Protein 6TZ0 (pdb70)

Radius of gyration: 38.93 Å; Cα contacts (8 Å, |Δi|>4): 3068; chains: 2; bounding box: 91×127×69 Å

Foldseek 3Di:
DALLPAPCLVVVFDELRRQVVLLVVLCVLFPDCLVLLCNLAPPPADAFFKDWAQWLVGHIDIDGQDFDPCQLQPAADDPLQFADDPVNLATDDDHPDLADWKGQQQRQDQPDDPPDLSNLVSVQVVCQLWAWQQFWQFFWLSLLLVLLQSLVSSNVSDNHFNLSNVSCVQFVDDSHTQWTADPVVNTIGGPNRRGMRCSSNVSLLSSLLSLCCLQSLGPRRLSSLLVVQQSVCSSTPRVSLLLVCVVLLQVCLLLLQQVLFKFWFFAADLFGAGDFIDIDTSHWDPVQVVVVVVSLVCLVVRGDVSSVVLSVVLSPPDRYNVSSLSSNLSSLSSSFRLAWGDGDCSSCVCVQFAADFFQDDFDAFAAFKAAPVRFGLATGHDDFLLNLLCVVLVVCQQVLQVVVQPDFQLVVLLCCQVPPQLLQWQQAWDWQDDPPDTQFTFTRQLLNCLRPLVCFLPPVVLVVQLVDFKAWDWFIFTPDGTNIAIHGHSNQQVLQALLQSSLVVCVVVDDAAQVVDDAQFQVSCNVVLNQLSDPQKKKWFKFFPQVQSQQFLNNLVSSLNSSSSNQQNHADADNTNGGWDWHWMDGPPDPHTDIDIHHRSSVSSSVDSRSDFQKHWYARSSNGIDIHDTTGHNSSHSCQQSSQSSSLVSSLVSLQVVCVVVPAHFQWDHWYGRGSTIITMGGDHPVNVVVSVVSSQVSVSSSGTDIDIDMTSAWTDDPQWIGGNSFTQHSLSSQRLTGDTDDDDDQLLLVSLVVNLVSLLLNAQNGQNSVSVLSSSLSCCSRSSFKDKFFAFDVLPPLLCVLLVVQFPWAADDDDPPDTGHITITTAGSLQCQDASGNVGFDRWYAAPVRDTDFRFDLFFWGHLLSVLVQCVNQVLVVCQVVQHDDRPVVSCSSSRNLSSVVCVVLVPSNQFKDWAFAWDDLVSLVSSLVSSQVRTDPDQLVLLVVLQVVCVVVPQHADQCQFPNHVSSVVSRVRTGRDNDIDIDGGYDDPVSSVCSNVCRPPNDDDDDLQVLLSSKDKDFDPAFDAWDPCLVSCQTPHNTSQCHNPHLVVVLCRQLNFERDPPCPDDQLQCLLAFPRVPHGCPDSLLVSLLVVVVPDCVSNVSSCSRSSDDVVVVVSSVVRSVVCVPQVQHHRHIDGGCSNQRGGYPALVSQPSQEDEDPVLPPDPSPPSSVSVVRSSVCNGRSPPDPRTGIYMDHHVSSSVSSND/DELDQCVVPVVVCLLLVWAFQPDPVLVLVSVLVVVLVVLLCVQLVPPVNEDPDLLLVLCCAQFVPDADDPCVCVSCVSVNVSRVSSVVSPDPGHDAYEFEPDPVRVVPRGPHSVSNPVNHDHHYFYDDQSHTDCPDPSNQSGTAAEDEDACVNDAACVVDPDDQSHYAYEYFHPDDPVCSCPVRPVVSHHHRDAAWKWWWKQFPVGIWIKTFRHHCVVQPADFFDWCPVSVVRCFQTIDIPDDPPTGDARRMTTHDMGGDHGDDFDDVLLVLLVVQVVLVQDPVHQAGEEEEEEFQQQCVVVLVVVLQVLCCVLAVFHEAEQEAQLLFLVCVPCVPPQQDDLERVVSVVSRDPPGDGNLLVVLVVLCVVVVHDDPVVVVPDDPVVLVVSLVVSVVVVCVQDPDDDCSHQLVSQVCNRPDDPHTRYYYYYHLADSCCSRHDDHDRYEYEHTPGNRLNSLNPDDDRSVSSNSVSVSSVVRHDRPHHYGYNNSSVVSSVPDDHD

Secondary structure (DSSP, 8-state):
--GGGSHHHHH-SB-HHHHHHHHHHHHHHHH-HHHHHHHHT-SS-----EEEEE-TTS-EEEEE----HHHHSPPPP-GGGS-B-SS-SSB-SS-S-SS-B--BTT-----SPSSSHHHHHHHHHHHHHHTTT---SSS-HHHHHHHHHHHHHHHHS-S-SHHHHHHHHHH--SSS-SEEEETTTTEEEES-TTSBSSGGGHHHHHHHHHHHHHTTS--HHHHHHHHHHHHHHTTTBHHHHHHHSTTTTTTTHHHHHHHH-EEEEEEE-TTS-EEEEEEEE----HHHHTHHHHHHHHHHHHS-HHHHHHHHHHHHS--SHHHHHHHHHHHHHHH---SBP---HHHHHHHHS-----SS----PEEEEEETTS-EEEEE-SSSHHHHHHHHHTTSHHHHHHHHHT--HHHHHHHHHHS--SSSS-SS-EEEESSSSEEEEE--HHHHHHHTGGGTT-THHHHHHTTSPEEEE----BTS----EEE--HHHHHHTHHHHHHHHGGGGT-S---TT---SSTTTTHHHHHHTS-SSEEEE--EESSHHHH--HHHHHHHHHHHHHHHHH-----SSS---EEEEEEESS-SS-EEEEE-HHHHHHHHHHHS----EEEEETTTEEEE--S-S--SSSTTHHHHHHHHHHHHHHHHHHHHHHTT----EEEEEESSSBEEEEEES-HHHHHHHHHHHHHHHHTTT--EE--EESS-EEETTEEESSS-EE--GGG--SS--SS-----SSHHHHHHHHHHHHHTSSS-S-HHHHHHHHHHHHHTTT-EEEEE--STTHHHHHHHHTTTSEEE-----SSSSS-EEEEE--GGGGGSTTTT--PPPPBB-TTS-B-----TT--EEGGGGHHHHHHT-HHHHHHTT-----HHHHHHTTHHHHHHHHHHTGGG---EEEP-PPPHHHHHHHHHHHGGGSSTTHHHHHHHHHHHHHHTT-PPPTTT-SSSSHHHHHHHS-BSSS--EEE--B--HHHHHHHHHTTSS-PPP--SGGGGG-EEEEEEEEEPPPPGGGTTSSSS-SSTT--TTSHHHHHHHHH-B--SS--SS-HHHHHHHSBSSS-BTTSHHHHHHHHHHHS-STTHHHHHHHHT--HHHHHHHHHHHHHHHSS-S----EE--TTTSSSB-S-GGGGTTTEE--GGG--STTHHHHHHHHHHHHHHHT-TT--SEEEEEEE-HHHHHHHH-/-BSS-TTTSHHHHHHTT--BPP--HHHHHHHHHHHHHHHHHHHHTTTTT--S-HHHHHIIIII---------TTTTHHHHHHHHHHHTT--SS-PPPEEES-HHHHHTS-HHHHHHHTTS--EEEPBSSS-B-TTSHHHHHHBPEEEEE-TTT---TTTTT--TTTEEEEE-SSS-HHHHHHHSS-TTS-B----EEEEEEE-SSSEEEEEESS-TTTS---TT-BSSTTHHHHHHHEEE-SPSSP---TT-BEEEEEEEPPP---HHHHHHHHHHHHHHH-TT-S-EEEEEEE-TTS-HHHHHHHHHHHHHHHH-S-EEEE-TTHHHHHHHHHSS-SS----HHHHHHT-STTS--HHHHHHHHHHHTTT--SHHHHHTS-HHHHHHHHHHHHHHHHTTTSS--TT-HHHHHHHHHT-SSS-SEEEEEESSGGGGGTS---S-EEEE--S--HHHHHHT--SSHHHHHHHHHHHHHH--S-SEEE-HHHHHHHHHHS---

Organism: Bombyx mori cytoplasmic polyhedrosis virus (NCBI:txid110829)

Solvent-accessible surface area: 69234 Å² total; per-residue (Å²): 144,58,4,46,98,3,69,0,2,109,72,77,72,0,28,93,122,1,5,143,50,0,40,118,12,0,12,106,9,0,42,61,161,113,9,17,24,89,36,2,15,43,143,80,13,77,94,46,69,104,60,65,20,91,5,9,38,41,52,117,29,146,9,62,19,68,38,24,97,76,7,66,99,18,88,96,29,59,81,78,15,6,34,30,9,87,42,64,17,18,3,100,37,67,25,168,26,30,6,8,1,6,5,69,7,26,18,28,78,62,114,90,134,83,189,56,50,47,73,80,5,9,45,6,8,55,81,2,2,26,54,48,14,24,25,23,25,10,18,50,3,11,38,0,0,0,0,0,0,0,0,0,1,0,32,73,80,66,21,100,5,0,2,8,2,2,0,31,70,4,0,74,65,49,133,112,17,0,0,96,16,17,105,104,116,72,60,2,39,10,66,44,111,72,3,0,0,4,4,0,19,0,0,6,0,0,0,16,2,0,8,6,1,0,5,18,14,4,40,25,2,0,3,0,3,0,0,3,4,2,0,61,4,0,80,65,1,1,18,31,56,15,44,112,8,65,40,28,0,20,40,0,28,31,9,0,1,49,85,24,21,155,5,40,0,0,28,17,19,120,144,30,95,15,102,15,61,58,99,24,54,0,46,17,11,139,27,4,40,69,60,9,119,57,52,124,61,88,7,70,133,63,12,42,93,44,0,21,123,7,0,74,51,0,19,193,61,8,139,67,3,46,24,0,6,18,0,12,11,0,0,17,8,0,9,3,1,2,12,36,4,15,4,13,11,7,0,4,3,32,43,30,16,29,3,90,8,41,76,90,18,12,27,36,1,53,36,71,20,14,27,56,54,22,21,21,2,55,12,134,18,80,100,32,19,2,35,20,0,21,58,30,2,60,90,28,3,101,75,0,4,146,84,0,68,71,57,81,7,4,31,28,1,17,74,24,11,46,94,94,15,54,32,174,70,16,52,82,71,62,109,2,78,50,67,74,108,80,26,3,58,2,36,16,10,6,0,34,10,0,1,36,3,54,29,1,25,16,28,60,9,0,30,99,3,8,98,36,57,3,58,17,56,61,100,15,59,6,22,59,92,4,90,15,45,5,5,11,41,3,15,23,0,1,13,1,6,1,3,46,10,0,0,93,20,1,37,100,47,46,104,4,20,11,85,78,79,104,53,14,9,4,35,28,0,11,68,6,3,44,39,3,7,44,179,106,13,7,0,6,11,11,67,2,48,30,5,39,13,1,0,29,9,5,1,16,1,1,2,6,2,0,3,4,27,0,0,26,111,9,95,8,68,44,2,2,8,26,16,12,32,89,34,57,0,13,29,110,80,95,64,107,38,54,99,70,139,0,8,0,0,14,14,3,2,10,34,8,9,4,18,20,28,15,1,5,4,50,110,7,124,8,4,14,53,10,20,3,2,6,6,9,7,13,21,3,28,10,0,27,45,4,0,11,0,0,2,0,2,0,0,0,42,0,7,30,85,78,13,65,90,87,69,108,85,54,14,15,40,37,1,34,0,42,18,52,54,4,3,3,1,0,68,31,101,98,122,48,4,62,63,0,10,77,22,2,22,53,14,2,35,78,0,7,0,23,33,90,55,92,29,6,48,1,10,0,42,14,67,100,20,2,0,0,1,0,5,7,4,7,13,14,10,71,21,6,4,3,2,41,75,67,82,119,110,64,26,84,15,37,91,2,1,121,52,0,8,51,26,0,9,47,6,1,6,34,0,75,62,31,45,0,0,1,0,1,1,0,0,3,1,0,1,9,5,3,71,15,66,13,23,5,44,60,182,28,30,86,48,4,39,82,28,7,49,111,33,10,84,16,66,99,94,130,152,42,124,127,169,99,34,26,76,3,3,6,8,3,8,0,0,2,1,0,1,27,153,1,2,41,2,3,0,1,9,0,40,33,130,85,38,64,63,4,54,37,5,8,12,7,2,2,21,16,43,8,6,46,4,3,0,5,5,1,14,12,2,122,63,5,24,113,97,96,36,93,115,12,32,46,82,1,0,83,93,4,16,0,6,0,0,16,0,1,44,66,11,76,5,12,49,36,38,66,80,72,103,86,96,64,19,63,95,115,70,10,66,39,3,1,39,1,0,20,27,8,5,103,23,25,83,48,86,137,0,55,138,7,11,51,37,1,131,141,133,60,62,68,26,45,81,89,26,6,75,0,65,23,12,30,53,88,0,68,141,34,0,11,52,32,138,103,61,88,101,95,74,70,142,4,49,77,216,43,30,114,51,2,57,55,86,2,192,100,32,135,11,88,65,103,116,29,6,6,3,11,1,0,32,18,100,108,34,125,67,89,16,102,79,46,105,23,8,110,36,2,33,84,10,21,0,3,17,8,2,49,139,58,32,53,5,18,31,1,8,1,4,10,7,36,17,62,152,88,57,76,109,47,124,64,21,7,22,4,5,75,20,42,14,118,155,29,33,25,109,46,54,28,3,93,35,0,44,140,5,72,123,49,102,76,113,15,12,94,31,0,14,69,0,28,46,29,33,116,155,72,55,30,44,5,70,158,0,0,49,50,69,43,127,116,15,81,1,75,10,64,8,83,33,36,63,69,1,2,4,2,1,7,82,21,3,19,31,0,92,90,7,11,128,28,41,117,92,45,92,40,25,94,1,0,107,0,0,0,6,0,0,1,4,2,14,4,3,5,10,1,63,82,40,166,7,74,73,22,10,2,40,13,2,70,13,0,26,60,54,5,164,84,6,3,0,5,8,1,56,129,101,43,146,23,2,53,62,3,1,2,13,48,66,65,134,91,91,43,39,117,14,7,95,40,5,14,90,2,11,54,24,0,43,97,5,7,86,110,71,19,15,4,2,55,29,4,111,52,4,2,38,0,7,28,102,40,108,42,153,26,98,84,167,119,111,123,83,94,119,23,9,20,54,0,3,87,30,31,88,64,15,200,59,140,80,24,18,32,5,0,0,1,38,22,78,65,0,32,40,80,12,42,51,29,0,6,18,2,10,18,56,13,150,22,68,46,1,77,28,209,35,24,24,1,60,39,67,24,100,62,3,118,31,22,1,20,68,21,34,71,0,38,90,114,38,44,24,41,5,150,150,67,159,24,40,35,120,58,58,0,0,32,19,21,18,66,111,113,63,50,44,0,88,166,101,54,48,0,46,146,16,56,7,13,155,34,102,2,1,37,0,22,0,48,23,78,114,42,85,0,36,0,14,2,17,32,42,78,215,87,2,39,3,98,99,49,26,59,8,108,103,62,61,106,79,0,2,20,67,2,15,20,28,9,11,93,80,7,0,3,9,42,149,1,51,5,99,111,10,14,38,21,14,74,35,53,21,17,16,4,3,30,5,9,0,18,19,1,0,93,19,1,72,28,144,73,8,54,36,0,10,0,5,1,0,0,28,11,17,4,30,20,59,42,0,0,50,35,0,8,105,78,0,33,142,36,30,69,67,106,22,1,35,0,17,15,25,1,5,3,27,0,5,20,114,11,93,127,71,144,156,13,56,32,43,29,100,76,0,72,64,12,27,62,130,114,29,86,4,33,20,33,55,68,0,40,112,32,4,110,82,78,54,13,63,97,43,78,73,0,77,156,46,69,107,184,101,37,50,135,3,12,62,61,0,13,121,35,1,17,57,32,9,85,71,54,79,60,42,4,6,56,22,0,5,43,58,1,11,16,16,156,113,18,18,65,0,5,0,2,2,1,9,2,3,8,12,10,12,5,5,22,63,5,11,5,3,0,3,1,38,23,0,31,10,10,23,8,40,8,74,62,103,146,188,42,9,16,20,17,0,0,2,33,27,1,9,75,39,0,9,6,16,13,1,10,4,0,13,1,17,1,0,25,37,6,14,185,138,60,187,62,200

Nearest PDB structures (foldseek):
  6tz2-assembly1_A  TM=9.850E-01  e=0.000E+00  Bombyx mori cypovirus 1
  6ty8-assembly1_A  TM=9.296E-01  e=0.000E+00  Bombyx mori cypovirus 1
  3jb6-assembly1_A  TM=9.302E-01  e=0.000E+00  Bombyx mori cypovirus 1
  6k32-assembly1_A  TM=9.361E-01  e=0.000E+00  Cypovirus 1
  5h0r-assembly1_F  TM=9.310E-01  e=0.000E+00  Bombyx mori cypovirus 1

Sequence (1709 aa):
TELYNTIFSETRKFTRESFKEIEHLTAKLANDRVARHDFLFNNSIALISDYSGEDSNGNQLQATVTIPNEITNPKEYDPSDYPLAEDESFFKQGHKYDYLVTFRAGSLTNTYEPKTKMYKLHAALDKLMHVKQRKSRFADLWRELCAVIASLDVWYQTTNYPLRTYVKLLFHKGDEFPFYESPSQDKIIFNDKSVASILPTFVYTCCQVGTAIMSGILTHVESIVAMNHFLHCAKDSYIDEKLKIKGIGRSWYQEALHNVGRATVPVWSQFNEVIGHRTKTTSEPHFVSSTFISLRAKRAELLYPEFNEYINRALRLSKTQNDVANYYAACRAMTNDGTFLATLTELSLDAAVFPRIEQRLVTRPAVLMSNTRHESLKQKYANGVGSIAQSYLSSFTDEIAKRVNGIHHDEAWLNFLTTSSPGRKLTEIEKLEVGGDVAAWSNSRIVMQAVFAREYRTPERIFKSLKAPIKLVERQQSDRRQRAISGLDNDRLFLSFMPYTIGKQIYDLNDNAAQGKQAGNAFDIGEMLYWTSQRNVLLSSIDVAGMDASVTTNTKDIYNTFVLDVASKCTVPRFGPYYAKNMEVFEVGKRQSQVKYVNAAWQACALEAANSQTSTSYESEIFGQVKNAEGTYPSGRADTSTHHTVLLQGLVRGNELKRASDGKNSCLTTIKILGDDIMEIFQGNENDTHDHAVSNASILNESGFATTAELSQNSIVLLQQLVVNGTFWGFADRISLWTREDTKDIGRLNLAMMELNALIDDLLFRVRRPEGLKMLGFFCGAICLRRFTLSVDNKLYDSTYNNLSKYMTLVKYDKNPDFDSTLMSLILPLAWLFMPRGGEYPAYPFERRDGTFTEDESMFTARGAYKRRLLYDVSNIREMIQQNSMVLDDDLLHEYGFTGALLLIDLNILDLIDEVKKEDISPVKVNELATSLEQLGKLGEREKSRRAASDLKIRGHALSNDIVYGYGLQEKIQKSAMATKETTVQSKRVSSRLHEVIVAKTRDYKIPTMPADALHLYEFEVEDVTVDLLPHAKHTSYSNLAYNMSFGSDGWFAFALLGGLDRSANLLRLDVASIRGNYHKFSYDDPVFKQGYKIYKSDATLLNDFFVAISAGPKEQGILLRAFAYYSLYGNVEYHYVLSPRQLFFLSDNPVSAERLVRIPPSYYVSTQCRALYNIFSYLHILRSITSNQGKRLGMVLHPGLIAYVRGMFAIDPLKHSKLYEEYGLYLRPHAPTIRSIKYASLIHSMLAKHAARHNGTLINPRMYADMITLGNTKVTVTDIVTYKALTEMSTLIESFRLPSGLALIIFDDEKYQSLIPNYINQLIAYTQPHIIPTWQGIADFSDTYLRSYFKRPFELTASNLAAPQKYNLSPMTRSIFNNTGREDAVIRKLYGYGEYVFIRYEGCLITWTGIYGEVTMMVNLSKRDLGLDVGDDYLKEYKKLLFYGVITDAIPSGISARSTIMKISPHKMMNPSGGALAVLSKFLEAVVSTNVINATLVVYAEKGAGKTSFLSTYAEQLSLASGQVVGHLSSDAYGRWLAKNKDVEEPSFAYDYVLSLDTDDNESYYEQKASELLISHGISEVAQYELLSVRKKIKMMDEMNEVLIAQLENADTHSERNFYYMVSTGKTTPRTLIVEGHFNAQDATIARTDTTVLLRTINDTTQAMRDRQRGGVVQLFLRDTYYRLLPALHTTVYPFEMLESIRRWKWV

InterPro domains:
  IPR007097 RNA-directed RNA polymerase, reovirus [PS50523] (497-727)
  IPR054002 RNA-directed RNA polymerase, C-terminal [PF22213] (864-1203)
  IPR054006 RNA-directed RNA polymerase, N-terminal [PF22209] (71-317)

B-factor: mean 44.62, std 17.79, range [19.63, 114.66]

Structure (mmCIF, N/CA/C/O backbone):
data_6TZ0
#
_entry.id   6TZ0
#
_cell.length_a   1.00
_cell.length_b   1.00
_cell.length_c   1.00
_cell.angle_alpha   90.00
_cell.angle_beta   90.00
_cell.angle_gamma   90.00
#
_symmetry.space_group_name_H-M   'P 1'
#
loop_
_entity.id
_entity.type
_entity.pdbx_description
1 polymer 'RNA-dependent RNA Polymerase'
2 polymer 'Viral structural protein 4'
#
loop_
_atom_site.group_PDB
_atom_site.id
_atom_site.type_symbol
_atom_site.label_atom_id
_atom_site.label_alt_id
_atom_site.label_comp_id
_atom_site.label_asym_id
_atom_site.label_entity_id
_atom_site.label_seq_id
_atom_site.pdbx_PDB_ins_code
_atom_site.Cartn_x
_atom_site.Cartn_y
_atom_site.Cartn_z
_atom_site.occupancy
_atom_site.B_iso_or_equiv
_atom_site.auth_seq_id
_atom_site.auth_comp_id
_atom_site.auth_asym_id
_atom_site.auth_atom_id
_atom_site.pdbx_PDB_model_num
ATOM 1 N N . THR A 1 5 ? 140.469 90.143 86.268 1.00 64.69 5 THR A N 1
ATOM 2 C CA . THR A 1 5 ? 139.967 90.810 85.074 1.00 64.69 5 THR A CA 1
ATOM 3 C C . THR A 1 5 ? 138.871 91.807 85.429 1.00 64.69 5 THR A C 1
ATOM 4 O O . THR A 1 5 ? 138.966 92.992 85.112 1.00 64.69 5 THR A O 1
ATOM 8 N N . GLU A 1 6 ? 137.831 91.313 86.092 1.00 60.23 6 GLU A N 1
ATOM 9 C CA . GLU A 1 6 ? 136.698 92.116 86.518 1.00 60.23 6 GLU A CA 1
ATOM 10 C C . GLU A 1 6 ? 136.587 92.088 88.038 1.00 60.23 6 GLU A C 1
ATOM 11 O O . GLU A 1 6 ? 136.887 91.082 88.684 1.00 60.23 6 GLU A O 1
ATOM 17 N N . LEU A 1 7 ? 136.144 93.215 88.604 1.00 53.31 7 LEU A N 1
ATOM 18 C CA . LEU A 1 7 ? 136.190 93.418 90.048 1.00 53.31 7 LEU A CA 1
ATOM 19 C C . LEU A 1 7 ? 135.167 92.604 90.822 1.00 53.31 7 LEU A C 1
ATOM 20 O O . LEU A 1 7 ? 135.411 92.293 91.991 1.00 53.31 7 LEU A O 1
ATOM 25 N N . TYR A 1 8 ? 134.041 92.249 90.218 1.00 52.35 8 TYR A N 1
ATOM 26 C CA . TYR A 1 8 ? 133.058 91.419 90.899 1.00 52.35 8 TYR A CA 1
ATOM 27 C C . TYR A 1 8 ? 133.361 89.934 90.783 1.00 52.35 8 TYR A C 1
ATOM 28 O O . TYR A 1 8 ? 132.563 89.115 91.244 1.00 52.35 8 TYR A O 1
ATOM 37 N N . ASN A 1 9 ? 134.504 89.572 90.203 1.00 54.97 9 ASN A N 1
ATOM 38 C CA . ASN A 1 9 ? 134.909 88.183 90.064 1.00 54.97 9 ASN A CA 1
ATOM 39 C C . ASN A 1 9 ? 136.269 87.904 90.684 1.00 54.97 9 ASN A C 1
ATOM 40 O O . ASN A 1 9 ? 136.814 86.815 90.482 1.00 54.97 9 ASN A O 1
ATOM 45 N N . THR A 1 10 ? 136.837 88.853 91.417 1.00 53.76 10 THR A N 1
ATOM 46 C CA . THR A 1 10 ? 138.100 88.602 92.087 1.00 53.76 10 THR A CA 1
ATOM 47 C C . THR A 1 10 ? 137.879 87.763 93.338 1.00 53.76 10 THR A C 1
ATOM 48 O O . THR A 1 10 ? 136.764 87.641 93.850 1.00 53.76 10 THR A O 1
ATOM 52 N N . ILE A 1 11 ? 138.968 87.170 93.825 1.00 53.86 11 ILE A N 1
ATOM 53 C CA . ILE A 1 11 ? 138.893 86.376 95.044 1.00 53.86 11 ILE A CA 1
ATOM 54 C C . ILE A 1 11 ? 138.846 87.244 96.295 1.00 53.86 11 ILE A C 1
ATOM 55 O O . ILE A 1 11 ? 138.499 86.744 97.371 1.00 53.86 11 ILE A O 1
ATOM 60 N N . PHE A 1 12 ? 139.180 88.530 96.189 1.00 50.88 12 PHE A N 1
ATOM 61 C CA . PHE A 1 12 ? 138.923 89.445 97.293 1.00 50.88 12 PHE A CA 1
ATOM 62 C C . PHE A 1 12 ? 137.442 89.758 97.431 1.00 50.88 12 PHE A C 1
ATOM 63 O O . PHE A 1 12 ? 136.955 89.942 98.550 1.00 50.88 12 PHE A O 1
ATOM 71 N N . SER A 1 13 ? 136.707 89.813 96.319 1.00 50.22 13 SER A N 1
ATOM 72 C CA . SER A 1 13 ? 135.286 90.130 96.382 1.00 50.22 13 SER A CA 1
ATOM 73 C C . SER A 1 13 ? 134.470 89.021 97.029 1.00 50.22 13 SER A C 1
ATOM 74 O O . SER A 1 13 ? 133.345 89.275 97.468 1.00 50.22 13 SER A O 1
ATOM 77 N N . GLU A 1 14 ? 135.007 87.804 97.104 1.00 52.74 14 GLU A N 1
ATOM 78 C CA . GLU A 1 14 ? 134.306 86.695 97.724 1.00 52.74 14 GLU A CA 1
ATOM 79 C C . GLU A 1 14 ? 134.798 86.354 99.121 1.00 52.74 14 GLU A C 1
ATOM 80 O O . GLU A 1 14 ? 134.032 85.778 99.897 1.00 52.74 14 GLU A O 1
ATOM 86 N N . THR A 1 15 ? 136.030 86.715 99.473 1.00 50.16 15 THR A N 1
ATOM 87 C CA . THR A 1 15 ? 136.580 86.407 100.785 1.00 50.16 15 THR A CA 1
ATOM 88 C C . THR A 1 15 ? 136.717 87.617 101.691 1.00 50.16 15 THR A C 1
ATOM 89 O O . THR A 1 15 ? 136.706 87.449 102.912 1.00 50.16 15 THR A O 1
ATOM 93 N N . ARG A 1 16 ? 136.861 88.816 101.110 1.00 46.35 16 ARG A N 1
ATOM 94 C CA . ARG A 1 16 ? 137.052 90.089 101.818 1.00 46.35 16 ARG A CA 1
ATOM 95 C C . ARG A 1 16 ? 138.273 90.061 102.730 1.00 46.35 16 ARG A C 1
ATOM 96 O O . ARG A 1 16 ? 138.301 90.714 103.772 1.00 46.35 16 ARG A O 1
ATOM 104 N N . LYS A 1 17 ? 139.286 89.301 102.322 1.00 49.20 17 LYS A N 1
ATOM 105 C CA . LYS A 1 17 ? 140.563 89.206 103.006 1.00 49.20 17 LYS A CA 1
ATOM 106 C C . LYS A 1 17 ? 141.657 89.388 101.972 1.00 49.20 17 LYS A C 1
ATOM 107 O O . LYS A 1 17 ? 141.436 89.203 100.775 1.00 49.20 17 LYS A O 1
ATOM 113 N N . PHE A 1 18 ? 142.842 89.751 102.436 1.00 51.58 18 PHE A N 1
ATOM 114 C CA . PHE A 1 18 ? 143.982 89.929 101.549 1.00 51.58 18 PHE A CA 1
ATOM 115 C C . PHE A 1 18 ? 144.981 88.805 101.774 1.00 51.58 18 PHE A C 1
ATOM 116 O O . PHE A 1 18 ? 145.695 88.788 102.780 1.00 51.58 18 PHE A O 1
ATOM 124 N N . THR A 1 19 ? 145.032 87.879 100.830 1.00 55.72 19 THR A N 1
ATOM 125 C CA . THR A 1 19 ? 146.107 86.913 100.722 1.00 55.72 19 THR A CA 1
ATOM 126 C C . THR A 1 19 ? 147.202 87.527 99.853 1.00 55.72 19 THR A C 1
ATOM 127 O O . THR A 1 19 ? 147.206 88.731 99.587 1.00 55.72 19 THR A O 1
ATOM 131 N N . ARG A 1 20 ? 148.154 86.712 99.410 1.00 58.56 20 ARG A N 1
ATOM 132 C CA . ARG A 1 20 ? 149.144 87.224 98.472 1.00 58.56 20 ARG A CA 1
ATOM 133 C C . ARG A 1 20 ? 148.689 87.102 97.025 1.00 58.56 20 ARG A C 1
ATOM 134 O O . ARG A 1 20 ? 149.234 87.792 96.158 1.00 58.56 20 ARG A O 1
ATOM 142 N N . GLU A 1 21 ? 147.703 86.252 96.749 1.00 58.46 21 GLU A N 1
ATOM 143 C CA . GLU A 1 21 ? 147.126 86.145 95.419 1.00 58.46 21 GLU A CA 1
ATOM 144 C C . GLU A 1 21 ? 145.941 87.072 95.206 1.00 58.46 21 GLU A C 1
ATOM 145 O O . GLU A 1 21 ? 145.483 87.212 94.068 1.00 58.46 21 GLU A O 1
ATOM 151 N N . SER A 1 22 ? 145.429 87.692 96.266 1.00 56.18 22 SER A N 1
ATOM 152 C CA . SER A 1 22 ? 144.275 88.573 96.170 1.00 56.18 22 SER A CA 1
ATOM 153 C C . SER A 1 22 ? 144.629 90.043 96.302 1.00 56.18 22 SER A C 1
ATOM 154 O O . SER A 1 22 ? 143.932 90.890 95.737 1.00 56.18 22 SER A O 1
ATOM 157 N N . PHE A 1 23 ? 145.704 90.361 97.022 1.00 55.18 23 PHE A N 1
ATOM 158 C CA . PHE A 1 23 ? 146.086 91.753 97.226 1.00 55.18 23 PHE A CA 1
ATOM 159 C C . PHE A 1 23 ? 146.716 92.337 95.967 1.00 55.18 23 PHE A C 1
ATOM 160 O O . PHE A 1 23 ? 146.455 93.494 95.610 1.00 55.18 23 PHE A O 1
ATOM 168 N N . LYS A 1 24 ? 147.530 91.537 95.272 1.00 58.68 24 LYS A N 1
ATOM 169 C CA . LYS A 1 24 ? 148.144 91.969 94.021 1.00 58.68 24 LYS A CA 1
ATOM 170 C C . LYS A 1 24 ? 147.105 92.153 92.924 1.00 58.68 24 LYS A C 1
ATOM 171 O O . LYS A 1 24 ? 147.237 93.050 92.086 1.00 58.68 24 LYS A O 1
ATOM 177 N N . GLU A 1 25 ? 146.049 91.341 92.942 1.00 56.52 25 GLU A N 1
ATOM 178 C CA . GLU A 1 25 ? 144.991 91.439 91.943 1.00 56.52 25 GLU A CA 1
ATOM 179 C C . GLU A 1 25 ? 144.191 92.730 92.099 1.00 56.52 25 GLU A C 1
ATOM 180 O O . GLU A 1 25 ? 143.902 93.414 91.107 1.00 56.52 25 GLU A O 1
ATOM 186 N N . ILE A 1 26 ? 143.832 93.077 93.338 1.00 56.00 26 ILE A N 1
ATOM 187 C CA . ILE A 1 26 ? 143.147 94.336 93.615 1.00 56.00 26 ILE A CA 1
ATOM 188 C C . ILE A 1 26 ? 144.055 95.516 93.311 1.00 56.00 26 ILE A C 1
ATOM 189 O O . ILE A 1 26 ? 143.604 96.540 92.781 1.00 56.00 26 ILE A O 1
ATOM 194 N N . GLU A 1 27 ? 145.350 95.373 93.606 1.00 58.26 27 GLU A N 1
ATOM 195 C CA . GLU A 1 27 ? 146.324 96.415 93.298 1.00 58.26 27 GLU A CA 1
ATOM 196 C C . GLU A 1 27 ? 146.404 96.672 91.796 1.00 58.26 27 GLU A C 1
ATOM 197 O O . GLU A 1 27 ? 146.355 97.826 91.352 1.00 58.26 27 GLU A O 1
ATOM 203 N N . HIS A 1 28 ? 146.415 95.598 91.002 1.00 56.53 28 HIS A N 1
ATOM 204 C CA . HIS A 1 28 ? 146.450 95.709 89.548 1.00 56.53 28 HIS A CA 1
ATOM 205 C C . HIS A 1 28 ? 145.174 96.331 88.987 1.00 56.53 28 HIS A C 1
ATOM 206 O O . HIS A 1 28 ? 145.241 97.221 88.131 1.00 56.53 28 HIS A O 1
ATOM 213 N N . LEU A 1 29 ? 144.005 95.895 89.461 1.00 55.29 29 LEU A N 1
ATOM 214 C CA . LEU A 1 29 ? 142.761 96.404 88.887 1.00 55.29 29 LEU A CA 1
ATOM 215 C C . LEU A 1 29 ? 142.477 97.846 89.297 1.00 55.29 29 LEU A C 1
ATOM 216 O O . LEU A 1 29 ? 142.003 98.645 88.478 1.00 55.29 29 LEU A O 1
ATOM 221 N N . THR A 1 30 ? 142.764 98.212 90.547 1.00 54.68 30 THR A N 1
ATOM 222 C CA . THR A 1 30 ? 142.574 99.601 90.945 1.00 54.68 30 THR A CA 1
ATOM 223 C C . THR A 1 30 ? 143.620 100.514 90.318 1.00 54.68 30 THR A C 1
ATOM 224 O O . THR A 1 30 ? 143.330 101.686 90.052 1.00 54.68 30 THR A O 1
ATOM 228 N N . ALA A 1 31 ? 144.817 99.993 90.022 1.00 57.01 31 ALA A N 1
ATOM 229 C CA . ALA A 1 31 ? 145.774 100.762 89.234 1.00 57.01 31 ALA A CA 1
ATOM 230 C C . ALA A 1 31 ? 145.282 100.966 87.806 1.00 57.01 31 ALA A C 1
ATOM 231 O O . ALA A 1 31 ? 145.461 102.047 87.229 1.00 57.01 31 ALA A O 1
ATOM 233 N N . LYS A 1 32 ? 144.656 99.938 87.225 1.00 56.36 32 LYS A N 1
ATOM 234 C CA . LYS A 1 32 ? 144.136 100.052 85.866 1.00 56.36 32 LYS A CA 1
ATOM 235 C C . LYS A 1 32 ? 142.969 101.031 85.804 1.00 56.36 32 LYS A C 1
ATOM 236 O O . LYS A 1 32 ? 142.786 101.727 84.800 1.00 56.36 32 LYS A O 1
ATOM 242 N N . LEU A 1 33 ? 142.177 101.115 86.874 1.00 52.65 33 LEU A N 1
ATOM 243 C CA . LEU A 1 33 ? 141.133 102.136 86.903 1.00 52.65 33 LEU A CA 1
ATOM 244 C C . LEU A 1 33 ? 141.687 103.525 87.191 1.00 52.65 33 LEU A C 1
ATOM 245 O O . LEU A 1 33 ? 141.097 104.520 86.763 1.00 52.65 33 LEU A O 1
ATOM 250 N N . ALA A 1 34 ? 142.801 103.628 87.914 1.00 56.62 34 ALA A N 1
ATOM 251 C CA . ALA A 1 34 ? 143.334 104.947 88.226 1.00 56.62 34 ALA A CA 1
ATOM 252 C C . ALA A 1 34 ? 144.180 105.543 87.107 1.00 56.62 34 ALA A C 1
ATOM 253 O O . ALA A 1 34 ? 144.316 106.768 87.049 1.00 56.62 34 ALA A O 1
ATOM 255 N N . ASN A 1 35 ? 144.747 104.724 86.219 1.00 60.95 35 ASN A N 1
ATOM 256 C CA . ASN A 1 35 ? 145.723 105.252 85.266 1.00 60.95 35 ASN A CA 1
ATOM 257 C C . ASN A 1 35 ? 145.074 105.892 84.040 1.00 60.95 35 ASN A C 1
ATOM 258 O O . ASN A 1 35 ? 145.257 107.087 83.789 1.00 60.95 35 ASN A O 1
ATOM 263 N N . ASP A 1 36 ? 144.332 105.118 83.252 1.00 58.95 36 ASP A N 1
ATOM 264 C CA . ASP A 1 36 ? 143.844 105.576 81.958 1.00 58.95 36 ASP A CA 1
ATOM 265 C C . ASP A 1 36 ? 142.325 105.683 81.921 1.00 58.95 36 ASP A C 1
ATOM 266 O O . ASP A 1 36 ? 141.615 104.972 82.635 1.00 58.95 36 ASP A O 1
ATOM 271 N N . ARG A 1 37 ? 141.832 106.581 81.068 1.00 55.67 37 ARG A N 1
ATOM 272 C CA . ARG A 1 37 ? 140.402 106.821 80.936 1.00 55.67 37 ARG A CA 1
ATOM 273 C C . ARG A 1 37 ? 139.733 105.893 79.935 1.00 55.67 37 ARG A C 1
ATOM 274 O O . ARG A 1 37 ? 138.499 105.826 79.904 1.00 55.67 37 ARG A O 1
ATOM 282 N N . VAL A 1 38 ? 140.512 105.177 79.127 1.00 54.57 38 VAL A N 1
ATOM 283 C CA . VAL A 1 38 ? 139.942 104.159 78.254 1.00 54.57 38 VAL A CA 1
ATOM 284 C C . VAL A 1 38 ? 139.398 103.004 79.082 1.00 54.57 38 VAL A C 1
ATOM 285 O O . VAL A 1 38 ? 138.286 102.516 78.844 1.00 54.57 38 VAL A O 1
ATOM 289 N N . ALA A 1 39 ? 140.156 102.581 80.097 1.00 53.80 39 ALA A N 1
ATOM 290 C CA . ALA A 1 39 ? 139.683 101.543 81.002 1.00 53.80 39 ALA A CA 1
ATOM 291 C C . ALA A 1 39 ? 138.530 102.029 81.867 1.00 53.80 39 ALA A C 1
ATOM 292 O O . ALA A 1 39 ? 137.675 101.229 82.249 1.00 53.80 39 ALA A O 1
ATOM 294 N N . ARG A 1 40 ? 138.466 103.329 82.160 1.00 51.90 40 ARG A N 1
ATOM 295 C CA . ARG A 1 40 ? 137.341 103.847 82.934 1.00 51.90 40 ARG A CA 1
ATOM 296 C C . ARG A 1 40 ? 136.065 103.888 82.104 1.00 51.90 40 ARG A C 1
ATOM 297 O O . ARG A 1 40 ? 134.984 103.564 82.610 1.00 51.90 40 ARG A O 1
ATOM 305 N N . HIS A 1 41 ? 136.172 104.264 80.826 1.00 51.12 41 HIS A N 1
ATOM 306 C CA . HIS A 1 41 ? 135.021 104.176 79.936 1.00 51.12 41 HIS A CA 1
ATOM 307 C C . HIS A 1 41 ? 134.619 102.729 79.689 1.00 51.12 41 HIS A C 1
ATOM 308 O O . HIS A 1 41 ? 133.431 102.443 79.519 1.00 51.12 41 HIS A O 1
ATOM 315 N N . ASP A 1 42 ? 135.586 101.809 79.682 1.00 53.10 42 ASP A N 1
ATOM 316 C CA . ASP A 1 42 ? 135.272 100.393 79.514 1.00 53.10 42 ASP A CA 1
ATOM 317 C C . ASP A 1 42 ? 134.585 99.825 80.751 1.00 53.10 42 ASP A C 1
ATOM 318 O O . ASP A 1 42 ? 133.663 99.011 80.638 1.00 53.10 42 ASP A O 1
ATOM 323 N N . PHE A 1 43 ? 135.025 100.241 81.938 1.00 48.82 43 PHE A N 1
ATOM 324 C CA . PHE A 1 43 ? 134.454 99.739 83.181 1.00 48.82 43 PHE A CA 1
ATOM 325 C C . PHE A 1 43 ? 133.058 100.293 83.414 1.00 48.82 43 PHE A C 1
ATOM 326 O O . PHE A 1 43 ? 132.154 99.558 83.825 1.00 48.82 43 PHE A O 1
ATOM 334 N N . LEU A 1 44 ? 132.862 101.585 83.164 1.00 47.79 44 LEU A N 1
ATOM 335 C CA . LEU A 1 44 ? 131.561 102.180 83.423 1.00 47.79 44 LEU A CA 1
ATOM 336 C C . LEU A 1 44 ? 130.538 101.847 82.351 1.00 47.79 44 LEU A C 1
ATOM 337 O O . LEU A 1 44 ? 129.337 101.917 82.622 1.00 47.79 44 LEU A O 1
ATOM 342 N N . PHE A 1 45 ? 130.974 101.479 81.150 1.00 49.73 45 PHE A N 1
ATOM 343 C CA . PHE A 1 45 ? 130.075 101.296 80.016 1.00 49.73 45 PHE A CA 1
ATOM 344 C C . PHE A 1 45 ? 130.393 100.006 79.283 1.00 49.73 45 PHE A C 1
ATOM 345 O O . PHE A 1 45 ? 130.553 99.980 78.062 1.00 49.73 45 PHE A O 1
ATOM 353 N N . ASN A 1 46 ? 130.508 98.915 80.030 1.00 56.97 46 ASN A N 1
ATOM 354 C CA . ASN A 1 46 ? 130.702 97.606 79.429 1.00 56.97 46 ASN A CA 1
ATOM 355 C C . ASN A 1 46 ? 129.434 97.173 78.697 1.00 56.97 46 ASN A C 1
ATOM 356 O O . ASN A 1 46 ? 128.327 97.625 79.000 1.00 56.97 46 ASN A O 1
ATOM 361 N N . ASN A 1 47 ? 129.609 96.296 77.709 1.00 60.13 47 ASN A N 1
ATOM 362 C CA . ASN A 1 47 ? 128.483 95.872 76.885 1.00 60.13 47 ASN A CA 1
ATOM 363 C C . ASN A 1 47 ? 127.689 94.761 77.565 1.00 60.13 47 ASN A C 1
ATOM 364 O O . ASN A 1 47 ? 126.497 94.583 77.292 1.00 60.13 47 ASN A O 1
ATOM 369 N N . SER A 1 48 ? 128.326 94.020 78.473 1.00 60.28 48 SER A N 1
ATOM 370 C CA . SER A 1 48 ? 127.721 92.832 79.064 1.00 60.28 48 SER A CA 1
ATOM 371 C C . SER A 1 48 ? 126.621 93.142 80.072 1.00 60.28 48 SER A C 1
ATOM 372 O O . SER A 1 48 ? 125.890 92.224 80.458 1.00 60.28 48 SER A O 1
ATOM 375 N N . ILE A 1 49 ? 126.484 94.391 80.509 1.00 56.63 49 ILE A N 1
ATOM 376 C CA . ILE A 1 49 ? 125.444 94.742 81.470 1.00 56.63 49 ILE A CA 1
ATOM 377 C C . ILE A 1 49 ? 124.131 94.967 80.731 1.00 56.63 49 ILE A C 1
ATOM 378 O O . ILE A 1 49 ? 124.042 95.815 79.835 1.00 56.63 49 ILE A O 1
ATOM 383 N N . ALA A 1 50 ? 123.106 94.206 81.105 1.00 53.33 50 ALA A N 1
ATOM 384 C CA . ALA A 1 50 ? 121.787 94.321 80.503 1.00 53.33 50 ALA A CA 1
ATOM 385 C C . ALA A 1 50 ? 120.969 95.392 81.209 1.00 53.33 50 ALA A C 1
ATOM 386 O O . ALA A 1 50 ? 121.022 95.526 82.433 1.00 53.33 50 ALA A O 1
ATOM 388 N N . LEU A 1 51 ? 120.201 96.145 80.430 1.00 50.08 51 LEU A N 1
ATOM 389 C CA . LEU A 1 51 ? 119.397 97.237 80.956 1.00 50.08 51 LEU A CA 1
ATOM 390 C C . LEU A 1 51 ? 118.113 96.682 81.559 1.00 50.08 51 LEU A C 1
ATOM 391 O O . LEU A 1 51 ? 117.271 96.134 80.840 1.00 50.08 51 LEU A O 1
ATOM 396 N N . ILE A 1 52 ? 117.959 96.832 82.864 1.00 47.54 52 ILE A N 1
ATOM 397 C CA . ILE A 1 52 ? 116.747 96.407 83.552 1.00 47.54 52 ILE A CA 1
ATOM 398 C C . ILE A 1 52 ? 115.774 97.573 83.623 1.00 47.54 52 ILE A C 1
ATOM 399 O O . ILE A 1 52 ? 116.173 98.736 83.740 1.00 47.54 52 ILE A O 1
ATOM 404 N N . SER A 1 53 ? 114.486 97.263 83.507 1.00 47.93 53 SER A N 1
ATOM 405 C CA . SER A 1 53 ? 113.442 98.271 83.573 1.00 47.93 53 SER A CA 1
ATOM 406 C C . SER A 1 53 ? 112.578 98.099 84.815 1.00 47.93 53 SER A C 1
ATOM 407 O O . SER A 1 53 ? 112.515 99.004 85.646 1.00 47.93 53 SER A O 1
ATOM 410 N N . ASP A 1 54 ? 111.939 96.948 84.982 1.00 49.58 54 ASP A N 1
ATOM 411 C CA . ASP A 1 54 ? 111.220 96.644 86.207 1.00 49.58 54 ASP A CA 1
ATOM 412 C C . ASP A 1 54 ? 112.150 95.954 87.190 1.00 49.58 54 ASP A C 1
ATOM 413 O O . ASP A 1 54 ? 113.115 95.294 86.800 1.00 49.58 54 ASP A O 1
ATOM 418 N N . TYR A 1 55 ? 111.852 96.110 88.475 1.00 43.56 55 TYR A N 1
ATOM 419 C CA . TYR A 1 55 ? 112.728 95.568 89.496 1.00 43.56 55 TYR A CA 1
ATOM 420 C C . TYR A 1 55 ? 111.928 95.348 90.768 1.00 43.56 55 TYR A C 1
ATOM 421 O O . TYR A 1 55 ? 110.924 96.021 91.012 1.00 43.56 55 TYR A O 1
ATOM 430 N N . SER A 1 56 ? 112.377 94.393 91.573 1.00 44.14 56 SER A N 1
ATOM 431 C CA . SER A 1 56 ? 111.661 94.005 92.775 1.00 44.14 56 SER A CA 1
ATOM 432 C C . SER A 1 56 ? 112.658 93.723 93.888 1.00 44.14 56 SER A C 1
ATOM 433 O O . SER A 1 56 ? 113.797 93.324 93.636 1.00 44.14 56 SER A O 1
ATOM 436 N N . GLY A 1 57 ? 112.221 93.944 95.120 1.00 43.17 57 GLY A N 1
ATOM 437 C CA . GLY A 1 57 ? 113.075 93.724 96.266 1.00 43.17 57 GLY A CA 1
ATOM 438 C C . GLY A 1 57 ? 112.466 94.348 97.504 1.00 43.17 57 GLY A C 1
ATOM 439 O O . GLY A 1 57 ? 111.289 94.712 97.523 1.00 43.17 57 GLY A O 1
ATOM 440 N N . GLU A 1 58 ? 113.296 94.476 98.530 1.00 43.92 58 GLU A N 1
ATOM 441 C CA . GLU A 1 58 ? 112.855 94.923 99.841 1.00 43.92 58 GLU A CA 1
ATOM 442 C C . GLU A 1 58 ? 113.136 96.406 100.046 1.00 43.92 58 GLU A C 1
ATOM 443 O O . GLU A 1 58 ? 113.976 97.004 99.373 1.00 43.92 58 GLU A O 1
ATOM 449 N N . ASP A 1 59 ? 112.423 96.992 101.001 1.00 40.77 59 ASP A N 1
ATOM 450 C CA . ASP A 1 59 ? 112.635 98.382 101.380 1.00 40.77 59 ASP A CA 1
ATOM 451 C C . ASP A 1 59 ? 113.652 98.441 102.523 1.00 40.77 59 ASP A C 1
ATOM 452 O O . ASP A 1 59 ? 114.366 97.470 102.787 1.00 40.77 59 ASP A O 1
ATOM 457 N N . SER A 1 60 ? 113.735 99.582 103.208 1.00 38.96 60 SER A N 1
ATOM 458 C CA . SER A 1 60 ? 114.653 99.720 104.332 1.00 38.96 60 SER A CA 1
ATOM 459 C C . SER A 1 60 ? 114.230 98.905 105.545 1.00 38.96 60 SER A C 1
ATOM 460 O O . SER A 1 60 ? 115.053 98.676 106.434 1.00 38.96 60 SER A O 1
ATOM 463 N N . ASN A 1 61 ? 112.976 98.466 105.610 1.00 37.89 61 ASN A N 1
ATOM 464 C CA . ASN A 1 61 ? 112.488 97.700 106.748 1.00 37.89 61 ASN A CA 1
ATOM 465 C C . ASN A 1 61 ? 112.026 96.302 106.357 1.00 37.89 61 ASN A C 1
ATOM 466 O O . ASN A 1 61 ? 111.349 95.636 107.144 1.00 37.89 61 ASN A O 1
ATOM 471 N N . GLY A 1 62 ? 112.388 95.839 105.165 1.00 42.11 62 GLY A N 1
ATOM 472 C CA . GLY A 1 62 ? 112.185 94.457 104.788 1.00 42.11 62 GLY A CA 1
ATOM 473 C C . GLY A 1 62 ? 110.867 94.125 104.127 1.00 42.11 62 GLY A C 1
ATOM 474 O O . GLY A 1 62 ? 110.502 92.946 104.083 1.00 42.11 62 GLY A O 1
ATOM 475 N N . ASN A 1 63 ? 110.141 95.109 103.615 1.00 42.87 63 ASN A N 1
ATOM 476 C CA . ASN A 1 63 ? 108.877 94.865 102.939 1.00 42.87 63 ASN A CA 1
ATOM 477 C C . ASN A 1 63 ? 109.079 94.934 101.432 1.00 42.87 63 ASN A C 1
ATOM 478 O O . ASN A 1 63 ? 109.869 95.744 100.944 1.00 42.87 63 ASN A O 1
ATOM 483 N N . GLN A 1 64 ? 108.352 94.092 100.700 1.00 44.22 64 GLN A N 1
ATOM 484 C CA . GLN A 1 64 ? 108.557 93.962 99.261 1.00 44.22 64 GLN A CA 1
ATOM 485 C C . GLN A 1 64 ? 108.040 95.184 98.517 1.00 44.22 64 GLN A C 1
ATOM 486 O O . GLN A 1 64 ? 106.901 95.612 98.723 1.00 44.22 64 GLN A O 1
ATOM 492 N N . LEU A 1 65 ? 108.875 95.740 97.642 1.00 43.94 65 LEU A N 1
ATOM 493 C CA . LEU A 1 65 ? 108.518 96.942 96.906 1.00 43.94 65 LEU A CA 1
ATOM 494 C C . LEU A 1 65 ? 108.927 96.766 95.450 1.00 43.94 65 LEU A C 1
ATOM 495 O O . LEU A 1 65 ? 109.875 96.043 95.140 1.00 43.94 65 LEU A O 1
ATOM 500 N N . GLN A 1 66 ? 108.177 97.410 94.556 1.00 46.48 66 GLN A N 1
ATOM 501 C CA . GLN A 1 66 ? 108.367 97.296 93.114 1.00 46.48 66 GLN A CA 1
ATOM 502 C C . GLN A 1 66 ? 108.485 98.682 92.502 1.00 46.48 66 GLN A C 1
ATOM 503 O O . GLN A 1 66 ? 107.624 99.535 92.730 1.00 46.48 66 GLN A O 1
ATOM 509 N N . ALA A 1 67 ? 109.535 98.902 91.716 1.00 44.65 67 ALA A N 1
ATOM 510 C CA . ALA A 1 67 ? 109.717 100.173 91.033 1.00 44.65 67 ALA A CA 1
ATOM 511 C C . ALA A 1 67 ? 110.238 99.931 89.624 1.00 44.65 67 ALA A C 1
ATOM 512 O O . ALA A 1 67 ? 110.648 98.824 89.268 1.00 44.65 67 ALA A O 1
ATOM 514 N N . THR A 1 68 ? 110.216 100.993 88.821 1.00 45.55 68 THR A N 1
ATOM 515 C CA . THR A 1 68 ? 110.530 100.926 87.400 1.00 45.55 68 THR A CA 1
ATOM 516 C C . THR A 1 68 ? 111.456 102.077 87.045 1.00 45.55 68 THR A C 1
ATOM 517 O O . THR A 1 68 ? 111.189 103.221 87.422 1.00 45.55 68 THR A O 1
ATOM 521 N N . VAL A 1 69 ? 112.543 101.773 86.335 1.00 43.23 69 VAL A N 1
ATOM 522 C CA . VAL A 1 69 ? 113.479 102.800 85.891 1.00 43.23 69 VAL A CA 1
ATOM 523 C C . VAL A 1 69 ? 112.799 103.667 84.839 1.00 43.23 69 VAL A C 1
ATOM 524 O O . VAL A 1 69 ? 112.368 103.174 83.791 1.00 43.23 69 VAL A O 1
ATOM 528 N N . THR A 1 70 ? 112.700 104.964 85.119 1.00 46.03 70 THR A N 1
ATOM 529 C CA . THR A 1 70 ? 111.996 105.918 84.272 1.00 46.03 70 THR A CA 1
ATOM 530 C C . THR A 1 70 ? 112.840 107.175 84.130 1.00 46.03 70 THR A C 1
ATOM 531 O O . THR A 1 70 ? 113.269 107.752 85.134 1.00 46.03 70 THR A O 1
ATOM 535 N N . ILE A 1 71 ? 113.085 107.593 82.895 1.00 46.74 71 ILE A N 1
ATOM 536 C CA . ILE A 1 71 ? 113.839 108.801 82.594 1.00 46.74 71 ILE A CA 1
ATOM 537 C C . ILE A 1 71 ? 112.975 109.674 81.680 1.00 46.74 71 ILE A C 1
ATOM 538 O O . ILE A 1 71 ? 112.540 109.195 80.632 1.00 46.74 71 ILE A O 1
ATOM 543 N N . PRO A 1 72 ? 112.709 110.922 82.034 1.00 47.52 72 PRO A N 1
ATOM 544 C CA . PRO A 1 72 ? 111.805 111.751 81.231 1.00 47.52 72 PRO A CA 1
ATOM 545 C C . PRO A 1 72 ? 112.457 112.228 79.940 1.00 47.52 72 PRO A C 1
ATOM 546 O O . PRO A 1 72 ? 113.671 112.152 79.751 1.00 47.52 72 PRO A O 1
ATOM 550 N N . ASN A 1 73 ? 111.607 112.737 79.045 1.00 48.85 73 ASN A N 1
ATOM 551 C CA . ASN A 1 73 ? 112.062 113.127 77.716 1.00 48.85 73 ASN A CA 1
ATOM 552 C C . ASN A 1 73 ? 112.872 114.415 77.757 1.00 48.85 73 ASN A C 1
ATOM 553 O O . ASN A 1 73 ? 113.710 114.646 76.881 1.00 48.85 73 ASN A O 1
ATOM 558 N N . GLU A 1 74 ? 112.658 115.251 78.776 1.00 48.67 74 GLU A N 1
ATOM 559 C CA . GLU A 1 74 ? 113.366 116.522 78.888 1.00 48.67 74 GLU A CA 1
ATOM 560 C C . GLU A 1 74 ? 114.842 116.353 79.230 1.00 48.67 74 GLU A C 1
ATOM 561 O O . GLU A 1 74 ? 115.612 117.303 79.069 1.00 48.67 74 GLU A O 1
ATOM 567 N N . ILE A 1 75 ? 115.252 115.183 79.702 1.00 46.81 75 ILE A N 1
ATOM 568 C CA . ILE A 1 75 ? 116.654 114.928 80.004 1.00 46.81 75 ILE A CA 1
ATOM 569 C C . ILE A 1 75 ? 117.389 114.377 78.791 1.00 46.81 75 ILE A C 1
ATOM 570 O O . ILE A 1 75 ? 118.489 114.825 78.462 1.00 46.81 75 ILE A O 1
ATOM 575 N N . THR A 1 76 ? 116.792 113.402 78.102 1.00 48.42 76 THR A N 1
ATOM 576 C CA . THR A 1 76 ? 117.427 112.844 76.912 1.00 48.42 76 THR A CA 1
ATOM 577 C C . THR A 1 76 ? 117.299 113.785 75.722 1.00 48.42 76 THR A C 1
ATOM 578 O O . THR A 1 76 ? 118.211 113.868 74.893 1.00 48.42 76 THR A O 1
ATOM 582 N N . ASN A 1 77 ? 116.178 114.503 75.621 1.00 48.39 77 ASN A N 1
ATOM 583 C CA . ASN A 1 77 ? 115.934 115.475 74.558 1.00 48.39 77 ASN A CA 1
ATOM 584 C C . ASN A 1 77 ? 115.748 116.837 75.212 1.00 48.39 77 ASN A C 1
ATOM 585 O O . ASN A 1 77 ? 114.610 117.254 75.477 1.00 48.39 77 ASN A O 1
ATOM 590 N N . PRO A 1 78 ? 116.834 117.555 75.490 1.00 45.53 78 PRO A N 1
ATOM 591 C CA . PRO A 1 78 ? 116.711 118.830 76.199 1.00 45.53 78 PRO A CA 1
ATOM 592 C C . PRO A 1 78 ? 116.150 119.917 75.300 1.00 45.53 78 PRO A C 1
ATOM 593 O O . PRO A 1 78 ? 116.306 119.886 74.078 1.00 45.53 78 PRO A O 1
ATOM 597 N N . LYS A 1 79 ? 115.497 120.892 75.923 1.00 44.53 79 LYS A N 1
ATOM 598 C CA . LYS A 1 79 ? 114.967 122.016 75.176 1.00 44.53 79 LYS A CA 1
ATOM 599 C C . LYS A 1 79 ? 116.102 122.935 74.734 1.00 44.53 79 LYS A C 1
ATOM 600 O O . LYS A 1 79 ? 117.245 122.825 75.182 1.00 44.53 79 LYS A O 1
ATOM 606 N N . GLU A 1 80 ? 115.773 123.861 73.849 1.00 46.37 80 GLU A N 1
ATOM 607 C CA . GLU A 1 80 ? 116.761 124.847 73.462 1.00 46.37 80 GLU A CA 1
ATOM 608 C C . GLU A 1 80 ? 116.764 125.978 74.483 1.00 46.37 80 GLU A C 1
ATOM 609 O O . GLU A 1 80 ? 115.816 126.147 75.254 1.00 46.37 80 GLU A O 1
ATOM 615 N N . TYR A 1 81 ? 117.855 126.739 74.498 1.00 45.76 81 TYR A N 1
ATOM 616 C CA . TYR A 1 81 ? 118.018 127.806 75.478 1.00 45.76 81 TYR A CA 1
ATOM 617 C C . TYR A 1 81 ? 117.006 128.922 75.257 1.00 45.76 81 TYR A C 1
ATOM 618 O O . TYR A 1 81 ? 116.874 129.451 74.150 1.00 45.76 81 TYR A O 1
ATOM 627 N N . ASP A 1 82 ? 116.297 129.281 76.323 1.00 46.73 82 ASP A N 1
ATOM 628 C CA . ASP A 1 82 ? 115.293 130.328 76.290 1.00 46.73 82 ASP A CA 1
ATOM 629 C C . ASP A 1 82 ? 115.829 131.527 77.051 1.00 46.73 82 ASP A C 1
ATOM 630 O O . ASP A 1 82 ? 116.059 131.423 78.264 1.00 46.73 82 ASP A O 1
ATOM 635 N N . PRO A 1 83 ? 116.045 132.674 76.400 1.00 45.68 83 PRO A N 1
ATOM 636 C CA . PRO A 1 83 ? 116.613 133.830 77.109 1.00 45.68 83 PRO A CA 1
ATOM 637 C C . PRO A 1 83 ? 115.660 134.495 78.091 1.00 45.68 83 PRO A C 1
ATOM 638 O O . PRO A 1 83 ? 116.103 135.361 78.853 1.00 45.68 83 PRO A O 1
ATOM 642 N N . SER A 1 84 ? 114.382 134.129 78.106 1.00 45.88 84 SER A N 1
ATOM 643 C CA . SER A 1 84 ? 113.450 134.656 79.091 1.00 45.88 84 SER A CA 1
ATOM 644 C C . SER A 1 84 ? 113.438 133.845 80.378 1.00 45.88 84 SER A C 1
ATOM 645 O O . SER A 1 84 ? 112.635 134.139 81.266 1.00 45.88 84 SER A O 1
ATOM 648 N N . ASP A 1 85 ? 114.293 132.826 80.497 1.00 46.21 85 ASP A N 1
ATOM 649 C CA . ASP A 1 85 ? 114.476 132.166 81.782 1.00 46.21 85 ASP A CA 1
ATOM 650 C C . ASP A 1 85 ? 115.281 133.021 82.744 1.00 46.21 85 ASP A C 1
ATOM 651 O O . ASP A 1 85 ? 115.172 132.838 83.960 1.00 46.21 85 ASP A O 1
ATOM 656 N N . TYR A 1 86 ? 116.085 133.944 82.230 1.00 43.21 86 TYR A N 1
ATOM 657 C CA . TYR A 1 86 ? 116.876 134.855 83.052 1.00 43.21 86 TYR A CA 1
ATOM 658 C C . TYR A 1 86 ? 116.612 136.286 82.602 1.00 43.21 86 TYR A C 1
ATOM 659 O O . TYR A 1 86 ? 117.453 136.904 81.941 1.00 43.21 86 TYR A O 1
ATOM 668 N N . PRO A 1 87 ? 115.451 136.844 82.938 1.00 40.52 87 PRO A N 1
ATOM 669 C CA . PRO A 1 87 ? 115.086 138.165 82.425 1.00 40.52 87 PRO A CA 1
ATOM 670 C C . PRO A 1 87 ? 115.837 139.275 83.148 1.00 40.52 87 PRO A C 1
ATOM 671 O O . PRO A 1 87 ? 116.511 139.062 84.153 1.00 40.52 87 PRO A O 1
ATOM 675 N N . LEU A 1 88 ? 115.706 140.478 82.611 1.00 40.24 88 LEU A N 1
ATOM 676 C CA . LEU A 1 88 ? 116.271 141.669 83.219 1.00 40.24 88 LEU A CA 1
ATOM 677 C C . LEU A 1 88 ? 115.165 142.691 83.435 1.00 40.24 88 LEU A C 1
ATOM 678 O O . LEU A 1 88 ? 114.010 142.481 83.060 1.00 40.24 88 LEU A O 1
ATOM 683 N N . ALA A 1 89 ? 115.534 143.810 84.042 1.00 42.01 89 ALA A N 1
ATOM 684 C CA . ALA A 1 89 ? 114.613 144.923 84.173 1.00 42.01 89 ALA A CA 1
ATOM 685 C C . ALA A 1 89 ? 114.700 145.805 82.932 1.00 42.01 89 ALA A C 1
ATOM 686 O O . ALA A 1 89 ? 115.494 145.560 82.020 1.00 42.01 89 ALA A O 1
ATOM 688 N N . GLU A 1 90 ? 113.859 146.842 82.890 1.00 44.55 90 GLU A N 1
ATOM 689 C CA . GLU A 1 90 ? 113.871 147.764 81.757 1.00 44.55 90 GLU A CA 1
ATOM 690 C C . GLU A 1 90 ? 115.149 148.584 81.724 1.00 44.55 90 GLU A C 1
ATOM 691 O O . GLU A 1 90 ? 115.731 148.796 80.656 1.00 44.55 90 GLU A O 1
ATOM 697 N N . ASP A 1 91 ? 115.621 149.021 82.887 1.00 44.44 91 ASP A N 1
ATOM 698 C CA . ASP A 1 91 ? 116.869 149.763 82.962 1.00 44.44 91 ASP A CA 1
ATOM 699 C C . ASP A 1 91 ? 118.073 148.857 82.733 1.00 44.44 91 ASP A C 1
ATOM 700 O O . ASP A 1 91 ? 119.159 149.360 82.430 1.00 44.44 91 ASP A O 1
ATOM 705 N N . GLU A 1 92 ? 117.885 147.537 82.867 1.00 44.43 92 GLU A N 1
ATOM 706 C CA . GLU A 1 92 ? 118.942 146.519 82.814 1.00 44.43 92 GLU A CA 1
ATOM 707 C C . GLU A 1 92 ? 120.048 146.793 83.826 1.00 44.43 92 GLU A C 1
ATOM 708 O O . GLU A 1 92 ? 121.223 146.529 83.567 1.00 44.43 92 GLU A O 1
ATOM 714 N N . SER A 1 93 ? 119.666 147.329 84.985 1.00 41.55 93 SER A N 1
ATOM 715 C CA . SER A 1 93 ? 120.612 147.581 86.059 1.00 41.55 93 SER A CA 1
ATOM 716 C C . SER A 1 93 ? 120.829 146.348 86.916 1.00 41.55 93 SER A C 1
ATOM 717 O O . SER A 1 93 ? 121.877 146.220 87.555 1.00 41.55 93 SER A O 1
ATOM 720 N N . PHE A 1 94 ? 119.860 145.438 86.924 1.00 39.42 94 PHE A N 1
ATOM 721 C CA . PHE A 1 94 ? 119.926 144.190 87.668 1.00 39.42 94 PHE A CA 1
ATOM 722 C C . PHE A 1 94 ? 118.911 143.254 87.017 1.00 39.42 94 PHE A C 1
ATOM 723 O O . PHE A 1 94 ? 118.182 143.651 86.106 1.00 39.42 94 PHE A O 1
ATOM 731 N N . PHE A 1 95 ? 118.894 141.996 87.463 1.00 39.11 95 PHE A N 1
ATOM 732 C CA . PHE A 1 95 ? 117.846 141.057 87.086 1.00 39.11 95 PHE A CA 1
ATOM 733 C C . PHE A 1 95 ? 116.472 141.553 87.522 1.00 39.11 95 PHE A C 1
ATOM 734 O O . PHE A 1 95 ? 116.335 142.417 88.392 1.00 39.11 95 PHE A O 1
ATOM 742 N N . LYS A 1 96 ? 115.444 140.973 86.913 1.00 39.49 96 LYS A N 1
ATOM 743 C CA . LYS A 1 96 ? 114.069 141.351 87.194 1.00 39.49 96 LYS A CA 1
ATOM 744 C C . LYS A 1 96 ? 113.698 140.947 88.620 1.00 39.49 96 LYS A C 1
ATOM 745 O O . LYS A 1 96 ? 114.277 140.020 89.193 1.00 39.49 96 LYS A O 1
ATOM 751 N N . GLN A 1 97 ? 112.753 141.687 89.203 1.00 40.75 97 GLN A N 1
ATOM 752 C CA . GLN A 1 97 ? 112.338 141.528 90.590 1.00 40.75 97 GLN A CA 1
ATOM 753 C C . GLN A 1 97 ? 111.777 140.147 90.893 1.00 40.75 97 GLN A C 1
ATOM 754 O O . GLN A 1 97 ? 112.379 139.381 91.651 1.00 40.75 97 GLN A O 1
ATOM 760 N N . GLY A 1 98 ? 110.635 139.813 90.309 1.00 41.79 98 GLY A N 1
ATOM 761 C CA . GLY A 1 98 ? 110.152 138.461 90.451 1.00 41.79 98 GLY A CA 1
ATOM 762 C C . GLY A 1 98 ? 110.605 137.633 89.274 1.00 41.79 98 GLY A C 1
ATOM 763 O O . GLY A 1 98 ? 109.945 137.609 88.232 1.00 41.79 98 GLY A O 1
ATOM 764 N N . HIS A 1 99 ? 111.730 136.947 89.427 1.00 41.90 99 HIS A N 1
ATOM 765 C CA . HIS A 1 99 ? 112.258 136.086 88.386 1.00 41.90 99 HIS A CA 1
ATOM 766 C C . HIS A 1 99 ? 112.257 134.657 88.900 1.00 41.90 99 HIS A C 1
ATOM 767 O O . HIS A 1 99 ? 112.625 134.400 90.050 1.00 41.90 99 HIS A O 1
ATOM 774 N N . LYS A 1 100 ? 111.810 133.741 88.040 1.00 45.23 100 LYS A N 1
ATOM 775 C CA . LYS A 1 100 ? 111.415 132.413 88.492 1.00 45.23 100 LYS A CA 1
ATOM 776 C C . LYS A 1 100 ? 112.613 131.565 88.896 1.00 45.23 100 LYS A C 1
ATOM 777 O O . LYS A 1 100 ? 112.553 130.835 89.891 1.00 45.23 100 LYS A O 1
ATOM 783 N N . TYR A 1 101 ? 113.709 131.650 88.157 1.00 44.31 101 TYR A N 1
ATOM 784 C CA . TYR A 1 101 ? 114.823 130.734 88.336 1.00 44.31 101 TYR A CA 1
ATOM 785 C C . TYR A 1 101 ? 116.008 131.463 88.947 1.00 44.31 101 TYR A C 1
ATOM 786 O O . TYR A 1 101 ? 116.374 132.550 88.494 1.00 44.31 101 TYR A O 1
ATOM 795 N N . ASP A 1 102 ? 116.599 130.859 89.973 1.00 43.92 102 ASP A N 1
ATOM 796 C CA . ASP A 1 102 ? 117.839 131.340 90.556 1.00 43.92 102 ASP A CA 1
ATOM 797 C C . ASP A 1 102 ? 118.999 130.403 90.285 1.00 43.92 102 ASP A C 1
ATOM 798 O O . ASP A 1 102 ? 120.122 130.685 90.711 1.00 43.92 102 ASP A O 1
ATOM 803 N N . TYR A 1 103 ? 118.756 129.289 89.602 1.00 43.16 103 TYR A N 1
ATOM 804 C CA . TYR A 1 103 ? 119.761 128.261 89.414 1.00 43.16 103 TYR A CA 1
ATOM 805 C C . TYR A 1 103 ? 119.752 127.829 87.954 1.00 43.16 103 TYR A C 1
ATOM 806 O O . TYR A 1 103 ? 119.060 128.415 87.118 1.00 43.16 103 TYR A O 1
ATOM 815 N N . LEU A 1 104 ? 120.534 126.799 87.645 1.00 43.27 104 LEU A N 1
ATOM 816 C CA . LEU A 1 104 ? 120.758 126.376 86.267 1.00 43.27 104 LEU A CA 1
ATOM 817 C C . LEU A 1 104 ? 119.537 125.629 85.744 1.00 43.27 104 LEU A C 1
ATOM 818 O O . LEU A 1 104 ? 119.215 124.537 86.222 1.00 43.27 104 LEU A O 1
ATOM 823 N N . VAL A 1 105 ? 118.856 126.227 84.773 1.00 43.03 105 VAL A N 1
ATOM 824 C CA . VAL A 1 105 ? 117.745 125.586 84.078 1.00 43.03 105 VAL A CA 1
ATOM 825 C C . VAL A 1 105 ? 118.311 124.514 83.152 1.00 43.03 105 VAL A C 1
ATOM 826 O O . VAL A 1 105 ? 119.447 124.616 82.685 1.00 43.03 105 VAL A O 1
ATOM 830 N N . THR A 1 106 ? 117.547 123.448 82.925 1.00 43.90 106 THR A N 1
ATOM 831 C CA . THR A 1 106 ? 117.978 122.367 82.046 1.00 43.90 106 THR A CA 1
ATOM 832 C C . THR A 1 106 ? 117.718 122.737 80.588 1.00 43.90 106 THR A C 1
ATOM 833 O O . THR A 1 106 ? 116.586 123.064 80.218 1.00 43.90 106 THR A O 1
ATOM 837 N N . PHE A 1 107 ? 118.767 122.688 79.768 1.00 44.34 107 PHE A N 1
ATOM 838 C CA . PHE A 1 107 ? 118.665 122.913 78.331 1.00 44.34 107 PHE A CA 1
ATOM 839 C C . PHE A 1 107 ? 119.804 122.166 77.645 1.00 44.34 107 PHE A C 1
ATOM 840 O O . PHE A 1 107 ? 120.645 121.548 78.299 1.00 44.34 107 PHE A O 1
ATOM 848 N N . ARG A 1 108 ? 119.818 122.212 76.317 1.00 45.67 108 ARG A N 1
ATOM 849 C CA . ARG A 1 108 ? 120.859 121.546 75.545 1.00 45.67 108 ARG A CA 1
ATOM 850 C C . ARG A 1 108 ? 122.145 122.360 75.593 1.00 45.67 108 ARG A C 1
ATOM 851 O O . ARG A 1 108 ? 122.124 123.581 75.441 1.00 45.67 108 ARG A O 1
ATOM 859 N N . ALA A 1 109 ? 123.270 121.670 75.804 1.00 46.33 109 ALA A N 1
ATOM 860 C CA . ALA A 1 109 ? 124.522 122.333 76.164 1.00 46.33 109 ALA A CA 1
ATOM 861 C C . ALA A 1 109 ? 125.100 123.169 75.026 1.00 46.33 109 ALA A C 1
ATOM 862 O O . ALA A 1 109 ? 125.865 124.106 75.279 1.00 46.33 109 ALA A O 1
ATOM 864 N N . GLY A 1 110 ? 124.763 122.854 73.783 1.00 47.01 110 GLY A N 1
ATOM 865 C CA . GLY A 1 110 ? 125.194 123.661 72.665 1.00 47.01 110 GLY A CA 1
ATOM 866 C C . GLY A 1 110 ? 124.234 124.752 72.262 1.00 47.01 110 GLY A C 1
ATOM 867 O O . GLY A 1 110 ? 124.517 125.502 71.327 1.00 47.01 110 GLY A O 1
ATOM 868 N N . SER A 1 111 ? 123.100 124.870 72.948 1.00 47.08 111 SER A N 1
ATOM 869 C CA . SER A 1 111 ? 122.079 125.837 72.579 1.00 47.08 111 SER A CA 1
ATOM 870 C C . SER A 1 111 ? 122.385 127.240 73.077 1.00 47.08 111 SER A C 1
ATOM 871 O O . SER A 1 111 ? 121.722 128.191 72.652 1.00 47.08 111 SER A O 1
ATOM 874 N N . LEU A 1 112 ? 123.360 127.390 73.966 1.00 48.66 112 LEU A N 1
ATOM 875 C CA . LEU A 1 112 ? 123.701 128.686 74.538 1.00 48.66 112 LEU A CA 1
ATOM 876 C C . LEU A 1 112 ? 124.780 129.326 73.674 1.00 48.66 112 LEU A C 1
ATOM 877 O O . LEU A 1 112 ? 125.906 128.826 73.601 1.00 48.66 112 LEU A O 1
ATOM 882 N N . THR A 1 113 ? 124.432 130.428 73.014 1.00 52.48 113 THR A N 1
ATOM 883 C CA . THR A 1 113 ? 125.282 131.055 72.011 1.00 52.48 113 THR A CA 1
ATOM 884 C C . THR A 1 113 ? 125.524 132.512 72.371 1.00 52.48 113 THR A C 1
ATOM 885 O O . THR A 1 113 ? 124.583 133.311 72.402 1.00 52.48 113 THR A O 1
ATOM 889 N N . ASN A 1 114 ? 126.785 132.859 72.618 1.00 53.12 114 ASN A N 1
ATOM 890 C CA . ASN A 1 114 ? 127.181 134.245 72.863 1.00 53.12 114 ASN A CA 1
ATOM 891 C C . ASN A 1 114 ? 127.492 134.872 71.511 1.00 53.12 114 ASN A C 1
ATOM 892 O O . ASN A 1 114 ? 128.644 134.945 71.085 1.00 53.12 114 ASN A O 1
ATOM 897 N N . THR A 1 115 ? 126.450 135.332 70.829 1.00 55.00 115 THR A N 1
ATOM 898 C CA . THR A 1 115 ? 126.590 135.954 69.521 1.00 55.00 115 THR A CA 1
ATOM 899 C C . THR A 1 115 ? 126.643 137.471 69.593 1.00 55.00 115 THR A C 1
ATOM 900 O O . THR A 1 115 ? 126.476 138.131 68.564 1.00 55.00 115 THR A O 1
ATOM 904 N N . TYR A 1 116 ? 126.865 138.035 70.771 1.00 53.87 116 TYR A N 1
ATOM 905 C CA . TYR A 1 116 ? 126.805 139.475 70.954 1.00 53.87 116 TYR A CA 1
ATOM 906 C C . TYR A 1 116 ? 128.185 140.112 70.839 1.00 53.87 116 TYR A C 1
ATOM 907 O O . TYR A 1 116 ? 129.218 139.475 71.055 1.00 53.87 116 TYR A O 1
ATOM 916 N N . GLU A 1 117 ? 128.178 141.388 70.472 1.00 57.02 117 GLU A N 1
ATOM 917 C CA . GLU A 1 117 ? 129.390 142.188 70.431 1.00 57.02 117 GLU A CA 1
ATOM 918 C C . GLU A 1 117 ? 129.923 142.379 71.849 1.00 57.02 117 GLU A C 1
ATOM 919 O O . GLU A 1 117 ? 129.134 142.494 72.784 1.00 57.02 117 GLU A O 1
ATOM 925 N N . PRO A 1 118 ? 131.243 142.386 72.046 1.00 54.47 118 PRO A N 1
ATOM 926 C CA . PRO A 1 118 ? 131.792 142.633 73.387 1.00 54.47 118 PRO A CA 1
ATOM 927 C C . PRO A 1 118 ? 131.491 144.040 73.888 1.00 54.47 118 PRO A C 1
ATOM 928 O O . PRO A 1 118 ? 131.071 144.927 73.139 1.00 54.47 118 PRO A O 1
ATOM 932 N N . LYS A 1 119 ? 131.720 144.213 75.199 1.00 53.82 119 LYS A N 1
ATOM 933 C CA . LYS A 1 119 ? 131.402 145.434 75.954 1.00 53.82 119 LYS A CA 1
ATOM 934 C C . LYS A 1 119 ? 129.920 145.787 75.845 1.00 53.82 119 LYS A C 1
ATOM 935 O O . LYS A 1 119 ? 129.546 146.951 75.697 1.00 53.82 119 LYS A O 1
ATOM 941 N N . THR A 1 120 ? 129.070 144.769 75.922 1.00 51.45 120 THR A N 1
ATOM 942 C CA . THR A 1 120 ? 127.628 144.924 75.843 1.00 51.45 120 THR A CA 1
ATOM 943 C C . THR A 1 120 ? 127.028 144.153 77.010 1.00 51.45 120 THR A C 1
ATOM 944 O O . THR A 1 120 ? 127.633 143.198 77.502 1.00 51.45 120 THR A O 1
ATOM 948 N N . LYS A 1 121 ? 125.851 144.591 77.468 1.00 47.38 121 LYS A N 1
ATOM 949 C CA . LYS A 1 121 ? 125.196 143.966 78.613 1.00 47.38 121 LYS A CA 1
ATOM 950 C C . LYS A 1 121 ? 124.832 142.514 78.326 1.00 47.38 121 LYS A C 1
ATOM 951 O O . LYS A 1 121 ? 125.003 141.640 79.186 1.00 47.38 121 LYS A O 1
ATOM 957 N N . MET A 1 122 ? 124.363 142.234 77.107 1.00 50.04 122 MET A N 1
ATOM 958 C CA . MET A 1 122 ? 124.020 140.865 76.740 1.00 50.04 122 MET A CA 1
ATOM 959 C C . MET A 1 122 ? 125.260 139.998 76.585 1.00 50.04 122 MET A C 1
ATOM 960 O O . MET A 1 122 ? 125.209 138.793 76.855 1.00 50.04 122 MET A O 1
ATOM 965 N N . TYR A 1 123 ? 126.386 140.597 76.201 1.00 49.96 123 TYR A N 1
ATOM 966 C CA . TYR A 1 123 ? 127.634 139.849 76.135 1.00 49.96 123 TYR A CA 1
ATOM 967 C C . TYR A 1 123 ? 128.108 139.439 77.522 1.00 49.96 123 TYR A C 1
ATOM 968 O O . TYR A 1 123 ? 128.530 138.293 77.722 1.00 49.96 123 TYR A O 1
ATOM 977 N N . LYS A 1 124 ? 128.038 140.367 78.487 1.00 47.05 124 LYS A N 1
ATOM 978 C CA . LYS A 1 124 ? 128.381 140.061 79.874 1.00 47.05 124 LYS A CA 1
ATOM 979 C C . LYS A 1 124 ? 127.449 139.005 80.449 1.00 47.05 124 LYS A C 1
ATOM 980 O O . LYS A 1 124 ? 127.893 138.093 81.156 1.00 47.05 124 LYS A O 1
ATOM 986 N N . LEU A 1 125 ? 126.160 139.099 80.116 1.00 45.31 125 LEU A N 1
ATOM 987 C CA . LEU A 1 125 ? 125.169 138.152 80.615 1.00 45.31 125 LEU A CA 1
ATOM 988 C C . LEU A 1 125 ? 125.415 136.745 80.083 1.00 45.31 125 LEU A C 1
ATOM 989 O O . LEU A 1 125 ? 125.380 135.775 80.847 1.00 45.31 125 LEU A O 1
ATOM 994 N N . HIS A 1 126 ? 125.693 136.611 78.786 1.00 47.73 126 HIS A N 1
ATOM 995 C CA . HIS A 1 126 ? 125.937 135.281 78.241 1.00 47.73 126 HIS A CA 1
ATOM 996 C C . HIS A 1 126 ? 127.312 134.736 78.606 1.00 47.73 126 HIS A C 1
ATOM 997 O O . HIS A 1 126 ? 127.465 133.515 78.720 1.00 47.73 126 HIS A O 1
ATOM 1004 N N . ALA A 1 127 ? 128.303 135.600 78.844 1.00 46.33 127 ALA A N 1
ATOM 1005 C CA . ALA A 1 127 ? 129.568 135.116 79.393 1.00 46.33 127 ALA A CA 1
ATOM 1006 C C . ALA A 1 127 ? 129.391 134.602 80.815 1.00 46.33 127 ALA A C 1
ATOM 1007 O O . ALA A 1 127 ? 129.986 133.585 81.197 1.00 46.33 127 ALA A O 1
ATOM 1009 N N . ALA A 1 128 ? 128.538 135.262 81.600 1.00 45.54 128 ALA A N 1
ATOM 1010 C CA . ALA A 1 128 ? 128.269 134.786 82.949 1.00 45.54 128 ALA A CA 1
ATOM 1011 C C . ALA A 1 128 ? 127.443 133.508 82.950 1.00 45.54 128 ALA A C 1
ATOM 1012 O O . ALA A 1 128 ? 127.636 132.656 83.819 1.00 45.54 128 ALA A O 1
ATOM 1014 N N . LEU A 1 129 ? 126.532 133.342 81.991 1.00 45.52 129 LEU A N 1
ATOM 1015 C CA . LEU A 1 129 ? 125.787 132.088 81.925 1.00 45.52 129 LEU A CA 1
ATOM 1016 C C . LEU A 1 129 ? 126.658 130.941 81.427 1.00 45.52 129 LEU A C 1
ATOM 1017 O O . LEU A 1 129 ? 126.459 129.790 81.840 1.00 45.52 129 LEU A O 1
ATOM 1022 N N . ASP A 1 130 ? 127.633 131.237 80.561 1.00 47.75 130 ASP A N 1
ATOM 1023 C CA . ASP A 1 130 ? 128.662 130.258 80.222 1.00 47.75 130 ASP A CA 1
ATOM 1024 C C . ASP A 1 130 ? 129.457 129.854 81.457 1.00 47.75 130 ASP A C 1
ATOM 1025 O O . ASP A 1 130 ? 129.734 128.666 81.663 1.00 47.75 130 ASP A O 1
ATOM 1030 N N . LYS A 1 131 ? 129.832 130.834 82.284 1.00 47.02 131 LYS A N 1
ATOM 1031 C CA . LYS A 1 131 ? 130.527 130.544 83.536 1.00 47.02 131 LYS A CA 1
ATOM 1032 C C . LYS A 1 131 ? 129.657 129.730 84.488 1.00 47.02 131 LYS A C 1
ATOM 1033 O O . LYS A 1 131 ? 130.166 128.877 85.222 1.00 47.02 131 LYS A O 1
ATOM 1039 N N . LEU A 1 132 ? 128.347 129.961 84.462 1.00 44.97 132 LEU A N 1
ATOM 1040 C CA . LEU A 1 132 ? 127.421 129.204 85.292 1.00 44.97 132 LEU A CA 1
ATOM 1041 C C . LEU A 1 132 ? 127.379 127.745 84.860 1.00 44.97 132 LEU A C 1
ATOM 1042 O O . LEU A 1 132 ? 127.436 126.836 85.694 1.00 44.97 132 LEU A O 1
ATOM 1047 N N . MET A 1 133 ? 127.269 127.505 83.555 1.00 47.03 133 MET A N 1
ATOM 1048 C CA . MET A 1 133 ? 127.113 126.140 83.065 1.00 47.03 133 MET A CA 1
ATOM 1049 C C . MET A 1 133 ? 128.434 125.372 83.048 1.00 47.03 133 MET A C 1
ATOM 1050 O O . MET A 1 133 ? 128.436 124.146 83.195 1.00 47.03 133 MET A O 1
ATOM 1055 N N . HIS A 1 134 ? 129.566 126.062 82.953 1.00 48.16 134 HIS A N 1
ATOM 1056 C CA . HIS A 1 134 ? 130.844 125.393 82.758 1.00 48.16 134 HIS A CA 1
ATOM 1057 C C . HIS A 1 134 ? 131.781 125.413 83.956 1.00 48.16 134 HIS A C 1
ATOM 1058 O O . HIS A 1 134 ? 132.624 124.523 84.062 1.00 48.16 134 HIS A O 1
ATOM 1065 N N . VAL A 1 135 ? 131.681 126.393 84.853 1.00 47.03 135 VAL A N 1
ATOM 1066 C CA . VAL A 1 135 ? 132.635 126.548 85.944 1.00 47.03 135 VAL A CA 1
ATOM 1067 C C . VAL A 1 135 ? 132.020 126.189 87.292 1.00 47.03 135 VAL A C 1
ATOM 1068 O O . VAL A 1 135 ? 132.631 125.465 88.080 1.00 47.03 135 VAL A O 1
ATOM 1072 N N . LYS A 1 136 ? 130.798 126.652 87.562 1.00 45.96 136 LYS A N 1
ATOM 1073 C CA . LYS A 1 136 ? 130.155 126.430 88.853 1.00 45.96 136 LYS A CA 1
ATOM 1074 C C . LYS A 1 136 ? 129.762 124.981 89.100 1.00 45.96 136 LYS A C 1
ATOM 1075 O O . LYS A 1 136 ? 129.453 124.638 90.245 1.00 45.96 136 LYS A O 1
ATOM 1081 N N . GLN A 1 137 ? 129.762 124.126 88.081 1.00 46.72 137 GLN A N 1
ATOM 1082 C CA . GLN A 1 137 ? 129.325 122.755 88.286 1.00 46.72 137 GLN A CA 1
ATOM 1083 C C . GLN A 1 137 ? 130.439 121.795 88.669 1.00 46.72 137 GLN A C 1
ATOM 1084 O O . GLN A 1 137 ? 130.140 120.739 89.231 1.00 46.72 137 GLN A O 1
ATOM 1090 N N . ARG A 1 138 ? 131.703 122.101 88.393 1.00 51.72 138 ARG A N 1
ATOM 1091 C CA . ARG A 1 138 ? 132.753 121.165 88.781 1.00 51.72 138 ARG A CA 1
ATOM 1092 C C . ARG A 1 138 ? 133.049 121.333 90.270 1.00 51.72 138 ARG A C 1
ATOM 1093 O O . ARG A 1 138 ? 133.615 122.339 90.710 1.00 51.72 138 ARG A O 1
ATOM 1101 N N . LYS A 1 139 ? 132.599 120.357 91.056 1.00 49.47 139 LYS A N 1
ATOM 1102 C CA . LYS A 1 139 ? 132.737 120.347 92.512 1.00 49.47 139 LYS A CA 1
ATOM 1103 C C . LYS A 1 139 ? 133.181 118.944 92.895 1.00 49.47 139 LYS A C 1
ATOM 1104 O O . LYS A 1 139 ? 132.353 118.104 93.240 1.00 49.47 139 LYS A O 1
ATOM 1110 N N . SER A 1 140 ? 134.477 118.696 92.861 1.00 47.43 140 SER A N 1
ATOM 1111 C CA . SER A 1 140 ? 134.994 117.373 93.155 1.00 47.43 140 SER A CA 1
ATOM 1112 C C . SER A 1 140 ? 136.003 117.466 94.284 1.00 47.43 140 SER A C 1
ATOM 1113 O O . SER A 1 140 ? 136.811 118.397 94.333 1.00 47.43 140 SER A O 1
ATOM 1116 N N . ARG A 1 141 ? 135.950 116.499 95.190 1.00 46.34 141 ARG A N 1
ATOM 1117 C CA . ARG A 1 141 ? 136.770 116.583 96.385 1.00 46.34 141 ARG A CA 1
ATOM 1118 C C . ARG A 1 141 ? 138.157 115.982 96.198 1.00 46.34 141 ARG A C 1
ATOM 1119 O O . ARG A 1 141 ? 139.141 116.553 96.677 1.00 46.34 141 ARG A O 1
ATOM 1127 N N . PHE A 1 142 ? 138.276 114.860 95.495 1.00 49.66 142 PHE A N 1
ATOM 1128 C CA . PHE A 1 142 ? 139.539 114.137 95.494 1.00 49.66 142 PHE A CA 1
ATOM 1129 C C . PHE A 1 142 ? 140.193 114.050 94.125 1.00 49.66 142 PHE A C 1
ATOM 1130 O O . PHE A 1 142 ? 141.410 114.234 94.014 1.00 49.66 142 PHE A O 1
ATOM 1138 N N . ALA A 1 143 ? 139.429 113.774 93.079 1.00 50.11 143 ALA A N 1
ATOM 1139 C CA . ALA A 1 143 ? 139.994 113.545 91.759 1.00 50.11 143 ALA A CA 1
ATOM 1140 C C . ALA A 1 143 ? 138.988 114.055 90.739 1.00 50.11 143 ALA A C 1
ATOM 1141 O O . ALA A 1 143 ? 138.117 114.864 91.067 1.00 50.11 143 ALA A O 1
ATOM 1143 N N . ASP A 1 144 ? 139.117 113.603 89.498 1.00 50.33 144 ASP A N 1
ATOM 1144 C CA . ASP A 1 144 ? 138.091 113.874 88.509 1.00 50.33 144 ASP A CA 1
ATOM 1145 C C . ASP A 1 144 ? 136.802 113.144 88.873 1.00 50.33 144 ASP A C 1
ATOM 1146 O O . ASP A 1 144 ? 136.793 112.197 89.660 1.00 50.33 144 ASP A O 1
ATOM 1151 N N . LEU A 1 145 ? 135.701 113.600 88.279 1.00 46.43 145 LEU A N 1
ATOM 1152 C CA . LEU A 1 145 ? 134.388 113.087 88.649 1.00 46.43 145 LEU A CA 1
ATOM 1153 C C . LEU A 1 145 ? 134.164 111.666 88.145 1.00 46.43 145 LEU A C 1
ATOM 1154 O O . LEU A 1 145 ? 133.449 110.884 88.790 1.00 46.43 145 LEU A O 1
ATOM 1159 N N . TRP A 1 146 ? 134.786 111.299 87.024 1.00 44.11 146 TRP A N 1
ATOM 1160 C CA . TRP A 1 146 ? 134.627 109.937 86.537 1.00 44.11 146 TRP A CA 1
ATOM 1161 C C . TRP A 1 146 ? 135.409 108.952 87.389 1.00 44.11 146 TRP A C 1
ATOM 1162 O O . TRP A 1 146 ? 134.988 107.806 87.536 1.00 44.11 146 TRP A O 1
ATOM 1173 N N . ARG A 1 147 ? 136.509 109.390 88.001 1.00 49.44 147 ARG A N 1
ATOM 1174 C CA . ARG A 1 147 ? 137.239 108.525 88.922 1.00 49.44 147 ARG A CA 1
ATOM 1175 C C . ARG A 1 147 ? 136.453 108.293 90.205 1.00 49.44 147 ARG A C 1
ATOM 1176 O O . ARG A 1 147 ? 136.476 107.191 90.765 1.00 49.44 147 ARG A O 1
ATOM 1184 N N . GLU A 1 148 ? 135.730 109.314 90.669 1.00 45.29 148 GLU A N 1
ATOM 1185 C CA . GLU A 1 148 ? 134.885 109.152 91.845 1.00 45.29 148 GLU A CA 1
ATOM 1186 C C . GLU A 1 148 ? 133.700 108.241 91.553 1.00 45.29 148 GLU A C 1
ATOM 1187 O O . GLU A 1 148 ? 133.328 107.405 92.393 1.00 45.29 148 GLU A O 1
ATOM 1193 N N . LEU A 1 149 ? 133.116 108.361 90.355 1.00 42.19 149 LEU A N 1
ATOM 1194 C CA . LEU A 1 149 ? 132.053 107.441 89.967 1.00 42.19 149 LEU A CA 1
ATOM 1195 C C . LEU A 1 149 ? 132.583 106.016 89.802 1.00 42.19 149 LEU A C 1
ATOM 1196 O O . LEU A 1 149 ? 131.894 105.050 90.156 1.00 42.19 149 LEU A O 1
ATOM 1201 N N . CYS A 1 150 ? 133.818 105.870 89.304 1.00 45.15 150 CYS A N 1
ATOM 1202 C CA . CYS A 1 150 ? 134.458 104.558 89.235 1.00 45.15 150 CYS A CA 1
ATOM 1203 C C . CYS A 1 150 ? 134.682 103.969 90.618 1.00 45.15 150 CYS A C 1
ATOM 1204 O O . CYS A 1 150 ? 134.536 102.758 90.806 1.00 45.15 150 CYS A O 1
ATOM 1207 N N . ALA A 1 151 ? 135.013 104.811 91.602 1.00 43.21 151 ALA A N 1
ATOM 1208 C CA . ALA A 1 151 ? 135.192 104.328 92.970 1.00 43.21 151 ALA A CA 1
ATOM 1209 C C . ALA A 1 151 ? 133.883 103.819 93.560 1.00 43.21 151 ALA A C 1
ATOM 1210 O O . ALA A 1 151 ? 133.856 102.746 94.183 1.00 43.21 151 ALA A O 1
ATOM 1212 N N . VAL A 1 152 ? 132.787 104.553 93.336 1.00 42.29 152 VAL A N 1
ATOM 1213 C CA . VAL A 1 152 ? 131.480 104.135 93.851 1.00 42.29 152 VAL A CA 1
ATOM 1214 C C . VAL A 1 152 ? 131.023 102.831 93.195 1.00 42.29 152 VAL A C 1
ATOM 1215 O O . VAL A 1 152 ? 130.587 101.890 93.878 1.00 42.29 152 VAL A O 1
ATOM 1219 N N . ILE A 1 153 ? 131.155 102.742 91.868 1.00 42.61 153 ILE A N 1
ATOM 1220 C CA . ILE A 1 153 ? 130.705 101.554 91.142 1.00 42.61 153 ILE A CA 1
ATOM 1221 C C . ILE A 1 153 ? 131.581 100.343 91.469 1.00 42.61 153 ILE A C 1
ATOM 1222 O O . ILE A 1 153 ? 131.075 99.222 91.612 1.00 42.61 153 ILE A O 1
ATOM 1227 N N . ALA A 1 154 ? 132.889 100.558 91.658 1.00 43.38 154 ALA A N 1
ATOM 1228 C CA . ALA A 1 154 ? 133.792 99.478 92.047 1.00 43.38 154 ALA A CA 1
ATOM 1229 C C . ALA A 1 154 ? 133.467 98.939 93.432 1.00 43.38 154 ALA A C 1
ATOM 1230 O O . ALA A 1 154 ? 133.490 97.719 93.652 1.00 43.38 154 ALA A O 1
ATOM 1232 N N . SER A 1 155 ? 133.152 99.837 94.373 1.00 43.07 155 SER A N 1
ATOM 1233 C CA . SER A 1 155 ? 132.777 99.404 95.715 1.00 43.07 155 SER A CA 1
ATOM 1234 C C . SER A 1 155 ? 131.481 98.606 95.702 1.00 43.07 155 SER A C 1
ATOM 1235 O O . SER A 1 155 ? 131.381 97.568 96.371 1.00 43.07 155 SER A O 1
ATOM 1238 N N . LEU A 1 156 ? 130.489 99.062 94.926 1.00 41.72 156 LEU A N 1
ATOM 1239 C CA . LEU A 1 156 ? 129.228 98.328 94.818 1.00 41.72 156 LEU A CA 1
ATOM 1240 C C . LEU A 1 156 ? 129.418 96.960 94.170 1.00 41.72 156 LEU A C 1
ATOM 1241 O O . LEU A 1 156 ? 128.782 95.980 94.583 1.00 41.72 156 LEU A O 1
ATOM 1246 N N . ASP A 1 157 ? 130.304 96.871 93.171 1.00 45.66 157 ASP A N 1
ATOM 1247 C CA . ASP A 1 157 ? 130.551 95.596 92.500 1.00 45.66 157 ASP A CA 1
ATOM 1248 C C . ASP A 1 157 ? 131.229 94.600 93.426 1.00 45.66 157 ASP A C 1
ATOM 1249 O O . ASP A 1 157 ? 130.870 93.4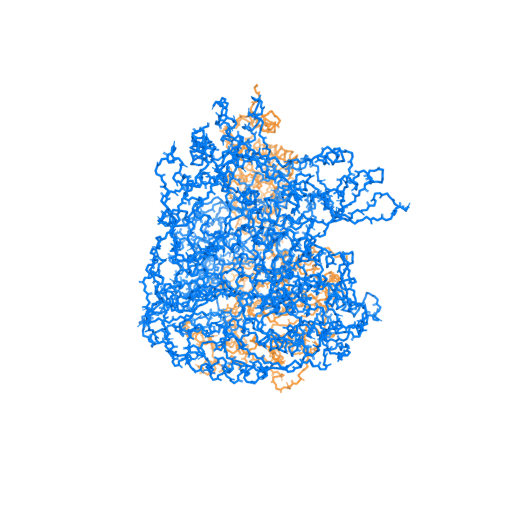20 93.447 1.00 45.66 157 ASP A O 1
ATOM 1254 N N . VAL A 1 158 ? 132.222 95.054 94.193 1.00 45.41 158 VAL A N 1
ATOM 1255 C CA . VAL A 1 158 ? 132.939 94.130 95.068 1.00 45.41 158 VAL A CA 1
ATOM 1256 C C . VAL A 1 158 ? 132.068 93.724 96.255 1.00 45.41 158 VAL A C 1
ATOM 1257 O O . VAL A 1 158 ? 132.120 92.574 96.710 1.00 45.41 158 VAL A O 1
ATOM 1261 N N . TRP A 1 159 ? 131.205 94.627 96.732 1.00 42.68 159 TRP A N 1
ATOM 1262 C CA . TRP A 1 159 ? 130.325 94.257 97.837 1.00 42.68 159 TRP A CA 1
ATOM 1263 C C . TRP A 1 159 ? 129.258 93.262 97.394 1.00 42.68 159 TRP A C 1
ATOM 1264 O O . TRP A 1 159 ? 129.073 92.221 98.033 1.00 42.68 159 TRP A O 1
ATOM 1275 N N . TYR A 1 160 ? 128.545 93.553 96.308 1.00 41.92 160 TYR A N 1
ATOM 1276 C CA . TYR A 1 160 ? 127.426 92.699 95.930 1.00 41.92 160 TYR A CA 1
ATOM 1277 C C . TYR A 1 160 ? 127.801 91.557 94.998 1.00 41.92 160 TYR A C 1
ATOM 1278 O O . TYR A 1 160 ? 126.918 90.774 94.635 1.00 41.92 160 TYR A O 1
ATOM 1287 N N . GLN A 1 161 ? 129.065 91.480 94.563 1.00 47.96 161 GLN A N 1
ATOM 1288 C CA . GLN A 1 161 ? 129.658 90.385 93.778 1.00 47.96 161 GLN A CA 1
ATOM 1289 C C . GLN A 1 161 ? 129.028 90.197 92.398 1.00 47.96 161 GLN A C 1
ATOM 1290 O O . GLN A 1 161 ? 129.416 89.286 91.664 1.00 47.96 161 GLN A O 1
ATOM 1296 N N . THR A 1 162 ? 128.061 91.029 92.020 1.00 47.40 162 THR A N 1
ATOM 1297 C CA . THR A 1 162 ? 127.389 90.949 90.736 1.00 47.40 162 THR A CA 1
ATOM 1298 C C . THR A 1 162 ? 127.375 92.338 90.131 1.00 47.40 162 THR A C 1
ATOM 1299 O O . THR A 1 162 ? 127.665 93.330 90.804 1.00 47.40 162 THR A O 1
ATOM 1303 N N . THR A 1 163 ? 127.026 92.403 88.857 1.00 48.41 163 THR A N 1
ATOM 1304 C CA . THR A 1 163 ? 127.005 93.671 88.154 1.00 48.41 163 THR A CA 1
ATOM 1305 C C . THR A 1 163 ? 125.603 94.100 87.732 1.00 48.41 163 THR A C 1
ATOM 1306 O O . THR A 1 163 ? 125.460 95.154 87.108 1.00 48.41 163 THR A O 1
ATOM 1310 N N . ASN A 1 164 ? 124.569 93.330 88.065 1.00 47.24 164 ASN A N 1
ATOM 1311 C CA . ASN A 1 164 ? 123.199 93.659 87.689 1.00 47.24 164 ASN A CA 1
ATOM 1312 C C . ASN A 1 164 ? 122.460 94.285 88.869 1.00 47.24 164 ASN A C 1
ATOM 1313 O O . ASN A 1 164 ? 121.686 93.617 89.559 1.00 47.24 164 ASN A O 1
ATOM 1318 N N . TYR A 1 165 ? 122.693 95.576 89.075 1.00 41.79 165 TYR A N 1
ATOM 1319 C CA . TYR A 1 165 ? 121.927 96.395 90.003 1.00 41.79 165 TYR A CA 1
ATOM 1320 C C . TYR A 1 165 ? 121.585 97.698 89.286 1.00 41.79 165 TYR A C 1
ATOM 1321 O O . TYR A 1 165 ? 122.307 98.104 88.368 1.00 41.79 165 TYR A O 1
ATOM 1330 N N . PRO A 1 166 ? 120.460 98.350 89.644 1.00 40.43 166 PRO A N 1
ATOM 1331 C CA . PRO A 1 166 ? 119.900 99.399 88.760 1.00 40.43 166 PRO A CA 1
ATOM 1332 C C . PRO A 1 166 ? 120.746 100.647 88.561 1.00 40.43 166 PRO A C 1
ATOM 1333 O O . PRO A 1 166 ? 120.499 101.407 87.610 1.00 40.43 166 PRO A O 1
ATOM 1337 N N . LEU A 1 167 ? 121.735 100.886 89.419 1.00 40.93 167 LEU A N 1
ATOM 1338 C CA . LEU A 1 167 ? 122.533 102.096 89.274 1.00 40.93 167 LEU A CA 1
ATOM 1339 C C . LEU A 1 167 ? 123.454 101.997 88.063 1.00 40.93 167 LEU A C 1
ATOM 1340 O O . LEU A 1 167 ? 123.806 103.017 87.461 1.00 40.93 167 LEU A O 1
ATOM 1345 N N . ARG A 1 168 ? 123.798 100.772 87.646 1.00 43.63 168 ARG A N 1
ATOM 1346 C CA . ARG A 1 168 ? 124.542 100.593 86.403 1.00 43.63 168 ARG A CA 1
ATOM 1347 C C . ARG A 1 168 ? 123.708 100.995 85.194 1.00 43.63 168 ARG A C 1
ATOM 1348 O O . ARG A 1 168 ? 124.217 101.634 84.265 1.00 43.63 168 ARG A O 1
ATOM 1356 N N . THR A 1 169 ? 122.422 100.639 85.191 1.00 43.58 169 THR A N 1
ATOM 1357 C CA . THR A 1 169 ? 121.562 101.027 84.082 1.00 43.58 169 THR A CA 1
ATOM 1358 C C . THR A 1 169 ? 121.284 102.518 84.091 1.00 43.58 169 THR A C 1
ATOM 1359 O O . THR A 1 169 ? 121.148 103.112 83.021 1.00 43.58 169 THR A O 1
ATOM 1363 N N . TYR A 1 170 ? 121.225 103.145 85.273 1.00 40.51 170 TYR A N 1
ATOM 1364 C CA . TYR A 1 170 ? 121.140 104.607 85.315 1.00 40.51 170 TYR A CA 1
ATOM 1365 C C . TYR A 1 170 ? 122.392 105.273 84.752 1.00 40.51 170 TYR A C 1
ATOM 1366 O O . TYR A 1 170 ? 122.286 106.234 83.980 1.00 40.51 170 TYR A O 1
ATOM 1375 N N . VAL A 1 171 ? 123.581 104.769 85.111 1.00 42.63 171 VAL A N 1
ATOM 1376 C CA . VAL A 1 171 ? 124.835 105.322 84.593 1.00 42.63 171 VAL A CA 1
ATOM 1377 C C . VAL A 1 171 ? 124.918 105.157 83.078 1.00 42.63 171 VAL A C 1
ATOM 1378 O O . VAL A 1 171 ? 125.303 106.089 82.359 1.00 42.63 171 VAL A O 1
ATOM 1382 N N . LYS A 1 172 ? 124.485 104.003 82.563 1.00 46.52 172 LYS A N 1
ATOM 1383 C CA . LYS A 1 172 ? 124.557 103.773 81.123 1.00 46.52 172 LYS A CA 1
ATOM 1384 C C . LYS A 1 172 ? 123.508 104.585 80.368 1.00 46.52 172 LYS A C 1
ATOM 1385 O O . LYS A 1 172 ? 123.793 105.120 79.293 1.00 46.52 172 LYS A O 1
ATOM 1391 N N . LEU A 1 173 ? 122.296 104.709 80.909 1.00 42.71 173 LEU A N 1
ATOM 1392 C CA . LEU A 1 173 ? 121.276 105.485 80.222 1.00 42.71 173 LEU A CA 1
ATOM 1393 C C . LEU A 1 173 ? 121.497 106.985 80.327 1.00 42.71 173 LEU A C 1
ATOM 1394 O O . LEU A 1 173 ? 120.938 107.729 79.518 1.00 42.71 173 LEU A O 1
ATOM 1399 N N . LEU A 1 174 ? 122.281 107.454 81.293 1.00 42.87 174 LEU A N 1
ATOM 1400 C CA . LEU A 1 174 ? 122.520 108.888 81.393 1.00 42.87 174 LEU A CA 1
ATOM 1401 C C . LEU A 1 174 ? 123.841 109.340 80.790 1.00 42.87 174 LEU A C 1
ATOM 1402 O O . LEU A 1 174 ? 123.938 110.490 80.356 1.00 42.87 174 LEU A O 1
ATOM 1407 N N . PHE A 1 175 ? 124.864 108.485 80.735 1.00 44.06 175 PHE A N 1
ATOM 1408 C CA . PHE A 1 175 ? 126.194 108.971 80.408 1.00 44.06 175 PHE A CA 1
ATOM 1409 C C . PHE A 1 175 ? 126.884 108.238 79.266 1.00 44.06 175 PHE A C 1
ATOM 1410 O O . PHE A 1 175 ? 128.026 108.578 78.948 1.00 44.06 175 PHE A O 1
ATOM 1418 N N . HIS A 1 176 ? 126.249 107.246 78.645 1.00 46.73 176 HIS A N 1
ATOM 1419 C CA . HIS A 1 176 ? 126.874 106.540 77.526 1.00 46.73 176 HIS A CA 1
ATOM 1420 C C . HIS A 1 176 ? 126.397 107.190 76.237 1.00 46.73 176 HIS A C 1
ATOM 1421 O O . HIS A 1 176 ? 125.335 106.869 75.704 1.00 46.73 176 HIS A O 1
ATOM 1428 N N . LYS A 1 177 ? 127.191 108.134 75.737 1.00 49.80 177 LYS A N 1
ATOM 1429 C CA . LYS A 1 177 ? 126.908 108.853 74.497 1.00 49.80 177 LYS A CA 1
ATOM 1430 C C . LYS A 1 177 ? 128.160 108.717 73.635 1.00 49.80 177 LYS A C 1
ATOM 1431 O O . LYS A 1 177 ? 129.037 109.583 73.664 1.00 49.80 177 LYS A O 1
ATOM 1437 N N . GLY A 1 178 ? 128.246 107.634 72.873 1.00 52.33 178 GLY A N 1
ATOM 1438 C CA . GLY A 1 178 ? 129.382 107.422 71.999 1.00 52.33 178 GLY A CA 1
ATOM 1439 C C . GLY A 1 178 ? 130.430 106.511 72.606 1.00 52.33 178 GLY A C 1
ATOM 1440 O O . GLY A 1 178 ? 130.149 105.666 73.459 1.00 52.33 178 GLY A O 1
ATOM 1441 N N . ASP A 1 179 ? 131.667 106.691 72.144 1.00 52.34 179 ASP A N 1
ATOM 1442 C CA . ASP A 1 179 ? 132.804 105.921 72.631 1.00 52.34 179 ASP A CA 1
ATOM 1443 C C . ASP A 1 179 ? 133.755 106.744 73.487 1.00 52.34 179 ASP A C 1
ATOM 1444 O O . ASP A 1 179 ? 134.871 106.294 73.762 1.00 52.34 179 ASP A O 1
ATOM 1449 N N . GLU A 1 180 ? 133.347 107.935 73.909 1.00 53.23 180 GLU A N 1
ATOM 1450 C CA . GLU A 1 180 ? 134.059 108.705 74.917 1.00 53.23 180 GLU A CA 1
ATOM 1451 C C . GLU A 1 180 ? 133.051 109.243 75.923 1.00 53.23 180 GLU A C 1
ATOM 1452 O O . GLU A 1 180 ? 131.837 109.093 75.760 1.00 53.23 180 GLU A O 1
ATOM 1458 N N . PHE A 1 181 ? 133.563 109.864 76.980 1.00 48.64 181 PHE A N 1
ATOM 1459 C CA . PHE A 1 181 ? 132.691 110.494 77.952 1.00 48.64 181 PHE A CA 1
ATOM 1460 C C . PHE A 1 181 ? 132.058 111.742 77.337 1.00 48.64 181 PHE A C 1
ATOM 1461 O O . PHE A 1 181 ? 132.671 112.400 76.495 1.00 48.64 181 PHE A O 1
ATOM 1469 N N . PRO A 1 182 ? 130.820 112.076 77.724 1.00 49.01 182 PRO A N 1
ATOM 1470 C CA . PRO A 1 182 ? 130.143 113.233 77.108 1.00 49.01 182 PRO A CA 1
ATOM 1471 C C . PRO A 1 182 ? 130.752 114.574 77.471 1.00 49.01 182 PRO A C 1
ATOM 1472 O O . PRO A 1 182 ? 130.449 115.572 76.807 1.00 49.01 182 PRO A O 1
ATOM 1476 N N . PHE A 1 183 ? 131.593 114.625 78.494 1.00 47.12 183 PHE A N 1
ATOM 1477 C CA . PHE A 1 183 ? 132.245 115.845 78.937 1.00 47.12 183 PHE A CA 1
ATOM 1478 C C . PHE A 1 183 ? 133.474 115.444 79.735 1.00 47.12 183 PHE A C 1
ATOM 1479 O O . PHE A 1 183 ? 133.674 114.269 80.049 1.00 47.12 183 PHE A O 1
ATOM 1487 N N . TYR A 1 184 ? 134.285 116.438 80.071 1.00 50.82 184 TYR A N 1
ATOM 1488 C CA . TYR A 1 184 ? 135.431 116.238 80.947 1.00 50.82 184 TYR A CA 1
ATOM 1489 C C . TYR A 1 184 ? 135.809 117.589 81.528 1.00 50.82 184 TYR A C 1
ATOM 1490 O O . TYR A 1 184 ? 135.357 118.635 81.060 1.00 50.82 184 TYR A O 1
ATOM 1499 N N . GLU A 1 185 ? 136.650 117.559 82.549 1.00 54.32 185 GLU A N 1
ATOM 1500 C CA . GLU A 1 185 ? 137.155 118.775 83.157 1.00 54.32 185 GLU A CA 1
ATOM 1501 C C . GLU A 1 185 ? 138.666 118.837 83.005 1.00 54.32 185 GLU A C 1
ATOM 1502 O O . GLU A 1 185 ? 139.340 117.810 82.897 1.00 54.32 185 GLU A O 1
ATOM 1508 N N . SER A 1 186 ? 139.188 120.057 82.985 1.00 56.84 186 SER A N 1
ATOM 1509 C CA . SER A 1 186 ? 140.616 120.282 82.902 1.00 56.84 186 SER A CA 1
ATOM 1510 C C . SER A 1 186 ? 141.012 121.247 84.012 1.00 56.84 186 SER A C 1
ATOM 1511 O O . SER A 1 186 ? 140.403 122.320 84.143 1.00 56.84 186 SER A O 1
ATOM 1514 N N . PRO A 1 187 ? 142.013 120.911 84.826 1.00 59.19 187 PRO A N 1
ATOM 1515 C CA . PRO A 1 187 ? 142.506 121.883 85.810 1.00 59.19 187 PRO A CA 1
ATOM 1516 C C . PRO A 1 187 ? 143.309 123.011 85.191 1.00 59.19 187 PRO A C 1
ATOM 1517 O O . PRO A 1 187 ? 143.530 124.028 85.860 1.00 59.19 187 PRO A O 1
ATOM 1521 N N . SER A 1 188 ? 143.753 122.867 83.940 1.00 59.49 188 SER A N 1
ATOM 1522 C CA . SER A 1 188 ? 144.464 123.952 83.274 1.00 59.49 188 SER A CA 1
ATOM 1523 C C . SER A 1 188 ? 143.526 125.088 82.888 1.00 59.49 188 SER A C 1
ATOM 1524 O O . SER A 1 188 ? 143.907 126.259 82.974 1.00 59.49 188 SER A O 1
ATOM 1527 N N . GLN A 1 189 ? 142.305 124.768 82.466 1.00 58.41 189 GLN A N 1
ATOM 1528 C CA . GLN A 1 189 ? 141.332 125.786 82.102 1.00 58.41 189 GLN A CA 1
ATOM 1529 C C . GLN A 1 189 ? 140.318 126.054 83.200 1.00 58.41 189 GLN A C 1
ATOM 1530 O O . GLN A 1 189 ? 139.641 127.088 83.146 1.00 58.41 189 GLN A O 1
ATOM 1536 N N . ASP A 1 190 ? 140.211 125.145 84.176 1.00 58.92 190 ASP A N 1
ATOM 1537 C CA . ASP A 1 190 ? 139.296 125.224 85.322 1.00 58.92 190 ASP A CA 1
ATOM 1538 C C . ASP A 1 190 ? 137.840 125.348 84.878 1.00 58.92 190 ASP A C 1
ATOM 1539 O O . ASP A 1 190 ? 137.093 126.214 85.333 1.00 58.92 190 ASP A O 1
ATOM 1544 N N . LYS A 1 191 ? 137.446 124.446 83.984 1.00 52.60 191 LYS A N 1
ATOM 1545 C CA . LYS A 1 191 ? 136.069 124.388 83.527 1.00 52.60 191 LYS A CA 1
ATOM 1546 C C . LYS A 1 191 ? 135.782 122.991 83.004 1.00 52.60 191 LYS A C 1
ATOM 1547 O O . LYS A 1 191 ? 136.689 122.181 82.806 1.00 52.60 191 LYS A O 1
ATOM 1553 N N . ILE A 1 192 ? 134.499 122.717 82.806 1.00 50.92 192 ILE A N 1
ATOM 1554 C CA . ILE A 1 192 ? 134.041 121.446 82.262 1.00 50.92 192 ILE A CA 1
ATOM 1555 C C . ILE A 1 192 ? 133.910 121.613 80.755 1.00 50.92 192 ILE A C 1
ATOM 1556 O O . ILE A 1 192 ? 133.051 122.355 80.281 1.00 50.92 192 ILE A O 1
ATOM 1561 N N . ILE A 1 193 ? 134.753 120.921 80.001 1.00 51.45 193 ILE A N 1
ATOM 1562 C CA . ILE A 1 193 ? 134.665 120.950 78.547 1.00 51.45 193 ILE A CA 1
ATOM 1563 C C . ILE A 1 193 ? 133.701 119.863 78.094 1.00 51.45 193 ILE A C 1
ATOM 1564 O O . ILE A 1 193 ? 133.850 118.693 78.463 1.00 51.45 193 ILE A O 1
ATOM 1569 N N . PHE A 1 194 ? 132.698 120.249 77.311 1.00 51.62 194 PHE A N 1
ATOM 1570 C CA . PHE A 1 194 ? 131.748 119.306 76.735 1.00 51.62 194 PHE A CA 1
ATOM 1571 C C . PHE A 1 194 ? 132.297 118.739 75.433 1.00 51.62 194 PHE A C 1
ATOM 1572 O O . PHE A 1 194 ? 132.833 119.480 74.605 1.00 51.62 194 PHE A O 1
ATOM 1580 N N . ASN A 1 195 ? 132.166 117.426 75.259 1.00 53.13 195 ASN A N 1
ATOM 1581 C CA . ASN A 1 195 ? 132.449 116.805 73.972 1.00 53.13 195 ASN A CA 1
ATOM 1582 C C . ASN A 1 195 ? 131.191 116.641 73.133 1.00 53.13 195 ASN A C 1
ATOM 1583 O O . ASN A 1 195 ? 131.204 116.933 71.934 1.00 53.13 195 ASN A O 1
ATOM 1588 N N . ASP A 1 196 ? 130.105 116.176 73.742 1.00 54.46 196 ASP A N 1
ATOM 1589 C CA . ASP A 1 196 ? 128.814 116.038 73.079 1.00 54.46 196 ASP A CA 1
ATOM 1590 C C . ASP A 1 196 ? 127.976 117.266 73.406 1.00 54.46 196 ASP A C 1
ATOM 1591 O O . ASP A 1 196 ? 127.584 117.465 74.558 1.00 54.46 196 ASP A O 1
ATOM 1596 N N . LYS A 1 197 ? 127.697 118.088 72.396 1.00 51.73 197 LYS A N 1
ATOM 1597 C CA . LYS A 1 197 ? 126.887 119.279 72.609 1.00 51.73 197 LYS A CA 1
ATOM 1598 C C . LYS A 1 197 ? 125.402 118.969 72.709 1.00 51.73 197 LYS A C 1
ATOM 1599 O O . LYS A 1 197 ? 124.624 119.850 73.086 1.00 51.73 197 LYS A O 1
ATOM 1605 N N . SER A 1 198 ? 124.992 117.743 72.389 1.00 47.96 198 SER A N 1
ATOM 1606 C CA . SER A 1 198 ? 123.572 117.411 72.398 1.00 47.96 198 SER A CA 1
ATOM 1607 C C . SER A 1 198 ? 123.090 117.030 73.793 1.00 47.96 198 SER A C 1
ATOM 1608 O O . SER A 1 198 ? 121.895 116.792 73.997 1.00 47.96 198 SER A O 1
ATOM 1611 N N . VAL A 1 199 ? 124.000 116.978 74.767 1.00 47.95 199 VAL A N 1
ATOM 1612 C CA . VAL A 1 199 ? 123.639 116.511 76.096 1.00 47.95 199 VAL A CA 1
ATOM 1613 C C . VAL A 1 199 ? 123.075 117.683 76.905 1.00 47.95 199 VAL A C 1
ATOM 1614 O O . VAL A 1 199 ? 123.227 118.853 76.533 1.00 47.95 199 VAL A O 1
ATOM 1618 N N . ALA A 1 200 ? 122.391 117.366 78.005 1.00 45.32 200 ALA A N 1
ATOM 1619 C CA . ALA A 1 200 ? 121.730 118.381 78.814 1.00 45.32 200 ALA A CA 1
ATOM 1620 C C . ALA A 1 200 ? 122.729 119.208 79.612 1.00 45.32 200 ALA A C 1
ATOM 1621 O O . ALA A 1 200 ? 123.898 118.851 79.754 1.00 45.32 200 ALA A O 1
ATOM 1623 N N . SER A 1 201 ? 122.241 120.327 80.148 1.00 43.74 201 SER A N 1
ATOM 1624 C CA . SER A 1 201 ? 123.118 121.271 80.832 1.00 43.74 201 SER A CA 1
ATOM 1625 C C . SER A 1 201 ? 123.372 120.861 82.276 1.00 43.74 201 SER A C 1
ATOM 1626 O O . SER A 1 201 ? 124.487 121.014 82.784 1.00 43.74 201 SER A O 1
ATOM 1629 N N . ILE A 1 202 ? 122.348 120.332 82.955 1.00 43.45 202 ILE A N 1
ATOM 1630 C CA . ILE A 1 202 ? 122.475 119.915 84.352 1.00 43.45 202 ILE A CA 1
ATOM 1631 C C . ILE A 1 202 ? 123.074 118.523 84.477 1.00 43.45 202 ILE A C 1
ATOM 1632 O O . ILE A 1 202 ? 123.281 118.028 85.592 1.00 43.45 202 ILE A O 1
ATOM 1637 N N . LEU A 1 203 ? 123.404 117.897 83.355 1.00 42.90 203 LEU A N 1
ATOM 1638 C CA . LEU A 1 203 ? 123.873 116.515 83.355 1.00 42.90 203 LEU A CA 1
ATOM 1639 C C . LEU A 1 203 ? 125.218 116.257 84.052 1.00 42.90 203 LEU A C 1
ATOM 1640 O O . LEU A 1 203 ? 125.382 115.144 84.579 1.00 42.90 203 LEU A O 1
ATOM 1645 N N . PRO A 1 204 ? 126.204 117.177 84.106 1.00 43.52 204 PRO A N 1
ATOM 1646 C CA . PRO A 1 204 ? 127.397 116.865 84.925 1.00 43.52 204 PRO A CA 1
ATOM 1647 C C . PRO A 1 204 ? 127.195 116.849 86.436 1.00 43.52 204 PRO A C 1
ATOM 1648 O O . PRO A 1 204 ? 128.128 116.477 87.155 1.00 43.52 204 PRO A O 1
ATOM 1652 N N . THR A 1 205 ? 126.033 117.250 86.954 1.00 43.23 205 THR A N 1
ATOM 1653 C CA . THR A 1 205 ? 125.806 117.121 88.391 1.00 43.23 205 THR A CA 1
ATOM 1654 C C . THR A 1 205 ? 125.298 115.730 88.746 1.00 43.23 205 THR A C 1
ATOM 1655 O O . THR A 1 205 ? 125.348 115.312 89.910 1.00 43.23 205 THR A O 1
ATOM 1659 N N . PHE A 1 206 ? 124.814 114.987 87.755 1.00 41.37 206 PHE A N 1
ATOM 1660 C CA . PHE A 1 206 ? 124.254 113.679 88.051 1.00 41.37 206 PHE A CA 1
ATOM 1661 C C . PHE A 1 206 ? 125.308 112.616 88.252 1.00 41.37 206 PHE A C 1
ATOM 1662 O O . PHE A 1 206 ? 124.989 111.555 88.789 1.00 41.37 206 PHE A O 1
ATOM 1670 N N . VAL A 1 207 ? 126.555 112.885 87.876 1.00 42.27 207 VAL A N 1
ATOM 1671 C CA . VAL A 1 207 ? 127.650 112.025 88.304 1.00 42.27 207 VAL A CA 1
ATOM 1672 C C . VAL A 1 207 ? 127.773 112.066 89.820 1.00 42.27 207 VAL A C 1
ATOM 1673 O O . VAL A 1 207 ? 127.870 111.025 90.482 1.00 42.27 207 VAL A O 1
ATOM 1677 N N . TYR A 1 208 ? 127.691 113.268 90.395 1.00 42.28 208 TYR A N 1
ATOM 1678 C CA . TYR A 1 208 ? 127.751 113.418 91.841 1.00 42.28 208 TYR A CA 1
ATOM 1679 C C . TYR A 1 208 ? 126.488 112.893 92.506 1.00 42.28 208 TYR A C 1
ATOM 1680 O O . TYR A 1 208 ? 126.549 112.358 93.619 1.00 42.28 208 TYR A O 1
ATOM 1689 N N . THR A 1 209 ? 125.344 113.032 91.834 1.00 39.85 209 THR A N 1
ATOM 1690 C CA . THR A 1 209 ? 124.094 112.472 92.345 1.00 39.85 209 THR A CA 1
ATOM 1691 C C . THR A 1 209 ? 124.149 110.947 92.408 1.00 39.85 209 THR A C 1
ATOM 1692 O O . THR A 1 209 ? 123.732 110.346 93.407 1.00 39.85 209 THR A O 1
ATOM 1696 N N . CYS A 1 210 ? 124.669 110.307 91.354 1.00 40.44 210 CYS A N 1
ATOM 1697 C CA . CYS A 1 210 ? 124.871 108.863 91.363 1.00 40.44 210 CYS A CA 1
ATOM 1698 C C . CYS A 1 210 ? 125.895 108.437 92.405 1.00 40.44 210 CYS A C 1
ATOM 1699 O O . CYS A 1 210 ? 125.738 107.372 93.014 1.00 40.44 210 CYS A O 1
ATOM 1702 N N . CYS A 1 211 ? 126.931 109.254 92.632 1.00 40.17 211 CYS A N 1
ATOM 1703 C CA . CYS A 1 211 ? 127.887 108.963 93.700 1.00 40.17 211 CYS A CA 1
ATOM 1704 C C . CYS A 1 211 ? 127.226 109.003 95.074 1.00 40.17 211 CYS A C 1
ATOM 1705 O O . CYS A 1 211 ? 127.504 108.153 95.928 1.00 40.17 211 CYS A O 1
ATOM 1708 N N . GLN A 1 212 ? 126.312 109.949 95.290 1.00 39.23 212 GLN A N 1
ATOM 1709 C CA . GLN A 1 212 ? 125.628 110.021 96.578 1.00 39.23 212 GLN A CA 1
ATOM 1710 C C . GLN A 1 212 ? 124.635 108.876 96.758 1.00 39.23 212 GLN A C 1
ATOM 1711 O O . GLN A 1 212 ? 124.492 108.343 97.865 1.00 39.23 212 GLN A O 1
ATOM 1717 N N . VAL A 1 213 ? 123.945 108.478 95.688 1.00 35.71 213 VAL A N 1
ATOM 1718 C CA . VAL A 1 213 ? 123.001 107.368 95.803 1.00 35.71 213 VAL A CA 1
ATOM 1719 C C . VAL A 1 213 ? 123.744 106.055 96.038 1.00 35.71 213 VAL A C 1
ATOM 1720 O O . VAL A 1 213 ? 123.315 105.216 96.842 1.00 35.71 213 VAL A O 1
ATOM 1724 N N . GLY A 1 214 ? 124.910 105.890 95.413 1.00 36.24 214 GLY A N 1
ATOM 1725 C CA . GLY A 1 214 ? 125.726 104.725 95.703 1.00 36.24 214 GLY A CA 1
ATOM 1726 C C . GLY A 1 214 ? 126.317 104.734 97.098 1.00 36.24 214 GLY A C 1
ATOM 1727 O O . GLY A 1 214 ? 126.478 103.674 97.712 1.00 36.24 214 GLY A O 1
ATOM 1728 N N . THR A 1 215 ? 126.638 105.919 97.620 1.00 36.27 215 THR A N 1
ATOM 1729 C CA . THR A 1 215 ? 127.077 106.034 99.007 1.00 36.27 215 THR A CA 1
ATOM 1730 C C . THR A 1 215 ? 125.955 105.666 99.971 1.00 36.27 215 THR A C 1
ATOM 1731 O O . THR A 1 215 ? 126.195 105.024 100.999 1.00 36.27 215 THR A O 1
ATOM 1735 N N . ALA A 1 216 ? 124.719 106.040 99.639 1.00 34.94 216 ALA A N 1
ATOM 1736 C CA . ALA A 1 216 ? 123.577 105.681 100.472 1.00 34.94 216 ALA A CA 1
ATOM 1737 C C . ALA A 1 216 ? 123.281 104.188 100.431 1.00 34.94 216 ALA A C 1
ATOM 1738 O O . ALA A 1 216 ? 122.830 103.626 101.433 1.00 34.94 216 ALA A O 1
ATOM 1740 N N . ILE A 1 217 ? 123.510 103.536 99.288 1.00 35.23 217 ILE A N 1
ATOM 1741 C CA . ILE A 1 217 ? 123.364 102.082 99.230 1.00 35.23 217 ILE A CA 1
ATOM 1742 C C . ILE A 1 217 ? 124.461 101.400 100.041 1.00 35.23 217 ILE A C 1
ATOM 1743 O O . ILE A 1 217 ? 124.196 100.449 100.787 1.00 35.23 217 ILE A O 1
ATOM 1748 N N . MET A 1 218 ? 125.703 101.886 99.925 1.00 38.17 218 MET A N 1
ATOM 1749 C CA . MET A 1 218 ? 126.811 101.357 100.724 1.00 38.17 218 MET A CA 1
ATOM 1750 C C . MET A 1 218 ? 126.601 101.570 102.218 1.00 38.17 218 MET A C 1
ATOM 1751 O O . MET A 1 218 ? 127.108 100.796 103.035 1.00 38.17 218 MET A O 1
ATOM 1756 N N . SER A 1 219 ? 125.850 102.601 102.584 1.00 36.00 219 SER A N 1
ATOM 1757 C CA . SER A 1 219 ? 125.528 102.911 103.965 1.00 36.00 219 SER A CA 1
ATOM 1758 C C . SER A 1 219 ? 124.485 101.981 104.569 1.00 36.00 219 SER A C 1
ATOM 1759 O O . SER A 1 219 ? 124.359 101.933 105.793 1.00 36.00 219 SER A O 1
ATOM 1762 N N . GLY A 1 220 ? 123.731 101.257 103.754 1.00 34.95 220 GLY A N 1
ATOM 1763 C CA . GLY A 1 220 ? 122.607 100.509 104.264 1.00 34.95 220 GLY A CA 1
ATOM 1764 C C . GLY A 1 220 ? 121.343 101.315 104.431 1.00 34.95 220 GLY A C 1
ATOM 1765 O O . GLY A 1 220 ? 120.370 100.805 104.992 1.00 34.95 220 GLY A O 1
ATOM 1766 N N . ILE A 1 221 ? 121.331 102.560 103.964 1.00 34.54 221 ILE A N 1
ATOM 1767 C CA . ILE A 1 221 ? 120.155 103.411 104.091 1.00 34.54 221 ILE A CA 1
ATOM 1768 C C . ILE A 1 221 ? 119.168 103.138 102.964 1.00 34.54 221 ILE A C 1
ATOM 1769 O O . ILE A 1 221 ? 117.966 102.970 103.195 1.00 34.54 221 ILE A O 1
ATOM 1774 N N . LEU A 1 222 ? 119.654 103.076 101.733 1.00 35.66 222 LEU A N 1
ATOM 1775 C CA . LEU A 1 222 ? 118.816 102.779 100.585 1.00 35.66 222 LEU A CA 1
ATOM 1776 C C . LEU A 1 222 ? 119.095 101.374 100.083 1.00 35.66 222 LEU A C 1
ATOM 1777 O O . LEU A 1 222 ? 120.243 100.926 100.067 1.00 35.66 222 LEU A O 1
ATOM 1782 N N . THR A 1 223 ? 118.039 100.681 99.683 1.00 37.67 223 THR A N 1
ATOM 1783 C CA . THR A 1 223 ? 118.175 99.427 98.964 1.00 37.67 223 THR A CA 1
ATOM 1784 C C . THR A 1 223 ? 118.252 99.741 97.471 1.00 37.67 223 THR A C 1
ATOM 1785 O O . THR A 1 223 ? 118.363 100.901 97.068 1.00 37.67 223 THR A O 1
ATOM 1789 N N . HIS A 1 224 ? 118.199 98.716 96.623 1.00 37.60 224 HIS A N 1
ATOM 1790 C CA . HIS A 1 224 ? 118.302 98.968 95.189 1.00 37.60 224 HIS A CA 1
ATOM 1791 C C . HIS A 1 224 ? 116.999 99.514 94.618 1.00 37.60 224 HIS A C 1
ATOM 1792 O O . HIS A 1 224 ? 117.018 100.403 93.755 1.00 37.60 224 HIS A O 1
ATOM 1799 N N . VAL A 1 225 ? 115.864 99.027 95.116 1.00 37.47 225 VAL A N 1
ATOM 1800 C CA . VAL A 1 225 ? 114.579 99.531 94.651 1.00 37.47 225 VAL A CA 1
ATOM 1801 C C . VAL A 1 225 ? 114.360 100.948 95.165 1.00 37.47 225 VAL A C 1
ATOM 1802 O O . VAL A 1 225 ? 113.799 101.810 94.471 1.00 37.47 225 VAL A O 1
ATOM 1806 N N . GLU A 1 226 ? 114.822 101.217 96.384 1.00 36.94 226 GLU A N 1
ATOM 1807 C CA . GLU A 1 226 ? 114.778 102.572 96.908 1.00 36.94 226 GLU A CA 1
ATOM 1808 C C . GLU A 1 226 ? 115.730 103.497 96.164 1.00 36.94 226 GLU A C 1
ATOM 1809 O O . GLU A 1 226 ? 115.457 104.695 96.049 1.00 36.94 226 GLU A O 1
ATOM 1815 N N . SER A 1 227 ? 116.825 102.961 95.620 1.00 35.18 227 SER A N 1
ATOM 1816 C CA . SER A 1 227 ? 117.683 103.770 94.763 1.00 35.18 227 SER A CA 1
ATOM 1817 C C . SER A 1 227 ? 117.001 104.100 93.448 1.00 35.18 227 SER A C 1
ATOM 1818 O O . SER A 1 227 ? 117.222 105.186 92.898 1.00 35.18 227 SER A O 1
ATOM 1821 N N . ILE A 1 228 ? 116.173 103.182 92.937 1.00 35.84 228 ILE A N 1
ATOM 1822 C CA . ILE A 1 228 ? 115.353 103.486 91.765 1.00 35.84 228 ILE A CA 1
ATOM 1823 C C . ILE A 1 228 ? 114.406 104.639 92.062 1.00 35.84 228 ILE A C 1
ATOM 1824 O O . ILE A 1 228 ? 114.291 105.583 91.271 1.00 35.84 228 ILE A O 1
ATOM 1829 N N . VAL A 1 229 ? 113.723 104.574 93.210 1.00 35.69 229 VAL A N 1
ATOM 1830 C CA . VAL A 1 229 ? 112.781 105.625 93.607 1.00 35.69 229 VAL A CA 1
ATOM 1831 C C . VAL A 1 229 ? 113.494 106.970 93.767 1.00 35.69 229 VAL A C 1
ATOM 1832 O O . VAL A 1 229 ? 113.005 108.014 93.303 1.00 35.69 229 VAL A O 1
ATOM 1836 N N . ALA A 1 230 ? 114.688 106.949 94.369 1.00 35.61 230 ALA A N 1
ATOM 1837 C CA . ALA A 1 230 ? 115.476 108.161 94.564 1.00 35.61 230 ALA A CA 1
ATOM 1838 C C . ALA A 1 230 ? 115.902 108.782 93.239 1.00 35.61 230 ALA A C 1
ATOM 1839 O O . ALA A 1 230 ? 115.717 109.986 93.027 1.00 35.61 230 ALA A O 1
ATOM 1841 N N . MET A 1 231 ? 116.455 107.972 92.325 1.00 36.39 231 MET A N 1
ATOM 1842 C CA . MET A 1 231 ? 116.925 108.500 91.044 1.00 36.39 231 MET A CA 1
ATOM 1843 C C . MET A 1 231 ? 115.775 108.986 90.167 1.00 36.39 231 MET A C 1
ATOM 1844 O O . MET A 1 231 ? 115.924 109.983 89.445 1.00 36.39 231 MET A O 1
ATOM 1849 N N . ASN A 1 232 ? 114.620 108.312 90.227 1.00 36.83 232 ASN A N 1
ATOM 1850 C CA . ASN A 1 232 ? 113.452 108.790 89.493 1.00 36.83 232 ASN A CA 1
ATOM 1851 C C . ASN A 1 232 ? 112.982 110.135 90.026 1.00 36.83 232 ASN A C 1
ATOM 1852 O O . ASN A 1 232 ? 112.611 111.021 89.246 1.00 36.83 232 ASN A O 1
ATOM 1857 N N . HIS A 1 233 ? 113.024 110.319 91.351 1.00 37.39 233 HIS A N 1
ATOM 1858 C CA . HIS A 1 233 ? 112.628 111.603 91.920 1.00 37.39 233 HIS A CA 1
ATOM 1859 C C . HIS A 1 233 ? 113.623 112.710 91.574 1.00 37.39 233 HIS A C 1
ATOM 1860 O O . HIS A 1 233 ? 113.219 113.854 91.335 1.00 37.39 233 HIS A O 1
ATOM 1867 N N . PHE A 1 234 ? 114.921 112.396 91.528 1.00 38.71 234 PHE A N 1
ATOM 1868 C CA . PHE A 1 234 ? 115.890 113.434 91.179 1.00 38.71 234 PHE A CA 1
ATOM 1869 C C . PHE A 1 234 ? 115.760 113.853 89.718 1.00 38.71 234 PHE A C 1
ATOM 1870 O O . PHE A 1 234 ? 115.853 115.045 89.401 1.00 38.71 234 PHE A O 1
ATOM 1878 N N . LEU A 1 235 ? 115.509 112.899 88.815 1.00 38.89 235 LEU A N 1
ATOM 1879 C CA . LEU A 1 235 ? 115.285 113.268 87.418 1.00 38.89 235 LEU A CA 1
ATOM 1880 C C . LEU A 1 235 ? 113.966 114.016 87.227 1.00 38.89 235 LEU A C 1
ATOM 1881 O O . LEU A 1 235 ? 113.881 114.915 86.374 1.00 38.89 235 LEU A O 1
ATOM 1886 N N . HIS A 1 236 ? 112.945 113.690 88.030 1.00 40.92 236 HIS A N 1
ATOM 1887 C CA . HIS A 1 236 ? 111.709 114.466 88.001 1.00 40.92 236 HIS A CA 1
ATOM 1888 C C . HIS A 1 236 ? 111.931 115.900 88.457 1.00 40.92 236 HIS A C 1
ATOM 1889 O O . HIS A 1 236 ? 111.322 116.831 87.922 1.00 40.92 236 HIS A O 1
ATOM 1896 N N . CYS A 1 237 ? 112.780 116.098 89.463 1.00 42.42 237 CYS A N 1
ATOM 1897 C CA . CYS A 1 237 ? 113.072 117.461 89.889 1.00 42.42 237 CYS A CA 1
ATOM 1898 C C . CYS A 1 237 ? 113.921 118.192 88.862 1.00 42.42 237 CYS A C 1
ATOM 1899 O O . CYS A 1 237 ? 113.819 119.415 88.731 1.00 42.42 237 CYS A O 1
ATOM 1902 N N . ALA A 1 238 ? 114.742 117.462 88.115 1.00 42.03 238 ALA A N 1
ATOM 1903 C CA . ALA A 1 238 ? 115.554 118.056 87.061 1.00 42.03 238 ALA A CA 1
ATOM 1904 C C . ALA A 1 238 ? 114.806 118.257 85.753 1.00 42.03 238 ALA A C 1
ATOM 1905 O O . ALA A 1 238 ? 115.413 118.745 84.796 1.00 42.03 238 ALA A O 1
ATOM 1907 N N . LYS A 1 239 ? 113.532 117.859 85.688 1.00 44.40 239 LYS A N 1
ATOM 1908 C CA . LYS A 1 239 ? 112.726 118.031 84.478 1.00 44.40 239 LYS A CA 1
ATOM 1909 C C . LYS A 1 239 ? 112.622 119.494 84.036 1.00 44.40 239 LYS A C 1
ATOM 1910 O O . LYS A 1 239 ? 112.618 119.783 82.836 1.00 44.40 239 LYS A O 1
ATOM 1916 N N . ASP A 1 240 ? 112.541 120.431 84.979 1.00 44.66 240 ASP A N 1
ATOM 1917 C CA . ASP A 1 240 ? 112.547 121.852 84.636 1.00 44.66 240 ASP A CA 1
ATOM 1918 C C . ASP A 1 240 ? 113.768 122.571 85.193 1.00 44.66 240 ASP A C 1
ATOM 1919 O O . ASP A 1 240 ? 114.544 123.152 84.430 1.00 44.66 240 ASP A O 1
ATOM 1924 N N . SER A 1 241 ? 113.954 122.557 86.505 1.00 43.55 241 SER A N 1
ATOM 1925 C CA . SER A 1 241 ? 115.098 123.197 87.137 1.00 43.55 241 SER A CA 1
ATOM 1926 C C . SER A 1 241 ? 115.378 122.418 88.405 1.00 43.55 241 SER A C 1
ATOM 1927 O O . SER A 1 241 ? 114.519 122.347 89.285 1.00 43.55 241 SER A O 1
ATOM 1930 N N . TYR A 1 242 ? 116.572 121.838 88.488 1.00 42.09 242 TYR A N 1
ATOM 1931 C CA . TYR A 1 242 ? 116.831 120.797 89.474 1.00 42.09 242 TYR A CA 1
ATOM 1932 C C . TYR A 1 242 ? 116.949 121.366 90.882 1.00 42.09 242 TYR A C 1
ATOM 1933 O O . TYR A 1 242 ? 116.295 120.875 91.812 1.00 42.09 242 TYR A O 1
ATOM 1942 N N . ILE A 1 243 ? 117.727 122.436 91.045 1.00 43.17 243 ILE A N 1
ATOM 1943 C CA . ILE A 1 243 ? 117.979 122.988 92.370 1.00 43.17 243 ILE A CA 1
ATOM 1944 C C . ILE A 1 243 ? 116.740 123.698 92.907 1.00 43.17 243 ILE A C 1
ATOM 1945 O O . ILE A 1 243 ? 116.429 123.606 94.101 1.00 43.17 243 ILE A O 1
ATOM 1950 N N . ASP A 1 244 ? 115.998 124.383 92.034 1.00 44.56 244 ASP A N 1
ATOM 1951 C CA . ASP A 1 244 ? 114.789 125.086 92.456 1.00 44.56 244 ASP A CA 1
ATOM 1952 C C . ASP A 1 244 ? 113.713 124.118 92.921 1.00 44.56 244 ASP A C 1
ATOM 1953 O O . ASP A 1 244 ? 113.058 124.351 93.946 1.00 44.56 244 ASP A O 1
ATOM 1958 N N . GLU A 1 245 ? 113.536 123.014 92.198 1.00 45.91 245 GLU A N 1
ATOM 1959 C CA . GLU A 1 245 ? 112.536 122.038 92.603 1.00 45.91 245 GLU A CA 1
ATOM 1960 C C . GLU A 1 245 ? 112.977 121.261 93.833 1.00 45.91 245 GLU A C 1
ATOM 1961 O O . GLU A 1 245 ? 112.135 120.870 94.640 1.00 45.91 245 GLU A O 1
ATOM 1967 N N . LYS A 1 246 ? 114.284 121.035 94.001 1.00 41.93 246 LYS A N 1
ATOM 1968 C CA . LYS A 1 246 ? 114.773 120.434 95.242 1.00 41.93 246 LYS A CA 1
ATOM 1969 C C . LYS A 1 246 ? 114.508 121.330 96.444 1.00 41.93 246 LYS A C 1
ATOM 1970 O O . LYS A 1 246 ? 114.054 120.856 97.490 1.00 41.93 246 LYS A O 1
ATOM 1976 N N . LEU A 1 247 ? 114.774 122.629 96.310 1.00 41.55 247 LEU A N 1
ATOM 1977 C CA . LEU A 1 247 ? 114.522 123.557 97.403 1.00 41.55 247 LEU A CA 1
ATOM 1978 C C . LEU A 1 247 ? 113.039 123.784 97.654 1.00 41.55 247 LEU A C 1
ATOM 1979 O O . LEU A 1 247 ? 112.672 124.187 98.761 1.00 41.55 247 LEU A O 1
ATOM 1984 N N . LYS A 1 248 ? 112.176 123.544 96.667 1.00 43.23 248 LYS A N 1
ATOM 1985 C CA . LYS A 1 248 ? 110.769 123.850 96.886 1.00 43.23 248 LYS A CA 1
ATOM 1986 C C . LYS A 1 248 ? 110.049 122.758 97.681 1.00 43.23 248 LYS A C 1
ATOM 1987 O O . LYS A 1 248 ? 109.100 123.061 98.411 1.00 43.23 248 LYS A O 1
ATOM 1993 N N . ILE A 1 249 ? 110.481 121.501 97.586 1.00 42.45 249 ILE A N 1
ATOM 1994 C CA . ILE A 1 249 ? 109.791 120.423 98.293 1.00 42.45 249 ILE A CA 1
ATOM 1995 C C . ILE A 1 249 ? 110.706 119.778 99.325 1.00 42.45 249 ILE A C 1
ATOM 1996 O O . ILE A 1 249 ? 110.522 118.616 99.697 1.00 42.45 249 ILE A O 1
ATOM 2001 N N . LYS A 1 250 ? 111.670 120.550 99.823 1.00 43.32 250 LYS A N 1
ATOM 2002 C CA . LYS A 1 250 ? 112.686 120.031 100.733 1.00 43.32 250 LYS A CA 1
ATOM 2003 C C . LYS A 1 250 ? 112.106 119.681 102.102 1.00 43.32 250 LYS A C 1
ATOM 2004 O O . LYS A 1 250 ? 112.595 118.755 102.758 1.00 43.32 250 LYS A O 1
ATOM 2010 N N . GLY A 1 251 ? 111.066 120.382 102.542 1.00 41.93 251 GLY A N 1
ATOM 2011 C CA . GLY A 1 251 ? 110.509 120.130 103.856 1.00 41.93 251 GLY A CA 1
ATOM 2012 C C . GLY A 1 251 ? 109.295 119.228 103.865 1.00 41.93 251 GLY A C 1
ATOM 2013 O O . GLY A 1 251 ? 109.019 118.570 104.869 1.00 41.93 251 GLY A O 1
ATOM 2014 N N . ILE A 1 252 ? 108.556 119.204 102.753 1.00 41.66 252 ILE A N 1
ATOM 2015 C CA . ILE A 1 252 ? 107.370 118.359 102.642 1.00 41.66 252 ILE A CA 1
ATOM 2016 C C . ILE A 1 252 ? 107.758 116.888 102.636 1.00 41.66 252 ILE A C 1
ATOM 2017 O O . ILE A 1 252 ? 107.121 116.059 103.296 1.00 41.66 252 ILE A O 1
ATOM 2022 N N . GLY A 1 253 ? 108.828 116.545 101.933 1.00 40.63 253 GLY A N 1
ATOM 2023 C CA . GLY A 1 253 ? 109.303 115.181 101.873 1.00 40.63 253 GLY A CA 1
ATOM 2024 C C . GLY A 1 253 ? 109.967 114.651 103.120 1.00 40.63 253 GLY A C 1
ATOM 2025 O O . GLY A 1 253 ? 110.377 113.489 103.144 1.00 40.63 253 GLY A O 1
ATOM 2026 N N . ARG A 1 254 ? 110.086 115.468 104.163 1.00 39.56 254 ARG A N 1
ATOM 2027 C CA . ARG A 1 254 ? 110.689 115.068 105.425 1.00 39.56 254 ARG A CA 1
ATOM 2028 C C . ARG A 1 254 ? 109.724 115.082 106.597 1.00 39.56 254 ARG A C 1
ATOM 2029 O O . ARG A 1 254 ? 109.822 114.216 107.464 1.00 39.56 254 ARG A O 1
ATOM 2037 N N . SER A 1 255 ? 108.783 116.024 106.632 1.00 37.50 255 SER A N 1
ATOM 2038 C CA . SER A 1 255 ? 107.996 116.334 107.821 1.00 37.50 255 SER A CA 1
ATOM 2039 C C . SER A 1 255 ? 106.858 115.347 108.092 1.00 37.50 255 SER A C 1
ATOM 2040 O O . SER A 1 255 ? 106.064 115.582 109.007 1.00 37.50 255 SER A O 1
ATOM 2043 N N . TRP A 1 256 ? 106.762 114.257 107.334 1.00 36.06 256 TRP A N 1
ATOM 2044 C CA . TRP A 1 256 ? 105.745 113.233 107.537 1.00 36.06 256 TRP A CA 1
ATOM 2045 C C . TRP A 1 256 ? 106.021 112.342 108.741 1.00 36.06 256 TRP A C 1
ATOM 2046 O O . TRP A 1 256 ? 105.120 111.595 109.155 1.00 36.06 256 TRP A O 1
ATOM 2057 N N . TYR A 1 257 ? 107.242 112.374 109.291 1.00 34.12 257 TYR A N 1
ATOM 2058 C CA . TYR A 1 257 ? 107.648 111.368 110.268 1.00 34.12 257 TYR A CA 1
ATOM 2059 C C . TYR A 1 257 ? 106.926 111.539 111.588 1.00 34.12 257 TYR A C 1
ATOM 2060 O O . TYR A 1 257 ? 106.764 110.564 112.324 1.00 34.12 257 TYR A O 1
ATOM 2069 N N . GLN A 1 258 ? 106.461 112.750 111.877 1.00 35.21 258 GLN A N 1
ATOM 2070 C CA . GLN A 1 258 ? 105.690 112.990 113.084 1.00 35.21 258 GLN A CA 1
ATOM 2071 C C . GLN A 1 258 ? 104.328 112.312 113.003 1.00 35.21 258 GLN A C 1
ATOM 2072 O O . GLN A 1 258 ? 103.876 111.698 113.975 1.00 35.21 258 GLN A O 1
ATOM 2078 N N . GLU A 1 259 ? 103.690 112.357 111.832 1.00 37.54 259 GLU A N 1
ATOM 2079 C CA . GLU A 1 259 ? 102.440 111.631 111.633 1.00 37.54 259 GLU A CA 1
ATOM 2080 C C . GLU A 1 259 ? 102.652 110.124 111.628 1.00 37.54 259 GLU A C 1
ATOM 2081 O O . GLU A 1 259 ? 101.811 109.378 112.147 1.00 37.54 259 GLU A O 1
ATOM 2087 N N . ALA A 1 260 ? 103.768 109.666 111.056 1.00 35.38 260 ALA A N 1
ATOM 2088 C CA . ALA A 1 260 ? 104.076 108.238 111.076 1.00 35.38 260 ALA A CA 1
ATOM 2089 C C . ALA A 1 260 ? 104.282 107.729 112.499 1.00 35.38 260 ALA A C 1
ATOM 2090 O O . ALA A 1 260 ? 103.744 106.681 112.879 1.00 35.38 260 ALA A O 1
ATOM 2092 N N . LEU A 1 261 ? 105.023 108.483 113.307 1.00 33.33 261 LEU A N 1
ATOM 2093 C CA . LEU A 1 261 ? 105.281 108.100 114.684 1.00 33.33 261 LEU A CA 1
ATOM 2094 C C . LEU A 1 261 ? 104.036 108.244 115.549 1.00 33.33 261 LEU A C 1
ATOM 2095 O O . LEU A 1 261 ? 103.895 107.526 116.543 1.00 33.33 261 LEU A O 1
ATOM 2100 N N . HIS A 1 262 ? 103.131 109.158 115.186 1.00 34.79 262 HIS A N 1
ATOM 2101 C CA . HIS A 1 262 ? 101.803 109.193 115.791 1.00 34.79 262 HIS A CA 1
ATOM 2102 C C . HIS A 1 262 ? 101.032 107.908 115.522 1.00 34.79 262 HIS A C 1
ATOM 2103 O O . HIS A 1 262 ? 100.462 107.312 116.441 1.00 34.79 262 HIS A O 1
ATOM 2110 N N . ASN A 1 263 ? 101.002 107.465 114.264 1.00 35.05 263 ASN A N 1
ATOM 2111 C CA . ASN A 1 263 ? 100.255 106.253 113.937 1.00 35.05 263 ASN A CA 1
ATOM 2112 C C . ASN A 1 263 ? 100.926 104.973 114.416 1.00 35.05 263 ASN A C 1
ATOM 2113 O O . ASN A 1 263 ? 100.278 103.923 114.383 1.00 35.05 263 ASN A O 1
ATOM 2118 N N . VAL A 1 264 ? 102.196 105.020 114.835 1.00 34.68 264 VAL A N 1
ATOM 2119 C CA . VAL A 1 264 ? 102.809 103.854 115.479 1.00 34.68 264 VAL A CA 1
ATOM 2120 C C . VAL A 1 264 ? 102.092 103.508 116.781 1.00 34.68 264 VAL A C 1
ATOM 2121 O O . VAL A 1 264 ? 101.748 102.347 117.027 1.00 34.68 264 VAL A O 1
ATOM 2125 N N . GLY A 1 265 ? 101.838 104.505 117.624 1.00 35.85 265 GLY A N 1
ATOM 2126 C CA . GLY A 1 265 ? 101.053 104.314 118.826 1.00 35.85 265 GLY A CA 1
ATOM 2127 C C . GLY A 1 265 ? 101.831 104.014 120.084 1.00 35.85 265 GLY A C 1
ATOM 2128 O O . GLY A 1 265 ? 101.663 104.731 121.074 1.00 35.85 265 GLY A O 1
ATOM 2129 N N . ARG A 1 266 ? 102.678 102.993 120.088 1.00 38.40 266 ARG A N 1
ATOM 2130 C CA . ARG A 1 266 ? 103.434 102.627 121.275 1.00 38.40 266 ARG A CA 1
ATOM 2131 C C . ARG A 1 266 ? 104.895 102.486 120.898 1.00 38.40 266 ARG A C 1
ATOM 2132 O O . ARG A 1 266 ? 105.216 101.989 119.818 1.00 38.40 266 ARG A O 1
ATOM 2140 N N . ALA A 1 267 ? 105.776 102.915 121.791 1.00 33.61 267 ALA A N 1
ATOM 2141 C CA . ALA A 1 267 ? 107.197 102.695 121.595 1.00 33.61 267 ALA A CA 1
ATOM 2142 C C . ALA A 1 267 ? 107.828 102.381 122.937 1.00 33.61 267 ALA A C 1
ATOM 2143 O O . ALA A 1 267 ? 107.514 103.022 123.941 1.00 33.61 267 ALA A O 1
ATOM 2145 N N . THR A 1 268 ? 108.702 101.387 122.946 1.00 32.36 268 THR A N 1
ATOM 2146 C CA . THR A 1 268 ? 109.512 101.069 124.112 1.00 32.36 268 THR A CA 1
ATOM 2147 C C . THR A 1 268 ? 110.897 101.693 123.920 1.00 32.36 268 THR A C 1
ATOM 2148 O O . THR A 1 268 ? 111.696 101.237 123.099 1.00 32.36 268 THR A O 1
ATOM 2152 N N . VAL A 1 269 ? 111.152 102.763 124.660 1.00 29.77 269 VAL A N 1
ATOM 2153 C CA . VAL A 1 269 ? 112.262 103.677 124.406 1.00 29.77 269 VAL A CA 1
ATOM 2154 C C . VAL A 1 269 ? 113.179 103.621 125.623 1.00 29.77 269 VAL A C 1
ATOM 2155 O O . VAL A 1 269 ? 112.742 103.221 126.710 1.00 29.77 269 VAL A O 1
ATOM 2159 N N . PRO A 1 270 ? 114.452 103.989 125.481 1.00 28.41 270 PRO A N 1
ATOM 2160 C CA . PRO A 1 270 ? 115.321 104.069 126.660 1.00 28.41 270 PRO A CA 1
ATOM 2161 C C . PRO A 1 270 ? 115.043 105.323 127.481 1.00 28.41 270 PRO A C 1
ATOM 2162 O O . PRO A 1 270 ? 114.395 106.268 127.034 1.00 28.41 270 PRO A O 1
ATOM 2166 N N . VAL A 1 271 ? 115.549 105.310 128.713 1.00 28.35 271 VAL A N 1
ATOM 2167 C CA . VAL A 1 271 ? 115.345 106.389 129.672 1.00 28.35 271 VAL A CA 1
ATOM 2168 C C . VAL A 1 271 ? 116.703 106.892 130.130 1.00 28.35 271 VAL A C 1
ATOM 2169 O O . VAL A 1 271 ? 117.536 106.107 130.592 1.00 28.35 271 VAL A O 1
ATOM 2173 N N . TRP A 1 272 ? 116.916 108.196 130.016 1.00 29.20 272 TRP A N 1
ATOM 2174 C CA . TRP A 1 272 ? 118.185 108.818 130.356 1.00 29.20 272 TRP A CA 1
ATOM 2175 C C . TRP A 1 272 ? 118.120 109.526 131.700 1.00 29.20 272 TRP A C 1
ATOM 2176 O O . TRP A 1 272 ? 117.135 110.192 132.023 1.00 29.20 272 TRP A O 1
ATOM 2187 N N . SER A 1 273 ? 119.195 109.393 132.463 1.00 32.81 273 SER A N 1
ATOM 2188 C CA . SER A 1 273 ? 119.374 110.080 133.728 1.00 32.81 273 SER A CA 1
ATOM 2189 C C . SER A 1 273 ? 119.763 111.536 133.506 1.00 32.81 273 SER A C 1
ATOM 2190 O O . SER A 1 273 ? 119.978 111.993 132.382 1.00 32.81 273 SER A O 1
ATOM 2193 N N . GLN A 1 274 ? 119.855 112.275 134.610 1.00 36.04 274 GLN A N 1
ATOM 2194 C CA . GLN A 1 274 ? 120.420 113.614 134.569 1.00 36.04 274 GLN A CA 1
ATOM 2195 C C . GLN A 1 274 ? 121.903 113.556 134.258 1.00 36.04 274 GLN A C 1
ATOM 2196 O O . GLN A 1 274 ? 122.440 114.451 133.602 1.00 36.04 274 GLN A O 1
ATOM 2202 N N . PHE A 1 275 ? 122.577 112.535 134.766 1.00 36.13 275 PHE A N 1
ATOM 2203 C CA . PHE A 1 275 ? 124.029 112.410 134.712 1.00 36.13 275 PHE A CA 1
ATOM 2204 C C . PHE A 1 275 ? 124.482 111.508 133.571 1.00 36.13 275 PHE A C 1
ATOM 2205 O O . PHE A 1 275 ? 125.339 110.649 133.775 1.00 36.13 275 PHE A O 1
ATOM 2213 N N . ASN A 1 276 ? 123.930 111.726 132.368 1.00 38.30 276 ASN A N 1
ATOM 2214 C CA . ASN A 1 276 ? 124.406 111.147 131.100 1.00 38.30 276 ASN A CA 1
ATOM 2215 C C . ASN A 1 276 ? 124.441 109.617 131.104 1.00 38.30 276 ASN A C 1
ATOM 2216 O O . ASN A 1 276 ? 125.382 109.009 130.594 1.00 38.30 276 ASN A O 1
ATOM 2221 N N . GLU A 1 277 ? 123.423 108.983 131.678 1.00 35.09 277 GLU A N 1
ATOM 2222 C CA . GLU A 1 277 ? 123.405 107.533 131.814 1.00 35.09 277 GLU A CA 1
ATOM 2223 C C . GLU A 1 277 ? 122.061 106.974 131.388 1.00 35.09 277 GLU A C 1
ATOM 2224 O O . GLU A 1 277 ? 121.019 107.578 131.646 1.00 35.09 277 GLU A O 1
ATOM 2230 N N . VAL A 1 278 ? 122.087 105.811 130.747 1.00 31.19 278 VAL A N 1
ATOM 2231 C CA . VAL A 1 278 ? 120.865 105.074 130.442 1.00 31.19 278 VAL A CA 1
ATOM 2232 C C . VAL A 1 278 ? 120.508 104.244 131.671 1.00 31.19 278 VAL A C 1
ATOM 2233 O O . VAL A 1 278 ? 121.223 103.306 132.028 1.00 31.19 278 VAL A O 1
ATOM 2237 N N . ILE A 1 279 ? 119.397 104.587 132.316 1.00 30.13 279 ILE A N 1
ATOM 2238 C CA . ILE A 1 279 ? 119.028 103.982 133.587 1.00 30.13 279 ILE A CA 1
ATOM 2239 C C . ILE A 1 279 ? 117.871 103.002 133.474 1.00 30.13 279 ILE A C 1
ATOM 2240 O O . ILE A 1 279 ? 117.695 102.175 134.381 1.00 30.13 279 ILE A O 1
ATOM 2245 N N . GLY A 1 280 ? 117.087 103.055 132.410 1.00 29.06 280 GLY A N 1
ATOM 2246 C CA . GLY A 1 280 ? 116.042 102.077 132.225 1.00 29.06 280 GLY A CA 1
ATOM 2247 C C . GLY A 1 280 ? 115.395 102.248 130.876 1.00 29.06 280 GLY A C 1
ATOM 2248 O O . GLY A 1 280 ? 115.872 103.001 130.028 1.00 29.06 280 GLY A O 1
ATOM 2249 N N . HIS A 1 281 ? 114.294 101.537 130.691 1.00 30.33 281 HIS A N 1
ATOM 2250 C CA . HIS A 1 281 ? 113.458 101.706 129.518 1.00 30.33 281 HIS A CA 1
ATOM 2251 C C . HIS A 1 281 ? 112.003 101.646 129.946 1.00 30.33 281 HIS A C 1
ATOM 2252 O O . HIS A 1 281 ? 111.641 100.920 130.873 1.00 30.33 281 HIS A O 1
ATOM 2259 N N . ARG A 1 282 ? 111.172 102.421 129.267 1.00 31.49 282 ARG A N 1
ATOM 2260 C CA . ARG A 1 282 ? 109.749 102.470 129.546 1.00 31.49 282 ARG A CA 1
ATOM 2261 C C . ARG A 1 282 ? 109.001 102.195 128.257 1.00 31.49 282 ARG A C 1
ATOM 2262 O O . ARG A 1 282 ? 109.587 102.157 127.179 1.00 31.49 282 ARG A O 1
ATOM 2270 N N . THR A 1 283 ? 107.702 101.980 128.378 1.00 32.78 283 THR A N 1
ATOM 2271 C CA . THR A 1 283 ? 106.827 101.796 127.230 1.00 32.78 283 THR A CA 1
ATOM 2272 C C . THR A 1 283 ? 105.812 102.926 127.251 1.00 32.78 283 THR A C 1
ATOM 2273 O O . THR A 1 283 ? 104.918 102.948 128.100 1.00 32.78 283 THR A O 1
ATOM 2277 N N . LYS A 1 284 ? 105.948 103.857 126.319 1.00 33.43 284 LYS A N 1
ATOM 2278 C CA . LYS A 1 284 ? 105.155 105.072 126.315 1.00 33.43 284 LYS A CA 1
ATOM 2279 C C . LYS A 1 284 ? 104.256 105.107 125.089 1.00 33.43 284 LYS A C 1
ATOM 2280 O O . LYS A 1 284 ? 104.392 104.303 124.166 1.00 33.43 284 LYS A O 1
ATOM 2286 N N . THR A 1 285 ? 103.329 106.055 125.085 1.00 35.70 285 THR A N 1
ATOM 2287 C CA . THR A 1 285 ? 102.508 106.323 123.915 1.00 35.70 285 THR A CA 1
ATOM 2288 C C . THR A 1 285 ? 103.193 107.373 123.054 1.00 35.70 285 THR A C 1
ATOM 2289 O O . THR A 1 285 ? 103.919 108.230 123.566 1.00 35.70 285 THR A O 1
ATOM 2293 N N . THR A 1 286 ? 103.005 107.272 121.741 1.00 36.07 286 THR A N 1
ATOM 2294 C CA . THR A 1 286 ? 103.585 108.221 120.803 1.00 36.07 286 THR A CA 1
ATOM 2295 C C . THR A 1 286 ? 102.519 108.980 120.034 1.00 36.07 286 THR A C 1
ATOM 2296 O O . THR A 1 286 ? 102.818 109.593 119.008 1.00 36.07 286 THR A O 1
ATOM 2300 N N . SER A 1 287 ? 101.280 108.934 120.506 1.00 36.34 287 SER A N 1
ATOM 2301 C CA . SER A 1 287 ? 100.229 109.755 119.933 1.00 36.34 287 SER A CA 1
ATOM 2302 C C . SER A 1 287 ? 100.475 111.220 120.268 1.00 36.34 287 SER A C 1
ATOM 2303 O O . SER A 1 287 ? 101.119 111.540 121.267 1.00 36.34 287 SER A O 1
ATOM 2306 N N . GLU A 1 288 ? 99.961 112.106 119.435 1.00 36.92 288 GLU A N 1
ATOM 2307 C CA . GLU A 1 288 ? 100.228 113.531 119.518 1.00 36.92 288 GLU A CA 1
ATOM 2308 C C . GLU A 1 288 ? 99.002 114.282 120.019 1.00 36.92 288 GLU A C 1
ATOM 2309 O O . GLU A 1 288 ? 97.877 113.785 119.917 1.00 36.92 288 GLU A O 1
ATOM 2315 N N . PRO A 1 289 ? 99.179 115.476 120.589 1.00 37.95 289 PRO A N 1
ATOM 2316 C CA . PRO A 1 289 ? 98.022 116.283 120.994 1.00 37.95 289 PRO A CA 1
ATOM 2317 C C . PRO A 1 289 ? 97.254 116.809 119.791 1.00 37.95 289 PRO A C 1
ATOM 2318 O O . PRO A 1 289 ? 97.694 116.720 118.645 1.00 37.95 289 PRO A O 1
ATOM 2322 N N . HIS A 1 290 ? 96.086 117.386 120.073 1.00 38.53 290 HIS A N 1
ATOM 2323 C CA . HIS A 1 290 ? 95.133 117.689 119.010 1.00 38.53 290 HIS A CA 1
ATOM 2324 C C . HIS A 1 290 ? 95.551 118.886 118.170 1.00 38.53 290 HIS A C 1
ATOM 2325 O O . HIS A 1 290 ? 95.147 118.990 117.009 1.00 38.53 290 HIS A O 1
ATOM 2332 N N . PHE A 1 291 ? 96.346 119.795 118.727 1.00 37.16 291 PHE A N 1
ATOM 2333 C CA . PHE A 1 291 ? 96.860 120.914 117.950 1.00 37.16 291 PHE A CA 1
ATOM 2334 C C . PHE A 1 291 ? 98.009 120.510 117.037 1.00 37.16 291 PHE A C 1
ATOM 2335 O O . PHE A 1 291 ? 98.372 121.275 116.139 1.00 37.16 291 PHE A O 1
ATOM 2343 N N . VAL A 1 292 ? 98.583 119.329 117.249 1.00 37.87 292 VAL A N 1
ATOM 2344 C CA . VAL A 1 292 ? 99.561 118.781 116.321 1.00 37.87 292 VAL A CA 1
ATOM 2345 C C . VAL A 1 292 ? 98.863 118.018 115.204 1.00 37.87 292 VAL A C 1
ATOM 2346 O O . VAL A 1 292 ? 99.243 118.117 114.033 1.00 37.87 292 VAL A O 1
ATOM 2350 N N . SER A 1 293 ? 97.800 117.286 115.538 1.00 39.96 293 SER A N 1
ATOM 2351 C CA . SER A 1 293 ? 97.046 116.523 114.551 1.00 39.96 293 SER A CA 1
ATOM 2352 C C . SER A 1 293 ? 96.222 117.394 113.612 1.00 39.96 293 SER A C 1
ATOM 2353 O O . SER A 1 293 ? 95.693 116.874 112.626 1.00 39.96 293 SER A O 1
ATOM 2356 N N . SER A 1 294 ? 96.086 118.689 113.892 1.00 41.08 294 SER A N 1
ATOM 2357 C CA . SER A 1 294 ? 95.420 119.584 112.958 1.00 41.08 294 SER A CA 1
ATOM 2358 C C . SER A 1 294 ? 96.337 119.998 111.816 1.00 41.08 294 SER A C 1
ATOM 2359 O O . SER A 1 294 ? 95.854 120.341 110.732 1.00 41.08 294 SER A O 1
ATOM 2362 N N . THR A 1 295 ? 97.653 119.965 112.034 1.00 40.37 295 THR A N 1
ATOM 2363 C CA . THR A 1 295 ? 98.607 120.289 110.980 1.00 40.37 295 THR A CA 1
ATOM 2364 C C . THR A 1 295 ? 98.728 119.176 109.950 1.00 40.37 295 THR A C 1
ATOM 2365 O O . THR A 1 295 ? 99.198 119.423 108.826 1.00 40.37 295 THR A O 1
ATOM 2369 N N . PHE A 1 296 ? 98.296 117.964 110.310 1.00 39.45 296 PHE A N 1
ATOM 2370 C CA . PHE A 1 296 ? 98.444 116.813 109.430 1.00 39.45 296 PHE A CA 1
ATOM 2371 C C . PHE A 1 296 ? 97.582 116.948 108.184 1.00 39.45 296 PHE A C 1
ATOM 2372 O O . PHE A 1 296 ? 97.969 116.459 107.126 1.00 39.45 296 PHE A O 1
ATOM 2380 N N . ILE A 1 297 ? 96.449 117.648 108.280 1.00 40.79 297 ILE A N 1
ATOM 2381 C CA . ILE A 1 297 ? 95.560 117.830 107.133 1.00 40.79 297 ILE A CA 1
ATOM 2382 C C . ILE A 1 297 ? 96.226 118.685 106.061 1.00 40.79 297 ILE A C 1
ATOM 2383 O O . ILE A 1 297 ? 96.235 118.332 104.870 1.00 40.79 297 ILE A O 1
ATOM 2388 N N . SER A 1 298 ? 96.808 119.811 106.475 1.00 40.86 298 SER A N 1
ATOM 2389 C CA . SER A 1 298 ? 97.506 120.688 105.547 1.00 40.86 298 SER A CA 1
ATOM 2390 C C . SER A 1 298 ? 98.738 120.011 104.967 1.00 40.86 298 SER A C 1
ATOM 2391 O O . SER A 1 298 ? 99.024 120.163 103.773 1.00 40.86 298 SER A O 1
ATOM 2394 N N . LEU A 1 299 ? 99.448 119.220 105.779 1.00 39.94 299 LEU A N 1
ATOM 2395 C CA . LEU A 1 299 ? 100.616 118.510 105.258 1.00 39.94 299 LEU A CA 1
ATOM 2396 C C . LEU A 1 299 ? 100.231 117.415 104.262 1.00 39.94 299 LEU A C 1
ATOM 2397 O O . LEU A 1 299 ? 100.918 117.236 103.253 1.00 39.94 299 LEU A O 1
ATOM 2402 N N . ARG A 1 300 ? 99.121 116.707 104.499 1.00 40.57 300 ARG A N 1
ATOM 2403 C CA . ARG A 1 300 ? 98.651 115.692 103.554 1.00 40.57 300 ARG A CA 1
ATOM 2404 C C . ARG A 1 300 ? 98.230 116.312 102.230 1.00 40.57 300 ARG A C 1
ATOM 2405 O O . ARG A 1 300 ? 98.583 115.801 101.159 1.00 40.57 300 ARG A O 1
ATOM 2413 N N . ALA A 1 301 ? 97.469 117.413 102.285 1.00 41.93 301 ALA A N 1
ATOM 2414 C CA . ALA A 1 301 ? 96.999 118.053 101.059 1.00 41.93 301 ALA A CA 1
ATOM 2415 C C . ALA A 1 301 ? 98.152 118.648 100.261 1.00 41.93 301 ALA A C 1
ATOM 2416 O O . ALA A 1 301 ? 98.226 118.471 99.036 1.00 41.93 301 ALA A O 1
ATOM 2418 N N . LYS A 1 302 ? 99.083 119.316 100.944 1.00 42.40 302 LYS A N 1
ATOM 2419 C CA . LYS A 1 302 ? 100.236 119.897 100.274 1.00 42.40 302 LYS A CA 1
ATOM 2420 C C . LYS A 1 302 ? 101.165 118.821 99.733 1.00 42.40 302 LYS A C 1
ATOM 2421 O O . LYS A 1 302 ? 101.778 119.003 98.674 1.00 42.40 302 LYS A O 1
ATOM 2427 N N . ARG A 1 303 ? 101.244 117.682 100.422 1.00 41.00 303 ARG A N 1
ATOM 2428 C CA . ARG A 1 303 ? 102.064 116.571 99.969 1.00 41.00 303 ARG A CA 1
ATOM 2429 C C . ARG A 1 303 ? 101.472 115.924 98.731 1.00 41.00 303 ARG A C 1
ATOM 2430 O O . ARG A 1 303 ? 102.205 115.530 97.817 1.00 41.00 303 ARG A O 1
ATOM 2438 N N . ALA A 1 304 ? 100.145 115.805 98.684 1.00 43.06 304 ALA A N 1
ATOM 2439 C CA . ALA A 1 304 ? 99.506 115.208 97.520 1.00 43.06 304 ALA A CA 1
ATOM 2440 C C . ALA A 1 304 ? 99.570 116.126 96.310 1.00 43.06 304 ALA A C 1
ATOM 2441 O O . ALA A 1 304 ? 99.686 115.641 95.180 1.00 43.06 304 ALA A O 1
ATOM 2443 N N . GLU A 1 305 ? 99.503 117.444 96.509 1.00 46.32 305 GLU A N 1
ATOM 2444 C CA . GLU A 1 305 ? 99.538 118.326 95.348 1.00 46.32 305 GLU A CA 1
ATOM 2445 C C . GLU A 1 305 ? 100.946 118.714 94.907 1.00 46.32 305 GLU A C 1
ATOM 2446 O O . GLU A 1 305 ? 101.121 119.125 93.757 1.00 46.32 305 GLU A O 1
ATOM 2452 N N . LEU A 1 306 ? 101.955 118.580 95.765 1.00 43.13 306 LEU A N 1
ATOM 2453 C CA . LEU A 1 306 ? 103.304 119.010 95.410 1.00 43.13 306 LEU A CA 1
ATOM 2454 C C . LEU A 1 306 ? 104.225 117.888 94.952 1.00 43.13 306 LEU A C 1
ATOM 2455 O O . LEU A 1 306 ? 105.027 118.099 94.041 1.00 43.13 306 LEU A O 1
ATOM 2460 N N . LEU A 1 307 ? 104.167 116.712 95.557 1.00 41.43 307 LEU A N 1
ATOM 2461 C CA . LEU A 1 307 ? 105.243 115.759 95.336 1.00 41.43 307 LEU A CA 1
ATOM 2462 C C . LEU A 1 307 ? 105.009 114.879 94.114 1.00 41.43 307 LEU A C 1
ATOM 2463 O O . LEU A 1 307 ? 103.888 114.711 93.629 1.00 41.43 307 LEU A O 1
ATOM 2468 N N . TYR A 1 308 ? 106.111 114.334 93.617 1.00 40.95 308 TYR A N 1
ATOM 2469 C CA . TYR A 1 308 ? 106.084 113.312 92.586 1.00 40.95 308 TYR A CA 1
ATOM 2470 C C . TYR A 1 308 ? 105.415 112.055 93.133 1.00 40.95 308 TYR A C 1
ATOM 2471 O O . TYR A 1 308 ? 105.802 111.576 94.205 1.00 40.95 308 TYR A O 1
ATOM 2480 N N . PRO A 1 309 ? 104.410 111.502 92.440 1.00 42.13 309 PRO A N 1
ATOM 2481 C CA . PRO A 1 309 ? 103.537 110.499 93.073 1.00 42.13 309 PRO A CA 1
ATOM 2482 C C . PRO A 1 309 ? 104.191 109.160 93.367 1.00 42.13 309 PRO A C 1
ATOM 2483 O O . PRO A 1 309 ? 103.645 108.407 94.178 1.00 42.13 309 PRO A O 1
ATOM 2487 N N . GLU A 1 310 ? 105.335 108.837 92.767 1.00 41.84 310 GLU A N 1
ATOM 2488 C CA . GLU A 1 310 ? 106.067 107.651 93.205 1.00 41.84 310 GLU A CA 1
ATOM 2489 C C . GLU A 1 310 ? 106.683 107.873 94.581 1.00 41.84 310 GLU A C 1
ATOM 2490 O O . GLU A 1 310 ? 106.612 107.002 95.457 1.00 41.84 310 GLU A O 1
ATOM 2496 N N . PHE A 1 311 ? 107.258 109.053 94.797 1.00 39.81 311 PHE A N 1
ATOM 2497 C CA . PHE A 1 311 ? 107.810 109.396 96.099 1.00 39.81 311 PHE A CA 1
ATOM 2498 C C . PHE A 1 311 ? 106.705 109.615 97.126 1.00 39.81 311 PHE A C 1
ATOM 2499 O O . PHE A 1 311 ? 106.855 109.245 98.297 1.00 39.81 311 PHE A O 1
ATOM 2507 N N . ASN A 1 312 ? 105.574 110.181 96.696 1.00 40.37 312 ASN A N 1
ATOM 2508 C CA . ASN A 1 312 ? 104.415 110.313 97.574 1.00 40.37 312 ASN A CA 1
ATOM 2509 C C . ASN A 1 312 ? 103.858 108.945 97.960 1.00 40.37 312 ASN A C 1
ATOM 2510 O O . ASN A 1 312 ? 103.427 108.735 99.103 1.00 40.37 312 ASN A O 1
ATOM 2515 N N . GLU A 1 313 ? 103.878 107.996 97.026 1.00 42.22 313 GLU A N 1
ATOM 2516 C CA . GLU A 1 313 ? 103.387 106.660 97.326 1.00 42.22 313 GLU A CA 1
ATOM 2517 C C . GLU A 1 313 ? 104.346 105.928 98.255 1.00 42.22 313 GLU A C 1
ATOM 2518 O O . GLU A 1 313 ? 103.915 105.144 99.110 1.00 42.22 313 GLU A O 1
ATOM 2524 N N . TYR A 1 314 ? 105.649 106.210 98.133 1.00 39.86 314 TYR A N 1
ATOM 2525 C CA . TYR A 1 314 ? 106.618 105.683 99.091 1.00 39.86 314 TYR A CA 1
ATOM 2526 C C . TYR A 1 314 ? 106.395 106.254 100.489 1.00 39.86 314 TYR A C 1
ATOM 2527 O O . TYR A 1 314 ? 106.530 105.537 101.487 1.00 39.86 314 TYR A O 1
ATOM 2536 N N . ILE A 1 315 ? 106.051 107.541 100.579 1.00 38.12 315 ILE A N 1
ATOM 2537 C CA . ILE A 1 315 ? 105.781 108.148 101.882 1.00 38.12 315 ILE A CA 1
ATOM 2538 C C . ILE A 1 315 ? 104.512 107.569 102.504 1.00 38.12 315 ILE A C 1
ATOM 2539 O O . ILE A 1 315 ? 104.474 107.302 103.709 1.00 38.12 315 ILE A O 1
ATOM 2544 N N . ASN A 1 316 ? 103.472 107.325 101.702 1.00 38.59 316 ASN A N 1
ATOM 2545 C CA . ASN A 1 316 ? 102.260 106.719 102.259 1.00 38.59 316 ASN A CA 1
ATOM 2546 C C . ASN A 1 316 ? 102.504 105.270 102.676 1.00 38.59 316 ASN A C 1
ATOM 2547 O O . ASN A 1 316 ? 101.937 104.796 103.670 1.00 38.59 316 ASN A O 1
ATOM 2552 N N . ARG A 1 317 ? 103.372 104.570 101.939 1.00 41.17 317 ARG A N 1
ATOM 2553 C CA . ARG A 1 317 ? 103.846 103.249 102.340 1.00 41.17 317 ARG A CA 1
ATOM 2554 C C . ARG A 1 317 ? 104.564 103.290 103.684 1.00 41.17 317 ARG A C 1
ATOM 2555 O O . ARG A 1 317 ? 104.375 102.405 104.525 1.00 41.17 317 ARG A O 1
ATOM 2563 N N . ALA A 1 318 ? 105.393 104.312 103.901 1.00 37.02 318 ALA A N 1
ATOM 2564 C CA . ALA A 1 318 ? 106.084 104.462 105.180 1.00 37.02 318 ALA A CA 1
ATOM 2565 C C . ALA A 1 318 ? 105.121 104.837 106.301 1.00 37.02 318 ALA A C 1
ATOM 2566 O O . ALA A 1 318 ? 105.333 104.458 107.458 1.00 37.02 318 ALA A O 1
ATOM 2568 N N . LEU A 1 319 ? 104.076 105.602 105.981 1.00 38.45 319 LEU A N 1
ATOM 2569 C CA . LEU A 1 319 ? 103.029 105.915 106.951 1.00 38.45 319 LEU A CA 1
ATOM 2570 C C . LEU A 1 319 ? 102.280 104.664 107.386 1.00 38.45 319 LEU A C 1
ATOM 2571 O O . LEU A 1 319 ? 101.883 104.543 108.549 1.00 38.45 319 LEU A O 1
ATOM 2576 N N . ARG A 1 320 ? 102.069 103.721 106.467 1.00 40.90 320 ARG A N 1
ATOM 2577 C CA . ARG A 1 320 ? 101.239 102.570 106.809 1.00 40.90 320 ARG A CA 1
ATOM 2578 C C . ARG A 1 320 ? 102.048 101.432 107.423 1.00 40.90 320 ARG A C 1
ATOM 2579 O O . ARG A 1 320 ? 101.646 100.867 108.444 1.00 40.90 320 ARG A O 1
ATOM 2587 N N . LEU A 1 321 ? 103.186 101.078 106.830 1.00 40.51 321 LEU A N 1
ATOM 2588 C CA . LEU A 1 321 ? 103.863 99.826 107.145 1.00 40.51 321 LEU A CA 1
ATOM 2589 C C . LEU A 1 321 ? 104.870 99.944 108.284 1.00 40.51 321 LEU A C 1
ATOM 2590 O O . LEU A 1 321 ? 105.699 99.046 108.456 1.00 40.51 321 LEU A O 1
ATOM 2595 N N . SER A 1 322 ? 104.817 101.012 109.067 1.00 38.46 322 SER A N 1
ATOM 2596 C CA . SER A 1 322 ? 105.714 101.186 110.200 1.00 38.46 322 SER A CA 1
ATOM 2597 C C . SER A 1 322 ? 105.015 100.736 111.475 1.00 38.46 322 SER A C 1
ATOM 2598 O O . SER A 1 322 ? 103.843 101.059 111.696 1.00 38.46 322 SER A O 1
ATOM 2601 N N . LYS A 1 323 ? 105.731 99.976 112.300 1.00 37.14 323 LYS A N 1
ATOM 2602 C CA . LYS A 1 323 ? 105.186 99.431 113.533 1.00 37.14 323 LYS A CA 1
ATOM 2603 C C . LYS A 1 323 ? 106.003 99.762 114.767 1.00 37.14 323 LYS A C 1
ATOM 2604 O O . LYS A 1 323 ? 105.445 99.793 115.863 1.00 37.14 323 LYS A O 1
ATOM 2610 N N . THR A 1 324 ? 107.299 99.986 114.629 1.00 33.29 324 THR A N 1
ATOM 2611 C CA . THR A 1 324 ? 108.157 100.387 115.729 1.00 33.29 324 THR A CA 1
ATOM 2612 C C . THR A 1 324 ? 108.647 101.807 115.487 1.00 33.29 324 THR A C 1
ATOM 2613 O O . THR A 1 324 ? 108.349 102.425 114.466 1.00 33.29 324 THR A O 1
ATOM 2617 N N . GLN A 1 325 ? 109.398 102.333 116.452 1.00 32.65 325 GLN A N 1
ATOM 2618 C CA . GLN A 1 325 ? 110.065 103.611 116.243 1.00 32.65 325 GLN A CA 1
ATOM 2619 C C . GLN A 1 325 ? 111.228 103.464 115.271 1.00 32.65 325 GLN A C 1
ATOM 2620 O O . GLN A 1 325 ? 111.541 104.402 114.522 1.00 32.65 325 GLN A O 1
ATOM 2626 N N . ASN A 1 326 ? 111.856 102.285 115.248 1.00 32.95 326 ASN A N 1
ATOM 2627 C CA . ASN A 1 326 ? 112.972 102.057 114.342 1.00 32.95 326 ASN A CA 1
ATOM 2628 C C . ASN A 1 326 ? 112.511 101.996 112.897 1.00 32.95 326 ASN A C 1
ATOM 2629 O O . ASN A 1 326 ? 113.283 102.327 111.992 1.00 32.95 326 ASN A O 1
ATOM 2634 N N . ASP A 1 327 ? 111.255 101.611 112.668 1.00 34.43 327 ASP A N 1
ATOM 2635 C CA . ASP A 1 327 ? 110.704 101.622 111.319 1.00 34.43 327 ASP A CA 1
ATOM 2636 C C . ASP A 1 327 ? 110.607 103.040 110.780 1.00 34.43 327 ASP A C 1
ATOM 2637 O O . ASP A 1 327 ? 110.999 103.315 109.637 1.00 34.43 327 ASP A O 1
ATOM 2642 N N . VAL A 1 328 ? 110.112 103.958 111.610 1.00 31.66 328 VAL A N 1
ATOM 2643 C CA . VAL A 1 328 ? 110.001 105.356 111.227 1.00 31.66 328 VAL A CA 1
ATOM 2644 C C . VAL A 1 328 ? 111.381 105.967 111.054 1.00 31.66 328 VAL A C 1
ATOM 2645 O O . VAL A 1 328 ? 111.597 106.770 110.140 1.00 31.66 328 VAL A O 1
ATOM 2649 N N . ALA A 1 329 ? 112.348 105.546 111.876 1.00 30.75 329 ALA A N 1
ATOM 2650 C CA . ALA A 1 329 ? 113.718 106.033 111.740 1.00 30.75 329 ALA A CA 1
ATOM 2651 C C . ALA A 1 329 ? 114.351 105.588 110.426 1.00 30.75 329 ALA A C 1
ATOM 2652 O O . ALA A 1 329 ? 115.024 106.382 109.753 1.00 30.75 329 ALA A O 1
ATOM 2654 N N . ASN A 1 330 ? 114.113 104.335 110.029 1.00 33.52 330 ASN A N 1
ATOM 2655 C CA . ASN A 1 330 ? 114.700 103.819 108.798 1.00 33.52 330 ASN A CA 1
ATOM 2656 C C . ASN A 1 330 ? 114.078 104.464 107.567 1.00 33.52 330 ASN A C 1
ATOM 2657 O O . ASN A 1 330 ? 114.801 104.868 106.642 1.00 33.52 330 ASN A O 1
ATOM 2662 N N . TYR A 1 331 ? 112.744 104.593 107.538 1.00 34.25 331 TYR A N 1
ATOM 2663 C CA . TYR A 1 331 ? 112.122 105.274 106.406 1.00 34.25 331 TYR A CA 1
ATOM 2664 C C . TYR A 1 331 ? 112.468 106.757 106.370 1.00 34.25 331 TYR A C 1
ATOM 2665 O O . TYR A 1 331 ? 112.552 107.342 105.285 1.00 34.25 331 TYR A O 1
ATOM 2674 N N . TYR A 1 332 ? 112.695 107.376 107.532 1.00 31.68 332 TYR A N 1
ATOM 2675 C CA . TYR A 1 332 ? 113.076 108.780 107.550 1.00 31.68 332 TYR A CA 1
ATOM 2676 C C . TYR A 1 332 ? 114.476 108.982 106.996 1.00 31.68 332 TYR A C 1
ATOM 2677 O O . TYR A 1 332 ? 114.709 109.929 106.241 1.00 31.68 332 TYR A O 1
ATOM 2686 N N . ALA A 1 333 ? 115.418 108.102 107.350 1.00 31.78 333 ALA A N 1
ATOM 2687 C CA . ALA A 1 333 ? 116.752 108.178 106.759 1.00 31.78 333 ALA A CA 1
ATOM 2688 C C . ALA A 1 333 ? 116.717 107.915 105.260 1.00 31.78 333 ALA A C 1
ATOM 2689 O O . ALA A 1 333 ? 117.475 108.538 104.501 1.00 31.78 333 ALA A O 1
ATOM 2691 N N . ALA A 1 334 ? 115.823 107.023 104.815 1.00 33.80 334 ALA A N 1
ATOM 2692 C CA . ALA A 1 334 ? 115.650 106.799 103.383 1.00 33.80 334 ALA A CA 1
ATOM 2693 C C . ALA A 1 334 ? 115.137 108.050 102.676 1.00 33.80 334 ALA A C 1
ATOM 2694 O O . ALA A 1 334 ? 115.640 108.408 101.611 1.00 33.80 334 ALA A O 1
ATOM 2696 N N . CYS A 1 335 ? 114.166 108.749 103.265 1.00 35.72 335 CYS A N 1
ATOM 2697 C CA . CYS A 1 335 ? 113.680 109.979 102.639 1.00 35.72 335 CYS A CA 1
ATOM 2698 C C . CYS A 1 335 ? 114.694 111.119 102.718 1.00 35.72 335 CYS A C 1
ATOM 2699 O O . CYS A 1 335 ? 114.682 112.009 101.859 1.00 35.72 335 CYS A O 1
ATOM 2702 N N . ARG A 1 336 ? 115.571 111.115 103.728 1.00 36.20 336 ARG A N 1
ATOM 2703 C CA . ARG A 1 336 ? 116.691 112.055 103.737 1.00 36.20 336 ARG A CA 1
ATOM 2704 C C . ARG A 1 336 ? 117.639 111.779 102.581 1.00 36.20 336 ARG A C 1
ATOM 2705 O O . ARG A 1 336 ? 118.164 112.711 101.964 1.00 36.20 336 ARG A O 1
ATOM 2713 N N . ALA A 1 337 ? 117.869 110.502 102.273 1.00 36.05 337 ALA A N 1
ATOM 2714 C CA . ALA A 1 337 ? 118.678 110.167 101.106 1.00 36.05 337 ALA A CA 1
ATOM 2715 C C . ALA A 1 337 ? 117.947 110.464 99.802 1.00 36.05 337 ALA A C 1
ATOM 2716 O O . ALA A 1 337 ? 118.588 110.699 98.775 1.00 36.05 337 ALA A O 1
ATOM 2718 N N . MET A 1 338 ? 116.616 110.447 99.818 1.00 36.98 338 MET A N 1
ATOM 2719 C CA . MET A 1 338 ? 115.854 110.677 98.596 1.00 36.98 338 MET A CA 1
ATOM 2720 C C . MET A 1 338 ? 115.663 112.151 98.280 1.00 36.98 338 MET A C 1
ATOM 2721 O O . MET A 1 338 ? 115.469 112.498 97.113 1.00 36.98 338 MET A O 1
ATOM 2726 N N . THR A 1 339 ? 115.685 113.030 99.276 1.00 38.70 339 THR A N 1
ATOM 2727 C CA . THR A 1 339 ? 115.479 114.449 99.009 1.00 38.70 339 THR A CA 1
ATOM 2728 C C . THR A 1 339 ? 116.765 115.265 98.989 1.00 38.70 339 THR A C 1
ATOM 2729 O O . THR A 1 339 ? 116.846 116.253 98.259 1.00 38.70 339 THR A O 1
ATOM 2733 N N . ASN A 1 340 ? 117.768 114.896 99.779 1.00 43.82 340 ASN A N 1
ATOM 2734 C CA . ASN A 1 340 ? 119.038 115.605 99.758 1.00 43.82 340 ASN A CA 1
ATOM 2735 C C . ASN A 1 340 ? 119.976 114.950 98.756 1.00 43.82 340 ASN A C 1
ATOM 2736 O O . ASN A 1 340 ? 119.964 113.734 98.558 1.00 43.82 340 ASN A O 1
ATOM 2741 N N . ASP A 1 341 ? 120.807 115.781 98.135 1.00 46.03 341 ASP A N 1
ATOM 2742 C CA . ASP A 1 341 ? 121.638 115.377 97.013 1.00 46.03 341 ASP A CA 1
ATOM 2743 C C . ASP A 1 341 ? 123.101 115.199 97.381 1.00 46.03 341 ASP A C 1
ATOM 2744 O O . ASP A 1 341 ? 123.812 114.462 96.694 1.00 46.03 341 ASP A O 1
ATOM 2749 N N . GLY A 1 342 ? 123.577 115.873 98.420 1.00 49.01 342 GLY A N 1
ATOM 2750 C CA . GLY A 1 342 ? 124.966 115.834 98.781 1.00 49.01 342 GLY A CA 1
ATOM 2751 C C . GLY A 1 342 ? 125.797 116.952 98.190 1.00 49.01 342 GLY A C 1
ATOM 2752 O O . GLY A 1 342 ? 126.727 117.422 98.845 1.00 49.01 342 GLY A O 1
ATOM 2753 N N . THR A 1 343 ? 125.476 117.402 96.979 1.00 50.16 343 THR A N 1
ATOM 2754 C CA . THR A 1 343 ? 126.255 118.453 96.339 1.00 50.16 343 THR A CA 1
ATOM 2755 C C . THR A 1 343 ? 126.034 119.790 97.030 1.00 50.16 343 THR A C 1
ATOM 2756 O O . THR A 1 343 ? 124.985 120.040 97.627 1.00 50.16 343 THR A O 1
ATOM 2760 N N . PHE A 1 344 ? 127.035 120.658 96.942 1.00 51.05 344 PHE A N 1
ATOM 2761 C CA . PHE A 1 344 ? 126.860 122.004 97.462 1.00 51.05 344 PHE A CA 1
ATOM 2762 C C . PHE A 1 344 ? 126.169 122.847 96.404 1.00 51.05 344 PHE A C 1
ATOM 2763 O O . PHE A 1 344 ? 126.543 122.825 95.230 1.00 51.05 344 PHE A O 1
ATOM 2771 N N . LEU A 1 345 ? 125.147 123.574 96.818 1.00 50.17 345 LEU A N 1
ATOM 2772 C CA . LEU A 1 345 ? 124.263 124.285 95.909 1.00 50.17 345 LEU A CA 1
ATOM 2773 C C . LEU A 1 345 ? 124.892 125.633 95.575 1.00 50.17 345 LEU A C 1
ATOM 2774 O O . LEU A 1 345 ? 125.137 126.442 96.474 1.00 50.17 345 LEU A O 1
ATOM 2779 N N . ALA A 1 346 ? 125.167 125.873 94.294 1.00 48.13 346 ALA A N 1
ATOM 2780 C CA . ALA A 1 346 ? 125.900 127.070 93.907 1.00 48.13 346 ALA A CA 1
ATOM 2781 C C . ALA A 1 346 ? 125.561 127.494 92.492 1.00 48.13 346 ALA A C 1
ATOM 2782 O O . ALA A 1 346 ? 125.573 126.669 91.578 1.00 48.13 346 ALA A O 1
ATOM 2784 N N . THR A 1 347 ? 125.304 128.787 92.327 1.00 45.72 347 THR A N 1
ATOM 2785 C CA . THR A 1 347 ? 125.228 129.444 91.024 1.00 45.72 347 THR A CA 1
ATOM 2786 C C . THR A 1 347 ? 125.828 130.836 91.147 1.00 45.72 347 THR A C 1
ATOM 2787 O O . THR A 1 347 ? 126.598 131.126 92.068 1.00 45.72 347 THR A O 1
ATOM 2791 N N . LEU A 1 348 ? 125.511 131.686 90.169 1.00 44.79 348 LEU A N 1
ATOM 2792 C CA . LEU A 1 348 ? 125.888 133.092 90.208 1.00 44.79 348 LEU A CA 1
ATOM 2793 C C . LEU A 1 348 ? 125.234 133.778 91.395 1.00 44.79 348 LEU A C 1
ATOM 2794 O O . LEU A 1 348 ? 124.037 133.615 91.637 1.00 44.79 348 LEU A O 1
ATOM 2799 N N . THR A 1 349 ? 126.022 134.566 92.126 1.00 45.22 349 THR A N 1
ATOM 2800 C CA . THR A 1 349 ? 125.509 135.243 93.308 1.00 45.22 349 THR A CA 1
ATOM 2801 C C . THR A 1 349 ? 124.564 136.390 92.981 1.00 45.22 349 THR A C 1
ATOM 2802 O O . THR A 1 349 ? 123.823 136.829 93.867 1.00 45.22 349 THR A O 1
ATOM 2806 N N . GLU A 1 350 ? 124.549 136.867 91.733 1.00 42.47 350 GLU A N 1
ATOM 2807 C CA . GLU A 1 350 ? 123.529 137.826 91.329 1.00 42.47 350 GLU A CA 1
ATOM 2808 C C . GLU A 1 350 ? 122.146 137.189 91.307 1.00 42.47 350 GLU A C 1
ATOM 2809 O O . GLU A 1 350 ? 121.139 137.890 91.437 1.00 42.47 350 GLU A O 1
ATOM 2815 N N . LEU A 1 351 ? 122.077 135.869 91.134 1.00 43.18 351 LEU A N 1
ATOM 2816 C CA . LEU A 1 351 ? 120.793 135.184 91.101 1.00 43.18 351 LEU A CA 1
ATOM 2817 C C . LEU A 1 351 ? 120.272 134.866 92.494 1.00 43.18 351 LEU A C 1
ATOM 2818 O O . LEU A 1 351 ? 119.058 134.877 92.710 1.00 43.18 351 LEU A O 1
ATOM 2823 N N . SER A 1 352 ? 121.160 134.590 93.442 1.00 45.10 352 SER A N 1
ATOM 2824 C CA . SER A 1 352 ? 120.768 134.231 94.796 1.00 45.10 352 SER A CA 1
ATOM 2825 C C . SER A 1 352 ? 120.845 135.397 95.766 1.00 45.10 352 SER A C 1
ATOM 2826 O O . SER A 1 352 ? 120.499 135.232 96.942 1.00 45.10 352 SER A O 1
ATOM 2829 N N . LEU A 1 353 ? 121.278 136.568 95.299 1.00 42.79 353 LEU A N 1
ATOM 2830 C CA . LEU A 1 353 ? 121.460 137.713 96.180 1.00 42.79 353 LEU A CA 1
ATOM 2831 C C . LEU A 1 353 ? 120.128 138.266 96.664 1.00 42.79 353 LEU A C 1
ATOM 2832 O O . LEU A 1 353 ? 120.025 138.748 97.795 1.00 42.79 353 LEU A O 1
ATOM 2837 N N . ASP A 1 354 ? 119.091 138.188 95.835 1.00 43.72 354 ASP A N 1
ATOM 2838 C CA . ASP A 1 354 ? 117.799 138.740 96.217 1.00 43.72 354 ASP A CA 1
ATOM 2839 C C . ASP A 1 354 ? 117.063 137.827 97.190 1.00 43.72 354 ASP A C 1
ATOM 2840 O O . ASP A 1 354 ? 116.067 138.239 97.787 1.00 43.72 354 ASP A O 1
ATOM 2845 N N . ALA A 1 355 ? 117.524 136.591 97.355 1.00 43.86 355 ALA A N 1
ATOM 2846 C CA . ALA A 1 355 ? 116.920 135.666 98.298 1.00 43.86 355 ALA A CA 1
ATOM 2847 C C . ALA A 1 355 ? 117.783 135.411 99.520 1.00 43.86 355 ALA A C 1
ATOM 2848 O O . ALA A 1 355 ? 117.279 134.879 100.512 1.00 43.86 355 ALA A O 1
ATOM 2850 N N . ALA A 1 356 ? 119.061 135.765 99.472 1.00 42.92 356 ALA A N 1
ATOM 2851 C CA . ALA A 1 356 ? 119.924 135.514 100.615 1.00 42.92 356 ALA A CA 1
ATOM 2852 C C . ALA A 1 356 ? 120.019 136.710 101.550 1.00 42.92 356 ALA A C 1
ATOM 2853 O O . ALA A 1 356 ? 120.082 136.536 102.771 1.00 42.92 356 ALA A O 1
ATOM 2855 N N . VAL A 1 357 ? 120.026 137.928 101.008 1.00 37.53 357 VAL A N 1
ATOM 2856 C CA . VAL A 1 357 ? 120.435 139.100 101.767 1.00 37.53 357 VAL A CA 1
ATOM 2857 C C . VAL A 1 357 ? 119.482 140.277 101.596 1.00 37.53 357 VAL A C 1
ATOM 2858 O O . VAL A 1 357 ? 119.713 141.338 102.174 1.00 37.53 357 VAL A O 1
ATOM 2862 N N . PHE A 1 358 ? 118.393 140.121 100.856 1.00 35.09 358 PHE A N 1
ATOM 2863 C CA . PHE A 1 358 ? 117.478 141.245 100.680 1.00 35.09 358 PHE A CA 1
ATOM 2864 C C . PHE A 1 358 ? 116.567 141.354 101.900 1.00 35.09 358 PHE A C 1
ATOM 2865 O O . PHE A 1 358 ? 116.002 140.346 102.331 1.00 35.09 358 PHE A O 1
ATOM 2873 N N . PRO A 1 359 ? 116.384 142.549 102.462 1.00 34.94 359 PRO A N 1
ATOM 2874 C CA . PRO A 1 359 ? 115.622 142.673 103.709 1.00 34.94 359 PRO A CA 1
ATOM 2875 C C . PRO A 1 359 ? 114.126 142.524 103.493 1.00 34.94 359 PRO A C 1
ATOM 2876 O O . PRO A 1 359 ? 113.609 142.723 102.394 1.00 34.94 359 PRO A O 1
ATOM 2880 N N . ARG A 1 360 ? 113.423 142.190 104.570 1.00 35.86 360 ARG A N 1
ATOM 2881 C CA . ARG A 1 360 ? 111.985 141.990 104.490 1.00 35.86 360 ARG A CA 1
ATOM 2882 C C . ARG A 1 360 ? 111.310 142.337 105.808 1.00 35.86 360 ARG A C 1
ATOM 2883 O O . ARG A 1 360 ? 111.954 142.415 106.854 1.00 35.86 360 ARG A O 1
ATOM 2891 N N . ILE A 1 361 ? 110.025 142.663 105.699 1.00 33.67 361 ILE A N 1
ATOM 2892 C CA . ILE A 1 361 ? 109.195 143.071 106.822 1.00 33.67 361 ILE A CA 1
ATOM 2893 C C . ILE A 1 361 ? 108.062 142.087 107.045 1.00 33.67 361 ILE A C 1
ATOM 2894 O O . ILE A 1 361 ? 107.282 141.820 106.138 1.00 33.67 361 ILE A O 1
ATOM 2899 N N . GLU A 1 362 ? 107.949 141.574 108.263 1.00 35.72 362 GLU A N 1
ATOM 2900 C CA . GLU A 1 362 ? 106.913 140.600 108.574 1.00 35.72 362 GLU A CA 1
ATOM 2901 C C . GLU A 1 362 ? 106.061 140.947 109.786 1.00 35.72 362 GLU A C 1
ATOM 2902 O O . GLU A 1 362 ? 106.568 141.481 110.769 1.00 35.72 362 GLU A O 1
ATOM 2908 N N . GLN A 1 363 ? 104.757 140.685 109.663 1.00 35.07 363 GLN A N 1
ATOM 2909 C CA . GLN A 1 363 ? 103.751 140.837 110.732 1.00 35.07 363 GLN A CA 1
ATOM 2910 C C . GLN A 1 363 ? 103.332 142.236 111.203 1.00 35.07 363 GLN A C 1
ATOM 2911 O O . GLN A 1 363 ? 102.148 142.545 111.274 1.00 35.07 363 GLN A O 1
ATOM 2917 N N . ARG A 1 364 ? 104.312 143.059 111.544 1.00 32.88 364 ARG A N 1
ATOM 2918 C CA . ARG A 1 364 ? 104.069 144.386 112.116 1.00 32.88 364 ARG A CA 1
ATOM 2919 C C . ARG A 1 364 ? 105.358 145.170 112.292 1.00 32.88 364 ARG A C 1
ATOM 2920 O O . ARG A 1 364 ? 106.459 144.619 112.299 1.00 32.88 364 ARG A O 1
ATOM 2928 N N . LEU A 1 365 ? 105.182 146.469 112.504 1.00 29.52 365 LEU A N 1
ATOM 2929 C CA . LEU A 1 365 ? 106.302 147.383 112.634 1.00 29.52 365 LEU A CA 1
ATOM 2930 C C . LEU A 1 365 ? 106.727 147.514 114.090 1.00 29.52 365 LEU A C 1
ATOM 2931 O O . LEU A 1 365 ? 105.894 147.557 114.997 1.00 29.52 365 LEU A O 1
ATOM 2936 N N . VAL A 1 366 ? 108.033 147.589 114.308 1.00 26.34 366 VAL A N 1
ATOM 2937 C CA . VAL A 1 366 ? 108.612 147.743 115.635 1.00 26.34 366 VAL A CA 1
ATOM 2938 C C . VAL A 1 366 ? 108.887 149.222 115.860 1.00 26.34 366 VAL A C 1
ATOM 2939 O O . VAL A 1 366 ? 109.484 149.885 115.006 1.00 26.34 366 VAL A O 1
ATOM 2943 N N . THR A 1 367 ? 108.422 149.752 116.985 1.00 24.61 367 THR A N 1
ATOM 2944 C CA . THR A 1 367 ? 108.573 151.169 117.278 1.00 24.61 367 THR A CA 1
ATOM 2945 C C . THR A 1 367 ? 109.837 151.414 118.101 1.00 24.61 367 THR A C 1
ATOM 2946 O O . THR A 1 367 ? 110.678 150.530 118.268 1.00 24.61 367 THR A O 1
ATOM 2950 N N . ARG A 1 368 ? 109.978 152.622 118.629 1.00 22.68 368 ARG A N 1
ATOM 2951 C CA . ARG A 1 368 ? 111.216 153.097 119.217 1.00 22.68 368 ARG A CA 1
ATOM 2952 C C . ARG A 1 368 ? 111.119 153.238 120.728 1.00 22.68 368 ARG A C 1
ATOM 2953 O O . ARG A 1 368 ? 110.024 153.380 121.280 1.00 22.68 368 ARG A O 1
ATOM 2961 N N . PRO A 1 369 ? 112.243 153.171 121.436 1.00 20.60 369 PRO A N 1
ATOM 2962 C CA . PRO A 1 369 ? 112.246 153.554 122.846 1.00 20.60 369 PRO A CA 1
ATOM 2963 C C . PRO A 1 369 ? 112.278 155.063 123.005 1.00 20.60 369 PRO A C 1
ATOM 2964 O O . PRO A 1 369 ? 112.797 155.791 122.160 1.00 20.60 369 PRO A O 1
ATOM 2968 N N . ALA A 1 370 ? 111.701 155.532 124.103 1.00 20.18 370 ALA A N 1
ATOM 2969 C CA . ALA A 1 370 ? 111.766 156.950 124.414 1.00 20.18 370 ALA A CA 1
ATOM 2970 C C . ALA A 1 370 ? 113.186 157.334 124.803 1.00 20.18 370 ALA A C 1
ATOM 2971 O O . ALA A 1 370 ? 113.791 156.723 125.682 1.00 20.18 370 ALA A O 1
ATOM 2973 N N . VAL A 1 371 ? 113.723 158.340 124.127 1.00 20.71 371 VAL A N 1
ATOM 2974 C CA . VAL A 1 371 ? 115.096 158.782 124.335 1.00 20.71 371 VAL A CA 1
ATOM 2975 C C . VAL A 1 371 ? 115.133 159.664 125.570 1.00 20.71 371 VAL A C 1
ATOM 2976 O O . VAL A 1 371 ? 114.476 160.702 125.610 1.00 20.71 371 VAL A O 1
ATOM 2980 N N . LEU A 1 372 ? 115.906 159.259 126.576 1.00 21.56 372 LEU A N 1
ATOM 2981 C CA . LEU A 1 372 ? 115.956 159.980 127.842 1.00 21.56 372 LEU A CA 1
ATOM 2982 C C . LEU A 1 372 ? 117.118 160.959 127.916 1.00 21.56 372 LEU A C 1
ATOM 2983 O O . LEU A 1 372 ? 116.960 162.062 128.444 1.00 21.56 372 LEU A O 1
ATOM 2988 N N . MET A 1 373 ? 118.288 160.569 127.423 1.00 21.76 373 MET A N 1
ATOM 2989 C CA . MET A 1 373 ? 119.465 161.424 127.402 1.00 21.76 373 MET A CA 1
ATOM 2990 C C . MET A 1 373 ? 120.015 161.434 125.985 1.00 21.76 373 MET A C 1
ATOM 2991 O O . MET A 1 373 ? 119.962 160.419 125.290 1.00 21.76 373 MET A O 1
ATOM 2996 N N . SER A 1 374 ? 120.539 162.576 125.552 1.00 22.69 374 SER A N 1
ATOM 2997 C CA . SER A 1 374 ? 120.827 162.753 124.141 1.00 22.69 374 SER A CA 1
ATOM 2998 C C . SER A 1 374 ? 122.044 163.638 123.930 1.00 22.69 374 SER A C 1
ATOM 2999 O O . SER A 1 374 ? 122.264 164.608 124.652 1.00 22.69 374 SER A O 1
ATOM 3002 N N . ASN A 1 375 ? 122.795 163.317 122.883 1.00 25.27 375 ASN A N 1
ATOM 3003 C CA . ASN A 1 375 ? 123.967 164.052 122.437 1.00 25.27 375 ASN A CA 1
ATOM 3004 C C . ASN A 1 375 ? 123.557 165.423 121.888 1.00 25.27 375 ASN A C 1
ATOM 3005 O O . ASN A 1 375 ? 122.382 165.701 121.657 1.00 25.27 375 ASN A O 1
ATOM 3010 N N . THR A 1 376 ? 124.547 166.290 121.661 1.00 25.42 376 THR A N 1
ATOM 3011 C CA . THR A 1 376 ? 124.287 167.577 121.021 1.00 25.42 376 THR A CA 1
ATOM 3012 C C . THR A 1 376 ? 123.957 167.445 119.541 1.00 25.42 376 THR A C 1
ATOM 3013 O O . THR A 1 376 ? 123.373 168.367 118.967 1.00 25.42 376 THR A O 1
ATOM 3017 N N . ARG A 1 377 ? 124.297 166.320 118.916 1.00 26.69 377 ARG A N 1
ATOM 3018 C CA . ARG A 1 377 ? 123.800 165.965 117.592 1.00 26.69 377 ARG A CA 1
ATOM 3019 C C . ARG A 1 377 ? 122.429 165.306 117.644 1.00 26.69 377 ARG A C 1
ATOM 3020 O O . ARG A 1 377 ? 121.999 164.750 116.630 1.00 26.69 377 ARG A O 1
ATOM 3028 N N . HIS A 1 378 ? 121.780 165.331 118.813 1.00 25.11 378 HIS A N 1
ATOM 3029 C CA . HIS A 1 378 ? 120.495 164.689 119.104 1.00 25.11 378 HIS A CA 1
ATOM 3030 C C . HIS A 1 378 ? 120.545 163.176 118.921 1.00 25.11 378 HIS A C 1
ATOM 3031 O O . HIS A 1 378 ? 119.531 162.538 118.654 1.00 25.11 378 HIS A O 1
ATOM 3038 N N . GLU A 1 379 ? 121.716 162.590 119.117 1.00 24.79 379 GLU A N 1
ATOM 3039 C CA . GLU A 1 379 ? 121.900 161.151 119.068 1.00 24.79 379 GLU A CA 1
ATOM 3040 C C . GLU A 1 379 ? 121.750 160.562 120.466 1.00 24.79 379 GLU A C 1
ATOM 3041 O O . GLU A 1 379 ? 122.125 161.180 121.462 1.00 24.79 379 GLU A O 1
ATOM 3047 N N . SER A 1 380 ? 121.197 159.356 120.535 1.00 21.37 380 SER A N 1
ATOM 3048 C CA . SER A 1 380 ? 120.756 158.798 121.805 1.00 21.37 380 SER A CA 1
ATOM 3049 C C . SER A 1 380 ? 121.919 158.255 122.621 1.00 21.37 380 SER A C 1
ATOM 3050 O O . SER A 1 380 ? 122.774 157.531 122.105 1.00 21.37 380 SER A O 1
ATOM 3053 N N . LEU A 1 381 ? 121.933 158.604 123.904 1.00 21.50 381 LEU A N 1
ATOM 3054 C CA . LEU A 1 381 ? 122.847 158.054 124.892 1.00 21.50 381 LEU A CA 1
ATOM 3055 C C . LEU A 1 381 ? 122.156 157.189 125.933 1.00 21.50 381 LEU A C 1
ATOM 3056 O O . LEU A 1 381 ? 122.806 156.339 126.538 1.00 21.50 381 LEU A O 1
ATOM 3061 N N . LYS A 1 382 ? 120.855 157.370 126.133 1.00 21.30 382 LYS A N 1
ATOM 3062 C CA . LYS A 1 382 ? 120.101 156.634 127.131 1.00 21.30 382 LYS A CA 1
ATOM 3063 C C . LYS A 1 382 ? 118.647 156.602 126.697 1.00 21.30 382 LYS A C 1
ATOM 3064 O O . LYS A 1 382 ? 118.099 157.623 126.285 1.00 21.30 382 LYS A O 1
ATOM 3070 N N . GLN A 1 383 ? 118.021 155.436 126.809 1.00 21.60 383 GLN A N 1
ATOM 3071 C CA . GLN A 1 383 ? 116.685 155.262 126.263 1.00 21.60 383 GLN A CA 1
ATOM 3072 C C . GLN A 1 383 ? 115.977 154.116 126.970 1.00 21.60 383 GLN A C 1
ATOM 3073 O O . GLN A 1 383 ? 116.608 153.256 127.585 1.00 21.60 383 GLN A O 1
ATOM 3079 N N . LYS A 1 384 ? 114.651 154.125 126.876 1.00 19.94 384 LYS A N 1
ATOM 3080 C CA . LYS A 1 384 ? 113.813 153.231 127.658 1.00 19.94 384 LYS A CA 1
ATOM 3081 C C . LYS A 1 384 ? 112.495 153.056 126.924 1.00 19.94 384 LYS A C 1
ATOM 3082 O O . LYS A 1 384 ? 112.018 153.982 126.269 1.00 19.94 384 LYS A O 1
ATOM 3088 N N . TYR A 1 385 ? 111.915 151.865 127.024 1.00 21.35 385 TYR A N 1
ATOM 3089 C CA . TYR A 1 385 ? 110.674 151.563 126.322 1.00 21.35 385 TYR A CA 1
ATOM 3090 C C . TYR A 1 385 ? 109.454 151.910 127.157 1.00 21.35 385 TYR A C 1
ATOM 3091 O O . TYR A 1 385 ? 109.429 151.691 128.369 1.00 21.35 385 TYR A O 1
ATOM 3100 N N . ALA A 1 386 ? 108.440 152.459 126.491 1.00 27.13 386 ALA A N 1
ATOM 3101 C CA . ALA A 1 386 ? 107.182 152.754 127.163 1.00 27.13 386 ALA A CA 1
ATOM 3102 C C . ALA A 1 386 ? 106.395 151.474 127.412 1.00 27.13 386 ALA A C 1
ATOM 3103 O O . ALA A 1 386 ? 106.122 151.115 128.562 1.00 27.13 386 ALA A O 1
ATOM 3105 N N . ASN A 1 387 ? 106.047 150.764 126.342 1.00 32.13 387 ASN A N 1
ATOM 3106 C CA . ASN A 1 387 ? 105.327 149.502 126.425 1.00 32.13 387 ASN A CA 1
ATOM 3107 C C . ASN A 1 387 ? 105.469 148.795 125.085 1.00 32.13 387 ASN A C 1
ATOM 3108 O O . ASN A 1 387 ? 105.690 149.437 124.055 1.00 32.13 387 ASN A O 1
ATOM 3113 N N . GLY A 1 388 ? 105.344 147.471 125.106 1.00 26.84 388 GLY A N 1
ATOM 3114 C CA . GLY A 1 388 ? 105.502 146.691 123.894 1.00 26.84 388 GLY A CA 1
ATOM 3115 C C . GLY A 1 388 ? 106.551 145.612 124.032 1.00 26.84 388 GLY A C 1
ATOM 3116 O O . GLY A 1 388 ? 106.864 145.204 125.149 1.00 26.84 388 GLY A O 1
ATOM 3117 N N . VAL A 1 389 ? 107.122 145.153 122.915 1.00 23.82 389 VAL A N 1
ATOM 3118 C CA . VAL A 1 389 ? 108.072 144.044 122.978 1.00 23.82 389 VAL A CA 1
ATOM 3119 C C . VAL A 1 389 ? 109.433 144.502 123.474 1.00 23.82 389 VAL A C 1
ATOM 3120 O O . VAL A 1 389 ? 110.185 143.706 124.055 1.00 23.82 389 VAL A O 1
ATOM 3124 N N . GLY A 1 390 ? 109.779 145.772 123.258 1.00 21.90 390 GLY A N 1
ATOM 3125 C CA . GLY A 1 390 ? 111.021 146.289 123.800 1.00 21.90 390 GLY A CA 1
ATOM 3126 C C . GLY A 1 390 ? 111.000 146.332 125.312 1.00 21.90 390 GLY A C 1
ATOM 3127 O O . GLY A 1 390 ? 111.986 145.984 125.966 1.00 21.90 390 GLY A O 1
ATOM 3128 N N . SER A 1 391 ? 109.850 146.694 125.883 1.00 22.89 391 SER A N 1
ATOM 3129 C CA . SER A 1 391 ? 109.676 146.685 127.328 1.00 22.89 391 SER A CA 1
ATOM 3130 C C . SER A 1 391 ? 109.745 145.268 127.882 1.00 22.89 391 SER A C 1
ATOM 3131 O O . SER A 1 391 ? 110.325 145.040 128.948 1.00 22.89 391 SER A O 1
ATOM 3134 N N . ILE A 1 392 ? 109.226 144.298 127.132 1.00 21.70 392 ILE A N 1
ATOM 3135 C CA . ILE A 1 392 ? 109.208 142.911 127.579 1.00 21.70 392 ILE A CA 1
ATOM 3136 C C . ILE A 1 392 ? 110.606 142.303 127.540 1.00 21.70 392 ILE A C 1
ATOM 3137 O O . ILE A 1 392 ? 111.001 141.571 128.455 1.00 21.70 392 ILE A O 1
ATOM 3142 N N . ALA A 1 393 ? 111.391 142.617 126.508 1.00 21.84 393 ALA A N 1
ATOM 3143 C CA . ALA A 1 393 ? 112.774 142.148 126.479 1.00 21.84 393 ALA A CA 1
ATOM 3144 C C . ALA A 1 393 ? 113.625 142.841 127.537 1.00 21.84 393 ALA A C 1
ATOM 3145 O O . ALA A 1 393 ? 114.469 142.204 128.185 1.00 21.84 393 ALA A O 1
ATOM 3147 N N . GLN A 1 394 ? 113.409 144.142 127.746 1.00 21.63 394 GLN A N 1
ATOM 3148 C CA . GLN A 1 394 ? 114.213 144.852 128.726 1.00 21.63 394 GLN A CA 1
ATOM 3149 C C . GLN A 1 394 ? 113.848 144.508 130.159 1.00 21.63 394 GLN A C 1
ATOM 3150 O O . GLN A 1 394 ? 114.706 144.656 131.027 1.00 21.63 394 GLN A O 1
ATOM 3156 N N . SER A 1 395 ? 112.632 144.017 130.419 1.00 21.86 395 SER A N 1
ATOM 3157 C CA . SER A 1 395 ? 112.274 143.608 131.774 1.00 21.86 395 SER A CA 1
ATOM 3158 C C . SER A 1 395 ? 113.113 142.433 132.256 1.00 21.86 395 SER A C 1
ATOM 3159 O O . SER A 1 395 ? 113.374 142.308 133.456 1.00 21.86 395 SER A O 1
ATOM 3162 N N . TYR A 1 396 ? 113.569 141.586 131.343 1.00 21.81 396 TYR A N 1
ATOM 3163 C CA . TYR A 1 396 ? 114.499 140.528 131.698 1.00 21.81 396 TYR A CA 1
ATOM 3164 C C . TYR A 1 396 ? 115.949 140.964 131.562 1.00 21.81 396 TYR A C 1
ATOM 3165 O O . TYR A 1 396 ? 116.777 140.603 132.403 1.00 21.81 396 TYR A O 1
ATOM 3174 N N . LEU A 1 397 ? 116.285 141.736 130.527 1.00 21.51 397 LEU A N 1
ATOM 3175 C CA . LEU A 1 397 ? 117.685 142.071 130.295 1.00 21.51 397 LEU A CA 1
ATOM 3176 C C . LEU A 1 397 ? 118.228 143.141 131.233 1.00 21.51 397 LEU A C 1
ATOM 3177 O O . LEU A 1 397 ? 119.438 143.163 131.472 1.00 21.51 397 LEU A O 1
ATOM 3182 N N . SER A 1 398 ? 117.384 144.010 131.789 1.00 21.82 398 SER A N 1
ATOM 3183 C CA . SER A 1 398 ? 117.871 145.107 132.611 1.00 21.82 398 SER A CA 1
ATOM 3184 C C . SER A 1 398 ? 118.333 144.663 133.989 1.00 21.82 398 SER A C 1
ATOM 3185 O O . SER A 1 398 ? 118.948 145.462 134.700 1.00 21.82 398 SER A O 1
ATOM 3188 N N . SER A 1 399 ? 118.057 143.426 134.384 1.00 22.03 399 SER A N 1
ATOM 3189 C CA . SER A 1 399 ? 118.562 142.903 135.641 1.00 22.03 399 SER A CA 1
ATOM 3190 C C . SER A 1 399 ? 119.981 142.365 135.536 1.00 22.03 399 SER A C 1
ATOM 3191 O O . SER A 1 399 ? 120.543 141.951 136.551 1.00 22.03 399 SER A O 1
ATOM 3194 N N . PHE A 1 400 ? 120.576 142.372 134.346 1.00 23.36 400 PHE A N 1
ATOM 3195 C CA . PHE A 1 400 ? 121.926 141.872 134.139 1.00 23.36 400 PHE A CA 1
ATOM 3196 C C . PHE A 1 400 ? 122.957 142.971 133.940 1.00 23.36 400 PHE A C 1
ATOM 3197 O O . PHE A 1 400 ? 124.146 142.662 133.878 1.00 23.36 400 PHE A O 1
ATOM 3205 N N . THR A 1 401 ? 122.539 144.237 133.867 1.00 25.67 401 THR A N 1
ATOM 3206 C CA . THR A 1 401 ? 123.423 145.288 133.369 1.00 25.67 401 THR A CA 1
ATOM 3207 C C . THR A 1 401 ? 124.538 145.640 134.345 1.00 25.67 401 THR A C 1
ATOM 3208 O O . THR A 1 401 ? 125.650 145.964 133.913 1.00 25.67 401 THR A O 1
ATOM 3212 N N . ASP A 1 402 ? 124.284 145.566 135.649 1.00 30.56 402 ASP A N 1
ATOM 3213 C CA . ASP A 1 402 ? 125.290 145.998 136.613 1.00 30.56 402 ASP A CA 1
ATOM 3214 C C . ASP A 1 402 ? 126.406 144.974 136.783 1.00 30.56 402 ASP A C 1
ATOM 3215 O O . ASP A 1 402 ? 127.583 145.352 136.878 1.00 30.56 402 ASP A O 1
ATOM 3220 N N . GLU A 1 403 ? 126.062 143.686 136.787 1.00 30.33 403 GLU A N 1
ATOM 3221 C CA . GLU A 1 403 ? 127.067 142.630 136.807 1.00 30.33 403 GLU A CA 1
ATOM 3222 C C . GLU A 1 403 ? 127.906 142.628 135.534 1.00 30.33 403 GLU A C 1
ATOM 3223 O O . GLU A 1 403 ? 129.133 142.465 135.594 1.00 30.33 403 GLU A O 1
ATOM 3229 N N . ILE A 1 404 ? 127.267 142.834 134.376 1.00 27.60 404 ILE A N 1
ATOM 3230 C CA . ILE A 1 404 ? 127.996 142.887 133.112 1.00 27.60 404 ILE A CA 1
ATOM 3231 C C . ILE A 1 404 ? 128.911 144.105 133.069 1.00 27.60 404 ILE A C 1
ATOM 3232 O O . ILE A 1 404 ? 130.044 144.016 132.588 1.00 27.60 404 ILE A O 1
ATOM 3237 N N . ALA A 1 405 ? 128.473 145.239 133.627 1.00 28.24 405 ALA A N 1
ATOM 3238 C CA . ALA A 1 405 ? 129.335 146.419 133.647 1.00 28.24 405 ALA A CA 1
ATOM 3239 C C . ALA A 1 405 ? 130.527 146.235 134.575 1.00 28.24 405 ALA A C 1
ATOM 3240 O O . ALA A 1 405 ? 131.639 146.674 134.248 1.00 28.24 405 ALA A O 1
ATOM 3242 N N . LYS A 1 406 ? 130.320 145.555 135.706 1.00 30.87 406 LYS A N 1
ATOM 3243 C CA . LYS A 1 406 ? 131.426 145.188 136.584 1.00 30.87 406 LYS A CA 1
ATOM 3244 C C . LYS A 1 406 ? 132.413 144.263 135.880 1.00 30.87 406 LYS A C 1
ATOM 3245 O O . LYS A 1 406 ? 133.625 144.371 136.089 1.00 30.87 406 LYS A O 1
ATOM 3251 N N . ARG A 1 407 ? 131.914 143.355 135.038 1.00 30.01 407 ARG A N 1
ATOM 3252 C CA . ARG A 1 407 ? 132.809 142.470 134.295 1.00 30.01 407 ARG A CA 1
ATOM 3253 C C . ARG A 1 407 ? 133.558 143.214 133.193 1.00 30.01 407 ARG A C 1
ATOM 3254 O O . ARG A 1 407 ? 134.724 142.914 132.919 1.00 30.01 407 ARG A O 1
ATOM 3262 N N . VAL A 1 408 ? 132.897 144.175 132.545 1.00 29.71 408 VAL A N 1
ATOM 3263 C CA . VAL A 1 408 ? 133.501 144.930 131.450 1.00 29.71 408 VAL A CA 1
ATOM 3264 C C . VAL A 1 408 ? 134.588 145.867 131.967 1.00 29.71 408 VAL A C 1
ATOM 3265 O O . VAL A 1 408 ? 135.597 146.094 131.286 1.00 29.71 408 VAL A O 1
ATOM 3269 N N . ASN A 1 409 ? 134.443 146.366 133.200 1.00 30.40 409 ASN A N 1
ATOM 3270 C CA . ASN A 1 409 ? 135.450 147.262 133.768 1.00 30.40 409 ASN A CA 1
ATOM 3271 C C . ASN A 1 409 ? 136.801 146.585 133.986 1.00 30.40 409 ASN A C 1
ATOM 3272 O O . ASN A 1 409 ? 137.827 147.270 134.041 1.00 30.40 409 ASN A O 1
ATOM 3277 N N . GLY A 1 410 ? 136.835 145.262 134.100 1.00 32.13 410 GLY A N 1
ATOM 3278 C CA . GLY A 1 410 ? 138.080 144.574 134.371 1.00 32.13 410 GLY A CA 1
ATOM 3279 C C . GLY A 1 410 ? 138.747 143.957 133.161 1.00 32.13 410 GLY A C 1
ATOM 3280 O O . GLY A 1 410 ? 139.501 142.990 133.291 1.00 32.13 410 GLY A O 1
ATOM 3281 N N . ILE A 1 411 ? 138.490 144.508 131.980 1.00 33.35 411 ILE A N 1
ATOM 3282 C CA . ILE A 1 411 ? 139.049 144.006 130.732 1.00 33.35 411 ILE A CA 1
ATOM 3283 C C . ILE A 1 411 ? 139.858 145.118 130.082 1.00 33.35 411 ILE A C 1
ATOM 3284 O O . ILE A 1 411 ? 139.387 146.255 129.980 1.00 33.35 411 ILE A O 1
ATOM 3289 N N . HIS A 1 412 ? 141.081 144.800 129.662 1.00 36.65 412 HIS A N 1
ATOM 3290 C CA . HIS A 1 412 ? 141.872 145.691 128.823 1.00 36.65 412 HIS A CA 1
ATOM 3291 C C . HIS A 1 412 ? 141.440 145.448 127.382 1.00 36.65 412 HIS A C 1
ATOM 3292 O O . HIS A 1 412 ? 141.643 144.357 126.844 1.00 36.65 412 HIS A O 1
ATOM 3299 N N . HIS A 1 413 ? 140.842 146.459 126.761 1.00 33.94 413 HIS A N 1
ATOM 3300 C CA . HIS A 1 413 ? 140.136 146.257 125.507 1.00 33.94 413 HIS A CA 1
ATOM 3301 C C . HIS A 1 413 ? 141.027 146.386 124.283 1.00 33.94 413 HIS A C 1
ATOM 3302 O O . HIS A 1 413 ? 140.673 145.867 123.218 1.00 33.94 413 HIS A O 1
ATOM 3309 N N . ASP A 1 414 ? 142.185 147.027 124.416 1.00 34.75 414 ASP A N 1
ATOM 3310 C CA . ASP A 1 414 ? 143.125 147.111 123.307 1.00 34.75 414 ASP A CA 1
ATOM 3311 C C . ASP A 1 414 ? 143.791 145.768 123.050 1.00 34.75 414 ASP A C 1
ATOM 3312 O O . ASP A 1 414 ? 143.898 145.323 121.898 1.00 34.75 414 ASP A O 1
ATOM 3317 N N . GLU A 1 415 ? 144.247 145.113 124.118 1.00 38.58 415 GLU A N 1
ATOM 3318 C CA . GLU A 1 415 ? 144.798 143.773 123.994 1.00 38.58 415 GLU A CA 1
ATOM 3319 C C . GLU A 1 415 ? 143.736 142.781 123.546 1.00 38.58 415 GLU A C 1
ATOM 3320 O O . GLU A 1 415 ? 144.044 141.843 122.806 1.00 38.58 415 GLU A O 1
ATOM 3326 N N . ALA A 1 416 ? 142.479 143.008 123.934 1.00 35.34 416 ALA A N 1
ATOM 3327 C CA . ALA A 1 416 ? 141.386 142.166 123.463 1.00 35.34 416 ALA A CA 1
ATOM 3328 C C . ALA A 1 416 ? 141.141 142.346 121.970 1.00 35.34 416 ALA A C 1
ATOM 3329 O O . ALA A 1 416 ? 140.870 141.372 121.266 1.00 35.34 416 ALA A O 1
ATOM 3331 N N . TRP A 1 417 ? 141.248 143.578 121.467 1.00 33.66 417 TRP A N 1
ATOM 3332 C CA . TRP A 1 417 ? 141.110 143.822 120.032 1.00 33.66 417 TRP A CA 1
ATOM 3333 C C . TRP A 1 417 ? 142.245 143.191 119.235 1.00 33.66 417 TRP A C 1
ATOM 3334 O O . TRP A 1 417 ? 142.014 142.599 118.170 1.00 33.66 417 TRP A O 1
ATOM 3345 N N . LEU A 1 418 ? 143.475 143.288 119.742 1.00 37.21 418 LEU A N 1
ATOM 3346 C CA . LEU A 1 418 ? 144.594 142.634 119.067 1.00 37.21 418 LEU A CA 1
ATOM 3347 C C . LEU A 1 418 ? 144.478 141.113 119.096 1.00 37.21 418 LEU A C 1
ATOM 3348 O O . LEU A 1 418 ? 144.806 140.453 118.103 1.00 37.21 418 LEU A O 1
ATOM 3353 N N . ASN A 1 419 ? 143.987 140.540 120.199 1.00 39.65 419 ASN A N 1
ATOM 3354 C CA . ASN A 1 419 ? 143.761 139.099 120.243 1.00 39.65 419 ASN A CA 1
ATOM 3355 C C . ASN A 1 419 ? 142.603 138.684 119.352 1.00 39.65 419 ASN A C 1
ATOM 3356 O O . ASN A 1 419 ? 142.587 137.563 118.839 1.00 39.65 419 ASN A O 1
ATOM 3361 N N . PHE A 1 420 ? 141.628 139.565 119.170 1.00 39.11 420 PHE A N 1
ATOM 3362 C CA . PHE A 1 420 ? 140.521 139.290 118.270 1.00 39.11 420 PHE A CA 1
ATOM 3363 C C . PHE A 1 420 ? 140.984 139.291 116.822 1.00 39.11 420 PHE A C 1
ATOM 3364 O O . PHE A 1 420 ? 140.439 138.561 115.989 1.00 39.11 420 PHE A O 1
ATOM 3372 N N . LEU A 1 421 ? 141.979 140.117 116.501 1.00 39.19 421 LEU A N 1
ATOM 3373 C CA . LEU A 1 421 ? 142.518 140.103 115.145 1.00 39.19 421 LEU A CA 1
ATOM 3374 C C . LEU A 1 421 ? 143.419 138.896 114.915 1.00 39.19 421 LEU A C 1
ATOM 3375 O O . LEU A 1 421 ? 143.357 138.263 113.855 1.00 39.19 421 LEU A O 1
ATOM 3380 N N . THR A 1 422 ? 144.270 138.561 115.891 1.00 44.66 422 THR A N 1
ATOM 3381 C CA . THR A 1 422 ? 145.160 137.414 115.717 1.00 44.66 422 THR A CA 1
ATOM 3382 C C . THR A 1 422 ? 144.400 136.097 115.806 1.00 44.66 422 THR A C 1
ATOM 3383 O O . THR A 1 422 ? 144.795 135.105 115.185 1.00 44.66 422 THR A O 1
ATOM 3387 N N . THR A 1 423 ? 143.320 136.061 116.577 1.00 48.50 423 THR A N 1
ATOM 3388 C CA . THR A 1 423 ? 142.579 134.834 116.829 1.00 48.50 423 THR A CA 1
ATOM 3389 C C . THR A 1 423 ? 141.090 135.079 116.642 1.00 48.50 423 THR A C 1
ATOM 3390 O O . THR A 1 423 ? 140.512 135.930 117.327 1.00 48.50 423 THR A O 1
ATOM 3394 N N . SER A 1 424 ? 140.492 134.340 115.700 1.00 55.45 424 SER A N 1
ATOM 3395 C CA . SER A 1 424 ? 139.038 134.229 115.524 1.00 55.45 424 SER A CA 1
ATOM 3396 C C . SER A 1 424 ? 138.383 135.570 115.180 1.00 55.45 424 SER A C 1
ATOM 3397 O O . SER A 1 424 ? 137.479 136.044 115.870 1.00 55.45 424 SER A O 1
ATOM 3400 N N . SER A 1 425 ? 138.855 136.182 114.102 1.00 61.03 425 SER A N 1
ATOM 3401 C CA . SER A 1 425 ? 138.102 137.250 113.464 1.00 61.03 425 SER A CA 1
ATOM 3402 C C . SER A 1 425 ? 136.924 136.638 112.700 1.00 61.03 425 SER A C 1
ATOM 3403 O O . SER A 1 425 ? 137.035 135.512 112.205 1.00 61.03 425 SER A O 1
ATOM 3406 N N . PRO A 1 426 ? 135.777 137.333 112.611 1.00 62.93 426 PRO A N 1
ATOM 3407 C CA . PRO A 1 426 ? 134.544 136.632 112.195 1.00 62.93 426 PRO A CA 1
ATOM 3408 C C . PRO A 1 426 ? 134.492 136.298 110.712 1.00 62.93 426 PRO A C 1
ATOM 3409 O O . PRO A 1 426 ? 134.039 135.207 110.342 1.00 62.93 426 PRO A O 1
ATOM 3413 N N . GLY A 1 427 ? 134.943 137.208 109.847 1.00 67.11 427 GLY A N 1
ATOM 3414 C CA . GLY A 1 427 ? 135.024 136.885 108.435 1.00 67.11 427 GLY A CA 1
ATOM 3415 C C . GLY A 1 427 ? 136.252 136.061 108.110 1.00 67.11 427 GLY A C 1
ATOM 3416 O O . GLY A 1 427 ? 136.340 135.469 107.029 1.00 67.11 427 GLY A O 1
ATOM 3417 N N . ARG A 1 428 ? 137.240 136.068 109.015 1.00 68.53 428 ARG A N 1
ATOM 3418 C CA . ARG A 1 428 ? 138.517 135.333 109.047 1.00 68.53 428 ARG A CA 1
ATOM 3419 C C . ARG A 1 428 ? 139.505 135.912 108.023 1.00 68.53 428 ARG A C 1
ATOM 3420 O O . ARG A 1 428 ? 140.700 135.593 108.077 1.00 68.53 428 ARG A O 1
ATOM 3428 N N . LYS A 1 429 ? 139.079 136.841 107.175 1.00 66.34 429 LYS A N 1
ATOM 3429 C CA . LYS A 1 429 ? 139.859 137.277 106.028 1.00 66.34 429 LYS A CA 1
ATOM 3430 C C . LYS A 1 429 ? 139.243 138.587 105.552 1.00 66.34 429 LYS A C 1
ATOM 3431 O O . LYS A 1 429 ? 138.080 138.880 105.840 1.00 66.34 429 LYS A O 1
ATOM 3437 N N . LEU A 1 430 ? 140.034 139.381 104.833 1.00 63.00 430 LEU A N 1
ATOM 3438 C CA . LEU A 1 430 ? 139.531 140.572 104.162 1.00 63.00 430 LEU A CA 1
ATOM 3439 C C . LEU A 1 430 ? 138.947 140.280 102.784 1.00 63.00 430 LEU A C 1
ATOM 3440 O O . LEU A 1 430 ? 138.716 141.222 102.018 1.00 63.00 430 LEU A O 1
ATOM 3445 N N . THR A 1 431 ? 138.772 138.996 102.436 1.00 66.11 431 THR A N 1
ATOM 3446 C CA . THR A 1 431 ? 138.102 138.426 101.257 1.00 66.11 431 THR A CA 1
ATOM 3447 C C . THR A 1 431 ? 138.859 138.630 99.946 1.00 66.11 431 THR A C 1
ATOM 3448 O O . THR A 1 431 ? 138.523 137.995 98.942 1.00 66.11 431 THR A O 1
ATOM 3452 N N . GLU A 1 432 ? 139.903 139.453 99.957 1.00 69.36 432 GLU A N 1
ATOM 3453 C CA . GLU A 1 432 ? 140.712 139.757 98.785 1.00 69.36 432 GLU A CA 1
ATOM 3454 C C . GLU A 1 432 ? 141.962 140.479 99.257 1.00 69.36 432 GLU A C 1
ATOM 3455 O O . GLU A 1 432 ? 141.974 141.109 100.318 1.00 69.36 432 GLU A O 1
ATOM 3461 N N . ILE A 1 433 ? 143.010 140.379 98.455 1.00 66.92 433 ILE A N 1
ATOM 3462 C CA . ILE A 1 433 ? 144.277 141.021 98.770 1.00 66.92 433 ILE A CA 1
ATOM 3463 C C . ILE A 1 433 ? 144.194 142.485 98.371 1.00 66.92 433 ILE A C 1
ATOM 3464 O O . ILE A 1 433 ? 143.847 142.810 97.230 1.00 66.92 433 ILE A O 1
ATOM 3469 N N . GLU A 1 434 ? 144.502 143.375 99.308 1.00 70.22 434 GLU A N 1
ATOM 3470 C CA . GLU A 1 434 ? 144.327 144.802 99.100 1.00 70.22 434 GLU A CA 1
ATOM 3471 C C . GLU A 1 434 ? 145.650 145.541 99.222 1.00 70.22 434 GLU A C 1
ATOM 3472 O O . GLU A 1 434 ? 146.608 145.053 99.826 1.00 70.22 434 GLU A O 1
ATOM 3478 N N . LYS A 1 435 ? 145.678 146.734 98.640 1.00 66.54 435 LYS A N 1
ATOM 3479 C CA . LYS A 1 435 ? 146.848 147.594 98.673 1.00 66.54 435 LYS A CA 1
ATOM 3480 C C . LYS A 1 435 ? 146.876 148.380 99.977 1.00 66.54 435 LYS A C 1
ATOM 3481 O O . LYS A 1 435 ? 145.837 148.828 100.466 1.00 66.54 435 LYS A O 1
ATOM 3487 N N . LEU A 1 436 ? 148.073 148.538 100.547 1.00 61.63 436 LEU A N 1
ATOM 3488 C CA . LEU A 1 436 ? 148.243 149.109 101.884 1.00 61.63 436 LEU A CA 1
ATOM 3489 C C . LEU A 1 436 ? 149.207 150.289 101.803 1.00 61.63 436 LEU A C 1
ATOM 3490 O O . LEU A 1 436 ? 150.424 150.098 101.799 1.00 61.63 436 LEU A O 1
ATOM 3495 N N . GLU A 1 437 ? 148.669 151.506 101.751 1.00 62.38 437 GLU A N 1
ATOM 3496 C CA . GLU A 1 437 ? 149.469 152.723 101.704 1.00 62.38 437 GLU A CA 1
ATOM 3497 C C . GLU A 1 437 ? 148.990 153.702 102.767 1.00 62.38 437 GLU A C 1
ATOM 3498 O O . GLU A 1 437 ? 147.791 153.791 103.047 1.00 62.38 437 GLU A O 1
ATOM 3504 N N . VAL A 1 438 ? 149.927 154.425 103.377 1.00 56.14 438 VAL A N 1
ATOM 3505 C CA . VAL A 1 438 ? 149.611 155.379 104.438 1.00 56.14 438 VAL A CA 1
ATOM 3506 C C . VAL A 1 438 ? 150.020 156.793 104.054 1.00 56.14 438 VAL A C 1
ATOM 3507 O O . VAL A 1 438 ? 149.173 157.672 103.891 1.00 56.14 438 VAL A O 1
ATOM 3511 N N . GLY A 1 439 ? 151.318 157.032 103.900 1.00 61.80 439 GLY A N 1
ATOM 3512 C CA . GLY A 1 439 ? 151.811 158.378 103.698 1.00 61.80 439 GLY A CA 1
ATOM 3513 C C . GLY A 1 439 ? 152.190 158.653 102.262 1.00 61.80 439 GLY A C 1
ATOM 3514 O O . GLY A 1 439 ? 153.214 159.286 101.992 1.00 61.80 439 GLY A O 1
ATOM 3515 N N . GLY A 1 440 ? 151.368 158.180 101.330 1.00 65.94 440 GLY A N 1
ATOM 3516 C CA . GLY A 1 440 ? 151.681 158.278 99.924 1.00 65.94 440 GLY A CA 1
ATOM 3517 C C . GLY A 1 440 ? 152.632 157.223 99.416 1.00 65.94 440 GLY A C 1
ATOM 3518 O O . GLY A 1 440 ? 153.166 157.374 98.311 1.00 65.94 440 GLY A O 1
ATOM 3519 N N . ASP A 1 441 ? 152.865 156.163 100.183 1.00 69.04 441 ASP A N 1
ATOM 3520 C CA . ASP A 1 441 ? 153.775 155.100 99.787 1.00 69.04 441 ASP A CA 1
ATOM 3521 C C . ASP A 1 441 ? 153.160 153.776 100.206 1.00 69.04 441 ASP A C 1
ATOM 3522 O O . ASP A 1 441 ? 152.727 153.630 101.352 1.00 69.04 441 ASP A O 1
ATOM 3527 N N . VAL A 1 442 ? 153.120 152.820 99.278 1.00 68.06 442 VAL A N 1
ATOM 3528 C CA . VAL A 1 442 ? 152.523 151.525 99.573 1.00 68.06 442 VAL A CA 1
ATOM 3529 C C . VAL A 1 442 ? 153.450 150.723 100.473 1.00 68.06 442 VAL A C 1
ATOM 3530 O O . VAL A 1 442 ? 154.682 150.835 100.399 1.00 68.06 442 VAL A O 1
ATOM 3534 N N . ALA A 1 443 ? 152.855 149.936 101.364 1.00 66.52 443 ALA A N 1
ATOM 3535 C CA . ALA A 1 443 ? 153.610 149.138 102.314 1.00 66.52 443 ALA A CA 1
ATOM 3536 C C . ALA A 1 443 ? 153.616 147.661 101.949 1.00 66.52 443 ALA A C 1
ATOM 3537 O O . ALA A 1 443 ? 154.686 147.055 101.853 1.00 66.52 443 ALA A O 1
ATOM 3539 N N . ALA A 1 444 ? 152.444 147.069 101.731 1.00 66.62 444 ALA A N 1
ATOM 3540 C CA . ALA A 1 444 ? 152.366 145.660 101.383 1.00 66.62 444 ALA A CA 1
ATOM 3541 C C . ALA A 1 444 ? 151.090 145.394 100.599 1.00 66.62 444 ALA A C 1
ATOM 3542 O O . ALA A 1 444 ? 150.219 146.256 100.466 1.00 66.62 444 ALA A O 1
ATOM 3544 N N . TRP A 1 445 ? 151.009 144.185 100.053 1.00 69.29 445 TRP A N 1
ATOM 3545 C CA . TRP A 1 445 ? 149.775 143.605 99.542 1.00 69.29 445 TRP A CA 1
ATOM 3546 C C . TRP A 1 445 ? 149.430 142.434 100.443 1.00 69.29 445 TRP A C 1
ATOM 3547 O O . TRP A 1 445 ? 150.226 141.499 100.575 1.00 69.29 445 TRP A O 1
ATOM 3558 N N . SER A 1 446 ? 148.256 142.482 101.064 1.00 64.75 446 SER A N 1
ATOM 3559 C CA . SER A 1 446 ? 147.882 141.445 102.011 1.00 64.75 446 SER A CA 1
ATOM 3560 C C . SER A 1 446 ? 146.369 141.396 102.131 1.00 64.75 446 SER A C 1
ATOM 3561 O O . SER A 1 446 ? 145.663 142.334 101.759 1.00 64.75 446 SER A O 1
ATOM 3564 N N . ASN A 1 447 ? 145.884 140.283 102.668 1.00 62.55 447 ASN A N 1
ATOM 3565 C CA . ASN A 1 447 ? 144.478 140.119 102.989 1.00 62.55 447 ASN A CA 1
ATOM 3566 C C . ASN A 1 447 ? 144.242 139.772 104.449 1.00 62.55 447 ASN A C 1
ATOM 3567 O O . ASN A 1 447 ? 143.102 139.477 104.822 1.00 62.55 447 ASN A O 1
ATOM 3572 N N . SER A 1 448 ? 145.280 139.779 105.277 1.00 51.80 448 SER A N 1
ATOM 3573 C CA . SER A 1 448 ? 145.113 139.504 106.692 1.00 51.80 448 SER A CA 1
ATOM 3574 C C . SER A 1 448 ? 144.797 140.789 107.437 1.00 51.80 448 SER A C 1
ATOM 3575 O O . SER A 1 448 ? 145.287 141.865 107.086 1.00 51.80 448 SER A O 1
ATOM 3578 N N . ARG A 1 449 ? 143.979 140.668 108.480 1.00 42.83 449 ARG A N 1
ATOM 3579 C CA . ARG A 1 449 ? 143.609 141.835 109.265 1.00 42.83 449 ARG A CA 1
ATOM 3580 C C . ARG A 1 449 ? 144.752 142.306 110.149 1.00 42.83 449 ARG A C 1
ATOM 3581 O O . ARG A 1 449 ? 144.811 143.487 110.499 1.00 42.83 449 ARG A O 1
ATOM 3589 N N . ILE A 1 450 ? 145.682 141.419 110.489 1.00 43.09 450 ILE A N 1
ATOM 3590 C CA . ILE A 1 450 ? 146.733 141.818 111.414 1.00 43.09 450 ILE A CA 1
ATOM 3591 C C . ILE A 1 450 ? 147.844 142.592 110.694 1.00 43.09 450 ILE A C 1
ATOM 3592 O O . ILE A 1 450 ? 148.436 143.505 111.276 1.00 43.09 450 ILE A O 1
ATOM 3597 N N . VAL A 1 451 ? 148.095 142.319 109.413 1.00 45.24 451 VAL A N 1
ATOM 3598 C CA . VAL A 1 451 ? 149.039 143.141 108.660 1.00 45.24 451 VAL A CA 1
ATOM 3599 C C . VAL A 1 451 ? 148.415 144.488 108.320 1.00 45.24 451 VAL A C 1
ATOM 3600 O O . VAL A 1 451 ? 149.083 145.526 108.369 1.00 45.24 451 VAL A O 1
ATOM 3604 N N . MET A 1 452 ? 147.114 144.490 108.028 1.00 43.49 452 MET A N 1
ATOM 3605 C CA . MET A 1 452 ? 146.360 145.728 107.845 1.00 43.49 452 MET A CA 1
ATOM 3606 C C . MET A 1 452 ? 146.374 146.587 109.104 1.00 43.49 452 MET A C 1
ATOM 3607 O O . MET A 1 452 ? 146.463 147.816 109.025 1.00 43.49 452 MET A O 1
ATOM 3612 N N . GLN A 1 453 ? 146.317 145.957 110.274 1.00 40.86 453 GLN A N 1
ATOM 3613 C CA . GLN A 1 453 ? 146.379 146.709 111.521 1.00 40.86 453 GLN A CA 1
ATOM 3614 C C . GLN A 1 453 ? 147.799 147.180 111.814 1.00 40.86 453 GLN A C 1
ATOM 3615 O O . GLN A 1 453 ? 147.995 148.259 112.381 1.00 40.86 453 GLN A O 1
ATOM 3621 N N . ALA A 1 454 ? 148.803 146.393 111.423 1.00 42.17 454 ALA A N 1
ATOM 3622 C CA . ALA A 1 454 ? 150.188 146.803 111.619 1.00 42.17 454 ALA A CA 1
ATOM 3623 C C . ALA A 1 454 ? 150.593 147.934 110.681 1.00 42.17 454 ALA A C 1
ATOM 3624 O O . ALA A 1 454 ? 151.508 148.699 110.997 1.00 42.17 454 ALA A O 1
ATOM 3626 N N . VAL A 1 455 ? 149.930 148.062 109.536 1.00 43.13 455 VAL A N 1
ATOM 3627 C CA . VAL A 1 455 ? 150.276 149.117 108.589 1.00 43.13 455 VAL A CA 1
ATOM 3628 C C . VAL A 1 455 ? 149.719 150.462 109.042 1.00 43.13 455 VAL A C 1
ATOM 3629 O O . VAL A 1 455 ? 150.434 151.470 109.067 1.00 43.13 455 VAL A O 1
ATOM 3633 N N . PHE A 1 456 ? 148.448 150.500 109.440 1.00 40.47 456 PHE A N 1
ATOM 3634 C CA . PHE A 1 456 ? 147.790 151.732 109.855 1.00 40.47 456 PHE A CA 1
ATOM 3635 C C . PHE A 1 456 ? 147.797 151.916 111.365 1.00 40.47 456 PHE A C 1
ATOM 3636 O O . PHE A 1 456 ? 146.853 152.478 111.923 1.00 40.47 456 PHE A O 1
ATOM 3644 N N . ALA A 1 457 ? 148.852 151.458 112.037 1.00 36.86 457 ALA A N 1
ATOM 3645 C CA . ALA A 1 457 ? 148.910 151.536 113.489 1.00 36.86 457 ALA A CA 1
ATOM 3646 C C . ALA A 1 457 ? 149.160 152.947 113.991 1.00 36.86 457 ALA A C 1
ATOM 3647 O O . ALA A 1 457 ? 148.920 153.221 115.169 1.00 36.86 457 ALA A O 1
ATOM 3649 N N . ARG A 1 458 ? 149.628 153.850 113.130 1.00 37.00 458 ARG A N 1
ATOM 3650 C CA . ARG A 1 458 ? 149.878 155.222 113.548 1.00 37.00 458 ARG A CA 1
ATOM 3651 C C . ARG A 1 458 ? 148.596 156.006 113.764 1.00 37.00 458 ARG A C 1
ATOM 3652 O O . ARG A 1 458 ? 148.635 157.070 114.387 1.00 37.00 458 ARG A O 1
ATOM 3660 N N . GLU A 1 459 ? 147.464 155.511 113.272 1.00 34.87 459 GLU A N 1
ATOM 3661 C CA . GLU A 1 459 ? 146.193 156.204 113.405 1.00 34.87 459 GLU A CA 1
ATOM 3662 C C . GLU A 1 459 ? 145.174 155.382 114.182 1.00 34.87 459 GLU A C 1
ATOM 3663 O O . GLU A 1 459 ? 143.970 155.589 114.025 1.00 34.87 459 GLU A O 1
ATOM 3669 N N . TYR A 1 460 ? 145.641 154.470 115.034 1.00 29.82 460 TYR A N 1
ATOM 3670 C CA . TYR A 1 460 ? 144.742 153.706 115.890 1.00 29.82 460 TYR A CA 1
ATOM 3671 C C . TYR A 1 460 ? 144.063 154.588 116.930 1.00 29.82 460 TYR A C 1
ATOM 3672 O O . TYR A 1 460 ? 142.930 154.306 117.331 1.00 29.82 460 TYR A O 1
ATOM 3681 N N . ARG A 1 461 ? 144.719 155.662 117.357 1.00 26.42 461 ARG A N 1
ATOM 3682 C CA . ARG A 1 461 ? 144.187 156.568 118.361 1.00 26.42 461 ARG A CA 1
ATOM 3683 C C . ARG A 1 461 ? 143.574 157.822 117.757 1.00 26.42 461 ARG A C 1
ATOM 3684 O O . ARG A 1 461 ? 143.226 158.743 118.497 1.00 26.42 461 ARG A O 1
ATOM 3692 N N . THR A 1 462 ? 143.443 157.884 116.442 1.00 28.23 462 THR A N 1
ATOM 3693 C CA . THR A 1 462 ? 142.982 159.070 115.736 1.00 28.23 462 THR A CA 1
ATOM 3694 C C . THR A 1 462 ? 141.498 158.960 115.450 1.00 28.23 462 THR A C 1
ATOM 3695 O O . THR A 1 462 ? 141.064 157.958 114.871 1.00 28.23 462 THR A O 1
ATOM 3699 N N . PRO A 1 463 ? 140.693 159.955 115.834 1.00 28.75 463 PRO A N 1
ATOM 3700 C CA . PRO A 1 463 ? 139.235 159.821 115.689 1.00 28.75 463 PRO A CA 1
ATOM 3701 C C . PRO A 1 463 ? 138.734 159.881 114.253 1.00 28.75 463 PRO A C 1
ATOM 3702 O O . PRO A 1 463 ? 137.616 159.424 113.994 1.00 28.75 463 PRO A O 1
ATOM 3706 N N . GLU A 1 464 ? 139.512 160.413 113.312 1.00 33.47 464 GLU A N 1
ATOM 3707 C CA . GLU A 1 464 ? 139.054 160.514 111.932 1.00 33.47 464 GLU A CA 1
ATOM 3708 C C . GLU A 1 464 ? 139.072 159.184 111.196 1.00 33.47 464 GLU A C 1
ATOM 3709 O O . GLU A 1 464 ? 138.502 159.096 110.104 1.00 33.47 464 GLU A O 1
ATOM 3715 N N . ARG A 1 465 ? 139.704 158.164 111.775 1.00 30.99 465 ARG A N 1
ATOM 3716 C CA . ARG A 1 465 ? 139.713 156.821 111.209 1.00 30.99 465 ARG A CA 1
ATOM 3717 C C . ARG A 1 465 ? 138.306 156.239 111.092 1.00 30.99 465 ARG A C 1
ATOM 3718 O O . ARG A 1 465 ? 137.970 155.598 110.087 1.00 30.99 465 ARG A O 1
ATOM 3726 N N . ILE A 1 466 ? 137.454 156.511 112.080 1.00 30.72 466 ILE A N 1
ATOM 3727 C CA . ILE A 1 466 ? 136.095 155.978 112.092 1.00 30.72 466 ILE A CA 1
ATOM 3728 C C . ILE A 1 466 ? 135.252 156.622 110.994 1.00 30.72 466 ILE A C 1
ATOM 3729 O O . ILE A 1 466 ? 134.517 155.943 110.260 1.00 30.72 466 ILE A O 1
ATOM 3734 N N . PHE A 1 467 ? 135.368 157.942 110.845 1.00 32.96 467 PHE A N 1
ATOM 3735 C CA . PHE A 1 467 ? 134.606 158.623 109.809 1.00 32.96 467 PHE A CA 1
ATOM 3736 C C . PHE A 1 467 ? 135.146 158.299 108.428 1.00 32.96 467 PHE A C 1
ATOM 3737 O O . PHE A 1 467 ? 134.388 158.294 107.458 1.00 32.96 467 PHE A O 1
ATOM 3745 N N . LYS A 1 468 ? 136.445 158.022 108.324 1.00 35.13 468 LYS A N 1
ATOM 3746 C CA . LYS A 1 468 ? 136.999 157.536 107.067 1.00 35.13 468 LYS A CA 1
ATOM 3747 C C . LYS A 1 468 ? 136.433 156.167 106.710 1.00 35.13 468 LYS A C 1
ATOM 3748 O O . LYS A 1 468 ? 136.177 155.879 105.536 1.00 35.13 468 LYS A O 1
ATOM 3754 N N . SER A 1 469 ? 136.209 155.317 107.713 1.00 34.06 469 SER A N 1
ATOM 3755 C CA . SER A 1 469 ? 135.608 154.013 107.452 1.00 34.06 469 SER A CA 1
ATOM 3756 C C . SER A 1 469 ? 134.141 154.096 107.075 1.00 34.06 469 SER A C 1
ATOM 3757 O O . SER A 1 469 ? 133.650 153.211 106.369 1.00 34.06 469 SER A O 1
ATOM 3760 N N . LEU A 1 470 ? 133.427 155.126 107.530 1.00 32.21 470 LEU A N 1
ATOM 3761 C CA . LEU A 1 470 ? 132.029 155.287 107.121 1.00 32.21 470 LEU A CA 1
ATOM 3762 C C . LEU A 1 470 ? 131.851 155.625 105.641 1.00 32.21 470 LEU A C 1
ATOM 3763 O O . LEU A 1 470 ? 130.711 155.662 105.169 1.00 32.21 470 LEU A O 1
ATOM 3768 N N . LYS A 1 471 ? 132.932 155.884 104.909 1.00 31.64 471 LYS A N 1
ATOM 3769 C CA . LYS A 1 471 ? 132.882 156.218 103.496 1.00 31.64 471 LYS A CA 1
ATOM 3770 C C . LYS A 1 471 ? 133.034 154.994 102.599 1.00 31.64 471 LYS A C 1
ATOM 3771 O O . LYS A 1 471 ? 132.606 155.030 101.443 1.00 31.64 471 LYS A O 1
ATOM 3777 N N . ALA A 1 472 ? 133.634 153.915 103.100 1.00 34.77 472 ALA A N 1
ATOM 3778 C CA . ALA A 1 472 ? 133.983 152.681 102.413 1.00 34.77 472 ALA A CA 1
ATOM 3779 C C . ALA A 1 472 ? 132.793 151.728 102.350 1.00 34.77 472 ALA A C 1
ATOM 3780 O O . ALA A 1 472 ? 131.985 151.673 103.281 1.00 34.77 472 ALA A O 1
ATOM 3782 N N . PRO A 1 473 ? 132.653 150.959 101.273 1.00 37.36 473 PRO A N 1
ATOM 3783 C CA . PRO A 1 473 ? 131.524 150.033 101.167 1.00 37.36 473 PRO A CA 1
ATOM 3784 C C . PRO A 1 473 ? 131.786 148.721 101.891 1.00 37.36 473 PRO A C 1
ATOM 3785 O O . PRO A 1 473 ? 132.924 148.346 102.172 1.00 37.36 473 PRO A O 1
ATOM 3789 N N . ILE A 1 474 ? 130.697 148.015 102.176 1.00 39.23 474 ILE A N 1
ATOM 3790 C CA . ILE A 1 474 ? 130.743 146.721 102.845 1.00 39.23 474 ILE A CA 1
ATOM 3791 C C . ILE A 1 474 ? 130.727 145.636 101.778 1.00 39.23 474 ILE A C 1
ATOM 3792 O O . ILE A 1 474 ? 129.809 145.577 100.954 1.00 39.23 474 ILE A O 1
ATOM 3797 N N . LYS A 1 475 ? 131.740 144.777 101.792 1.00 44.29 475 LYS A N 1
ATOM 3798 C CA . LYS A 1 475 ? 131.925 143.810 100.724 1.00 44.29 475 LYS A CA 1
ATOM 3799 C C . LYS A 1 475 ? 131.008 142.607 100.910 1.00 44.29 475 LYS A C 1
ATOM 3800 O O . LYS A 1 475 ? 130.519 142.326 102.003 1.00 44.29 475 LYS A O 1
ATOM 3806 N N . LEU A 1 476 ? 130.783 141.894 99.814 1.00 45.81 476 LEU A N 1
ATOM 3807 C CA . LEU A 1 476 ? 129.929 140.718 99.787 1.00 45.81 476 LEU A CA 1
ATOM 3808 C C . LEU A 1 476 ? 130.732 139.537 99.261 1.00 45.81 476 LEU A C 1
ATOM 3809 O O . LEU A 1 476 ? 131.449 139.659 98.264 1.00 45.81 476 LEU A O 1
ATOM 3814 N N . VAL A 1 477 ? 130.613 138.396 99.927 1.00 51.45 477 VAL A N 1
ATOM 3815 C CA . VAL A 1 477 ? 131.275 137.172 99.491 1.00 51.45 477 VAL A CA 1
ATOM 3816 C C . VAL A 1 477 ? 130.330 136.001 99.743 1.00 51.45 477 VAL A C 1
ATOM 3817 O O . VAL A 1 477 ? 129.634 135.949 100.760 1.00 51.45 477 VAL A O 1
ATOM 3821 N N . GLU A 1 478 ? 130.254 135.091 98.781 1.00 55.56 478 GLU A N 1
ATOM 3822 C CA . GLU A 1 478 ? 129.231 134.063 98.803 1.00 55.56 478 GLU A CA 1
ATOM 3823 C C . GLU A 1 478 ? 129.724 132.814 99.535 1.00 55.56 478 GLU A C 1
ATOM 3824 O O . GLU A 1 478 ? 130.855 132.749 100.019 1.00 55.56 478 GLU A O 1
ATOM 3830 N N . ARG A 1 479 ? 128.858 131.806 99.619 1.00 57.35 479 ARG A N 1
ATOM 3831 C CA . ARG A 1 479 ? 129.120 130.611 100.408 1.00 57.35 479 ARG A CA 1
ATOM 3832 C C . ARG A 1 479 ? 128.514 129.408 99.689 1.00 57.35 479 ARG A C 1
ATOM 3833 O O . ARG A 1 479 ? 127.671 129.551 98.805 1.00 57.35 479 ARG A O 1
ATOM 3841 N N . GLN A 1 480 ? 129.002 128.218 100.015 1.00 56.35 480 GLN A N 1
ATOM 3842 C CA . GLN A 1 480 ? 128.319 126.977 99.692 1.00 56.35 480 GLN A CA 1
ATOM 3843 C C . GLN A 1 480 ? 128.072 126.181 100.959 1.00 56.35 480 GLN A C 1
ATOM 3844 O O . GLN A 1 480 ? 128.922 126.144 101.853 1.00 56.35 480 GLN A O 1
ATOM 3850 N N . GLN A 1 481 ? 126.899 125.559 101.028 1.00 55.11 481 GLN A N 1
ATOM 3851 C CA . GLN A 1 481 ? 126.695 124.370 101.838 1.00 55.11 481 GLN A CA 1
ATOM 3852 C C . GLN A 1 481 ? 125.532 123.598 101.242 1.00 55.11 481 GLN A C 1
ATOM 3853 O O . GLN A 1 481 ? 124.666 124.169 100.577 1.00 55.11 481 GLN A O 1
ATOM 3859 N N . SER A 1 482 ? 125.544 122.290 101.464 1.00 52.40 482 SER A N 1
ATOM 3860 C CA . SER A 1 482 ? 124.548 121.420 100.865 1.00 52.40 482 SER A CA 1
ATOM 3861 C C . SER A 1 482 ? 123.201 121.596 101.549 1.00 52.40 482 SER A C 1
ATOM 3862 O O . SER A 1 482 ? 123.121 122.038 102.699 1.00 52.40 482 SER A O 1
ATOM 3865 N N . ASP A 1 483 ? 122.141 121.281 100.795 1.00 50.62 483 ASP A N 1
ATOM 3866 C CA . ASP A 1 483 ? 120.746 121.297 101.246 1.00 50.62 483 ASP A CA 1
ATOM 3867 C C . ASP A 1 483 ? 120.304 122.697 101.691 1.00 50.62 483 ASP A C 1
ATOM 3868 O O . ASP A 1 483 ? 119.424 122.847 102.541 1.00 50.62 483 ASP A O 1
ATOM 3873 N N . ARG A 1 484 ? 120.889 123.742 101.107 1.00 52.56 484 ARG A N 1
ATOM 3874 C CA . ARG A 1 484 ? 120.668 125.100 101.585 1.00 52.56 484 ARG A CA 1
ATOM 3875 C C . ARG A 1 484 ? 121.042 126.060 100.464 1.00 52.56 484 ARG A C 1
ATOM 3876 O O . ARG A 1 484 ? 121.815 125.717 99.569 1.00 52.56 484 ARG A O 1
ATOM 3884 N N . ARG A 1 485 ? 120.505 127.277 100.536 1.00 51.31 485 ARG A N 1
ATOM 3885 C CA . ARG A 1 485 ? 120.755 128.312 99.539 1.00 51.31 485 ARG A CA 1
ATOM 3886 C C . ARG A 1 485 ? 122.189 128.845 99.642 1.00 51.31 485 ARG A C 1
ATOM 3887 O O . ARG A 1 485 ? 123.025 128.344 100.396 1.00 51.31 485 ARG A O 1
ATOM 3895 N N . GLN A 1 486 ? 122.486 129.886 98.862 1.00 51.67 486 GLN A N 1
ATOM 3896 C CA . GLN A 1 486 ? 123.885 130.245 98.659 1.00 51.67 486 GLN A CA 1
ATOM 3897 C C . GLN A 1 486 ? 124.456 131.091 99.800 1.00 51.67 486 GLN A C 1
ATOM 3898 O O . GLN A 1 486 ? 125.655 130.988 100.074 1.00 51.67 486 GLN A O 1
ATOM 3904 N N . ARG A 1 487 ? 123.630 131.898 100.482 1.00 53.10 487 ARG A N 1
ATOM 3905 C CA . ARG A 1 487 ? 123.966 132.540 101.766 1.00 53.10 487 ARG A CA 1
ATOM 3906 C C . ARG A 1 487 ? 125.178 133.478 101.643 1.00 53.10 487 ARG A C 1
ATOM 3907 O O . ARG A 1 487 ? 126.299 133.169 102.053 1.00 53.10 487 ARG A O 1
ATOM 3915 N N . ALA A 1 488 ? 124.941 134.599 100.966 1.00 50.96 488 ALA A N 1
ATOM 3916 C CA . ALA A 1 488 ? 125.956 135.642 100.842 1.00 50.96 488 ALA A CA 1
ATOM 3917 C C . ALA A 1 488 ? 126.306 136.251 102.198 1.00 50.96 488 ALA A C 1
ATOM 3918 O O . ALA A 1 488 ? 125.446 136.812 102.881 1.00 50.96 488 ALA A O 1
ATOM 3920 N N . ILE A 1 489 ? 127.580 136.159 102.577 1.00 49.91 489 ILE A N 1
ATOM 3921 C CA . ILE A 1 489 ? 128.066 136.662 103.858 1.00 49.91 489 ILE A CA 1
ATOM 3922 C C . ILE A 1 489 ? 128.871 137.938 103.613 1.00 49.91 489 ILE A C 1
ATOM 3923 O O . ILE A 1 489 ? 129.509 138.095 102.567 1.00 49.91 489 ILE A O 1
ATOM 3928 N N . SER A 1 490 ? 128.799 138.876 104.551 1.00 45.43 490 SER A N 1
ATOM 3929 C CA . SER A 1 490 ? 129.410 140.180 104.345 1.00 45.43 490 SER A CA 1
ATOM 3930 C C . SER A 1 490 ? 130.824 140.225 104.901 1.00 45.43 490 SER A C 1
ATOM 3931 O O . SER A 1 490 ? 131.186 139.476 105.809 1.00 45.43 490 SER A O 1
ATOM 3934 N N . GLY A 1 491 ? 131.621 141.123 104.337 1.00 42.65 491 GLY A N 1
ATOM 3935 C CA . GLY A 1 491 ? 132.962 141.363 104.817 1.00 42.65 491 GLY A CA 1
ATOM 3936 C C . GLY A 1 491 ? 133.225 142.848 104.898 1.00 42.65 491 GLY A C 1
ATOM 3937 O O . GLY A 1 491 ? 132.872 143.596 103.986 1.00 42.65 491 GLY A O 1
ATOM 3938 N N . LEU A 1 492 ? 133.838 143.289 105.984 1.00 40.31 492 LEU A N 1
ATOM 3939 C CA . LEU A 1 492 ? 134.054 144.702 106.230 1.00 40.31 492 LEU A CA 1
ATOM 3940 C C . LEU A 1 492 ? 135.427 144.917 106.843 1.00 40.31 492 LEU A C 1
ATOM 3941 O O . LEU A 1 492 ? 136.023 144.004 107.414 1.00 40.31 492 LEU A O 1
ATOM 3946 N N . ASP A 1 493 ? 135.931 146.142 106.700 1.00 38.76 493 ASP A N 1
ATOM 3947 C CA . ASP A 1 493 ? 137.301 146.470 107.064 1.00 38.76 493 ASP A CA 1
ATOM 3948 C C . ASP A 1 493 ? 137.469 146.503 108.580 1.00 38.76 493 ASP A C 1
ATOM 3949 O O . ASP A 1 493 ? 136.514 146.333 109.339 1.00 38.76 493 ASP A O 1
ATOM 3954 N N . ASN A 1 494 ? 138.706 146.746 109.027 1.00 36.45 494 ASN A N 1
ATOM 3955 C CA . ASN A 1 494 ? 139.022 146.669 110.449 1.00 36.45 494 ASN A CA 1
ATOM 3956 C C . ASN A 1 494 ? 138.341 147.739 111.285 1.00 36.45 494 ASN A C 1
ATOM 3957 O O . ASN A 1 494 ? 138.172 147.543 112.490 1.00 36.45 494 ASN A O 1
ATOM 3962 N N . ASP A 1 495 ? 137.920 148.843 110.688 1.00 34.89 495 ASP A N 1
ATOM 3963 C CA . ASP A 1 495 ? 137.363 149.912 111.498 1.00 34.89 495 ASP A CA 1
ATOM 3964 C C . ASP A 1 495 ? 135.855 149.796 111.667 1.00 34.89 495 ASP A C 1
ATOM 3965 O O . ASP A 1 495 ? 135.338 150.079 112.756 1.00 34.89 495 ASP A O 1
ATOM 3970 N N . ARG A 1 496 ? 135.135 149.361 110.629 1.00 35.09 496 ARG A N 1
ATOM 3971 C CA . ARG A 1 496 ? 133.758 148.930 110.836 1.00 35.09 496 ARG A CA 1
ATOM 3972 C C . ARG A 1 496 ? 133.688 147.698 111.720 1.00 35.09 496 ARG A C 1
ATOM 3973 O O . ARG A 1 496 ? 132.708 147.519 112.447 1.00 35.09 496 ARG A O 1
ATOM 3981 N N . LEU A 1 497 ? 134.708 146.842 111.668 1.00 33.46 497 LEU A N 1
ATOM 3982 C CA . LEU A 1 497 ? 134.779 145.731 112.606 1.00 33.46 497 LEU A CA 1
ATOM 3983 C C . LEU A 1 497 ? 135.072 146.233 114.010 1.00 33.46 497 LEU A C 1
ATOM 3984 O O . LEU A 1 497 ? 134.641 145.633 114.997 1.00 33.46 497 LEU A O 1
ATOM 3989 N N . PHE A 1 498 ? 135.799 147.343 114.114 1.00 29.99 498 PHE A N 1
ATOM 3990 C CA . PHE A 1 498 ? 136.130 147.916 115.408 1.00 29.99 498 PHE A CA 1
ATOM 3991 C C . PHE A 1 498 ? 134.930 148.594 116.047 1.00 29.99 498 PHE A C 1
ATOM 3992 O O . PHE A 1 498 ? 134.832 148.633 117.276 1.00 29.99 498 PHE A O 1
ATOM 4000 N N . LEU A 1 499 ? 134.020 149.145 115.241 1.00 29.90 499 LEU A N 1
ATOM 4001 C CA . LEU A 1 499 ? 132.828 149.772 115.807 1.00 29.90 499 LEU A CA 1
ATOM 4002 C C . LEU A 1 499 ? 131.888 148.750 116.429 1.00 29.90 499 LEU A C 1
ATOM 4003 O O . LEU A 1 499 ? 131.174 149.061 117.387 1.00 29.90 499 LEU A O 1
ATOM 4008 N N . SER A 1 500 ? 131.870 147.533 115.907 1.00 29.88 500 SER A N 1
ATOM 4009 C CA . SER A 1 500 ? 131.017 146.496 116.459 1.00 29.88 500 SER A CA 1
ATOM 4010 C C . SER A 1 500 ? 131.704 145.662 117.528 1.00 29.88 500 SER A C 1
ATOM 4011 O O . SER A 1 500 ? 131.186 144.601 117.884 1.00 29.88 500 SER A O 1
ATOM 4014 N N . PHE A 1 501 ? 132.842 146.107 118.054 1.00 28.29 501 PHE A N 1
ATOM 4015 C CA . PHE A 1 501 ? 133.592 145.250 118.960 1.00 28.29 501 PHE A CA 1
ATOM 4016 C C . PHE A 1 501 ? 133.129 145.409 120.402 1.00 28.29 501 PHE A C 1
ATOM 4017 O O . PHE A 1 501 ? 133.024 144.420 121.134 1.00 28.29 501 PHE A O 1
ATOM 4025 N N . MET A 1 502 ? 132.859 146.636 120.833 1.00 27.41 502 MET A N 1
ATOM 4026 C CA . MET A 1 502 ? 132.352 146.839 122.187 1.00 27.41 502 MET A CA 1
ATOM 4027 C C . MET A 1 502 ? 130.907 146.368 122.398 1.00 27.41 502 MET A C 1
ATOM 4028 O O . MET A 1 502 ? 130.629 145.856 123.497 1.00 27.41 502 MET A O 1
ATOM 4033 N N . PRO A 1 503 ? 129.957 146.481 121.442 1.00 26.68 503 PRO A N 1
ATOM 4034 C CA . PRO A 1 503 ? 128.689 145.744 121.624 1.00 26.68 503 PRO A CA 1
ATOM 4035 C C . PRO A 1 503 ? 128.852 144.235 121.732 1.00 26.68 503 PRO A C 1
ATOM 4036 O O . PRO A 1 503 ? 128.145 143.596 122.524 1.00 26.68 503 PRO A O 1
ATOM 4040 N N . TYR A 1 504 ? 129.787 143.658 120.974 1.00 28.98 504 TYR A N 1
ATOM 4041 C CA . TYR A 1 504 ? 130.110 142.242 121.106 1.00 28.98 504 TYR A CA 1
ATOM 4042 C C . TYR A 1 504 ? 130.672 141.915 122.480 1.00 28.98 504 TYR A C 1
ATOM 4043 O O . TYR A 1 504 ? 130.296 140.908 123.087 1.00 28.98 504 TYR A O 1
ATOM 4052 N N . THR A 1 505 ? 131.569 142.757 122.985 1.00 27.50 505 THR A N 1
ATOM 4053 C CA . THR A 1 505 ? 132.194 142.512 124.279 1.00 27.50 505 THR A CA 1
ATOM 4054 C C . THR A 1 505 ? 131.180 142.621 125.410 1.00 27.50 505 THR A C 1
ATOM 4055 O O . THR A 1 505 ? 131.230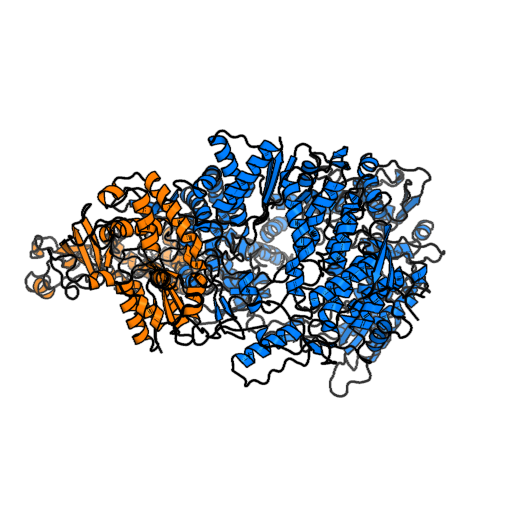 141.851 126.374 1.00 27.50 505 THR A O 1
ATOM 4059 N N . ILE A 1 506 ? 130.223 143.539 125.284 1.00 26.18 506 ILE A N 1
ATOM 4060 C CA . ILE A 1 506 ? 129.192 143.675 126.306 1.00 26.18 506 ILE A CA 1
ATOM 4061 C C . ILE A 1 506 ? 128.227 142.496 126.265 1.00 26.18 506 ILE A C 1
ATOM 4062 O O . ILE A 1 506 ? 127.965 141.859 127.291 1.00 26.18 506 ILE A O 1
ATOM 4067 N N . GLY A 1 507 ? 127.693 142.173 125.086 1.00 26.54 507 GLY A N 1
ATOM 4068 C CA . GLY A 1 507 ? 126.747 141.072 124.997 1.00 26.54 507 GLY A CA 1
ATOM 4069 C C . GLY A 1 507 ? 127.348 139.693 125.189 1.00 26.54 507 GLY A C 1
ATOM 4070 O O . GLY A 1 507 ? 126.600 138.741 125.424 1.00 26.54 507 GLY A O 1
ATOM 4071 N N . LYS A 1 508 ? 128.670 139.564 125.089 1.00 28.24 508 LYS A N 1
ATOM 4072 C CA . LYS A 1 508 ? 129.338 138.294 125.321 1.00 28.24 508 LYS A CA 1
ATOM 4073 C C . LYS A 1 508 ? 129.350 137.917 126.796 1.00 28.24 508 LYS A C 1
ATOM 4074 O O . LYS A 1 508 ? 129.451 136.732 127.124 1.00 28.24 508 LYS A O 1
ATOM 4080 N N . GLN A 1 509 ? 129.219 138.893 127.694 1.00 27.80 509 GLN A N 1
ATOM 4081 C CA . GLN A 1 509 ? 129.348 138.617 129.115 1.00 27.80 509 GLN A CA 1
ATOM 4082 C C . GLN A 1 509 ? 128.119 137.944 129.705 1.00 27.80 509 GLN A C 1
ATOM 4083 O O . GLN A 1 509 ? 128.217 137.363 130.789 1.00 27.80 509 GLN A O 1
ATOM 4089 N N . ILE A 1 510 ? 126.972 137.991 129.022 1.00 28.26 510 ILE A N 1
ATOM 4090 C CA . ILE A 1 510 ? 125.747 137.414 129.573 1.00 28.26 510 ILE A CA 1
ATOM 4091 C C . ILE A 1 510 ? 125.732 135.896 129.470 1.00 28.26 510 ILE A C 1
ATOM 4092 O O . ILE A 1 510 ? 124.922 135.245 130.139 1.00 28.26 510 ILE A O 1
ATOM 4097 N N . TYR A 1 511 ? 126.634 135.304 128.680 1.00 32.00 511 TYR A N 1
ATOM 4098 C CA . TYR A 1 511 ? 126.708 133.850 128.607 1.00 32.00 511 TYR A CA 1
ATOM 4099 C C . TYR A 1 511 ? 127.216 133.233 129.898 1.00 32.00 511 TYR A C 1
ATOM 4100 O O . TYR A 1 511 ? 126.912 132.071 130.177 1.00 32.00 511 TYR A O 1
ATOM 4109 N N . ASP A 1 512 ? 127.979 133.977 130.685 1.00 32.62 512 ASP A N 1
ATOM 4110 C CA . ASP A 1 512 ? 128.482 133.503 131.962 1.00 32.62 512 ASP A CA 1
ATOM 4111 C C . ASP A 1 512 ? 127.505 133.736 133.101 1.00 32.62 512 ASP A C 1
ATOM 4112 O O . ASP A 1 512 ? 127.849 133.475 134.256 1.00 32.62 512 ASP A O 1
ATOM 4117 N N . LEU A 1 513 ? 126.304 134.220 132.809 1.00 28.82 513 LEU A N 1
ATOM 4118 C CA . LEU A 1 513 ? 125.344 134.569 133.838 1.00 28.82 513 LEU A CA 1
ATOM 4119 C C . LEU A 1 513 ? 124.049 133.784 133.737 1.00 28.82 513 LEU A C 1
ATOM 4120 O O . LEU A 1 513 ? 123.198 133.911 134.621 1.00 28.82 513 LEU A O 1
ATOM 4125 N N . ASN A 1 514 ? 123.877 132.986 132.689 1.00 31.53 514 ASN A N 1
ATOM 4126 C CA . ASN A 1 514 ? 122.684 132.181 132.496 1.00 31.53 514 ASN A CA 1
ATOM 4127 C C . ASN A 1 514 ? 123.095 130.792 132.039 1.00 31.53 514 ASN A C 1
ATOM 4128 O O . ASN A 1 514 ? 124.280 130.475 131.909 1.00 31.53 514 ASN A O 1
ATOM 4133 N N . ASP A 1 515 ? 122.082 129.972 131.766 1.00 34.33 515 ASP A N 1
ATOM 4134 C CA . ASP A 1 515 ? 122.254 128.650 131.184 1.00 34.33 515 ASP A CA 1
ATOM 4135 C C . ASP A 1 515 ? 121.394 128.467 129.941 1.00 34.33 515 ASP A C 1
ATOM 4136 O O . ASP A 1 515 ? 121.075 127.333 129.579 1.00 34.33 515 ASP A O 1
ATOM 4141 N N . ASN A 1 516 ? 120.999 129.552 129.286 1.00 30.88 516 ASN A N 1
ATOM 4142 C CA . ASN A 1 516 ? 120.092 129.462 128.152 1.00 30.88 516 ASN A CA 1
ATOM 4143 C C . ASN A 1 516 ? 120.763 129.822 126.829 1.00 30.88 516 ASN A C 1
ATOM 4144 O O . ASN A 1 516 ? 120.153 130.453 125.966 1.00 30.88 516 ASN A O 1
ATOM 4149 N N . ALA A 1 517 ? 122.020 129.422 126.669 1.00 34.01 517 ALA A N 1
ATOM 4150 C CA . ALA A 1 517 ? 122.721 129.482 125.399 1.00 34.01 517 ALA A CA 1
ATOM 4151 C C . ALA A 1 517 ? 123.462 128.169 125.210 1.00 34.01 517 ALA A C 1
ATOM 4152 O O . ALA A 1 517 ? 123.717 127.438 126.168 1.00 34.01 517 ALA A O 1
ATOM 4154 N N . ALA A 1 518 ? 123.823 127.878 123.961 1.00 39.95 518 ALA A N 1
ATOM 4155 C CA . ALA A 1 518 ? 124.349 126.568 123.599 1.00 39.95 518 ALA A CA 1
ATOM 4156 C C . ALA A 1 518 ? 125.828 126.603 123.220 1.00 39.95 518 ALA A C 1
ATOM 4157 O O . ALA A 1 518 ? 126.334 125.627 122.658 1.00 39.95 518 ALA A O 1
ATOM 4159 N N . GLN A 1 519 ? 126.538 127.695 123.526 1.00 46.13 519 GLN A N 1
ATOM 4160 C CA . GLN A 1 519 ? 127.950 127.801 123.159 1.00 46.13 519 GLN A CA 1
ATOM 4161 C C . GLN A 1 519 ? 128.849 126.845 123.928 1.00 46.13 519 GLN A C 1
ATOM 4162 O O . GLN A 1 519 ? 129.922 126.492 123.430 1.00 46.13 519 GLN A O 1
ATOM 4168 N N . GLY A 1 520 ? 128.455 126.433 125.127 1.00 51.14 520 GLY A N 1
ATOM 4169 C CA . GLY A 1 520 ? 129.344 125.638 125.946 1.00 51.14 520 GLY A CA 1
ATOM 4170 C C . GLY A 1 520 ? 129.489 124.195 125.543 1.00 51.14 520 GLY A C 1
ATOM 4171 O O . GLY A 1 520 ? 130.369 123.506 126.066 1.00 51.14 520 GLY A O 1
ATOM 4172 N N . LYS A 1 521 ? 128.656 123.707 124.620 1.00 51.28 521 LYS A N 1
ATOM 4173 C CA . LYS A 1 521 ? 128.612 122.285 124.273 1.00 51.28 521 LYS A CA 1
ATOM 4174 C C . LYS A 1 521 ? 128.719 122.121 122.757 1.00 51.28 521 LYS A C 1
ATOM 4175 O O . LYS A 1 521 ? 127.708 122.011 122.059 1.00 51.28 521 LYS A O 1
ATOM 4181 N N . GLN A 1 522 ? 129.959 122.108 122.256 1.00 49.80 522 GLN A N 1
ATOM 4182 C CA . GLN A 1 522 ? 130.299 121.553 120.940 1.00 49.80 522 GLN A CA 1
ATOM 4183 C C . GLN A 1 522 ? 131.593 120.770 121.149 1.00 49.80 522 GLN A C 1
ATOM 4184 O O . GLN A 1 522 ? 132.691 121.303 120.979 1.00 49.80 522 GLN A O 1
ATOM 4190 N N . ALA A 1 523 ? 131.451 119.498 121.517 1.00 46.01 523 ALA A N 1
ATOM 4191 C CA . ALA A 1 523 ? 132.589 118.630 121.770 1.00 46.01 523 ALA A CA 1
ATOM 4192 C C . ALA A 1 523 ? 132.700 117.489 120.776 1.00 46.01 523 ALA A C 1
ATOM 4193 O O . ALA A 1 523 ? 133.684 116.746 120.825 1.00 46.01 523 ALA A O 1
ATOM 4195 N N . GLY A 1 524 ? 131.723 117.325 119.889 1.00 42.38 524 GLY A N 1
ATOM 4196 C CA . GLY A 1 524 ? 131.778 116.291 118.881 1.00 42.38 524 GLY A CA 1
ATOM 4197 C C . GLY A 1 524 ? 131.356 114.918 119.340 1.00 42.38 524 GLY A C 1
ATOM 4198 O O . GLY A 1 524 ? 131.430 113.972 118.551 1.00 42.38 524 GLY A O 1
ATOM 4199 N N . ASN A 1 525 ? 130.913 114.774 120.585 1.00 41.75 525 ASN A N 1
ATOM 4200 C CA . ASN A 1 525 ? 130.459 113.488 121.093 1.00 41.75 525 ASN A CA 1
ATOM 4201 C C . ASN A 1 525 ? 129.052 113.613 121.658 1.00 41.75 525 ASN A C 1
ATOM 4202 O O . ASN A 1 525 ? 128.363 114.603 121.401 1.00 41.75 525 ASN A O 1
ATOM 4207 N N . ALA A 1 526 ? 128.603 112.611 122.404 1.00 40.09 526 ALA A N 1
ATOM 4208 C CA . ALA A 1 526 ? 127.238 112.593 122.912 1.00 40.09 526 ALA A CA 1
ATOM 4209 C C . ALA A 1 526 ? 126.990 113.540 124.084 1.00 40.09 526 ALA A C 1
ATOM 4210 O O . ALA A 1 526 ? 125.870 113.553 124.601 1.00 40.09 526 ALA A O 1
ATOM 4212 N N . PHE A 1 527 ? 127.973 114.332 124.524 1.00 44.93 527 PHE A N 1
ATOM 4213 C CA . PHE A 1 527 ? 127.678 115.338 125.538 1.00 44.93 527 PHE A CA 1
ATOM 4214 C C . PHE A 1 527 ? 126.875 116.502 124.984 1.00 44.93 527 PHE A C 1
ATOM 4215 O O . PHE A 1 527 ? 126.274 117.245 125.763 1.00 44.93 527 PHE A O 1
ATOM 4223 N N . ASP A 1 528 ? 126.871 116.685 123.664 1.00 42.69 528 ASP A N 1
ATOM 4224 C CA . ASP A 1 528 ? 126.183 117.819 123.063 1.00 42.69 528 ASP A CA 1
ATOM 4225 C C . ASP A 1 528 ? 124.676 117.650 123.114 1.00 42.69 528 ASP A C 1
ATOM 4226 O O . ASP A 1 528 ? 123.943 118.642 123.162 1.00 42.69 528 ASP A O 1
ATOM 4231 N N . ILE A 1 529 ? 124.201 116.412 123.104 1.00 35.36 529 ILE A N 1
ATOM 4232 C CA . ILE A 1 529 ? 122.783 116.103 123.023 1.00 35.36 529 ILE A CA 1
ATOM 4233 C C . ILE A 1 529 ? 122.250 115.575 124.351 1.00 35.36 529 ILE A C 1
ATOM 4234 O O . ILE A 1 529 ? 121.175 114.988 124.388 1.00 35.36 529 ILE A O 1
ATOM 4239 N N . GLY A 1 530 ? 122.989 115.782 125.442 1.00 35.46 530 GLY A N 1
ATOM 4240 C CA . GLY A 1 530 ? 122.621 115.178 126.711 1.00 35.46 530 GLY A CA 1
ATOM 4241 C C . GLY A 1 530 ? 121.378 115.769 127.340 1.00 35.46 530 GLY A C 1
ATOM 4242 O O . GLY A 1 530 ? 120.600 115.051 127.973 1.00 35.46 530 GLY A O 1
ATOM 4243 N N . GLU A 1 531 ? 121.162 117.072 127.166 1.00 36.79 531 GLU A N 1
ATOM 4244 C CA . GLU A 1 531 ? 119.963 117.687 127.720 1.00 36.79 531 GLU A CA 1
ATOM 4245 C C . GLU A 1 531 ? 118.723 117.279 126.942 1.00 36.79 531 GLU A C 1
ATOM 4246 O O . GLU A 1 531 ? 117.651 117.110 127.528 1.00 36.79 531 GLU A O 1
ATOM 4252 N N . MET A 1 532 ? 118.847 117.098 125.628 1.00 33.11 532 MET A N 1
ATOM 4253 C CA . MET A 1 532 ? 117.715 116.611 124.848 1.00 33.11 532 MET A CA 1
ATOM 4254 C C . MET A 1 532 ? 117.424 115.150 125.157 1.00 33.11 532 MET A C 1
ATOM 4255 O O . MET A 1 532 ? 116.260 114.743 125.233 1.00 33.11 532 MET A O 1
ATOM 4260 N N . LEU A 1 533 ? 118.477 114.353 125.328 1.00 31.32 533 LEU A N 1
ATOM 4261 C CA . LEU A 1 533 ? 118.334 112.966 125.754 1.00 31.32 533 LEU A CA 1
ATOM 4262 C C . LEU A 1 533 ? 117.691 112.851 127.129 1.00 31.32 533 LEU A C 1
ATOM 4263 O O . LEU A 1 533 ? 116.920 111.919 127.370 1.00 31.32 533 LEU A O 1
ATOM 4268 N N . TYR A 1 534 ? 117.959 113.801 128.026 1.00 31.31 534 TYR A N 1
ATOM 4269 C CA . TYR A 1 534 ? 117.278 113.799 129.317 1.00 31.31 534 TYR A CA 1
ATOM 4270 C C . TYR A 1 534 ? 115.825 114.240 129.184 1.00 31.31 534 TYR A C 1
ATOM 4271 O O . TYR A 1 534 ? 114.916 113.548 129.651 1.00 31.31 534 TYR A O 1
ATOM 4280 N N . TRP A 1 535 ? 115.580 115.383 128.550 1.00 29.61 535 TRP A N 1
ATOM 4281 C CA . TRP A 1 535 ? 114.230 115.927 128.517 1.00 29.61 535 TRP A CA 1
ATOM 4282 C C . TRP A 1 535 ? 113.306 115.227 127.537 1.00 29.61 535 TRP A C 1
ATOM 4283 O O . TRP A 1 535 ? 112.120 115.560 127.497 1.00 29.61 535 TRP A O 1
ATOM 4294 N N . THR A 1 536 ? 113.793 114.286 126.743 1.00 30.33 536 THR A N 1
ATOM 4295 C CA . THR A 1 536 ? 112.889 113.538 125.891 1.00 30.33 536 THR A CA 1
ATOM 4296 C C . THR A 1 536 ? 112.536 112.188 126.508 1.00 30.33 536 THR A C 1
ATOM 4297 O O . THR A 1 536 ? 111.593 111.532 126.056 1.00 30.33 536 THR A O 1
ATOM 4301 N N . SER A 1 537 ? 113.241 111.791 127.567 1.00 29.89 537 SER A N 1
ATOM 4302 C CA . SER A 1 537 ? 112.871 110.656 128.403 1.00 29.89 537 SER A CA 1
ATOM 4303 C C . SER A 1 537 ? 111.834 111.011 129.456 1.00 29.89 537 SER A C 1
ATOM 4304 O O . SER A 1 537 ? 111.483 110.152 130.269 1.00 29.89 537 SER A O 1
ATOM 4307 N N . GLN A 1 538 ? 111.348 112.245 129.469 1.00 30.10 538 GLN A N 1
ATOM 4308 C CA . GLN A 1 538 ? 110.406 112.698 130.474 1.00 30.10 538 GLN A CA 1
ATOM 4309 C C . GLN A 1 538 ? 108.980 112.569 129.961 1.00 30.10 538 GLN A C 1
ATOM 4310 O O . GLN A 1 538 ? 108.730 112.381 128.771 1.00 30.10 538 GLN A O 1
ATOM 4316 N N . ARG A 1 539 ? 108.036 112.688 130.880 1.00 32.08 539 ARG A N 1
ATOM 4317 C CA . ARG A 1 539 ? 106.622 112.609 130.567 1.00 32.08 539 ARG A CA 1
ATOM 4318 C C . ARG A 1 539 ? 105.943 113.927 130.903 1.00 32.08 539 ARG A C 1
ATOM 4319 O O . ARG A 1 539 ? 106.462 114.727 131.684 1.00 32.08 539 ARG A O 1
ATOM 4327 N N . ASN A 1 540 ? 104.766 114.122 130.298 1.00 29.54 540 ASN A N 1
ATOM 4328 C CA . ASN A 1 540 ? 104.005 115.379 130.314 1.00 29.54 540 ASN A CA 1
ATOM 4329 C C . ASN A 1 540 ? 104.857 116.557 129.855 1.00 29.54 540 ASN A C 1
ATOM 4330 O O . ASN A 1 540 ? 104.839 117.636 130.443 1.00 29.54 540 ASN A O 1
ATOM 4335 N N . VAL A 1 541 ? 105.597 116.349 128.775 1.00 29.06 541 VAL A N 1
ATOM 4336 C CA . VAL A 1 541 ? 106.540 117.336 128.273 1.00 29.06 541 VAL A CA 1
ATOM 4337 C C . VAL A 1 541 ? 106.151 117.705 126.844 1.00 29.06 541 VAL A C 1
ATOM 4338 O O . VAL A 1 541 ? 105.724 116.851 126.060 1.00 29.06 541 VAL A O 1
ATOM 4342 N N . LEU A 1 542 ? 106.214 118.996 126.536 1.00 29.20 542 LEU A N 1
ATOM 4343 C CA . LEU A 1 542 ? 105.929 119.507 125.203 1.00 29.20 542 LEU A CA 1
ATOM 4344 C C . LEU A 1 542 ? 107.201 120.104 124.625 1.00 29.20 542 LEU A C 1
ATOM 4345 O O . LEU A 1 542 ? 107.760 121.049 125.189 1.00 29.20 542 LEU A O 1
ATOM 4350 N N . LEU A 1 543 ? 107.647 119.558 123.507 1.00 30.82 543 LEU A N 1
ATOM 4351 C CA . LEU A 1 543 ? 108.882 119.972 122.868 1.00 30.82 543 LEU A CA 1
ATOM 4352 C C . LEU A 1 543 ? 108.562 120.994 121.788 1.00 30.82 543 LEU A C 1
ATOM 4353 O O . LEU A 1 543 ? 107.528 120.899 121.123 1.00 30.82 543 LEU A O 1
ATOM 4358 N N . SER A 1 544 ? 109.436 121.983 121.624 1.00 31.75 544 SER A N 1
ATOM 4359 C CA . SER A 1 544 ? 109.201 123.046 120.650 1.00 31.75 544 SER A CA 1
ATOM 4360 C C . SER A 1 544 ? 110.512 123.414 119.972 1.00 31.75 544 SER A C 1
ATOM 4361 O O . SER A 1 544 ? 111.368 124.062 120.580 1.00 31.75 544 SER A O 1
ATOM 4364 N N . SER A 1 545 ? 110.663 123.005 118.715 1.00 34.99 545 SER A N 1
ATOM 4365 C CA . SER A 1 545 ? 111.777 123.442 117.878 1.00 34.99 545 SER A CA 1
ATOM 4366 C C . SER A 1 545 ? 111.304 124.575 116.972 1.00 34.99 545 SER A C 1
ATOM 4367 O O . SER A 1 545 ? 111.212 124.440 115.757 1.00 34.99 545 SER A O 1
ATOM 4370 N N . ILE A 1 546 ? 110.986 125.705 117.604 1.00 37.28 546 ILE A N 1
ATOM 4371 C CA . ILE A 1 546 ? 110.441 126.853 116.888 1.00 37.28 546 ILE A CA 1
ATOM 4372 C C . ILE A 1 546 ? 111.500 127.435 115.956 1.00 37.28 546 ILE A C 1
ATOM 4373 O O . ILE A 1 546 ? 112.671 127.589 116.328 1.00 37.28 546 ILE A O 1
ATOM 4378 N N . ASP A 1 547 ? 111.104 127.699 114.714 1.00 39.43 547 ASP A N 1
ATOM 4379 C CA . ASP A 1 547 ? 112.026 128.092 113.656 1.00 39.43 547 ASP A CA 1
ATOM 4380 C C . ASP A 1 547 ? 111.620 129.457 113.125 1.00 39.43 547 ASP A C 1
ATOM 4381 O O . ASP A 1 547 ? 110.470 129.651 112.719 1.00 39.43 547 ASP A O 1
ATOM 4386 N N . VAL A 1 548 ? 112.567 130.389 113.112 1.00 37.58 548 VAL A N 1
ATOM 4387 C CA . VAL A 1 548 ? 112.359 131.721 112.561 1.00 37.58 548 VAL A CA 1
ATOM 4388 C C . VAL A 1 548 ? 112.944 131.741 111.159 1.00 37.58 548 VAL A C 1
ATOM 4389 O O . VAL A 1 548 ? 114.161 131.618 110.985 1.00 37.58 548 VAL A O 1
ATOM 4393 N N . ALA A 1 549 ? 112.085 131.901 110.160 1.00 35.82 549 ALA A N 1
ATOM 4394 C CA . ALA A 1 549 ? 112.511 131.845 108.767 1.00 35.82 549 ALA A CA 1
ATOM 4395 C C . ALA A 1 549 ? 113.197 133.151 108.389 1.00 35.82 549 ALA A C 1
ATOM 4396 O O . ALA A 1 549 ? 112.552 134.200 108.332 1.00 35.82 549 ALA A O 1
ATOM 4398 N N . GLY A 1 550 ? 114.501 133.087 108.124 1.00 35.21 550 GLY A N 1
ATOM 4399 C CA . GLY A 1 550 ? 115.228 134.222 107.590 1.00 35.21 550 GLY A CA 1
ATOM 4400 C C . GLY A 1 550 ? 115.409 135.357 108.572 1.00 35.21 550 GLY A C 1
ATOM 4401 O O . GLY A 1 550 ? 114.798 136.417 108.416 1.00 35.21 550 GLY A O 1
ATOM 4402 N N . MET A 1 551 ? 116.239 135.149 109.592 1.00 34.58 551 MET A N 1
ATOM 4403 C CA . MET A 1 551 ? 116.276 136.101 110.694 1.00 34.58 551 MET A CA 1
ATOM 4404 C C . MET A 1 551 ? 117.124 137.327 110.371 1.00 34.58 551 MET A C 1
ATOM 4405 O O . MET A 1 551 ? 116.765 138.439 110.767 1.00 34.58 551 MET A O 1
ATOM 4410 N N . ASP A 1 552 ? 118.239 137.152 109.651 1.00 36.74 552 ASP A N 1
ATOM 4411 C CA . ASP A 1 552 ? 119.112 138.284 109.344 1.00 36.74 552 ASP A CA 1
ATOM 4412 C C . ASP A 1 552 ? 118.455 139.285 108.407 1.00 36.74 552 ASP A C 1
ATOM 4413 O O . ASP A 1 552 ? 118.743 140.483 108.487 1.00 36.74 552 ASP A O 1
ATOM 4418 N N . ALA A 1 553 ? 117.579 138.824 107.523 1.00 33.32 553 ALA A N 1
ATOM 4419 C CA . ALA A 1 553 ? 116.823 139.739 106.687 1.00 33.32 553 ALA A CA 1
ATOM 4420 C C . ALA A 1 553 ? 115.623 140.325 107.409 1.00 33.32 553 ALA A C 1
ATOM 4421 O O . ALA A 1 553 ? 115.054 141.312 106.936 1.00 33.32 553 ALA A O 1
ATOM 4423 N N . SER A 1 554 ? 115.230 139.751 108.544 1.00 31.23 554 SER A N 1
ATOM 4424 C CA . SER A 1 554 ? 114.049 140.206 109.264 1.00 31.23 554 SER A CA 1
ATOM 4425 C C . SER A 1 554 ? 114.351 141.269 110.307 1.00 31.23 554 SER A C 1
ATOM 4426 O O . SER A 1 554 ? 113.447 142.024 110.673 1.00 31.23 554 SER A O 1
ATOM 4429 N N . VAL A 1 555 ? 115.587 141.344 110.793 1.00 28.12 555 VAL A N 1
ATOM 4430 C CA . VAL A 1 555 ? 115.959 142.329 111.804 1.00 28.12 555 VAL A CA 1
ATOM 4431 C C . VAL A 1 555 ? 116.014 143.699 111.139 1.00 28.12 555 VAL A C 1
ATOM 4432 O O . VAL A 1 555 ? 116.907 143.973 110.336 1.00 28.12 555 VAL A O 1
ATOM 4436 N N . THR A 1 556 ? 115.068 144.566 111.475 1.00 26.45 556 THR A N 1
ATOM 4437 C CA . THR A 1 556 ? 115.036 145.909 110.916 1.00 26.45 556 THR A CA 1
ATOM 4438 C C . THR A 1 556 ? 115.976 146.809 111.716 1.00 26.45 556 THR A C 1
ATOM 4439 O O . THR A 1 556 ? 116.780 146.350 112.530 1.00 26.45 556 THR A O 1
ATOM 4443 N N . THR A 1 557 ? 115.890 148.116 111.490 1.00 26.80 557 THR A N 1
ATOM 4444 C CA . THR A 1 557 ? 116.718 149.051 112.241 1.00 26.80 557 THR A CA 1
ATOM 4445 C C . THR A 1 557 ? 116.178 149.224 113.659 1.00 26.80 557 THR A C 1
ATOM 4446 O O . THR A 1 557 ? 116.943 149.274 114.639 1.00 26.80 557 THR A O 1
ATOM 4450 N N . ASN A 1 558 ? 114.852 149.264 113.779 1.00 25.65 558 ASN A N 1
ATOM 4451 C CA . ASN A 1 558 ? 114.213 149.350 115.081 1.00 25.65 558 ASN A CA 1
ATOM 4452 C C . ASN A 1 558 ? 114.396 148.073 115.891 1.00 25.65 558 ASN A C 1
ATOM 4453 O O . ASN A 1 558 ? 114.406 148.124 117.124 1.00 25.65 558 ASN A O 1
ATOM 4458 N N . THR A 1 559 ? 114.530 146.925 115.229 1.00 24.11 559 THR A N 1
ATOM 4459 C CA . THR A 1 559 ? 114.810 145.693 115.953 1.00 24.11 559 THR A CA 1
ATOM 4460 C C . THR A 1 559 ? 116.231 145.699 116.503 1.00 24.11 559 THR A C 1
ATOM 4461 O O . THR A 1 559 ? 116.480 145.180 117.598 1.00 24.11 559 THR A O 1
ATOM 4465 N N . LYS A 1 560 ? 117.164 146.314 115.771 1.00 24.60 560 LYS A N 1
ATOM 4466 C CA . LYS A 1 560 ? 118.513 146.536 116.280 1.00 24.60 560 LYS A CA 1
ATOM 4467 C C . LYS A 1 560 ? 118.506 147.457 117.494 1.00 24.60 560 LYS A C 1
ATOM 4468 O O . LYS A 1 560 ? 119.327 147.296 118.410 1.00 24.60 560 LYS A O 1
ATOM 4474 N N . ASP A 1 561 ? 117.554 148.390 117.544 1.00 23.82 561 ASP A N 1
ATOM 4475 C CA . ASP A 1 561 ? 117.490 149.312 118.674 1.00 23.82 561 ASP A CA 1
ATOM 4476 C C . ASP A 1 561 ? 117.144 148.624 120.002 1.00 23.82 561 ASP A C 1
ATOM 4477 O O . ASP A 1 561 ? 117.508 149.151 121.056 1.00 23.82 561 ASP A O 1
ATOM 4482 N N . ILE A 1 562 ? 116.513 147.441 119.975 1.00 22.15 562 ILE A N 1
ATOM 4483 C CA . ILE A 1 562 ? 116.199 146.710 121.209 1.00 22.15 562 ILE A CA 1
ATOM 4484 C C . ILE A 1 562 ? 117.479 146.260 121.908 1.00 22.15 562 ILE A C 1
ATOM 4485 O O . ILE A 1 562 ? 117.644 146.435 123.120 1.00 22.15 562 ILE A O 1
ATOM 4490 N N . TYR A 1 563 ? 118.404 145.675 121.148 1.00 23.26 563 TYR A N 1
ATOM 4491 C CA . TYR A 1 563 ? 119.718 145.329 121.675 1.00 23.26 563 TYR A CA 1
ATOM 4492 C C . TYR A 1 563 ? 120.539 146.574 121.980 1.00 23.26 563 TYR A C 1
ATOM 4493 O O . TYR A 1 563 ? 121.364 146.558 122.903 1.00 23.26 563 TYR A O 1
ATOM 4502 N N . ASN A 1 564 ? 120.322 147.657 121.221 1.00 22.33 564 ASN A N 1
ATOM 4503 C CA . ASN A 1 564 ? 121.050 148.896 121.481 1.00 22.33 564 ASN A CA 1
ATOM 4504 C C . ASN A 1 564 ? 120.699 149.504 122.833 1.00 22.33 564 ASN A C 1
ATOM 4505 O O . ASN A 1 564 ? 121.561 150.116 123.462 1.00 22.33 564 ASN A O 1
ATOM 4510 N N . THR A 1 565 ? 119.451 149.350 123.290 1.00 22.05 565 THR A N 1
ATOM 4511 C CA . THR A 1 565 ? 119.084 149.832 124.625 1.00 22.05 565 THR A CA 1
ATOM 4512 C C . THR A 1 565 ? 119.848 149.100 125.720 1.00 22.05 565 THR A C 1
ATOM 4513 O O . THR A 1 565 ? 120.309 149.720 126.685 1.00 22.05 565 THR A O 1
ATOM 4517 N N . PHE A 1 566 ? 119.975 147.780 125.589 1.00 20.55 566 PHE A N 1
ATOM 4518 C CA . PHE A 1 566 ? 120.737 146.975 126.540 1.00 20.55 566 PHE A CA 1
ATOM 4519 C C . PHE A 1 566 ? 122.213 147.357 126.536 1.00 20.55 566 PHE A C 1
ATOM 4520 O O . PHE A 1 566 ? 122.835 147.501 127.604 1.00 20.55 566 PHE A O 1
ATOM 4528 N N . VAL A 1 567 ? 122.775 147.564 125.342 1.00 21.03 567 VAL A N 1
ATOM 4529 C CA . VAL A 1 567 ? 124.172 147.966 125.218 1.00 21.03 567 VAL A CA 1
ATOM 4530 C C . VAL A 1 567 ? 124.397 149.350 125.816 1.00 21.03 567 VAL A C 1
ATOM 4531 O O . VAL A 1 567 ? 125.390 149.579 126.512 1.00 21.03 567 VAL A O 1
ATOM 4535 N N . LEU A 1 568 ? 123.456 150.275 125.614 1.00 21.26 568 LEU A N 1
ATOM 4536 C CA . LEU A 1 568 ? 123.618 151.614 126.169 1.00 21.26 568 LEU A CA 1
ATOM 4537 C C . LEU A 1 568 ? 123.410 151.644 127.677 1.00 21.26 568 LEU A C 1
ATOM 4538 O O . LEU A 1 568 ? 124.043 152.455 128.357 1.00 21.26 568 LEU A O 1
ATOM 4543 N N . ASP A 1 569 ? 122.575 150.751 128.220 1.00 23.04 569 ASP A N 1
ATOM 4544 C CA . ASP A 1 569 ? 122.448 150.634 129.673 1.00 23.04 569 ASP A CA 1
ATOM 4545 C C . ASP A 1 569 ? 123.752 150.173 130.308 1.00 23.04 569 ASP A C 1
ATOM 4546 O O . ASP A 1 569 ? 124.236 150.781 131.278 1.00 23.04 569 ASP A O 1
ATOM 4551 N N . VAL A 1 570 ? 124.342 149.106 129.761 1.00 22.53 570 VAL A N 1
ATOM 4552 C CA . VAL A 1 570 ? 125.598 148.602 130.311 1.00 22.53 570 VAL A CA 1
ATOM 4553 C C . VAL A 1 570 ? 126.720 149.614 130.101 1.00 22.53 570 VAL A C 1
ATOM 4554 O O . VAL A 1 570 ? 127.568 149.811 130.977 1.00 22.53 570 VAL A O 1
ATOM 4558 N N . ALA A 1 571 ? 126.710 150.311 128.964 1.00 22.68 571 ALA A N 1
ATOM 4559 C CA . ALA A 1 571 ? 127.748 151.290 128.677 1.00 22.68 571 ALA A CA 1
ATOM 4560 C C . ALA A 1 571 ? 127.635 152.517 129.565 1.00 22.68 571 ALA A C 1
ATOM 4561 O O . ALA A 1 571 ? 128.654 153.118 129.913 1.00 22.68 571 ALA A O 1
ATOM 4563 N N . SER A 1 572 ? 126.420 152.903 129.946 1.00 23.17 572 SER A N 1
ATOM 4564 C CA . SER A 1 572 ? 126.273 154.023 130.862 1.00 23.17 572 SER A CA 1
ATOM 4565 C C . SER A 1 572 ? 126.684 153.635 132.273 1.00 23.17 572 SER A C 1
ATOM 4566 O O . SER A 1 572 ? 127.260 154.452 132.999 1.00 23.17 572 SER A O 1
ATOM 4569 N N . LYS A 1 573 ? 126.412 152.391 132.682 1.00 25.61 573 LYS A N 1
ATOM 4570 C CA . LYS A 1 573 ? 126.753 152.006 134.050 1.00 25.61 573 LYS A CA 1
ATOM 4571 C C . LYS A 1 573 ? 128.245 151.782 134.278 1.00 25.61 573 LYS A C 1
ATOM 4572 O O . LYS A 1 573 ? 128.686 151.838 135.427 1.00 25.61 573 LYS A O 1
ATOM 4578 N N . CYS A 1 574 ? 129.035 151.538 133.239 1.00 28.16 574 CYS A N 1
ATOM 4579 C CA . CYS A 1 574 ? 130.413 151.122 133.454 1.00 28.16 574 CYS A CA 1
ATOM 4580 C C . CYS A 1 574 ? 131.335 152.329 133.613 1.00 28.16 574 CYS A C 1
ATOM 4581 O O . CYS A 1 574 ? 130.906 153.483 133.601 1.00 28.16 574 CYS A O 1
ATOM 4584 N N . THR A 1 575 ? 132.628 152.053 133.791 1.00 30.14 575 THR A N 1
ATOM 4585 C CA . THR A 1 575 ? 133.656 153.088 133.932 1.00 30.14 575 THR A CA 1
ATOM 4586 C C . THR A 1 575 ? 134.879 152.606 133.154 1.00 30.14 575 THR A C 1
ATOM 4587 O O . THR A 1 575 ? 135.756 151.938 133.708 1.00 30.14 575 THR A O 1
ATOM 4591 N N . VAL A 1 576 ? 134.924 152.930 131.866 1.00 26.35 576 VAL A N 1
ATOM 4592 C CA . VAL A 1 576 ? 135.994 152.478 130.977 1.00 26.35 576 VAL A CA 1
ATOM 4593 C C . VAL A 1 576 ? 136.586 153.685 130.266 1.00 26.35 576 VAL A C 1
ATOM 4594 O O . VAL A 1 576 ? 135.932 154.261 129.389 1.00 26.35 576 VAL A O 1
ATOM 4598 N N . PRO A 1 577 ? 137.791 154.120 130.606 1.00 24.76 577 PRO A N 1
ATOM 4599 C CA . PRO A 1 577 ? 138.480 155.099 129.769 1.00 24.76 577 PRO A CA 1
ATOM 4600 C C . PRO A 1 577 ? 139.353 154.398 128.741 1.00 24.76 577 PRO A C 1
ATOM 4601 O O . PRO A 1 577 ? 139.733 153.236 128.904 1.00 24.76 577 PRO A O 1
ATOM 4605 N N . ARG A 1 578 ? 139.647 155.134 127.667 1.00 26.02 578 ARG A N 1
ATOM 4606 C CA . ARG A 1 578 ? 140.645 154.770 126.658 1.00 26.02 578 ARG A CA 1
ATOM 4607 C C . ARG A 1 578 ? 140.293 153.452 125.960 1.00 26.02 578 ARG A C 1
ATOM 4608 O O . ARG A 1 578 ? 140.940 152.425 126.152 1.00 26.02 578 ARG A O 1
ATOM 4616 N N . PHE A 1 579 ? 139.220 153.489 125.173 1.00 25.63 579 PHE A N 1
ATOM 4617 C CA . PHE A 1 579 ? 138.930 152.320 124.349 1.00 25.63 579 PHE A CA 1
ATOM 4618 C C . PHE A 1 579 ? 139.617 152.383 122.990 1.00 25.63 579 PHE A C 1
ATOM 4619 O O . PHE A 1 579 ? 140.476 151.555 122.691 1.00 25.63 579 PHE A O 1
ATOM 4627 N N . GLY A 1 580 ? 139.263 153.337 122.154 1.00 25.04 580 GLY A N 1
ATOM 4628 C CA . GLY A 1 580 ? 139.880 153.393 120.853 1.00 25.04 580 GLY A CA 1
ATOM 4629 C C . GLY A 1 580 ? 140.647 154.673 120.655 1.00 25.04 580 GLY A C 1
ATOM 4630 O O . GLY A 1 580 ? 141.723 154.885 121.214 1.00 25.04 580 GLY A O 1
ATOM 4631 N N . PRO A 1 581 ? 140.104 155.547 119.809 1.00 23.22 581 PRO A N 1
ATOM 4632 C CA . PRO A 1 581 ? 140.488 156.956 119.844 1.00 23.22 581 PRO A CA 1
ATOM 4633 C C . PRO A 1 581 ? 139.738 157.756 120.892 1.00 23.22 581 PRO A C 1
ATOM 4634 O O . PRO A 1 581 ? 139.902 158.978 120.950 1.00 23.22 581 PRO A O 1
ATOM 4638 N N . TYR A 1 582 ? 138.930 157.097 121.714 1.00 22.59 582 TYR A N 1
ATOM 4639 C CA . TYR A 1 582 ? 138.034 157.745 122.652 1.00 22.59 582 TYR A CA 1
ATOM 4640 C C . TYR A 1 582 ? 138.638 157.745 124.043 1.00 22.59 582 TYR A C 1
ATOM 4641 O O . TYR A 1 582 ? 139.435 156.877 124.394 1.00 22.59 582 TYR A O 1
ATOM 4650 N N . TYR A 1 583 ? 138.236 158.730 124.835 1.00 22.79 583 TYR A N 1
ATOM 4651 C CA . TYR A 1 583 ? 138.714 158.889 126.196 1.00 22.79 583 TYR A CA 1
ATOM 4652 C C . TYR A 1 583 ? 137.615 159.557 127.002 1.00 22.79 583 TYR A C 1
ATOM 4653 O O . TYR A 1 583 ? 136.797 160.299 126.456 1.00 22.79 583 TYR A O 1
ATOM 4662 N N . ALA A 1 584 ? 137.589 159.264 128.298 1.00 23.19 584 ALA A N 1
ATOM 4663 C CA . ALA A 1 584 ? 136.512 159.727 129.163 1.00 23.19 584 ALA A CA 1
ATOM 4664 C C . ALA A 1 584 ? 136.632 161.223 129.411 1.00 23.19 584 ALA A C 1
ATOM 4665 O O . ALA A 1 584 ? 137.721 161.728 129.691 1.00 23.19 584 ALA A O 1
ATOM 4667 N N . LYS A 1 585 ? 135.510 161.932 129.309 1.00 23.19 585 LYS A N 1
ATOM 4668 C CA . LYS A 1 585 ? 135.516 163.382 129.423 1.00 23.19 585 LYS A CA 1
ATOM 4669 C C . LYS A 1 585 ? 134.111 163.880 129.711 1.00 23.19 585 LYS A C 1
ATOM 4670 O O . LYS A 1 585 ? 133.129 163.161 129.531 1.00 23.19 585 LYS A O 1
ATOM 4676 N N . ASN A 1 586 ? 134.033 165.126 130.169 1.00 22.93 586 ASN A N 1
ATOM 4677 C CA . ASN A 1 586 ? 132.752 165.799 130.313 1.00 22.93 586 ASN A CA 1
ATOM 4678 C C . ASN A 1 586 ? 132.241 166.235 128.951 1.00 22.93 586 ASN A C 1
ATOM 4679 O O . ASN A 1 586 ? 132.999 166.690 128.094 1.00 22.93 586 ASN A O 1
ATOM 4684 N N . MET A 1 587 ? 130.933 166.124 128.771 1.00 25.00 587 MET A N 1
ATOM 4685 C CA . MET A 1 587 ? 130.333 166.193 127.450 1.00 25.00 587 MET A CA 1
ATOM 4686 C C . MET A 1 587 ? 129.005 166.920 127.562 1.00 25.00 587 MET A C 1
ATOM 4687 O O . MET A 1 587 ? 128.228 166.638 128.475 1.00 25.00 587 MET A O 1
ATOM 4692 N N . GLU A 1 588 ? 128.767 167.876 126.669 1.00 25.62 588 GLU A N 1
ATOM 4693 C CA . GLU A 1 588 ? 127.497 168.590 126.658 1.00 25.62 588 GLU A CA 1
ATOM 4694 C C . GLU A 1 588 ? 126.398 167.661 126.167 1.00 25.62 588 GLU A C 1
ATOM 4695 O O . GLU A 1 588 ? 126.591 166.896 125.220 1.00 25.62 588 GLU A O 1
ATOM 4701 N N . VAL A 1 589 ? 125.238 167.713 126.816 1.00 22.44 589 VAL A N 1
ATOM 4702 C CA . VAL A 1 589 ? 124.271 166.636 126.683 1.00 22.44 589 VAL A CA 1
ATOM 4703 C C . VAL A 1 589 ? 122.868 167.203 126.863 1.00 22.44 589 VAL A C 1
ATOM 4704 O O . VAL A 1 589 ? 122.680 168.246 127.490 1.00 22.44 589 VAL A O 1
ATOM 4708 N N . PHE A 1 590 ? 121.882 166.535 126.274 1.00 23.11 590 PHE A N 1
ATOM 4709 C CA . PHE A 1 590 ? 120.485 166.908 126.434 1.00 23.11 590 PHE A CA 1
ATOM 4710 C C . PHE A 1 590 ? 119.744 165.864 127.254 1.00 23.11 590 PHE A C 1
ATOM 4711 O O . PHE A 1 590 ? 120.115 164.690 127.279 1.00 23.11 590 PHE A O 1
ATOM 4719 N N . GLU A 1 591 ? 118.689 166.308 127.930 1.00 24.77 591 GLU A N 1
ATOM 4720 C CA . GLU A 1 591 ? 117.857 165.431 128.738 1.00 24.77 591 GLU A CA 1
ATOM 4721 C C . GLU A 1 591 ? 116.396 165.802 128.557 1.00 24.77 591 GLU A C 1
ATOM 4722 O O . GLU A 1 591 ? 116.062 166.966 128.331 1.00 24.77 591 GLU A O 1
ATOM 4728 N N . VAL A 1 592 ? 115.528 164.797 128.660 1.00 24.11 592 VAL A N 1
ATOM 4729 C CA . VAL A 1 592 ? 114.092 165.031 128.573 1.00 24.11 592 VAL A CA 1
ATOM 4730 C C . VAL A 1 592 ? 113.602 165.739 129.825 1.00 24.11 592 VAL A C 1
ATOM 4731 O O . VAL A 1 592 ? 113.887 165.318 130.953 1.00 24.11 592 VAL A O 1
ATOM 4735 N N . GLY A 1 593 ? 112.865 166.828 129.628 1.00 23.98 593 GLY A N 1
ATOM 4736 C CA . GLY A 1 593 ? 112.416 167.655 130.721 1.00 23.98 593 GLY A CA 1
ATOM 4737 C C . GLY A 1 593 ? 113.249 168.910 130.818 1.00 23.98 593 GLY A C 1
ATOM 4738 O O . GLY A 1 593 ? 112.724 170.001 131.041 1.00 23.98 593 GLY A O 1
ATOM 4739 N N . LYS A 1 594 ? 114.554 168.765 130.634 1.00 24.30 594 LYS A N 1
ATOM 4740 C CA . LYS A 1 594 ? 115.451 169.899 130.756 1.00 24.30 594 LYS A CA 1
ATOM 4741 C C . LYS A 1 594 ? 115.501 170.654 129.437 1.00 24.30 594 LYS A C 1
ATOM 4742 O O . LYS A 1 594 ? 115.811 170.084 128.389 1.00 24.30 594 LYS A O 1
ATOM 4748 N N . ARG A 1 595 ? 115.181 171.939 129.485 1.00 27.77 595 ARG A N 1
ATOM 4749 C CA . ARG A 1 595 ? 115.192 172.757 128.283 1.00 27.77 595 ARG A CA 1
ATOM 4750 C C . ARG A 1 595 ? 116.604 173.118 127.829 1.00 27.77 595 ARG A C 1
ATOM 4751 O O . ARG A 1 595 ? 116.876 173.137 126.624 1.00 27.77 595 ARG A O 1
ATOM 4759 N N . GLN A 1 596 ? 117.520 173.364 128.761 1.00 27.82 596 GLN A N 1
ATOM 4760 C CA . GLN A 1 596 ? 118.899 173.681 128.429 1.00 27.82 596 GLN A CA 1
ATOM 4761 C C . GLN A 1 596 ? 119.735 172.406 128.344 1.00 27.82 596 GLN A C 1
ATOM 4762 O O . GLN A 1 596 ? 119.249 171.297 128.567 1.00 27.82 596 GLN A O 1
ATOM 4768 N N . SER A 1 597 ? 121.011 172.564 128.012 1.00 23.70 597 SER A N 1
ATOM 4769 C CA . SER A 1 597 ? 121.919 171.437 127.867 1.00 23.70 597 SER A CA 1
ATOM 4770 C C . SER A 1 597 ? 122.716 171.242 129.148 1.00 23.70 597 SER A C 1
ATOM 4771 O O . SER A 1 597 ? 123.171 172.209 129.762 1.00 23.70 597 SER A O 1
ATOM 4774 N N . GLN A 1 598 ? 122.881 169.988 129.545 1.00 21.66 598 GLN A N 1
ATOM 4775 C CA . GLN A 1 598 ? 123.556 169.630 130.776 1.00 21.66 598 GLN A CA 1
ATOM 4776 C C . GLN A 1 598 ? 124.969 169.160 130.448 1.00 21.66 598 GLN A C 1
ATOM 4777 O O . GLN A 1 598 ? 125.344 169.012 129.286 1.00 21.66 598 GLN A O 1
ATOM 4783 N N . VAL A 1 599 ? 125.769 168.919 131.480 1.00 19.63 599 VAL A N 1
ATOM 4784 C CA . VAL A 1 599 ? 127.120 168.398 131.310 1.00 19.63 599 VAL A CA 1
ATOM 4785 C C . VAL A 1 599 ? 127.236 167.125 132.129 1.00 19.63 599 VAL A C 1
ATOM 4786 O O . VAL A 1 599 ? 127.043 167.150 133.348 1.00 19.63 599 VAL A O 1
ATOM 4790 N N . LYS A 1 600 ? 127.528 166.014 131.466 1.00 21.78 600 LYS A N 1
ATOM 4791 C CA . LYS A 1 600 ? 127.713 164.737 132.131 1.00 21.78 600 LYS A CA 1
ATOM 4792 C C . LYS A 1 600 ? 129.078 164.169 131.791 1.00 21.78 600 LYS A C 1
ATOM 4793 O O . LYS A 1 600 ? 129.670 164.496 130.762 1.00 21.78 600 LYS A O 1
ATOM 4799 N N . TYR A 1 601 ? 129.570 163.321 132.683 1.00 21.92 601 TYR A N 1
ATOM 4800 C CA . TYR A 1 601 ? 130.824 162.614 132.478 1.00 21.92 601 TYR A CA 1
ATOM 4801 C C . TYR A 1 601 ? 130.538 161.334 131.707 1.00 21.92 601 TYR A C 1
ATOM 4802 O O . TYR A 1 601 ? 129.779 160.480 132.174 1.00 21.92 601 TYR A O 1
ATOM 4811 N N . VAL A 1 602 ? 131.125 161.206 130.523 1.00 21.59 602 VAL A N 1
ATOM 4812 C CA . VAL A 1 602 ? 130.850 160.099 129.617 1.00 21.59 602 VAL A CA 1
ATOM 4813 C C . VAL A 1 602 ? 132.149 159.341 129.389 1.00 21.59 602 VAL A C 1
ATOM 4814 O O . VAL A 1 602 ? 133.145 159.935 128.967 1.00 21.59 602 VAL A O 1
ATOM 4818 N N . ASN A 1 603 ? 132.143 158.037 129.659 1.00 23.45 603 ASN A N 1
ATOM 4819 C CA . ASN A 1 603 ? 133.358 157.258 129.475 1.00 23.45 603 ASN A CA 1
ATOM 4820 C C . ASN A 1 603 ? 133.527 156.870 128.005 1.00 23.45 603 ASN A C 1
ATOM 4821 O O . ASN A 1 603 ? 132.704 157.203 127.153 1.00 23.45 603 ASN A O 1
ATOM 4826 N N . ALA A 1 604 ? 134.606 156.140 127.708 1.00 22.72 604 ALA A N 1
ATOM 4827 C CA . ALA A 1 604 ? 134.990 155.893 126.321 1.00 22.72 604 ALA A CA 1
ATOM 4828 C C . ALA A 1 604 ? 134.073 154.884 125.644 1.00 22.72 604 ALA A C 1
ATOM 4829 O O . ALA A 1 604 ? 133.731 155.039 124.462 1.00 22.72 604 ALA A O 1
ATOM 4831 N N . ALA A 1 605 ? 133.679 153.840 126.375 1.00 22.81 605 ALA A N 1
ATOM 4832 C CA . ALA A 1 605 ? 132.869 152.773 125.803 1.00 22.81 605 ALA A CA 1
ATOM 4833 C C . ALA A 1 605 ? 131.479 153.254 125.429 1.00 22.81 605 ALA A C 1
ATOM 4834 O O . ALA A 1 605 ? 130.921 152.811 124.424 1.00 22.81 605 ALA A O 1
ATOM 4836 N N . TRP A 1 606 ? 130.924 154.182 126.203 1.00 21.90 606 TRP A N 1
ATOM 4837 C CA . TRP A 1 606 ? 129.588 154.682 125.916 1.00 21.90 606 TRP A CA 1
ATOM 4838 C C . TRP A 1 606 ? 129.612 155.655 124.744 1.00 21.90 606 TRP A C 1
ATOM 4839 O O . TRP A 1 606 ? 128.663 155.700 123.953 1.00 21.90 606 TRP A O 1
ATOM 4850 N N . GLN A 1 607 ? 130.738 156.348 124.548 1.00 22.38 607 GLN A N 1
ATOM 4851 C CA . GLN A 1 607 ? 130.953 157.120 123.326 1.00 22.38 607 GLN A CA 1
ATOM 4852 C C . GLN A 1 607 ? 131.012 156.216 122.104 1.00 22.38 607 GLN A C 1
ATOM 4853 O O . GLN A 1 607 ? 130.386 156.505 121.076 1.00 22.38 607 GLN A O 1
ATOM 4859 N N . ALA A 1 608 ? 131.764 155.113 122.202 1.00 23.07 608 ALA A N 1
ATOM 4860 C CA . ALA A 1 608 ? 131.892 154.193 121.073 1.00 23.07 608 ALA A CA 1
ATOM 4861 C C . ALA A 1 608 ? 130.569 153.522 120.739 1.00 23.07 608 ALA A C 1
ATOM 4862 O O . ALA A 1 608 ? 130.201 153.418 119.564 1.00 23.07 608 ALA A O 1
ATOM 4864 N N . CYS A 1 609 ? 129.829 153.088 121.758 1.00 22.11 609 CYS A N 1
ATOM 4865 C CA . CYS A 1 609 ? 128.560 152.415 121.519 1.00 22.11 609 CYS A CA 1
ATOM 4866 C C . CYS A 1 609 ? 127.504 153.372 120.988 1.00 22.11 609 CYS A C 1
ATOM 4867 O O . CYS A 1 609 ? 126.716 152.999 120.115 1.00 22.11 609 CYS A O 1
ATOM 4870 N N . ALA A 1 610 ? 127.493 154.618 121.466 1.00 22.72 610 ALA A N 1
ATOM 4871 C CA . ALA A 1 610 ? 126.521 155.578 120.962 1.00 22.72 610 ALA A CA 1
ATOM 4872 C C . ALA A 1 610 ? 126.842 155.997 119.536 1.00 22.72 610 ALA A C 1
ATOM 4873 O O . ALA A 1 610 ? 125.931 156.178 118.719 1.00 22.72 610 ALA A O 1
ATOM 4875 N N . LEU A 1 611 ? 128.130 156.132 119.210 1.00 24.16 611 LEU A N 1
ATOM 4876 C CA . LEU A 1 611 ? 128.503 156.493 117.851 1.00 24.16 611 LEU A CA 1
ATOM 4877 C C . LEU A 1 611 ? 128.257 155.348 116.884 1.00 24.16 611 LEU A C 1
ATOM 4878 O O . LEU A 1 611 ? 127.934 155.588 115.717 1.00 24.16 611 LEU A O 1
ATOM 4883 N N . GLU A 1 612 ? 128.390 154.106 117.342 1.00 26.44 612 GLU A N 1
ATOM 4884 C CA . GLU A 1 612 ? 128.035 152.988 116.481 1.00 26.44 612 GLU A CA 1
ATOM 4885 C C . GLU A 1 612 ? 126.529 152.900 116.285 1.00 26.44 612 GLU A C 1
ATOM 4886 O O . GLU A 1 612 ? 126.062 152.689 115.162 1.00 26.44 612 GLU A O 1
ATOM 4892 N N . ALA A 1 613 ? 125.753 153.049 117.360 1.00 24.92 613 ALA A N 1
ATOM 4893 C CA . ALA A 1 613 ? 124.305 152.927 117.262 1.00 24.92 613 ALA A CA 1
ATOM 4894 C C . ALA A 1 613 ? 123.669 154.068 116.485 1.00 24.92 613 ALA A C 1
ATOM 4895 O O . ALA A 1 613 ? 122.589 153.884 115.920 1.00 24.92 613 ALA A O 1
ATOM 4897 N N . ALA A 1 614 ? 124.309 155.231 116.427 1.00 26.67 614 ALA A N 1
ATOM 4898 C CA . ALA A 1 614 ? 123.734 156.358 115.713 1.00 26.67 614 ALA A CA 1
ATOM 4899 C C . ALA A 1 614 ? 124.127 156.417 114.245 1.00 26.67 614 ALA A C 1
ATOM 4900 O O . ALA A 1 614 ? 123.520 157.183 113.493 1.00 26.67 614 ALA A O 1
ATOM 4902 N N . ASN A 1 615 ? 125.126 155.649 113.819 1.00 28.84 615 ASN A N 1
ATOM 4903 C CA . ASN A 1 615 ? 125.622 155.677 112.444 1.00 28.84 615 ASN A CA 1
ATOM 4904 C C . ASN A 1 615 ? 125.581 154.254 111.909 1.00 28.84 615 ASN A C 1
ATOM 4905 O O . ASN A 1 615 ? 126.591 153.551 111.915 1.00 28.84 615 ASN A O 1
ATOM 4910 N N . SER A 1 616 ? 124.424 153.837 111.415 1.00 30.31 616 SER A N 1
ATOM 4911 C CA . SER A 1 616 ? 124.195 152.444 111.058 1.00 30.31 616 SER A CA 1
ATOM 4912 C C . SER A 1 616 ? 123.919 152.333 109.568 1.00 30.31 616 SER A C 1
ATOM 4913 O O . SER A 1 616 ? 122.976 152.947 109.060 1.00 30.31 616 SER A O 1
ATOM 4916 N N . GLN A 1 617 ? 124.736 151.549 108.875 1.00 32.55 617 GLN A N 1
ATOM 4917 C CA . GLN A 1 617 ? 124.548 151.291 107.455 1.00 32.55 617 GLN A CA 1
ATOM 4918 C C . GLN A 1 617 ? 124.882 149.832 107.201 1.00 32.55 617 GLN A C 1
ATOM 4919 O O . GLN A 1 617 ? 126.024 149.412 107.399 1.00 32.55 617 GLN A O 1
ATOM 4925 N N . THR A 1 618 ? 123.895 149.069 106.748 1.00 35.38 618 THR A N 1
ATOM 4926 C CA . THR A 1 618 ? 124.027 147.629 106.599 1.00 35.38 618 THR A CA 1
ATOM 4927 C C . THR A 1 618 ? 124.394 147.208 105.181 1.00 35.38 618 THR A C 1
ATOM 4928 O O . THR A 1 618 ? 125.134 146.231 105.014 1.00 35.38 618 THR A O 1
ATOM 4932 N N . SER A 1 619 ? 123.984 147.998 104.181 1.00 36.19 619 SER A N 1
ATOM 4933 C CA . SER A 1 619 ? 123.867 147.566 102.788 1.00 36.19 619 SER A CA 1
ATOM 4934 C C . SER A 1 619 ? 125.189 147.115 102.188 1.00 36.19 619 SER A C 1
ATOM 4935 O O . SER A 1 619 ? 126.129 147.902 102.054 1.00 36.19 619 SER A O 1
ATOM 4938 N N . THR A 1 620 ? 125.250 145.840 101.831 1.00 39.69 620 THR A N 1
ATOM 4939 C CA . THR A 1 620 ? 126.428 145.275 101.206 1.00 39.69 620 THR A CA 1
ATOM 4940 C C . THR A 1 620 ? 126.473 145.634 99.731 1.00 39.69 620 THR A C 1
ATOM 4941 O O . THR A 1 620 ? 125.445 145.736 99.059 1.00 39.69 620 THR A O 1
ATOM 4945 N N . SER A 1 621 ? 127.686 145.823 99.231 1.00 41.18 621 SER A N 1
ATOM 4946 C CA . SER A 1 621 ? 127.920 146.158 97.836 1.00 41.18 621 SER A CA 1
ATOM 4947 C C . SER A 1 621 ? 128.665 145.006 97.184 1.00 41.18 621 SER A C 1
ATOM 4948 O O . SER A 1 621 ? 129.724 144.597 97.667 1.00 41.18 621 SER A O 1
ATOM 4951 N N . TYR A 1 622 ? 128.110 144.477 96.102 1.00 42.03 622 TYR A N 1
ATOM 4952 C CA . TYR A 1 622 ? 128.749 143.421 95.333 1.00 42.03 622 TYR A CA 1
ATOM 4953 C C . TYR A 1 622 ? 129.198 143.967 93.987 1.00 42.03 622 TYR A C 1
ATOM 4954 O O . TYR A 1 622 ? 128.461 144.715 93.339 1.00 42.03 622 TYR A O 1
ATOM 4963 N N . GLU A 1 623 ? 130.407 143.596 93.577 1.00 44.30 623 GLU A N 1
ATOM 4964 C CA . GLU A 1 623 ? 130.967 144.019 92.299 1.00 44.30 623 GLU A CA 1
ATOM 4965 C C . GLU A 1 623 ? 130.738 142.915 91.277 1.00 44.30 623 GLU A C 1
ATOM 4966 O O . GLU A 1 623 ? 131.399 141.873 91.321 1.00 44.30 623 GLU A O 1
ATOM 4972 N N . SER A 1 624 ? 129.818 143.145 90.351 1.00 42.26 624 SER A N 1
ATOM 4973 C CA . SER A 1 624 ? 129.426 142.128 89.392 1.00 42.26 624 SER A CA 1
ATOM 4974 C C . SER A 1 624 ? 130.090 142.353 88.042 1.00 42.26 624 SER A C 1
ATOM 4975 O O . SER A 1 624 ? 130.363 143.486 87.642 1.00 42.26 624 SER A O 1
ATOM 4978 N N . GLU A 1 625 ? 130.354 141.250 87.343 1.00 43.93 625 GLU A N 1
ATOM 4979 C CA . GLU A 1 625 ? 130.871 141.337 85.985 1.00 43.93 625 GLU A CA 1
ATOM 4980 C C . GLU A 1 625 ? 129.791 141.724 84.987 1.00 43.93 625 GLU A C 1
ATOM 4981 O O . GLU A 1 625 ? 130.097 142.329 83.957 1.00 43.93 625 GLU A O 1
ATOM 4987 N N . ILE A 1 626 ? 128.536 141.395 85.270 1.00 41.41 626 ILE A N 1
ATOM 4988 C CA . ILE A 1 626 ? 127.447 141.819 84.402 1.00 41.41 626 ILE A CA 1
ATOM 4989 C C . ILE A 1 626 ? 127.120 143.287 84.632 1.00 41.41 626 ILE A C 1
ATOM 4990 O O . ILE A 1 626 ? 127.264 144.125 83.736 1.00 41.41 626 ILE A O 1
ATOM 4995 N N . PHE A 1 627 ? 126.689 143.619 85.846 1.00 40.20 627 PHE A N 1
ATOM 4996 C CA . PHE A 1 627 ? 126.017 144.879 86.118 1.00 40.20 627 PHE A CA 1
ATOM 4997 C C . PHE A 1 627 ? 126.925 145.931 86.735 1.00 40.20 627 PHE A C 1
ATOM 4998 O O . PHE A 1 627 ? 126.480 147.061 86.951 1.00 40.20 627 PHE A O 1
ATOM 5006 N N . GLY A 1 628 ? 128.163 145.600 87.024 1.00 41.55 628 GLY A N 1
ATOM 5007 C CA . GLY A 1 628 ? 129.085 146.585 87.589 1.00 41.55 628 GLY A CA 1
ATOM 5008 C C . GLY A 1 628 ? 129.135 146.502 89.114 1.00 41.55 628 GLY A C 1
ATOM 5009 O O . GLY A 1 628 ? 129.700 145.571 89.655 1.00 41.55 628 GLY A O 1
ATOM 5010 N N . GLN A 1 629 ? 128.539 147.484 89.780 1.00 42.06 629 GLN A N 1
ATOM 5011 C CA . GLN A 1 629 ? 128.510 147.530 91.235 1.00 42.06 629 GLN A CA 1
ATOM 5012 C C . GLN A 1 629 ? 127.063 147.505 91.701 1.00 42.06 629 GLN A C 1
ATOM 5013 O O . GLN A 1 629 ? 126.297 148.429 91.411 1.00 42.06 629 GLN A O 1
ATOM 5019 N N . VAL A 1 630 ? 126.698 146.449 92.423 1.00 39.43 630 VAL A N 1
ATOM 5020 C CA . VAL A 1 630 ? 125.330 146.204 92.859 1.00 39.43 630 VAL A CA 1
ATOM 5021 C C . VAL A 1 630 ? 125.263 146.421 94.362 1.00 39.43 630 VAL A C 1
ATOM 5022 O O . VAL A 1 630 ? 126.047 145.833 95.115 1.00 39.43 630 VAL A O 1
ATOM 5026 N N . LYS A 1 631 ? 124.328 147.253 94.799 1.00 37.39 631 LYS A N 1
ATOM 5027 C CA . LYS A 1 631 ? 124.132 147.539 96.209 1.00 37.39 631 LYS A CA 1
ATOM 5028 C C . LYS A 1 631 ? 122.845 146.885 96.689 1.00 37.39 631 LYS A C 1
ATOM 5029 O O . LYS A 1 631 ? 122.022 146.446 95.889 1.00 37.39 631 LYS A O 1
ATOM 5035 N N . ASN A 1 632 ? 122.698 146.783 98.001 1.00 36.28 632 ASN A N 1
ATOM 5036 C CA . ASN A 1 632 ? 121.536 146.152 98.604 1.00 36.28 632 ASN A CA 1
ATOM 5037 C C . ASN A 1 632 ? 120.647 147.214 99.244 1.00 36.28 632 ASN A C 1
ATOM 5038 O O . ASN A 1 632 ? 121.078 148.332 99.507 1.00 36.28 632 ASN A O 1
ATOM 5043 N N . ALA A 1 633 ? 119.390 146.858 99.485 1.00 34.99 633 ALA A N 1
ATOM 5044 C CA . ALA A 1 633 ? 118.574 147.689 100.352 1.00 34.99 633 ALA A CA 1
ATOM 5045 C C . ALA A 1 633 ? 119.014 147.512 101.804 1.00 34.99 633 ALA A C 1
ATOM 5046 O O . ALA A 1 633 ? 119.707 146.557 102.158 1.00 34.99 633 ALA A O 1
ATOM 5048 N N . GLU A 1 634 ? 118.607 148.449 102.647 1.00 35.47 634 GLU A N 1
ATOM 5049 C CA . GLU A 1 634 ? 119.120 148.529 104.005 1.00 35.47 634 GLU A CA 1
ATOM 5050 C C . GLU A 1 634 ? 118.116 147.923 104.980 1.00 35.47 634 GLU A C 1
ATOM 5051 O O . GLU A 1 634 ? 116.916 147.878 104.714 1.00 35.47 634 GLU A O 1
ATOM 5057 N N . GLY A 1 635 ? 118.622 147.421 106.099 1.00 36.12 635 GLY A N 1
ATOM 5058 C CA . GLY A 1 635 ? 117.753 146.835 107.099 1.00 36.12 635 GLY A CA 1
ATOM 5059 C C . GLY A 1 635 ? 117.874 145.330 107.173 1.00 36.12 635 GLY A C 1
ATOM 5060 O O . GLY A 1 635 ? 116.918 144.631 107.517 1.00 36.12 635 GLY A O 1
ATOM 5061 N N . THR A 1 636 ? 119.040 144.824 106.815 1.00 36.52 636 THR A N 1
ATOM 5062 C CA . THR A 1 636 ? 119.396 143.429 106.976 1.00 36.52 636 THR A CA 1
ATOM 5063 C C . THR A 1 636 ? 120.263 143.380 108.235 1.00 36.52 636 THR A C 1
ATOM 5064 O O . THR A 1 636 ? 120.338 144.358 108.981 1.00 36.52 636 THR A O 1
ATOM 5068 N N . TYR A 1 637 ? 120.897 142.249 108.514 1.00 36.16 637 TYR A N 1
ATOM 5069 C CA . TYR A 1 637 ? 121.938 142.230 109.512 1.00 36.16 637 TYR A CA 1
ATOM 5070 C C . TYR A 1 637 ? 123.194 141.664 108.863 1.00 36.16 637 TYR A C 1
ATOM 5071 O O . TYR A 1 637 ? 123.114 140.624 108.195 1.00 36.16 637 TYR A O 1
ATOM 5080 N N . PRO A 1 638 ? 124.356 142.311 109.026 1.00 41.03 638 PRO A N 1
ATOM 5081 C CA . PRO A 1 638 ? 125.485 142.039 108.114 1.00 41.03 638 PRO A CA 1
ATOM 5082 C C . PRO A 1 638 ? 126.099 140.658 108.258 1.00 41.03 638 PRO A C 1
ATOM 5083 O O . PRO A 1 638 ? 126.566 140.097 107.259 1.00 41.03 638 PRO A O 1
ATOM 5087 N N . SER A 1 639 ? 126.164 140.130 109.479 1.00 43.44 639 SER A N 1
ATOM 5088 C CA . SER A 1 639 ? 126.519 138.749 109.813 1.00 43.44 639 SER A CA 1
ATOM 5089 C C . SER A 1 639 ? 127.973 138.372 109.523 1.00 43.44 639 SER A C 1
ATOM 5090 O O . SER A 1 639 ? 128.385 137.242 109.801 1.00 43.44 639 SER A O 1
ATOM 5093 N N . GLY A 1 640 ? 128.763 139.304 109.003 1.00 43.83 640 GLY A N 1
ATOM 5094 C CA . GLY A 1 640 ? 130.202 139.159 108.950 1.00 43.83 640 GLY A CA 1
ATOM 5095 C C . GLY A 1 640 ? 130.795 140.106 109.966 1.00 43.83 640 GLY A C 1
ATOM 5096 O O . GLY A 1 640 ? 131.898 140.635 109.811 1.00 43.83 640 GLY A O 1
ATOM 5097 N N . ARG A 1 641 ? 130.025 140.320 111.016 1.00 39.41 641 ARG A N 1
ATOM 5098 C CA . ARG A 1 641 ? 130.236 141.349 112.012 1.00 39.41 641 ARG A CA 1
ATOM 5099 C C . ARG A 1 641 ? 130.713 140.691 113.307 1.00 39.41 641 ARG A C 1
ATOM 5100 O O . ARG A 1 641 ? 130.687 139.468 113.450 1.00 39.41 641 ARG A O 1
ATOM 5108 N N . ALA A 1 642 ? 131.180 141.507 114.252 1.00 36.49 642 ALA A N 1
ATOM 5109 C CA . ALA A 1 642 ? 131.709 140.949 115.491 1.00 36.49 642 ALA A CA 1
ATOM 5110 C C . ALA A 1 642 ? 130.594 140.420 116.383 1.00 36.49 642 ALA A C 1
ATOM 5111 O O . ALA A 1 642 ? 130.700 139.317 116.929 1.00 36.49 642 ALA A O 1
ATOM 5113 N N . ASP A 1 643 ? 129.500 141.167 116.504 1.00 35.72 643 ASP A N 1
ATOM 5114 C CA . ASP A 1 643 ? 128.404 140.827 117.407 1.00 35.72 643 ASP A CA 1
ATOM 5115 C C . ASP A 1 643 ? 127.243 140.141 116.702 1.00 35.72 643 ASP A C 1
ATOM 5116 O O . ASP A 1 643 ? 126.091 140.370 117.064 1.00 35.72 643 ASP A O 1
ATOM 5121 N N . THR A 1 644 ? 127.493 139.300 115.700 1.00 34.64 644 THR A N 1
ATOM 5122 C CA . THR A 1 644 ? 126.372 138.786 114.922 1.00 34.64 644 THR A CA 1
ATOM 5123 C C . THR A 1 644 ? 125.623 137.662 115.634 1.00 34.64 644 THR A C 1
ATOM 5124 O O . THR A 1 644 ? 124.391 137.662 115.652 1.00 34.64 644 THR A O 1
ATOM 5128 N N . SER A 1 645 ? 126.327 136.714 116.243 1.00 31.57 645 SER A N 1
ATOM 5129 C CA . SER A 1 645 ? 125.637 135.627 116.919 1.00 31.57 645 SER A CA 1
ATOM 5130 C C . SER A 1 645 ? 125.112 136.063 118.277 1.00 31.57 645 SER A C 1
ATOM 5131 O O . SER A 1 645 ? 124.015 135.645 118.683 1.00 31.57 645 SER A O 1
ATOM 5134 N N . THR A 1 646 ? 125.866 136.925 118.965 1.00 29.49 646 THR A N 1
ATOM 5135 C CA . THR A 1 646 ? 125.464 137.398 120.280 1.00 29.49 646 THR A CA 1
ATOM 5136 C C . THR A 1 646 ? 124.218 138.256 120.220 1.00 29.49 646 THR A C 1
ATOM 5137 O O . THR A 1 646 ? 123.422 138.215 121.157 1.00 29.49 646 THR A O 1
ATOM 5141 N N . HIS A 1 647 ? 124.029 139.009 119.133 1.00 26.36 647 HIS A N 1
ATOM 5142 C CA . HIS A 1 647 ? 122.830 139.826 118.980 1.00 26.36 647 HIS A CA 1
ATOM 5143 C C . HIS A 1 647 ? 121.571 138.976 118.972 1.00 26.36 647 HIS A C 1
ATOM 5144 O O . HIS A 1 647 ? 120.644 139.217 119.756 1.00 26.36 647 HIS A O 1
ATOM 5151 N N . HIS A 1 648 ? 121.531 137.965 118.104 1.00 28.37 648 HIS A N 1
ATOM 5152 C CA . HIS A 1 648 ? 120.345 137.128 117.995 1.00 28.37 648 HIS A CA 1
ATOM 5153 C C . HIS A 1 648 ? 120.144 136.286 119.244 1.00 28.37 648 HIS A C 1
ATOM 5154 O O . HIS A 1 648 ? 119.003 136.109 119.684 1.00 28.37 648 HIS A O 1
ATOM 5161 N N . THR A 1 649 ? 121.238 135.833 119.870 1.00 26.89 649 THR A N 1
ATOM 5162 C CA . THR A 1 649 ? 121.127 135.047 121.095 1.00 26.89 649 THR A CA 1
ATOM 5163 C C . THR A 1 649 ? 120.550 135.873 122.242 1.00 26.89 649 THR A C 1
ATOM 5164 O O . THR A 1 649 ? 119.606 135.437 122.919 1.00 26.89 649 THR A O 1
ATOM 5168 N N . VAL A 1 650 ? 121.095 137.079 122.454 1.00 24.14 650 VAL A N 1
ATOM 5169 C CA . VAL A 1 650 ? 120.628 137.963 123.517 1.00 24.14 650 VAL A CA 1
ATOM 5170 C C . VAL A 1 650 ? 119.185 138.381 123.284 1.00 24.14 650 VAL A C 1
ATOM 5171 O O . VAL A 1 650 ? 118.361 138.332 124.205 1.00 24.14 650 VAL A O 1
ATOM 5175 N N . LEU A 1 651 ? 118.842 138.735 122.042 1.00 23.06 651 LEU A N 1
ATOM 5176 C CA . LEU A 1 651 ? 117.494 139.204 121.740 1.00 23.06 651 LEU A CA 1
ATOM 5177 C C . LEU A 1 651 ? 116.456 138.102 121.913 1.00 23.06 651 LEU A C 1
ATOM 5178 O O . LEU A 1 651 ? 115.374 138.346 122.463 1.00 23.06 651 LEU A O 1
ATOM 5183 N N . LEU A 1 652 ? 116.767 136.879 121.476 1.00 24.71 652 LEU A N 1
ATOM 5184 C CA . LEU A 1 652 ? 115.784 135.810 121.589 1.00 24.71 652 LEU A CA 1
ATOM 5185 C C . LEU A 1 652 ? 115.621 135.345 123.028 1.00 24.71 652 LEU A C 1
ATOM 5186 O O . LEU A 1 652 ? 114.490 135.078 123.468 1.00 24.71 652 LEU A O 1
ATOM 5191 N N . GLN A 1 653 ? 116.722 135.271 123.792 1.00 23.53 653 GLN A N 1
ATOM 5192 C CA . GLN A 1 653 ? 116.578 134.879 125.189 1.00 23.53 653 GLN A CA 1
ATOM 5193 C C . GLN A 1 653 ? 115.880 135.966 125.991 1.00 23.53 653 GLN A C 1
ATOM 5194 O O . GLN A 1 653 ? 115.113 135.653 126.909 1.00 23.53 653 GLN A O 1
ATOM 5200 N N . GLY A 1 654 ? 116.049 137.230 125.592 1.00 22.11 654 GLY A N 1
ATOM 5201 C CA . GLY A 1 654 ? 115.349 138.305 126.259 1.00 22.11 654 GLY A CA 1
ATOM 5202 C C . GLY A 1 654 ? 113.860 138.273 125.998 1.00 22.11 654 GLY A C 1
ATOM 5203 O O . GLY A 1 654 ? 113.070 138.419 126.929 1.00 22.11 654 GLY A O 1
ATOM 5204 N N . LEU A 1 655 ? 113.460 138.043 124.740 1.00 22.81 655 LEU A N 1
ATOM 5205 C CA . LEU A 1 655 ? 112.036 137.954 124.418 1.00 22.81 655 LEU A CA 1
ATOM 5206 C C . LEU A 1 655 ? 111.366 136.779 125.121 1.00 22.81 655 LEU A C 1
ATOM 5207 O O . LEU A 1 655 ? 110.274 136.932 125.677 1.00 22.81 655 LEU A O 1
ATOM 5212 N N . VAL A 1 656 ? 112.024 135.616 125.160 1.00 23.57 656 VAL A N 1
ATOM 5213 C CA . VAL A 1 656 ? 111.398 134.440 125.762 1.00 23.57 656 VAL A CA 1
ATOM 5214 C C . VAL A 1 656 ? 111.303 134.580 127.281 1.00 23.57 656 VAL A C 1
ATOM 5215 O O . VAL A 1 656 ? 110.227 134.389 127.872 1.00 23.57 656 VAL A O 1
ATOM 5219 N N . ARG A 1 657 ? 112.413 134.922 127.941 1.00 23.29 657 ARG A N 1
ATOM 5220 C CA . ARG A 1 657 ? 112.381 135.013 129.395 1.00 23.29 657 ARG A CA 1
ATOM 5221 C C . ARG A 1 657 ? 111.574 136.216 129.880 1.00 23.29 657 ARG A C 1
ATOM 5222 O O . ARG A 1 657 ? 110.930 136.148 130.939 1.00 23.29 657 ARG A O 1
ATOM 5230 N N . GLY A 1 658 ? 111.545 137.304 129.111 1.00 21.44 658 GLY A N 1
ATOM 5231 C CA . GLY A 1 658 ? 110.676 138.404 129.455 1.00 21.44 658 GLY A CA 1
ATOM 5232 C C . GLY A 1 658 ? 109.217 138.098 129.228 1.00 21.44 658 GLY A C 1
ATOM 5233 O O . GLY A 1 658 ? 108.359 138.656 129.909 1.00 21.44 658 GLY A O 1
ATOM 5234 N N . ASN A 1 659 ? 108.905 137.216 128.275 1.00 23.51 659 ASN A N 1
ATOM 5235 C CA . ASN A 1 659 ? 107.524 136.772 128.152 1.00 23.51 659 ASN A CA 1
ATOM 5236 C C . ASN A 1 659 ? 107.123 135.913 129.339 1.00 23.51 659 ASN A C 1
ATOM 5237 O O . ASN A 1 659 ? 105.965 135.950 129.762 1.00 23.51 659 ASN A O 1
ATOM 5242 N N . GLU A 1 660 ? 108.067 135.140 129.877 1.00 25.01 660 GLU A N 1
ATOM 5243 C CA . GLU A 1 660 ? 107.811 134.392 131.108 1.00 25.01 660 GLU A CA 1
ATOM 5244 C C . GLU A 1 660 ? 107.490 135.331 132.272 1.00 25.01 660 GLU A C 1
ATOM 5245 O O . GLU A 1 660 ? 106.506 135.128 132.999 1.00 25.01 660 GLU A O 1
ATOM 5251 N N . LEU A 1 661 ? 108.284 136.399 132.424 1.00 22.64 661 LEU A N 1
ATOM 5252 C CA . LEU A 1 661 ? 108.017 137.396 133.465 1.00 22.64 661 LEU A CA 1
ATOM 5253 C C . LEU A 1 661 ? 106.705 138.144 133.228 1.00 22.64 661 LEU A C 1
ATOM 5254 O O . LEU A 1 661 ? 105.989 138.474 134.181 1.00 22.64 661 LEU A O 1
ATOM 5259 N N . LYS A 1 662 ? 106.379 138.426 131.966 1.00 24.51 662 LYS A N 1
ATOM 5260 C CA . LYS A 1 662 ? 105.155 139.144 131.630 1.00 24.51 662 LYS A CA 1
ATOM 5261 C C . LYS A 1 662 ? 103.917 138.306 131.905 1.00 24.51 662 LYS A C 1
ATOM 5262 O O . LYS A 1 662 ? 102.909 138.829 132.398 1.00 24.51 662 LYS A O 1
ATOM 5268 N N . ARG A 1 663 ? 103.981 137.009 131.607 1.00 25.16 663 ARG A N 1
ATOM 5269 C CA . ARG A 1 663 ? 102.901 136.104 131.972 1.00 25.16 663 ARG A CA 1
ATOM 5270 C C . ARG A 1 663 ? 102.769 135.974 133.479 1.00 25.16 663 ARG A C 1
ATOM 5271 O O . ARG A 1 663 ? 101.657 135.822 133.989 1.00 25.16 663 ARG A O 1
ATOM 5279 N N . ALA A 1 664 ? 103.891 136.016 134.204 1.00 24.72 664 ALA A N 1
ATOM 5280 C CA . ALA A 1 664 ? 103.820 136.004 135.661 1.00 24.72 664 ALA A CA 1
ATOM 5281 C C . ALA A 1 664 ? 103.120 137.249 136.195 1.00 24.72 664 ALA A C 1
ATOM 5282 O O . ALA A 1 664 ? 102.297 137.159 137.111 1.00 24.72 664 ALA A O 1
ATOM 5284 N N . SER A 1 665 ? 103.416 138.414 135.625 1.00 27.07 665 SER A N 1
ATOM 5285 C CA . SER A 1 665 ? 102.788 139.646 136.086 1.00 27.07 665 SER A CA 1
ATOM 5286 C C . SER A 1 665 ? 101.347 139.794 135.620 1.00 27.07 665 SER A C 1
ATOM 5287 O O . SER A 1 665 ? 100.610 140.596 136.196 1.00 27.07 665 SER A O 1
ATOM 5290 N N . ASP A 1 666 ? 100.924 139.062 134.592 1.00 27.48 666 ASP A N 1
ATOM 5291 C CA . ASP A 1 666 ? 99.522 139.050 134.194 1.00 27.48 666 ASP A CA 1
ATOM 5292 C C . ASP A 1 666 ? 98.696 138.014 134.940 1.00 27.48 666 ASP A C 1
ATOM 5293 O O . ASP A 1 666 ? 97.490 137.920 134.702 1.00 27.48 666 ASP A O 1
ATOM 5298 N N . GLY A 1 667 ? 99.302 137.234 135.824 1.00 25.61 667 GLY A N 1
ATOM 5299 C CA . GLY A 1 667 ? 98.582 136.234 136.576 1.00 25.61 667 GLY A CA 1
ATOM 5300 C C . GLY A 1 667 ? 98.552 134.853 135.969 1.00 25.61 667 GLY A C 1
ATOM 5301 O O . GLY A 1 667 ? 97.614 134.101 136.244 1.00 25.61 667 GLY A O 1
ATOM 5302 N N . LYS A 1 668 ? 99.537 134.495 135.154 1.00 25.44 668 LYS A N 1
ATOM 5303 C CA . LYS A 1 668 ? 99.581 133.205 134.489 1.00 25.44 668 LYS A CA 1
ATOM 5304 C C . LYS A 1 668 ? 100.867 132.484 134.851 1.00 25.44 668 LYS A C 1
ATOM 5305 O O . LYS A 1 668 ? 101.912 133.107 135.044 1.00 25.44 668 LYS A O 1
ATOM 5311 N N . ASN A 1 669 ? 100.789 131.164 134.929 1.00 26.99 669 ASN A N 1
ATOM 5312 C CA . ASN A 1 669 ? 101.950 130.389 135.319 1.00 26.99 669 ASN A CA 1
ATOM 5313 C C . ASN A 1 669 ? 102.937 130.271 134.163 1.00 26.99 669 ASN A C 1
ATOM 5314 O O . ASN A 1 669 ? 102.656 130.639 133.022 1.00 26.99 669 ASN A O 1
ATOM 5319 N N . SER A 1 670 ? 104.108 129.736 134.465 1.00 28.65 670 SER A N 1
ATOM 5320 C CA . SER A 1 670 ? 105.063 129.336 133.452 1.00 28.65 670 SER A CA 1
ATOM 5321 C C . SER A 1 670 ? 105.275 127.839 133.570 1.00 28.65 670 SER A C 1
ATOM 5322 O O . SER A 1 670 ? 105.398 127.303 134.673 1.00 28.65 670 SER A O 1
ATOM 5325 N N . CYS A 1 671 ? 105.294 127.165 132.430 1.00 31.24 671 CYS A N 1
ATOM 5326 C CA . CYS A 1 671 ? 105.620 125.751 132.378 1.00 31.24 671 CYS A CA 1
ATOM 5327 C C . CYS A 1 671 ? 106.960 125.512 131.700 1.00 31.24 671 CYS A C 1
ATOM 5328 O O . CYS A 1 671 ? 107.330 124.360 131.461 1.00 31.24 671 CYS A O 1
ATOM 5331 N N . LEU A 1 672 ? 107.704 126.576 131.424 1.00 29.76 672 LEU A N 1
ATOM 5332 C CA . LEU A 1 672 ? 108.945 126.504 130.667 1.00 29.76 672 LEU A CA 1
ATOM 5333 C C . LEU A 1 672 ? 110.057 125.973 131.558 1.00 29.76 672 LEU A C 1
ATOM 5334 O O . LEU A 1 672 ? 110.322 126.530 132.627 1.00 29.76 672 LEU A O 1
ATOM 5339 N N . THR A 1 673 ? 110.719 124.912 131.109 1.00 30.87 673 THR A N 1
ATOM 5340 C CA . THR A 1 673 ? 111.802 124.318 131.880 1.00 30.87 673 THR A CA 1
ATOM 5341 C C . THR A 1 673 ? 113.167 124.862 131.468 1.00 30.87 673 THR A C 1
ATOM 5342 O O . THR A 1 673 ? 113.866 125.473 132.279 1.00 30.87 673 THR A O 1
ATOM 5346 N N . THR A 1 674 ? 113.562 124.638 130.215 1.00 29.79 674 THR A N 1
ATOM 5347 C CA . THR A 1 674 ? 114.817 125.156 129.687 1.00 29.79 674 THR A CA 1
ATOM 5348 C C . THR A 1 674 ? 114.591 125.693 128.283 1.00 29.79 674 THR A C 1
ATOM 5349 O O . THR A 1 674 ? 113.664 125.287 127.581 1.00 29.79 674 THR A O 1
ATOM 5353 N N . ILE A 1 675 ? 115.451 126.628 127.886 1.00 30.19 675 ILE A N 1
ATOM 5354 C CA . ILE A 1 675 ? 115.595 127.029 126.495 1.00 30.19 675 ILE A CA 1
ATOM 5355 C C . ILE A 1 675 ? 117.077 127.010 126.155 1.00 30.19 675 ILE A C 1
ATOM 5356 O O . ILE A 1 675 ? 117.929 127.245 127.015 1.00 30.19 675 ILE A O 1
ATOM 5361 N N . LYS A 1 676 ? 117.386 126.684 124.901 1.00 31.03 676 LYS A N 1
ATOM 5362 C CA . LYS A 1 676 ? 118.747 126.745 124.380 1.00 31.03 676 LYS A CA 1
ATOM 5363 C C . LYS A 1 676 ? 118.739 127.497 123.059 1.00 31.03 676 LYS A C 1
ATOM 5364 O O . LYS A 1 676 ? 117.930 127.196 122.178 1.00 31.03 676 LYS A O 1
ATOM 5370 N N . ILE A 1 677 ? 119.612 128.497 122.937 1.00 30.94 677 ILE A N 1
ATOM 5371 C CA . ILE A 1 677 ? 119.636 129.403 121.793 1.00 30.94 677 ILE A CA 1
ATOM 5372 C C . ILE A 1 677 ? 121.074 129.551 121.308 1.00 30.94 677 ILE A C 1
ATOM 5373 O O . ILE A 1 677 ? 121.995 129.685 122.119 1.00 30.94 677 ILE A O 1
ATOM 5378 N N . LEU A 1 678 ? 121.275 129.496 119.982 1.00 34.20 678 LEU A N 1
ATOM 5379 C CA . LEU A 1 678 ? 122.575 129.818 119.401 1.00 34.20 678 LEU A CA 1
ATOM 5380 C C . LEU A 1 678 ? 122.428 130.779 118.215 1.00 34.20 678 LEU A C 1
ATOM 5381 O O . LEU A 1 678 ? 123.290 130.828 117.337 1.00 34.20 678 LEU A O 1
ATOM 5386 N N . GLY A 1 679 ? 121.351 131.552 118.166 1.00 35.94 679 GLY A N 1
ATOM 5387 C CA . GLY A 1 679 ? 121.171 132.502 117.088 1.00 35.94 679 GLY A CA 1
ATOM 5388 C C . GLY A 1 679 ? 120.446 131.811 115.961 1.00 35.94 679 GLY A C 1
ATOM 5389 O O . GLY A 1 679 ? 120.999 130.886 115.361 1.00 35.94 679 GLY A O 1
ATOM 5390 N N . ASP A 1 680 ? 119.191 132.204 115.725 1.00 38.61 680 ASP A N 1
ATOM 5391 C CA . ASP A 1 680 ? 118.226 131.678 114.756 1.00 38.61 680 ASP A CA 1
ATOM 5392 C C . ASP A 1 680 ? 117.764 130.253 115.098 1.00 38.61 680 ASP A C 1
ATOM 5393 O O . ASP A 1 680 ? 116.843 129.743 114.452 1.00 38.61 680 ASP A O 1
ATOM 5398 N N . ASP A 1 681 ? 118.337 129.609 116.115 1.00 36.90 681 ASP A N 1
ATOM 5399 C CA . ASP A 1 681 ? 117.915 128.294 116.591 1.00 36.90 681 ASP A CA 1
ATOM 5400 C C . ASP A 1 681 ? 117.437 128.423 118.025 1.00 36.90 681 ASP A C 1
ATOM 5401 O O . ASP A 1 681 ? 118.247 128.624 118.932 1.00 36.90 681 ASP A O 1
ATOM 5406 N N . ILE A 1 682 ? 116.136 128.281 118.234 1.00 33.52 682 ILE A N 1
ATOM 5407 C CA . ILE A 1 682 ? 115.542 128.290 119.562 1.00 33.52 682 ILE A CA 1
ATOM 5408 C C . ILE A 1 682 ? 115.061 126.874 119.843 1.00 33.52 682 ILE A C 1
ATOM 5409 O O . ILE A 1 682 ? 114.536 126.204 118.949 1.00 33.52 682 ILE A O 1
ATOM 5414 N N . MET A 1 683 ? 115.261 126.408 121.072 1.00 32.07 683 MET A N 1
ATOM 5415 C CA . MET A 1 683 ? 114.776 125.098 121.500 1.00 32.07 683 MET A CA 1
ATOM 5416 C C . MET A 1 683 ? 114.055 125.255 122.833 1.00 32.07 683 MET A C 1
ATOM 5417 O O . MET A 1 683 ? 114.701 125.371 123.872 1.00 32.07 683 MET A O 1
ATOM 5422 N N . GLU A 1 684 ? 112.730 125.230 122.813 1.00 32.70 684 GLU A N 1
ATOM 5423 C CA . GLU A 1 684 ? 111.922 125.418 124.009 1.00 32.70 684 GLU A CA 1
ATOM 5424 C C . GLU A 1 684 ? 111.381 124.086 124.503 1.00 32.70 684 GLU A C 1
ATOM 5425 O O . GLU A 1 684 ? 110.900 123.268 123.717 1.00 32.70 684 GLU A O 1
ATOM 5431 N N . ILE A 1 685 ? 111.455 123.875 125.812 1.00 29.93 685 ILE A N 1
ATOM 5432 C CA . ILE A 1 685 ? 110.926 122.677 126.453 1.00 29.93 685 ILE A CA 1
ATOM 5433 C C . ILE A 1 685 ? 109.952 123.112 127.539 1.00 29.93 685 ILE A C 1
ATOM 5434 O O . ILE A 1 685 ? 110.338 123.808 128.485 1.00 29.93 685 ILE A O 1
ATOM 5439 N N . PHE A 1 686 ? 108.695 122.703 127.403 1.00 29.07 686 PHE A N 1
ATOM 5440 C CA . PHE A 1 686 ? 107.638 123.006 128.358 1.00 29.07 686 PHE A CA 1
ATOM 5441 C C . PHE A 1 686 ? 107.215 121.720 129.050 1.00 29.07 686 PHE A C 1
ATOM 5442 O O . PHE A 1 686 ? 107.207 120.657 128.430 1.00 29.07 686 PHE A O 1
ATOM 5450 N N . GLN A 1 687 ? 106.847 121.804 130.324 1.00 29.99 687 GLN A N 1
ATOM 5451 C CA . GLN A 1 687 ? 106.368 120.629 131.045 1.00 29.99 687 GLN A CA 1
ATOM 5452 C C . GLN A 1 687 ? 105.150 120.983 131.881 1.00 29.99 687 GLN A C 1
ATOM 5453 O O . GLN A 1 687 ? 105.186 121.935 132.663 1.00 29.99 687 GLN A O 1
ATOM 5459 N N . GLY A 1 688 ? 104.086 120.197 131.732 1.00 31.35 688 GLY A N 1
ATOM 5460 C CA . GLY A 1 688 ? 102.872 120.392 132.498 1.00 31.35 688 GLY A CA 1
ATOM 5461 C C . GLY A 1 688 ? 101.678 119.722 131.857 1.00 31.35 688 GLY A C 1
ATOM 5462 O O . GLY A 1 688 ? 101.793 118.604 131.353 1.00 31.35 688 GLY A O 1
ATOM 5463 N N . ASN A 1 689 ? 100.521 120.373 131.892 1.00 37.58 689 ASN A N 1
ATOM 5464 C CA . ASN A 1 689 ? 99.348 119.893 131.181 1.00 37.58 689 ASN A CA 1
ATOM 5465 C C . ASN A 1 689 ? 99.384 120.372 129.742 1.00 37.58 689 ASN A C 1
ATOM 5466 O O . ASN A 1 689 ? 100.159 121.255 129.384 1.00 37.58 689 ASN A O 1
ATOM 5471 N N . GLU A 1 690 ? 98.519 119.792 128.913 1.00 39.41 690 GLU A N 1
ATOM 5472 C CA . GLU A 1 690 ? 98.470 120.206 127.516 1.00 39.41 690 GLU A CA 1
ATOM 5473 C C . GLU A 1 690 ? 97.904 121.610 127.366 1.00 39.41 690 GLU A C 1
ATOM 5474 O O . GLU A 1 690 ? 98.314 122.347 126.460 1.00 39.41 690 GLU A O 1
ATOM 5480 N N . ASN A 1 691 ? 97.007 122.007 128.269 1.00 38.78 691 ASN A N 1
ATOM 5481 C CA . ASN A 1 691 ? 96.418 123.339 128.213 1.00 38.78 691 ASN A CA 1
ATOM 5482 C C . ASN A 1 691 ? 97.448 124.418 128.513 1.00 38.78 691 ASN A C 1
ATOM 5483 O O . ASN A 1 691 ? 97.577 125.388 127.755 1.00 38.78 691 ASN A O 1
ATOM 5488 N N . ASP A 1 692 ? 98.206 124.250 129.596 1.00 37.77 692 ASP A N 1
ATOM 5489 C CA . ASP A 1 692 ? 99.177 125.254 130.004 1.00 37.77 692 ASP A CA 1
ATOM 5490 C C . ASP A 1 692 ? 100.347 125.330 129.037 1.00 37.77 692 ASP A C 1
ATOM 5491 O O . ASP A 1 692 ? 100.808 126.430 128.706 1.00 37.77 692 ASP A O 1
ATOM 5496 N N . THR A 1 693 ? 100.828 124.173 128.571 1.00 33.23 693 THR A N 1
ATOM 5497 C CA . THR A 1 693 ? 101.931 124.154 127.618 1.00 33.23 693 THR A CA 1
ATOM 5498 C C . THR A 1 693 ? 101.520 124.743 126.278 1.00 33.23 693 THR A C 1
ATOM 5499 O O . THR A 1 693 ? 102.298 125.484 125.662 1.00 33.23 693 THR A O 1
ATOM 5503 N N . HIS A 1 694 ? 100.290 124.469 125.832 1.00 33.72 694 HIS A N 1
ATOM 5504 C CA . HIS A 1 694 ? 99.822 125.065 124.587 1.00 33.72 694 HIS A CA 1
ATOM 5505 C C . HIS A 1 694 ? 99.641 126.572 124.724 1.00 33.72 694 HIS A C 1
ATOM 5506 O O . HIS A 1 694 ? 100.001 127.321 123.810 1.00 33.72 694 HIS A O 1
ATOM 5513 N N . ASP A 1 695 ? 99.130 127.035 125.872 1.00 32.59 695 ASP A N 1
ATOM 5514 C CA . ASP A 1 695 ? 98.965 128.470 126.104 1.00 32.59 695 ASP A CA 1
ATOM 5515 C C . ASP A 1 695 ? 100.309 129.191 126.110 1.00 32.59 695 ASP A C 1
ATOM 5516 O O . ASP A 1 695 ? 100.465 130.240 125.469 1.00 32.59 695 ASP A O 1
ATOM 5521 N N . HIS A 1 696 ? 101.306 128.606 126.769 1.00 27.81 696 HIS A N 1
ATOM 5522 C CA . HIS A 1 696 ? 102.596 129.269 126.895 1.00 27.81 696 HIS A CA 1
ATOM 5523 C C . HIS A 1 696 ? 103.359 129.252 125.573 1.00 27.81 696 HIS A C 1
ATOM 5524 O O . HIS A 1 696 ? 104.024 130.238 125.220 1.00 27.81 696 HIS A O 1
ATOM 5531 N N . ALA A 1 697 ? 103.222 128.172 124.795 1.00 28.59 697 ALA A N 1
ATOM 5532 C CA . ALA A 1 697 ? 103.886 128.111 123.496 1.00 28.59 697 ALA A CA 1
ATOM 5533 C C . ALA A 1 697 ? 103.244 129.061 122.491 1.00 28.59 697 ALA A C 1
ATOM 5534 O O . ALA A 1 697 ? 103.951 129.705 121.704 1.00 28.59 697 ALA A O 1
ATOM 5536 N N . VAL A 1 698 ? 101.914 129.184 122.518 1.00 27.78 698 VAL A N 1
ATOM 5537 C CA . VAL A 1 698 ? 101.234 130.137 121.647 1.00 27.78 698 VAL A CA 1
ATOM 5538 C C . VAL A 1 698 ? 101.587 131.571 122.032 1.00 27.78 698 VAL A C 1
ATOM 5539 O O . VAL A 1 698 ? 101.759 132.433 121.159 1.00 27.78 698 VAL A O 1
ATOM 5543 N N . SER A 1 699 ? 101.776 131.837 123.329 1.00 27.85 699 SER A N 1
ATOM 5544 C CA . SER A 1 699 ? 102.156 133.185 123.745 1.00 27.85 699 SER A CA 1
ATOM 5545 C C . SER A 1 699 ? 103.580 133.531 123.314 1.00 27.85 699 SER A C 1
ATOM 5546 O O . SER A 1 699 ? 103.850 134.672 122.921 1.00 27.85 699 SER A O 1
ATOM 5549 N N . ASN A 1 700 ? 104.497 132.556 123.362 1.00 28.25 700 ASN A N 1
ATOM 5550 C CA . ASN A 1 700 ? 105.849 132.791 122.853 1.00 28.25 700 ASN A CA 1
ATOM 5551 C C . ASN A 1 700 ? 105.858 133.013 121.346 1.00 28.25 700 ASN A C 1
ATOM 5552 O O . ASN A 1 700 ? 106.597 133.871 120.843 1.00 28.25 700 ASN A O 1
ATOM 5557 N N . ALA A 1 701 ? 105.037 132.261 120.611 1.00 28.70 701 ALA A N 1
ATOM 5558 C CA . ALA A 1 701 ? 104.948 132.458 119.168 1.00 28.70 701 ALA A CA 1
ATOM 5559 C C . ALA A 1 701 ? 104.377 133.828 118.826 1.00 28.70 701 ALA A C 1
ATOM 5560 O O . ALA A 1 701 ? 104.875 134.507 117.919 1.00 28.70 701 ALA A O 1
ATOM 5562 N N . SER A 1 702 ? 103.357 134.265 119.565 1.00 27.89 702 SER A N 1
ATOM 5563 C CA . SER A 1 702 ? 102.770 135.571 119.299 1.00 27.89 702 SER A CA 1
ATOM 5564 C C . SER A 1 702 ? 103.716 136.701 119.672 1.00 27.89 702 SER A C 1
ATOM 5565 O O . SER A 1 702 ? 103.724 137.740 119.007 1.00 27.89 702 SER A O 1
ATOM 5568 N N . ILE A 1 703 ? 104.543 136.512 120.699 1.00 26.81 703 ILE A N 1
ATOM 5569 C CA . ILE A 1 703 ? 105.466 137.579 121.052 1.00 26.81 703 ILE A CA 1
ATOM 5570 C C . ILE A 1 703 ? 106.670 137.604 120.115 1.00 26.81 703 ILE A C 1
ATOM 5571 O O . ILE A 1 703 ? 107.321 138.645 119.986 1.00 26.81 703 ILE A O 1
ATOM 5576 N N . LEU A 1 704 ? 106.974 136.495 119.432 1.00 28.13 704 LEU A N 1
ATOM 5577 C CA . LEU A 1 704 ? 107.939 136.570 118.338 1.00 28.13 704 LEU A CA 1
ATOM 5578 C C . LEU A 1 704 ? 107.335 137.227 117.105 1.00 28.13 704 LEU A C 1
ATOM 5579 O O . LEU A 1 704 ? 108.041 137.923 116.371 1.00 28.13 704 LEU A O 1
ATOM 5584 N N . ASN A 1 705 ? 106.040 137.022 116.866 1.00 29.44 705 ASN A N 1
ATOM 5585 C CA . ASN A 1 705 ? 105.383 137.677 115.739 1.00 29.44 705 ASN A CA 1
ATOM 5586 C C . ASN A 1 705 ? 105.255 139.178 115.956 1.00 29.44 705 ASN A C 1
ATOM 5587 O O . ASN A 1 705 ? 105.347 139.953 114.999 1.00 29.44 705 ASN A O 1
ATOM 5592 N N . GLU A 1 706 ? 105.039 139.602 117.203 1.00 30.56 706 GLU A N 1
ATOM 5593 C CA . GLU A 1 706 ? 104.996 141.015 117.565 1.00 30.56 706 GLU A CA 1
ATOM 5594 C C . GLU A 1 706 ? 106.349 141.699 117.450 1.00 30.56 706 GLU A C 1
ATOM 5595 O O . GLU A 1 706 ? 106.395 142.931 117.391 1.00 30.56 706 GLU A O 1
ATOM 5601 N N . SER A 1 707 ? 107.440 140.943 117.424 1.00 29.11 707 SER A N 1
ATOM 5602 C CA . SER A 1 707 ? 108.779 141.491 117.304 1.00 29.11 707 SER A CA 1
ATOM 5603 C C . SER A 1 707 ? 109.241 141.601 115.861 1.00 29.11 707 SER A C 1
ATOM 5604 O O . SER A 1 707 ? 110.380 142.004 115.615 1.00 29.11 707 SER A O 1
ATOM 5607 N N . GLY A 1 708 ? 108.388 141.256 114.907 1.00 31.04 708 GLY A N 1
ATOM 5608 C CA . GLY A 1 708 ? 108.728 141.415 113.511 1.00 31.04 708 GLY A CA 1
ATOM 5609 C C . GLY A 1 708 ? 109.360 140.211 112.853 1.00 31.04 708 GLY A C 1
ATOM 5610 O O . GLY A 1 708 ? 110.151 140.368 111.919 1.00 31.04 708 GLY A O 1
ATOM 5611 N N . PHE A 1 709 ? 109.030 139.008 113.304 1.00 31.01 709 PHE A N 1
ATOM 5612 C CA . PHE A 1 709 ? 109.567 137.797 112.707 1.00 31.01 709 PHE A CA 1
ATOM 5613 C C . PHE A 1 709 ? 108.427 136.900 112.257 1.00 31.01 709 PHE A C 1
ATOM 5614 O O . PHE A 1 709 ? 107.317 136.977 112.785 1.00 31.01 709 PHE A O 1
ATOM 5622 N N . ALA A 1 710 ? 108.704 136.067 111.259 1.00 34.42 710 ALA A N 1
ATOM 5623 C CA . ALA A 1 710 ? 107.790 135.015 110.849 1.00 34.42 710 ALA A CA 1
ATOM 5624 C C . ALA A 1 710 ? 108.301 133.693 111.397 1.00 34.42 710 ALA A C 1
ATOM 5625 O O . ALA A 1 710 ? 109.491 133.385 111.281 1.00 34.42 710 ALA A O 1
ATOM 5627 N N . THR A 1 711 ? 107.413 132.926 112.016 1.00 38.29 711 THR A N 1
ATOM 5628 C CA . THR A 1 711 ? 107.789 131.688 112.679 1.00 38.29 711 THR A CA 1
ATOM 5629 C C . THR A 1 711 ? 106.983 130.528 112.121 1.00 38.29 711 THR A C 1
ATOM 5630 O O . THR A 1 711 ? 105.783 130.658 111.863 1.00 38.29 711 THR A O 1
ATOM 5634 N N . THR A 1 712 ? 107.652 129.398 111.929 1.00 41.62 712 THR A N 1
ATOM 5635 C CA . THR A 1 712 ? 106.991 128.124 111.697 1.00 41.62 712 THR A CA 1
ATOM 5636 C C . THR A 1 712 ? 107.094 127.319 112.985 1.00 41.62 712 THR A C 1
ATOM 5637 O O . THR A 1 712 ? 108.194 127.121 113.510 1.00 41.62 712 THR A O 1
ATOM 5641 N N . ALA A 1 713 ? 105.955 126.873 113.497 1.00 41.31 713 ALA A N 1
ATOM 5642 C CA . ALA A 1 713 ? 105.884 126.221 114.800 1.00 41.31 713 ALA A CA 1
ATOM 5643 C C . ALA A 1 713 ? 105.822 124.713 114.608 1.00 41.31 713 ALA A C 1
ATOM 5644 O O . ALA A 1 713 ? 104.741 124.143 114.453 1.00 41.31 713 ALA A O 1
ATOM 5646 N N . GLU A 1 714 ? 106.975 124.061 114.634 1.00 41.87 714 GLU A N 1
ATOM 5647 C CA . GLU A 1 714 ? 107.020 122.606 114.697 1.00 41.87 714 GLU A CA 1
ATOM 5648 C C . GLU A 1 714 ? 107.221 122.225 116.163 1.00 41.87 714 GLU A C 1
ATOM 5649 O O . GLU A 1 714 ? 108.320 122.316 116.716 1.00 41.87 714 GLU A O 1
ATOM 5655 N N . LEU A 1 715 ? 106.127 121.843 116.804 1.00 35.45 715 LEU A N 1
ATOM 5656 C CA . LEU A 1 715 ? 106.116 121.518 118.218 1.00 35.45 715 LEU A CA 1
ATOM 5657 C C . LEU A 1 715 ? 105.528 120.129 118.396 1.00 35.45 715 LEU A C 1
ATOM 5658 O O . LEU A 1 715 ? 104.469 119.818 117.846 1.00 35.45 715 LEU A O 1
ATOM 5663 N N . SER A 1 716 ? 106.236 119.291 119.141 1.00 34.55 716 SER A N 1
ATOM 5664 C CA . SER A 1 716 ? 105.966 117.868 119.198 1.00 34.55 716 SER A CA 1
ATOM 5665 C C . SER A 1 716 ? 105.956 117.393 120.639 1.00 34.55 716 SER A C 1
ATOM 5666 O O . SER A 1 716 ? 106.394 118.086 121.558 1.00 34.55 716 SER A O 1
ATOM 5669 N N . GLN A 1 717 ? 105.447 116.185 120.820 1.00 36.67 717 GLN A N 1
ATOM 5670 C CA . GLN A 1 717 ? 105.518 115.508 122.101 1.00 36.67 717 GLN A CA 1
ATOM 5671 C C . GLN A 1 717 ? 106.788 114.684 122.240 1.00 36.67 717 GLN A C 1
ATOM 5672 O O . GLN A 1 717 ? 107.299 114.526 123.354 1.00 36.67 717 GLN A O 1
ATOM 5678 N N . ASN A 1 718 ? 107.360 114.209 121.135 1.00 34.02 718 ASN A N 1
ATOM 5679 C CA . ASN A 1 718 ? 108.436 113.241 121.274 1.00 34.02 718 ASN A CA 1
ATOM 5680 C C . ASN A 1 718 ? 109.584 113.437 120.287 1.00 34.02 718 ASN A C 1
ATOM 5681 O O . ASN A 1 718 ? 110.295 112.479 119.984 1.00 34.02 718 ASN A O 1
ATOM 5686 N N . SER A 1 719 ? 109.824 114.658 119.816 1.00 31.98 719 SER A N 1
ATOM 5687 C CA . SER A 1 719 ? 110.948 114.899 118.919 1.00 31.98 719 SER A CA 1
ATOM 5688 C C . SER A 1 719 ? 111.413 116.340 119.054 1.00 31.98 719 SER A C 1
ATOM 5689 O O . SER A 1 719 ? 110.594 117.253 119.168 1.00 31.98 719 SER A O 1
ATOM 5692 N N . ILE A 1 720 ? 112.726 116.539 119.022 1.00 29.99 720 ILE A N 1
ATOM 5693 C CA . ILE A 1 720 ? 113.322 117.847 119.261 1.00 29.99 720 ILE A CA 1
ATOM 5694 C C . ILE A 1 720 ? 114.539 118.003 118.352 1.00 29.99 720 ILE A C 1
ATOM 5695 O O . ILE A 1 720 ? 115.235 117.029 118.053 1.00 29.99 720 ILE A O 1
ATOM 5700 N N . VAL A 1 721 ? 114.757 119.221 117.856 1.00 31.52 721 VAL A N 1
ATOM 5701 C CA . VAL A 1 721 ? 115.834 119.523 116.916 1.00 31.52 721 VAL A CA 1
ATOM 5702 C C . VAL A 1 721 ? 116.643 120.685 117.471 1.00 31.52 721 VAL A C 1
ATOM 5703 O O . VAL A 1 721 ? 116.077 121.722 117.825 1.00 31.52 721 VAL A O 1
ATOM 5707 N N . LEU A 1 722 ? 117.962 120.528 117.521 1.00 31.83 722 LEU A N 1
ATOM 5708 C CA . LEU A 1 722 ? 118.829 121.667 117.781 1.00 31.83 722 LEU A CA 1
ATOM 5709 C C . LEU A 1 722 ? 120.162 121.434 117.094 1.00 31.83 722 LEU A C 1
ATOM 5710 O O . LEU A 1 722 ? 120.767 120.374 117.275 1.00 31.83 722 LEU A O 1
ATOM 5715 N N . LEU A 1 723 ? 120.595 122.434 116.314 1.00 32.85 723 LEU A N 1
ATOM 5716 C CA . LEU A 1 723 ? 121.893 122.466 115.629 1.00 32.85 723 LEU A CA 1
ATOM 5717 C C . LEU A 1 723 ? 122.066 121.287 114.676 1.00 32.85 723 LEU A C 1
ATOM 5718 O O . LEU A 1 723 ? 123.135 120.678 114.613 1.00 32.85 723 LEU A O 1
ATOM 5723 N N . GLN A 1 724 ? 120.994 120.983 113.933 1.00 34.89 724 GLN A N 1
ATOM 5724 C CA . GLN A 1 724 ? 120.914 119.873 112.974 1.00 34.89 724 GLN A CA 1
ATOM 5725 C C . GLN A 1 724 ? 121.230 118.524 113.617 1.00 34.89 724 GLN A C 1
ATOM 5726 O O . GLN A 1 724 ? 121.852 117.657 113.006 1.00 34.89 724 GLN A O 1
ATOM 5732 N N . GLN A 1 725 ? 120.800 118.348 114.861 1.00 31.46 725 GLN A N 1
ATOM 5733 C CA . GLN A 1 725 ? 120.878 117.072 115.563 1.00 31.46 725 GLN A CA 1
ATOM 5734 C C . GLN A 1 725 ? 119.491 116.756 116.092 1.00 31.46 725 GLN A C 1
ATOM 5735 O O . GLN A 1 725 ? 118.977 117.467 116.958 1.00 31.46 725 GLN A O 1
ATOM 5741 N N . LEU A 1 726 ? 118.884 115.706 115.558 1.00 28.44 726 LEU A N 1
ATOM 5742 C CA . LEU A 1 726 ? 117.523 115.318 115.893 1.00 28.44 726 LEU A CA 1
ATOM 5743 C C . LEU A 1 726 ? 117.540 114.256 116.981 1.00 28.44 726 LEU A C 1
ATOM 5744 O O . LEU A 1 726 ? 118.241 113.250 116.860 1.00 28.44 726 LEU A O 1
ATOM 5749 N N . VAL A 1 727 ? 116.769 114.487 118.038 1.00 27.32 727 VAL A N 1
ATOM 5750 C CA . VAL A 1 727 ? 116.578 113.518 119.108 1.00 27.32 727 VAL A CA 1
ATOM 5751 C C . VAL A 1 727 ? 115.101 113.165 119.158 1.00 27.32 727 VAL A C 1
ATOM 5752 O O . VAL A 1 727 ? 114.248 114.055 119.205 1.00 27.32 727 VAL A O 1
ATOM 5756 N N . VAL A 1 728 ? 114.799 111.869 119.103 1.00 28.10 728 VAL A N 1
ATOM 5757 C CA . VAL A 1 728 ? 113.430 111.359 119.152 1.00 28.10 728 VAL A CA 1
ATOM 5758 C C . VAL A 1 728 ? 113.399 110.280 120.227 1.00 28.10 728 VAL A C 1
ATOM 5759 O O . VAL A 1 728 ? 113.867 109.165 119.992 1.00 28.10 728 VAL A O 1
ATOM 5763 N N . ASN A 1 729 ? 112.842 110.606 121.397 1.00 27.96 729 ASN A N 1
ATOM 5764 C CA . ASN A 1 729 ? 112.582 109.673 122.505 1.00 27.96 729 ASN A CA 1
ATOM 5765 C C . ASN A 1 729 ? 113.852 109.002 123.029 1.00 27.96 729 ASN A C 1
ATOM 5766 O O . ASN A 1 729 ? 113.942 107.781 123.127 1.00 27.96 729 ASN A O 1
ATOM 5771 N N . GLY A 1 730 ? 114.827 109.824 123.398 1.00 28.55 730 GLY A N 1
ATOM 5772 C CA . GLY A 1 730 ? 116.065 109.295 123.935 1.00 28.55 730 GLY A CA 1
ATOM 5773 C C . GLY A 1 730 ? 116.970 108.663 122.907 1.00 28.55 730 GLY A C 1
ATOM 5774 O O . GLY A 1 730 ? 117.844 107.874 123.263 1.00 28.55 730 GLY A O 1
ATOM 5775 N N . THR A 1 731 ? 116.802 109.019 121.638 1.00 29.85 731 THR A N 1
ATOM 5776 C CA . THR A 1 731 ? 117.463 108.359 120.522 1.00 29.85 731 THR A CA 1
ATOM 5777 C C . THR A 1 731 ? 117.914 109.396 119.505 1.00 29.85 731 THR A C 1
ATOM 5778 O O . THR A 1 731 ? 117.121 110.243 119.088 1.00 29.85 731 THR A O 1
ATOM 5782 N N . PHE A 1 732 ? 119.182 109.322 119.110 1.00 29.37 732 PHE A N 1
ATOM 5783 C CA . PHE A 1 732 ? 119.779 110.250 118.157 1.00 29.37 732 PHE A CA 1
ATOM 5784 C C . PHE A 1 732 ? 119.592 109.743 116.733 1.00 29.37 732 PHE A C 1
ATOM 5785 O O . PHE A 1 732 ? 120.138 108.699 116.369 1.00 29.37 732 PHE A O 1
ATOM 5793 N N . TRP A 1 733 ? 118.820 110.478 115.927 1.00 28.08 733 TRP A N 1
ATOM 5794 C CA . TRP A 1 733 ? 118.691 110.198 114.496 1.00 28.08 733 TRP A CA 1
ATOM 5795 C C . TRP A 1 733 ? 119.696 111.091 113.774 1.00 28.08 733 TRP A C 1
ATOM 5796 O O . TRP A 1 733 ? 119.463 112.286 113.596 1.00 28.08 733 TRP A O 1
ATOM 5807 N N . GLY A 1 734 ? 120.816 110.514 113.361 1.00 30.58 734 GLY A N 1
ATOM 5808 C CA . GLY A 1 734 ? 121.821 111.288 112.671 1.00 30.58 734 GLY A CA 1
ATOM 5809 C C . GLY A 1 734 ? 121.470 111.555 111.220 1.00 30.58 734 GLY A C 1
ATOM 5810 O O . GLY A 1 734 ? 120.666 110.861 110.603 1.00 30.58 734 GLY A O 1
ATOM 5811 N N . PHE A 1 735 ? 122.096 112.590 110.669 1.00 32.64 735 PHE A N 1
ATOM 5812 C CA . PHE A 1 735 ? 121.808 113.075 109.319 1.00 32.64 735 PHE A CA 1
ATOM 5813 C C . PHE A 1 735 ? 123.030 112.755 108.457 1.00 32.64 735 PHE A C 1
ATOM 5814 O O . PHE A 1 735 ? 123.968 113.548 108.369 1.00 32.64 735 PHE A O 1
ATOM 5822 N N . ALA A 1 736 ? 123.015 111.584 107.819 1.00 37.12 736 ALA A N 1
ATOM 5823 C CA . ALA A 1 736 ? 124.161 111.141 107.037 1.00 37.12 736 ALA A CA 1
ATOM 5824 C C . ALA A 1 736 ? 124.266 111.834 105.691 1.00 37.12 736 ALA A C 1
ATOM 5825 O O . ALA A 1 736 ? 125.336 111.803 105.076 1.00 37.12 736 ALA A O 1
ATOM 5827 N N . ASP A 1 737 ? 123.196 112.456 105.217 1.00 42.77 737 ASP A N 1
ATOM 5828 C CA . ASP A 1 737 ? 123.213 113.080 103.908 1.00 42.77 737 ASP A CA 1
ATOM 5829 C C . ASP A 1 737 ? 123.588 114.555 103.989 1.00 42.77 737 ASP A C 1
ATOM 5830 O O . ASP A 1 737 ? 123.371 115.303 103.032 1.00 42.77 737 ASP A O 1
ATOM 5835 N N . ARG A 1 738 ? 124.147 114.984 105.112 1.00 41.14 738 ARG A N 1
ATOM 5836 C CA . ARG A 1 738 ? 124.711 116.314 105.260 1.00 41.14 738 ARG A CA 1
ATOM 5837 C C . ARG A 1 738 ? 126.221 116.312 105.118 1.00 41.14 738 ARG A C 1
ATOM 5838 O O . ARG A 1 738 ? 126.840 117.379 105.172 1.00 41.14 738 ARG A O 1
ATOM 5846 N N . ILE A 1 739 ? 126.821 115.140 104.944 1.00 39.99 739 ILE A N 1
ATOM 5847 C CA . ILE A 1 739 ? 128.257 114.988 104.762 1.00 39.99 739 ILE A CA 1
ATOM 5848 C C . ILE A 1 739 ? 128.490 114.488 103.349 1.00 39.99 739 ILE A C 1
ATOM 5849 O O . ILE A 1 739 ? 127.978 113.430 102.967 1.00 39.99 739 ILE A O 1
ATOM 5854 N N . SER A 1 740 ? 129.263 115.238 102.575 1.00 42.12 740 SER A N 1
ATOM 5855 C CA . SER A 1 740 ? 129.511 114.919 101.177 1.00 42.12 740 SER A CA 1
ATOM 5856 C C . SER A 1 740 ? 130.932 114.405 101.044 1.00 42.12 740 SER A C 1
ATOM 5857 O O . SER A 1 740 ? 131.892 115.156 101.238 1.00 42.12 740 SER A O 1
ATOM 5860 N N . LEU A 1 741 ? 131.063 113.133 100.698 1.00 42.77 741 LEU A N 1
ATOM 5861 C CA . LEU A 1 741 ? 132.368 112.549 100.442 1.00 42.77 741 LEU A CA 1
ATOM 5862 C C . LEU A 1 741 ? 132.929 112.926 99.080 1.00 42.77 741 LEU A C 1
ATOM 5863 O O . LEU A 1 741 ? 134.057 112.535 98.771 1.00 42.77 741 LEU A O 1
ATOM 5868 N N . TRP A 1 742 ? 132.186 113.664 98.255 1.00 43.37 742 TRP A N 1
ATOM 5869 C CA . TRP A 1 742 ? 132.528 113.786 96.847 1.00 43.37 742 TRP A CA 1
ATOM 5870 C C . TRP A 1 742 ? 132.590 115.214 96.324 1.00 43.37 742 TRP A C 1
ATOM 5871 O O . TRP A 1 742 ? 133.262 115.439 95.311 1.00 43.37 742 TRP A O 1
ATOM 5882 N N . THR A 1 743 ? 131.928 116.178 96.956 1.00 46.04 743 THR A N 1
ATOM 5883 C CA . THR A 1 743 ? 131.923 117.556 96.485 1.00 46.04 743 THR A CA 1
ATOM 5884 C C . THR A 1 743 ? 132.602 118.466 97.503 1.00 46.04 743 THR A C 1
ATOM 5885 O O . THR A 1 743 ? 132.876 118.068 98.634 1.00 46.04 743 THR A O 1
ATOM 5889 N N . ARG A 1 744 ? 132.879 119.703 97.083 1.00 52.09 744 ARG A N 1
ATOM 5890 C CA . ARG A 1 744 ? 133.520 120.695 97.939 1.00 52.09 744 ARG A CA 1
ATOM 5891 C C . ARG A 1 744 ? 132.824 122.041 97.825 1.00 52.09 744 ARG A C 1
ATOM 5892 O O . ARG A 1 744 ? 131.921 122.242 97.011 1.00 52.09 744 ARG A O 1
ATOM 5900 N N . GLU A 1 745 ? 133.269 122.972 98.673 1.00 59.08 745 GLU A N 1
ATOM 5901 C CA . GLU A 1 745 ? 132.851 124.362 98.548 1.00 59.08 745 GLU A CA 1
ATOM 5902 C C . GLU A 1 745 ? 133.678 125.086 97.499 1.00 59.08 745 GLU A C 1
ATOM 5903 O O . GLU A 1 745 ? 133.139 125.844 96.686 1.00 59.08 745 GLU A O 1
ATOM 5909 N N . ASP A 1 746 ? 134.983 124.855 97.493 1.00 66.66 746 ASP A N 1
ATOM 5910 C CA . ASP A 1 746 ? 135.883 125.479 96.542 1.00 66.66 746 ASP A CA 1
ATOM 5911 C C . ASP A 1 746 ? 136.660 124.424 95.767 1.00 66.66 746 ASP A C 1
ATOM 5912 O O . ASP A 1 746 ? 136.951 123.339 96.277 1.00 66.66 746 ASP A O 1
ATOM 5917 N N . THR A 1 747 ? 136.984 124.750 94.521 1.00 71.24 747 THR A N 1
ATOM 5918 C CA . THR A 1 747 ? 137.878 123.914 93.735 1.00 71.24 747 THR A CA 1
ATOM 5919 C C . THR A 1 747 ? 139.299 124.150 94.217 1.00 71.24 747 THR A C 1
ATOM 5920 O O . THR A 1 747 ? 139.757 125.295 94.275 1.00 71.24 747 THR A O 1
ATOM 5924 N N . LYS A 1 748 ? 139.992 123.074 94.571 1.00 77.38 748 LYS A N 1
ATOM 5925 C CA . LYS A 1 748 ? 141.332 123.185 95.121 1.00 77.38 748 LYS A CA 1
ATOM 5926 C C . LYS A 1 748 ? 142.116 121.936 94.762 1.00 77.38 748 LYS A C 1
ATOM 5927 O O . LYS A 1 748 ? 141.614 120.821 94.932 1.00 77.38 748 LYS A O 1
ATOM 5933 N N . ASP A 1 749 ? 143.332 122.123 94.256 1.00 80.80 749 ASP A N 1
ATOM 5934 C CA . ASP A 1 749 ? 144.239 121.001 94.092 1.00 80.80 749 ASP A CA 1
ATOM 5935 C C . ASP A 1 749 ? 144.699 120.487 95.454 1.00 80.80 749 ASP A C 1
ATOM 5936 O O . ASP A 1 749 ? 144.700 121.208 96.454 1.00 80.80 749 ASP A O 1
ATOM 5941 N N . ILE A 1 750 ? 145.092 119.218 95.487 1.00 77.87 750 ILE A N 1
ATOM 5942 C CA . ILE A 1 750 ? 145.437 118.575 96.748 1.00 77.87 750 ILE A CA 1
ATOM 5943 C C . ILE A 1 750 ? 146.936 118.683 96.991 1.00 77.87 750 ILE A C 1
ATOM 5944 O O . ILE A 1 750 ? 147.374 119.248 97.999 1.00 77.87 750 ILE A O 1
ATOM 5949 N N . GLY A 1 751 ? 147.731 118.139 96.080 1.00 79.51 751 GLY A N 1
ATOM 5950 C CA . GLY A 1 751 ? 149.168 118.166 96.242 1.00 79.51 751 GLY A CA 1
ATOM 5951 C C . GLY A 1 751 ? 149.696 117.125 97.207 1.00 79.51 751 GLY A C 1
ATOM 5952 O O . GLY A 1 751 ? 150.272 116.119 96.782 1.00 79.51 751 GLY A O 1
ATOM 5953 N N . ARG A 1 752 ? 149.476 117.342 98.507 1.00 73.86 752 ARG A N 1
ATOM 5954 C CA . ARG A 1 752 ? 150.232 116.616 99.524 1.00 73.86 752 ARG A CA 1
ATOM 5955 C C . ARG A 1 752 ? 149.766 115.169 99.657 1.00 73.86 752 ARG A C 1
ATOM 5956 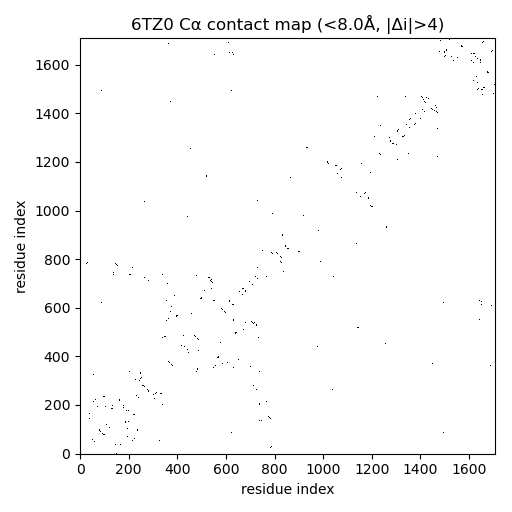O O . ARG A 1 752 ? 150.593 114.267 99.842 1.00 73.86 752 ARG A O 1
ATOM 5964 N N . LEU A 1 753 ? 148.445 114.947 99.654 1.00 64.07 753 LEU A N 1
ATOM 5965 C CA . LEU A 1 753 ? 147.758 113.656 99.510 1.00 64.07 753 LEU A CA 1
ATOM 5966 C C . LEU A 1 753 ? 147.874 112.763 100.752 1.00 64.07 753 LEU A C 1
ATOM 5967 O O . LEU A 1 753 ? 147.185 111.744 100.860 1.00 64.07 753 LEU A O 1
ATOM 5972 N N . ASN A 1 754 ? 148.704 113.159 101.716 1.00 60.82 754 ASN A N 1
ATOM 5973 C CA . ASN A 1 754 ? 148.526 112.707 103.090 1.00 60.82 754 ASN A CA 1
ATOM 5974 C C . ASN A 1 754 ? 147.399 113.493 103.748 1.00 60.82 754 ASN A C 1
ATOM 5975 O O . ASN A 1 754 ? 146.582 112.933 104.492 1.00 60.82 754 ASN A O 1
ATOM 5980 N N . LEU A 1 755 ? 147.338 114.796 103.462 1.00 58.66 755 LEU A N 1
ATOM 5981 C CA . LEU A 1 755 ? 146.222 115.644 103.853 1.00 58.66 755 LEU A CA 1
ATOM 5982 C C . LEU A 1 755 ? 144.902 115.182 103.250 1.00 58.66 755 LEU A C 1
ATOM 5983 O O . LEU A 1 755 ? 143.860 115.318 103.899 1.00 58.66 755 LEU A O 1
ATOM 5988 N N . ALA A 1 756 ? 144.928 114.628 102.035 1.00 56.03 756 ALA A N 1
ATOM 5989 C CA . ALA A 1 756 ? 143.712 114.103 101.424 1.00 56.03 756 ALA A CA 1
ATOM 5990 C C . ALA A 1 756 ? 143.193 112.888 102.177 1.00 56.03 756 ALA A C 1
ATOM 5991 O O . ALA A 1 756 ? 141.982 112.753 102.389 1.00 56.03 756 ALA A O 1
ATOM 5993 N N . MET A 1 757 ? 144.093 111.999 102.599 1.00 54.36 757 MET A N 1
ATOM 5994 C CA . MET A 1 757 ? 143.668 110.864 103.406 1.00 54.36 757 MET A CA 1
ATOM 5995 C C . MET A 1 757 ? 143.212 111.293 104.788 1.00 54.36 757 MET A C 1
ATOM 5996 O O . MET A 1 757 ? 142.306 110.672 105.348 1.00 54.36 757 MET A O 1
ATOM 6001 N N . MET A 1 758 ? 143.805 112.353 105.343 1.00 53.51 758 MET A N 1
ATOM 6002 C CA . MET A 1 758 ? 143.346 112.847 106.636 1.00 53.51 758 MET A CA 1
ATOM 6003 C C . MET A 1 758 ? 141.948 113.445 106.530 1.00 53.51 758 MET A C 1
ATOM 6004 O O . MET A 1 758 ? 141.110 113.239 107.417 1.00 53.51 758 MET A O 1
ATOM 6009 N N . GLU A 1 759 ? 141.669 114.148 105.431 1.00 50.45 759 GLU A N 1
ATOM 6010 C CA . GLU A 1 759 ? 140.332 114.684 105.192 1.00 50.45 759 GLU A CA 1
ATOM 6011 C C . GLU A 1 759 ? 139.315 113.572 104.973 1.00 50.45 759 GLU A C 1
ATOM 6012 O O . GLU A 1 759 ? 138.188 113.640 105.486 1.00 50.45 759 GLU A O 1
ATOM 6018 N N . LEU A 1 760 ? 139.702 112.534 104.227 1.00 47.28 760 LEU A N 1
ATOM 6019 C CA . LEU A 1 760 ? 138.806 111.407 103.996 1.00 47.28 760 LEU A CA 1
ATOM 6020 C C . LEU A 1 760 ? 138.520 110.655 105.290 1.00 47.28 760 LEU A C 1
ATOM 6021 O O . LEU A 1 760 ? 137.373 110.276 105.544 1.00 47.28 760 LEU A O 1
ATOM 6026 N N . ASN A 1 761 ? 139.537 110.467 106.135 1.00 46.82 761 ASN A N 1
ATOM 6027 C CA . ASN A 1 761 ? 139.337 109.792 107.413 1.00 46.82 761 ASN A CA 1
ATOM 6028 C C . ASN A 1 761 ? 138.475 110.618 108.356 1.00 46.82 761 ASN A C 1
ATOM 6029 O O . ASN A 1 761 ? 137.659 110.060 109.095 1.00 46.82 761 ASN A O 1
ATOM 6034 N N . ALA A 1 762 ? 138.617 111.945 108.328 1.00 43.83 762 ALA A N 1
ATOM 6035 C CA . ALA A 1 762 ? 137.767 112.787 109.165 1.00 43.83 762 ALA A CA 1
ATOM 6036 C C . ALA A 1 762 ? 136.313 112.746 108.707 1.00 43.83 762 ALA A C 1
ATOM 6037 O O . ALA A 1 762 ? 135.401 112.706 109.538 1.00 43.83 762 ALA A O 1
ATOM 6039 N N . LEU A 1 763 ? 136.073 112.723 107.393 1.00 43.97 763 LEU A N 1
ATOM 6040 C CA . LEU A 1 763 ? 134.697 112.639 106.905 1.00 43.97 763 LEU A CA 1
ATOM 6041 C C . LEU A 1 763 ? 134.074 111.273 107.171 1.00 43.97 763 LEU A C 1
ATOM 6042 O O . LEU A 1 763 ? 132.875 111.183 107.479 1.00 43.97 763 LEU A O 1
ATOM 6047 N N . ILE A 1 764 ? 134.871 110.209 107.056 1.00 44.28 764 ILE A N 1
ATOM 6048 C CA . ILE A 1 764 ? 134.412 108.865 107.390 1.00 44.28 764 ILE A CA 1
ATOM 6049 C C . ILE A 1 764 ? 134.089 108.757 108.877 1.00 44.28 764 ILE A C 1
ATOM 6050 O O . ILE A 1 764 ? 133.079 108.158 109.263 1.00 44.28 764 ILE A O 1
ATOM 6055 N N . ASP A 1 765 ? 134.905 109.381 109.731 1.00 43.60 765 ASP A N 1
ATOM 6056 C CA . ASP A 1 765 ? 134.613 109.386 111.159 1.00 43.60 765 ASP A CA 1
ATOM 6057 C C . ASP A 1 765 ? 133.407 110.256 111.493 1.00 43.60 765 ASP A C 1
ATOM 6058 O O . ASP A 1 765 ? 132.712 109.988 112.478 1.00 43.60 765 ASP A O 1
ATOM 6063 N N . ASP A 1 766 ? 133.135 111.290 110.695 1.00 42.93 766 ASP A N 1
ATOM 6064 C CA . ASP A 1 766 ? 131.913 112.061 110.895 1.00 42.93 766 ASP A CA 1
ATOM 6065 C C . ASP A 1 766 ? 130.670 111.294 110.470 1.00 42.93 766 ASP A C 1
ATOM 6066 O O . ASP A 1 766 ? 129.593 111.539 111.018 1.00 42.93 766 ASP A O 1
ATOM 6071 N N . LEU A 1 767 ? 130.788 110.383 109.507 1.00 39.70 767 LEU A N 1
ATOM 6072 C CA . LEU A 1 767 ? 129.666 109.559 109.071 1.00 39.70 767 LEU A CA 1
ATOM 6073 C C . LEU A 1 767 ? 129.509 108.268 109.856 1.00 39.70 767 LEU A C 1
ATOM 6074 O O . LEU A 1 767 ? 129.028 107.288 109.293 1.00 39.70 767 LEU A O 1
ATOM 6079 N N . LEU A 1 768 ? 129.915 108.216 111.121 1.00 39.61 768 LEU A N 1
ATOM 6080 C CA . LEU A 1 768 ? 130.136 106.908 111.728 1.00 39.61 768 LEU A CA 1
ATOM 6081 C C . LEU A 1 768 ? 128.927 106.448 112.539 1.00 39.61 768 LEU A C 1
ATOM 6082 O O . LEU A 1 768 ? 128.518 105.287 112.441 1.00 39.61 768 LEU A O 1
ATOM 6087 N N . PHE A 1 769 ? 128.365 107.320 113.381 1.00 36.52 769 PHE A N 1
ATOM 6088 C CA . PHE A 1 769 ? 127.163 106.936 114.115 1.00 36.52 769 PHE A CA 1
ATOM 6089 C C . PHE A 1 769 ? 125.880 107.358 113.423 1.00 36.52 769 PHE A C 1
ATOM 6090 O O . PHE A 1 769 ? 124.801 106.954 113.856 1.00 36.52 769 PHE A O 1
ATOM 6098 N N . ARG A 1 770 ? 125.958 108.165 112.374 1.00 34.51 770 ARG A N 1
ATOM 6099 C CA . ARG A 1 770 ? 124.771 108.571 111.638 1.00 34.51 770 ARG A CA 1
ATOM 6100 C C . ARG A 1 770 ? 124.485 107.654 110.457 1.00 34.51 770 ARG A C 1
ATOM 6101 O O . ARG A 1 770 ? 123.666 107.984 109.598 1.00 34.51 770 ARG A O 1
ATOM 6109 N N . VAL A 1 771 ? 125.123 106.491 110.426 1.00 34.76 771 VAL A N 1
ATOM 6110 C CA . VAL A 1 771 ? 125.070 105.571 109.303 1.00 34.76 771 VAL A CA 1
ATOM 6111 C C . VAL A 1 771 ? 124.495 104.253 109.812 1.00 34.76 771 VAL A C 1
ATOM 6112 O O . VAL A 1 771 ? 124.446 103.996 111.014 1.00 34.76 771 VAL A O 1
ATOM 6116 N N . ARG A 1 772 ? 124.056 103.411 108.885 1.00 33.61 772 ARG A N 1
ATOM 6117 C CA . ARG A 1 772 ? 123.382 102.174 109.247 1.00 33.61 772 ARG A CA 1
ATOM 6118 C C . ARG A 1 772 ? 124.231 100.931 109.001 1.00 33.61 772 ARG A C 1
ATOM 6119 O O . ARG A 1 772 ? 124.078 99.937 109.714 1.00 33.61 772 ARG A O 1
ATOM 6127 N N . ARG A 1 773 ? 125.139 100.960 108.025 1.00 38.73 773 ARG A N 1
ATOM 6128 C CA . ARG A 1 773 ? 126.082 99.866 107.797 1.00 38.73 773 ARG A CA 1
ATOM 6129 C C . ARG A 1 773 ? 127.477 100.455 107.613 1.00 38.73 773 ARG A C 1
ATOM 6130 O O . ARG A 1 773 ? 127.831 100.893 106.507 1.00 38.73 773 ARG A O 1
ATOM 6138 N N . PRO A 1 774 ? 128.293 100.488 108.671 1.00 40.96 774 PRO A N 1
ATOM 6139 C CA . PRO A 1 774 ? 129.627 101.103 108.560 1.00 40.96 774 PRO A CA 1
ATOM 6140 C C . PRO A 1 774 ? 130.644 100.286 107.777 1.00 40.96 774 PRO A C 1
ATOM 6141 O O . PRO A 1 774 ? 131.665 100.848 107.355 1.00 40.96 774 PRO A O 1
ATOM 6145 N N . GLU A 1 775 ? 130.407 98.991 107.564 1.00 45.85 775 GLU A N 1
ATOM 6146 C CA . GLU A 1 775 ? 131.385 98.154 106.874 1.00 45.85 775 GLU A CA 1
ATOM 6147 C C . GLU A 1 775 ? 131.427 98.456 105.377 1.00 45.85 775 GLU A C 1
ATOM 6148 O O . GLU A 1 775 ? 132.510 98.508 104.774 1.00 45.85 775 GLU A O 1
ATOM 6154 N N . GLY A 1 776 ? 130.260 98.666 104.763 1.00 43.00 776 GLY A N 1
ATOM 6155 C CA . GLY A 1 776 ? 130.227 99.101 103.377 1.00 43.00 776 GLY A CA 1
ATOM 6156 C C . GLY A 1 776 ? 130.807 100.485 103.189 1.00 43.00 776 GLY A C 1
ATOM 6157 O O . GLY A 1 776 ? 131.399 100.782 102.149 1.00 43.00 776 GLY A O 1
ATOM 6158 N N . LEU A 1 777 ? 130.683 101.331 104.204 1.00 41.96 777 LEU A N 1
ATOM 6159 C CA . LEU A 1 777 ? 131.341 102.628 104.190 1.00 41.96 777 LEU A CA 1
ATOM 6160 C C . LEU A 1 777 ? 132.857 102.484 104.293 1.00 41.96 777 LEU A C 1
ATOM 6161 O O . LEU A 1 777 ? 133.602 103.276 103.700 1.00 41.96 777 LEU A O 1
ATOM 6166 N N . LYS A 1 778 ? 133.333 101.456 105.005 1.00 44.22 778 LYS A N 1
ATOM 6167 C CA . LYS A 1 778 ? 134.769 101.184 105.023 1.00 44.22 778 LYS A CA 1
ATOM 6168 C C . LYS A 1 778 ? 135.258 100.722 103.655 1.00 44.22 778 LYS A C 1
ATOM 6169 O O . LYS A 1 778 ? 136.339 101.123 103.202 1.00 44.22 778 LYS A O 1
ATOM 6175 N N . MET A 1 779 ? 134.461 99.900 102.971 1.00 44.91 779 MET A N 1
ATOM 6176 C CA . MET A 1 779 ? 134.837 99.467 101.626 1.00 44.91 779 MET A CA 1
ATOM 6177 C C . MET A 1 779 ? 134.816 100.628 100.636 1.00 44.91 779 MET A C 1
ATOM 6178 O O . MET A 1 779 ? 135.682 100.720 99.755 1.00 44.91 779 MET A O 1
ATOM 6183 N N . LEU A 1 780 ? 133.854 101.540 100.791 1.00 43.39 780 LEU A N 1
ATOM 6184 C CA . LEU A 1 780 ? 133.763 102.704 99.918 1.00 43.39 780 LEU A CA 1
ATOM 6185 C C . LEU A 1 780 ? 134.953 103.636 100.106 1.00 43.39 780 LEU A C 1
ATOM 6186 O O . LEU A 1 780 ? 135.510 104.147 99.126 1.00 43.39 780 LEU A O 1
ATOM 6191 N N . GLY A 1 781 ? 135.369 103.852 101.355 1.00 45.45 781 GLY A N 1
ATOM 6192 C CA . GLY A 1 781 ? 136.567 104.637 101.599 1.00 45.45 781 GLY A CA 1
ATOM 6193 C C . GLY A 1 781 ? 137.840 103.972 101.111 1.00 45.45 781 GLY A C 1
ATOM 6194 O O . GLY A 1 781 ? 138.755 104.656 100.635 1.00 45.45 781 GLY A O 1
ATOM 6195 N N . PHE A 1 782 ? 137.916 102.638 101.208 1.00 47.02 782 PHE A N 1
ATOM 6196 C CA . PHE A 1 782 ? 139.058 101.917 100.650 1.00 47.02 782 PHE A CA 1
ATOM 6197 C C . PHE A 1 782 ? 139.147 102.083 99.141 1.00 47.02 782 PHE A C 1
ATOM 6198 O O . PHE A 1 782 ? 140.237 102.284 98.600 1.00 47.02 782 PHE A O 1
ATOM 6206 N N . PHE A 1 783 ? 138.013 102.024 98.442 1.00 47.05 783 PHE A N 1
ATOM 6207 C CA . PHE A 1 783 ? 138.089 102.175 96.992 1.00 47.05 783 PHE A CA 1
ATOM 6208 C C . PHE A 1 783 ? 138.287 103.620 96.559 1.00 47.05 783 PHE A C 1
ATOM 6209 O O . PHE A 1 783 ? 138.903 103.860 95.514 1.00 47.05 783 PHE A O 1
ATOM 6217 N N . CYS A 1 784 ? 137.820 104.599 97.337 1.00 51.49 784 CYS A N 1
ATOM 6218 C CA . CYS A 1 784 ? 138.122 105.971 96.941 1.00 51.49 784 CYS A CA 1
ATOM 6219 C C . CYS A 1 784 ? 139.555 106.342 97.296 1.00 51.49 784 CYS A C 1
ATOM 6220 O O . CYS A 1 784 ? 140.083 107.327 96.774 1.00 51.49 784 CYS A O 1
ATOM 6223 N N . GLY A 1 785 ? 140.198 105.583 98.185 1.00 51.98 785 GLY A N 1
ATOM 6224 C CA . GLY A 1 785 ? 141.635 105.723 98.335 1.00 51.98 785 GLY A CA 1
ATOM 6225 C C . GLY A 1 785 ? 142.419 104.947 97.295 1.00 51.98 785 GLY A C 1
ATOM 6226 O O . GLY A 1 785 ? 143.521 105.348 96.914 1.00 51.98 785 GLY A O 1
ATOM 6227 N N . ALA A 1 786 ? 141.866 103.832 96.817 1.00 50.81 786 ALA A N 1
ATOM 6228 C CA . ALA A 1 786 ? 142.551 102.987 95.848 1.00 50.81 786 ALA A CA 1
ATOM 6229 C C . ALA A 1 786 ? 142.449 103.501 94.422 1.00 50.81 786 ALA A C 1
ATOM 6230 O O . ALA A 1 786 ? 143.305 103.167 93.597 1.00 50.81 786 ALA A O 1
ATOM 6232 N N . ILE A 1 787 ? 141.439 104.306 94.121 1.00 50.11 787 ILE A N 1
ATOM 6233 C CA . ILE A 1 787 ? 141.315 104.838 92.772 1.00 50.11 787 ILE A CA 1
ATOM 6234 C C . ILE A 1 787 ? 141.600 106.340 92.678 1.00 50.11 787 ILE A C 1
ATOM 6235 O O . ILE A 1 787 ? 142.439 106.772 91.894 1.00 50.11 787 ILE A O 1
ATOM 6240 N N . CYS A 1 788 ? 140.907 107.124 93.494 1.00 53.27 788 CYS A N 1
ATOM 6241 C CA . CYS A 1 788 ? 141.049 108.581 93.509 1.00 53.27 788 CYS A CA 1
ATOM 6242 C C . CYS A 1 788 ? 142.379 109.183 93.968 1.00 53.27 788 CYS A C 1
ATOM 6243 O O . CYS A 1 788 ? 142.846 110.157 93.388 1.00 53.27 788 CYS A O 1
ATOM 6246 N N . LEU A 1 789 ? 142.973 108.623 95.012 1.00 55.32 789 LEU A N 1
ATOM 6247 C CA . LEU A 1 789 ? 144.219 109.158 95.564 1.00 55.32 789 LEU A CA 1
ATOM 6248 C C . LEU A 1 789 ? 145.504 108.415 95.186 1.00 55.32 789 LEU A C 1
ATOM 6249 O O . LEU A 1 789 ? 146.552 108.661 95.774 1.00 55.32 789 LEU A O 1
ATOM 6254 N N . ARG A 1 790 ? 145.429 107.510 94.220 1.00 59.17 790 ARG A N 1
ATOM 6255 C CA . ARG A 1 790 ? 146.590 106.704 93.839 1.00 59.17 790 ARG A CA 1
ATOM 6256 C C . ARG A 1 790 ? 147.587 107.234 92.795 1.00 59.17 790 ARG A C 1
ATOM 6257 O O . ARG A 1 790 ? 148.595 106.581 92.539 1.00 59.17 790 ARG A O 1
ATOM 6265 N N . ARG A 1 791 ? 147.339 108.399 92.205 1.00 66.24 791 ARG A N 1
ATOM 6266 C CA . ARG A 1 791 ? 148.243 108.903 91.163 1.00 66.24 791 ARG A CA 1
ATOM 6267 C C . ARG A 1 791 ? 149.148 110.075 91.534 1.00 66.24 791 ARG A C 1
ATOM 6268 O O . ARG A 1 791 ? 148.690 111.094 92.042 1.00 66.24 791 ARG A O 1
ATOM 6276 N N . PHE A 1 792 ? 150.444 109.904 91.286 1.00 75.24 792 PHE A N 1
ATOM 6277 C CA . PHE A 1 792 ? 151.431 110.944 91.549 1.00 75.24 792 PHE A CA 1
ATOM 6278 C C . PHE A 1 792 ? 152.386 111.152 90.363 1.00 75.24 792 PHE A C 1
ATOM 6279 O O . PHE A 1 792 ? 153.017 110.201 89.909 1.00 75.24 792 PHE A O 1
ATOM 6287 N N . THR A 1 793 ? 152.506 112.386 89.876 1.00 80.08 793 THR A N 1
ATOM 6288 C CA . THR A 1 793 ? 153.428 112.701 88.795 1.00 80.08 793 THR A CA 1
ATOM 6289 C C . THR A 1 793 ? 154.486 113.657 89.314 1.00 80.08 793 THR A C 1
ATOM 6290 O O . THR A 1 793 ? 154.169 114.608 90.035 1.00 80.08 793 THR A O 1
ATOM 6294 N N . LEU A 1 794 ? 155.737 113.403 88.956 1.00 87.63 794 LEU A N 1
ATOM 6295 C CA . LEU A 1 794 ? 156.837 114.214 89.443 1.00 87.63 794 LEU A CA 1
ATOM 6296 C C . LEU A 1 794 ? 157.841 114.437 88.325 1.00 87.63 794 LEU A C 1
ATOM 6297 O O . LEU A 1 794 ? 158.204 113.499 87.611 1.00 87.63 794 LEU A O 1
ATOM 6302 N N . SER A 1 795 ? 158.277 115.685 88.175 1.00 93.40 795 SER A N 1
ATOM 6303 C CA . SER A 1 795 ? 159.261 116.035 87.163 1.00 93.40 795 SER A CA 1
ATOM 6304 C C . SER A 1 795 ? 160.626 115.507 87.572 1.00 93.40 795 SER A C 1
ATOM 6305 O O . SER A 1 795 ? 161.049 115.676 88.716 1.00 93.40 795 SER A O 1
ATOM 6308 N N . VAL A 1 796 ? 161.293 114.826 86.649 1.00 95.95 796 VAL A N 1
ATOM 6309 C CA . VAL A 1 796 ? 162.567 114.178 86.918 1.00 95.95 796 VAL A CA 1
ATOM 6310 C C . VAL A 1 796 ? 163.561 114.596 85.841 1.00 95.95 796 VAL A C 1
ATOM 6311 O O . VAL A 1 796 ? 163.191 114.845 84.690 1.00 95.95 796 VAL A O 1
ATOM 6315 N N . ASP A 1 797 ? 164.831 114.678 86.224 1.00 99.58 797 ASP A N 1
ATOM 6316 C CA . ASP A 1 797 ? 165.858 115.220 85.346 1.00 99.58 797 ASP A CA 1
ATOM 6317 C C . ASP A 1 797 ? 166.240 114.198 84.279 1.00 99.58 797 ASP A C 1
ATOM 6318 O O . ASP A 1 797 ? 166.105 112.989 84.475 1.00 99.58 797 ASP A O 1
ATOM 6323 N N . ASN A 1 798 ? 166.723 114.700 83.138 1.00 101.55 798 ASN A N 1
ATOM 6324 C CA . ASN A 1 798 ? 166.961 113.844 81.976 1.00 101.55 798 ASN A CA 1
ATOM 6325 C C . ASN A 1 798 ? 168.204 112.984 82.134 1.00 101.55 798 ASN A C 1
ATOM 6326 O O . ASN A 1 798 ? 168.188 111.800 81.781 1.00 101.55 798 ASN A O 1
ATOM 6331 N N . LYS A 1 799 ? 169.296 113.565 82.633 1.00 100.30 799 LYS A N 1
ATOM 6332 C CA . LYS A 1 799 ? 170.493 112.773 82.890 1.00 100.30 799 LYS A CA 1
ATOM 6333 C C . LYS A 1 799 ? 170.272 111.823 84.061 1.00 100.30 799 LYS A C 1
ATOM 6334 O O . LYS A 1 799 ? 170.872 110.743 84.117 1.00 100.30 799 LYS A O 1
ATOM 6340 N N . LEU A 1 800 ? 169.370 112.190 84.968 1.00 98.28 800 LEU A N 1
ATOM 6341 C CA . LEU A 1 800 ? 169.049 111.426 86.161 1.00 98.28 800 LEU A CA 1
ATOM 6342 C C . LEU A 1 800 ? 167.778 110.595 85.997 1.00 98.28 800 LEU A C 1
ATOM 6343 O O . LEU A 1 800 ? 167.190 110.177 86.995 1.00 98.28 800 LEU A O 1
ATOM 6348 N N . TYR A 1 801 ? 167.352 110.340 84.758 1.00 94.46 801 TYR A N 1
ATOM 6349 C CA . TYR A 1 801 ? 166.064 109.697 84.497 1.00 94.46 801 TYR A CA 1
ATOM 6350 C C . TYR A 1 801 ? 166.134 108.186 84.702 1.00 94.46 801 TYR A C 1
ATOM 6351 O O . TYR A 1 801 ? 165.359 107.613 85.478 1.00 94.46 801 TYR A O 1
ATOM 6360 N N . ASP A 1 802 ? 167.055 107.530 83.989 1.00 94.81 802 ASP A N 1
ATOM 6361 C CA . ASP A 1 802 ? 167.118 106.072 83.962 1.00 94.81 802 ASP A CA 1
ATOM 6362 C C . ASP A 1 802 ? 167.554 105.508 85.308 1.00 94.81 802 ASP A C 1
ATOM 6363 O O . ASP A 1 802 ? 167.021 104.489 85.763 1.00 94.81 802 ASP A O 1
ATOM 6368 N N . SER A 1 803 ? 168.512 106.160 85.965 1.00 94.48 803 SER A N 1
ATOM 6369 C CA . SER A 1 803 ? 168.989 105.668 87.248 1.00 94.48 803 SER A CA 1
ATOM 6370 C C . SER A 1 803 ? 167.986 105.909 88.368 1.00 94.48 803 SER A C 1
ATOM 6371 O O . SER A 1 803 ? 168.056 105.237 89.399 1.00 94.48 803 SER A O 1
ATOM 6374 N N . THR A 1 804 ? 167.057 106.845 88.190 1.00 92.19 804 THR A N 1
ATOM 6375 C CA . THR A 1 804 ? 165.958 106.982 89.137 1.00 92.19 804 THR A CA 1
ATOM 6376 C C . THR A 1 804 ? 164.880 105.940 88.874 1.00 92.19 804 THR A C 1
ATOM 6377 O O . THR A 1 804 ? 164.379 105.312 89.816 1.00 92.19 804 THR A O 1
ATOM 6381 N N . TYR A 1 805 ? 164.550 105.723 87.595 1.00 90.51 805 TYR A N 1
ATOM 6382 C CA . TYR A 1 805 ? 163.496 104.779 87.225 1.00 90.51 805 TYR A CA 1
ATOM 6383 C C . TYR A 1 805 ? 163.865 103.349 87.605 1.00 90.51 805 TYR A C 1
ATOM 6384 O O . TYR A 1 805 ? 163.042 102.612 88.163 1.00 90.51 805 TYR A O 1
ATOM 6393 N N . ASN A 1 806 ? 165.104 102.943 87.314 1.00 91.18 806 ASN A N 1
ATOM 6394 C CA . ASN A 1 806 ? 165.521 101.574 87.591 1.00 91.18 806 ASN A CA 1
ATOM 6395 C C . ASN A 1 806 ? 165.648 101.311 89.083 1.00 91.18 806 ASN A C 1
ATOM 6396 O O . ASN A 1 806 ? 165.408 100.185 89.533 1.00 91.18 806 ASN A O 1
ATOM 6401 N N . ASN A 1 807 ? 166.016 102.326 89.863 1.00 89.96 807 ASN A N 1
ATOM 6402 C CA . ASN A 1 807 ? 166.094 102.140 91.306 1.00 89.96 807 ASN A CA 1
ATOM 6403 C C . ASN A 1 807 ? 164.712 102.094 91.939 1.00 89.96 807 ASN A C 1
ATOM 6404 O O . ASN A 1 807 ? 164.478 101.303 92.860 1.00 89.96 807 ASN A O 1
ATOM 6409 N N . LEU A 1 808 ? 163.778 102.919 91.459 1.00 87.66 808 LEU A N 1
ATOM 6410 C CA . LEU A 1 808 ? 162.461 102.937 92.076 1.00 87.66 808 LEU A CA 1
ATOM 6411 C C . LEU A 1 808 ? 161.555 101.811 91.596 1.00 87.66 808 LEU A C 1
ATOM 6412 O O . LEU A 1 808 ? 160.584 101.490 92.287 1.00 87.66 808 LEU A O 1
ATOM 6417 N N . SER A 1 809 ? 161.842 101.192 90.451 1.00 86.12 809 SER A N 1
ATOM 6418 C CA . SER A 1 809 ? 160.932 100.169 89.956 1.00 86.12 809 SER A CA 1
ATOM 6419 C C . SER A 1 809 ? 161.074 98.826 90.663 1.00 86.12 809 SER A C 1
ATOM 6420 O O . SER A 1 809 ? 160.244 97.940 90.430 1.00 86.12 809 SER A O 1
ATOM 6423 N N . LYS A 1 810 ? 162.088 98.645 91.514 1.00 86.09 810 LYS A N 1
ATOM 6424 C CA . LYS A 1 810 ? 162.206 97.386 92.246 1.00 86.09 810 LYS A CA 1
ATOM 6425 C C . LYS A 1 810 ? 161.154 97.259 93.336 1.00 86.09 810 LYS A C 1
ATOM 6426 O O . LYS A 1 810 ? 160.766 96.142 93.692 1.00 86.09 810 LYS A O 1
ATOM 6432 N N . TYR A 1 811 ? 160.684 98.379 93.879 1.00 83.36 811 TYR A N 1
ATOM 6433 C CA . TYR A 1 811 ? 159.718 98.352 94.962 1.00 83.36 811 TYR A CA 1
ATOM 6434 C C . TYR A 1 811 ? 158.347 98.874 94.569 1.00 83.36 811 TYR A C 1
ATOM 6435 O O . TYR A 1 811 ? 157.379 98.615 95.287 1.00 83.36 811 TYR A O 1
ATOM 6444 N N . MET A 1 812 ? 158.239 99.599 93.460 1.00 85.30 812 MET A N 1
ATOM 6445 C CA . MET A 1 812 ? 156.987 100.200 93.032 1.00 85.30 812 MET A CA 1
ATOM 6446 C C . MET A 1 812 ? 156.767 99.919 91.553 1.00 85.30 812 MET A C 1
ATOM 6447 O O . MET A 1 812 ? 157.616 99.337 90.873 1.00 85.30 812 MET A O 1
ATOM 6452 N N . THR A 1 813 ? 155.609 100.345 91.057 1.00 82.06 813 THR A N 1
ATOM 6453 C CA . THR A 1 813 ? 155.288 100.298 89.638 1.00 82.06 813 THR A CA 1
ATOM 6454 C C . THR A 1 813 ? 155.185 101.725 89.122 1.00 82.06 813 THR A C 1
ATOM 6455 O O . THR A 1 813 ? 154.440 102.537 89.678 1.00 82.06 813 THR A O 1
ATOM 6459 N N . LEU A 1 814 ? 155.933 102.027 88.062 1.00 85.39 814 LEU A N 1
ATOM 6460 C CA . LEU A 1 814 ? 156.087 103.391 87.583 1.00 85.39 814 LEU A CA 1
ATOM 6461 C C . LEU A 1 814 ? 155.779 103.438 86.094 1.00 85.39 814 LEU A C 1
ATOM 6462 O O . LEU A 1 814 ? 156.150 102.528 85.348 1.00 85.39 814 LEU A O 1
ATOM 6467 N N . VAL A 1 815 ? 155.097 104.496 85.666 1.00 86.69 815 VAL A N 1
ATOM 6468 C CA . VAL A 1 815 ? 154.716 104.687 84.271 1.00 86.69 815 VAL A CA 1
ATOM 6469 C C . VAL A 1 815 ? 155.626 105.753 83.680 1.00 86.69 815 VAL A C 1
ATOM 6470 O O . VAL A 1 815 ? 155.638 106.898 84.146 1.00 86.69 815 VAL A O 1
ATOM 6474 N N . LYS A 1 816 ? 156.379 105.383 82.651 1.00 93.69 816 LYS A N 1
ATOM 6475 C CA . LYS A 1 816 ? 157.406 106.245 82.088 1.00 93.69 816 LYS A CA 1
ATOM 6476 C C . LYS A 1 816 ? 156.987 106.773 80.722 1.00 93.69 816 LYS A C 1
ATOM 6477 O O . LYS A 1 816 ? 156.130 106.202 80.042 1.00 93.69 816 LYS A O 1
ATOM 6483 N N . TYR A 1 817 ? 157.602 107.883 80.333 1.00 99.47 817 TYR A N 1
ATOM 6484 C CA . TYR A 1 817 ? 157.341 108.514 79.048 1.00 99.47 817 TYR A CA 1
ATOM 6485 C C . TYR A 1 817 ? 158.478 108.220 78.076 1.00 99.47 817 TYR A C 1
ATOM 6486 O O . TYR A 1 817 ? 159.519 107.669 78.440 1.00 99.47 817 TYR A O 1
ATOM 6495 N N . ASP A 1 818 ? 158.264 108.601 76.815 1.00 108.99 818 ASP A N 1
ATOM 6496 C CA . ASP A 1 818 ? 159.180 108.191 75.750 1.00 108.99 818 ASP A CA 1
ATOM 6497 C C . ASP A 1 818 ? 160.436 109.061 75.725 1.00 108.99 818 ASP A C 1
ATOM 6498 O O . ASP A 1 818 ? 161.537 108.589 76.021 1.00 108.99 818 ASP A O 1
ATOM 6503 N N . LYS A 1 819 ? 160.278 110.345 75.410 1.00 111.24 819 LYS A N 1
ATOM 6504 C CA . LYS A 1 819 ? 161.392 111.278 75.264 1.00 111.24 819 LYS A CA 1
ATOM 6505 C C . LYS A 1 819 ? 160.967 112.623 75.843 1.00 111.24 819 LYS A C 1
ATOM 6506 O O . LYS A 1 819 ? 159.879 112.763 76.410 1.00 111.24 819 LYS A O 1
ATOM 6512 N N . ASN A 1 820 ? 161.846 113.614 75.697 1.00 110.87 820 ASN A N 1
ATOM 6513 C CA . ASN A 1 820 ? 161.470 115.027 75.802 1.00 110.87 820 ASN A CA 1
ATOM 6514 C C . ASN A 1 820 ? 162.401 115.866 74.930 1.00 110.87 820 ASN A C 1
ATOM 6515 O O . ASN A 1 820 ? 163.397 116.432 75.399 1.00 110.87 820 ASN A O 1
ATOM 6520 N N . PRO A 1 821 ? 162.106 115.965 73.630 1.00 113.78 821 PRO A N 1
ATOM 6521 C CA . PRO A 1 821 ? 163.009 116.726 72.750 1.00 113.78 821 PRO A CA 1
ATOM 6522 C C . PRO A 1 821 ? 162.891 118.227 72.931 1.00 113.78 821 PRO A C 1
ATOM 6523 O O . PRO A 1 821 ? 163.904 118.936 72.890 1.00 113.78 821 PRO A O 1
ATOM 6527 N N . ASP A 1 822 ? 161.677 118.727 73.152 1.00 114.66 822 ASP A N 1
ATOM 6528 C CA . ASP A 1 822 ? 161.440 120.164 73.119 1.00 114.66 822 ASP A CA 1
ATOM 6529 C C . ASP A 1 822 ? 161.902 120.852 74.398 1.00 114.66 822 ASP A C 1
ATOM 6530 O O . ASP A 1 822 ? 162.357 122.000 74.357 1.00 114.66 822 ASP A O 1
ATOM 6535 N N . PHE A 1 823 ? 161.798 120.171 75.536 1.00 111.43 823 PHE A N 1
ATOM 6536 C CA . PHE A 1 823 ? 162.078 120.776 76.826 1.00 111.43 823 PHE A CA 1
ATOM 6537 C C . PHE A 1 823 ? 162.970 119.862 77.651 1.00 111.43 823 PHE A C 1
ATOM 6538 O O . PHE A 1 823 ? 163.300 118.744 77.249 1.00 111.43 823 PHE A O 1
ATOM 6546 N N . ASP A 1 824 ? 163.364 120.365 78.814 1.00 108.17 824 ASP A N 1
ATOM 6547 C CA . ASP A 1 824 ? 164.137 119.611 79.785 1.00 108.17 824 ASP A CA 1
ATOM 6548 C C . ASP A 1 824 ? 163.231 119.164 80.931 1.00 108.17 824 ASP A C 1
ATOM 6549 O O . ASP A 1 824 ? 162.192 119.774 81.202 1.00 108.17 824 ASP A O 1
ATOM 6554 N N . SER A 1 825 ? 163.648 118.080 81.598 1.00 104.40 825 SER A N 1
ATOM 6555 C CA . SER A 1 825 ? 163.053 117.548 82.831 1.00 104.40 825 SER A CA 1
ATOM 6556 C C . SER A 1 825 ? 161.581 117.165 82.634 1.00 104.40 825 SER A C 1
ATOM 6557 O O . SER A 1 825 ? 160.664 117.813 83.140 1.00 104.40 825 SER A O 1
ATOM 6560 N N . THR A 1 826 ? 161.381 116.109 81.847 1.00 99.38 826 THR A N 1
ATOM 6561 C CA . THR A 1 826 ? 160.052 115.529 81.705 1.00 99.38 826 THR A CA 1
ATOM 6562 C C . THR A 1 826 ? 159.594 114.892 83.015 1.00 99.38 826 THR A C 1
ATOM 6563 O O . THR A 1 826 ? 160.387 114.598 83.913 1.00 99.38 826 THR A O 1
ATOM 6567 N N . LEU A 1 827 ? 158.290 114.675 83.113 1.00 92.73 827 LEU A N 1
ATOM 6568 C CA . LEU A 1 827 ? 157.691 114.212 84.352 1.00 92.73 827 LEU A CA 1
ATOM 6569 C C . LEU A 1 827 ? 157.400 112.719 84.293 1.00 92.73 827 LEU A C 1
ATOM 6570 O O . LEU A 1 827 ? 156.995 112.182 83.261 1.00 92.73 827 LEU A O 1
ATOM 6575 N N . MET A 1 828 ? 157.619 112.056 85.423 1.00 89.94 828 MET A N 1
ATOM 6576 C CA . MET A 1 828 ? 157.474 110.615 85.546 1.00 89.94 828 MET A CA 1
ATOM 6577 C C . MET A 1 828 ? 156.246 110.302 86.387 1.00 89.94 828 MET A C 1
ATOM 6578 O O . MET A 1 828 ? 156.027 110.916 87.435 1.00 89.94 828 MET A O 1
ATOM 6583 N N . SER A 1 829 ? 155.447 109.350 85.922 1.00 84.35 829 SER A N 1
ATOM 6584 C CA . SER A 1 829 ? 154.223 108.951 86.603 1.00 84.35 829 SER A CA 1
ATOM 6585 C C . SER A 1 829 ? 154.514 107.743 87.485 1.00 84.35 829 SER A C 1
ATOM 6586 O O . SER A 1 829 ? 154.885 106.679 86.981 1.00 84.35 829 SER A O 1
ATOM 6589 N N . LEU A 1 830 ? 154.358 107.908 88.796 1.00 78.08 830 LEU A N 1
ATOM 6590 C CA . LEU A 1 830 ? 154.433 106.784 89.717 1.00 78.08 830 LEU A CA 1
ATOM 6591 C C . LEU A 1 830 ? 153.120 106.652 90.467 1.00 78.08 830 LEU A C 1
ATOM 6592 O O . LEU A 1 830 ? 152.506 107.649 90.854 1.00 78.08 830 LEU A O 1
ATOM 6597 N N . ILE A 1 831 ? 152.687 105.414 90.653 1.00 70.27 831 ILE A N 1
ATOM 6598 C CA . ILE A 1 831 ? 151.481 105.108 91.405 1.00 70.27 831 ILE A CA 1
ATOM 6599 C C . ILE A 1 831 ? 151.884 104.376 92.679 1.00 70.27 831 ILE A C 1
ATOM 6600 O O . ILE A 1 831 ? 152.720 103.463 92.652 1.00 70.27 831 ILE A O 1
ATOM 6605 N N . LEU A 1 832 ? 151.349 104.825 93.793 1.00 63.15 832 LEU A N 1
ATOM 6606 C CA . LEU A 1 832 ? 151.711 104.272 95.083 1.00 63.15 832 LEU A CA 1
ATOM 6607 C C . LEU A 1 832 ? 151.031 102.922 95.301 1.00 63.15 832 LEU A C 1
ATOM 6608 O O . LEU A 1 832 ? 149.953 102.672 94.757 1.00 63.15 832 LEU A O 1
ATOM 6613 N N . PRO A 1 833 ? 151.663 102.016 96.046 1.00 61.27 833 PRO A N 1
ATOM 6614 C CA . PRO A 1 833 ? 151.029 100.723 96.317 1.00 61.27 833 PRO A CA 1
ATOM 6615 C C . PRO A 1 833 ? 149.883 100.867 97.303 1.00 61.27 833 PRO A C 1
ATOM 6616 O O . PRO A 1 833 ? 149.742 101.876 97.995 1.00 61.27 833 PRO A O 1
ATOM 6620 N N . LEU A 1 834 ? 149.052 99.822 97.365 1.00 55.86 834 LEU A N 1
ATOM 6621 C CA . LEU A 1 834 ? 147.914 99.852 98.275 1.00 55.86 834 LEU A CA 1
ATOM 6622 C C . LEU A 1 834 ? 148.322 99.707 99.732 1.00 55.86 834 LEU A C 1
ATOM 6623 O O . LEU A 1 834 ? 147.509 99.991 100.614 1.00 55.86 834 LEU A O 1
ATOM 6628 N N . ALA A 1 835 ? 149.555 99.281 100.010 1.00 55.79 835 ALA A N 1
ATOM 6629 C CA . ALA A 1 835 ? 150.011 99.199 101.390 1.00 55.79 835 ALA A CA 1
ATOM 6630 C C . ALA A 1 835 ? 150.243 100.570 102.007 1.00 55.79 835 ALA A C 1
ATOM 6631 O O . ALA A 1 835 ? 150.328 100.671 103.231 1.00 55.79 835 ALA A O 1
ATOM 6633 N N . TRP A 1 836 ? 150.330 101.622 101.190 1.00 55.20 836 TRP A N 1
ATOM 6634 C CA . TRP A 1 836 ? 150.489 102.976 101.708 1.00 55.20 836 TRP A CA 1
ATOM 6635 C C . TRP A 1 836 ? 149.239 103.457 102.434 1.00 55.20 836 TRP A C 1
ATOM 6636 O O . TRP A 1 836 ? 149.324 104.347 103.287 1.00 55.20 836 TRP A O 1
ATOM 6647 N N . LEU A 1 837 ? 148.077 102.875 102.125 1.00 52.14 837 LEU A N 1
ATOM 6648 C CA . LEU A 1 837 ? 146.831 103.263 102.775 1.00 52.14 837 LEU A CA 1
ATOM 6649 C C . LEU A 1 837 ? 146.798 102.925 104.258 1.00 52.14 837 LEU A C 1
ATOM 6650 O O . LEU A 1 837 ? 146.005 103.512 104.994 1.00 52.14 837 LEU A O 1
ATOM 6655 N N . PHE A 1 838 ? 147.644 102.014 104.727 1.00 50.44 838 PHE A N 1
ATOM 6656 C CA . PHE A 1 838 ? 147.485 101.476 106.067 1.00 50.44 838 PHE A CA 1
ATOM 6657 C C . PHE A 1 838 ? 148.675 101.788 106.959 1.00 50.44 838 PHE A C 1
ATOM 6658 O O . PHE A 1 838 ? 148.917 101.068 107.930 1.00 50.44 838 PHE A O 1
ATOM 6666 N N . MET A 1 839 ? 149.412 102.846 106.668 1.00 55.38 839 MET A N 1
ATOM 6667 C CA . MET A 1 839 ? 150.703 103.059 107.291 1.00 55.38 839 MET A CA 1
ATOM 6668 C C . MET A 1 839 ? 150.722 104.270 108.209 1.00 55.38 839 MET A C 1
ATOM 6669 O O . MET A 1 839 ? 149.891 105.174 108.081 1.00 55.38 839 MET A O 1
ATOM 6674 N N . PRO A 1 840 ? 151.629 104.289 109.190 1.00 55.72 840 PRO A N 1
ATOM 6675 C CA . PRO A 1 840 ? 151.871 105.521 109.948 1.00 55.72 840 PRO A CA 1
ATOM 6676 C C . PRO A 1 840 ? 152.411 106.606 109.035 1.00 55.72 840 PRO A C 1
ATOM 6677 O O . PRO A 1 840 ? 153.352 106.380 108.270 1.00 55.72 840 PRO A O 1
ATOM 6681 N N . ARG A 1 841 ? 151.767 107.774 109.094 1.00 59.35 841 ARG A N 1
ATOM 6682 C CA . ARG A 1 841 ? 151.963 108.936 108.228 1.00 59.35 841 ARG A CA 1
ATOM 6683 C C . ARG A 1 841 ? 151.670 108.641 106.761 1.00 59.35 841 ARG A C 1
ATOM 6684 O O . ARG A 1 841 ? 152.034 109.437 105.893 1.00 59.35 841 ARG A O 1
ATOM 6692 N N . GLY A 1 842 ? 150.999 107.534 106.463 1.00 54.42 842 GLY A N 1
ATOM 6693 C CA . GLY A 1 842 ? 150.572 107.228 105.119 1.00 54.42 842 GLY A CA 1
ATOM 6694 C C . GLY A 1 842 ? 149.097 107.506 104.975 1.00 54.42 842 GLY A C 1
ATOM 6695 O O . GLY A 1 842 ? 148.675 108.661 105.038 1.00 54.42 842 GLY A O 1
ATOM 6696 N N . GLY A 1 843 ? 148.296 106.465 104.800 1.00 54.02 843 GLY A N 1
ATOM 6697 C CA . GLY A 1 843 ? 146.867 106.661 104.697 1.00 54.02 843 GLY A CA 1
ATOM 6698 C C . GLY A 1 843 ? 146.170 106.614 106.039 1.00 54.02 843 GLY A C 1
ATOM 6699 O O . GLY A 1 843 ? 145.185 107.331 106.245 1.00 54.02 843 GLY A O 1
ATOM 6700 N N . GLU A 1 844 ? 146.693 105.781 106.947 1.00 52.66 844 GLU A N 1
ATOM 6701 C CA . GLU A 1 844 ? 146.130 105.516 108.277 1.00 52.66 844 GLU A CA 1
ATOM 6702 C C . GLU A 1 844 ? 144.680 105.049 108.184 1.00 52.66 844 GLU A C 1
ATOM 6703 O O . GLU A 1 844 ? 143.799 105.515 108.906 1.00 52.66 844 GLU A O 1
ATOM 6709 N N . TYR A 1 845 ? 144.442 104.120 107.285 1.00 45.21 845 TYR A N 1
ATOM 6710 C CA . TYR A 1 845 ? 143.100 103.640 107.043 1.00 45.21 845 TYR A CA 1
ATOM 6711 C C . TYR A 1 845 ? 142.927 102.251 107.658 1.00 45.21 845 TYR A C 1
ATOM 6712 O O . TYR A 1 845 ? 143.901 101.502 107.767 1.00 45.21 845 TYR A O 1
ATOM 6721 N N . PRO A 1 846 ? 141.726 101.905 108.133 1.00 45.41 846 PRO A N 1
ATOM 6722 C CA . PRO A 1 846 ? 141.511 100.562 108.688 1.00 45.41 846 PRO A CA 1
ATOM 6723 C C . PRO A 1 846 ? 141.648 99.465 107.644 1.00 45.41 846 PRO A C 1
ATOM 6724 O O . PRO A 1 846 ? 141.142 99.574 106.527 1.00 45.41 846 PRO A O 1
ATOM 6728 N N . ALA A 1 847 ? 142.328 98.395 108.030 1.00 46.12 847 ALA A N 1
ATOM 6729 C CA . ALA A 1 847 ? 142.762 97.364 107.103 1.00 46.12 847 ALA A CA 1
ATOM 6730 C C . ALA A 1 847 ? 141.884 96.122 107.165 1.00 46.12 847 ALA A C 1
ATOM 6731 O O . ALA A 1 847 ? 141.177 95.872 108.140 1.00 46.12 847 ALA A O 1
ATOM 6733 N N . TYR A 1 848 ? 141.945 95.349 106.093 1.00 46.72 848 TYR A N 1
ATOM 6734 C CA . TYR A 1 848 ? 141.316 94.040 105.979 1.00 46.72 848 TYR A CA 1
ATOM 6735 C C . TYR A 1 848 ? 142.283 92.967 106.467 1.00 46.72 848 TYR A C 1
ATOM 6736 O O . TYR A 1 848 ? 143.461 93.256 106.683 1.00 46.72 848 TYR A O 1
ATOM 6745 N N . PRO A 1 849 ? 141.817 91.732 106.710 1.00 48.62 849 PRO A N 1
ATOM 6746 C CA . PRO A 1 849 ? 142.743 90.660 107.129 1.00 48.62 849 PRO A CA 1
ATOM 6747 C C . PRO A 1 849 ? 143.836 90.350 106.116 1.00 48.62 849 PRO A C 1
ATOM 6748 O O . PRO A 1 849 ? 143.566 89.995 104.970 1.00 48.62 849 PRO A O 1
ATOM 6752 N N . PHE A 1 850 ? 145.083 90.499 106.559 1.00 52.20 850 PHE A N 1
ATOM 6753 C CA . PHE A 1 850 ? 146.252 90.037 105.828 1.00 52.20 850 PHE A CA 1
ATOM 6754 C C . PHE A 1 850 ? 146.602 88.628 106.275 1.00 52.20 850 PHE A C 1
ATOM 6755 O O . PHE A 1 850 ? 146.500 88.302 107.458 1.00 52.20 850 PHE A O 1
ATOM 6763 N N . GLU A 1 851 ? 147.020 87.792 105.329 1.00 54.96 851 GLU A N 1
ATOM 6764 C CA . GLU A 1 851 ? 147.376 86.423 105.668 1.00 54.96 851 GLU A CA 1
ATOM 6765 C C . GLU A 1 851 ? 148.822 86.357 106.139 1.00 54.96 851 GLU A C 1
ATOM 6766 O O . GLU A 1 851 ? 149.709 86.984 105.557 1.00 54.96 851 GLU A O 1
ATOM 6772 N N . ARG A 1 852 ? 149.050 85.601 107.208 1.00 54.82 852 ARG A N 1
ATOM 6773 C CA . ARG A 1 852 ? 150.387 85.359 107.720 1.00 54.82 852 ARG A CA 1
ATOM 6774 C C . ARG A 1 852 ? 151.003 84.182 106.967 1.00 54.82 852 ARG A C 1
ATOM 6775 O O . ARG A 1 852 ? 150.430 83.664 106.007 1.00 54.82 852 ARG A O 1
ATOM 6783 N N . ARG A 1 853 ? 152.170 83.744 107.408 1.00 58.85 853 ARG A N 1
ATOM 6784 C CA . ARG A 1 853 ? 152.813 82.582 106.814 1.00 58.85 853 ARG A CA 1
ATOM 6785 C C . ARG A 1 853 ? 152.113 81.262 107.167 1.00 58.85 853 ARG A C 1
ATOM 6786 O O . ARG A 1 853 ? 152.262 80.269 106.459 1.00 58.85 853 ARG A O 1
ATOM 6794 N N . ASP A 1 854 ? 151.354 81.256 108.260 1.00 60.96 854 ASP A N 1
ATOM 6795 C CA . ASP A 1 854 ? 150.764 80.033 108.775 1.00 60.96 854 ASP A CA 1
ATOM 6796 C C . ASP A 1 854 ? 149.383 79.746 108.209 1.00 60.96 854 ASP A C 1
ATOM 6797 O O . ASP A 1 854 ? 148.844 78.662 108.455 1.00 60.96 854 ASP A O 1
ATOM 6802 N N . GLY A 1 855 ? 148.801 80.675 107.462 1.00 57.82 855 GLY A N 1
ATOM 6803 C CA . GLY A 1 855 ? 147.423 80.569 107.051 1.00 57.82 855 GLY A CA 1
ATOM 6804 C C . GLY A 1 855 ? 146.456 81.313 107.940 1.00 57.82 855 GLY A C 1
ATOM 6805 O O . GLY A 1 855 ? 145.277 81.429 107.587 1.00 57.82 855 GLY A O 1
ATOM 6806 N N . THR A 1 856 ? 146.916 81.810 109.083 1.00 55.49 856 THR A N 1
ATOM 6807 C CA . THR A 1 856 ? 146.083 82.654 109.917 1.00 55.49 856 THR A CA 1
ATOM 6808 C C . THR A 1 856 ? 146.018 84.061 109.342 1.00 55.49 856 THR A C 1
ATOM 6809 O O . THR A 1 856 ? 146.832 84.463 108.508 1.00 55.49 856 THR A O 1
ATOM 6813 N N . PHE A 1 857 ? 145.030 84.812 109.802 1.00 52.62 857 PHE A N 1
ATOM 6814 C CA . PHE A 1 857 ? 144.761 86.144 109.297 1.00 52.62 857 PHE A CA 1
ATOM 6815 C C . PHE A 1 857 ? 144.841 87.156 110.427 1.00 52.62 857 PHE A C 1
ATOM 6816 O O . PHE A 1 857 ? 144.541 86.846 111.581 1.00 52.62 857 PHE A O 1
ATOM 6824 N N . THR A 1 858 ? 145.249 88.373 110.083 1.00 50.35 858 THR A N 1
ATOM 6825 C CA . THR A 1 858 ? 145.122 89.480 111.011 1.00 50.35 858 THR A CA 1
ATOM 6826 C C . THR A 1 858 ? 143.656 89.902 111.117 1.00 50.35 858 THR A C 1
ATOM 6827 O O . THR A 1 858 ? 142.776 89.388 110.426 1.00 50.35 858 THR A O 1
ATOM 6831 N N . GLU A 1 859 ? 143.392 90.852 111.997 1.00 48.95 859 GLU A N 1
ATOM 6832 C CA . GLU A 1 859 ? 142.018 91.213 112.305 1.00 48.95 859 GLU A CA 1
ATOM 6833 C C . GLU A 1 859 ? 141.474 92.253 111.336 1.00 48.95 859 GLU A C 1
ATOM 6834 O O . GLU A 1 859 ? 142.178 93.184 110.937 1.00 48.95 859 GLU A O 1
ATOM 6840 N N . ASP A 1 860 ? 140.215 92.068 110.942 1.00 46.31 860 ASP A N 1
ATOM 6841 C CA . ASP A 1 860 ? 139.489 93.038 110.127 1.00 46.31 860 ASP A CA 1
ATOM 6842 C C . ASP A 1 860 ? 139.257 94.270 110.984 1.00 46.31 860 ASP A C 1
ATOM 6843 O O . ASP A 1 860 ? 138.378 94.278 111.847 1.00 46.31 860 ASP A O 1
ATOM 6848 N N . GLU A 1 861 ? 140.056 95.309 110.751 1.00 47.35 861 GLU A N 1
ATOM 6849 C CA . GLU A 1 861 ? 140.093 96.449 111.654 1.00 47.35 861 GLU A CA 1
ATOM 6850 C C . GLU A 1 861 ? 138.809 97.253 111.544 1.00 47.35 861 GLU A C 1
ATOM 6851 O O . GLU A 1 861 ? 138.408 97.664 110.453 1.00 47.35 861 GLU A O 1
ATOM 6857 N N . SER A 1 862 ? 138.160 97.459 112.680 1.00 46.42 862 SER A N 1
ATOM 6858 C CA . SER A 1 862 ? 136.814 97.989 112.714 1.00 46.42 862 SER A CA 1
ATOM 6859 C C . SER A 1 862 ? 136.840 99.502 112.545 1.00 46.42 862 SER A C 1
ATOM 6860 O O . SER A 1 862 ? 137.887 100.121 112.358 1.00 46.42 862 SER A O 1
ATOM 6863 N N . MET A 1 863 ? 135.671 100.116 112.639 1.00 45.70 863 MET A N 1
ATOM 6864 C CA . MET A 1 863 ? 135.556 101.554 112.465 1.00 45.70 863 MET A CA 1
ATOM 6865 C C . MET A 1 863 ? 135.968 102.335 113.701 1.00 45.70 863 MET A C 1
ATOM 6866 O O . MET A 1 863 ? 135.903 103.567 113.685 1.00 45.70 863 MET A O 1
ATOM 6871 N N . PHE A 1 864 ? 136.391 101.654 114.763 1.00 42.35 864 PHE A N 1
ATOM 6872 C CA . PHE A 1 864 ? 136.797 102.299 116.000 1.00 42.35 864 PHE A CA 1
ATOM 6873 C C . PHE A 1 864 ? 138.274 102.095 116.289 1.00 42.35 864 PHE A C 1
ATOM 6874 O O . PHE A 1 864 ? 138.696 102.224 117.439 1.00 42.35 864 PHE A O 1
ATOM 6882 N N . THR A 1 865 ? 139.069 101.768 115.280 1.00 43.64 865 THR A N 1
ATOM 6883 C CA . THR A 1 865 ? 140.478 101.525 115.524 1.00 43.64 865 THR A CA 1
ATOM 6884 C C . THR A 1 865 ? 141.250 102.838 115.579 1.00 43.64 865 THR A C 1
ATOM 6885 O O . THR A 1 865 ? 140.906 103.823 114.919 1.00 43.64 865 THR A O 1
ATOM 6889 N N . ALA A 1 866 ? 142.284 102.849 116.411 1.00 44.84 866 ALA A N 1
ATOM 6890 C CA . ALA A 1 866 ? 143.057 104.051 116.647 1.00 44.84 866 ALA A CA 1
ATOM 6891 C C . ALA A 1 866 ? 144.004 104.309 115.485 1.00 44.84 866 ALA A C 1
ATOM 6892 O O . ALA A 1 866 ? 144.419 103.400 114.766 1.00 44.84 866 ALA A O 1
ATOM 6894 N N . ARG A 1 867 ? 144.346 105.575 115.309 1.00 46.68 867 ARG A N 1
ATOM 6895 C CA . ARG A 1 867 ? 145.286 105.989 114.286 1.00 46.68 867 ARG A CA 1
ATOM 6896 C C . ARG A 1 867 ? 146.525 106.543 114.966 1.00 46.68 867 ARG A C 1
ATOM 6897 O O . ARG A 1 867 ? 146.683 106.444 116.183 1.00 46.68 867 ARG A O 1
ATOM 6905 N N . GLY A 1 868 ? 147.416 107.112 114.167 1.00 48.76 868 GLY A N 1
ATOM 6906 C CA . GLY A 1 868 ? 148.666 107.599 114.704 1.00 48.76 868 GLY A CA 1
ATOM 6907 C C . GLY A 1 868 ? 149.732 106.530 114.678 1.00 48.76 868 GLY A C 1
ATOM 6908 O O . GLY A 1 868 ? 149.824 105.764 113.716 1.00 48.76 868 GLY A O 1
ATOM 6909 N N . ALA A 1 869 ? 150.530 106.447 115.741 1.00 47.00 869 ALA A N 1
ATOM 6910 C CA . ALA A 1 869 ? 151.610 105.474 115.806 1.00 47.00 869 ALA A CA 1
ATOM 6911 C C . ALA A 1 869 ? 151.123 104.055 116.061 1.00 47.00 869 ALA A C 1
ATOM 6912 O O . ALA A 1 869 ? 151.927 103.123 115.974 1.00 47.00 869 ALA A O 1
ATOM 6914 N N . TYR A 1 870 ? 149.838 103.867 116.367 1.00 45.80 870 TYR A N 1
ATOM 6915 C CA . TYR A 1 870 ? 149.308 102.531 116.604 1.00 45.80 870 TYR A CA 1
ATOM 6916 C C . TYR A 1 870 ? 149.162 101.732 115.311 1.00 45.80 870 TYR A C 1
ATOM 6917 O O . TYR A 1 870 ? 149.043 100.504 115.363 1.00 45.80 870 TYR A O 1
ATOM 6926 N N . LYS A 1 871 ? 149.224 102.389 114.151 1.00 47.78 871 LYS A N 1
ATOM 6927 C CA . LYS A 1 871 ? 149.170 101.677 112.880 1.00 47.78 871 LYS A CA 1
ATOM 6928 C C . LYS A 1 871 ? 150.464 100.928 112.570 1.00 47.78 871 LYS A C 1
ATOM 6929 O O . LYS A 1 871 ? 150.482 100.090 111.663 1.00 47.78 871 LYS A O 1
ATOM 6935 N N . ARG A 1 872 ? 151.545 101.204 113.305 1.00 52.17 872 ARG A N 1
ATOM 6936 C CA . ARG A 1 872 ? 152.807 100.506 113.087 1.00 52.17 872 ARG A CA 1
ATOM 6937 C C . ARG A 1 872 ? 152.759 99.071 113.605 1.00 52.17 872 ARG A C 1
ATOM 6938 O O . ARG A 1 872 ? 153.549 98.230 113.165 1.00 52.17 872 ARG A O 1
ATOM 6946 N N . ARG A 1 873 ? 151.801 98.757 114.477 1.00 49.74 873 ARG A N 1
ATOM 6947 C CA . ARG A 1 873 ? 151.664 97.409 115.010 1.00 49.74 873 ARG A CA 1
ATOM 6948 C C . ARG A 1 873 ? 151.198 96.409 113.953 1.00 49.74 873 ARG A C 1
ATOM 6949 O O . ARG A 1 873 ? 151.354 95.199 114.149 1.00 49.74 873 ARG A O 1
ATOM 6957 N N . LEU A 1 874 ? 150.658 96.880 112.826 1.00 49.95 874 LEU A N 1
ATOM 6958 C CA . LEU A 1 874 ? 150.269 95.969 111.754 1.00 49.95 874 LEU A CA 1
ATOM 6959 C C . LEU A 1 874 ? 151.484 95.325 111.096 1.00 49.95 874 LEU A C 1
ATOM 6960 O O . LEU A 1 874 ? 151.398 94.183 110.627 1.00 49.95 874 LEU A O 1
ATOM 6965 N N . LEU A 1 875 ? 152.624 96.028 111.087 1.00 53.38 875 LEU A N 1
ATOM 6966 C CA . LEU A 1 875 ? 153.873 95.467 110.576 1.00 53.38 875 LEU A CA 1
ATOM 6967 C C . LEU A 1 875 ? 154.305 94.245 111.369 1.00 53.38 875 LEU A C 1
ATOM 6968 O O . LEU A 1 875 ? 154.869 93.302 110.805 1.00 53.38 875 LEU A O 1
ATOM 6973 N N . TYR A 1 876 ? 154.047 94.246 112.670 1.00 54.52 876 TYR A N 1
ATOM 6974 C CA . TYR A 1 876 ? 154.397 93.134 113.535 1.00 54.52 876 TYR A CA 1
ATOM 6975 C C . TYR A 1 876 ? 153.301 92.087 113.593 1.00 54.52 876 TYR A C 1
ATOM 6976 O O . TYR A 1 876 ? 153.596 90.904 113.788 1.00 54.52 876 TYR A O 1
ATOM 6985 N N . ASP A 1 877 ? 152.046 92.502 113.417 1.00 53.94 877 ASP A N 1
ATOM 6986 C CA . ASP A 1 877 ? 150.935 91.560 113.373 1.00 53.94 877 ASP A CA 1
ATOM 6987 C C . ASP A 1 877 ? 151.008 90.684 112.128 1.00 53.94 877 ASP A C 1
ATOM 6988 O O . ASP A 1 877 ? 150.678 89.495 112.184 1.00 53.94 877 ASP A O 1
ATOM 6993 N N . VAL A 1 878 ? 151.450 91.247 110.998 1.00 55.00 878 VAL A N 1
ATOM 6994 C CA . VAL A 1 878 ? 151.656 90.431 109.801 1.00 55.00 878 VAL A CA 1
ATOM 6995 C C . VAL A 1 878 ? 152.834 89.473 109.997 1.00 55.00 878 VAL A C 1
ATOM 6996 O O . VAL A 1 878 ? 152.817 88.339 109.500 1.00 55.00 878 VAL A O 1
ATOM 7000 N N . SER A 1 879 ? 153.818 89.861 110.808 1.00 57.77 879 SER A N 1
ATOM 7001 C CA . SER A 1 879 ? 155.005 89.057 111.074 1.00 57.77 879 SER A CA 1
ATOM 7002 C C . SER A 1 879 ? 154.783 87.944 112.110 1.00 57.77 879 SER A C 1
ATOM 7003 O O . SER A 1 879 ? 155.783 87.424 112.622 1.00 57.77 879 SER A O 1
ATOM 7006 N N . ASN A 1 880 ? 153.526 87.583 112.403 1.00 59.14 880 ASN A N 1
ATOM 7007 C CA . ASN A 1 880 ? 153.130 86.514 113.330 1.00 59.14 880 ASN A CA 1
ATOM 7008 C C . ASN A 1 880 ? 153.693 86.772 114.731 1.00 59.14 880 ASN A C 1
ATOM 7009 O O . ASN A 1 880 ? 154.608 86.106 115.216 1.00 59.14 880 ASN A O 1
ATOM 7014 N N . ILE A 1 881 ? 153.111 87.802 115.341 1.00 56.72 881 ILE A N 1
ATOM 7015 C CA . ILE A 1 881 ? 153.574 88.355 116.609 1.00 56.72 881 ILE A CA 1
ATOM 7016 C C . ILE A 1 881 ? 153.456 87.342 117.752 1.00 56.72 881 ILE A C 1
ATOM 7017 O O . ILE A 1 881 ? 154.254 87.359 118.694 1.00 56.72 881 ILE A O 1
ATOM 7022 N N . ARG A 1 882 ? 152.491 86.422 117.670 1.00 61.77 882 ARG A N 1
ATOM 7023 C CA . ARG A 1 882 ? 152.394 85.345 118.653 1.00 61.77 882 ARG A CA 1
ATOM 7024 C C . ARG A 1 882 ? 153.583 84.396 118.538 1.00 61.77 882 ARG A C 1
ATOM 7025 O O . ARG A 1 882 ? 154.192 84.012 119.550 1.00 61.77 882 ARG A O 1
ATOM 7033 N N . GLU A 1 883 ? 153.925 84.006 117.307 1.00 63.10 883 GLU A N 1
ATOM 7034 C CA . GLU A 1 883 ? 155.123 83.204 117.091 1.00 63.10 883 GLU A CA 1
ATOM 7035 C C . GLU A 1 883 ? 156.373 83.989 117.451 1.00 63.10 883 GLU A C 1
ATOM 7036 O O . GLU A 1 883 ? 157.326 83.434 118.007 1.00 63.10 883 GLU A O 1
ATOM 7042 N N . MET A 1 884 ? 156.358 85.295 117.201 1.00 61.09 884 MET A N 1
ATOM 7043 C CA . MET A 1 884 ? 157.522 86.119 117.488 1.00 61.09 884 MET A CA 1
ATOM 7044 C C . MET A 1 884 ? 157.723 86.318 118.989 1.00 61.09 884 MET A C 1
ATOM 7045 O O . MET A 1 884 ? 158.850 86.563 119.432 1.00 61.09 884 MET A O 1
ATOM 7050 N N . ILE A 1 885 ? 156.669 86.161 119.798 1.00 60.77 885 ILE A N 1
ATOM 7051 C CA . ILE A 1 885 ? 156.869 86.176 121.247 1.00 60.77 885 ILE A CA 1
ATOM 7052 C C . ILE A 1 885 ? 156.976 84.785 121.855 1.00 60.77 885 ILE A C 1
ATOM 7053 O O . ILE A 1 885 ? 157.236 84.677 123.063 1.00 60.77 885 ILE A O 1
ATOM 7058 N N . GLN A 1 886 ? 156.775 83.712 121.080 1.00 65.81 886 GLN A N 1
ATOM 7059 C CA . GLN A 1 886 ? 156.987 82.392 121.670 1.00 65.81 886 GLN A CA 1
ATOM 7060 C C . GLN A 1 886 ? 158.347 81.774 121.354 1.00 65.81 886 GLN A C 1
ATOM 7061 O O . GLN A 1 886 ? 158.609 80.656 121.808 1.00 65.81 886 GLN A O 1
ATOM 7067 N N . GLN A 1 887 ? 159.220 82.444 120.599 1.00 65.88 887 GLN A N 1
ATOM 7068 C CA . GLN A 1 887 ? 160.626 82.052 120.565 1.00 65.88 887 GLN A CA 1
ATOM 7069 C C . GLN A 1 887 ? 161.572 83.229 120.784 1.00 65.88 887 GLN A C 1
ATOM 7070 O O . GLN A 1 887 ? 162.751 83.136 120.420 1.00 65.88 887 GLN A O 1
ATOM 7076 N N . ASN A 1 888 ? 161.068 84.327 121.363 1.00 63.67 888 ASN A N 1
ATOM 7077 C CA . ASN A 1 888 ? 161.877 85.410 121.942 1.00 63.67 888 ASN A CA 1
ATOM 7078 C C . ASN A 1 888 ? 162.739 86.102 120.889 1.00 63.67 888 ASN A C 1
ATOM 7079 O O . ASN A 1 888 ? 163.949 86.254 121.056 1.00 63.67 888 ASN A O 1
ATOM 7084 N N . SER A 1 889 ? 162.118 86.513 119.792 1.00 63.12 889 SER A N 1
ATOM 7085 C CA . SER A 1 889 ? 162.804 87.220 118.725 1.00 63.12 889 SER A CA 1
ATOM 7086 C C . SER A 1 889 ? 162.101 88.540 118.454 1.00 63.12 889 SER A C 1
ATOM 7087 O O . SER A 1 889 ? 161.002 88.787 118.951 1.00 63.12 889 SER A O 1
ATOM 7090 N N . MET A 1 890 ? 162.756 89.396 117.677 1.00 63.65 890 MET A N 1
ATOM 7091 C CA . MET A 1 890 ? 162.170 90.646 117.215 1.00 63.65 890 MET A CA 1
ATOM 7092 C C . MET A 1 890 ? 162.343 90.849 115.716 1.00 63.65 890 MET A C 1
ATOM 7093 O O . MET A 1 890 ? 162.436 91.993 115.261 1.00 63.65 890 MET A O 1
ATOM 7098 N N . VAL A 1 891 ? 162.454 89.754 114.983 1.00 63.94 891 VAL A N 1
ATOM 7099 C CA . VAL A 1 891 ? 162.704 89.860 113.568 1.00 63.94 891 VAL A CA 1
ATOM 7100 C C . VAL A 1 891 ? 161.446 90.042 112.757 1.00 63.94 891 VAL A C 1
ATOM 7101 O O . VAL A 1 891 ? 160.556 89.191 112.735 1.00 63.94 891 VAL A O 1
ATOM 7105 N N . LEU A 1 892 ? 161.350 91.208 112.127 1.00 62.38 892 LEU A N 1
ATOM 7106 C CA . LEU A 1 892 ? 160.242 91.473 111.232 1.00 62.38 892 LEU A CA 1
ATOM 7107 C C . LEU A 1 892 ? 160.525 90.568 110.051 1.00 62.38 892 LEU A C 1
ATOM 7108 O O . LEU A 1 892 ? 161.674 90.427 109.632 1.00 62.38 892 LEU A O 1
ATOM 7113 N N . ASP A 1 893 ? 159.497 89.936 109.509 1.00 62.28 893 ASP A N 1
ATOM 7114 C CA . ASP A 1 893 ? 159.733 89.061 108.382 1.00 62.28 893 ASP A CA 1
ATOM 71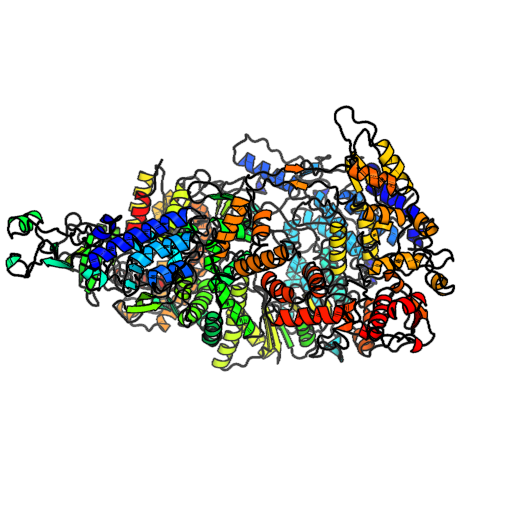15 C C . ASP A 1 893 ? 159.740 90.012 107.217 1.00 62.28 893 ASP A C 1
ATOM 7116 O O . ASP A 1 893 ? 158.692 90.301 106.653 1.00 62.28 893 ASP A O 1
ATOM 7121 N N . ASP A 1 894 ? 160.919 90.504 106.838 1.00 65.58 894 ASP A N 1
ATOM 7122 C CA . ASP A 1 894 ? 160.924 91.468 105.743 1.00 65.58 894 ASP A CA 1
ATOM 7123 C C . ASP A 1 894 ? 160.552 90.859 104.394 1.00 65.58 894 ASP A C 1
ATOM 7124 O O . ASP A 1 894 ? 160.192 91.602 103.476 1.00 65.58 894 ASP A O 1
ATOM 7129 N N . ASP A 1 895 ? 160.621 89.536 104.253 1.00 64.31 895 ASP A N 1
ATOM 7130 C CA . ASP A 1 895 ? 160.263 88.902 102.987 1.00 64.31 895 ASP A CA 1
ATOM 7131 C C . ASP A 1 895 ? 158.758 88.970 102.751 1.00 64.31 895 ASP A C 1
ATOM 7132 O O . ASP A 1 895 ? 158.304 89.353 101.664 1.00 64.31 895 ASP A O 1
ATOM 7137 N N . LEU A 1 896 ? 157.970 88.598 103.762 1.00 61.11 896 LEU A N 1
ATOM 7138 C CA . LEU A 1 896 ? 156.520 88.679 103.648 1.00 61.11 896 LEU A CA 1
ATOM 7139 C C . LEU A 1 896 ? 156.049 90.125 103.589 1.00 61.11 896 LEU A C 1
ATOM 7140 O O . LEU A 1 896 ? 155.066 90.429 102.907 1.00 61.11 896 LEU A O 1
ATOM 7145 N N . LEU A 1 897 ? 156.753 91.027 104.271 1.00 62.40 897 LEU A N 1
ATOM 7146 C CA . LEU A 1 897 ? 156.426 92.445 104.200 1.00 62.40 897 LEU A CA 1
ATOM 7147 C C . LEU A 1 897 ? 156.782 93.027 102.836 1.00 62.40 897 LEU A C 1
ATOM 7148 O O . LEU A 1 897 ? 156.183 94.019 102.410 1.00 62.40 897 LEU A O 1
ATOM 7153 N N . HIS A 1 898 ? 157.750 92.421 102.143 1.00 64.86 898 HIS A N 1
ATOM 7154 C CA . HIS A 1 898 ? 158.092 92.826 100.785 1.00 64.86 898 HIS A CA 1
ATOM 7155 C C . HIS A 1 898 ? 157.083 92.306 99.769 1.00 64.86 898 HIS A C 1
ATOM 7156 O O . HIS A 1 898 ? 156.752 93.007 98.808 1.00 64.86 898 HIS A O 1
ATOM 7163 N N . GLU A 1 899 ? 156.591 91.080 99.965 1.00 63.10 899 GLU A N 1
ATOM 7164 C CA . GLU A 1 899 ? 155.669 90.488 98.998 1.00 63.10 899 GLU A CA 1
ATOM 7165 C C . GLU A 1 899 ? 154.300 91.159 99.021 1.00 63.10 899 GLU A C 1
ATOM 7166 O O . GLU A 1 899 ? 153.579 91.119 98.019 1.00 63.10 899 GLU A O 1
ATOM 7172 N N . TYR A 1 900 ? 153.922 91.775 100.141 1.00 58.68 900 TYR A N 1
ATOM 7173 C CA . TYR A 1 900 ? 152.738 92.622 100.168 1.00 58.68 900 TYR A CA 1
ATOM 7174 C C . TYR A 1 900 ? 153.029 94.059 99.764 1.00 58.68 900 TYR A C 1
ATOM 7175 O O . TYR A 1 900 ? 152.089 94.817 99.516 1.00 58.68 900 TYR A O 1
ATOM 7184 N N . GLY A 1 901 ? 154.292 94.461 99.718 1.00 62.24 901 GLY A N 1
ATOM 7185 C CA . GLY A 1 901 ? 154.622 95.800 99.280 1.00 62.24 901 GLY A CA 1
ATOM 7186 C C . GLY A 1 901 ? 154.573 96.858 100.354 1.00 62.24 901 GLY A C 1
ATOM 7187 O O . GLY A 1 901 ? 154.377 98.035 100.041 1.00 62.24 901 GLY A O 1
ATOM 7188 N N . PHE A 1 902 ? 154.736 96.473 101.621 1.00 62.59 902 PHE A N 1
ATOM 7189 C CA . PHE A 1 902 ? 154.816 97.459 102.693 1.00 62.59 902 PHE A CA 1
ATOM 7190 C C . PHE A 1 902 ? 156.127 98.227 102.650 1.00 62.59 902 PHE A C 1
ATOM 7191 O O . PHE A 1 902 ? 156.175 99.400 103.040 1.00 62.59 902 PHE A O 1
ATOM 7199 N N . THR A 1 903 ? 157.194 97.582 102.176 1.00 69.29 903 THR A N 1
ATOM 7200 C CA . THR A 1 903 ? 158.509 98.204 102.192 1.00 69.29 903 THR A CA 1
ATOM 7201 C C . THR A 1 903 ? 158.632 99.308 101.151 1.00 69.29 903 THR A C 1
ATOM 7202 O O . THR A 1 903 ? 159.362 100.277 101.374 1.00 69.29 903 THR A O 1
ATOM 7206 N N . GLY A 1 904 ? 157.891 99.215 100.044 1.00 69.86 904 GLY A N 1
ATOM 7207 C CA . GLY A 1 904 ? 157.849 100.320 99.105 1.00 69.86 904 GLY A CA 1
ATOM 7208 C C . GLY A 1 904 ? 157.118 101.521 99.671 1.00 69.86 904 GLY A C 1
ATOM 7209 O O . GLY A 1 904 ? 157.527 102.664 99.457 1.00 69.86 904 GLY A O 1
ATOM 7210 N N . ALA A 1 905 ? 156.049 101.274 100.431 1.00 68.53 905 ALA A N 1
ATOM 7211 C CA . ALA A 1 905 ? 155.322 102.360 101.078 1.00 68.53 905 ALA A CA 1
ATOM 7212 C C . ALA A 1 905 ? 156.166 103.029 102.154 1.00 68.53 905 ALA A C 1
ATOM 7213 O O . ALA A 1 905 ? 156.160 104.260 102.283 1.00 68.53 905 ALA A O 1
ATOM 7215 N N . LEU A 1 906 ? 156.921 102.237 102.917 1.00 70.92 906 LEU A N 1
ATOM 7216 C CA . LEU A 1 906 ? 157.768 102.813 103.954 1.00 70.92 906 LEU A CA 1
ATOM 7217 C C . LEU A 1 906 ? 158.979 103.523 103.364 1.00 70.92 906 LEU A C 1
ATOM 7218 O O . LEU A 1 906 ? 159.398 104.558 103.889 1.00 70.92 906 LEU A O 1
ATOM 7223 N N . LEU A 1 907 ? 159.523 103.010 102.258 1.00 75.04 907 LEU A N 1
ATOM 7224 C CA . LEU A 1 907 ? 160.574 103.708 101.527 1.00 75.04 907 LEU A CA 1
ATOM 7225 C C . LEU A 1 907 ? 160.067 105.019 100.941 1.00 75.04 907 LEU A C 1
ATOM 7226 O O . LEU A 1 907 ? 160.786 106.023 100.940 1.00 75.04 907 LEU A O 1
ATOM 7231 N N . LEU A 1 908 ? 158.821 105.031 100.466 1.00 73.10 908 LEU A N 1
ATOM 7232 C CA . LEU A 1 908 ? 158.223 106.245 99.924 1.00 73.10 908 LEU A CA 1
ATOM 7233 C C . LEU A 1 908 ? 158.001 107.294 101.005 1.00 73.10 908 LEU A C 1
ATOM 7234 O O . LEU A 1 908 ? 158.302 108.474 100.797 1.00 73.10 908 LEU A O 1
ATOM 7239 N N . ILE A 1 909 ? 157.467 106.891 102.161 1.00 72.86 909 ILE A N 1
ATOM 7240 C CA . ILE A 1 909 ? 157.256 107.858 103.235 1.00 72.86 909 ILE A CA 1
ATOM 7241 C C . ILE A 1 909 ? 158.581 108.258 103.886 1.00 72.86 909 ILE A C 1
ATOM 7242 O O . ILE A 1 909 ? 158.685 109.349 104.458 1.00 72.86 909 ILE A O 1
ATOM 7247 N N . ASP A 1 910 ? 159.623 107.433 103.752 1.00 78.15 910 ASP A N 1
ATOM 7248 C CA . ASP A 1 910 ? 160.942 107.794 104.253 1.00 78.15 910 ASP A CA 1
ATOM 7249 C C . ASP A 1 910 ? 161.627 108.807 103.344 1.00 78.15 910 ASP A C 1
ATOM 7250 O O . ASP A 1 910 ? 162.254 109.755 103.829 1.00 78.15 910 ASP A O 1
ATOM 7255 N N . LEU A 1 911 ? 161.516 108.632 102.028 1.00 80.48 911 LEU A N 1
ATOM 7256 C CA . LEU A 1 911 ? 162.249 109.477 101.093 1.00 80.48 911 LEU A CA 1
ATOM 7257 C C . LEU A 1 911 ? 161.564 110.802 100.791 1.00 80.48 911 LEU A C 1
ATOM 7258 O O . LEU A 1 911 ? 162.159 111.611 100.069 1.00 80.48 911 LEU A O 1
ATOM 7263 N N . ASN A 1 912 ? 160.348 111.024 101.309 1.00 79.82 912 ASN A N 1
ATOM 7264 C CA . ASN A 1 912 ? 159.609 112.291 101.187 1.00 79.82 912 ASN A CA 1
ATOM 7265 C C . ASN A 1 912 ? 159.363 112.683 99.730 1.00 79.82 912 ASN A C 1
ATOM 7266 O O . ASN A 1 912 ? 159.405 113.861 99.372 1.00 79.82 912 ASN A O 1
ATOM 7271 N N . ILE A 1 913 ? 159.110 111.684 98.883 1.00 79.87 913 ILE A N 1
ATOM 7272 C CA . ILE A 1 913 ? 158.865 111.954 97.472 1.00 79.87 913 ILE A CA 1
ATOM 7273 C C . ILE A 1 913 ? 157.508 112.625 97.280 1.00 79.87 913 ILE A C 1
ATOM 7274 O O . ILE A 1 913 ? 157.363 113.526 96.443 1.00 79.87 913 ILE A O 1
ATOM 7279 N N . LEU A 1 914 ? 156.520 112.265 98.096 1.00 77.48 914 LEU A N 1
ATOM 7280 C CA . LEU A 1 914 ? 155.188 112.859 98.022 1.00 77.48 914 LEU A CA 1
ATOM 7281 C C . LEU A 1 914 ? 155.096 114.250 98.634 1.00 77.48 914 LEU A C 1
ATOM 7282 O O . LEU A 1 914 ? 153.986 114.778 98.748 1.00 77.48 914 LEU A O 1
ATOM 7287 N N . ASP A 1 915 ? 156.215 114.855 99.027 1.00 82.24 915 ASP A N 1
ATOM 7288 C CA . ASP A 1 915 ? 156.209 116.258 99.411 1.00 82.24 915 ASP A CA 1
ATOM 7289 C C . ASP A 1 915 ? 156.527 117.158 98.228 1.00 82.24 915 ASP A C 1
ATOM 7290 O O . ASP A 1 915 ? 156.141 118.332 98.225 1.00 82.24 915 ASP A O 1
ATOM 7295 N N . LEU A 1 916 ? 157.223 116.629 97.226 1.00 85.54 916 LEU A N 1
ATOM 7296 C CA . LEU A 1 916 ? 157.693 117.408 96.084 1.00 85.54 916 LEU A CA 1
ATOM 7297 C C . LEU A 1 916 ? 156.504 117.703 95.183 1.00 85.54 916 LEU A C 1
ATOM 7298 O O . LEU A 1 916 ? 156.203 116.969 94.243 1.00 85.54 916 LEU A O 1
ATOM 7303 N N . ILE A 1 917 ? 155.813 118.798 95.490 1.00 88.18 917 ILE A N 1
ATOM 7304 C CA . ILE A 1 917 ? 154.640 119.236 94.751 1.00 88.18 917 ILE A CA 1
ATOM 7305 C C . ILE A 1 917 ? 154.871 120.667 94.288 1.00 88.18 917 ILE A C 1
ATOM 7306 O O . ILE A 1 917 ? 155.867 121.304 94.632 1.00 88.18 917 ILE A O 1
ATOM 7311 N N . ASP A 1 918 ? 153.932 121.166 93.492 1.00 92.22 918 ASP A N 1
ATOM 7312 C CA . ASP A 1 918 ? 153.956 122.571 93.119 1.00 92.22 918 ASP A CA 1
ATOM 7313 C C . ASP A 1 918 ? 153.573 123.443 94.309 1.00 92.22 918 ASP A C 1
ATOM 7314 O O . ASP A 1 918 ? 152.785 123.044 95.168 1.00 92.22 918 ASP A O 1
ATOM 7319 N N . GLU A 1 919 ? 154.155 124.633 94.366 1.00 92.34 919 GLU A N 1
ATOM 7320 C CA . GLU A 1 919 ? 154.013 125.507 95.519 1.00 92.34 919 GLU A CA 1
ATOM 7321 C C . GLU A 1 919 ? 153.791 126.931 95.040 1.00 92.34 919 GLU A C 1
ATOM 7322 O O . GLU A 1 919 ? 154.571 127.445 94.232 1.00 92.34 919 GLU A O 1
ATOM 7328 N N . VAL A 1 920 ? 152.725 127.558 95.533 1.00 90.62 920 VAL A N 1
ATOM 7329 C CA . VAL A 1 920 ? 152.468 128.962 95.239 1.00 90.62 920 VAL A CA 1
ATOM 7330 C C . VAL A 1 920 ? 153.520 129.804 95.947 1.00 90.62 920 VAL A C 1
ATOM 7331 O O . VAL A 1 920 ? 153.634 129.776 97.177 1.00 90.62 920 VAL A O 1
ATOM 7335 N N . LYS A 1 921 ? 154.298 130.550 95.174 1.00 89.78 921 LYS A N 1
ATOM 7336 C CA . LYS A 1 921 ? 155.400 131.332 95.712 1.00 89.78 921 LYS A CA 1
ATOM 7337 C C . LYS A 1 921 ? 154.995 132.794 95.835 1.00 89.78 921 LYS A C 1
ATOM 7338 O O . LYS A 1 921 ? 154.557 133.410 94.859 1.00 89.78 921 LYS A O 1
ATOM 7344 N N . LYS A 1 922 ? 155.152 133.341 97.034 1.00 87.12 922 LYS A N 1
ATOM 7345 C CA . LYS A 1 922 ? 154.855 134.735 97.324 1.00 87.12 922 LYS A CA 1
ATOM 7346 C C . LYS A 1 922 ? 156.151 135.528 97.320 1.00 87.12 922 LYS A C 1
ATOM 7347 O O . LYS A 1 922 ? 157.203 1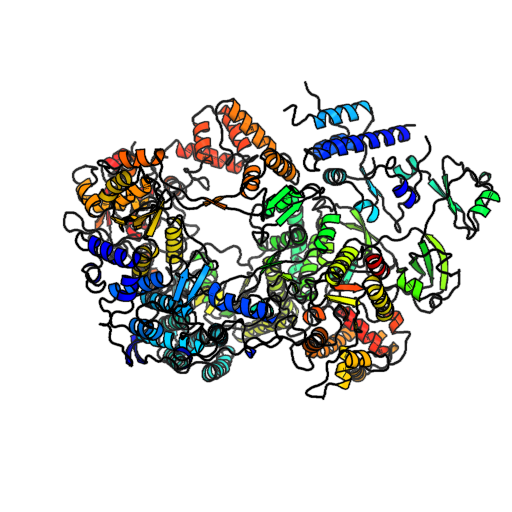35.013 97.712 1.00 87.12 922 LYS A O 1
ATOM 7353 N N . GLU A 1 923 ? 156.078 136.776 96.871 1.00 81.38 923 GLU A N 1
ATOM 7354 C CA . GLU A 1 923 ? 157.244 137.647 96.810 1.00 81.38 923 GLU A CA 1
ATOM 7355 C C . GLU A 1 923 ? 157.198 138.564 98.028 1.00 81.38 923 GLU A C 1
ATOM 7356 O O . GLU A 1 923 ? 156.357 139.464 98.106 1.00 81.38 923 GLU A O 1
ATOM 7362 N N . ASP A 1 924 ? 158.101 138.331 98.975 1.00 77.11 924 ASP A N 1
ATOM 7363 C CA . ASP A 1 924 ? 157.991 138.911 100.304 1.00 77.11 924 ASP A CA 1
ATOM 7364 C C . ASP A 1 924 ? 158.500 140.348 100.344 1.00 77.11 924 ASP A C 1
ATOM 7365 O O . ASP A 1 924 ? 159.220 140.810 99.457 1.00 77.11 924 ASP A O 1
ATOM 7370 N N . ILE A 1 925 ? 158.109 141.054 101.406 1.00 70.39 925 ILE A N 1
ATOM 7371 C CA . ILE A 1 925 ? 158.605 142.394 101.697 1.00 70.39 925 ILE A CA 1
ATOM 7372 C C . ILE A 1 925 ? 159.936 142.284 102.428 1.00 70.39 925 ILE A C 1
ATOM 7373 O O . ILE A 1 925 ? 160.335 141.192 102.848 1.00 70.39 925 ILE A O 1
ATOM 7378 N N . SER A 1 926 ? 160.632 143.409 102.570 1.00 66.92 926 SER A N 1
ATOM 7379 C CA . SER A 1 926 ? 161.942 143.415 103.201 1.00 66.92 926 SER A CA 1
ATOM 7380 C C . SER A 1 926 ? 161.813 143.149 104.701 1.00 66.92 926 SER A C 1
ATOM 7381 O O . SER A 1 926 ? 160.832 143.557 105.326 1.00 66.92 926 SER A O 1
ATOM 7384 N N . PRO A 1 927 ? 162.782 142.445 105.300 1.00 63.67 927 PRO A N 1
ATOM 7385 C CA . PRO A 1 927 ? 162.653 142.087 106.723 1.00 63.67 927 PRO A CA 1
ATOM 7386 C C . PRO A 1 927 ? 162.792 143.265 107.673 1.00 63.67 927 PRO A C 1
ATOM 7387 O O . PRO A 1 927 ? 162.273 143.189 108.794 1.00 63.67 927 PRO A O 1
ATOM 7391 N N . VAL A 1 928 ? 163.476 144.337 107.261 1.00 62.45 928 VAL A N 1
ATOM 7392 C CA . VAL A 1 928 ? 163.483 145.579 108.030 1.00 62.45 928 VAL A CA 1
ATOM 7393 C C . VAL A 1 928 ? 162.071 146.140 108.135 1.00 62.45 928 VAL A C 1
ATOM 7394 O O . VAL A 1 928 ? 161.636 146.585 109.207 1.00 62.45 928 VAL A O 1
ATOM 7398 N N . LYS A 1 929 ? 161.318 146.076 107.034 1.00 61.57 929 LYS A N 1
ATOM 7399 C CA . LYS A 1 929 ? 159.911 146.461 107.044 1.00 61.57 929 LYS A CA 1
ATOM 7400 C C . LYS A 1 929 ? 159.075 145.535 107.924 1.00 61.57 929 LYS A C 1
ATOM 7401 O O . LYS A 1 929 ? 158.129 145.996 108.571 1.00 61.57 929 LYS A O 1
ATOM 7407 N N . VAL A 1 930 ? 159.432 144.249 107.996 1.00 59.77 930 VAL A N 1
ATOM 7408 C CA . VAL A 1 930 ? 158.700 143.304 108.838 1.00 59.77 930 VAL A CA 1
ATOM 7409 C C . VAL A 1 930 ? 158.895 143.640 110.312 1.00 59.77 930 VAL A C 1
ATOM 7410 O O . VAL A 1 930 ? 157.926 143.694 111.087 1.00 59.77 930 VAL A O 1
ATOM 7414 N N . ASN A 1 931 ? 160.151 143.884 110.712 1.00 59.18 931 ASN A N 1
ATOM 7415 C CA . ASN A 1 931 ? 160.441 144.290 112.084 1.00 59.18 931 ASN A CA 1
ATOM 7416 C C . ASN A 1 931 ? 159.784 145.617 112.420 1.00 59.18 931 ASN A C 1
ATOM 7417 O O . ASN A 1 931 ? 159.291 145.801 113.536 1.00 59.18 931 ASN A O 1
ATOM 7422 N N . GLU A 1 932 ? 159.738 146.539 111.454 1.00 53.60 932 GLU A N 1
ATOM 7423 C CA . GLU A 1 932 ? 159.122 147.837 111.696 1.00 53.60 932 GLU A CA 1
ATOM 7424 C C . GLU A 1 932 ? 157.616 147.717 111.898 1.00 53.60 932 GLU A C 1
ATOM 7425 O O . GLU A 1 932 ? 157.061 148.337 112.816 1.00 53.60 932 GLU A O 1
ATOM 7431 N N . LEU A 1 933 ? 156.948 146.893 111.083 1.00 50.48 933 LEU A N 1
ATOM 7432 C CA . LEU A 1 933 ? 155.508 146.704 111.232 1.00 50.48 933 LEU A CA 1
ATOM 7433 C C . LEU A 1 933 ? 155.165 146.004 112.540 1.00 50.48 933 LEU A C 1
ATOM 7434 O O . LEU A 1 933 ? 154.210 146.395 113.221 1.00 50.48 933 LEU A O 1
ATOM 7439 N N . ALA A 1 934 ? 155.953 145.000 112.934 1.00 51.60 934 ALA A N 1
ATOM 7440 C CA . ALA A 1 934 ? 155.647 144.298 114.178 1.00 51.60 934 ALA A CA 1
ATOM 7441 C C . ALA A 1 934 ? 155.965 145.149 115.405 1.00 51.60 934 ALA A C 1
ATOM 7442 O O . ALA A 1 934 ? 155.233 145.104 116.404 1.00 51.60 934 ALA A O 1
ATOM 7444 N N . THR A 1 935 ? 157.039 145.943 115.341 1.00 49.01 935 THR A N 1
ATOM 7445 C CA . THR A 1 935 ? 157.374 146.856 116.426 1.00 49.01 935 THR A CA 1
ATOM 7446 C C . THR A 1 935 ? 156.304 147.926 116.592 1.00 49.01 935 THR A C 1
ATOM 7447 O O . THR A 1 935 ? 155.952 148.292 117.719 1.00 49.01 935 THR A O 1
ATOM 7451 N N . SER A 1 936 ? 155.756 148.423 115.480 1.00 47.05 936 SER A N 1
ATOM 7452 C CA . SER A 1 936 ? 154.673 149.393 115.575 1.00 47.05 936 SER A CA 1
ATOM 7453 C C . SER A 1 936 ? 153.380 148.750 116.054 1.00 47.05 936 SER A C 1
ATOM 7454 O O . SER A 1 936 ? 152.579 149.407 116.725 1.00 47.05 936 SER A O 1
ATOM 7457 N N . LEU A 1 937 ? 153.162 147.476 115.728 1.00 46.26 937 LEU A N 1
ATOM 7458 C CA . LEU A 1 937 ? 151.948 146.800 116.171 1.00 46.26 937 LEU A CA 1
ATOM 7459 C C . LEU A 1 937 ? 151.979 146.497 117.663 1.00 46.26 937 LEU A C 1
ATOM 7460 O O . LEU A 1 937 ? 150.930 146.508 118.314 1.00 46.26 937 LEU A O 1
ATOM 7465 N N . GLU A 1 938 ? 153.165 146.256 118.226 1.00 52.32 938 GLU A N 1
ATOM 7466 C CA . GLU A 1 938 ? 153.280 145.996 119.661 1.00 52.32 938 GLU A CA 1
ATOM 7467 C C . GLU A 1 938 ? 152.939 147.193 120.538 1.00 52.32 938 GLU A C 1
ATOM 7468 O O . GLU A 1 938 ? 152.770 147.015 121.747 1.00 52.32 938 GLU A O 1
ATOM 7474 N N . GLN A 1 939 ? 152.845 148.396 119.981 1.00 43.62 939 GLN A N 1
ATOM 7475 C CA . GLN A 1 939 ? 152.622 149.589 120.775 1.00 43.62 939 GLN A CA 1
ATOM 7476 C C . GLN A 1 939 ? 151.147 149.919 120.942 1.00 43.62 939 GLN A C 1
ATOM 7477 O O . GLN A 1 939 ? 150.813 151.082 121.179 1.00 43.62 939 GLN A O 1
ATOM 7483 N N . LEU A 1 940 ? 150.257 148.936 120.817 1.00 40.93 940 LEU A N 1
ATOM 7484 C CA . LEU A 1 940 ? 148.830 149.224 120.787 1.00 40.93 940 LEU A CA 1
ATOM 7485 C C . LEU A 1 940 ? 148.058 148.703 121.985 1.00 40.93 940 LEU A C 1
ATOM 7486 O O . LEU A 1 940 ? 146.915 149.110 122.176 1.00 40.93 940 LEU A O 1
ATOM 7491 N N . GLY A 1 941 ? 148.635 147.815 122.788 1.00 44.17 941 GLY A N 1
ATOM 7492 C CA . GLY A 1 941 ? 147.996 147.392 124.020 1.00 44.17 941 GLY A CA 1
ATOM 7493 C C . GLY A 1 941 ? 148.871 146.438 124.799 1.00 44.17 941 GLY A C 1
ATOM 7494 O O . GLY A 1 941 ? 149.516 145.582 124.187 1.00 44.17 941 GLY A O 1
ATOM 7495 N N . LYS A 1 942 ? 148.896 146.575 126.132 1.00 47.77 942 LYS A N 1
ATOM 7496 C CA . LYS A 1 942 ? 149.752 145.808 127.048 1.00 47.77 942 LYS A CA 1
ATOM 7497 C C . LYS A 1 942 ? 151.229 145.937 126.665 1.00 47.77 942 LYS A C 1
ATOM 7498 O O . LYS A 1 942 ? 151.868 145.001 126.186 1.00 47.77 942 LYS A O 1
ATOM 7504 N N . LEU A 1 943 ? 151.733 147.152 126.863 1.00 45.76 943 LEU A N 1
ATOM 7505 C CA . LEU A 1 943 ? 153.122 147.472 126.562 1.00 45.76 943 LEU A CA 1
ATOM 7506 C C . LEU A 1 943 ? 154.090 146.658 127.413 1.00 45.76 943 LEU A C 1
ATOM 7507 O O . LEU A 1 943 ? 153.898 146.489 128.619 1.00 45.76 943 LEU A O 1
ATOM 7512 N N . GLY A 1 944 ? 155.139 146.149 126.771 1.00 60.59 944 GLY A N 1
ATOM 7513 C CA . GLY A 1 944 ? 156.285 145.609 127.468 1.00 60.59 944 GLY A CA 1
ATOM 7514 C C . GLY A 1 944 ? 156.343 144.106 127.623 1.00 60.59 944 GLY A C 1
ATOM 7515 O O . GLY A 1 944 ? 157.312 143.606 128.203 1.00 60.59 944 GLY A O 1
ATOM 7516 N N . GLU A 1 945 ? 155.349 143.366 127.136 1.00 66.13 945 GLU A N 1
ATOM 7517 C CA . GLU A 1 945 ? 155.383 141.919 127.315 1.00 66.13 945 GLU A CA 1
ATOM 7518 C C . GLU A 1 945 ? 156.322 141.242 126.322 1.00 66.13 945 GLU A C 1
ATOM 7519 O O . GLU A 1 945 ? 156.938 140.220 126.644 1.00 66.13 945 GLU A O 1
ATOM 7525 N N . ARG A 1 946 ? 156.452 141.793 125.120 1.00 69.76 946 ARG A N 1
ATOM 7526 C CA . ARG A 1 946 ? 157.181 141.114 124.058 1.00 69.76 946 ARG A CA 1
ATOM 7527 C C . ARG A 1 946 ? 158.647 141.516 123.988 1.00 69.76 946 ARG A C 1
ATOM 7528 O O . ARG A 1 946 ? 159.489 140.693 123.607 1.00 69.76 946 ARG A O 1
ATOM 7536 N N . GLU A 1 947 ? 158.985 142.754 124.359 1.00 73.73 947 GLU A N 1
ATOM 7537 C CA . GLU A 1 947 ? 160.390 143.145 124.353 1.00 73.73 947 GLU A CA 1
ATOM 7538 C C . GLU A 1 947 ? 161.157 142.486 125.494 1.00 73.73 947 GLU A C 1
ATOM 7539 O O . GLU A 1 947 ? 162.353 142.208 125.351 1.00 73.73 947 GLU A O 1
ATOM 7545 N N . LYS A 1 948 ? 160.480 142.180 126.606 1.00 73.69 948 LYS A N 1
ATOM 7546 C CA . LYS A 1 948 ? 161.111 141.396 127.663 1.00 73.69 948 LYS A CA 1
ATOM 7547 C C . LYS A 1 948 ? 161.354 139.964 127.213 1.00 73.69 948 LYS A C 1
ATOM 7548 O O . LYS A 1 948 ? 162.374 139.362 127.568 1.00 73.69 948 LYS A O 1
ATOM 7554 N N . SER A 1 949 ? 160.429 139.409 126.425 1.00 75.09 949 SER A N 1
ATOM 7555 C CA . SER A 1 949 ? 160.614 138.066 125.889 1.00 75.09 949 SER A CA 1
ATOM 7556 C C . SER A 1 949 ? 161.765 138.025 124.893 1.00 75.09 949 SER A C 1
ATOM 7557 O O . SER A 1 949 ? 162.552 137.073 124.889 1.00 75.09 949 SER A O 1
ATOM 7560 N N . ARG A 1 950 ? 161.896 139.068 124.066 1.00 73.62 950 ARG A N 1
ATOM 7561 C CA . ARG A 1 950 ? 163.027 139.153 123.144 1.00 73.62 950 ARG A CA 1
ATOM 7562 C C . ARG A 1 950 ? 164.346 139.334 123.890 1.00 73.62 950 ARG A C 1
ATOM 7563 O O . ARG A 1 950 ? 165.370 138.759 123.497 1.00 73.62 950 ARG A O 1
ATOM 7571 N N . ARG A 1 951 ? 164.334 140.115 124.977 1.00 79.90 951 ARG A N 1
ATOM 7572 C CA . ARG A 1 951 ? 165.529 140.292 125.797 1.00 79.90 951 ARG A CA 1
ATOM 7573 C C . ARG A 1 951 ? 165.949 138.991 126.469 1.00 79.90 951 ARG A C 1
ATOM 7574 O O . ARG A 1 951 ? 167.138 138.653 126.485 1.00 79.90 951 ARG A O 1
ATOM 7582 N N . ALA A 1 952 ? 164.989 138.236 127.006 1.00 79.51 952 ALA A N 1
ATOM 7583 C CA . ALA A 1 952 ? 165.322 136.962 127.634 1.00 79.51 952 ALA A CA 1
ATOM 7584 C C . ALA A 1 952 ? 165.738 135.916 126.610 1.00 79.51 952 ALA A C 1
ATOM 7585 O O . ALA A 1 952 ? 166.570 135.053 126.914 1.00 79.51 952 ALA A O 1
ATOM 7587 N N . ALA A 1 953 ? 165.195 135.987 125.391 1.00 79.53 953 ALA A N 1
ATOM 7588 C CA . ALA A 1 953 ? 165.632 135.082 124.335 1.00 79.53 953 ALA A CA 1
ATOM 7589 C C . ALA A 1 953 ? 167.060 135.386 123.906 1.00 79.53 953 ALA A C 1
ATOM 7590 O O . ALA A 1 953 ? 167.848 134.466 123.666 1.00 79.53 953 ALA A O 1
ATOM 7592 N N . SER A 1 954 ? 167.420 136.670 123.829 1.00 80.67 954 SER A N 1
ATOM 7593 C CA . SER A 1 954 ? 168.807 137.026 123.543 1.00 80.67 954 SER A CA 1
ATOM 7594 C C . SER A 1 954 ? 169.735 136.647 124.692 1.00 80.67 954 SER A C 1
ATOM 7595 O O . SER A 1 954 ? 170.896 136.277 124.461 1.00 80.67 954 SER A O 1
ATOM 7598 N N . ASP A 1 955 ? 169.234 136.721 125.928 1.00 83.11 955 ASP A N 1
ATOM 7599 C CA . ASP A 1 955 ? 170.012 136.308 127.092 1.00 83.11 955 ASP A CA 1
ATOM 7600 C C . ASP A 1 955 ? 170.273 134.804 127.072 1.00 83.11 955 ASP A C 1
ATOM 7601 O O . ASP A 1 955 ? 171.361 134.351 127.444 1.00 83.11 955 ASP A O 1
ATOM 7606 N N . LEU A 1 956 ? 169.285 134.016 126.643 1.00 82.14 956 LEU A N 1
ATOM 7607 C CA . LEU A 1 956 ? 169.515 132.590 126.427 1.00 82.14 956 LEU A CA 1
ATOM 7608 C C . LEU A 1 956 ? 170.436 132.337 125.241 1.00 82.14 956 LEU A C 1
ATOM 7609 O O . LEU A 1 956 ? 171.171 131.344 125.232 1.00 82.14 956 LEU A O 1
ATOM 7614 N N . LYS A 1 957 ? 170.392 133.211 124.235 1.00 81.94 957 LYS A N 1
ATOM 7615 C CA . LYS A 1 957 ? 171.239 133.058 123.057 1.00 81.94 957 LYS A CA 1
ATOM 7616 C C . LYS A 1 957 ? 172.713 133.245 123.392 1.00 81.94 957 LYS A C 1
ATOM 7617 O O . LYS A 1 957 ? 173.563 132.485 122.915 1.00 81.94 957 LYS A O 1
ATOM 7623 N N . ILE A 1 958 ? 173.036 134.244 124.217 1.00 82.45 958 ILE A N 1
ATOM 7624 C CA . ILE A 1 958 ? 174.442 134.524 124.492 1.00 82.45 958 ILE A CA 1
ATOM 7625 C C . ILE A 1 958 ? 175.063 133.490 125.437 1.00 82.45 958 ILE A C 1
ATOM 7626 O O . ILE A 1 958 ? 176.283 133.284 125.403 1.00 82.45 958 ILE A O 1
ATOM 7631 N N . ARG A 1 959 ? 174.262 132.786 126.236 1.00 85.09 959 ARG A N 1
ATOM 7632 C CA . ARG A 1 959 ? 174.780 131.720 127.087 1.00 85.09 959 ARG A CA 1
ATOM 7633 C C . ARG A 1 959 ? 174.874 130.377 126.374 1.00 85.09 959 ARG A C 1
ATOM 7634 O O . ARG A 1 959 ? 175.184 129.371 127.018 1.00 85.09 959 ARG A O 1
ATOM 7642 N N . GLY A 1 960 ? 174.610 130.331 125.075 1.00 84.41 960 GLY A N 1
ATOM 7643 C CA . GLY A 1 960 ? 174.741 129.117 124.308 1.00 84.41 960 GLY A CA 1
ATOM 7644 C C . GLY A 1 960 ? 173.529 128.215 124.274 1.00 84.41 960 GLY A C 1
ATOM 7645 O O . GLY A 1 960 ? 173.694 127.001 124.116 1.00 84.41 960 GLY A O 1
ATOM 7646 N N . HIS A 1 961 ? 172.320 128.758 124.426 1.00 83.62 961 HIS A N 1
ATOM 7647 C CA . HIS A 1 961 ? 171.088 127.968 124.335 1.00 83.62 961 HIS A CA 1
ATOM 7648 C C . HIS A 1 961 ? 170.098 128.753 123.477 1.00 83.62 961 HIS A C 1
ATOM 7649 O O . HIS A 1 961 ? 169.260 129.496 123.993 1.00 83.62 961 HIS A O 1
ATOM 7656 N N . ALA A 1 962 ? 170.187 128.563 122.166 1.00 82.02 962 ALA A N 1
ATOM 7657 C CA . ALA A 1 962 ? 169.352 129.307 121.238 1.00 82.02 962 ALA A CA 1
ATOM 7658 C C . ALA A 1 962 ? 167.957 128.705 121.171 1.00 82.02 962 ALA A C 1
ATOM 7659 O O . ALA A 1 962 ? 167.792 127.484 121.124 1.00 82.02 962 ALA A O 1
ATOM 7661 N N . LEU A 1 963 ? 166.952 129.572 121.168 1.00 79.97 963 LEU A N 1
ATOM 7662 C CA . LEU A 1 963 ? 165.573 129.159 120.982 1.00 79.97 963 LEU A CA 1
ATOM 7663 C C . LEU A 1 963 ? 165.130 129.498 119.568 1.00 79.97 963 LEU A C 1
ATOM 7664 O O . LEU A 1 963 ? 165.562 130.497 118.987 1.00 79.97 963 LEU A O 1
ATOM 7669 N N . SER A 1 964 ? 164.265 128.656 119.016 1.00 76.84 964 SER A N 1
ATOM 7670 C CA . SER A 1 964 ? 163.691 128.940 117.713 1.00 76.84 964 SER A CA 1
ATOM 7671 C C . SER A 1 964 ? 162.659 130.058 117.827 1.00 76.84 964 SER A C 1
ATOM 7672 O O . SER A 1 964 ? 162.021 130.239 118.866 1.00 76.84 964 SER A O 1
ATOM 7675 N N . ASN A 1 965 ? 162.499 130.816 116.740 1.00 76.18 965 ASN A N 1
ATOM 7676 C CA . ASN A 1 965 ? 161.720 132.048 116.797 1.00 76.18 965 ASN A CA 1
ATOM 7677 C C . ASN A 1 965 ? 160.217 131.810 116.816 1.00 76.18 965 ASN A C 1
ATOM 7678 O O . ASN A 1 965 ? 159.463 132.735 117.134 1.00 76.18 965 ASN A O 1
ATOM 7683 N N . ASP A 1 966 ? 159.761 130.602 116.486 1.00 76.49 966 ASP A N 1
ATOM 7684 C CA . ASP A 1 966 ? 158.341 130.278 116.543 1.00 76.49 966 ASP A CA 1
ATOM 7685 C C . ASP A 1 966 ? 157.878 129.884 117.936 1.00 76.49 966 ASP A C 1
ATOM 7686 O O . ASP A 1 966 ? 156.708 129.527 118.108 1.00 76.49 966 ASP A O 1
ATOM 7691 N N . ILE A 1 967 ? 158.770 129.932 118.918 1.00 77.61 967 ILE A N 1
ATOM 7692 C CA . ILE A 1 967 ? 158.489 129.537 120.289 1.00 77.61 967 ILE A CA 1
ATOM 7693 C C . ILE A 1 967 ? 158.655 130.774 121.167 1.00 77.61 967 ILE A C 1
ATOM 7694 O O . ILE A 1 967 ? 157.991 130.918 122.200 1.00 77.61 967 ILE A O 1
ATOM 7699 N N . VAL A 1 968 ? 159.517 131.693 120.732 1.00 74.16 968 VAL A N 1
ATOM 7700 C CA . VAL A 1 968 ? 159.715 132.954 121.436 1.00 74.16 968 VAL A CA 1
ATOM 7701 C C . VAL A 1 968 ? 158.512 133.856 121.200 1.00 74.16 968 VAL A C 1
ATOM 7702 O O . VAL A 1 968 ? 158.057 134.023 120.061 1.00 74.16 968 VAL A O 1
ATOM 7706 N N . TYR A 1 969 ? 157.991 134.444 122.282 1.00 73.63 969 TYR A N 1
ATOM 7707 C CA . TYR A 1 969 ? 156.743 135.196 122.221 1.00 73.63 969 TYR A CA 1
ATOM 7708 C C . TYR A 1 969 ? 156.931 136.611 121.695 1.00 73.63 969 TYR A C 1
ATOM 7709 O O . TYR A 1 969 ? 156.000 137.170 121.106 1.00 73.63 969 TYR A O 1
ATOM 7718 N N . GLY A 1 970 ? 158.103 137.214 121.913 1.00 71.99 970 GLY A N 1
ATOM 7719 C CA . GLY A 1 970 ? 158.378 138.513 121.321 1.00 71.99 970 GLY A CA 1
ATOM 7720 C C . GLY A 1 970 ? 158.454 138.462 119.810 1.00 71.99 970 GLY A C 1
ATOM 7721 O O . GLY A 1 970 ? 158.166 139.453 119.134 1.00 71.99 970 GLY A O 1
ATOM 7722 N N . TYR A 1 971 ? 158.832 137.315 119.268 1.00 70.97 971 TYR A N 1
ATOM 7723 C CA . TYR A 1 971 ? 158.764 137.024 117.846 1.00 70.97 971 TYR A CA 1
ATOM 7724 C C . TYR A 1 971 ? 157.388 136.427 117.548 1.00 70.97 971 TYR A C 1
ATOM 7725 O O . TYR A 1 971 ? 156.468 136.523 118.363 1.00 70.97 971 TYR A O 1
ATOM 7734 N N . GLY A 1 972 ? 157.211 135.825 116.383 1.00 69.25 972 GLY A N 1
ATOM 7735 C CA . GLY A 1 972 ? 155.960 135.160 116.057 1.00 69.25 972 GLY A CA 1
ATOM 7736 C C . GLY A 1 972 ? 154.923 136.071 115.454 1.00 69.25 972 GLY A C 1
ATOM 7737 O O . GLY A 1 972 ? 154.322 135.744 114.428 1.00 69.25 972 GLY A O 1
ATOM 7738 N N . LEU A 1 973 ? 154.684 137.216 116.091 1.00 65.62 973 LEU A N 1
ATOM 7739 C CA . LEU A 1 973 ? 153.926 138.273 115.439 1.00 65.62 973 LEU A CA 1
ATOM 7740 C C . LEU A 1 973 ? 154.699 138.809 114.238 1.00 65.62 973 LEU A C 1
ATOM 7741 O O . LEU A 1 973 ? 154.107 139.102 113.187 1.00 65.62 973 LEU A O 1
ATOM 7746 N N . GLN A 1 974 ? 156.031 138.902 114.376 1.00 67.21 974 GLN A N 1
ATOM 7747 C CA . GLN A 1 974 ? 156.918 139.067 113.226 1.00 67.21 974 GLN A CA 1
ATOM 7748 C C . GLN A 1 974 ? 156.726 137.948 112.218 1.00 67.21 974 GLN A C 1
ATOM 7749 O O . GLN A 1 974 ? 156.680 138.198 111.009 1.00 67.21 974 GLN A O 1
ATOM 7755 N N . GLU A 1 975 ? 156.607 136.705 112.698 1.00 69.18 975 GLU A N 1
ATOM 7756 C CA . GLU A 1 975 ? 156.431 135.575 111.793 1.00 69.18 975 GLU A CA 1
ATOM 7757 C C . GLU A 1 975 ? 155.076 135.612 111.108 1.00 69.18 975 GLU A C 1
ATOM 7758 O O . GLU A 1 975 ? 154.973 135.275 109.927 1.00 69.18 975 GLU A O 1
ATOM 7764 N N . LYS A 1 976 ? 154.032 136.031 111.824 1.00 63.48 976 LYS A N 1
ATOM 7765 C CA . LYS A 1 976 ? 152.698 136.093 111.232 1.00 63.48 976 LYS A CA 1
ATOM 7766 C C . LYS A 1 976 ? 152.627 137.163 110.148 1.00 63.48 976 LYS A C 1
ATOM 7767 O O . LYS A 1 976 ? 152.072 136.926 109.060 1.00 63.48 976 LYS A O 1
ATOM 7773 N N . ILE A 1 977 ? 153.222 138.330 110.417 1.00 61.91 977 ILE A N 1
ATOM 7774 C CA . ILE A 1 977 ? 153.302 139.387 109.411 1.00 61.91 977 ILE A CA 1
ATOM 7775 C C . ILE A 1 977 ? 154.173 138.950 108.237 1.00 61.91 977 ILE A C 1
ATOM 7776 O O . ILE A 1 977 ? 153.854 139.231 107.075 1.00 61.91 977 ILE A O 1
ATOM 7781 N N . GLN A 1 978 ? 155.248 138.202 108.510 1.00 66.11 978 GLN A N 1
ATOM 7782 C CA . GLN A 1 978 ? 156.123 137.738 107.437 1.00 66.11 978 GLN A CA 1
ATOM 7783 C C . GLN A 1 978 ? 155.439 136.703 106.555 1.00 66.11 978 GLN A C 1
ATOM 7784 O O . GLN A 1 978 ? 155.701 136.656 105.349 1.00 66.11 978 GLN A O 1
ATOM 7790 N N . LYS A 1 979 ? 154.567 135.870 107.127 1.00 65.54 979 LYS A N 1
ATOM 7791 C CA . LYS A 1 979 ? 153.827 134.919 106.305 1.00 65.54 979 LYS A CA 1
ATOM 7792 C C . LYS A 1 979 ? 152.800 135.627 105.437 1.00 65.54 979 LYS A C 1
ATOM 7793 O O . LYS A 1 979 ? 152.741 135.401 104.224 1.00 65.54 979 LYS A O 1
ATOM 7799 N N . SER A 1 980 ? 151.985 136.491 106.032 1.00 63.75 980 SER A N 1
ATOM 7800 C CA . SER A 1 980 ? 150.808 136.953 105.310 1.00 63.75 980 SER A CA 1
ATOM 7801 C C . SER A 1 980 ? 150.991 138.281 104.578 1.00 63.75 980 SER A C 1
ATOM 7802 O O . SER A 1 980 ? 149.989 138.925 104.262 1.00 63.75 980 SER A O 1
ATOM 7805 N N . ALA A 1 981 ? 152.215 138.701 104.272 1.00 68.26 981 ALA A N 1
ATOM 7806 C CA . ALA A 1 981 ? 152.423 139.947 103.546 1.00 68.26 981 ALA A CA 1
ATOM 7807 C C . ALA A 1 981 ? 153.233 139.725 102.274 1.00 68.26 981 ALA A C 1
ATOM 7808 O O . ALA A 1 981 ? 154.090 138.840 102.203 1.00 68.26 981 ALA A O 1
ATOM 7810 N N . MET A 1 982 ? 152.954 140.553 101.267 1.00 74.74 982 MET A N 1
ATOM 7811 C CA . MET A 1 982 ? 153.607 140.484 99.968 1.00 74.74 982 MET A CA 1
ATOM 7812 C C . MET A 1 982 ? 154.007 141.881 99.526 1.00 74.74 982 MET A C 1
ATOM 7813 O O . MET A 1 982 ? 153.383 142.870 99.914 1.00 74.74 982 MET A O 1
ATOM 7818 N N . ALA A 1 983 ? 155.043 141.955 98.694 1.00 75.53 983 ALA A N 1
ATOM 7819 C CA . ALA A 1 983 ? 155.444 143.218 98.092 1.00 75.53 983 ALA A CA 1
ATOM 7820 C C . ALA A 1 983 ? 154.857 143.427 96.705 1.00 75.53 983 ALA A C 1
ATOM 7821 O O . ALA A 1 983 ? 155.119 144.465 96.090 1.00 75.53 983 ALA A O 1
ATOM 7823 N N . THR A 1 984 ? 154.073 142.477 96.203 1.00 77.67 984 THR A N 1
ATOM 7824 C CA . THR A 1 984 ? 153.402 142.610 94.921 1.00 77.67 984 THR A CA 1
ATOM 7825 C C . THR A 1 984 ? 152.051 141.917 95.000 1.00 77.67 984 THR A C 1
ATOM 7826 O O . THR A 1 984 ? 151.742 141.222 95.971 1.00 77.67 984 THR A O 1
ATOM 7830 N N . LYS A 1 985 ? 151.239 142.105 93.963 1.00 78.07 985 LYS A N 1
ATOM 7831 C CA . LYS A 1 985 ? 149.885 141.571 93.969 1.00 78.07 985 LYS A CA 1
ATOM 7832 C C . LYS A 1 985 ? 149.742 140.244 93.239 1.00 78.07 985 LYS A C 1
ATOM 7833 O O . LYS A 1 985 ? 148.653 139.662 93.267 1.00 78.07 985 LYS A O 1
ATOM 7839 N N . GLU A 1 986 ? 150.792 139.751 92.591 1.00 82.98 986 GLU A N 1
ATOM 7840 C CA . GLU A 1 986 ? 150.725 138.481 91.886 1.00 82.98 986 GLU A CA 1
ATOM 7841 C C . GLU A 1 986 ? 151.688 137.467 92.492 1.00 82.98 986 GLU A C 1
ATOM 7842 O O . GLU A 1 986 ? 152.735 137.820 93.041 1.00 82.98 986 GLU A O 1
ATOM 7848 N N . THR A 1 987 ? 151.304 136.194 92.407 1.00 87.72 987 THR A N 1
ATOM 7849 C CA . THR A 1 987 ? 152.104 135.079 92.889 1.00 87.72 987 THR A CA 1
ATOM 7850 C C . THR A 1 987 ? 152.333 134.085 91.760 1.00 87.72 987 THR A C 1
ATOM 7851 O O . THR A 1 987 ? 151.532 133.986 90.827 1.00 87.72 987 THR A O 1
ATOM 7855 N N . THR A 1 988 ? 153.433 133.342 91.859 1.00 91.20 988 THR A N 1
ATOM 7856 C CA . THR A 1 988 ? 153.822 132.371 90.849 1.00 91.20 988 THR A CA 1
ATOM 7857 C C . THR A 1 988 ? 153.819 130.967 91.437 1.00 91.20 988 THR A C 1
ATOM 7858 O O . THR A 1 988 ? 153.942 130.784 92.650 1.00 91.20 988 THR A O 1
ATOM 7862 N N . VAL A 1 989 ? 153.679 129.977 90.562 1.00 92.51 989 VAL A N 1
ATOM 7863 C CA . VAL A 1 989 ? 153.687 128.574 90.960 1.00 92.51 989 VAL A CA 1
ATOM 7864 C C . VAL A 1 989 ? 155.046 127.976 90.626 1.00 92.51 989 VAL A C 1
ATOM 7865 O O . VAL A 1 989 ? 155.468 127.978 89.465 1.00 92.51 989 VAL A O 1
ATOM 7869 N N . GLN A 1 990 ? 155.728 127.458 91.642 1.00 95.07 990 GLN A N 1
ATOM 7870 C CA . GLN A 1 990 ? 157.025 126.820 91.487 1.00 95.07 990 GLN A CA 1
ATOM 7871 C C . GLN A 1 990 ? 156.882 125.319 91.691 1.00 95.07 990 GLN A C 1
ATOM 7872 O O . GLN A 1 990 ? 156.436 124.873 92.753 1.00 95.07 990 GLN A O 1
ATOM 7878 N N . SER A 1 991 ? 157.258 124.548 90.678 1.00 94.19 991 SER A N 1
ATOM 7879 C CA . SER A 1 991 ? 157.246 123.098 90.774 1.00 94.19 991 SER A CA 1
ATOM 7880 C C . SER A 1 991 ? 158.579 122.594 91.316 1.00 94.19 991 SER A C 1
ATOM 7881 O O . SER A 1 991 ? 159.557 123.335 91.431 1.00 94.19 991 SER A O 1
ATOM 7884 N N . LYS A 1 992 ? 158.611 121.308 91.656 1.00 95.06 992 LYS A N 1
ATOM 7885 C CA . LYS A 1 992 ? 159.785 120.692 92.253 1.00 95.06 992 LYS A CA 1
ATOM 7886 C C . LYS A 1 992 ? 160.175 119.446 91.472 1.00 95.06 992 LYS A C 1
ATOM 7887 O O . LYS A 1 992 ? 159.330 118.785 90.862 1.00 95.06 992 LYS A O 1
ATOM 7893 N N . ARG A 1 993 ? 161.469 119.136 91.493 1.00 98.30 993 ARG A N 1
ATOM 7894 C CA . ARG A 1 993 ? 162.021 118.025 90.736 1.00 98.30 993 ARG A CA 1
ATOM 7895 C C . ARG A 1 993 ? 163.044 117.280 91.580 1.00 98.30 993 ARG A C 1
ATOM 7896 O O . ARG A 1 993 ? 163.435 117.727 92.660 1.00 98.30 993 ARG A O 1
ATOM 7904 N N . VAL A 1 994 ? 163.487 116.134 91.073 1.00 99.24 994 VAL A N 1
ATOM 7905 C CA . VAL A 1 994 ? 164.593 115.411 91.686 1.00 99.24 994 VAL A CA 1
ATOM 7906 C C . VAL A 1 994 ? 165.899 115.955 91.118 1.00 99.24 994 VAL A C 1
ATOM 7907 O O . VAL A 1 994 ? 165.997 116.302 89.933 1.00 99.24 994 VAL A O 1
ATOM 7911 N N . SER A 1 995 ? 166.882 116.122 91.997 1.00 102.18 995 SER A N 1
ATOM 7912 C CA . SER A 1 995 ? 168.223 116.518 91.597 1.00 102.18 995 SER A CA 1
ATOM 7913 C C . SER A 1 995 ? 169.211 115.594 92.287 1.00 102.18 995 SER A C 1
ATOM 7914 O O . SER A 1 995 ? 168.800 114.575 92.848 1.00 102.18 995 SER A O 1
ATOM 7917 N N . SER A 1 996 ? 170.501 115.942 92.248 1.00 101.54 996 SER A N 1
ATOM 7918 C CA . SER A 1 996 ? 171.547 115.042 92.728 1.00 101.54 996 SER A CA 1
ATOM 7919 C C . SER A 1 996 ? 171.463 114.825 94.234 1.00 101.54 996 SER A C 1
ATOM 7920 O O . SER A 1 996 ? 171.794 113.740 94.729 1.00 101.54 996 SER A O 1
ATOM 7923 N N . ARG A 1 997 ? 170.998 115.840 94.973 1.00 99.86 997 ARG A N 1
ATOM 7924 C CA . ARG A 1 997 ? 170.831 115.711 96.418 1.00 99.86 997 ARG A CA 1
ATOM 7925 C C . ARG A 1 997 ? 169.757 114.688 96.765 1.00 99.86 997 ARG A C 1
ATOM 7926 O O . ARG A 1 997 ? 169.888 113.951 97.748 1.00 99.86 997 ARG A O 1
ATOM 7934 N N . LEU A 1 998 ? 168.702 114.605 95.956 1.00 99.15 998 LEU A N 1
ATOM 7935 C CA . LEU A 1 998 ? 167.673 113.609 96.217 1.00 99.15 998 LEU A CA 1
ATOM 7936 C C . LEU A 1 998 ? 167.990 112.295 95.512 1.00 99.15 998 LEU A C 1
ATOM 7937 O O . LEU A 1 998 ? 167.665 111.223 96.033 1.00 99.15 998 LEU A O 1
ATOM 7942 N N . HIS A 1 999 ? 168.654 112.358 94.353 1.00 98.25 999 HIS A N 1
ATOM 7943 C CA . HIS A 1 999 ? 169.041 111.147 93.632 1.00 98.25 999 HIS A CA 1
ATOM 7944 C C . HIS A 1 999 ? 170.062 110.327 94.404 1.00 98.25 999 HIS A C 1
ATOM 7945 O O . HIS A 1 999 ? 170.082 109.096 94.278 1.00 98.25 999 HIS A O 1
ATOM 7952 N N . GLU A 1 1000 ? 170.901 110.988 95.210 1.00 99.86 1000 GLU A N 1
ATOM 7953 C CA . GLU A 1 1000 ? 171.874 110.272 96.027 1.00 99.86 1000 GLU A CA 1
ATOM 7954 C C . GLU A 1 1000 ? 171.190 109.363 97.041 1.00 99.86 1000 GLU A C 1
ATOM 7955 O O . GLU A 1 1000 ? 171.583 108.203 97.207 1.00 99.86 1000 GLU A O 1
ATOM 7961 N N . VAL A 1 1001 ? 170.129 109.843 97.690 1.00 97.02 1001 VAL A N 1
ATOM 7962 C CA . VAL A 1 1001 ? 169.438 108.974 98.631 1.00 97.02 1001 VAL A CA 1
ATOM 7963 C C . VAL A 1 1001 ? 168.472 108.019 97.935 1.00 97.02 1001 VAL A C 1
ATOM 7964 O O . VAL A 1 1001 ? 168.170 106.962 98.505 1.00 97.02 1001 VAL A O 1
ATOM 7968 N N . ILE A 1 1002 ? 168.023 108.331 96.708 1.00 94.87 1002 ILE A N 1
ATOM 7969 C CA . ILE A 1 1002 ? 167.336 107.324 95.889 1.00 94.87 1002 ILE A CA 1
ATOM 7970 C C . ILE A 1 1002 ? 168.256 106.133 95.631 1.00 94.87 1002 ILE A C 1
ATOM 7971 O O . ILE A 1 1002 ? 167.852 104.973 95.766 1.00 94.87 1002 ILE A O 1
ATOM 7976 N N . VAL A 1 1003 ? 169.516 106.404 95.287 1.00 95.42 1003 VAL A N 1
ATOM 7977 C CA . VAL A 1 1003 ? 170.469 105.325 95.033 1.00 95.42 1003 VAL A CA 1
ATOM 7978 C C . VAL A 1 1003 ? 170.839 104.612 96.330 1.00 95.42 1003 VAL A C 1
ATOM 7979 O O . VAL A 1 1003 ? 170.928 103.378 96.373 1.00 95.42 1003 VAL A O 1
ATOM 7983 N N . ALA A 1 1004 ? 171.008 105.368 97.417 1.00 94.79 1004 ALA A N 1
ATOM 7984 C CA . ALA A 1 1004 ? 171.520 104.787 98.653 1.00 94.79 1004 ALA A CA 1
ATOM 7985 C C . ALA A 1 1004 ? 170.469 103.945 99.370 1.00 94.79 1004 ALA A C 1
ATOM 7986 O O . ALA A 1 1004 ? 170.775 102.847 99.847 1.00 94.79 1004 ALA A O 1
ATOM 7988 N N . LYS A 1 1005 ? 169.230 104.425 99.451 1.00 92.28 1005 LYS A N 1
ATOM 7989 C CA . LYS A 1 1005 ? 168.205 103.763 100.243 1.00 92.28 1005 LYS A CA 1
ATOM 7990 C C . LYS A 1 1005 ? 167.487 102.641 99.504 1.00 92.28 1005 LYS A C 1
ATOM 7991 O O . LYS A 1 1005 ? 166.595 102.020 100.087 1.00 92.28 1005 LYS A O 1
ATOM 7997 N N . THR A 1 1006 ? 167.837 102.355 98.250 1.00 91.99 1006 THR A N 1
ATOM 7998 C CA . THR A 1 1006 ? 167.114 101.353 97.475 1.00 91.99 1006 THR A CA 1
ATOM 7999 C C . THR A 1 1006 ? 167.996 100.181 97.062 1.00 91.99 1006 THR A C 1
ATOM 8000 O O . THR A 1 1006 ? 167.727 99.525 96.055 1.00 91.99 1006 THR A O 1
ATOM 8004 N N . ARG A 1 1007 ? 169.047 99.890 97.827 1.00 92.28 1007 ARG A N 1
ATOM 8005 C CA . ARG A 1 1007 ? 169.849 98.711 97.521 1.00 92.28 1007 ARG A CA 1
ATOM 8006 C C . ARG A 1 1007 ? 169.209 97.450 98.091 1.00 92.28 1007 ARG A C 1
ATOM 8007 O O . ARG A 1 1007 ? 168.811 96.550 97.345 1.00 92.28 1007 ARG A O 1
ATOM 8015 N N . ASP A 1 1008 ? 169.093 97.375 99.414 1.00 88.98 1008 ASP A N 1
ATOM 8016 C CA . ASP A 1 1008 ? 168.367 96.303 100.081 1.00 88.98 1008 ASP A CA 1
ATOM 8017 C C . ASP A 1 1008 ? 167.125 96.815 100.791 1.00 88.98 1008 ASP A C 1
ATOM 8018 O O . ASP A 1 1008 ? 166.023 96.310 100.548 1.00 88.98 1008 ASP A O 1
ATOM 8023 N N . TYR A 1 1009 ? 167.299 97.823 101.650 1.00 80.73 1009 TYR A N 1
ATOM 8024 C CA . TYR A 1 1009 ? 166.241 98.514 102.391 1.00 80.73 1009 TYR A CA 1
ATOM 8025 C C . TYR A 1 1009 ? 165.443 97.539 103.262 1.00 80.73 1009 TYR A C 1
ATOM 8026 O O . TYR A 1 1009 ? 164.306 97.165 102.967 1.00 80.73 1009 TYR A O 1
ATOM 8035 N N . LYS A 1 1010 ? 166.110 97.062 104.303 1.00 77.94 1010 LYS A N 1
ATOM 8036 C CA . LYS A 1 1010 ? 165.367 96.508 105.421 1.00 77.94 1010 LYS A CA 1
ATOM 8037 C C . LYS A 1 1010 ? 164.592 97.624 106.111 1.00 77.94 1010 LYS A C 1
ATOM 8038 O O . LYS A 1 1010 ? 165.018 98.782 106.139 1.00 77.94 1010 LYS A O 1
ATOM 8044 N N . ILE A 1 1011 ? 163.435 97.273 106.650 1.00 71.40 1011 ILE A N 1
ATOM 8045 C CA . ILE A 1 1011 ? 162.631 98.239 107.399 1.00 71.40 1011 ILE A CA 1
ATOM 8046 C C . ILE A 1 1011 ? 163.253 98.422 108.783 1.00 71.40 1011 ILE A C 1
ATOM 8047 O O . ILE A 1 1011 ? 163.513 97.423 109.468 1.00 71.40 1011 ILE A O 1
ATOM 8052 N N . PRO A 1 1012 ? 163.525 99.652 109.213 1.00 70.14 1012 PRO A N 1
ATOM 8053 C CA . PRO A 1 1012 ? 164.190 99.844 110.505 1.00 70.14 1012 PRO A CA 1
ATOM 8054 C C . PRO A 1 1012 ? 163.234 99.663 111.672 1.00 70.14 1012 PRO A C 1
ATOM 8055 O O . PRO A 1 1012 ? 162.034 99.928 111.569 1.00 70.14 1012 PRO A O 1
ATOM 8059 N N . THR A 1 1013 ? 163.781 99.196 112.791 1.00 66.03 1013 THR A N 1
ATOM 8060 C CA . THR A 1 1013 ? 163.062 99.096 114.051 1.00 66.03 1013 THR A CA 1
ATOM 8061 C C . THR A 1 1013 ? 163.796 99.925 115.093 1.00 66.03 1013 THR A C 1
ATOM 8062 O O . THR A 1 1013 ? 165.011 99.782 115.256 1.00 66.03 1013 THR A O 1
ATOM 8066 N N . MET A 1 1014 ? 163.070 100.784 115.784 1.00 63.93 1014 MET A N 1
ATOM 8067 C CA . MET A 1 1014 ? 163.645 101.503 116.908 1.00 63.93 1014 MET A CA 1
ATOM 8068 C C . MET A 1 1014 ? 163.698 100.592 118.129 1.00 63.93 1014 MET A C 1
ATOM 8069 O O . MET A 1 1014 ? 163.127 99.503 118.120 1.00 63.93 1014 MET A O 1
ATOM 8074 N N . PRO A 1 1015 ? 164.430 100.958 119.188 1.00 61.55 1015 PRO A N 1
ATOM 8075 C CA . PRO A 1 1015 ? 164.321 100.180 120.434 1.00 61.55 1015 PRO A CA 1
ATOM 8076 C C . PRO A 1 1015 ? 162.986 100.337 121.142 1.00 61.55 1015 PRO A C 1
ATOM 8077 O O . PRO A 1 1015 ? 162.650 99.492 121.980 1.00 61.55 1015 PRO A O 1
ATOM 8081 N N . ALA A 1 1016 ? 162.213 101.370 120.822 1.00 59.42 1016 ALA A N 1
ATOM 8082 C CA . ALA A 1 1016 ? 161.004 101.710 121.552 1.00 59.42 1016 ALA A CA 1
ATOM 8083 C C . ALA A 1 1016 ? 159.759 101.000 121.044 1.00 59.42 1016 ALA A C 1
ATOM 8084 O O . ALA A 1 1016 ? 158.747 100.995 121.748 1.00 59.42 1016 ALA A O 1
ATOM 8086 N N . ASP A 1 1017 ? 159.789 100.396 119.856 1.00 58.20 1017 ASP A N 1
ATOM 8087 C CA . ASP A 1 1017 ? 158.602 99.723 119.350 1.00 58.20 1017 ASP A CA 1
ATOM 8088 C C . ASP A 1 1017 ? 158.549 98.250 119.747 1.00 58.20 1017 ASP A C 1
ATOM 8089 O O . ASP A 1 1017 ? 157.902 97.451 119.063 1.00 58.20 1017 ASP A O 1
ATOM 8094 N N . ALA A 1 1018 ? 159.237 97.879 120.829 1.00 55.80 1018 ALA A N 1
ATOM 8095 C CA . ALA A 1 1018 ? 158.997 96.597 121.474 1.00 55.80 1018 ALA A CA 1
ATOM 8096 C C . ALA A 1 1018 ? 157.676 96.587 122.222 1.00 55.80 1018 ALA A C 1
ATOM 8097 O O . ALA A 1 1018 ? 157.180 95.511 122.566 1.00 55.80 1018 ALA A O 1
ATOM 8099 N N . LEU A 1 1019 ? 157.094 97.765 122.467 1.00 52.83 1019 LEU A N 1
ATOM 8100 C CA . LEU A 1 1019 ? 155.798 97.870 123.120 1.00 52.83 1019 LEU A CA 1
ATOM 8101 C C . LEU A 1 1019 ? 154.651 97.390 122.245 1.00 52.83 1019 LEU A C 1
ATOM 8102 O O . LEU A 1 1019 ? 153.545 97.211 122.757 1.00 52.83 1019 LEU A O 1
ATOM 8107 N N . HIS A 1 1020 ? 154.870 97.185 120.947 1.00 52.42 1020 HIS A N 1
ATOM 8108 C CA . HIS A 1 1020 ? 153.816 96.616 120.122 1.00 52.42 1020 HIS A CA 1
ATOM 8109 C C . HIS A 1 1020 ? 153.663 95.116 120.313 1.00 52.42 1020 HIS A C 1
ATOM 8110 O O . HIS A 1 1020 ? 152.665 94.555 119.859 1.00 52.42 1020 HIS A O 1
ATOM 8117 N N . LEU A 1 1021 ? 154.602 94.460 120.991 1.00 52.61 1021 LEU A N 1
ATOM 8118 C CA . LEU A 1 1021 ? 154.633 93.000 121.038 1.00 52.61 1021 LEU A CA 1
ATOM 8119 C C . LEU A 1 1021 ? 153.785 92.494 122.205 1.00 52.61 1021 LEU A C 1
ATOM 8120 O O . LEU A 1 1021 ? 154.274 92.137 123.275 1.00 52.61 1021 LEU A O 1
ATOM 8125 N N . TYR A 1 1022 ? 152.477 92.468 121.970 1.00 48.81 1022 TYR A N 1
ATOM 8126 C CA . TYR A 1 1022 ? 151.522 91.973 122.946 1.00 48.81 1022 TYR A CA 1
ATOM 8127 C C . TYR A 1 1022 ? 150.355 91.328 122.219 1.00 48.81 1022 TYR A C 1
ATOM 8128 O O . TYR A 1 1022 ? 149.954 91.774 121.144 1.00 48.81 1022 TYR A O 1
ATOM 8137 N N . GLU A 1 1023 ? 149.808 90.271 122.815 1.00 47.94 1023 GLU A N 1
ATOM 8138 C CA . GLU A 1 1023 ? 148.688 89.555 122.226 1.00 47.94 1023 GLU A CA 1
ATOM 8139 C C . GLU A 1 1023 ? 147.664 89.179 123.283 1.00 47.94 1023 GLU A C 1
ATOM 8140 O O . GLU A 1 1023 ? 147.876 89.347 124.484 1.00 47.94 1023 GLU A O 1
ATOM 8146 N N . PHE A 1 1024 ? 146.539 88.659 122.802 1.00 45.31 1024 PHE A N 1
ATOM 8147 C CA . PHE A 1 1024 ? 145.355 88.416 123.612 1.00 45.31 1024 PHE A CA 1
ATOM 8148 C C . PHE A 1 1024 ? 144.788 87.059 123.245 1.00 45.31 1024 PHE A C 1
ATOM 8149 O O . PHE A 1 1024 ? 144.420 86.832 122.090 1.00 45.31 1024 PHE A O 1
ATOM 8157 N N . GLU A 1 1025 ? 144.708 86.170 124.223 1.00 49.81 1025 GLU A N 1
ATOM 8158 C CA . GLU A 1 1025 ? 144.169 84.839 124.019 1.00 49.81 1025 GLU A CA 1
ATOM 8159 C C . GLU A 1 1025 ? 142.734 84.789 124.514 1.00 49.81 1025 GLU A C 1
ATOM 8160 O O . GLU A 1 1025 ? 142.360 85.493 125.453 1.00 49.81 1025 GLU A O 1
ATOM 8166 N N . VAL A 1 1026 ? 141.933 83.945 123.880 1.00 49.52 1026 VAL A N 1
ATOM 8167 C CA . VAL A 1 1026 ? 140.506 83.880 124.155 1.00 49.52 1026 VAL A CA 1
ATOM 8168 C C . VAL A 1 1026 ? 140.244 82.764 125.156 1.00 49.52 1026 VAL A C 1
ATOM 8169 O O . VAL A 1 1026 ? 140.560 81.598 124.898 1.00 49.52 1026 VAL A O 1
ATOM 8173 N N . GLU A 1 1027 ? 139.669 83.121 126.296 1.00 51.10 1027 GLU A N 1
ATOM 8174 C CA . GLU A 1 1027 ? 139.245 82.156 127.294 1.00 51.10 1027 GLU A CA 1
ATOM 8175 C C . GLU A 1 1027 ? 137.805 81.734 127.031 1.00 51.10 1027 GLU A C 1
ATOM 8176 O O . GLU A 1 1027 ? 137.073 82.369 126.275 1.00 51.10 1027 GLU A O 1
ATOM 8182 N N . ASP A 1 1028 ? 137.397 80.644 127.673 1.00 53.94 1028 ASP A N 1
ATOM 8183 C CA . ASP A 1 1028 ? 136.038 80.140 127.555 1.00 53.94 1028 ASP A CA 1
ATOM 8184 C C . ASP A 1 1028 ? 135.086 80.751 128.581 1.00 53.94 1028 ASP A C 1
ATOM 8185 O O . ASP A 1 1028 ? 133.939 80.307 128.691 1.00 53.94 1028 ASP A O 1
ATOM 8190 N N . VAL A 1 1029 ? 135.533 81.761 129.318 1.00 50.17 1029 VAL A N 1
ATOM 8191 C CA . VAL A 1 1029 ? 134.699 82.485 130.266 1.00 50.17 1029 VAL A CA 1
ATOM 8192 C C . VAL A 1 1029 ? 134.027 83.629 129.523 1.00 50.17 1029 VAL A C 1
ATOM 8193 O O . VAL A 1 1029 ? 134.704 84.460 128.908 1.00 50.17 1029 VAL A O 1
ATOM 8197 N N . THR A 1 1030 ? 132.699 83.672 129.568 1.00 48.09 1030 THR A N 1
ATOM 8198 C CA . THR A 1 1030 ? 131.942 84.752 128.954 1.00 48.09 1030 THR A CA 1
ATOM 8199 C C . THR A 1 1030 ? 131.838 85.911 129.932 1.00 48.09 1030 THR A C 1
ATOM 8200 O O . THR A 1 1030 ? 131.482 85.715 131.096 1.00 48.09 1030 THR A O 1
ATOM 8204 N N . VAL A 1 1031 ? 132.174 87.112 129.466 1.00 45.89 1031 VAL A N 1
ATOM 8205 C CA . VAL A 1 1031 ? 132.051 88.283 130.319 1.00 45.89 1031 VAL A CA 1
ATOM 8206 C C . VAL A 1 1031 ? 130.582 88.653 130.481 1.00 45.89 1031 VAL A C 1
ATOM 8207 O O . VAL A 1 1031 ? 129.721 88.302 129.666 1.00 45.89 1031 VAL A O 1
ATOM 8211 N N . ASP A 1 1032 ? 130.291 89.360 131.563 1.00 45.32 1032 ASP A N 1
ATOM 8212 C CA . ASP A 1 1032 ? 128.955 89.893 131.752 1.00 45.32 1032 ASP A CA 1
ATOM 8213 C C . ASP A 1 1032 ? 128.789 91.209 131.004 1.00 45.32 1032 ASP A C 1
ATOM 8214 O O . ASP A 1 1032 ? 129.728 91.993 130.849 1.00 45.32 1032 ASP A O 1
ATOM 8219 N N . LEU A 1 1033 ? 127.579 91.436 130.529 1.00 38.74 1033 LEU A N 1
ATOM 8220 C CA . LEU A 1 1033 ? 127.253 92.655 129.816 1.00 38.74 1033 LEU A CA 1
ATOM 8221 C C . LEU A 1 1033 ? 126.840 93.725 130.818 1.00 38.74 1033 LEU A C 1
ATOM 8222 O O . LEU A 1 1033 ? 126.488 93.429 131.961 1.00 38.74 1033 LEU A O 1
ATOM 8227 N N . LEU A 1 1034 ? 126.923 94.983 130.392 1.00 33.97 1034 LEU A N 1
ATOM 8228 C CA . LEU A 1 1034 ? 126.418 96.076 131.205 1.00 33.97 1034 LEU A CA 1
ATOM 8229 C C . LEU A 1 1034 ? 124.901 95.960 131.343 1.00 33.97 1034 LEU A C 1
ATOM 8230 O O . LEU A 1 1034 ? 124.237 95.408 130.466 1.00 33.97 1034 LEU A O 1
ATOM 8235 N N . PRO A 1 1035 ? 124.327 96.452 132.446 1.00 32.60 1035 PRO A N 1
ATOM 8236 C CA . PRO A 1 1035 ? 122.865 96.397 132.585 1.00 32.60 1035 PRO A CA 1
ATOM 8237 C C . PRO A 1 1035 ? 122.104 97.274 131.603 1.00 32.60 1035 PRO A C 1
ATOM 8238 O O . PRO A 1 1035 ? 120.919 97.009 131.374 1.00 32.60 1035 PRO A O 1
ATOM 8242 N N . HIS A 1 1036 ? 122.736 98.272 130.985 1.00 32.34 1036 HIS A N 1
ATOM 8243 C CA . HIS A 1 1036 ? 122.058 99.016 129.931 1.00 32.34 1036 HIS A CA 1
ATOM 8244 C C . HIS A 1 1036 ? 122.079 98.312 128.584 1.00 32.34 1036 HIS A C 1
ATOM 8245 O O . HIS A 1 1036 ? 121.607 98.890 127.603 1.00 32.34 1036 HIS A O 1
ATOM 8252 N N . ALA A 1 1037 ? 122.619 97.095 128.503 1.00 31.79 1037 ALA A N 1
ATOM 8253 C CA . ALA A 1 1037 ? 122.505 96.325 127.272 1.00 31.79 1037 ALA A CA 1
ATOM 8254 C C . ALA A 1 1037 ? 121.073 95.892 127.019 1.00 31.79 1037 ALA A C 1
ATOM 8255 O O . ALA A 1 1037 ? 120.672 95.723 125.865 1.00 31.79 1037 ALA A O 1
ATOM 8257 N N . LYS A 1 1038 ? 120.292 95.707 128.076 1.00 32.46 1038 LYS A N 1
ATOM 8258 C CA . LYS A 1 1038 ? 118.897 95.353 127.907 1.00 32.46 1038 LYS A CA 1
ATOM 8259 C C . LYS A 1 1038 ? 118.035 96.579 127.658 1.00 32.46 1038 LYS A C 1
ATOM 8260 O O . LYS A 1 1038 ? 116.978 96.464 127.031 1.00 32.46 1038 LYS A O 1
ATOM 8266 N N . HIS A 1 1039 ? 118.477 97.753 128.103 1.00 31.32 1039 HIS A N 1
ATOM 8267 C CA . HIS A 1 1039 ? 117.671 98.949 127.929 1.00 31.32 1039 HIS A CA 1
ATOM 8268 C C . HIS A 1 1039 ? 117.809 99.547 126.540 1.00 31.32 1039 HIS A C 1
ATOM 8269 O O . HIS A 1 1039 ? 116.964 100.352 126.144 1.00 31.32 1039 HIS A O 1
ATOM 8276 N N . THR A 1 1040 ? 118.844 99.166 125.795 1.00 31.79 1040 THR A N 1
ATOM 8277 C CA . THR A 1 1040 ? 119.062 99.650 124.441 1.00 31.79 1040 THR A CA 1
ATOM 8278 C C . THR A 1 1040 ? 118.716 98.616 123.381 1.00 31.79 1040 THR A C 1
ATOM 8279 O O . THR A 1 1040 ? 118.871 98.894 122.191 1.00 31.79 1040 THR A O 1
ATOM 8283 N N . SER A 1 1041 ? 118.253 97.433 123.781 1.00 32.29 1041 SER A N 1
ATOM 8284 C CA . SER A 1 1041 ? 117.832 96.421 122.825 1.00 32.29 1041 SER A CA 1
ATOM 8285 C C . SER A 1 1041 ? 116.483 96.738 122.198 1.00 32.29 1041 SER A C 1
ATOM 8286 O O . SER A 1 1041 ? 116.132 96.150 121.171 1.00 32.29 1041 SER A O 1
ATOM 8289 N N . TYR A 1 1042 ? 115.721 97.637 122.801 1.00 33.71 1042 TYR A N 1
ATOM 8290 C CA . TYR A 1 1042 ? 114.505 98.176 122.218 1.00 33.71 1042 TYR A CA 1
ATOM 8291 C C . TYR A 1 1042 ? 114.824 99.580 121.735 1.00 33.71 1042 TYR A C 1
ATOM 8292 O O . TYR A 1 1042 ? 115.337 100.387 122.521 1.00 33.71 1042 TYR A O 1
ATOM 8301 N N . SER A 1 1043 ? 114.526 99.866 120.458 1.00 31.74 1043 SER A N 1
ATOM 8302 C CA . SER A 1 1043 ? 114.634 101.207 119.874 1.00 31.74 1043 SER A CA 1
ATOM 8303 C C . SER A 1 1043 ? 116.034 101.793 119.973 1.00 31.74 1043 SER A C 1
ATOM 8304 O O . SER A 1 1043 ? 116.282 102.620 120.854 1.00 31.74 1043 SER A O 1
ATOM 8307 N N . ASN A 1 1044 ? 116.956 101.273 119.158 1.00 32.83 1044 ASN A N 1
ATOM 8308 C CA . ASN A 1 1044 ? 118.366 101.653 119.179 1.00 32.83 1044 ASN A CA 1
ATOM 8309 C C . ASN A 1 1044 ? 118.589 103.159 119.111 1.00 32.83 1044 ASN A C 1
ATOM 8310 O O . ASN A 1 1044 ? 117.871 103.880 118.423 1.00 32.83 1044 ASN A O 1
ATOM 8315 N N . LEU A 1 1045 ? 119.575 103.632 119.860 1.00 31.62 1045 LEU A N 1
ATOM 8316 C CA . LEU A 1 1045 ? 119.812 105.057 120.000 1.00 31.62 1045 LEU A CA 1
ATOM 8317 C C . LEU A 1 1045 ? 120.811 105.603 118.989 1.00 31.62 1045 LEU A C 1
ATOM 8318 O O . LEU A 1 1045 ? 121.273 106.737 119.143 1.00 31.62 1045 LEU A O 1
ATOM 8323 N N . ALA A 1 1046 ? 121.129 104.828 117.954 1.00 31.12 1046 ALA A N 1
ATOM 8324 C CA . ALA A 1 1046 ? 121.819 105.301 116.763 1.00 31.12 1046 ALA A CA 1
ATOM 8325 C C . ALA A 1 1046 ? 121.480 104.343 115.634 1.00 31.12 1046 ALA A C 1
ATOM 8326 O O . ALA A 1 1046 ? 121.013 103.227 115.872 1.00 31.12 1046 ALA A O 1
ATOM 8328 N N . TYR A 1 1047 ? 121.711 104.783 114.392 1.00 28.74 1047 TYR A N 1
ATOM 8329 C CA . TYR A 1 1047 ? 121.409 103.911 113.261 1.00 28.74 1047 TYR A CA 1
ATOM 8330 C C . TYR A 1 1047 ? 122.371 102.738 113.153 1.00 28.74 1047 TYR A C 1
ATOM 8331 O O . TYR A 1 1047 ? 122.016 101.727 112.542 1.00 28.74 1047 TYR A O 1
ATOM 8340 N N . ASN A 1 1048 ? 123.561 102.828 113.740 1.00 32.27 1048 ASN A N 1
ATOM 8341 C CA . ASN A 1 1048 ? 124.488 101.705 113.741 1.00 32.27 1048 ASN A CA 1
ATOM 8342 C C . ASN A 1 1048 ? 124.441 100.866 115.012 1.00 32.27 1048 ASN A C 1
ATOM 8343 O O . ASN A 1 1048 ? 125.172 99.877 115.104 1.00 32.27 1048 ASN A O 1
ATOM 8348 N N . MET A 1 1049 ? 123.632 101.235 115.996 1.00 31.70 1049 MET A N 1
ATOM 8349 C CA . MET A 1 1049 ? 123.649 100.578 117.297 1.00 31.70 1049 MET A CA 1
ATOM 8350 C C . MET A 1 1049 ? 122.436 99.684 117.512 1.00 31.70 1049 MET A C 1
ATOM 8351 O O . MET A 1 1049 ? 121.938 99.564 118.629 1.00 31.70 1049 MET A O 1
ATOM 8356 N N . SER A 1 1050 ? 121.973 99.021 116.455 1.00 31.50 1050 SER A N 1
ATOM 8357 C CA . SER A 1 1050 ? 120.845 98.110 116.571 1.00 31.50 1050 SER A CA 1
ATOM 8358 C C . SER A 1 1050 ? 121.247 96.852 117.324 1.00 31.50 1050 SER A C 1
ATOM 8359 O O . SER A 1 1050 ? 122.429 96.557 117.498 1.00 31.50 1050 SER A O 1
ATOM 8362 N N . PHE A 1 1051 ? 120.237 96.111 117.770 1.00 32.38 1051 PHE A N 1
ATOM 8363 C CA . PHE A 1 1051 ? 120.451 94.936 118.604 1.00 32.38 1051 PHE A CA 1
ATOM 8364 C C . PHE A 1 1051 ? 121.194 93.851 117.836 1.00 32.38 1051 PHE A C 1
ATOM 8365 O O . PHE A 1 1051 ? 120.678 93.304 116.857 1.00 32.38 1051 PHE A O 1
ATOM 8373 N N . GLY A 1 1052 ? 122.413 93.554 118.281 1.00 32.28 1052 GLY A N 1
ATOM 8374 C CA . GLY A 1 1052 ? 123.286 92.598 117.643 1.00 32.28 1052 GLY A CA 1
ATOM 8375 C C . GLY A 1 1052 ? 124.476 93.218 116.947 1.00 32.28 1052 GLY A C 1
ATOM 8376 O O . GLY A 1 1052 ? 125.461 92.515 116.699 1.00 32.28 1052 GLY A O 1
ATOM 8377 N N . SER A 1 1053 ? 124.423 94.512 116.643 1.00 32.38 1053 SER A N 1
ATOM 8378 C CA . SER A 1 1053 ? 125.478 95.175 115.895 1.00 32.38 1053 SER A CA 1
ATOM 8379 C C . SER A 1 1053 ? 126.711 95.389 116.768 1.00 32.38 1053 SER A C 1
ATOM 8380 O O . SER A 1 1053 ? 126.696 95.184 117.983 1.00 32.38 1053 SER A O 1
ATOM 8383 N N . ASP A 1 1054 ? 127.798 95.813 116.122 1.00 34.72 1054 ASP A N 1
ATOM 8384 C CA . ASP A 1 1054 ? 129.069 95.974 116.818 1.00 34.72 1054 ASP A CA 1
ATOM 8385 C C . ASP A 1 1054 ? 129.125 97.244 117.653 1.00 34.72 1054 ASP A C 1
ATOM 8386 O O . ASP A 1 1054 ? 129.813 97.269 118.675 1.00 34.72 1054 ASP A O 1
ATOM 8391 N N . GLY A 1 1055 ? 128.424 98.302 117.245 1.00 32.42 1055 GLY A N 1
ATOM 8392 C CA . GLY A 1 1055 ? 128.364 99.494 118.075 1.00 32.42 1055 GLY A CA 1
ATOM 8393 C C . GLY A 1 1055 ? 127.552 99.267 119.336 1.00 32.42 1055 GLY A C 1
ATOM 8394 O O . GLY A 1 1055 ? 127.941 99.705 120.425 1.00 32.42 1055 GLY A O 1
ATOM 8395 N N . TRP A 1 1056 ? 126.428 98.557 119.202 1.00 30.17 1056 TRP A N 1
ATOM 8396 C CA . TRP A 1 1056 ? 125.633 98.131 120.350 1.00 30.17 1056 TRP A CA 1
ATOM 8397 C C . TRP A 1 1056 ? 126.440 97.266 121.303 1.00 30.17 1056 TRP A C 1
ATOM 8398 O O . TRP A 1 1056 ? 126.388 97.458 122.521 1.00 30.17 1056 TRP A O 1
ATOM 8409 N N . PHE A 1 1057 ? 127.199 96.312 120.768 1.00 31.01 1057 PHE A N 1
ATOM 8410 C CA . PHE A 1 1057 ? 127.924 95.382 121.620 1.00 31.01 1057 PHE A CA 1
ATOM 8411 C C . PHE A 1 1057 ? 129.138 96.046 122.248 1.00 31.01 1057 PHE A C 1
ATOM 8412 O O . PHE A 1 1057 ? 129.511 95.716 123.377 1.00 31.01 1057 PHE A O 1
ATOM 8420 N N . ALA A 1 1058 ? 129.735 97.017 121.555 1.00 31.32 1058 ALA A N 1
ATOM 8421 C CA . ALA A 1 1058 ? 130.810 97.801 122.147 1.00 31.32 1058 ALA A CA 1
ATOM 8422 C C . ALA A 1 1058 ? 130.295 98.677 123.277 1.00 31.32 1058 ALA A C 1
ATOM 8423 O O . ALA A 1 1058 ? 130.989 98.875 124.278 1.00 31.32 1058 ALA A O 1
ATOM 8425 N N . PHE A 1 1059 ? 129.080 99.212 123.133 1.00 31.48 1059 PHE A N 1
ATOM 8426 C CA . PHE A 1 1059 ? 128.473 99.963 124.227 1.00 31.48 1059 PHE A CA 1
ATOM 8427 C C . PHE A 1 1059 ? 128.136 99.042 125.391 1.00 31.48 1059 PHE A C 1
ATOM 8428 O O . PHE A 1 1059 ? 128.327 99.405 126.555 1.00 31.48 1059 PHE A O 1
ATOM 8436 N N . ALA A 1 1060 ? 127.675 97.828 125.087 1.00 31.44 1060 ALA A N 1
ATOM 8437 C CA . ALA A 1 1060 ? 127.355 96.836 126.103 1.00 31.44 1060 ALA A CA 1
ATOM 8438 C C . ALA A 1 1060 ? 128.587 96.280 126.801 1.00 31.44 1060 ALA A C 1
ATOM 8439 O O . ALA A 1 1060 ? 128.455 95.697 127.879 1.00 31.44 1060 ALA A O 1
ATOM 8441 N N . LEU A 1 1061 ? 129.766 96.396 126.199 1.00 33.28 1061 LEU A N 1
ATOM 8442 C CA . LEU A 1 1061 ? 130.987 95.937 126.849 1.00 33.28 1061 LEU A CA 1
ATOM 8443 C C . LEU A 1 1061 ? 131.731 97.047 127.576 1.00 33.28 1061 LEU A C 1
ATOM 8444 O O . LEU A 1 1061 ? 132.100 96.878 128.739 1.00 33.28 1061 LEU A O 1
ATOM 8449 N N . LEU A 1 1062 ? 131.975 98.176 126.912 1.00 34.53 1062 LEU A N 1
ATOM 8450 C CA . LEU A 1 1062 ? 132.823 99.215 127.483 1.00 34.53 1062 LEU A CA 1
ATOM 8451 C C . LEU A 1 1062 ? 132.043 100.250 128.273 1.00 34.53 1062 LEU A C 1
ATOM 8452 O O . LEU A 1 1062 ? 132.607 100.886 129.168 1.00 34.53 1062 LEU A O 1
ATOM 8457 N N . GLY A 1 1063 ? 130.774 100.451 127.949 1.00 35.06 1063 GLY A N 1
ATOM 8458 C CA . GLY A 1 1063 ? 129.950 101.421 128.638 1.00 35.06 1063 GLY A CA 1
ATOM 8459 C C . GLY A 1 1063 ? 129.963 102.771 127.954 1.00 35.06 1063 GLY A C 1
ATOM 8460 O O . GLY A 1 1063 ? 130.514 102.961 126.867 1.00 35.06 1063 GLY A O 1
ATOM 8461 N N . GLY A 1 1064 ? 129.344 103.727 128.629 1.00 41.09 1064 GLY A N 1
ATOM 8462 C CA . GLY A 1 1064 ? 129.204 105.061 128.094 1.00 41.09 1064 GLY A CA 1
ATOM 8463 C C . GLY A 1 1064 ? 130.287 106.009 128.551 1.00 41.09 1064 GLY A C 1
ATOM 8464 O O . GLY A 1 1064 ? 131.190 105.658 129.301 1.00 41.09 1064 GLY A O 1
ATOM 8465 N N . LEU A 1 1065 ? 130.167 107.244 128.090 1.00 45.73 1065 LEU A N 1
ATOM 8466 C CA . LEU A 1 1065 ? 131.168 108.265 128.348 1.00 45.73 1065 LEU A CA 1
ATOM 8467 C C . LEU A 1 1065 ? 130.778 109.093 129.565 1.00 45.73 1065 LEU A C 1
ATOM 8468 O O . LEU A 1 1065 ? 129.597 109.355 129.803 1.00 45.73 1065 LEU A O 1
ATOM 8473 N N . ASP A 1 1066 ? 131.779 109.485 130.352 1.00 59.28 1066 ASP A N 1
ATOM 8474 C CA . ASP A 1 1066 ? 131.544 110.227 131.582 1.00 59.28 1066 ASP A CA 1
ATOM 8475 C C . ASP A 1 1066 ? 132.617 111.289 131.754 1.00 59.28 1066 ASP A C 1
ATOM 8476 O O . ASP A 1 1066 ? 133.785 111.055 131.435 1.00 59.28 1066 ASP A O 1
ATOM 8481 N N . ARG A 1 1067 ? 132.216 112.452 132.272 1.00 62.98 1067 ARG A N 1
ATOM 8482 C CA . ARG A 1 1067 ? 133.129 113.572 132.471 1.00 62.98 1067 ARG A CA 1
ATOM 8483 C C . ARG A 1 1067 ? 133.838 113.545 133.815 1.00 62.98 1067 ARG A C 1
ATOM 8484 O O . ARG A 1 1067 ? 134.859 114.220 133.971 1.00 62.98 1067 ARG A O 1
ATOM 8492 N N . SER A 1 1068 ? 133.325 112.790 134.782 1.00 68.18 1068 SER A N 1
ATOM 8493 C CA . SER A 1 1068 ? 133.909 112.731 136.113 1.00 68.18 1068 SER A CA 1
ATOM 8494 C C . SER A 1 1068 ? 134.615 111.415 136.400 1.00 68.18 1068 SER A C 1
ATOM 8495 O O . SER A 1 1068 ? 135.245 111.287 137.455 1.00 68.18 1068 SER A O 1
ATOM 8498 N N . ALA A 1 1069 ? 134.515 110.434 135.504 1.00 69.91 1069 ALA A N 1
ATOM 8499 C CA . ALA A 1 1069 ? 135.156 109.135 135.708 1.00 69.91 1069 ALA A CA 1
ATOM 8500 C C . ALA A 1 1069 ? 136.557 109.154 135.097 1.00 69.91 1069 ALA A C 1
ATOM 8501 O O . ALA A 1 1069 ? 136.874 108.455 134.133 1.00 69.91 1069 ALA A O 1
ATOM 8503 N N . ASN A 1 1070 ? 137.403 109.990 135.686 1.00 72.25 1070 ASN A N 1
ATOM 8504 C CA . ASN A 1 1070 ? 138.820 110.060 135.349 1.00 72.25 1070 ASN A CA 1
ATOM 8505 C C . ASN A 1 1070 ? 139.608 109.322 136.433 1.00 72.25 1070 ASN A C 1
ATOM 8506 O O . ASN A 1 1070 ? 140.104 109.919 137.390 1.00 72.25 1070 ASN A O 1
ATOM 8511 N N . LEU A 1 1071 ? 139.718 108.001 136.267 1.00 70.47 1071 LEU A N 1
ATOM 8512 C CA . LEU A 1 1071 ? 140.396 107.173 137.259 1.00 70.47 1071 LEU A CA 1
ATOM 8513 C C . LEU A 1 1071 ? 141.900 107.414 137.222 1.00 70.47 1071 LEU A C 1
ATOM 8514 O O . LEU A 1 1071 ? 142.496 107.872 138.204 1.00 70.47 1071 LEU A O 1
ATOM 8519 N N . LEU A 1 1072 ? 142.529 107.117 136.090 1.00 71.30 1072 LEU A N 1
ATOM 8520 C CA . LEU A 1 1072 ? 143.906 107.505 135.824 1.00 71.30 1072 LEU A CA 1
ATOM 8521 C C . LEU A 1 1072 ? 143.883 108.525 134.698 1.00 71.30 1072 LEU A C 1
ATOM 8522 O O . LEU A 1 1072 ? 143.450 108.213 133.584 1.00 71.30 1072 LEU A O 1
ATOM 8527 N N . ARG A 1 1073 ? 144.317 109.744 134.994 1.00 75.74 1073 ARG A N 1
ATOM 8528 C CA . ARG A 1 1073 ? 144.303 110.821 134.014 1.00 75.74 1073 ARG A CA 1
ATOM 8529 C C . ARG A 1 1073 ? 145.702 111.312 133.689 1.00 75.74 1073 ARG A C 1
ATOM 8530 O O . ARG A 1 1073 ? 146.010 111.564 132.521 1.00 75.74 1073 ARG A O 1
ATOM 8538 N N . LEU A 1 1074 ? 146.568 111.429 134.692 1.00 75.12 1074 LEU A N 1
ATOM 8539 C CA . LEU A 1 1074 ? 147.921 111.907 134.446 1.00 75.12 1074 LEU A CA 1
ATOM 8540 C C . LEU A 1 1074 ? 148.770 110.817 133.799 1.00 75.12 1074 LEU A C 1
ATOM 8541 O O . LEU A 1 1074 ? 149.494 111.069 132.827 1.00 75.12 1074 LEU A O 1
ATOM 8546 N N . ASP A 1 1075 ? 148.655 109.585 134.297 1.00 72.68 1075 ASP A N 1
ATOM 8547 C CA . ASP A 1 1075 ? 149.547 108.515 133.863 1.00 72.68 1075 ASP A CA 1
ATOM 8548 C C . ASP A 1 1075 ? 149.118 107.945 132.513 1.00 72.68 1075 ASP A C 1
ATOM 8549 O O . ASP A 1 1075 ? 149.944 107.412 131.763 1.00 72.68 1075 ASP A O 1
ATOM 8554 N N . VAL A 1 1076 ? 147.826 108.042 132.186 1.00 67.84 1076 VAL A N 1
ATOM 8555 C CA . VAL A 1 1076 ? 147.363 107.626 130.863 1.00 67.84 1076 VAL A CA 1
ATOM 8556 C C . VAL A 1 1076 ? 147.775 108.646 129.817 1.00 67.84 1076 VAL A C 1
ATOM 8557 O O . VAL A 1 1076 ? 148.465 108.326 128.841 1.00 67.84 1076 VAL A O 1
ATOM 8561 N N . ALA A 1 1077 ? 147.373 109.902 130.027 1.00 72.33 1077 ALA A N 1
ATOM 8562 C CA . ALA A 1 1077 ? 147.569 110.941 129.026 1.00 72.33 1077 ALA A CA 1
ATOM 8563 C C . ALA A 1 1077 ? 149.028 111.350 128.922 1.00 72.33 1077 ALA A C 1
ATOM 8564 O O . ALA A 1 1077 ? 149.420 111.992 127.946 1.00 72.33 1077 ALA A O 1
ATOM 8566 N N . SER A 1 1078 ? 149.844 110.990 129.913 1.00 71.29 1078 SER A N 1
ATOM 8567 C CA . SER A 1 1078 ? 151.278 111.224 129.814 1.00 71.29 1078 SER A CA 1
ATOM 8568 C C . SER A 1 1078 ? 151.898 110.363 128.726 1.00 71.29 1078 SER A C 1
ATOM 8569 O O . SER A 1 1078 ? 152.482 110.874 127.767 1.00 71.29 1078 SER A O 1
ATOM 8572 N N . ILE A 1 1079 ? 151.767 109.042 128.852 1.00 65.93 1079 ILE A N 1
ATOM 8573 C CA . ILE A 1 1079 ? 152.382 108.168 127.868 1.00 65.93 1079 ILE A CA 1
ATOM 8574 C C . ILE A 1 1079 ? 151.590 108.167 126.569 1.00 65.93 1079 ILE A C 1
ATOM 8575 O O . ILE A 1 1079 ? 152.117 107.763 125.528 1.00 65.93 1079 ILE A O 1
ATOM 8580 N N . ARG A 1 1080 ? 150.339 108.626 126.588 1.00 64.35 1080 ARG A N 1
ATOM 8581 C CA . ARG A 1 1080 ? 149.633 108.834 125.327 1.00 64.35 1080 ARG A CA 1
ATOM 8582 C C . ARG A 1 1080 ? 150.029 110.167 124.698 1.00 64.35 1080 ARG A C 1
ATOM 8583 O O . ARG A 1 1080 ? 150.651 110.207 123.633 1.00 64.35 1080 ARG A O 1
ATOM 8591 N N . GLY A 1 1081 ? 149.683 111.268 125.353 1.00 73.95 1081 GLY A N 1
ATOM 8592 C CA . GLY A 1 1081 ? 149.893 112.581 124.776 1.00 73.95 1081 GLY A CA 1
ATOM 8593 C C . GLY A 1 1081 ? 150.738 113.534 125.594 1.00 73.95 1081 GLY A C 1
ATOM 8594 O O . GLY A 1 1081 ? 151.963 113.406 125.687 1.00 73.95 1081 GLY A O 1
ATOM 8595 N N . ASN A 1 1082 ? 150.053 114.497 126.200 1.00 81.99 1082 ASN A N 1
ATOM 8596 C CA . ASN A 1 1082 ? 150.626 115.672 126.829 1.00 81.99 1082 ASN A CA 1
ATOM 8597 C C . ASN A 1 1082 ? 150.738 115.500 128.345 1.00 81.99 1082 ASN A C 1
ATOM 8598 O O . ASN A 1 1082 ? 150.428 114.451 128.905 1.00 81.99 1082 ASN A O 1
ATOM 8603 N N . TYR A 1 1083 ? 151.204 116.550 129.021 1.00 81.35 1083 TYR A N 1
ATOM 8604 C CA . TYR A 1 1083 ? 151.102 116.567 130.475 1.00 81.35 1083 TYR A CA 1
ATOM 8605 C C . TYR A 1 1083 ? 149.726 117.068 130.897 1.00 81.35 1083 TYR A C 1
ATOM 8606 O O . TYR A 1 1083 ? 148.942 116.327 131.498 1.00 81.35 1083 TYR A O 1
ATOM 8615 N N . HIS A 1 1084 ? 149.417 118.327 130.591 1.00 83.15 1084 HIS A N 1
ATOM 8616 C CA . HIS A 1 1084 ? 148.041 118.808 130.558 1.00 83.15 1084 HIS A CA 1
ATOM 8617 C C . HIS A 1 1084 ? 147.658 119.340 129.189 1.00 83.15 1084 HIS A C 1
ATOM 8618 O O . HIS A 1 1084 ? 146.654 118.903 128.614 1.00 83.15 1084 HIS A O 1
ATOM 8625 N N . LYS A 1 1085 ? 148.439 120.267 128.647 1.00 84.77 1085 LYS A N 1
ATOM 8626 C CA . LYS A 1 1085 ? 148.307 120.695 127.265 1.00 84.77 1085 LYS A CA 1
ATOM 8627 C C . LYS A 1 1085 ? 149.604 120.549 126.488 1.00 84.77 1085 LYS A C 1
ATOM 8628 O O . LYS A 1 1085 ? 149.567 120.236 125.296 1.00 84.77 1085 LYS A O 1
ATOM 8634 N N . PHE A 1 1086 ? 150.746 120.716 127.150 1.00 83.72 1086 PHE A N 1
ATOM 8635 C CA . PHE A 1 1086 ? 152.053 120.670 126.507 1.00 83.72 1086 PHE A CA 1
ATOM 8636 C C . PHE A 1 1086 ? 152.379 119.231 126.134 1.00 83.72 1086 PHE A C 1
ATOM 8637 O O . PHE A 1 1086 ? 152.677 118.412 127.009 1.00 83.72 1086 PHE A O 1
ATOM 8645 N N . SER A 1 1087 ? 152.324 118.913 124.845 1.00 82.22 1087 SER A N 1
ATOM 8646 C CA . SER A 1 1087 ? 152.747 117.587 124.429 1.00 82.22 1087 SER A CA 1
ATOM 8647 C C . SER A 1 1087 ? 154.266 117.505 124.423 1.00 82.22 1087 SER A C 1
ATOM 8648 O O . SER A 1 1087 ? 154.967 118.514 124.320 1.00 82.22 1087 SER A O 1
ATOM 8651 N N . TYR A 1 1088 ? 154.773 116.279 124.552 1.00 80.65 1088 TYR A N 1
ATOM 8652 C CA . TYR A 1 1088 ? 156.217 116.092 124.582 1.00 80.65 1088 TYR A CA 1
ATOM 8653 C C . TYR A 1 1088 ? 156.833 116.329 123.209 1.00 80.65 1088 TYR A C 1
ATOM 8654 O O . TYR A 1 1088 ? 157.998 116.730 123.116 1.00 80.65 1088 TYR A O 1
ATOM 8663 N N . ASP A 1 1089 ? 156.066 116.114 122.143 1.00 83.52 1089 ASP A N 1
ATOM 8664 C CA . ASP A 1 1089 ? 156.496 116.442 120.785 1.00 83.52 1089 ASP A CA 1
ATOM 8665 C C . ASP A 1 1089 ? 156.079 117.866 120.411 1.00 83.52 1089 ASP A C 1
ATOM 8666 O O . ASP A 1 1089 ? 155.469 118.123 119.375 1.00 83.52 1089 ASP A O 1
ATOM 8671 N N . ASP A 1 1090 ? 156.402 118.808 121.289 1.00 83.22 1090 ASP A N 1
ATOM 8672 C CA . ASP A 1 1090 ? 156.362 120.228 121.022 1.00 83.22 1090 ASP A CA 1
ATOM 8673 C C . ASP A 1 1090 ? 157.765 120.795 121.142 1.00 83.22 1090 ASP A C 1
ATOM 8674 O O . ASP A 1 1090 ? 158.541 120.335 121.984 1.00 83.22 1090 ASP A O 1
ATOM 8679 N N . PRO A 1 1091 ? 158.120 121.784 120.319 1.00 83.60 1091 PRO A N 1
ATOM 8680 C CA . PRO A 1 1091 ? 159.428 122.433 120.488 1.00 83.60 1091 PRO A CA 1
ATOM 8681 C C . PRO A 1 1091 ? 159.553 123.184 121.798 1.00 83.60 1091 PRO A C 1
ATOM 8682 O O . PRO A 1 1091 ? 160.678 123.337 122.296 1.00 83.60 1091 PRO A O 1
ATOM 8686 N N . VAL A 1 1092 ? 158.425 123.634 122.365 1.00 81.90 1092 VAL A N 1
ATOM 8687 C CA . VAL A 1 1092 ? 158.407 124.270 123.682 1.00 81.90 1092 VAL A CA 1
ATOM 8688 C C . VAL A 1 1092 ? 158.962 123.321 124.734 1.00 81.90 1092 VAL A C 1
ATOM 8689 O O . VAL A 1 1092 ? 159.940 123.634 125.424 1.00 81.90 1092 VAL A O 1
ATOM 8693 N N . PHE A 1 1093 ? 158.359 122.130 124.844 1.00 80.75 1093 PHE A N 1
ATOM 8694 C CA . PHE A 1 1093 ? 158.781 121.175 125.860 1.00 80.75 1093 PHE A CA 1
ATOM 8695 C C . PHE A 1 1093 ? 160.173 120.635 125.571 1.00 80.75 1093 PHE A C 1
ATOM 8696 O O . PHE A 1 1093 ? 160.932 120.367 126.504 1.00 80.75 1093 PHE A O 1
ATOM 8704 N N . LYS A 1 1094 ? 160.516 120.443 124.296 1.00 81.56 1094 LYS A N 1
ATOM 8705 C CA . LYS A 1 1094 ? 161.815 119.866 123.964 1.00 81.56 1094 LYS A CA 1
ATOM 8706 C C . LYS A 1 1094 ? 162.948 120.822 124.306 1.00 81.56 1094 LYS A C 1
ATOM 8707 O O . LYS A 1 1094 ? 163.917 120.433 124.972 1.00 81.56 1094 LYS A O 1
ATOM 8713 N N . GLN A 1 1095 ? 162.818 122.089 123.900 1.00 82.14 1095 GLN A N 1
ATOM 8714 C CA . GLN A 1 1095 ? 163.821 123.086 124.259 1.00 82.14 1095 GLN A CA 1
ATOM 8715 C C . GLN A 1 1095 ? 163.834 123.359 125.759 1.00 82.14 1095 GLN A C 1
ATOM 8716 O O . GLN A 1 1095 ? 164.909 123.575 126.341 1.00 82.14 1095 GLN A O 1
ATOM 8722 N N . GLY A 1 1096 ? 162.670 123.283 126.409 1.00 82.05 1096 GLY A N 1
ATOM 8723 C CA . GLY A 1 1096 ? 162.626 123.455 127.848 1.00 82.05 1096 GLY A CA 1
ATOM 8724 C C . GLY A 1 1096 ? 163.272 122.310 128.602 1.00 82.05 1096 GLY A C 1
ATOM 8725 O O . GLY A 1 1096 ? 163.890 122.516 129.643 1.00 82.05 1096 GLY A O 1
ATOM 8726 N N . TYR A 1 1097 ? 163.144 121.089 128.094 1.00 81.40 1097 TYR A N 1
ATOM 8727 C CA . TYR A 1 1097 ? 163.757 119.965 128.782 1.00 81.40 1097 TYR A CA 1
ATOM 8728 C C . TYR A 1 1097 ? 165.253 119.925 128.519 1.00 81.40 1097 TYR A C 1
ATOM 8729 O O . TYR A 1 1097 ? 166.022 119.439 129.357 1.00 81.40 1097 TYR A O 1
ATOM 8738 N N . LYS A 1 1098 ? 165.684 120.454 127.370 1.00 82.88 1098 LYS A N 1
ATOM 8739 C CA . LYS A 1 1098 ? 167.112 120.629 127.126 1.00 82.88 1098 LYS A CA 1
ATOM 8740 C C . LYS A 1 1098 ? 167.719 121.641 128.091 1.00 82.88 1098 LYS A C 1
ATOM 8741 O O . LYS A 1 1098 ? 168.786 121.399 128.667 1.00 82.88 1098 LYS A O 1
ATOM 8747 N N . ILE A 1 1099 ? 167.048 122.778 128.293 1.00 84.74 1099 ILE A N 1
ATOM 8748 C CA . ILE A 1 1099 ? 167.571 123.762 129.242 1.00 84.74 1099 ILE A CA 1
ATOM 8749 C C . ILE A 1 1099 ? 167.316 123.329 130.692 1.00 84.74 1099 ILE A C 1
ATOM 8750 O O . ILE A 1 1099 ? 167.982 123.819 131.613 1.00 84.74 1099 ILE A O 1
ATOM 8755 N N . TYR A 1 1100 ? 166.410 122.376 130.913 1.00 82.39 1100 TYR A N 1
ATOM 8756 C CA . TYR A 1 1100 ? 166.204 121.806 132.241 1.00 82.39 1100 TYR A CA 1
ATOM 8757 C C . TYR A 1 1100 ? 167.330 120.850 132.614 1.00 82.39 1100 TYR A C 1
ATOM 8758 O O . TYR A 1 1100 ? 167.833 120.882 133.742 1.00 82.39 1100 TYR A O 1
ATOM 8767 N N . LYS A 1 1101 ? 167.737 119.984 131.678 1.00 82.61 1101 LYS A N 1
ATOM 8768 C CA . LYS A 1 1101 ? 168.855 119.078 131.930 1.00 82.61 1101 LYS A CA 1
ATOM 8769 C C . LYS A 1 1101 ? 170.188 119.807 132.033 1.00 82.61 1101 LYS A C 1
ATOM 8770 O O . LYS A 1 1101 ? 171.124 119.279 132.641 1.00 82.61 1101 LYS A O 1
ATOM 8776 N N . SER A 1 1102 ? 170.292 121.001 131.454 1.00 85.17 1102 SER A N 1
ATOM 8777 C CA . SER A 1 1102 ? 171.451 121.871 131.604 1.00 85.17 1102 SER A CA 1
ATOM 8778 C C . SER A 1 1102 ? 171.347 122.687 132.888 1.00 85.17 1102 SER A C 1
ATOM 8779 O O . SER A 1 1102 ? 170.609 122.310 133.805 1.00 85.17 1102 SER A O 1
ATOM 8782 N N . ASP A 1 1103 ? 172.133 123.761 132.982 1.00 89.51 1103 ASP A N 1
ATOM 8783 C CA . ASP A 1 1103 ? 172.117 124.631 134.154 1.00 89.51 1103 ASP A CA 1
ATOM 8784 C C . ASP A 1 1103 ? 170.742 125.260 134.364 1.00 89.51 1103 ASP A C 1
ATOM 8785 O O . ASP A 1 1103 ? 170.043 125.620 133.415 1.00 89.51 1103 ASP A O 1
ATOM 8790 N N . ALA A 1 1104 ? 170.356 125.377 135.633 1.00 88.91 1104 ALA A N 1
ATOM 8791 C CA . ALA A 1 1104 ? 169.027 125.833 136.013 1.00 88.91 1104 ALA A CA 1
ATOM 8792 C C . ALA A 1 1104 ? 168.938 127.339 136.197 1.00 88.91 1104 ALA A C 1
ATOM 8793 O O . ALA A 1 1104 ? 167.832 127.859 136.383 1.00 88.91 1104 ALA A O 1
ATOM 8795 N N . THR A 1 1105 ? 170.066 128.051 136.158 1.00 88.69 1105 THR A N 1
ATOM 8796 C CA . THR A 1 1105 ? 170.034 129.503 136.266 1.00 88.69 1105 THR A CA 1
ATOM 8797 C C . THR A 1 1105 ? 169.468 130.160 135.016 1.00 88.69 1105 THR A C 1
ATOM 8798 O O . THR A 1 1105 ? 168.974 131.289 135.091 1.00 88.69 1105 THR A O 1
ATOM 8802 N N . LEU A 1 1106 ? 169.522 129.476 133.875 1.00 86.66 1106 LEU A N 1
ATOM 8803 C CA . LEU A 1 1106 ? 168.974 129.996 132.632 1.00 86.66 1106 LEU A CA 1
ATOM 8804 C C . LEU A 1 1106 ? 167.488 129.706 132.475 1.00 86.66 1106 LEU A C 1
ATOM 8805 O O . LEU A 1 1106 ? 166.901 130.094 131.461 1.00 86.66 1106 LEU A O 1
ATOM 8810 N N . LEU A 1 1107 ? 166.946 128.898 133.393 1.00 83.31 1107 LEU A N 1
ATOM 8811 C CA . LEU A 1 1107 ? 165.546 128.450 133.357 1.00 83.31 1107 LEU A CA 1
ATOM 8812 C C . LEU A 1 1107 ? 164.502 129.549 133.498 1.00 83.31 1107 LEU A C 1
ATOM 8813 O O . LEU A 1 1107 ? 163.519 129.575 132.760 1.00 83.31 1107 LEU A O 1
ATOM 8818 N N . ASN A 1 1108 ? 164.709 130.452 134.445 1.00 83.42 1108 ASN A N 1
ATOM 8819 C CA . ASN A 1 1108 ? 163.811 131.592 134.593 1.00 83.42 1108 ASN A CA 1
ATOM 8820 C C . ASN A 1 1108 ? 163.843 132.486 133.358 1.00 83.42 1108 ASN A C 1
ATOM 8821 O O . ASN A 1 1108 ? 162.821 133.078 132.995 1.00 83.42 1108 ASN A O 1
ATOM 8826 N N . ASP A 1 1109 ? 164.999 132.577 132.693 1.00 84.25 1109 ASP A N 1
ATOM 8827 C CA . ASP A 1 1109 ? 165.069 133.256 131.404 1.00 84.25 1109 ASP A CA 1
ATOM 8828 C C . ASP A 1 1109 ? 164.251 132.534 130.346 1.00 84.25 1109 ASP A C 1
ATOM 8829 O O . ASP A 1 1109 ? 163.665 133.186 129.476 1.00 84.25 1109 ASP A O 1
ATOM 8834 N N . PHE A 1 1110 ? 164.192 131.198 130.412 1.00 81.60 1110 PHE A N 1
ATOM 8835 C CA . PHE A 1 1110 ? 163.291 130.444 129.545 1.00 81.60 1110 PHE A CA 1
ATOM 8836 C C . PHE A 1 1110 ? 161.840 130.802 129.820 1.00 81.60 1110 PHE A C 1
ATOM 8837 O O . PHE A 1 1110 ? 161.057 130.991 128.886 1.00 81.60 1110 PHE A O 1
ATOM 8845 N N . PHE A 1 1111 ? 161.471 130.924 131.097 1.00 81.95 1111 PHE A N 1
ATOM 8846 C CA . PHE A 1 1111 ? 160.101 131.306 131.438 1.00 81.95 1111 PHE A CA 1
ATOM 8847 C C . PHE A 1 1111 ? 159.749 132.714 130.972 1.00 81.95 1111 PHE A C 1
ATOM 8848 O O . PHE A 1 1111 ? 158.612 132.957 130.552 1.00 81.95 1111 PHE A O 1
ATOM 8856 N N . VAL A 1 1112 ? 160.700 133.645 131.038 1.00 81.83 1112 VAL A N 1
ATOM 8857 C CA . VAL A 1 1112 ? 160.433 135.000 130.565 1.00 81.83 1112 VAL A CA 1
ATOM 8858 C C . VAL A 1 1112 ? 160.383 135.046 129.034 1.00 81.83 1112 VAL A C 1
ATOM 8859 O O . VAL A 1 1112 ? 159.561 135.771 128.460 1.00 81.83 1112 VAL A O 1
ATOM 8863 N N . ALA A 1 1113 ? 161.213 134.250 128.351 1.00 80.32 1113 ALA A N 1
ATOM 8864 C CA . ALA A 1 1113 ? 161.205 134.244 126.890 1.00 80.32 1113 ALA A CA 1
ATOM 8865 C C . ALA A 1 1113 ? 159.940 133.597 126.335 1.00 80.32 1113 ALA A C 1
ATOM 8866 O O . ALA A 1 1113 ? 159.402 134.051 125.320 1.00 80.32 1113 ALA A O 1
ATOM 8868 N N . ILE A 1 1114 ? 159.448 132.538 126.982 1.00 81.22 1114 ILE A N 1
ATOM 8869 C CA . ILE A 1 1114 ? 158.149 131.987 126.600 1.00 81.22 1114 ILE A CA 1
ATOM 8870 C C . ILE A 1 1114 ? 157.023 132.899 127.077 1.00 81.22 1114 ILE A C 1
ATOM 8871 O O . ILE A 1 1114 ? 155.944 132.917 126.466 1.00 81.22 1114 ILE A O 1
ATOM 8876 N N . SER A 1 1115 ? 157.284 133.694 128.124 1.00 82.91 1115 SER A N 1
ATOM 8877 C CA . SER A 1 1115 ? 156.359 134.668 128.721 1.00 82.91 1115 SER A CA 1
ATOM 8878 C C . SER A 1 1115 ? 155.079 134.010 129.223 1.00 82.91 1115 SER A C 1
ATOM 8879 O O . SER A 1 1115 ? 153.997 134.597 129.151 1.00 82.91 1115 SER A O 1
ATOM 8882 N N . ALA A 1 1116 ? 155.193 132.791 129.735 1.00 84.65 1116 ALA A N 1
ATOM 8883 C CA . ALA A 1 1116 ? 154.058 132.130 130.349 1.00 84.65 1116 ALA A CA 1
ATOM 8884 C C . ALA A 1 1116 ? 153.840 132.664 131.760 1.00 84.65 1116 ALA A C 1
ATOM 8885 O O . ALA A 1 1116 ? 154.755 133.175 132.410 1.00 84.65 1116 ALA A O 1
ATOM 8887 N N . GLY A 1 1117 ? 152.601 132.534 132.234 1.00 87.66 1117 GLY A N 1
ATOM 8888 C CA . GLY A 1 1117 ? 152.263 132.941 133.577 1.00 87.66 1117 GLY A CA 1
ATOM 8889 C C . GLY A 1 1117 ? 152.782 131.968 134.613 1.00 87.66 1117 GLY A C 1
ATOM 8890 O O . GLY A 1 1117 ? 153.352 130.919 134.298 1.00 87.66 1117 GLY A O 1
ATOM 8891 N N . PRO A 1 1118 ? 152.572 132.312 135.889 1.00 86.83 1118 PRO A N 1
ATOM 8892 C CA . PRO A 1 1118 ? 153.127 131.477 136.971 1.00 86.83 1118 PRO A CA 1
ATOM 8893 C C . PRO A 1 1118 ? 152.433 130.132 137.141 1.00 86.83 1118 PRO A C 1
ATOM 8894 O O . PRO A 1 1118 ? 153.086 129.162 137.550 1.00 86.83 1118 PRO A O 1
ATOM 8898 N N . LYS A 1 1119 ? 151.135 130.042 136.842 1.00 85.82 1119 LYS A N 1
ATOM 8899 C CA . LYS A 1 1119 ? 150.440 128.761 136.932 1.00 85.82 1119 LYS A CA 1
ATOM 8900 C C . LYS A 1 1119 ? 150.920 127.802 135.848 1.00 85.82 1119 LYS A C 1
ATOM 8901 O O . LYS A 1 1119 ? 151.203 126.628 136.121 1.00 85.82 1119 LYS A O 1
ATOM 8907 N N . GLU A 1 1120 ? 151.050 128.301 134.614 1.00 87.58 1120 GLU A N 1
ATOM 8908 C CA . GLU A 1 1120 ? 151.646 127.513 133.539 1.00 87.58 1120 GLU A CA 1
ATOM 8909 C C . GLU A 1 1120 ? 153.112 127.203 133.816 1.00 87.58 1120 GLU A C 1
ATOM 8910 O O . GLU A 1 1120 ? 153.602 126.138 133.426 1.00 87.58 1120 GLU A O 1
ATOM 8916 N N . GLN A 1 1121 ? 153.808 128.111 134.505 1.00 84.88 1121 GLN A N 1
ATOM 8917 C CA . GLN A 1 1121 ? 155.183 127.878 134.939 1.00 84.88 1121 GLN A CA 1
ATOM 8918 C C . GLN A 1 1121 ? 155.285 126.675 135.873 1.00 84.88 1121 GLN A C 1
ATOM 8919 O O . GLN A 1 1121 ? 156.151 125.806 135.696 1.00 84.88 1121 GLN A O 1
ATOM 8925 N N . GLY A 1 1122 ? 154.392 126.602 136.863 1.00 84.41 1122 GLY A N 1
ATOM 8926 C CA . GLY A 1 1122 ? 154.391 125.459 137.762 1.00 84.41 1122 GLY A CA 1
ATOM 8927 C C . GLY A 1 1122 ? 153.994 124.164 137.077 1.00 84.41 1122 GLY A C 1
ATOM 8928 O O . GLY A 1 1122 ? 154.593 123.110 137.333 1.00 84.41 1122 GLY A O 1
ATOM 8929 N N . ILE A 1 1123 ? 152.991 124.231 136.189 1.00 83.07 1123 ILE A N 1
ATOM 8930 C CA . ILE A 1 1123 ? 152.561 123.057 135.427 1.00 83.07 1123 ILE A CA 1
ATOM 8931 C C . ILE A 1 1123 ? 153.699 122.535 134.558 1.00 83.07 1123 ILE A C 1
ATOM 8932 O O . ILE A 1 1123 ? 153.925 121.323 134.461 1.00 83.07 1123 ILE A O 1
ATOM 8937 N N . LEU A 1 1124 ? 154.490 123.437 133.991 1.00 83.01 1124 LEU A N 1
ATOM 8938 C CA . LEU A 1 1124 ? 155.536 123.021 133.071 1.00 83.01 1124 LEU A CA 1
ATOM 8939 C C . LEU A 1 1124 ? 156.783 122.522 133.804 1.00 83.01 1124 LEU A C 1
ATOM 8940 O O . LEU A 1 1124 ? 157.451 121.598 133.316 1.00 83.01 1124 LEU A O 1
ATOM 8945 N N . LEU A 1 1125 ? 157.070 123.057 135.001 1.00 82.06 1125 LEU A N 1
ATOM 8946 C CA . LEU A 1 1125 ? 158.094 122.449 135.857 1.00 82.06 1125 LEU A CA 1
ATOM 8947 C C . LEU A 1 1125 ? 157.706 121.037 136.287 1.00 82.06 1125 LEU A C 1
ATOM 8948 O O . LEU A 1 1125 ? 158.545 120.123 136.277 1.00 82.06 1125 LEU A O 1
ATOM 8953 N N . ARG A 1 1126 ? 156.437 120.835 136.658 1.00 80.99 1126 ARG A N 1
ATOM 8954 C CA . ARG A 1 1126 ? 155.985 119.486 136.987 1.00 80.99 1126 ARG A CA 1
ATOM 8955 C C . ARG A 1 1126 ? 155.978 118.577 135.762 1.00 80.99 1126 ARG A C 1
ATOM 8956 O O . ARG A 1 1126 ? 156.161 117.362 135.895 1.00 80.99 1126 ARG A O 1
ATOM 8964 N N . ALA A 1 1127 ? 155.807 119.148 134.567 1.00 80.44 1127 ALA A N 1
ATOM 8965 C CA . ALA A 1 1127 ? 155.909 118.368 133.339 1.00 80.44 1127 ALA A CA 1
ATOM 8966 C C . ALA A 1 1127 ? 157.332 117.869 133.110 1.00 80.44 1127 ALA A C 1
ATOM 8967 O O . ALA A 1 1127 ? 157.530 116.712 132.715 1.00 80.44 1127 ALA A O 1
ATOM 8969 N N . PHE A 1 1128 ? 158.335 118.718 133.374 1.00 80.71 1128 PHE A N 1
ATOM 8970 C CA . PHE A 1 1128 ? 159.717 118.246 133.262 1.00 80.71 1128 PHE A CA 1
ATOM 8971 C C . PHE A 1 1128 ? 160.035 117.205 134.323 1.00 80.71 1128 PHE A C 1
ATOM 8972 O O . PHE A 1 1128 ? 160.769 116.244 134.057 1.00 80.71 1128 PHE A O 1
ATOM 8980 N N . ALA A 1 1129 ? 159.499 117.390 135.533 1.00 80.14 1129 ALA A N 1
ATOM 8981 C CA . ALA A 1 1129 ? 159.747 116.429 136.601 1.00 80.14 1129 ALA A CA 1
ATOM 8982 C C . ALA A 1 1129 ? 159.094 115.086 136.300 1.00 80.14 1129 ALA A C 1
ATOM 8983 O O . ALA A 1 1129 ? 159.621 114.036 136.682 1.00 80.14 1129 ALA A O 1
ATOM 8985 N N . TYR A 1 1130 ? 157.960 115.093 135.602 1.00 77.66 1130 TYR A N 1
ATOM 8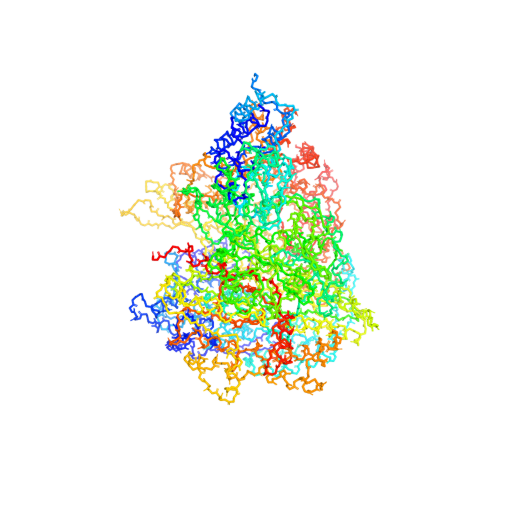986 C CA . TYR A 1 1130 ? 157.332 113.825 135.268 1.00 77.66 1130 TYR A CA 1
ATOM 8987 C C . TYR A 1 1130 ? 157.930 113.212 134.009 1.00 77.66 1130 TYR A C 1
ATOM 8988 O O . TYR A 1 1130 ? 157.782 112.011 133.778 1.00 77.66 1130 TYR A O 1
ATOM 8997 N N . TYR A 1 1131 ? 158.595 114.003 133.173 1.00 78.66 1131 TYR A N 1
ATOM 8998 C CA . TYR A 1 1131 ? 159.282 113.377 132.052 1.00 78.66 1131 TYR A CA 1
ATOM 8999 C C . TYR A 1 1131 ? 160.628 112.798 132.469 1.00 78.66 1131 TYR A C 1
ATOM 9000 O O . TYR A 1 1131 ? 161.068 111.797 131.893 1.00 78.66 1131 TYR A O 1
ATOM 9009 N N . SER A 1 1132 ? 161.291 113.405 133.460 1.00 77.39 1132 SER A N 1
ATOM 9010 C CA . SER A 1 1132 ? 162.599 112.910 133.883 1.00 77.39 1132 SER A CA 1
ATOM 9011 C C . SER A 1 1132 ? 162.484 111.594 134.645 1.00 77.39 1132 SER A C 1
ATOM 9012 O O . SER A 1 1132 ? 163.410 110.775 134.617 1.00 77.39 1132 SER A O 1
ATOM 9015 N N . LEU A 1 1133 ? 161.367 111.372 135.333 1.00 75.70 1133 LEU A N 1
ATOM 9016 C CA . LEU A 1 1133 ? 161.102 110.120 136.037 1.00 75.70 1133 LEU A CA 1
ATOM 9017 C C . LEU A 1 1133 ? 159.902 109.448 135.388 1.00 75.70 1133 LEU A C 1
ATOM 9018 O O . LEU A 1 1133 ? 158.798 109.998 135.421 1.00 75.70 1133 LEU A O 1
ATOM 9023 N N . TYR A 1 1134 ? 160.124 108.251 134.833 1.00 72.74 1134 TYR A N 1
ATOM 9024 C CA . TYR A 1 1134 ? 159.095 107.426 134.182 1.00 72.74 1134 TYR A CA 1
ATOM 9025 C C . TYR A 1 1134 ? 158.450 108.147 132.998 1.00 72.74 1134 TYR A C 1
ATOM 9026 O O . TYR A 1 1134 ? 157.228 108.264 132.915 1.00 72.74 1134 TYR A O 1
ATOM 9035 N N . GLY A 1 1135 ? 159.279 108.643 132.087 1.00 72.09 1135 GLY A N 1
ATOM 9036 C CA . GLY A 1 1135 ? 158.842 109.176 130.820 1.00 72.09 1135 GLY A CA 1
ATOM 9037 C C . GLY A 1 1135 ? 159.376 108.423 129.629 1.00 72.09 1135 GLY A C 1
ATOM 9038 O O . GLY A 1 1135 ? 159.250 108.903 128.499 1.00 72.09 1135 GLY A O 1
ATOM 9039 N N . ASN A 1 1136 ? 159.972 107.249 129.847 1.00 71.31 1136 ASN A N 1
ATOM 9040 C CA . ASN A 1 1136 ? 160.634 106.542 128.758 1.00 71.31 1136 ASN A CA 1
ATOM 9041 C C . ASN A 1 1136 ? 159.642 105.779 127.886 1.00 71.31 1136 ASN A C 1
ATOM 9042 O O . ASN A 1 1136 ? 159.812 105.712 126.665 1.00 71.31 1136 ASN A O 1
ATOM 9047 N N . VAL A 1 1137 ? 158.604 105.198 128.478 1.00 68.24 1137 VAL A N 1
ATOM 9048 C CA . VAL A 1 1137 ? 157.594 104.532 127.663 1.00 68.24 1137 VAL A CA 1
ATOM 9049 C C . VAL A 1 1137 ? 156.550 105.553 127.230 1.00 68.24 1137 VAL A C 1
ATOM 9050 O O . VAL A 1 1137 ? 156.252 106.514 127.950 1.00 68.24 1137 VAL A O 1
ATOM 9054 N N . GLU A 1 1138 ? 156.024 105.365 126.023 1.00 64.58 1138 GLU A N 1
ATOM 9055 C CA . GLU A 1 1138 ? 155.056 106.270 125.418 1.00 64.58 1138 GLU A CA 1
ATOM 9056 C C . GLU A 1 1138 ? 154.395 105.529 124.267 1.00 64.58 1138 GLU A C 1
ATOM 9057 O O . GLU A 1 1138 ? 155.009 104.651 123.657 1.00 64.58 1138 GLU A O 1
ATOM 9063 N N . TYR A 1 1139 ? 153.135 105.859 123.989 1.00 53.73 1139 TYR A N 1
ATOM 9064 C CA . TYR A 1 1139 ? 152.501 104.946 123.045 1.00 53.73 1139 TYR A CA 1
ATOM 9065 C C . TYR A 1 1139 ? 151.818 105.629 121.863 1.00 53.73 1139 TYR A C 1
ATOM 9066 O O . TYR A 1 1139 ? 151.852 105.075 120.760 1.00 53.73 1139 TYR A O 1
ATOM 9075 N N . HIS A 1 1140 ? 151.202 106.800 122.068 1.00 57.02 1140 HIS A N 1
ATOM 9076 C CA . HIS A 1 1140 ? 150.772 107.727 121.009 1.00 57.02 1140 HIS A CA 1
ATOM 9077 C C . HIS A 1 1140 ? 149.733 107.116 120.059 1.00 57.02 1140 HIS A C 1
ATOM 9078 O O . HIS A 1 1140 ? 150.011 106.804 118.902 1.00 57.02 1140 HIS A O 1
ATOM 9085 N N . TYR A 1 1141 ? 148.529 106.927 120.581 1.00 51.11 1141 TYR A N 1
ATOM 9086 C CA . TYR A 1 1141 ? 147.384 106.631 119.731 1.00 51.11 1141 TYR A CA 1
ATOM 9087 C C . TYR A 1 1141 ? 146.518 107.874 119.544 1.00 51.11 1141 TYR A C 1
ATOM 9088 O O . TYR A 1 1141 ? 146.620 108.846 120.293 1.00 51.11 1141 TYR A O 1
ATOM 9097 N N . VAL A 1 1142 ? 145.663 107.835 118.519 1.00 46.57 1142 VAL A N 1
ATOM 9098 C CA . VAL A 1 1142 ? 144.760 108.936 118.183 1.00 46.57 1142 VAL A CA 1
ATOM 9099 C C . VAL A 1 1142 ? 143.373 108.365 117.913 1.00 46.57 1142 VAL A C 1
ATOM 9100 O O . VAL A 1 1142 ? 143.215 107.508 117.036 1.00 46.57 1142 VAL A O 1
ATOM 9104 N N . LEU A 1 1143 ? 142.373 108.839 118.657 1.00 45.21 1143 LEU A N 1
ATOM 9105 C CA . LEU A 1 1143 ? 140.962 108.642 118.331 1.00 45.21 1143 LEU A CA 1
ATOM 9106 C C . LEU A 1 1143 ? 140.311 109.997 118.071 1.00 45.21 1143 LEU A C 1
ATOM 9107 O O . LEU A 1 1143 ? 140.978 111.030 118.018 1.00 45.21 1143 LEU A O 1
ATOM 9112 N N . SER A 1 1144 ? 138.993 109.988 117.914 1.00 44.80 1144 SER A N 1
ATOM 9113 C CA . SER A 1 1144 ? 138.230 111.189 117.616 1.00 44.80 1144 SER A CA 1
ATOM 9114 C C . SER A 1 1144 ? 136.899 111.157 118.351 1.00 44.80 1144 SER A C 1
ATOM 9115 O O . SER A 1 1144 ? 136.350 110.079 118.598 1.00 44.80 1144 SER A O 1
ATOM 9118 N N . PRO A 1 1145 ? 136.369 112.321 118.738 1.00 42.71 1145 PRO A N 1
ATOM 9119 C CA . PRO A 1 1145 ? 135.063 112.335 119.414 1.00 42.71 1145 PRO A CA 1
ATOM 9120 C C . PRO A 1 1145 ? 133.894 111.952 118.522 1.00 42.71 1145 PRO A C 1
ATOM 9121 O O . PRO A 1 1145 ? 132.919 111.388 119.028 1.00 42.71 1145 PRO A O 1
ATOM 9125 N N . ARG A 1 1146 ? 133.942 112.249 117.221 1.00 41.41 1146 ARG A N 1
ATOM 9126 C CA . ARG A 1 1146 ? 132.908 111.758 116.316 1.00 41.41 1146 ARG A CA 1
ATOM 9127 C C . ARG A 1 1146 ? 133.006 110.258 116.107 1.00 41.41 1146 ARG A C 1
ATOM 9128 O O . ARG A 1 1146 ? 132.011 109.621 115.752 1.00 41.41 1146 ARG A O 1
ATOM 9136 N N . GLN A 1 1147 ? 134.187 109.689 116.318 1.00 41.94 1147 GLN A N 1
ATOM 9137 C CA . GLN A 1 1147 ? 134.392 108.258 116.162 1.00 41.94 1147 GLN A CA 1
ATOM 9138 C C . GLN A 1 1147 ? 133.881 107.503 117.385 1.00 41.94 1147 GLN A C 1
ATOM 9139 O O . GLN A 1 1147 ? 133.188 106.490 117.257 1.00 41.94 1147 GLN A O 1
ATOM 9145 N N . LEU A 1 1148 ? 134.235 107.980 118.576 1.00 41.10 1148 LEU A N 1
ATOM 9146 C CA . LEU A 1 1148 ? 133.779 107.408 119.845 1.00 41.10 1148 LEU A CA 1
ATOM 9147 C C . LEU A 1 1148 ? 132.661 108.282 120.412 1.00 41.10 1148 LEU A C 1
ATOM 9148 O O . LEU A 1 1148 ? 132.814 108.957 121.428 1.00 41.10 1148 LEU A O 1
ATOM 9153 N N . PHE A 1 1149 ? 131.517 108.259 119.731 1.00 36.75 1149 PHE A N 1
ATOM 9154 C CA . PHE A 1 1149 ? 130.462 109.238 119.987 1.00 36.75 1149 PHE A CA 1
ATOM 9155 C C . PHE A 1 1149 ? 129.685 108.915 121.263 1.00 36.75 1149 PHE A C 1
ATOM 9156 O O . PHE A 1 1149 ? 129.655 109.719 122.197 1.00 36.75 1149 PHE A O 1
ATOM 9164 N N . PHE A 1 1150 ? 129.051 107.744 121.323 1.00 35.48 1150 PHE A N 1
ATOM 9165 C CA . PHE A 1 1150 ? 128.428 107.265 122.554 1.00 35.48 1150 PHE A CA 1
ATOM 9166 C C . PHE A 1 1150 ? 129.366 106.462 123.440 1.00 35.48 1150 PHE A C 1
ATOM 9167 O O . PHE A 1 1150 ? 129.010 106.177 124.586 1.00 35.48 1150 PHE A O 1
ATOM 9175 N N . LEU A 1 1151 ? 130.538 106.091 122.952 1.00 37.59 1151 LEU A N 1
ATOM 9176 C CA . LEU A 1 1151 ? 131.416 105.184 123.668 1.00 37.59 1151 LEU A CA 1
ATOM 9177 C C . LEU A 1 1151 ? 132.415 105.958 124.523 1.00 37.59 1151 LEU A C 1
ATOM 9178 O O . LEU A 1 1151 ? 132.626 107.158 124.349 1.00 37.59 1151 LEU A O 1
ATOM 9183 N N . SER A 1 1152 ? 133.044 105.246 125.453 1.00 41.94 1152 SER A N 1
ATOM 9184 C CA . SER A 1 1152 ? 133.846 105.888 126.485 1.00 41.94 1152 SER A CA 1
ATOM 9185 C C . SER A 1 1152 ? 135.236 106.246 125.983 1.00 41.94 1152 SER A C 1
ATOM 9186 O O . SER A 1 1152 ? 135.857 105.497 125.226 1.00 41.94 1152 SER A O 1
ATOM 9189 N N . ASP A 1 1153 ? 135.729 107.395 126.435 1.00 46.50 1153 ASP A N 1
ATOM 9190 C CA . ASP A 1 1153 ? 137.067 107.873 126.127 1.00 46.50 1153 ASP A CA 1
ATOM 9191 C C . ASP A 1 1153 ? 138.128 107.313 127.059 1.00 46.50 1153 ASP A C 1
ATOM 9192 O O . ASP A 1 1153 ? 139.302 107.664 126.915 1.00 46.50 1153 ASP A O 1
ATOM 9197 N N . ASN A 1 1154 ? 137.753 106.467 128.012 1.00 45.37 1154 ASN A N 1
ATOM 9198 C CA . ASN A 1 1154 ? 138.666 106.080 129.067 1.00 45.37 1154 ASN A CA 1
ATOM 9199 C C . ASN A 1 1154 ? 139.147 104.662 128.822 1.00 45.37 1154 ASN A C 1
ATOM 9200 O O . ASN A 1 1154 ? 138.316 103.754 128.674 1.00 45.37 1154 ASN A O 1
ATOM 9205 N N . PRO A 1 1155 ? 140.460 104.424 128.756 1.00 43.64 1155 PRO A N 1
ATOM 9206 C CA . PRO A 1 1155 ? 140.961 103.047 128.641 1.00 43.64 1155 PRO A CA 1
ATOM 9207 C C . PRO A 1 1155 ? 140.767 102.201 129.888 1.00 43.64 1155 PRO A C 1
ATOM 9208 O O . PRO A 1 1155 ? 140.974 100.985 129.818 1.00 43.64 1155 PRO A O 1
ATOM 9212 N N . VAL A 1 1156 ? 140.391 102.797 131.022 1.00 46.38 1156 VAL A N 1
ATOM 9213 C CA . VAL A 1 1156 ? 140.181 102.048 132.253 1.00 46.38 1156 VAL A CA 1
ATOM 9214 C C . VAL A 1 1156 ? 138.912 101.203 132.164 1.00 46.38 1156 VAL A C 1
ATOM 9215 O O . VAL A 1 1156 ? 138.792 100.182 132.847 1.00 46.38 1156 VAL A O 1
ATOM 9219 N N . SER A 1 1157 ? 137.990 101.551 131.266 1.00 42.08 1157 SER A N 1
ATOM 9220 C CA . SER A 1 1157 ? 136.751 100.801 131.105 1.00 42.08 1157 SER A CA 1
ATOM 9221 C C . SER A 1 1157 ? 136.948 99.406 130.521 1.00 42.08 1157 SER A C 1
ATOM 9222 O O . SER A 1 1157 ? 135.990 98.628 130.496 1.00 42.08 1157 SER A O 1
ATOM 9225 N N . ALA A 1 1158 ? 138.148 99.066 130.061 1.00 44.47 1158 ALA A N 1
ATOM 9226 C CA . ALA A 1 1158 ? 138.437 97.744 129.534 1.00 44.47 1158 ALA A CA 1
ATOM 9227 C C . ALA A 1 1158 ? 139.158 96.839 130.520 1.00 44.47 1158 ALA A C 1
ATOM 9228 O O . ALA A 1 1158 ? 139.482 95.705 130.161 1.00 44.47 1158 ALA A O 1
ATOM 9230 N N . GLU A 1 1159 ? 139.416 97.296 131.750 1.00 48.72 1159 GLU A N 1
ATOM 9231 C CA . GLU A 1 1159 ? 140.189 96.473 132.673 1.00 48.72 1159 GLU A CA 1
ATOM 9232 C C . GLU A 1 1159 ? 139.367 95.331 133.245 1.00 48.72 1159 GLU A C 1
ATOM 9233 O O . GLU A 1 1159 ? 139.942 94.381 133.784 1.00 48.72 1159 GLU A O 1
ATOM 9239 N N . ARG A 1 1160 ? 138.042 95.390 133.135 1.00 43.30 1160 ARG A N 1
ATOM 9240 C CA . ARG A 1 1160 ? 137.217 94.299 133.623 1.00 43.30 1160 ARG A CA 1
ATOM 9241 C C . ARG A 1 1160 ? 137.124 93.164 132.614 1.00 43.30 1160 ARG A C 1
ATOM 9242 O O . ARG A 1 1160 ? 136.610 92.094 132.950 1.00 43.30 1160 ARG A O 1
ATOM 9250 N N . LEU A 1 1161 ? 137.616 93.371 131.394 1.00 43.20 1161 LEU A N 1
ATOM 9251 C CA . LEU A 1 1161 ? 137.411 92.442 130.294 1.00 43.20 1161 LEU A CA 1
ATOM 9252 C C . LEU A 1 1161 ? 138.601 91.536 130.023 1.00 43.20 1161 LEU A C 1
ATOM 9253 O O . LEU A 1 1161 ? 138.429 90.503 129.371 1.00 43.20 1161 LEU A O 1
ATOM 9258 N N . VAL A 1 1162 ? 139.794 91.898 130.489 1.00 45.15 1162 VAL A N 1
ATOM 9259 C CA . VAL A 1 1162 ? 141.031 91.210 130.142 1.00 45.15 1162 VAL A CA 1
ATOM 9260 C C . VAL A 1 1162 ? 141.734 90.795 131.427 1.00 45.15 1162 VAL A C 1
ATOM 9261 O O . VAL A 1 1162 ? 141.936 91.622 132.323 1.00 45.15 1162 VAL A O 1
ATOM 9265 N N . ARG A 1 1163 ? 142.105 89.520 131.515 1.00 46.93 1163 ARG A N 1
ATOM 9266 C CA . ARG A 1 1163 ? 142.842 89.004 132.659 1.00 46.93 1163 ARG A CA 1
ATOM 9267 C C . ARG A 1 1163 ? 144.335 89.156 132.407 1.00 46.93 1163 ARG A C 1
ATOM 9268 O O . ARG A 1 1163 ? 144.891 88.498 131.523 1.00 46.93 1163 ARG A O 1
ATOM 9276 N N . ILE A 1 1164 ? 144.977 90.019 133.177 1.00 47.96 1164 ILE A N 1
ATOM 9277 C CA . ILE A 1 1164 ? 146.411 90.274 133.078 1.00 47.96 1164 ILE A CA 1
ATOM 9278 C C . ILE A 1 1164 ? 147.083 89.625 134.279 1.00 47.96 1164 ILE A C 1
ATOM 9279 O O . ILE A 1 1164 ? 146.699 89.917 135.416 1.00 47.96 1164 ILE A O 1
ATOM 9284 N N . PRO A 1 1165 ? 148.053 88.734 134.077 1.00 49.45 1165 PRO A N 1
ATOM 9285 C CA . PRO A 1 1165 ? 148.746 88.100 135.208 1.00 49.45 1165 PRO A CA 1
ATOM 9286 C C . PRO A 1 1165 ? 149.577 89.104 135.984 1.00 49.45 1165 PRO A C 1
ATOM 9287 O O . PRO A 1 1165 ? 150.212 89.988 135.391 1.00 49.45 1165 PRO A O 1
ATOM 9291 N N . PRO A 1 1166 ? 149.600 88.998 137.317 1.00 51.84 1166 PRO A N 1
ATOM 9292 C CA . PRO A 1 1166 ? 150.222 90.052 138.136 1.00 51.84 1166 PRO A CA 1
ATOM 9293 C C . PRO A 1 1166 ? 151.739 90.057 138.117 1.00 51.84 1166 PRO A C 1
ATOM 9294 O O . PRO A 1 1166 ? 152.335 90.992 138.662 1.00 51.84 1166 PRO A O 1
ATOM 9298 N N . SER A 1 1167 ? 152.386 89.065 137.511 1.00 51.44 1167 SER A N 1
ATOM 9299 C CA . SER A 1 1167 ? 153.839 89.053 137.417 1.00 51.44 1167 SER A CA 1
ATOM 9300 C C . SER A 1 1167 ? 154.375 90.007 136.357 1.00 51.44 1167 SER A C 1
ATOM 9301 O O . SER A 1 1167 ? 155.596 90.153 136.243 1.00 51.44 1167 SER A O 1
ATOM 9304 N N . TYR A 1 1168 ? 153.506 90.654 135.580 1.00 51.21 1168 TYR A N 1
ATOM 9305 C CA . TYR A 1 1168 ? 153.947 91.623 134.590 1.00 51.21 1168 TYR A CA 1
ATOM 9306 C C . TYR A 1 1168 ? 154.014 93.041 135.130 1.00 51.21 1168 TYR A C 1
ATOM 9307 O O . TYR A 1 1168 ? 154.657 93.894 134.513 1.00 51.21 1168 TYR A O 1
ATOM 9316 N N . TYR A 1 1169 ? 153.370 93.310 136.258 1.00 51.94 1169 TYR A N 1
ATOM 9317 C CA . TYR A 1 1169 ? 153.351 94.643 136.855 1.00 51.94 1169 TYR A CA 1
ATOM 9318 C C . TYR A 1 1169 ? 154.698 94.891 137.517 1.00 51.94 1169 TYR A C 1
ATOM 9319 O O . TYR A 1 1169 ? 154.904 94.603 138.695 1.00 51.94 1169 TYR A O 1
ATOM 9328 N N . VAL A 1 1170 ? 155.632 95.433 136.738 1.00 53.29 1170 VAL A N 1
ATOM 9329 C CA . VAL A 1 1170 ? 157.001 95.659 137.178 1.00 53.29 1170 VAL A CA 1
ATOM 9330 C C . VAL A 1 1170 ? 157.358 97.130 137.225 1.00 53.29 1170 VAL A C 1
ATOM 9331 O O . VAL A 1 1170 ? 158.516 97.466 137.507 1.00 53.29 1170 VAL A O 1
ATOM 9335 N N . SER A 1 1171 ? 156.409 98.020 136.958 1.00 56.77 1171 SER A N 1
ATOM 9336 C CA . SER A 1 1171 ? 156.675 99.447 137.022 1.00 56.77 1171 SER A CA 1
ATOM 9337 C C . SER A 1 1171 ? 155.388 100.172 137.374 1.00 56.77 1171 SER A C 1
ATOM 9338 O O . SER A 1 1171 ? 154.290 99.633 137.229 1.00 56.77 1171 SER A O 1
ATOM 9341 N N . THR A 1 1172 ? 155.542 101.415 137.830 1.00 60.15 1172 THR A N 1
ATOM 9342 C CA . THR A 1 1172 ? 154.411 102.233 138.250 1.00 60.15 1172 THR A CA 1
ATOM 9343 C C . THR A 1 1172 ? 153.525 102.667 137.093 1.00 60.15 1172 THR A C 1
ATOM 9344 O O . THR A 1 1172 ? 152.390 103.092 137.327 1.00 60.15 1172 THR A O 1
ATOM 9348 N N . GLN A 1 1173 ? 154.007 102.558 135.859 1.00 61.42 1173 GLN A N 1
ATOM 9349 C CA . GLN A 1 1173 ? 153.253 102.925 134.673 1.00 61.42 1173 GLN A CA 1
ATOM 9350 C C . GLN A 1 1173 ? 152.920 101.716 133.813 1.00 61.42 1173 GLN A C 1
ATOM 9351 O O . GLN A 1 1173 ? 152.729 101.852 132.604 1.00 61.42 1173 GLN A O 1
ATOM 9357 N N . CYS A 1 1174 ? 152.857 100.530 134.420 1.00 53.18 1174 CYS A N 1
ATOM 9358 C CA . CYS A 1 1174 ? 152.407 99.342 133.711 1.00 53.18 1174 CYS A CA 1
ATOM 9359 C C . CYS A 1 1174 ? 150.894 99.254 133.644 1.00 53.18 1174 CYS A C 1
ATOM 9360 O O . CYS A 1 1174 ? 150.363 98.740 132.658 1.00 53.18 1174 CYS A O 1
ATOM 9363 N N . ARG A 1 1175 ? 150.197 99.754 134.666 1.00 53.26 1175 ARG A N 1
ATOM 9364 C CA . ARG A 1 1175 ? 148.760 99.522 134.787 1.00 53.26 1175 ARG A CA 1
ATOM 9365 C C . ARG A 1 1175 ? 147.982 100.255 133.703 1.00 53.26 1175 ARG A C 1
ATOM 9366 O O . ARG A 1 1175 ? 147.186 99.643 132.978 1.00 53.26 1175 ARG A O 1
ATOM 9374 N N . ALA A 1 1176 ? 148.242 101.552 133.544 1.00 51.70 1176 ALA A N 1
ATOM 9375 C CA . ALA A 1 1176 ? 147.598 102.345 132.505 1.00 51.70 1176 ALA A CA 1
ATOM 9376 C C . ALA A 1 1176 ? 148.010 101.914 131.106 1.00 51.70 1176 ALA A C 1
ATOM 9377 O O . ALA A 1 1176 ? 147.188 101.937 130.185 1.00 51.70 1176 ALA A O 1
ATOM 9379 N N . LEU A 1 1177 ? 149.271 101.512 130.963 1.00 48.49 1177 LEU A N 1
ATOM 9380 C CA . LEU A 1 1177 ? 149.808 101.042 129.692 1.00 48.49 1177 LEU A CA 1
ATOM 9381 C C . LEU A 1 1177 ? 149.113 99.769 129.227 1.00 48.49 1177 LEU A C 1
ATOM 9382 O O . LEU A 1 1177 ? 148.770 99.640 128.057 1.00 48.49 1177 LEU A O 1
ATOM 9387 N N . TYR A 1 1178 ? 148.892 98.834 130.146 1.00 47.39 1178 TYR A N 1
ATOM 9388 C CA . TYR A 1 1178 ? 148.205 97.594 129.804 1.00 47.39 1178 TYR A CA 1
ATOM 9389 C C . TYR A 1 1178 ? 146.713 97.831 129.605 1.00 47.39 1178 TYR A C 1
ATOM 9390 O O . TYR A 1 1178 ? 146.078 97.135 128.802 1.00 47.39 1178 TYR A O 1
ATOM 9399 N N . ASN A 1 1179 ? 146.145 98.811 130.318 1.00 46.64 1179 ASN A N 1
ATOM 9400 C CA . ASN A 1 1179 ? 144.757 99.199 130.078 1.00 46.64 1179 ASN A CA 1
ATOM 9401 C C . ASN A 1 1179 ? 144.575 99.772 128.682 1.00 46.64 1179 ASN A C 1
ATOM 9402 O O . ASN A 1 1179 ? 143.565 99.510 128.024 1.00 46.64 1179 ASN A O 1
ATOM 9407 N N . ILE A 1 1180 ? 145.550 100.552 128.214 1.00 45.44 1180 ILE A N 1
ATOM 9408 C CA . ILE A 1 1180 ? 145.510 101.080 126.853 1.00 45.44 1180 ILE A CA 1
ATOM 9409 C C . ILE A 1 1180 ? 145.641 99.958 125.832 1.00 45.44 1180 ILE A C 1
ATOM 9410 O O . ILE A 1 1180 ? 144.940 99.954 124.809 1.00 45.44 1180 ILE A O 1
ATOM 9415 N N . PHE A 1 1181 ? 146.527 98.986 126.104 1.00 45.12 1181 PHE A N 1
ATOM 9416 C CA . PHE A 1 1181 ? 146.662 97.797 125.255 1.00 45.12 1181 PHE A CA 1
ATOM 9417 C C . PHE A 1 1181 ? 145.336 97.071 125.089 1.00 45.12 1181 PHE A C 1
ATOM 9418 O O . PHE A 1 1181 ? 144.874 96.835 123.961 1.00 45.12 1181 PHE A O 1
ATOM 9426 N N . SER A 1 1182 ? 144.691 96.759 126.212 1.00 42.41 1182 SER A N 1
ATOM 9427 C CA . SER A 1 1182 ? 143.418 96.049 126.186 1.00 42.41 1182 SER A CA 1
ATOM 9428 C C . SER A 1 1182 ? 142.314 96.878 125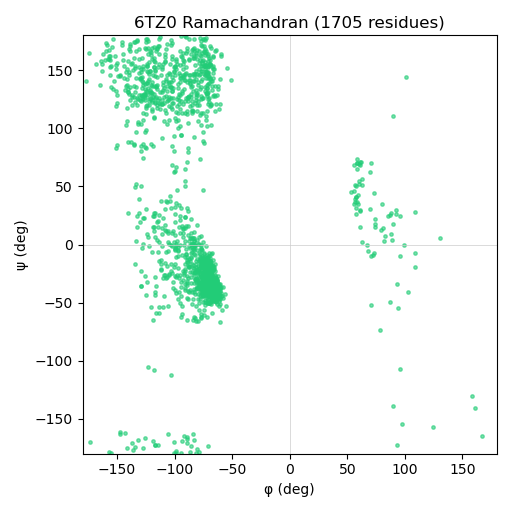.536 1.00 42.41 1182 SER A C 1
ATOM 9429 O O . SER A 1 1182 ? 141.521 96.349 124.752 1.00 42.41 1182 SER A O 1
ATOM 9432 N N . TYR A 1 1183 ? 142.285 98.185 125.803 1.00 39.99 1183 TYR A N 1
ATOM 9433 C CA . TYR A 1 1183 ? 141.227 99.053 125.289 1.00 39.99 1183 TYR A CA 1
ATOM 9434 C C . TYR A 1 1183 ? 141.299 99.195 123.776 1.00 39.99 1183 TYR A C 1
ATOM 9435 O O . TYR A 1 1183 ? 140.285 99.050 123.077 1.00 39.99 1183 TYR A O 1
ATOM 9444 N N . LEU A 1 1184 ? 142.495 99.467 123.255 1.00 40.11 1184 LEU A N 1
ATOM 9445 C CA . LEU A 1 1184 ? 142.667 99.604 121.816 1.00 40.11 1184 LEU A CA 1
ATOM 9446 C C . LEU A 1 1184 ? 142.480 98.280 121.090 1.00 40.11 1184 LEU A C 1
ATOM 9447 O O . LEU A 1 1184 ? 141.964 98.272 119.967 1.00 40.11 1184 LEU A O 1
ATOM 9452 N N . HIS A 1 1185 ? 142.855 97.154 121.712 1.00 41.18 1185 HIS A N 1
ATOM 9453 C CA . HIS A 1 1185 ? 142.593 95.870 121.068 1.00 41.18 1185 HIS A CA 1
ATOM 9454 C C . HIS A 1 1185 ? 141.108 95.544 121.031 1.00 41.18 1185 HIS A C 1
ATOM 9455 O O . HIS A 1 1185 ? 140.625 94.960 120.056 1.00 41.18 1185 HIS A O 1
ATOM 9462 N N . ILE A 1 1186 ? 140.370 95.896 122.081 1.00 41.18 1186 ILE A N 1
ATOM 9463 C CA . ILE A 1 1186 ? 138.951 95.574 122.098 1.00 41.18 1186 ILE A CA 1
ATOM 9464 C C . ILE A 1 1186 ? 138.181 96.461 121.125 1.00 41.18 1186 ILE A C 1
ATOM 9465 O O . ILE A 1 1186 ? 137.302 95.976 120.407 1.00 41.18 1186 ILE A O 1
ATOM 9470 N N . LEU A 1 1187 ? 138.533 97.749 121.032 1.00 40.73 1187 LEU A N 1
ATOM 9471 C CA . LEU A 1 1187 ? 137.903 98.594 120.014 1.00 40.73 1187 LEU A CA 1
ATOM 9472 C C . LEU A 1 1187 ? 138.318 98.215 118.598 1.00 40.73 1187 LEU A C 1
ATOM 9473 O O . LEU A 1 1187 ? 137.542 98.407 117.658 1.00 40.73 1187 LEU A O 1
ATOM 9478 N N . ARG A 1 1188 ? 139.529 97.686 118.422 1.00 44.79 1188 ARG A N 1
ATOM 9479 C CA . ARG A 1 1188 ? 140.029 97.402 117.083 1.00 44.79 1188 ARG A CA 1
ATOM 9480 C C . ARG A 1 1188 ? 139.347 96.184 116.464 1.00 44.79 1188 ARG A C 1
ATOM 9481 O O . ARG A 1 1188 ? 139.263 96.084 115.236 1.00 44.79 1188 ARG A O 1
ATOM 9489 N N . SER A 1 1189 ? 138.825 95.273 117.277 1.00 41.92 1189 SER A N 1
ATOM 9490 C CA . SER A 1 1189 ? 138.365 93.972 116.799 1.00 41.92 1189 SER A CA 1
ATOM 9491 C C . SER A 1 1189 ? 136.995 93.623 117.355 1.00 41.92 1189 SER A C 1
ATOM 9492 O O . SER A 1 1189 ? 136.792 92.552 117.925 1.00 41.92 1189 SER A O 1
ATOM 9495 N N . ILE A 1 1190 ? 136.026 94.526 117.202 1.00 40.06 1190 ILE A N 1
ATOM 9496 C CA . ILE A 1 1190 ? 134.692 94.272 117.739 1.00 40.06 1190 ILE A CA 1
ATOM 9497 C C . ILE A 1 1190 ? 133.945 93.277 116.858 1.00 40.06 1190 ILE A C 1
ATOM 9498 O O . ILE A 1 1190 ? 133.018 92.594 117.312 1.00 40.06 1190 ILE A O 1
ATOM 9503 N N . THR A 1 1191 ? 134.358 93.158 115.594 1.00 40.36 1191 THR A N 1
ATOM 9504 C CA . THR A 1 1191 ? 133.604 92.371 114.623 1.00 40.36 1191 THR A CA 1
ATOM 9505 C C . THR A 1 1191 ? 133.694 90.877 114.901 1.00 40.36 1191 THR A C 1
ATOM 9506 O O . THR A 1 1191 ? 132.766 90.125 114.585 1.00 40.36 1191 THR A O 1
ATOM 9510 N N . SER A 1 1192 ? 134.798 90.426 115.490 1.00 41.99 1192 SER A N 1
ATOM 9511 C CA . SER A 1 1192 ? 134.923 89.008 115.799 1.00 41.99 1192 SER A CA 1
ATOM 9512 C C . SER A 1 1192 ? 134.754 88.750 117.290 1.00 41.99 1192 SER A C 1
ATOM 9513 O O . SER A 1 1192 ? 134.997 87.636 117.765 1.00 41.99 1192 SER A O 1
ATOM 9516 N N . ASN A 1 1193 ? 134.334 89.763 118.040 1.00 40.82 1193 ASN A N 1
ATOM 9517 C CA . ASN A 1 1193 ? 134.180 89.623 119.480 1.00 40.82 1193 ASN A CA 1
ATOM 9518 C C . ASN A 1 1193 ? 132.816 89.025 119.804 1.00 40.82 1193 ASN A C 1
ATOM 9519 O O . ASN A 1 1193 ? 131.777 89.629 119.530 1.00 40.82 1193 ASN A O 1
ATOM 9524 N N . GLN A 1 1194 ? 132.826 87.827 120.391 1.00 44.08 1194 GLN A N 1
ATOM 9525 C CA . GLN A 1 1194 ? 131.605 87.086 120.689 1.00 44.08 1194 GLN A CA 1
ATOM 9526 C C . GLN A 1 1194 ? 131.286 87.073 122.180 1.00 44.08 1194 GLN A C 1
ATOM 9527 O O . GLN A 1 1194 ? 130.421 86.310 122.615 1.00 44.08 1194 GLN A O 1
ATOM 9533 N N . GLY A 1 1195 ? 131.972 87.890 122.971 1.00 44.27 1195 GLY A N 1
ATOM 9534 C CA . GLY A 1 1195 ? 131.653 88.021 124.376 1.00 44.27 1195 GLY A CA 1
ATOM 9535 C C . GLY A 1 1195 ? 132.466 87.173 125.326 1.00 44.27 1195 GLY A C 1
ATOM 9536 O O . GLY A 1 1195 ? 131.995 86.886 126.429 1.00 44.27 1195 GLY A O 1
ATOM 9537 N N . LYS A 1 1196 ? 133.672 86.775 124.945 1.00 46.44 1196 LYS A N 1
ATOM 9538 C CA . LYS A 1 1196 ? 134.550 85.976 125.785 1.00 46.44 1196 LYS A CA 1
ATOM 9539 C C . LYS A 1 1196 ? 135.590 86.854 126.469 1.00 46.44 1196 LYS A C 1
ATOM 9540 O O . LYS A 1 1196 ? 135.903 87.957 126.018 1.00 46.44 1196 LYS A O 1
ATOM 9546 N N . ARG A 1 1197 ? 136.131 86.345 127.571 1.00 47.56 1197 ARG A N 1
ATOM 9547 C CA . ARG A 1 1197 ? 137.143 87.077 128.317 1.00 47.56 1197 ARG A CA 1
ATOM 9548 C C . ARG A 1 1197 ? 138.515 86.844 127.699 1.00 47.56 1197 ARG A C 1
ATOM 9549 O O . ARG A 1 1197 ? 138.837 85.735 127.270 1.00 47.56 1197 ARG A O 1
ATOM 9557 N N . LEU A 1 1198 ? 139.323 87.895 127.650 1.00 45.97 1198 LEU A N 1
ATOM 9558 C CA . LEU A 1 1198 ? 140.649 87.820 127.061 1.00 45.97 1198 LEU A CA 1
ATOM 9559 C C . LEU A 1 1198 ? 141.718 87.634 128.128 1.00 45.97 1198 LEU A C 1
ATOM 9560 O O . LEU A 1 1198 ? 141.544 87.997 129.292 1.00 45.97 1198 LEU A O 1
ATOM 9565 N N . GLY A 1 1199 ? 142.837 87.053 127.707 1.00 46.19 1199 GLY A N 1
ATOM 9566 C CA . GLY A 1 1199 ? 144.013 86.924 128.542 1.00 46.19 1199 GLY A CA 1
ATOM 9567 C C . GLY A 1 1199 ? 145.235 87.447 127.819 1.00 46.19 1199 GLY A C 1
ATOM 9568 O O . GLY A 1 1199 ? 145.524 87.018 126.701 1.00 46.19 1199 GLY A O 1
ATOM 9569 N N . MET A 1 1200 ? 145.957 88.375 128.435 1.00 47.99 1200 MET A N 1
ATOM 9570 C CA . MET A 1 1200 ? 147.028 89.088 127.755 1.00 47.99 1200 MET A CA 1
ATOM 9571 C C . MET A 1 1200 ? 148.364 88.395 127.990 1.00 47.99 1200 MET A C 1
ATOM 9572 O O . MET A 1 1200 ? 148.702 88.052 129.125 1.00 47.99 1200 MET A O 1
ATOM 9577 N N . VAL A 1 1201 ? 149.117 88.194 126.913 1.00 50.00 1201 VAL A N 1
ATOM 9578 C CA . VAL A 1 1201 ? 150.478 87.681 126.982 1.00 50.00 1201 VAL A CA 1
ATOM 9579 C C . VAL A 1 1201 ? 151.423 88.764 126.481 1.00 50.00 1201 VAL A C 1
ATOM 9580 O O . VAL A 1 1201 ? 151.077 89.539 125.584 1.00 50.00 1201 VAL A O 1
ATOM 9584 N N . LEU A 1 1202 ? 152.602 88.839 127.089 1.00 51.41 1202 LEU A N 1
ATOM 9585 C CA . LEU A 1 1202 ? 153.574 89.872 126.778 1.00 51.41 1202 LEU A CA 1
ATOM 9586 C C . LEU A 1 1202 ? 154.886 89.239 126.345 1.00 51.41 1202 LEU A C 1
ATOM 9587 O O . LEU A 1 1202 ? 155.128 88.049 126.550 1.00 51.41 1202 LEU A O 1
ATOM 9592 N N . HIS A 1 1203 ? 155.727 90.056 125.736 1.00 56.22 1203 HIS A N 1
ATOM 9593 C CA . HIS A 1 1203 ? 157.047 89.712 125.238 1.00 56.22 1203 HIS A CA 1
ATOM 9594 C C . HIS A 1 1203 ? 158.096 90.074 126.284 1.00 56.22 1203 HIS A C 1
ATOM 9595 O O . HIS A 1 1203 ? 157.956 91.092 126.967 1.00 56.22 1203 HIS A O 1
ATOM 9602 N N . PRO A 1 1204 ? 159.118 89.231 126.471 1.00 54.64 1204 PRO A N 1
ATOM 9603 C CA . PRO A 1 1204 ? 160.151 89.543 127.474 1.00 54.64 1204 PRO A CA 1
ATOM 9604 C C . PRO A 1 1204 ? 160.956 90.787 127.150 1.00 54.64 1204 PRO A C 1
ATOM 9605 O O . PRO A 1 1204 ? 161.460 91.448 128.066 1.00 54.64 1204 PRO A O 1
ATOM 9609 N N . GLY A 1 1205 ? 161.079 91.130 125.869 1.00 55.50 1205 GLY A N 1
ATOM 9610 C CA . GLY A 1 1205 ? 161.647 92.408 125.495 1.00 55.50 1205 GLY A CA 1
ATOM 9611 C C . GLY A 1 1205 ? 160.786 93.587 125.892 1.00 55.50 1205 GLY A C 1
ATOM 9612 O O . GLY A 1 1205 ? 161.312 94.655 126.206 1.00 55.50 1205 GLY A O 1
ATOM 9613 N N . LEU A 1 1206 ? 159.462 93.411 125.907 1.00 54.09 1206 LEU A N 1
ATOM 9614 C CA . LEU A 1 1206 ? 158.583 94.473 126.389 1.00 54.09 1206 LEU A CA 1
ATOM 9615 C C . LEU A 1 1206 ? 158.773 94.698 127.883 1.00 54.09 1206 LEU A C 1
ATOM 9616 O O . LEU A 1 1206 ? 158.831 95.845 128.339 1.00 54.09 1206 LEU A O 1
ATOM 9621 N N . ILE A 1 1207 ? 158.891 93.610 128.651 1.00 54.31 1207 ILE A N 1
ATOM 9622 C CA . ILE A 1 1207 ? 159.155 93.707 130.084 1.00 54.31 1207 ILE A CA 1
ATOM 9623 C C . ILE A 1 1207 ? 160.516 94.341 130.331 1.00 54.31 1207 ILE A C 1
ATOM 9624 O O . ILE A 1 1207 ? 160.670 95.198 131.211 1.00 54.31 1207 ILE A O 1
ATOM 9629 N N . ALA A 1 1208 ? 161.513 93.957 129.529 1.00 55.25 1208 ALA A N 1
ATOM 9630 C CA . ALA A 1 1208 ? 162.855 94.510 129.663 1.00 55.25 1208 ALA A CA 1
ATOM 9631 C C . ALA A 1 1208 ? 162.908 95.979 129.271 1.00 55.25 1208 ALA A C 1
ATOM 9632 O O . ALA A 1 1208 ? 163.722 96.732 129.811 1.00 55.25 1208 ALA A O 1
ATOM 9634 N N . TYR A 1 1209 ? 162.058 96.402 128.339 1.00 56.91 1209 TYR A N 1
ATOM 9635 C CA . TYR A 1 1209 ? 162.016 97.807 127.968 1.00 56.91 1209 TYR A CA 1
ATOM 9636 C C . TYR A 1 1209 ? 161.276 98.639 129.003 1.00 56.91 1209 TYR A C 1
ATOM 9637 O O . TYR A 1 1209 ? 161.623 99.804 129.218 1.00 56.91 1209 TYR A O 1
ATOM 9646 N N . VAL A 1 1210 ? 160.257 98.071 129.645 1.00 56.24 1210 VAL A N 1
ATOM 9647 C CA . VAL A 1 1210 ? 159.517 98.837 130.641 1.00 56.24 1210 VAL A CA 1
ATOM 9648 C C . VAL A 1 1210 ? 160.304 98.933 131.951 1.00 56.24 1210 VAL A C 1
ATOM 9649 O O . VAL A 1 1210 ? 160.284 99.976 132.618 1.00 56.24 1210 VAL A O 1
ATOM 9653 N N . ARG A 1 1211 ? 161.049 97.879 132.316 1.00 56.73 1211 ARG A N 1
ATOM 9654 C CA . ARG A 1 1211 ? 161.928 97.963 133.484 1.00 56.73 1211 ARG A CA 1
ATOM 9655 C C . ARG A 1 1211 ? 163.039 98.985 133.276 1.00 56.73 1211 ARG A C 1
ATOM 9656 O O . ARG A 1 1211 ? 163.410 99.706 134.209 1.00 56.73 1211 ARG A O 1
ATOM 9664 N N . GLY A 1 1212 ? 163.581 99.060 132.066 1.00 56.43 1212 GLY A N 1
ATOM 9665 C CA . GLY A 1 1212 ? 164.636 100.007 131.761 1.00 56.43 1212 GLY A CA 1
ATOM 9666 C C . GLY A 1 1212 ? 165.522 99.580 130.610 1.00 56.43 1212 GLY A C 1
ATOM 9667 O O . GLY A 1 1212 ? 166.414 98.747 130.770 1.00 56.43 1212 GLY A O 1
ATOM 9668 N N . MET B 2 1 ? 151.738 172.676 127.405 1.00 27.72 1 MET B N 1
ATOM 9669 C CA . MET B 2 1 ? 151.885 172.038 126.100 1.00 27.72 1 MET B CA 1
ATOM 9670 C C . MET B 2 1 ? 150.555 171.652 125.456 1.00 27.72 1 MET B C 1
ATOM 9671 O O . MET B 2 1 ? 149.865 170.754 125.921 1.00 27.72 1 MET B O 1
ATOM 9676 N N . PHE B 2 2 ? 150.212 172.331 124.370 1.00 28.52 2 PHE B N 1
ATOM 9677 C CA . PHE B 2 2 ? 148.978 172.076 123.651 1.00 28.52 2 PHE B CA 1
ATOM 9678 C C . PHE B 2 2 ? 149.145 170.903 122.694 1.00 28.52 2 PHE B C 1
ATOM 9679 O O . PHE B 2 2 ? 150.257 170.507 122.347 1.00 28.52 2 PHE B O 1
ATOM 9687 N N . ALA B 2 3 ? 148.014 170.343 122.268 1.00 28.19 3 ALA B N 1
ATOM 9688 C CA . ALA B 2 3 ? 148.051 169.277 121.275 1.00 28.19 3 ALA B CA 1
ATOM 9689 C C . ALA B 2 3 ? 148.492 169.801 119.918 1.00 28.19 3 ALA B C 1
ATOM 9690 O O . ALA B 2 3 ? 149.143 169.082 119.155 1.00 28.19 3 ALA B O 1
ATOM 9692 N N . ILE B 2 4 ? 148.148 171.043 119.606 1.00 28.90 4 ILE B N 1
ATOM 9693 C CA . ILE B 2 4 ? 148.558 171.706 118.379 1.00 28.90 4 ILE B CA 1
ATOM 9694 C C . ILE B 2 4 ? 149.399 172.905 118.778 1.00 28.90 4 ILE B C 1
ATOM 9695 O O . ILE B 2 4 ? 148.982 173.699 119.627 1.00 28.90 4 ILE B O 1
ATOM 9700 N N . ASP B 2 5 ? 150.573 173.023 118.181 1.00 30.92 5 ASP B N 1
ATOM 9701 C CA . ASP B 2 5 ? 151.554 174.033 118.556 1.00 30.92 5 ASP B CA 1
ATOM 9702 C C . ASP B 2 5 ? 151.056 175.423 118.179 1.00 30.92 5 ASP B C 1
ATOM 9703 O O . ASP B 2 5 ? 150.794 175.671 116.998 1.00 30.92 5 ASP B O 1
ATOM 9708 N N . PRO B 2 6 ? 150.900 176.350 119.132 1.00 29.50 6 PRO B N 1
ATOM 9709 C CA . PRO B 2 6 ? 150.430 177.692 118.767 1.00 29.50 6 PRO B CA 1
ATOM 9710 C C . PRO B 2 6 ? 151.469 178.527 118.052 1.00 29.50 6 PRO B C 1
ATOM 9711 O O . PRO B 2 6 ? 151.095 179.460 117.335 1.00 29.50 6 PRO B O 1
ATOM 9715 N N . LEU B 2 7 ? 152.756 178.235 118.230 1.00 30.45 7 LEU B N 1
ATOM 9716 C CA . LEU B 2 7 ? 153.787 179.010 117.556 1.00 30.45 7 LEU B CA 1
ATOM 9717 C C . LEU B 2 7 ? 153.886 178.651 116.084 1.00 30.45 7 LEU B C 1
ATOM 9718 O O . LEU B 2 7 ? 154.334 179.471 115.279 1.00 30.45 7 LEU B O 1
ATOM 9723 N N . LYS B 2 8 ? 153.467 177.444 115.715 1.00 31.24 8 LYS B N 1
ATOM 9724 C CA . LYS B 2 8 ? 153.433 177.031 114.320 1.00 31.24 8 LYS B CA 1
ATOM 9725 C C . LYS B 2 8 ? 152.068 177.284 113.695 1.00 31.24 8 LYS B C 1
ATOM 9726 O O . LYS B 2 8 ? 151.971 177.909 112.637 1.00 31.24 8 LYS B O 1
ATOM 9732 N N . HIS B 2 9 ? 151.010 176.790 114.324 1.00 30.97 9 HIS B N 1
ATOM 9733 C CA . HIS B 2 9 ? 149.658 176.932 113.791 1.00 30.97 9 HIS B CA 1
ATOM 9734 C C . HIS B 2 9 ? 148.913 178.060 114.500 1.00 30.97 9 HIS B C 1
ATOM 9735 O O . HIS B 2 9 ? 147.886 177.854 115.132 1.00 30.97 9 HIS B O 1
ATOM 9742 N N . SER B 2 10 ? 149.445 179.273 114.363 1.00 31.78 10 SER B N 1
ATOM 9743 C CA . SER B 2 10 ? 148.860 180.422 115.041 1.00 31.78 10 SER B CA 1
ATOM 9744 C C . SER B 2 10 ? 147.524 180.832 114.451 1.00 31.78 10 SER B C 1
ATOM 9745 O O . SER B 2 10 ? 146.672 181.337 115.182 1.00 31.78 10 SER B O 1
ATOM 9748 N N . LYS B 2 11 ? 147.316 180.600 113.155 1.00 32.97 11 LYS B N 1
ATOM 9749 C CA . LYS B 2 11 ? 146.100 181.048 112.486 1.00 32.97 11 LYS B CA 1
ATOM 9750 C C . LYS B 2 11 ? 144.885 180.238 112.925 1.00 32.97 11 LYS B C 1
ATOM 9751 O O . LYS B 2 11 ? 143.774 180.780 113.021 1.00 32.97 11 LYS B O 1
ATOM 9757 N N . LEU B 2 12 ? 145.087 178.948 113.211 1.00 31.35 12 LEU B N 1
ATOM 9758 C CA . LEU B 2 12 ? 144.029 178.105 113.758 1.00 31.35 12 LEU B CA 1
ATOM 9759 C C . LEU B 2 12 ? 143.579 178.594 115.127 1.00 31.35 12 LEU B C 1
ATOM 9760 O O . LEU B 2 12 ? 142.387 178.557 115.447 1.00 31.35 12 LEU B O 1
ATOM 9765 N N . TYR B 2 13 ? 144.518 179.058 115.949 1.00 29.21 13 TYR B N 1
ATOM 9766 C CA . TYR B 2 13 ? 144.142 179.624 117.234 1.00 29.21 13 TYR B CA 1
ATOM 9767 C C . TYR B 2 13 ? 143.530 181.007 117.080 1.00 29.21 13 TYR B C 1
ATOM 9768 O O . TYR B 2 13 ? 142.698 181.400 117.901 1.00 29.21 13 TYR B O 1
ATOM 9777 N N . GLU B 2 14 ? 143.915 181.751 116.038 1.00 31.87 14 GLU B N 1
ATOM 9778 C CA . GLU B 2 14 ? 143.274 183.037 115.774 1.00 31.87 14 GLU B CA 1
ATOM 9779 C C . GLU B 2 14 ? 141.822 182.854 115.370 1.00 31.87 14 GLU B C 1
ATOM 9780 O O . GLU B 2 14 ? 140.992 183.741 115.594 1.00 31.87 14 GLU B O 1
ATOM 9786 N N . GLU B 2 15 ? 141.509 181.718 114.745 1.00 33.62 15 GLU B N 1
ATOM 9787 C CA . GLU B 2 15 ? 140.128 181.386 114.406 1.00 33.62 15 GLU B CA 1
ATOM 9788 C C . GLU B 2 15 ? 139.252 181.256 115.648 1.00 33.62 15 GLU B C 1
ATOM 9789 O O . GLU B 2 15 ? 138.093 181.684 115.649 1.00 33.62 15 GLU B O 1
ATOM 9795 N N . TYR B 2 16 ? 139.796 180.689 116.724 1.00 32.54 16 TYR B N 1
ATOM 9796 C CA . TYR B 2 16 ? 139.063 180.499 117.971 1.00 32.54 16 TYR B CA 1
ATOM 9797 C C . TYR B 2 16 ? 138.923 181.773 118.793 1.00 32.54 16 TYR B C 1
ATOM 9798 O O . TYR B 2 16 ? 138.305 181.729 119.861 1.00 32.54 16 TYR B O 1
ATOM 9807 N N . GLY B 2 17 ? 139.458 182.895 118.327 1.00 31.39 17 GLY B N 1
ATOM 9808 C CA . GLY B 2 17 ? 139.457 184.115 119.098 1.00 31.39 17 GLY B CA 1
ATOM 9809 C C . GLY B 2 17 ? 140.626 184.258 120.038 1.00 31.39 17 GLY B C 1
ATOM 9810 O O . GLY B 2 17 ? 140.516 184.973 121.038 1.00 31.39 17 GLY B O 1
ATOM 9811 N N . LEU B 2 18 ? 141.749 183.609 119.744 1.00 30.93 18 LEU B N 1
ATOM 9812 C CA . LEU B 2 18 ? 142.890 183.528 120.644 1.00 30.93 18 LEU B CA 1
ATOM 9813 C C . LEU B 2 18 ? 144.110 184.088 119.936 1.00 30.93 18 LEU B C 1
ATOM 9814 O O . LEU B 2 18 ? 144.478 183.610 118.861 1.00 30.93 18 LEU B O 1
ATOM 9819 N N . TYR B 2 19 ? 144.734 185.091 120.537 1.00 31.75 19 TYR B N 1
ATOM 9820 C CA . TYR B 2 19 ? 145.890 185.767 119.973 1.00 31.75 19 TYR B CA 1
ATOM 9821 C C . TYR B 2 19 ? 147.073 185.618 120.912 1.00 31.75 19 TYR B C 1
ATOM 9822 O O . TYR B 2 19 ? 146.924 185.770 122.125 1.00 31.75 19 TYR B O 1
ATOM 9831 N N . LEU B 2 20 ? 148.241 185.318 120.351 1.00 31.87 20 LEU B N 1
ATOM 9832 C CA . LEU B 2 20 ? 149.435 185.139 121.165 1.00 31.87 20 LEU B CA 1
ATOM 9833 C C . LEU B 2 20 ? 149.864 186.450 121.804 1.00 31.87 20 LEU B C 1
ATOM 9834 O O . LEU B 2 20 ? 149.853 187.507 121.170 1.00 31.87 20 LEU B O 1
ATOM 9839 N N . ARG B 2 21 ? 150.214 186.368 123.071 1.00 37.15 21 ARG B N 1
ATOM 9840 C CA . ARG B 2 21 ? 150.739 187.511 123.793 1.00 37.15 21 ARG B CA 1
ATOM 9841 C C . ARG B 2 21 ? 152.166 187.770 123.319 1.00 37.15 21 ARG B C 1
ATOM 9842 O O . ARG B 2 21 ? 152.932 186.816 123.159 1.00 37.15 21 ARG B O 1
ATOM 9850 N N . PRO B 2 22 ? 152.548 189.021 123.053 1.00 41.15 22 PRO B N 1
ATOM 9851 C CA . PRO B 2 22 ? 153.824 189.281 122.371 1.00 41.15 22 PRO B CA 1
ATOM 9852 C C . PRO B 2 22 ? 155.028 189.001 123.255 1.00 41.15 22 PRO B C 1
ATOM 9853 O O . PRO B 2 22 ? 154.945 188.914 124.480 1.00 41.15 22 PRO B O 1
ATOM 9857 N N . HIS B 2 23 ? 156.171 188.855 122.594 1.00 44.78 23 HIS B N 1
ATOM 9858 C CA . HIS B 2 23 ? 157.399 188.437 123.255 1.00 44.78 23 HIS B CA 1
ATOM 9859 C C . HIS B 2 23 ? 158.354 189.614 123.434 1.00 44.78 23 HIS B C 1
ATOM 9860 O O . HIS B 2 23 ? 158.087 190.539 124.202 1.00 44.78 23 HIS B O 1
ATOM 9867 N N . ALA B 2 40 ? 159.728 185.902 131.112 1.00 41.69 40 ALA B N 1
ATOM 9868 C CA . ALA B 2 40 ? 158.572 185.411 131.846 1.00 41.69 40 ALA B CA 1
ATOM 9869 C C . ALA B 2 40 ? 158.469 183.895 131.681 1.00 41.69 40 ALA B C 1
ATOM 9870 O O . ALA B 2 40 ? 158.811 183.369 130.619 1.00 41.69 40 ALA B O 1
ATOM 9872 N N . PRO B 2 41 ? 158.040 183.167 132.720 1.00 39.88 41 PRO B N 1
ATOM 9873 C CA . PRO B 2 41 ? 158.111 181.698 132.655 1.00 39.88 41 PRO B CA 1
ATOM 9874 C C . PRO B 2 41 ? 157.142 181.068 131.669 1.00 39.88 41 PRO B C 1
ATOM 9875 O O . PRO B 2 41 ? 157.445 180.001 131.123 1.00 39.88 41 PRO B O 1
ATOM 9879 N N . THR B 2 42 ? 156.000 181.701 131.408 1.00 38.65 42 THR B N 1
ATOM 9880 C CA . THR B 2 42 ? 155.074 181.186 130.405 1.00 38.65 42 THR B CA 1
ATOM 9881 C C . THR B 2 42 ? 155.642 181.325 128.996 1.00 38.65 42 THR B C 1
ATOM 9882 O O . THR B 2 42 ? 155.440 180.446 128.141 1.00 38.65 42 THR B O 1
ATOM 9886 N N . ILE B 2 43 ? 156.363 182.420 128.750 1.00 39.02 43 ILE B N 1
ATOM 9887 C CA . ILE B 2 43 ? 157.020 182.651 127.468 1.00 39.02 43 ILE B CA 1
ATOM 9888 C C . ILE B 2 43 ? 158.098 181.603 127.222 1.00 39.02 43 ILE B C 1
ATOM 9889 O O . ILE B 2 43 ? 158.282 181.132 126.093 1.00 39.02 43 ILE B O 1
ATOM 9894 N N . ARG B 2 44 ? 158.800 181.191 128.276 1.00 37.51 44 ARG B N 1
ATOM 9895 C CA . ARG B 2 44 ? 159.770 180.116 128.121 1.00 37.51 44 ARG B CA 1
ATOM 9896 C C . ARG B 2 44 ? 159.085 178.768 127.950 1.00 37.51 44 ARG B C 1
ATOM 9897 O O . ARG B 2 44 ? 159.570 177.913 127.195 1.00 37.51 44 ARG B O 1
ATOM 9905 N N . SER B 2 45 ? 157.935 178.587 128.599 1.00 34.48 45 SER B N 1
ATOM 9906 C CA . SER B 2 45 ? 157.236 177.308 128.560 1.00 34.48 45 SER B CA 1
ATOM 9907 C C . SER B 2 45 ? 156.661 177.014 127.180 1.00 34.48 45 SER B C 1
ATOM 9908 O O . SER B 2 45 ? 156.650 175.855 126.742 1.00 34.48 45 SER B O 1
ATOM 9911 N N . ILE B 2 46 ? 156.191 178.044 126.472 1.00 32.96 46 ILE B N 1
ATOM 9912 C CA . ILE B 2 46 ? 155.617 177.779 125.154 1.00 32.96 46 ILE B CA 1
ATOM 9913 C C . ILE B 2 46 ? 156.709 177.431 124.134 1.00 32.96 46 ILE B C 1
ATOM 9914 O O . ILE B 2 46 ? 156.498 176.585 123.250 1.00 32.96 46 ILE B O 1
ATOM 9919 N N . LYS B 2 47 ? 157.911 177.996 124.287 1.00 33.39 47 LYS B N 1
ATOM 9920 C CA . LYS B 2 47 ? 159.024 177.617 123.424 1.00 33.39 47 LYS B CA 1
ATOM 9921 C C . LYS B 2 47 ? 159.495 176.206 123.739 1.00 33.39 47 LYS B C 1
ATOM 9922 O O . LYS B 2 47 ? 159.897 175.460 122.833 1.00 33.39 47 LYS B O 1
ATOM 9928 N N . TYR B 2 48 ? 159.439 175.826 125.019 1.00 32.17 48 TYR B N 1
ATOM 9929 C CA . TYR B 2 48 ? 159.788 174.464 125.411 1.00 32.17 48 TYR B CA 1
ATOM 9930 C C . TYR B 2 48 ? 158.829 173.456 124.797 1.00 32.17 48 TYR B C 1
ATOM 9931 O O . TYR B 2 48 ? 159.250 172.402 124.302 1.00 32.17 48 TYR B O 1
ATOM 9940 N N . ALA B 2 49 ? 157.535 173.781 124.799 1.00 29.63 49 ALA B N 1
ATOM 9941 C CA . ALA B 2 49 ? 156.547 172.910 124.176 1.00 29.63 49 ALA B CA 1
ATOM 9942 C C . ALA B 2 49 ? 156.729 172.828 122.665 1.00 29.63 49 ALA B C 1
ATOM 9943 O O . ALA B 2 49 ? 156.500 171.763 122.076 1.00 29.63 49 ALA B O 1
ATOM 9945 N N . SER B 2 50 ? 157.148 173.926 122.027 1.00 29.33 50 SER B N 1
ATOM 9946 C CA . SER B 2 50 ? 157.437 173.883 120.594 1.00 29.33 50 SER B CA 1
ATOM 9947 C C . SER B 2 50 ? 158.612 172.959 120.285 1.00 29.33 50 SER B C 1
ATOM 9948 O O . SER B 2 50 ? 158.571 172.186 119.313 1.00 29.33 50 SER B O 1
ATOM 9951 N N . LEU B 2 51 ? 159.659 173.013 121.117 1.00 28.24 51 LEU B N 1
ATOM 9952 C CA . LEU B 2 51 ? 160.804 172.119 120.945 1.00 28.24 51 LEU B CA 1
ATOM 9953 C C . LEU B 2 51 ? 160.416 170.657 121.151 1.00 28.24 51 LEU B C 1
ATOM 9954 O O . LEU B 2 51 ? 160.909 169.769 120.439 1.00 28.24 51 LEU B O 1
ATOM 9959 N N . ILE B 2 52 ? 159.520 170.392 122.106 1.00 28.95 52 ILE B N 1
ATOM 9960 C CA . ILE B 2 52 ? 159.056 169.025 122.331 1.00 28.95 52 ILE B CA 1
ATOM 9961 C C . ILE B 2 52 ? 158.237 168.523 121.143 1.00 28.95 52 ILE B C 1
ATOM 9962 O O . ILE B 2 52 ? 158.376 167.363 120.737 1.00 28.95 52 ILE B O 1
ATOM 9967 N N . HIS B 2 53 ? 157.400 169.388 120.548 1.00 28.90 53 HIS B N 1
ATOM 9968 C CA . HIS B 2 53 ? 156.649 169.001 119.349 1.00 28.90 53 HIS B CA 1
ATOM 9969 C C . HIS B 2 53 ? 157.566 168.652 118.185 1.00 28.90 53 HIS B C 1
ATOM 9970 O O . HIS B 2 53 ? 157.333 167.657 117.481 1.00 28.90 53 HIS B O 1
ATOM 9977 N N . SER B 2 54 ? 158.612 169.455 117.973 1.00 29.63 54 SER B N 1
ATOM 9978 C CA . SER B 2 54 ? 159.544 169.187 116.879 1.00 29.63 54 SER B CA 1
ATOM 9979 C C . SER B 2 54 ? 160.297 167.878 117.094 1.00 29.63 54 SER B C 1
ATOM 9980 O O . SER B 2 54 ? 160.440 167.071 116.163 1.00 29.63 54 SER B O 1
ATOM 9983 N N . MET B 2 55 ? 160.754 167.643 118.329 1.00 32.75 55 MET B N 1
ATOM 9984 C CA . MET B 2 55 ? 161.466 166.411 118.655 1.00 32.75 55 MET B CA 1
ATOM 9985 C C . MET B 2 55 ? 160.569 165.187 118.505 1.00 32.75 55 MET B C 1
ATOM 9986 O O . MET B 2 55 ? 161.008 164.148 117.995 1.00 32.75 55 MET B O 1
ATOM 9991 N N . LEU B 2 56 ? 159.300 165.303 118.911 1.00 31.33 56 LEU B N 1
ATOM 9992 C CA . LEU B 2 56 ? 158.365 164.188 118.784 1.00 31.33 56 LEU B CA 1
ATOM 9993 C C . LEU B 2 56 ? 158.056 163.863 117.331 1.00 31.33 56 LEU B C 1
ATOM 9994 O O . LEU B 2 56 ? 157.948 162.686 116.971 1.00 31.33 56 LEU B O 1
ATOM 9999 N N . ALA B 2 57 ? 157.907 164.887 116.486 1.00 30.82 57 ALA B N 1
ATOM 10000 C CA . ALA B 2 57 ? 157.678 164.635 115.067 1.00 30.82 57 ALA B CA 1
ATOM 10001 C C . ALA B 2 57 ? 158.888 163.976 114.417 1.00 30.82 57 ALA B C 1
ATOM 10002 O O . ALA B 2 57 ? 158.734 163.062 113.591 1.00 30.82 57 ALA B O 1
ATOM 10004 N N . LYS B 2 58 ? 160.098 164.396 114.812 1.00 33.67 58 LYS B N 1
ATOM 10005 C CA . LYS B 2 58 ? 161.311 163.767 114.292 1.00 33.67 58 LYS B CA 1
ATOM 10006 C C . LYS B 2 58 ? 161.416 162.303 114.705 1.00 33.67 58 LYS B C 1
ATOM 10007 O O . LYS B 2 58 ? 161.759 161.449 113.881 1.00 33.67 58 LYS B O 1
ATOM 10013 N N . HIS B 2 59 ? 161.113 161.986 115.968 1.00 35.06 59 HIS B N 1
ATOM 10014 C CA . HIS B 2 59 ? 161.213 160.589 116.385 1.00 35.06 59 HIS B CA 1
ATOM 10015 C C . HIS B 2 59 ? 160.092 159.736 115.811 1.00 35.06 59 HIS B C 1
ATOM 10016 O O . HIS B 2 59 ? 160.288 158.539 115.587 1.00 35.06 59 HIS B O 1
ATOM 10023 N N . ALA B 2 60 ? 158.911 160.311 115.588 1.00 34.61 60 ALA B N 1
ATOM 10024 C CA . ALA B 2 60 ? 157.816 159.535 115.022 1.00 34.61 60 ALA B CA 1
ATOM 10025 C C . ALA B 2 60 ? 157.986 159.285 113.536 1.00 34.61 60 ALA B C 1
ATOM 10026 O O . ALA B 2 60 ? 157.455 158.294 113.027 1.00 34.61 60 ALA B O 1
ATOM 10028 N N . ALA B 2 61 ? 158.720 160.146 112.828 1.00 36.12 61 ALA B N 1
ATOM 10029 C CA . ALA B 2 61 ? 158.912 159.929 111.399 1.00 36.12 61 ALA B CA 1
ATOM 10030 C C . ALA B 2 61 ? 159.812 158.742 111.073 1.00 36.12 61 ALA B C 1
ATOM 10031 O O . ALA B 2 61 ? 159.884 158.356 109.904 1.00 36.12 61 ALA B O 1
ATOM 10033 N N . ARG B 2 62 ? 160.490 158.148 112.055 1.00 40.85 62 ARG B N 1
ATOM 10034 C CA . ARG B 2 62 ? 161.436 157.081 111.771 1.00 40.85 62 ARG B CA 1
ATOM 10035 C C . ARG B 2 62 ? 160.876 155.679 111.952 1.00 40.85 62 ARG B C 1
ATOM 10036 O O . ARG B 2 62 ? 161.452 154.735 111.405 1.00 40.85 62 ARG B O 1
ATOM 10044 N N . HIS B 2 63 ? 159.792 155.497 112.707 1.00 43.48 63 HIS B N 1
ATOM 10045 C CA . HIS B 2 63 ? 159.229 154.162 112.919 1.00 43.48 63 HIS B CA 1
ATOM 10046 C C . HIS B 2 63 ? 157.739 154.190 112.618 1.00 43.48 63 HIS B C 1
ATOM 10047 O O . HIS B 2 63 ? 156.934 154.230 113.550 1.00 43.48 63 HIS B O 1
ATOM 10054 N N . ASN B 2 64 ? 157.396 154.125 111.327 1.00 42.86 64 ASN B N 1
ATOM 10055 C CA . ASN B 2 64 ? 156.041 153.863 110.829 1.00 42.86 64 ASN B CA 1
ATOM 10056 C C . ASN B 2 64 ? 155.008 154.874 111.350 1.00 42.86 64 ASN B C 1
ATOM 10057 O O . ASN B 2 64 ? 153.821 154.569 111.463 1.00 42.86 64 ASN B O 1
ATOM 10062 N N . GLY B 2 65 ? 155.440 156.086 111.683 1.00 37.67 65 GLY B N 1
ATOM 10063 C CA . GLY B 2 65 ? 154.533 157.061 112.254 1.00 37.67 65 GLY B CA 1
ATOM 10064 C C . GLY B 2 65 ? 154.140 156.826 113.695 1.00 37.67 65 GLY B C 1
ATOM 10065 O O . GLY B 2 65 ? 153.179 157.440 114.164 1.00 37.67 65 GLY B O 1
ATOM 10066 N N . THR B 2 66 ? 154.850 155.963 114.418 1.00 37.85 66 THR B N 1
ATOM 10067 C CA . THR B 2 66 ? 154.519 155.629 115.796 1.00 37.85 66 THR B CA 1
ATOM 10068 C C . THR B 2 66 ? 155.685 155.950 116.720 1.00 37.85 66 THR B C 1
ATOM 10069 O O . THR B 2 66 ? 156.812 156.180 116.283 1.00 37.85 66 THR B O 1
ATOM 10073 N N . LEU B 2 67 ? 155.397 155.943 118.018 1.00 36.64 67 LEU B N 1
ATOM 10074 C CA . LEU B 2 67 ? 156.404 156.106 119.054 1.00 36.64 67 LEU B CA 1
ATOM 10075 C C . LEU B 2 67 ? 156.635 154.774 119.756 1.00 36.64 67 LEU B C 1
ATOM 10076 O O . LEU B 2 67 ? 155.694 154.010 119.980 1.00 36.64 67 LEU B O 1
ATOM 10081 N N . ILE B 2 68 ? 157.892 154.505 120.107 1.00 41.04 68 ILE B N 1
ATOM 10082 C CA . ILE B 2 68 ? 158.294 153.150 120.476 1.00 41.04 68 ILE B CA 1
ATOM 10083 C C . ILE B 2 68 ? 157.927 152.822 121.924 1.00 41.04 68 ILE B C 1
ATOM 10084 O O . ILE B 2 68 ? 157.754 151.650 122.278 1.00 41.04 68 ILE B O 1
ATOM 10089 N N . ASN B 2 69 ? 157.735 153.818 122.782 1.00 37.23 69 ASN B N 1
ATOM 10090 C CA . ASN B 2 69 ? 157.225 153.557 124.128 1.00 37.23 69 ASN B CA 1
ATOM 10091 C C . ASN B 2 69 ? 156.440 154.776 124.566 1.00 37.23 69 ASN B C 1
ATOM 10092 O O . ASN B 2 69 ? 156.973 155.666 125.237 1.00 37.23 69 ASN B O 1
ATOM 10097 N N . PRO B 2 70 ? 155.155 154.852 124.201 1.00 34.47 70 PRO B N 1
ATOM 10098 C CA . PRO B 2 70 ? 154.380 156.066 124.491 1.00 34.47 70 PRO B CA 1
ATOM 10099 C C . PRO B 2 70 ? 154.100 156.299 125.966 1.00 34.47 70 PRO B C 1
ATOM 10100 O O . PRO B 2 70 ? 153.892 157.455 126.346 1.00 34.47 70 PRO B O 1
ATOM 10104 N N . ARG B 2 71 ? 154.120 155.266 126.813 1.00 35.73 71 ARG B N 1
ATOM 10105 C CA . ARG B 2 71 ? 154.013 155.509 128.248 1.00 35.73 71 ARG B CA 1
ATOM 10106 C C . ARG B 2 71 ? 155.267 156.190 128.783 1.00 35.73 71 ARG B C 1
ATOM 10107 O O . ARG B 2 71 ? 155.179 157.093 129.623 1.00 35.73 71 ARG B O 1
ATOM 10115 N N . MET B 2 72 ? 156.436 155.805 128.268 1.00 36.71 72 MET B N 1
ATOM 10116 C CA . MET B 2 72 ? 157.692 156.427 128.674 1.00 36.71 72 MET B CA 1
ATOM 10117 C C . MET B 2 72 ? 157.759 157.884 128.233 1.00 36.71 72 MET B C 1
ATOM 10118 O O . MET B 2 72 ? 158.128 158.761 129.024 1.00 36.71 72 MET B O 1
ATOM 10123 N N . TYR B 2 73 ? 157.405 158.155 126.969 1.00 33.25 73 TYR B N 1
ATOM 10124 C CA . TYR B 2 73 ? 157.342 159.527 126.465 1.00 33.25 73 TYR B CA 1
ATOM 10125 C C . TYR B 2 73 ? 156.330 160.364 127.237 1.00 33.25 73 TYR B C 1
ATOM 10126 O O . TYR B 2 73 ? 156.587 161.537 127.539 1.00 33.25 73 TYR B O 1
ATOM 10135 N N . ALA B 2 74 ? 155.180 159.771 127.567 1.00 32.05 74 ALA B N 1
ATOM 10136 C CA . ALA B 2 74 ? 154.151 160.480 128.316 1.00 32.05 74 ALA B CA 1
ATOM 10137 C C . ALA B 2 74 ? 154.629 160.843 129.712 1.00 32.05 74 ALA B C 1
ATOM 10138 O O . ALA B 2 74 ? 154.386 161.959 130.181 1.00 32.05 74 ALA B O 1
ATOM 10140 N N . ASP B 2 75 ? 155.340 159.928 130.376 1.00 33.81 75 ASP B N 1
ATOM 10141 C CA . ASP B 2 75 ? 155.870 160.223 131.704 1.00 33.81 75 ASP B CA 1
ATOM 10142 C C . ASP B 2 75 ? 156.944 161.301 131.653 1.00 33.81 75 ASP B C 1
ATOM 10143 O O . ASP B 2 75 ? 156.927 162.229 132.470 1.00 33.81 75 ASP B O 1
ATOM 10148 N N . MET B 2 76 ? 157.848 161.218 130.671 1.00 33.14 76 MET B N 1
ATOM 10149 C CA . MET B 2 76 ? 158.935 162.186 130.555 1.00 33.14 76 MET B CA 1
ATOM 10150 C C . MET B 2 76 ? 158.426 163.585 130.247 1.00 33.14 76 MET B C 1
ATOM 10151 O O . MET B 2 76 ? 158.968 164.571 130.754 1.00 33.14 76 MET B O 1
ATOM 10156 N N . ILE B 2 77 ? 157.389 163.702 129.423 1.00 29.44 77 ILE B N 1
ATOM 10157 C CA . ILE B 2 77 ? 156.918 165.035 129.071 1.00 29.44 77 ILE B CA 1
ATOM 10158 C C . ILE B 2 77 ? 155.952 165.567 130.121 1.00 29.44 77 ILE B C 1
ATOM 10159 O O . ILE B 2 77 ? 156.120 166.681 130.627 1.00 29.44 77 ILE B O 1
ATOM 10164 N N . THR B 2 78 ? 154.929 164.785 130.471 1.00 30.09 78 THR B N 1
ATOM 10165 C CA . THR B 2 78 ? 153.846 165.292 131.299 1.00 30.09 78 THR B CA 1
ATOM 10166 C C . THR B 2 78 ? 154.193 165.241 132.780 1.00 30.09 78 THR B C 1
ATOM 10167 O O . THR B 2 78 ? 153.883 166.176 133.523 1.00 30.09 78 THR B O 1
ATOM 10171 N N . LEU B 2 79 ? 154.837 164.171 133.235 1.00 30.14 79 LEU B N 1
ATOM 10172 C CA . LEU B 2 79 ? 155.212 164.098 134.636 1.00 30.14 79 LEU B CA 1
ATOM 10173 C C . LEU B 2 79 ? 156.581 164.698 134.889 1.00 30.14 79 LEU B C 1
ATOM 10174 O O . LEU B 2 79 ? 156.798 165.308 135.940 1.00 30.14 79 LEU B O 1
ATOM 10179 N N . GLY B 2 80 ? 157.500 164.550 133.942 1.00 32.22 80 GLY B N 1
ATOM 10180 C CA . GLY B 2 80 ? 158.837 165.082 134.090 1.00 32.22 80 GLY B CA 1
ATOM 10181 C C . GLY B 2 80 ? 159.683 164.385 135.128 1.00 32.22 80 GLY B C 1
ATOM 10182 O O . GLY B 2 80 ? 160.550 165.019 135.731 1.00 32.22 80 GLY B O 1
ATOM 10183 N N . ASN B 2 81 ? 159.466 163.090 135.352 1.00 35.15 81 ASN B N 1
ATOM 10184 C CA . ASN B 2 81 ? 160.143 162.386 136.435 1.00 35.15 81 ASN B CA 1
ATOM 10185 C C . ASN B 2 81 ? 161.106 161.302 135.971 1.00 35.15 81 ASN B C 1
ATOM 10186 O O . ASN B 2 81 ? 161.496 160.457 136.784 1.00 35.15 81 ASN B O 1
ATOM 10191 N N . THR B 2 82 ? 161.492 161.282 134.701 1.00 38.05 82 THR B N 1
ATOM 10192 C CA . THR B 2 82 ? 162.265 160.170 134.170 1.00 38.05 82 THR B CA 1
ATOM 10193 C C . THR B 2 82 ? 163.509 160.690 133.471 1.00 38.05 82 THR B C 1
ATOM 10194 O O . THR B 2 82 ? 163.418 161.569 132.611 1.00 38.05 82 THR B O 1
ATOM 10198 N N . LYS B 2 83 ? 164.665 160.153 133.848 1.00 41.69 83 LYS B N 1
ATOM 10199 C CA . LYS B 2 83 ? 165.931 160.436 133.187 1.00 41.69 83 LYS B CA 1
ATOM 10200 C C . LYS B 2 83 ? 166.457 159.147 132.577 1.00 41.69 83 LYS B C 1
ATOM 10201 O O . LYS B 2 83 ? 166.646 158.155 133.286 1.00 41.69 83 LYS B O 1
ATOM 10207 N N . VAL B 2 84 ? 166.687 159.157 131.269 1.00 44.63 84 VAL B N 1
ATOM 10208 C CA . VAL B 2 84 ? 167.281 158.026 130.567 1.00 44.63 84 VAL B CA 1
ATOM 10209 C C . VAL B 2 84 ? 168.672 158.452 130.129 1.00 44.63 84 VAL B C 1
ATOM 10210 O O . VAL B 2 84 ? 168.823 159.438 129.398 1.00 44.63 84 VAL B O 1
ATOM 10214 N N . THR B 2 85 ? 169.689 157.728 130.586 1.00 53.57 85 THR B N 1
ATOM 10215 C CA . THR B 2 85 ? 171.071 158.154 130.421 1.00 53.57 85 THR B CA 1
ATOM 10216 C C . THR B 2 85 ? 171.938 156.947 130.098 1.00 53.57 85 THR B C 1
ATOM 10217 O O . THR B 2 85 ? 171.843 155.917 130.769 1.00 53.57 85 THR B O 1
ATOM 10221 N N . VAL B 2 86 ? 172.770 157.072 129.068 1.00 60.15 86 VAL B N 1
ATOM 10222 C CA . VAL B 2 86 ? 173.706 156.013 128.704 1.00 60.15 86 VAL B CA 1
ATOM 10223 C C . VAL B 2 86 ? 174.910 156.082 129.632 1.00 60.15 86 VAL B C 1
ATOM 10224 O O . VAL B 2 86 ? 175.577 157.117 129.726 1.00 60.15 86 VAL B O 1
ATOM 10228 N N . THR B 2 87 ? 175.189 154.979 130.318 1.00 64.33 87 THR B N 1
ATOM 10229 C CA . THR B 2 87 ? 176.292 154.916 131.267 1.00 64.33 87 THR B CA 1
ATOM 10230 C C . THR B 2 87 ? 177.416 154.028 130.750 1.00 64.33 87 THR B C 1
ATOM 10231 O O . THR B 2 87 ? 177.170 152.943 130.225 1.00 64.33 87 THR B O 1
ATOM 10235 N N . ASP B 2 131 ? 169.732 147.591 124.703 1.00 63.85 131 ASP B N 1
ATOM 10236 C CA . ASP B 2 131 ? 170.522 148.277 123.690 1.00 63.85 131 ASP B CA 1
ATOM 10237 C C . ASP B 2 131 ? 170.551 149.788 123.875 1.00 63.85 131 ASP B C 1
ATOM 10238 O O . ASP B 2 131 ? 169.624 150.384 124.418 1.00 63.85 131 ASP B O 1
ATOM 10243 N N . ILE B 2 132 ? 171.644 150.395 123.409 1.00 61.67 132 ILE B N 1
ATOM 10244 C CA . ILE B 2 132 ? 171.693 151.843 123.265 1.00 61.67 132 ILE B CA 1
ATOM 10245 C C . ILE B 2 132 ? 170.842 152.267 122.073 1.00 61.67 132 ILE B C 1
ATOM 10246 O O . ILE B 2 132 ? 170.260 153.361 122.064 1.00 61.67 132 ILE B O 1
ATOM 10251 N N . VAL B 2 133 ? 170.713 151.389 121.076 1.00 58.71 133 VAL B N 1
ATOM 10252 C CA . VAL B 2 133 ? 169.978 151.713 119.857 1.00 58.71 133 VAL B CA 1
ATOM 10253 C C . VAL B 2 133 ? 168.477 151.774 120.128 1.00 58.71 133 VAL B C 1
ATOM 10254 O O . VAL B 2 133 ? 167.769 152.635 119.593 1.00 58.71 133 VAL B O 1
ATOM 10258 N N . THR B 2 134 ? 167.973 150.884 120.984 1.00 57.44 134 THR B N 1
ATOM 10259 C CA . THR B 2 134 ? 166.551 150.883 121.301 1.00 57.44 134 THR B CA 1
ATOM 10260 C C . THR B 2 134 ? 166.143 152.060 122.179 1.00 57.44 134 THR B C 1
ATOM 10261 O O . THR B 2 134 ? 164.968 152.438 122.178 1.00 57.44 134 THR B O 1
ATOM 10265 N N . TYR B 2 135 ? 167.084 152.651 122.917 1.00 52.06 135 TYR B N 1
ATOM 10266 C CA . TYR B 2 135 ? 166.805 153.741 123.842 1.00 52.06 135 TYR B CA 1
ATOM 10267 C C . TYR B 2 135 ? 167.467 155.049 123.433 1.00 52.06 135 TYR B C 1
ATOM 10268 O O . TYR B 2 135 ? 167.622 155.935 124.272 1.00 52.06 135 TYR B O 1
ATOM 10277 N N . LYS B 2 136 ? 167.861 155.189 122.169 1.00 47.02 136 LYS B N 1
ATOM 10278 C CA . LYS B 2 136 ? 168.585 156.385 121.747 1.00 47.02 136 LYS B CA 1
ATOM 10279 C C . LYS B 2 136 ? 167.674 157.607 121.713 1.00 47.02 136 LYS B C 1
ATOM 10280 O O . LYS B 2 136 ? 168.059 158.698 122.166 1.00 47.02 136 LYS B O 1
ATOM 10286 N N . ALA B 2 137 ? 166.457 157.432 121.195 1.00 41.04 137 ALA B N 1
ATOM 10287 C CA . ALA B 2 137 ? 165.496 158.524 121.115 1.00 41.04 137 ALA B CA 1
ATOM 10288 C C . ALA B 2 137 ? 165.054 158.982 122.497 1.00 41.04 137 ALA B C 1
ATOM 10289 O O . ALA B 2 137 ? 164.855 160.182 122.729 1.00 41.04 137 ALA B O 1
ATOM 10291 N N . LEU B 2 138 ? 164.912 158.041 123.431 1.00 40.40 138 LEU B N 1
ATOM 10292 C CA . LEU B 2 138 ? 164.560 158.397 124.797 1.00 40.40 138 LEU B CA 1
ATOM 10293 C C . LEU B 2 138 ? 165.691 159.136 125.499 1.00 40.40 138 LEU B C 1
ATOM 10294 O O . LEU B 2 138 ? 165.422 160.023 126.310 1.00 40.40 138 LEU B O 1
ATOM 10299 N N . THR B 2 139 ? 166.952 158.817 125.186 1.00 40.79 139 THR B N 1
ATOM 10300 C CA . THR B 2 139 ? 168.059 159.596 125.734 1.00 40.79 139 THR B CA 1
ATOM 10301 C C . THR B 2 139 ? 168.078 161.011 125.180 1.00 40.79 139 THR B C 1
ATOM 10302 O O . THR B 2 139 ? 168.387 161.961 125.908 1.00 40.79 139 THR B O 1
ATOM 10306 N N . GLU B 2 140 ? 167.765 161.169 123.893 1.00 38.58 140 GLU B N 1
ATOM 10307 C CA . GLU B 2 140 ? 167.722 162.503 123.300 1.00 38.58 140 GLU B CA 1
ATOM 10308 C C . GLU B 2 140 ? 166.603 163.350 123.905 1.00 38.58 140 GLU B C 1
ATOM 10309 O O . GLU B 2 140 ? 166.818 164.519 124.268 1.00 38.58 140 GLU B O 1
ATOM 10315 N N . MET B 2 141 ? 165.415 162.758 124.064 1.00 37.20 141 MET B N 1
ATOM 10316 C CA . MET B 2 141 ? 164.312 163.445 124.728 1.00 37.20 141 MET B CA 1
ATOM 10317 C C . MET B 2 141 ? 164.619 163.726 126.196 1.00 37.20 141 MET B C 1
ATOM 10318 O O . MET B 2 141 ? 164.211 164.767 126.724 1.00 37.20 141 MET B O 1
ATOM 10323 N N . SER B 2 142 ? 165.378 162.844 126.852 1.00 36.77 142 SER B N 1
ATOM 10324 C CA . SER B 2 142 ? 165.748 163.057 128.245 1.00 36.77 142 SER B CA 1
ATOM 10325 C C . SER B 2 142 ? 166.707 164.224 128.398 1.00 36.77 142 SER B C 1
ATOM 10326 O O . SER B 2 142 ? 166.540 165.045 129.305 1.00 36.77 142 SER B O 1
ATOM 10329 N N . THR B 2 143 ? 167.704 164.327 127.516 1.00 35.08 143 THR B N 1
ATOM 10330 C CA . THR B 2 143 ? 168.614 165.464 127.587 1.00 35.08 143 THR B CA 1
ATOM 10331 C C . THR B 2 143 ? 167.924 166.761 127.201 1.00 35.08 143 THR B C 1
ATOM 10332 O O . THR B 2 143 ? 168.345 167.833 127.644 1.00 35.08 143 THR B O 1
ATOM 10336 N N . LEU B 2 144 ? 166.873 166.698 126.380 1.00 33.30 144 LEU B N 1
ATOM 10337 C CA . LEU B 2 144 ? 166.148 167.932 126.088 1.00 33.30 144 LEU B CA 1
ATOM 10338 C C . LEU B 2 144 ? 165.269 168.372 127.256 1.00 33.30 144 LEU B C 1
ATOM 10339 O O . LEU B 2 144 ? 165.235 169.558 127.593 1.00 33.30 144 LEU B O 1
ATOM 10344 N N . ILE B 2 145 ? 164.558 167.437 127.891 1.00 33.18 145 ILE B N 1
ATOM 10345 C CA . ILE B 2 145 ? 163.649 167.804 128.977 1.00 33.18 145 ILE B CA 1
ATOM 10346 C C . ILE B 2 145 ? 164.419 168.142 130.252 1.00 33.18 145 ILE B C 1
ATOM 10347 O O . ILE B 2 145 ? 163.997 169.017 131.019 1.00 33.18 145 ILE B O 1
ATOM 10352 N N . GLU B 2 146 ? 165.581 167.515 130.469 1.00 36.06 146 GLU B N 1
ATOM 10353 C CA . GLU B 2 146 ? 166.389 167.788 131.654 1.00 36.06 146 GLU B CA 1
ATOM 10354 C C . GLU B 2 146 ? 166.907 169.219 131.676 1.00 36.06 146 GLU B C 1
ATOM 10355 O O . GLU B 2 146 ? 166.998 169.830 132.745 1.00 36.06 146 GLU B O 1
ATOM 10361 N N . SER B 2 147 ? 167.209 169.781 130.511 1.00 32.97 147 SER B N 1
ATOM 10362 C CA . SER B 2 147 ? 167.758 171.125 130.431 1.00 32.97 147 SER B CA 1
ATOM 10363 C C . SER B 2 147 ? 166.708 172.215 130.576 1.00 32.97 147 SER B C 1
ATOM 10364 O O . SER B 2 147 ? 167.074 173.391 130.643 1.00 32.97 147 SER B O 1
ATOM 10367 N N . PHE B 2 148 ? 165.423 171.866 130.611 1.00 31.63 148 PHE B N 1
ATOM 10368 C CA . PHE B 2 148 ? 164.397 172.880 130.811 1.00 31.63 148 PHE B CA 1
ATOM 10369 C C . PHE B 2 148 ? 164.381 173.380 132.245 1.00 31.63 148 PHE B C 1
ATOM 10370 O O . PHE B 2 148 ? 164.072 174.553 132.478 1.00 31.63 148 PHE B O 1
ATOM 10378 N N . ARG B 2 149 ? 164.695 172.497 133.203 1.00 33.25 149 ARG B N 1
ATOM 10379 C CA . ARG B 2 149 ? 164.761 172.793 134.641 1.00 33.25 149 ARG B CA 1
ATOM 10380 C C . ARG B 2 149 ? 163.444 173.352 135.170 1.00 33.25 149 ARG B C 1
ATOM 10381 O O . ARG B 2 149 ? 163.399 174.392 135.828 1.00 33.25 149 ARG B O 1
ATOM 10389 N N . LEU B 2 150 ? 162.415 172.678 134.887 1.00 30.96 150 LEU B N 1
ATOM 10390 C CA . LEU B 2 150 ? 161.051 172.966 135.285 1.00 30.96 150 LEU B CA 1
ATOM 10391 C C . LEU B 2 150 ? 160.730 172.261 136.599 1.00 30.96 150 LEU B C 1
ATOM 10392 O O . LEU B 2 150 ? 161.227 171.160 136.853 1.00 30.96 150 LEU B O 1
ATOM 10397 N N . PRO B 2 151 ? 159.919 172.870 137.470 1.00 29.21 151 PRO B N 1
ATOM 10398 C CA . PRO B 2 151 ? 159.613 172.220 138.751 1.00 29.21 151 PRO B CA 1
ATOM 10399 C C . PRO B 2 151 ? 158.642 171.065 138.622 1.00 29.21 151 PRO B C 1
ATOM 10400 O O . PRO B 2 151 ? 158.551 170.245 139.541 1.00 29.21 151 PRO B O 1
ATOM 10404 N N . SER B 2 152 ? 157.923 170.973 137.514 1.00 30.18 152 SER B N 1
ATOM 10405 C CA . SER B 2 152 ? 157.044 169.853 137.227 1.00 30.18 152 SER B CA 1
ATOM 10406 C C . SER B 2 152 ? 157.055 169.653 135.717 1.00 30.18 152 SER B C 1
ATOM 10407 O O . SER B 2 152 ? 157.951 170.143 135.025 1.00 30.18 152 SER B O 1
ATOM 10410 N N . GLY B 2 153 ? 156.076 168.918 135.196 1.00 29.14 153 GLY B N 1
ATOM 10411 C CA . GLY B 2 153 ? 156.001 168.646 133.780 1.00 29.14 153 GLY B CA 1
ATOM 10412 C C . GLY B 2 153 ? 155.029 169.560 133.050 1.00 29.14 153 GLY B C 1
ATOM 10413 O O . GLY B 2 153 ? 154.396 170.440 133.623 1.00 29.14 153 GLY B O 1
ATOM 10414 N N . LEU B 2 154 ? 154.923 169.323 131.747 1.00 28.23 154 LEU B N 1
ATOM 10415 C CA . LEU B 2 154 ? 154.023 170.063 130.873 1.00 28.23 154 LEU B CA 1
ATOM 10416 C C . LEU B 2 154 ? 152.787 169.220 130.594 1.00 28.23 154 LEU B C 1
ATOM 10417 O O . LEU B 2 154 ? 152.886 168.161 129.974 1.00 28.23 154 LEU B O 1
ATOM 10422 N N . ALA B 2 155 ? 151.628 169.700 131.031 1.00 27.97 155 ALA B N 1
ATOM 10423 C CA . ALA B 2 155 ? 150.385 168.965 130.845 1.00 27.97 155 ALA B CA 1
ATOM 10424 C C . ALA B 2 155 ? 149.882 169.099 129.417 1.00 27.97 155 ALA B C 1
ATOM 10425 O O . ALA B 2 155 ? 149.956 170.172 128.816 1.00 27.97 155 ALA B O 1
ATOM 10427 N N . LEU B 2 156 ? 149.356 168.004 128.880 1.00 27.87 156 LEU B N 1
ATOM 10428 C CA . LEU B 2 156 ? 148.856 167.988 127.514 1.00 27.87 156 LEU B CA 1
ATOM 10429 C C . LEU B 2 156 ? 147.461 168.597 127.478 1.00 27.87 156 LEU B C 1
ATOM 10430 O O . LEU B 2 156 ? 146.592 168.217 128.265 1.00 27.87 156 LEU B O 1
ATOM 10435 N N . ILE B 2 157 ? 147.244 169.538 126.562 1.00 27.03 157 ILE B N 1
ATOM 10436 C CA . ILE B 2 157 ? 146.061 170.389 126.576 1.00 27.03 157 ILE B CA 1
ATOM 10437 C C . ILE B 2 157 ? 145.293 170.216 125.272 1.00 27.03 157 ILE B C 1
ATOM 10438 O O . ILE B 2 157 ? 145.853 170.401 124.187 1.00 27.03 157 ILE B O 1
ATOM 10443 N N . ILE B 2 158 ? 144.007 169.879 125.383 1.00 26.88 158 ILE B N 1
ATOM 10444 C CA . ILE B 2 158 ? 143.141 169.617 124.241 1.00 26.88 158 ILE B CA 1
ATOM 10445 C C . ILE B 2 158 ? 141.915 170.514 124.352 1.00 26.88 158 ILE B C 1
ATOM 10446 O O . ILE B 2 158 ? 141.363 170.683 125.443 1.00 26.88 158 ILE B O 1
ATOM 10451 N N . PHE B 2 159 ? 141.483 171.086 123.231 1.00 29.64 159 PHE B N 1
ATOM 10452 C CA . PHE B 2 159 ? 140.178 171.731 123.181 1.00 29.64 159 PHE B CA 1
ATOM 10453 C C . PHE B 2 159 ? 139.102 170.679 122.947 1.00 29.64 159 PHE B C 1
ATOM 10454 O O . PHE B 2 159 ? 139.353 169.633 122.348 1.00 29.64 159 PHE B O 1
ATOM 10462 N N . ASP B 2 160 ? 137.880 170.973 123.384 1.00 32.31 160 ASP B N 1
ATOM 10463 C CA . ASP B 2 160 ? 136.777 170.029 123.247 1.00 32.31 160 ASP B CA 1
ATOM 10464 C C . ASP B 2 160 ? 135.960 170.292 121.980 1.00 32.31 160 ASP B C 1
ATOM 10465 O O . ASP B 2 160 ? 134.745 170.075 121.952 1.00 32.31 160 ASP B O 1
ATOM 10470 N N . ASP B 2 161 ? 136.613 170.782 120.934 1.00 31.83 161 ASP B N 1
ATOM 10471 C CA . ASP B 2 161 ? 136.023 171.025 119.629 1.00 31.83 161 ASP B CA 1
ATOM 10472 C C . ASP B 2 161 ? 136.381 169.869 118.704 1.00 31.83 161 ASP B C 1
ATOM 10473 O O . ASP B 2 161 ? 137.409 169.220 118.871 1.00 31.83 161 ASP B O 1
ATOM 10478 N N . GLU B 2 162 ? 135.526 169.619 117.714 1.00 32.17 162 GLU B N 1
ATOM 10479 C CA . GLU B 2 162 ? 135.793 168.522 116.787 1.00 32.17 162 GLU B CA 1
ATOM 10480 C C . GLU B 2 162 ? 136.790 168.927 115.706 1.00 32.17 162 GLU B C 1
ATOM 10481 O O . GLU B 2 162 ? 137.642 168.124 115.308 1.00 32.17 162 GLU B O 1
ATOM 10487 N N . LYS B 2 163 ? 136.692 170.171 115.229 1.00 30.48 163 LYS B N 1
ATOM 10488 C CA . LYS B 2 163 ? 137.654 170.718 114.277 1.00 30.48 163 LYS B CA 1
ATOM 10489 C C . LYS B 2 163 ? 139.053 170.801 114.874 1.00 30.48 163 LYS B C 1
ATOM 10490 O O . LYS B 2 163 ? 140.045 170.662 114.151 1.00 30.48 163 LYS B O 1
ATOM 10496 N N . TYR B 2 164 ? 139.154 170.999 116.188 1.00 28.76 164 TYR B N 1
ATOM 10497 C CA . TYR B 2 164 ? 140.453 170.951 116.845 1.00 28.76 164 TYR B CA 1
ATOM 10498 C C . TYR B 2 164 ? 140.975 169.521 116.922 1.00 28.76 164 TYR B C 1
ATOM 10499 O O . TYR B 2 164 ? 142.167 169.279 116.719 1.00 28.76 164 TYR B O 1
ATOM 10508 N N . GLN B 2 165 ? 140.096 168.563 117.231 1.00 27.41 165 GLN B N 1
ATOM 10509 C CA . GLN B 2 165 ? 140.527 167.184 117.435 1.00 27.41 165 GLN B CA 1
ATOM 10510 C C . GLN B 2 165 ? 140.883 166.495 116.130 1.00 27.41 165 GLN B C 1
ATOM 10511 O O . GLN B 2 165 ? 141.656 165.534 116.134 1.00 27.41 165 GLN B O 1
ATOM 10517 N N . SER B 2 166 ? 140.319 166.949 115.013 1.00 28.86 166 SER B N 1
ATOM 10518 C CA . SER B 2 166 ? 140.711 166.393 113.726 1.00 28.86 166 SER B CA 1
ATOM 10519 C C . SER B 2 166 ? 142.113 166.814 113.319 1.00 28.86 166 SER B C 1
ATOM 10520 O O . SER B 2 166 ? 142.745 166.125 112.515 1.00 28.86 166 SER B O 1
ATOM 10523 N N . LEU B 2 167 ? 142.611 167.921 113.854 1.00 27.71 167 LEU B N 1
ATOM 10524 C CA . LEU B 2 167 ? 143.900 168.471 113.477 1.00 27.71 167 LEU B CA 1
ATOM 10525 C C . LEU B 2 167 ? 145.014 168.094 114.435 1.00 27.71 167 LEU B C 1
ATOM 10526 O O . LEU B 2 167 ? 146.142 168.557 114.257 1.00 27.71 167 LEU B O 1
ATOM 10531 N N . ILE B 2 168 ? 144.729 167.288 115.446 1.00 26.42 168 ILE B N 1
ATOM 10532 C CA . ILE B 2 168 ? 145.783 166.842 116.361 1.00 26.42 168 ILE B CA 1
ATOM 10533 C C . ILE B 2 168 ? 146.678 165.844 115.635 1.00 26.42 168 ILE B C 1
ATOM 10534 O O . ILE B 2 168 ? 146.163 164.974 114.912 1.00 26.42 168 ILE B O 1
ATOM 10539 N N . PRO B 2 169 ? 148.003 165.961 115.741 1.00 26.70 169 PRO B N 1
ATOM 10540 C CA . PRO B 2 169 ? 148.903 164.991 115.110 1.00 26.70 169 PRO B CA 1
ATOM 10541 C C . PRO B 2 169 ? 148.756 163.596 115.697 1.00 26.70 169 PRO B C 1
ATOM 10542 O O . PRO B 2 169 ? 148.151 163.383 116.748 1.00 26.70 169 PRO B O 1
ATOM 10546 N N . ASN B 2 170 ? 149.342 162.630 114.990 1.00 29.85 170 ASN B N 1
ATOM 10547 C CA . ASN B 2 170 ? 149.175 161.231 115.367 1.00 29.85 170 ASN B CA 1
ATOM 10548 C C . ASN B 2 170 ? 149.937 160.894 116.639 1.00 29.85 170 ASN B C 1
ATOM 10549 O O . ASN B 2 170 ? 149.427 160.156 117.486 1.00 29.85 170 ASN B O 1
ATOM 10554 N N . TYR B 2 171 ? 151.151 161.428 116.794 1.00 28.05 171 TYR B N 1
ATOM 10555 C CA . TYR B 2 171 ? 151.956 161.112 117.971 1.00 28.05 171 TYR B CA 1
ATOM 10556 C C . TYR B 2 171 ? 151.366 161.706 119.247 1.00 28.05 171 TYR B C 1
ATOM 10557 O O . TYR B 2 171 ? 151.474 161.098 120.319 1.00 28.05 171 TYR B O 1
ATOM 10566 N N . ILE B 2 172 ? 150.688 162.849 119.146 1.00 26.62 172 ILE B N 1
ATOM 10567 C CA . ILE B 2 172 ? 149.986 163.393 120.304 1.00 26.62 172 ILE B CA 1
ATOM 10568 C C . ILE B 2 172 ? 148.807 162.501 120.684 1.00 26.62 172 ILE B C 1
ATOM 10569 O O . ILE B 2 172 ? 148.558 162.258 121.871 1.00 26.62 172 ILE B O 1
ATOM 10574 N N . ASN B 2 173 ? 148.099 161.962 119.686 1.00 26.66 173 ASN B N 1
ATOM 10575 C CA . ASN B 2 173 ? 147.044 160.986 119.946 1.00 26.66 173 ASN B CA 1
ATOM 10576 C C . ASN B 2 173 ? 147.587 159.714 120.575 1.00 26.66 173 ASN B C 1
ATOM 10577 O O . ASN B 2 173 ? 146.894 159.077 121.373 1.00 26.66 173 ASN B O 1
ATOM 10582 N N . GLN B 2 174 ? 148.809 159.322 120.215 1.00 28.99 174 GLN B N 1
ATOM 10583 C CA . GLN B 2 174 ? 149.452 158.191 120.874 1.00 28.99 174 GLN B CA 1
ATOM 10584 C C . GLN B 2 174 ? 149.788 158.511 122.324 1.00 28.99 174 GLN B C 1
ATOM 10585 O O . GLN B 2 174 ? 149.770 157.617 123.175 1.00 28.99 174 GLN B O 1
ATOM 10591 N N . LEU B 2 175 ? 150.088 159.775 122.623 1.00 26.94 175 LEU B N 1
ATOM 10592 C CA . LEU B 2 175 ? 150.386 160.163 123.999 1.00 26.94 175 LEU B CA 1
ATOM 10593 C C . LEU B 2 175 ? 149.148 160.344 124.869 1.00 26.94 175 LEU B C 1
ATOM 10594 O O . LEU B 2 175 ? 149.278 160.292 126.095 1.00 26.94 175 LEU B O 1
ATOM 10599 N N . ILE B 2 176 ? 147.978 160.600 124.272 1.00 26.69 176 ILE B N 1
ATOM 10600 C CA . ILE B 2 176 ? 146.755 160.841 125.052 1.00 26.69 176 ILE B CA 1
ATOM 10601 C C . ILE B 2 176 ? 146.372 159.624 125.887 1.00 26.69 176 ILE B C 1
ATOM 10602 O O . ILE B 2 176 ? 145.921 159.762 127.031 1.00 26.69 176 ILE B O 1
ATOM 10607 N N . ALA B 2 177 ? 146.613 158.419 125.372 1.00 26.45 177 ALA B N 1
ATOM 10608 C CA . ALA B 2 177 ? 146.195 157.192 126.042 1.00 26.45 177 ALA B CA 1
ATOM 10609 C C . ALA B 2 177 ? 146.956 156.899 127.329 1.00 26.45 177 ALA B C 1
ATOM 10610 O O . ALA B 2 177 ? 146.519 156.039 128.098 1.00 26.45 177 ALA B O 1
ATOM 10612 N N . TYR B 2 178 ? 148.073 157.576 127.583 1.00 30.32 178 TYR B N 1
ATOM 10613 C CA . TYR B 2 178 ? 148.896 157.308 128.754 1.00 30.32 178 TYR B CA 1
ATOM 10614 C C . TYR B 2 178 ? 149.108 158.575 129.569 1.00 30.32 178 TYR B C 1
ATOM 10615 O O . TYR B 2 178 ? 150.141 158.745 130.216 1.00 30.32 178 TYR B O 1
ATOM 10624 N N . THR B 2 179 ? 148.127 159.468 129.543 1.00 29.33 179 THR B N 1
ATOM 10625 C CA . THR B 2 179 ? 148.214 160.793 130.131 1.00 29.33 179 THR B CA 1
ATOM 10626 C C . THR B 2 179 ? 146.811 161.163 130.586 1.00 29.33 179 THR B C 1
ATOM 10627 O O . THR B 2 179 ? 145.830 160.740 129.976 1.00 29.33 179 THR B O 1
ATOM 10631 N N . GLN B 2 180 ? 146.715 161.893 131.693 1.00 29.96 180 GLN B N 1
ATOM 10632 C CA . GLN B 2 180 ? 145.489 162.617 131.987 1.00 29.96 180 GLN B CA 1
ATOM 10633 C C . GLN B 2 180 ? 145.577 163.991 131.339 1.00 29.96 180 GLN B C 1
ATOM 10634 O O . GLN B 2 180 ? 146.301 164.859 131.841 1.00 29.96 180 GLN B O 1
ATOM 10640 N N . PRO B 2 181 ? 144.882 164.235 130.234 1.00 28.07 181 PRO B N 1
ATOM 10641 C CA . PRO B 2 181 ? 144.992 165.528 129.563 1.00 28.07 181 PRO B CA 1
ATOM 10642 C C . PRO B 2 181 ? 144.125 166.564 130.258 1.00 28.07 181 PRO B C 1
ATOM 10643 O O . PRO B 2 181 ? 143.271 166.251 131.085 1.00 28.07 181 PRO B O 1
ATOM 10647 N N . HIS B 2 182 ? 144.351 167.816 129.897 1.00 27.23 182 HIS B N 1
ATOM 10648 C CA . HIS B 2 182 ? 143.562 168.924 130.412 1.00 27.23 182 HIS B CA 1
ATOM 10649 C C . HIS B 2 182 ? 142.610 169.371 129.314 1.00 27.23 182 HIS B C 1
ATOM 10650 O O . HIS B 2 182 ? 143.029 169.992 128.336 1.00 27.23 182 HIS B O 1
ATOM 10657 N N . ILE B 2 183 ? 141.333 169.063 129.476 1.00 27.96 183 ILE B N 1
ATOM 10658 C CA . ILE B 2 183 ? 140.336 169.269 128.435 1.00 27.96 183 ILE B CA 1
ATOM 10659 C C . ILE B 2 183 ? 139.608 170.577 128.698 1.00 27.96 183 ILE B C 1
ATOM 10660 O O . ILE B 2 183 ? 139.060 170.782 129.785 1.00 27.96 183 ILE B O 1
ATOM 10665 N N . ILE B 2 184 ? 139.601 171.462 127.709 1.00 29.54 184 ILE B N 1
ATOM 10666 C CA . ILE B 2 184 ? 139.005 172.787 127.836 1.00 29.54 184 ILE B CA 1
ATOM 10667 C C . ILE B 2 184 ? 137.642 172.758 127.159 1.00 29.54 184 ILE B C 1
ATOM 10668 O O . ILE B 2 184 ? 137.572 172.466 125.958 1.00 29.54 184 ILE B O 1
ATOM 10673 N N . PRO B 2 185 ? 136.554 173.055 127.864 1.00 31.23 185 PRO B N 1
ATOM 10674 C CA . PRO B 2 185 ? 135.233 173.012 127.236 1.00 31.23 185 PRO B CA 1
ATOM 10675 C C . PRO B 2 185 ? 134.991 174.192 126.310 1.00 31.23 185 PRO B C 1
ATOM 10676 O O . PRO B 2 185 ? 135.566 175.269 126.464 1.00 31.23 185 PRO B O 1
ATOM 10680 N N . THR B 2 186 ? 134.128 173.963 125.325 1.00 33.18 186 THR B N 1
ATOM 10681 C CA . THR B 2 186 ? 133.738 174.972 124.352 1.00 33.18 186 THR B CA 1
ATOM 10682 C C . THR B 2 186 ? 132.237 175.189 124.457 1.00 33.18 186 THR B C 1
ATOM 10683 O O . THR B 2 186 ? 131.470 174.223 124.458 1.00 33.18 186 THR B O 1
ATOM 10687 N N . TRP B 2 187 ? 131.821 176.451 124.549 1.00 36.44 187 TRP B N 1
ATOM 10688 C CA . TRP B 2 187 ? 130.412 176.749 124.778 1.00 36.44 187 TRP B CA 1
ATOM 10689 C C . TRP B 2 187 ? 129.604 176.575 123.498 1.00 36.44 187 TRP B C 1
ATOM 10690 O O . TRP B 2 187 ? 128.722 175.713 123.418 1.00 36.44 187 TRP B O 1
ATOM 10701 N N . GLN B 2 188 ? 129.897 177.376 122.483 1.00 34.52 188 GLN B N 1
ATOM 10702 C CA . GLN B 2 188 ? 129.296 177.229 121.164 1.00 34.52 188 GLN B CA 1
ATOM 10703 C C . GLN B 2 188 ? 130.384 177.207 120.103 1.00 34.52 188 GLN B C 1
ATOM 10704 O O . GLN B 2 188 ? 130.353 177.943 119.117 1.00 34.52 188 GLN B O 1
ATOM 10710 N N . GLY B 2 189 ? 131.382 176.358 120.315 1.00 33.93 189 GLY B N 1
ATOM 10711 C CA . GLY B 2 189 ? 132.549 176.315 119.472 1.00 33.93 189 GLY B CA 1
ATOM 10712 C C . GLY B 2 189 ? 133.658 177.246 119.891 1.00 33.93 189 GLY B C 1
ATOM 10713 O O . GLY B 2 189 ? 134.669 177.332 119.187 1.00 33.93 189 GLY B O 1
ATOM 10714 N N . ILE B 2 190 ? 133.502 177.949 121.006 1.00 32.55 190 ILE B N 1
ATOM 10715 C CA . ILE B 2 190 ? 134.498 178.884 121.507 1.00 32.55 190 ILE B CA 1
ATOM 10716 C C . ILE B 2 190 ? 134.930 178.410 122.883 1.00 32.55 190 ILE B C 1
ATOM 10717 O O . ILE B 2 190 ? 134.092 178.249 123.777 1.00 32.55 190 ILE B O 1
ATOM 10722 N N . ALA B 2 191 ? 136.229 178.179 123.049 1.00 33.41 191 ALA B N 1
ATOM 10723 C CA . ALA B 2 191 ? 136.754 177.742 124.334 1.00 33.41 191 ALA B CA 1
ATOM 10724 C C . ALA B 2 191 ? 136.695 178.886 125.330 1.00 33.41 191 ALA B C 1
ATOM 10725 O O . ALA B 2 191 ? 136.893 180.047 124.969 1.00 33.41 191 ALA B O 1
ATOM 10727 N N . ASP B 2 192 ? 136.396 178.559 126.585 1.00 35.80 192 ASP B N 1
ATOM 10728 C CA . ASP B 2 192 ? 136.214 179.598 127.588 1.00 35.80 192 ASP B CA 1
ATOM 10729 C C . ASP B 2 192 ? 137.543 180.247 127.953 1.00 35.80 192 ASP B C 1
ATOM 10730 O O . ASP B 2 192 ? 138.516 179.570 128.294 1.00 35.80 192 ASP B O 1
ATOM 10735 N N . PHE B 2 193 ? 137.571 181.572 127.881 1.00 33.66 193 PHE B N 1
ATOM 10736 C CA . PHE B 2 193 ? 138.794 182.348 127.993 1.00 33.66 193 PHE B CA 1
ATOM 10737 C C . PHE B 2 193 ? 139.288 182.486 129.425 1.00 33.66 193 PHE B C 1
ATOM 10738 O O . PHE B 2 193 ? 140.358 183.063 129.638 1.00 33.66 193 PHE B O 1
ATOM 10746 N N . SER B 2 194 ? 138.551 181.974 130.404 1.00 36.63 194 SER B N 1
ATOM 10747 C CA . SER B 2 194 ? 138.925 182.094 131.803 1.00 36.63 194 SER B CA 1
ATOM 10748 C C . SER B 2 194 ? 139.746 180.917 132.300 1.00 36.63 194 SER B C 1
ATOM 10749 O O . SER B 2 194 ? 139.970 180.804 133.507 1.00 36.63 194 SER B O 1
ATOM 10752 N N . ASP B 2 195 ? 140.191 180.039 131.409 1.00 35.56 195 ASP B N 1
ATOM 10753 C CA . ASP B 2 195 ? 141.085 178.969 131.809 1.00 35.56 195 ASP B CA 1
ATOM 10754 C C . ASP B 2 195 ? 142.459 179.540 132.144 1.00 35.56 195 ASP B C 1
ATOM 10755 O O . ASP B 2 195 ? 142.826 180.630 131.705 1.00 35.56 195 ASP B O 1
ATOM 10760 N N . THR B 2 196 ? 143.214 178.783 132.944 1.00 35.40 196 THR B N 1
ATOM 10761 C CA . THR B 2 196 ? 144.538 179.212 133.380 1.00 35.40 196 THR B CA 1
ATOM 10762 C C . THR B 2 196 ? 145.501 179.336 132.207 1.00 35.40 196 THR B C 1
ATOM 10763 O O . THR B 2 196 ? 146.219 180.336 132.084 1.00 35.40 196 THR B O 1
ATOM 10767 N N . TYR B 2 197 ? 145.507 178.345 131.317 1.00 33.14 197 TYR B N 1
ATOM 10768 C CA . TYR B 2 197 ? 146.448 178.348 130.207 1.00 33.14 197 TYR B CA 1
ATOM 10769 C C . TYR B 2 197 ? 146.062 179.364 129.145 1.00 33.14 197 TYR B C 1
ATOM 10770 O O . TYR B 2 197 ? 146.934 180.015 128.561 1.00 33.14 197 TYR B O 1
ATOM 10779 N N . LEU B 2 198 ? 144.766 179.521 128.888 1.00 32.25 198 LEU B N 1
ATOM 10780 C CA . LEU B 2 198 ? 144.328 180.493 127.902 1.00 32.25 198 LEU B CA 1
ATOM 10781 C C . LEU B 2 198 ? 144.435 181.921 128.412 1.00 32.25 198 LEU B C 1
ATOM 10782 O O . LEU B 2 198 ? 144.508 182.848 127.601 1.00 32.25 198 LEU B O 1
ATOM 10787 N N . ARG B 2 199 ? 144.443 182.122 129.732 1.00 35.98 199 ARG B N 1
ATOM 10788 C CA . ARG B 2 199 ? 144.715 183.446 130.277 1.00 35.98 199 ARG B CA 1
ATOM 10789 C C . ARG B 2 199 ? 146.209 183.729 130.297 1.00 35.98 199 ARG B C 1
ATOM 10790 O O . ARG B 2 199 ? 146.633 184.866 130.063 1.00 35.98 199 ARG B O 1
ATOM 10798 N N . SER B 2 200 ? 147.021 182.703 130.555 1.00 33.83 200 SER B N 1
ATOM 10799 C CA . SER B 2 200 ? 148.457 182.905 130.690 1.00 33.83 200 SER B CA 1
ATOM 10800 C C . SER B 2 200 ? 149.168 183.025 129.348 1.00 33.83 200 SER B C 1
ATOM 10801 O O . SER B 2 200 ? 150.149 183.766 129.244 1.00 33.83 200 SER B O 1
ATOM 10804 N N . TYR B 2 201 ? 148.701 182.325 128.318 1.00 33.67 201 TYR B N 1
ATOM 10805 C CA . TYR B 2 201 ? 149.401 182.276 127.040 1.00 33.67 201 TYR B CA 1
ATOM 10806 C C . TYR B 2 201 ? 148.837 183.219 125.994 1.00 33.67 201 TYR B C 1
ATOM 10807 O O . TYR B 2 201 ? 149.580 183.657 125.114 1.00 33.67 201 TYR B O 1
ATOM 10816 N N . PHE B 2 202 ? 147.556 183.545 126.061 1.00 30.84 202 PHE B N 1
ATOM 10817 C CA . PHE B 2 202 ? 146.899 184.307 125.015 1.00 30.84 202 PHE B CA 1
ATOM 10818 C C . PHE B 2 202 ? 146.420 185.651 125.544 1.00 30.84 202 PHE B C 1
ATOM 10819 O O . PHE B 2 202 ? 146.387 185.897 126.749 1.00 30.84 202 PHE B O 1
ATOM 10827 N N . LYS B 2 203 ? 146.053 186.530 124.617 1.00 31.97 203 LYS B N 1
ATOM 10828 C CA . LYS B 2 203 ? 145.398 187.774 124.991 1.00 31.97 203 LYS B CA 1
ATOM 10829 C C . LYS B 2 203 ? 143.973 187.498 125.446 1.00 31.97 203 LYS B C 1
ATOM 10830 O O . LYS B 2 203 ? 143.251 186.713 124.830 1.00 31.97 203 LYS B O 1
ATOM 10836 N N . ARG B 2 204 ? 143.568 188.146 126.523 1.00 33.33 204 ARG B N 1
ATOM 10837 C CA . ARG B 2 204 ? 142.211 187.974 127.022 1.00 33.33 204 ARG B CA 1
ATOM 10838 C C . ARG B 2 204 ? 141.271 188.932 126.296 1.00 33.33 204 ARG B C 1
ATOM 10839 O O . ARG B 2 204 ? 141.544 190.131 126.247 1.00 33.33 204 ARG B O 1
ATOM 10847 N N . PRO B 2 205 ? 140.180 188.445 125.711 1.00 32.48 205 PRO B N 1
ATOM 10848 C CA . PRO B 2 205 ? 139.292 189.330 124.949 1.00 32.48 205 PRO B CA 1
ATOM 10849 C C . PRO B 2 205 ? 138.504 190.286 125.829 1.00 32.48 205 PRO B C 1
ATOM 10850 O O . PRO B 2 205 ? 138.227 190.017 126.998 1.00 32.48 205 PRO B O 1
ATOM 10854 N N . PHE B 2 206 ? 138.133 191.416 125.236 1.00 32.66 206 PHE B N 1
ATOM 10855 C CA . PHE B 2 206 ? 137.286 192.410 125.875 1.00 32.66 206 PHE B CA 1
ATOM 10856 C C . PHE B 2 206 ? 136.182 192.797 124.908 1.00 32.66 206 PHE B C 1
ATOM 10857 O O . PHE B 2 206 ? 136.460 193.217 123.783 1.00 32.66 206 PHE B O 1
ATOM 10865 N N . GLU B 2 207 ? 134.939 192.677 125.352 1.00 34.94 207 GLU B N 1
ATOM 10866 C CA . GLU B 2 207 ? 133.785 192.890 124.493 1.00 34.94 207 GLU B CA 1
ATOM 10867 C C . GLU B 2 207 ? 133.306 194.332 124.584 1.00 34.94 207 GLU B C 1
ATOM 10868 O O . GLU B 2 207 ? 132.938 194.800 125.665 1.00 34.94 207 GLU B O 1
ATOM 10874 N N . LEU B 2 208 ? 133.300 195.025 123.449 1.00 34.03 208 LEU B N 1
ATOM 10875 C CA . LEU B 2 208 ? 132.673 196.333 123.336 1.00 34.03 208 LEU B CA 1
ATOM 10876 C C . LEU B 2 208 ? 131.227 196.137 122.908 1.00 34.03 208 LEU B C 1
ATOM 10877 O O . LEU B 2 208 ? 130.969 195.513 121.879 1.00 34.03 208 LEU B O 1
ATOM 10882 N N . THR B 2 209 ? 130.290 196.652 123.689 1.00 36.44 209 THR B N 1
ATOM 10883 C CA . THR B 2 209 ? 128.883 196.639 123.315 1.00 36.44 209 THR B CA 1
ATOM 10884 C C . THR B 2 209 ? 128.406 198.078 123.168 1.00 36.44 209 THR B C 1
ATOM 10885 O O . THR B 2 209 ? 129.194 199.018 123.213 1.00 36.44 209 THR B O 1
ATOM 10889 N N . ALA B 2 210 ? 127.101 198.247 122.975 1.00 38.96 210 ALA B N 1
ATOM 10890 C CA . ALA B 2 210 ? 126.543 199.579 122.794 1.00 38.96 210 ALA B CA 1
ATOM 10891 C C . ALA B 2 210 ? 126.504 200.381 124.086 1.00 38.96 210 ALA B C 1
ATOM 10892 O O . ALA B 2 210 ? 126.509 201.614 124.034 1.00 38.96 210 ALA B O 1
ATOM 10894 N N . SER B 2 211 ? 126.465 199.713 125.235 1.00 38.85 211 SER B N 1
ATOM 10895 C CA . SER B 2 211 ? 126.511 200.387 126.523 1.00 38.85 211 SER B CA 1
ATOM 10896 C C . SER B 2 211 ? 127.913 200.461 127.103 1.00 38.85 211 SER B C 1
ATOM 10897 O O . SER B 2 211 ? 128.206 201.370 127.882 1.00 38.85 211 SER B O 1
ATOM 10900 N N . ASN B 2 212 ? 128.776 199.521 126.732 1.00 36.77 212 ASN B N 1
ATOM 10901 C CA . ASN B 2 212 ? 130.135 199.433 127.243 1.00 36.77 212 ASN B CA 1
ATOM 10902 C C . ASN B 2 212 ? 131.055 200.464 126.610 1.00 36.77 212 ASN B C 1
ATOM 10903 O O . ASN B 2 212 ? 132.106 200.773 127.178 1.00 36.77 212 ASN B O 1
ATOM 10908 N N . LEU B 2 213 ? 130.661 201.016 125.469 1.00 35.47 213 LEU B N 1
ATOM 10909 C CA . LEU B 2 213 ? 131.589 201.642 124.536 1.00 35.47 213 LEU B CA 1
ATOM 10910 C C . LEU B 2 213 ? 132.148 202.962 125.050 1.00 35.47 213 LEU B C 1
ATOM 10911 O O . LEU B 2 213 ? 131.403 203.912 125.303 1.00 35.47 213 LEU B O 1
ATOM 10916 N N . ALA B 2 214 ? 133.471 203.013 125.168 1.00 34.71 214 ALA B N 1
ATOM 10917 C CA . ALA B 2 214 ? 134.205 204.220 125.515 1.00 34.71 214 ALA B CA 1
ATOM 10918 C C . ALA B 2 214 ? 135.634 204.057 125.017 1.00 34.71 214 ALA B C 1
ATOM 10919 O O . ALA B 2 214 ? 135.984 203.047 124.403 1.00 34.71 214 ALA B O 1
ATOM 10921 N N . ALA B 2 215 ? 136.452 205.071 125.278 1.00 34.15 215 ALA B N 1
ATOM 10922 C CA . ALA B 2 215 ? 137.871 205.019 124.970 1.00 34.15 215 ALA B CA 1
ATOM 10923 C C . ALA B 2 215 ? 138.557 203.968 125.844 1.00 34.15 215 ALA B C 1
ATOM 10924 O O . ALA B 2 215 ? 138.103 203.696 126.955 1.00 34.15 215 ALA B O 1
ATOM 10926 N N . PRO B 2 216 ? 139.648 203.353 125.369 1.00 33.91 216 PRO B N 1
ATOM 10927 C CA . PRO B 2 216 ? 140.288 202.293 126.163 1.00 33.91 216 PRO B CA 1
ATOM 10928 C C . PRO B 2 216 ? 141.017 202.788 127.394 1.00 33.91 216 PRO B C 1
ATOM 10929 O O . PRO B 2 216 ? 141.400 201.959 128.224 1.00 33.91 216 PRO B O 1
ATOM 10933 N N . GLN B 2 217 ? 141.224 204.097 127.542 1.00 35.53 217 GLN B N 1
ATOM 10934 C CA . GLN B 2 217 ? 141.820 204.630 128.757 1.00 35.53 217 GLN B CA 1
ATOM 10935 C C . GLN B 2 217 ? 140.853 204.630 129.927 1.00 35.53 217 GLN B C 1
ATOM 10936 O O . GLN B 2 217 ? 141.293 204.774 131.070 1.00 35.53 217 GLN B O 1
ATOM 10942 N N . LYS B 2 218 ? 139.550 204.487 129.669 1.00 33.41 218 LYS B N 1
ATOM 10943 C CA . LYS B 2 218 ? 138.587 204.406 130.759 1.00 33.41 218 LYS B CA 1
ATOM 10944 C C . LYS B 2 218 ? 138.739 203.103 131.527 1.00 33.41 218 LYS B C 1
ATOM 10945 O O . LYS B 2 218 ? 138.522 203.064 132.742 1.00 33.41 218 LYS B O 1
ATOM 10951 N N . TYR B 2 219 ? 139.130 202.044 130.847 1.00 34.22 219 TYR B N 1
ATOM 10952 C CA . TYR B 2 219 ? 139.427 200.779 131.484 1.00 34.22 219 TYR B CA 1
ATOM 10953 C C . TYR B 2 219 ? 140.945 200.643 131.544 1.00 34.22 219 TYR B C 1
ATOM 10954 O O . TYR B 2 219 ? 141.687 201.481 131.033 1.00 34.22 219 TYR B O 1
ATOM 10963 N N . ASN B 2 220 ? 141.429 199.586 132.176 1.00 38.48 220 ASN B N 1
ATOM 10964 C CA . ASN B 2 220 ? 142.877 199.394 132.240 1.00 38.48 220 ASN B CA 1
ATOM 10965 C C . ASN B 2 220 ? 143.377 198.558 131.070 1.00 38.48 220 ASN B C 1
ATOM 10966 O O . ASN B 2 220 ? 144.048 197.545 131.245 1.00 38.48 220 ASN B O 1
ATOM 10971 N N . LEU B 2 221 ? 143.055 198.983 129.859 1.00 34.92 221 LEU B N 1
ATOM 10972 C CA . LEU B 2 221 ? 143.338 198.180 128.686 1.00 34.92 221 LEU B CA 1
ATOM 10973 C C . LEU B 2 221 ? 144.650 198.614 128.055 1.00 34.92 221 LEU B C 1
ATOM 10974 O O . LEU B 2 221 ? 145.031 199.785 128.105 1.00 34.92 221 LEU B O 1
ATOM 10979 N N . SER B 2 222 ? 145.341 197.649 127.459 1.00 37.54 222 SER B N 1
ATOM 10980 C CA . SER B 2 222 ? 146.638 197.862 126.840 1.00 37.54 222 SER B CA 1
ATOM 10981 C C . SER B 2 222 ? 146.711 196.990 125.600 1.00 37.54 222 SER B C 1
ATOM 10982 O O . SER B 2 222 ? 146.014 195.971 125.531 1.00 37.54 222 SER B O 1
ATOM 10985 N N . PRO B 2 223 ? 147.509 197.371 124.591 1.00 38.06 223 PRO B N 1
ATOM 10986 C CA . PRO B 2 223 ? 147.587 196.543 123.379 1.00 38.06 223 PRO B CA 1
ATOM 10987 C C . PRO B 2 223 ? 148.219 195.190 123.617 1.00 38.06 223 PRO B C 1
ATOM 10988 O O . PRO B 2 223 ? 147.825 194.213 122.972 1.00 38.06 223 PRO B O 1
ATOM 10992 N N . MET B 2 224 ? 149.168 195.099 124.537 1.00 40.56 224 MET B N 1
ATOM 10993 C CA . MET B 2 224 ? 149.952 193.894 124.748 1.00 40.56 224 MET B CA 1
ATOM 10994 C C . MET B 2 224 ? 149.265 192.880 125.646 1.00 40.56 224 MET B C 1
ATOM 10995 O O . MET B 2 224 ? 149.882 191.871 125.991 1.00 40.56 224 MET B O 1
ATOM 11000 N N . THR B 2 225 ? 148.041 193.118 126.044 1.00 34.65 225 THR B N 1
ATOM 11001 C CA . THR B 2 225 ? 147.382 192.218 126.979 1.00 34.65 225 THR B CA 1
ATOM 11002 C C . THR B 2 225 ? 146.002 191.781 126.512 1.00 34.65 225 THR B C 1
ATOM 11003 O O . THR B 2 225 ? 145.623 190.628 126.721 1.00 34.65 225 THR B O 1
ATOM 11007 N N . ARG B 2 226 ? 145.251 192.656 125.858 1.00 31.66 226 ARG B N 1
ATOM 11008 C CA . ARG B 2 226 ? 143.853 192.395 125.565 1.00 31.66 226 ARG B CA 1
ATOM 11009 C C . ARG B 2 226 ? 143.605 192.444 124.065 1.00 31.66 226 ARG B C 1
ATOM 11010 O O . ARG B 2 226 ? 144.272 193.177 123.331 1.00 31.66 226 ARG B O 1
ATOM 11018 N N . SER B 2 227 ? 142.643 191.649 123.619 1.00 32.57 227 SER B N 1
ATOM 11019 C CA . SER B 2 227 ? 142.125 191.706 122.263 1.00 32.57 227 SER B CA 1
ATOM 11020 C C . SER B 2 227 ? 140.683 192.185 122.317 1.00 32.57 227 SER B C 1
ATOM 11021 O O . SER B 2 227 ? 140.054 192.191 123.376 1.00 32.57 227 SER B O 1
ATOM 11024 N N . ILE B 2 228 ? 140.159 192.605 121.174 1.00 32.46 228 ILE B N 1
ATOM 11025 C CA . ILE B 2 228 ? 138.905 193.344 121.125 1.00 32.46 228 ILE B CA 1
ATOM 11026 C C . ILE B 2 228 ? 137.865 192.542 120.362 1.00 32.46 228 ILE B C 1
ATOM 11027 O O . ILE B 2 228 ? 138.105 192.122 119.227 1.00 32.46 228 ILE B O 1
ATOM 11032 N N . PHE B 2 229 ? 136.709 192.344 120.983 1.00 31.85 229 PHE B N 1
ATOM 11033 C CA . PHE B 2 229 ? 135.540 191.769 120.332 1.00 31.85 229 PHE B CA 1
ATOM 11034 C C . PHE B 2 229 ? 134.520 192.878 120.105 1.00 31.85 229 PHE B C 1
ATOM 11035 O O . PHE B 2 229 ? 133.828 193.298 121.033 1.00 31.85 229 PHE B O 1
ATOM 11043 N N . ASN B 2 230 ? 134.430 193.340 118.863 1.00 34.44 230 ASN B N 1
ATOM 11044 C CA . ASN B 2 230 ? 133.523 194.417 118.484 1.00 34.44 230 ASN B CA 1
ATOM 11045 C C . ASN B 2 230 ? 132.110 193.859 118.362 1.00 34.44 230 ASN B C 1
ATOM 11046 O O . ASN B 2 230 ? 131.810 193.100 117.438 1.00 34.44 230 ASN B O 1
ATOM 11051 N N . ASN B 2 231 ? 131.236 194.252 119.276 1.00 34.31 231 ASN B N 1
ATOM 11052 C CA . ASN B 2 231 ? 129.836 193.853 119.269 1.00 34.31 231 ASN B CA 1
ATOM 11053 C C . ASN B 2 231 ? 128.963 195.086 119.443 1.00 34.31 231 ASN B C 1
ATOM 11054 O O . ASN B 2 231 ? 127.962 195.080 120.160 1.00 34.31 231 ASN B O 1
ATOM 11059 N N . THR B 2 232 ? 129.354 196.179 118.803 1.00 37.18 232 THR B N 1
ATOM 11060 C CA . THR B 2 232 ? 128.640 197.437 118.917 1.00 37.18 232 THR B CA 1
ATOM 11061 C C . THR B 2 232 ? 127.663 197.676 117.778 1.00 37.18 232 THR B C 1
ATOM 11062 O O . THR B 2 232 ? 126.866 198.615 117.855 1.00 37.18 232 THR B O 1
ATOM 11066 N N . GLY B 2 233 ? 127.698 196.852 116.736 1.00 40.20 233 GLY B N 1
ATOM 11067 C CA . GLY B 2 233 ? 126.880 197.097 115.570 1.00 40.20 233 GLY B CA 1
ATOM 11068 C C . GLY B 2 233 ? 127.432 198.144 114.639 1.00 40.20 233 GLY B C 1
ATOM 11069 O O . GLY B 2 233 ? 126.719 198.599 113.742 1.00 40.20 233 GLY B O 1
ATOM 11070 N N . ARG B 2 234 ? 128.684 198.540 114.822 1.00 42.25 234 ARG B N 1
ATOM 11071 C CA . ARG B 2 234 ? 129.313 199.579 114.027 1.00 42.25 234 ARG B CA 1
ATOM 11072 C C . ARG B 2 234 ? 130.566 199.016 113.371 1.00 42.25 234 ARG B C 1
ATOM 11073 O O . ARG B 2 234 ? 131.019 197.916 113.688 1.00 42.25 234 ARG B O 1
ATOM 11081 N N . GLU B 2 235 ? 131.115 199.784 112.437 1.00 47.12 235 GLU B N 1
ATOM 11082 C CA . GLU B 2 235 ? 132.257 199.333 111.656 1.00 47.12 235 GLU B CA 1
ATOM 11083 C C . GLU B 2 235 ? 133.516 199.319 112.517 1.00 47.12 235 GLU B C 1
ATOM 11084 O O . GLU B 2 235 ? 133.677 200.132 113.428 1.00 47.12 235 GLU B O 1
ATOM 11090 N N . ASP B 2 236 ? 134.403 198.359 112.232 1.00 44.21 236 ASP B N 1
ATOM 11091 C CA . ASP B 2 236 ? 135.669 198.260 112.951 1.00 44.21 236 ASP B CA 1
ATOM 11092 C C . ASP B 2 236 ? 136.565 199.463 112.695 1.00 44.21 236 ASP B C 1
ATOM 11093 O O . ASP B 2 236 ? 137.358 199.838 113.565 1.00 44.21 236 ASP B O 1
ATOM 11098 N N . ALA B 2 237 ? 136.450 200.085 111.521 1.00 43.97 237 ALA B N 1
ATOM 11099 C CA . ALA B 2 237 ? 137.251 201.268 111.232 1.00 43.97 237 ALA B CA 1
ATOM 11100 C C . ALA B 2 237 ? 136.777 202.467 112.038 1.00 43.97 237 ALA B C 1
ATOM 11101 O O . ALA B 2 237 ? 137.593 203.279 112.486 1.00 43.97 237 ALA B O 1
ATOM 11103 N N . VAL B 2 238 ? 135.464 202.573 112.259 1.00 44.17 238 VAL B N 1
ATOM 11104 C CA . VAL B 2 238 ? 134.910 203.684 113.026 1.00 44.17 238 VAL B CA 1
ATOM 11105 C C . VAL B 2 238 ? 135.315 203.577 114.491 1.00 44.17 238 VAL B C 1
ATOM 11106 O O . VAL B 2 238 ? 135.710 204.569 115.113 1.00 44.17 238 VAL B O 1
ATOM 11110 N N . ILE B 2 239 ? 135.255 202.368 115.053 1.00 41.51 239 ILE B N 1
ATOM 11111 C CA . ILE B 2 239 ? 135.714 202.137 116.419 1.00 41.51 239 ILE B CA 1
ATOM 11112 C C . ILE B 2 239 ? 137.220 202.325 116.517 1.00 41.51 239 ILE B C 1
ATOM 11113 O O . ILE B 2 239 ? 137.731 202.837 117.519 1.00 41.51 239 ILE B O 1
ATOM 11118 N N . ARG B 2 240 ? 137.949 201.972 115.463 1.00 40.72 240 ARG B N 1
ATOM 11119 C CA . ARG B 2 240 ? 139.401 202.021 115.512 1.00 40.72 240 ARG B CA 1
ATOM 11120 C C . ARG B 2 240 ? 139.941 203.444 115.388 1.00 40.72 240 ARG B C 1
ATOM 11121 O O . ARG B 2 240 ? 140.981 203.756 115.974 1.00 40.72 240 ARG B O 1
ATOM 11129 N N . LYS B 2 241 ? 139.266 204.323 114.643 1.00 44.51 241 LYS B N 1
ATOM 11130 C CA . LYS B 2 241 ? 139.765 205.687 114.492 1.00 44.51 241 LYS B CA 1
ATOM 11131 C C . LYS B 2 241 ? 139.020 206.708 115.339 1.00 44.51 241 LYS B C 1
ATOM 11132 O O . LYS B 2 241 ? 139.533 207.812 115.540 1.00 44.51 241 LYS B O 1
ATOM 11138 N N . LEU B 2 242 ? 137.835 206.375 115.839 1.00 42.57 242 LEU B N 1
ATOM 11139 C CA . LEU B 2 242 ? 136.993 207.349 116.510 1.00 42.57 242 LEU B CA 1
ATOM 11140 C C . LEU B 2 242 ? 137.041 207.221 118.022 1.00 42.57 242 LEU B C 1
ATOM 11141 O O . LEU B 2 242 ? 136.804 208.205 118.729 1.00 42.57 242 LEU B O 1
ATOM 11146 N N . TYR B 2 243 ? 137.374 206.041 118.533 1.00 38.96 243 TYR B N 1
ATOM 11147 C CA . TYR B 2 243 ? 137.468 205.818 119.966 1.00 38.96 243 TYR B CA 1
ATOM 11148 C C . TYR B 2 243 ? 138.875 205.448 120.407 1.00 38.96 243 TYR B C 1
ATOM 11149 O O . TYR B 2 243 ? 139.072 205.122 121.576 1.00 38.96 243 TYR B O 1
ATOM 11158 N N . GLY B 2 244 ? 139.855 205.490 119.514 1.00 36.65 244 GLY B N 1
ATOM 11159 C CA . GLY B 2 244 ? 141.232 205.289 119.919 1.00 36.65 244 GLY B CA 1
ATOM 11160 C C . GLY B 2 244 ? 141.650 203.852 120.118 1.00 36.65 244 GLY B C 1
ATOM 11161 O O . GLY B 2 244 ? 142.463 203.564 121.002 1.00 36.65 244 GLY B O 1
ATOM 11162 N N . TYR B 2 245 ? 141.125 202.939 119.313 1.00 35.33 245 TYR B N 1
ATOM 11163 C CA . TYR B 2 245 ? 141.477 201.526 119.373 1.00 35.33 245 TYR B CA 1
ATOM 11164 C C . TYR B 2 245 ? 142.409 201.144 118.228 1.00 35.33 245 TYR B C 1
ATOM 11165 O O . TYR B 2 245 ? 142.322 200.051 117.671 1.00 35.33 245 TYR B O 1
ATOM 11174 N N . GLY B 2 246 ? 143.326 202.049 117.880 1.00 38.63 246 GLY B N 1
ATOM 11175 C CA . GLY B 2 246 ? 144.161 201.848 116.709 1.00 38.63 246 GLY B CA 1
ATOM 11176 C C . GLY B 2 246 ? 145.242 200.805 116.893 1.00 38.63 246 GLY B C 1
ATOM 11177 O O . GLY B 2 246 ? 145.535 200.044 115.968 1.00 38.63 246 GLY B O 1
ATOM 11178 N N . GLU B 2 247 ? 145.850 200.750 118.072 1.00 40.11 247 GLU B N 1
ATOM 11179 C CA . GLU B 2 247 ? 146.920 199.792 118.301 1.00 40.11 247 GLU B CA 1
ATOM 11180 C C . GLU B 2 247 ? 146.422 198.428 118.742 1.00 40.11 247 GLU B C 1
ATOM 11181 O O . GLU B 2 247 ? 147.245 197.542 118.988 1.00 40.11 247 GLU B O 1
ATOM 11187 N N . TYR B 2 248 ? 145.118 198.229 118.859 1.00 36.33 248 TYR B N 1
ATOM 11188 C CA . TYR B 2 248 ? 144.641 196.950 119.352 1.00 36.33 248 TYR B CA 1
ATOM 11189 C C . TYR B 2 248 ? 144.332 196.041 118.174 1.00 36.33 248 TYR B C 1
ATOM 11190 O O . TYR B 2 248 ? 144.183 196.487 117.036 1.00 36.33 248 TYR B O 1
ATOM 11199 N N . VAL B 2 249 ? 144.237 194.751 118.459 1.00 33.33 249 VAL B N 1
ATOM 11200 C CA . VAL B 2 249 ? 143.891 193.755 117.459 1.00 33.33 249 VAL B CA 1
ATOM 11201 C C . VAL B 2 249 ? 142.463 193.290 117.719 1.00 33.33 249 VAL B C 1
ATOM 11202 O O . VAL B 2 249 ? 142.052 193.116 118.872 1.00 33.33 249 VAL B O 1
ATOM 11206 N N . PHE B 2 250 ? 141.680 193.172 116.651 1.00 35.53 250 PHE B N 1
ATOM 11207 C CA . PHE B 2 250 ? 140.270 192.832 116.773 1.00 35.53 250 PHE B CA 1
ATOM 11208 C C . PHE B 2 250 ? 140.094 191.370 116.395 1.00 35.53 250 PHE B C 1
ATOM 11209 O O . PHE B 2 250 ? 140.651 190.913 115.395 1.00 35.53 250 PHE B O 1
ATOM 11217 N N . ILE B 2 251 ? 139.313 190.639 117.178 1.00 33.78 251 ILE B N 1
ATOM 11218 C CA . ILE B 2 251 ? 139.029 189.257 116.819 1.00 33.78 251 ILE B CA 1
ATOM 11219 C C . ILE B 2 251 ? 137.929 189.249 115.766 1.00 33.78 251 ILE B C 1
ATOM 11220 O O . ILE B 2 251 ? 137.057 190.125 115.734 1.00 33.78 251 ILE B O 1
ATOM 11225 N N . ARG B 2 252 ? 137.992 188.280 114.860 1.00 36.15 252 ARG B N 1
ATOM 11226 C CA . ARG B 2 252 ? 137.150 188.274 113.671 1.00 36.15 252 ARG B CA 1
ATOM 11227 C C . ARG B 2 252 ? 136.333 186.997 113.625 1.00 36.15 252 ARG B C 1
ATOM 11228 O O . ARG B 2 252 ? 136.893 185.898 113.589 1.00 36.15 252 ARG B O 1
ATOM 11236 N N . TYR B 2 253 ? 135.016 187.147 113.623 1.00 31.31 253 TYR B N 1
ATOM 11237 C CA . TYR B 2 253 ? 134.101 186.034 113.467 1.00 31.31 253 TYR B CA 1
ATOM 11238 C C . TYR B 2 253 ? 133.299 186.214 112.191 1.00 31.31 253 TYR B C 1
ATOM 11239 O O . TYR B 2 253 ? 133.022 187.336 111.765 1.00 31.31 253 TYR B O 1
ATOM 11248 N N . GLU B 2 254 ? 132.902 185.096 111.595 1.00 34.54 254 GLU B N 1
ATOM 11249 C CA . GLU B 2 254 ? 132.290 185.138 110.282 1.00 34.54 254 GLU B CA 1
ATOM 11250 C C . GLU B 2 254 ? 130.819 184.759 110.267 1.00 34.54 254 GLU B C 1
ATOM 11251 O O . GLU B 2 254 ? 130.156 184.998 109.257 1.00 34.54 254 GLU B O 1
ATOM 11257 N N . GLY B 2 255 ? 130.296 184.177 111.340 1.00 30.11 255 GLY B N 1
ATOM 11258 C CA . GLY B 2 255 ? 128.908 183.790 111.417 1.00 30.11 255 GLY B CA 1
ATOM 11259 C C . GLY B 2 255 ? 128.095 184.706 112.308 1.00 30.11 255 GLY B C 1
ATOM 11260 O O . GLY B 2 255 ? 128.494 185.831 112.625 1.00 30.11 255 GLY B O 1
ATOM 11261 N N . CYS B 2 256 ? 126.925 184.218 112.707 1.00 29.91 256 CYS B N 1
ATOM 11262 C CA . CYS B 2 256 ? 126.031 184.963 113.576 1.00 29.91 256 CYS B CA 1
ATOM 11263 C C . CYS B 2 256 ? 125.462 184.046 114.642 1.00 29.91 256 CYS B C 1
ATOM 11264 O O . CYS B 2 256 ? 125.396 182.829 114.479 1.00 29.91 256 CYS B O 1
ATOM 11267 N N . LEU B 2 257 ? 125.056 184.656 115.746 1.00 25.69 257 LEU B N 1
ATOM 11268 C CA . LEU B 2 257 ? 124.279 183.978 116.770 1.00 25.69 257 LEU B CA 1
ATOM 11269 C C . LEU B 2 257 ? 123.072 184.846 117.070 1.00 25.69 257 LEU B C 1
ATOM 11270 O O . LEU B 2 257 ? 123.220 186.019 117.419 1.00 25.69 257 LEU B O 1
ATOM 11275 N N . ILE B 2 258 ? 121.887 184.272 116.927 1.00 25.82 258 ILE B N 1
ATOM 11276 C CA . ILE B 2 258 ? 120.630 184.987 117.078 1.00 25.82 258 ILE B CA 1
ATOM 11277 C C . ILE B 2 258 ? 119.899 184.408 118.279 1.00 25.82 258 ILE B C 1
ATOM 11278 O O . ILE B 2 258 ? 119.886 183.190 118.467 1.00 25.82 258 ILE B O 1
ATOM 11283 N N . THR B 2 259 ? 119.309 185.270 119.101 1.00 26.89 259 THR B N 1
ATOM 11284 C CA . THR B 2 259 ? 118.389 184.838 120.145 1.00 26.89 259 THR B CA 1
ATOM 11285 C C . THR B 2 259 ? 116.985 185.294 119.782 1.00 26.89 259 THR B C 1
ATOM 11286 O O . THR B 2 259 ? 116.777 186.455 119.425 1.00 26.89 259 THR B O 1
ATOM 11290 N N . TRP B 2 260 ? 116.036 184.377 119.860 1.00 26.42 260 TRP B N 1
ATOM 11291 C CA . TRP B 2 260 ? 114.680 184.573 119.381 1.00 26.42 260 TRP B CA 1
ATOM 11292 C C . TRP B 2 260 ? 113.716 184.588 120.555 1.00 26.42 260 TRP B C 1
ATOM 11293 O O . TRP B 2 260 ? 114.098 184.398 121.705 1.00 26.42 260 TRP B O 1
ATOM 11304 N N . THR B 2 261 ? 112.442 184.786 120.250 1.00 27.36 261 THR B N 1
ATOM 11305 C CA . THR B 2 261 ? 111.376 184.610 121.224 1.00 27.36 261 THR B CA 1
ATOM 11306 C C . THR B 2 261 ? 110.708 183.272 120.947 1.00 27.36 261 THR B C 1
ATOM 11307 O O . THR B 2 261 ? 110.399 182.957 119.797 1.00 27.36 261 THR B O 1
ATOM 11311 N N . GLY B 2 262 ? 110.508 182.478 121.985 1.00 26.49 262 GLY B N 1
ATOM 11312 C CA . GLY B 2 262 ? 109.955 181.156 121.823 1.00 26.49 262 GLY B CA 1
ATOM 11313 C C . GLY B 2 262 ? 108.587 181.012 122.455 1.00 26.49 262 GLY B C 1
ATOM 11314 O O . GLY B 2 262 ? 108.101 181.881 123.168 1.00 26.49 262 GLY B O 1
ATOM 11315 N N . ILE B 2 263 ? 107.962 179.876 122.161 1.00 27.05 263 ILE B N 1
ATOM 11316 C CA . ILE B 2 263 ? 106.756 179.485 122.876 1.00 27.05 263 ILE B CA 1
ATOM 11317 C C . ILE B 2 263 ? 107.086 179.179 124.328 1.00 27.05 263 ILE B C 1
ATOM 11318 O O . ILE B 2 263 ? 106.346 179.555 125.243 1.00 27.05 263 ILE B O 1
ATOM 11323 N N . TYR B 2 264 ? 108.215 178.522 124.567 1.00 26.89 264 TYR B N 1
ATOM 11324 C CA . TYR B 2 264 ? 108.554 178.042 125.894 1.00 26.89 264 TYR B CA 1
ATOM 11325 C C . TYR B 2 264 ? 109.637 178.870 126.565 1.00 26.89 264 TYR B C 1
ATOM 11326 O O . TYR B 2 264 ? 110.046 178.536 127.679 1.00 26.89 264 TYR B O 1
ATOM 11335 N N . GLY B 2 265 ? 110.116 179.931 125.925 1.00 27.73 265 GLY B N 1
ATOM 11336 C CA . GLY B 2 265 ? 111.242 180.681 126.444 1.00 27.73 265 GLY B CA 1
ATOM 11337 C C . GLY B 2 265 ? 111.944 181.478 125.368 1.00 27.73 265 GLY B C 1
ATOM 11338 O O . GLY B 2 265 ? 111.293 182.209 124.624 1.00 27.73 265 GLY B O 1
ATOM 11339 N N . GLU B 2 266 ? 113.265 181.366 125.277 1.00 28.51 266 GLU B N 1
ATOM 11340 C CA . GLU B 2 266 ? 114.011 181.974 124.189 1.00 28.51 266 GLU B CA 1
ATOM 11341 C C . GLU B 2 266 ? 114.919 180.932 123.552 1.00 28.51 266 GLU B C 1
ATOM 11342 O O . GLU B 2 266 ? 115.352 179.978 124.202 1.00 28.51 266 GLU B O 1
ATOM 11348 N N . VAL B 2 267 ? 115.190 181.117 122.263 1.00 26.20 267 VAL B N 1
ATOM 11349 C CA . VAL B 2 267 ? 115.846 180.116 121.431 1.00 26.20 267 VAL B CA 1
ATOM 11350 C C . VAL B 2 267 ? 117.091 180.737 120.813 1.00 26.20 267 VAL B C 1
ATOM 11351 O O . VAL B 2 267 ? 117.017 181.830 120.245 1.00 26.20 267 VAL B O 1
ATOM 11355 N N . THR B 2 268 ? 118.225 180.043 120.907 1.00 26.33 268 THR B N 1
ATOM 11356 C CA . THR B 2 268 ? 119.469 180.503 120.298 1.00 26.33 268 THR B CA 1
ATOM 11357 C C . THR B 2 268 ? 119.783 179.727 119.023 1.00 26.33 268 THR B C 1
ATOM 11358 O O . THR B 2 268 ? 119.688 178.498 118.990 1.00 26.33 268 THR B O 1
ATOM 11362 N N . MET B 2 269 ? 120.186 180.456 117.982 1.00 26.20 269 MET B N 1
ATOM 11363 C CA . MET B 2 269 ? 120.422 179.896 116.657 1.00 26.20 269 MET B CA 1
ATOM 11364 C C . MET B 2 269 ? 121.778 180.336 116.125 1.00 26.20 269 MET B C 1
ATOM 11365 O O . MET B 2 269 ? 122.045 181.534 116.025 1.00 26.20 269 MET B O 1
ATOM 11370 N N . MET B 2 270 ? 122.616 179.371 115.757 1.00 30.17 270 MET B N 1
ATOM 11371 C CA . MET B 2 270 ? 123.896 179.638 115.113 1.00 30.17 270 MET B CA 1
ATOM 11372 C C . MET B 2 270 ? 123.714 179.589 113.603 1.00 30.17 270 MET B C 1
ATOM 11373 O O . MET B 2 270 ? 123.126 178.641 113.077 1.00 30.17 270 MET B O 1
ATOM 11378 N N . VAL B 2 271 ? 124.208 180.614 112.910 1.00 27.93 271 VAL B N 1
ATOM 11379 C CA . VAL B 2 271 ? 124.021 180.776 111.472 1.00 27.93 271 VAL B CA 1
ATOM 11380 C C . VAL B 2 271 ? 125.386 180.975 110.824 1.00 27.93 271 VAL B C 1
ATOM 11381 O O . VAL B 2 271 ? 126.223 181.719 111.343 1.00 27.93 271 VAL B O 1
ATOM 11385 N N . ASN B 2 272 ? 125.609 180.318 109.681 1.00 29.26 272 ASN B N 1
ATOM 11386 C CA . ASN B 2 272 ? 126.855 180.423 108.929 1.00 29.26 272 ASN B CA 1
ATOM 11387 C C . ASN B 2 272 ? 126.842 181.544 107.909 1.00 29.26 272 ASN B C 1
ATOM 11388 O O . ASN B 2 272 ? 127.469 181.416 106.855 1.00 29.26 272 ASN B O 1
ATOM 11393 N N . LEU B 2 273 ? 126.129 182.625 108.172 1.00 31.61 273 LEU B N 1
ATOM 11394 C CA . LEU B 2 273 ? 126.203 183.808 107.339 1.00 31.61 273 LEU B CA 1
ATOM 11395 C C . LEU B 2 273 ? 126.621 184.991 108.193 1.00 31.61 273 LEU B C 1
ATOM 11396 O O . LEU B 2 273 ? 126.450 184.992 109.412 1.00 31.61 273 LEU B O 1
ATOM 11401 N N . SER B 2 274 ? 127.186 185.995 107.536 1.00 37.52 274 SER B N 1
ATOM 11402 C CA . SER B 2 274 ? 127.530 187.238 108.198 1.00 37.52 274 SER B CA 1
ATOM 11403 C C . SER B 2 274 ? 126.274 188.057 108.471 1.00 37.52 274 SER B C 1
ATOM 11404 O O . SER B 2 274 ? 125.200 187.803 107.925 1.00 37.52 274 SER B O 1
ATOM 11407 N N . LYS B 2 275 ? 126.422 189.063 109.330 1.00 37.70 275 LYS B N 1
ATOM 11408 C CA . LYS B 2 275 ? 125.302 189.932 109.664 1.00 37.70 275 LYS B CA 1
ATOM 11409 C C . LYS B 2 275 ? 124.961 190.877 108.520 1.00 37.70 275 LYS B C 1
ATOM 11410 O O . LYS B 2 275 ? 123.825 191.349 108.433 1.00 37.70 275 LYS B O 1
ATOM 11416 N N . ARG B 2 276 ? 125.912 191.139 107.627 1.00 41.84 276 ARG B N 1
ATOM 11417 C CA . ARG B 2 276 ? 125.632 191.920 106.431 1.00 41.84 276 ARG B CA 1
ATOM 11418 C C . ARG B 2 276 ? 124.870 191.105 105.396 1.00 41.84 276 ARG B C 1
ATOM 11419 O O . ARG B 2 276 ? 123.905 191.600 104.804 1.00 41.84 276 ARG B O 1
ATOM 11427 N N . ASP B 2 277 ? 125.292 189.859 105.165 1.00 41.90 277 ASP B N 1
ATOM 11428 C CA . ASP B 2 277 ? 124.634 189.009 104.177 1.00 41.90 277 ASP B CA 1
ATOM 11429 C C . ASP B 2 277 ? 123.239 188.616 104.634 1.00 41.90 277 ASP B C 1
ATOM 11430 O O . ASP B 2 277 ? 122.265 188.755 103.888 1.00 41.90 277 ASP B O 1
ATOM 11435 N N . LEU B 2 278 ? 123.128 188.116 105.856 1.00 37.95 278 LEU B N 1
ATOM 11436 C CA . LEU B 2 278 ? 121.840 187.835 106.474 1.00 37.95 278 LEU B CA 1
ATOM 11437 C C . LEU B 2 278 ? 121.229 189.161 106.905 1.00 37.95 278 LEU B C 1
ATOM 11438 O O . LEU B 2 278 ? 121.534 189.676 107.980 1.00 37.95 278 LEU B O 1
ATOM 11443 N N . GLY B 2 279 ? 120.358 189.720 106.075 1.00 37.12 279 GLY B N 1
ATOM 11444 C CA . GLY B 2 279 ? 119.853 191.055 106.328 1.00 37.12 279 GLY B CA 1
ATOM 11445 C C . GLY B 2 279 ? 118.777 191.116 107.389 1.00 37.12 279 GLY B C 1
ATOM 11446 O O . GLY B 2 279 ? 117.601 191.309 107.072 1.00 37.12 279 GLY B O 1
ATOM 11447 N N . LEU B 2 280 ? 119.161 190.955 108.653 1.00 36.23 280 LEU B N 1
ATOM 11448 C CA . LEU B 2 280 ? 118.221 190.912 109.762 1.00 36.23 280 LEU B CA 1
ATOM 11449 C C . LEU B 2 280 ? 118.668 191.856 110.865 1.00 36.23 280 LEU B C 1
ATOM 11450 O O . LEU B 2 280 ? 119.864 191.997 111.130 1.00 36.23 280 LEU B O 1
ATOM 11455 N N . ASP B 2 281 ? 117.699 192.491 111.510 1.00 37.42 281 ASP B N 1
ATOM 11456 C CA . ASP B 2 281 ? 117.918 193.376 112.643 1.00 37.42 281 ASP B CA 1
ATOM 11457 C C . ASP B 2 281 ? 117.103 192.878 113.829 1.00 37.42 281 ASP B C 1
ATOM 11458 O O . ASP B 2 281 ? 116.325 191.932 113.717 1.00 37.42 281 ASP B O 1
ATOM 11463 N N . VAL B 2 282 ? 117.283 193.532 114.974 1.00 35.16 282 VAL B N 1
ATOM 11464 C CA . VAL B 2 282 ? 116.535 193.179 116.175 1.00 35.16 282 VAL B CA 1
ATOM 11465 C C . VAL B 2 282 ? 115.079 193.587 115.994 1.00 35.16 282 VAL B C 1
ATOM 11466 O O . VAL B 2 282 ? 114.773 194.756 115.734 1.00 35.16 282 VAL B O 1
ATOM 11470 N N . GLY B 2 283 ? 114.175 192.621 116.124 1.00 35.49 283 GLY B N 1
ATOM 11471 C CA . GLY B 2 283 ? 112.757 192.850 115.964 1.00 35.49 283 GLY B CA 1
ATOM 11472 C C . GLY B 2 283 ? 112.174 192.262 114.705 1.00 35.49 283 GLY B C 1
ATOM 11473 O O . GLY B 2 283 ? 110.949 192.289 114.541 1.00 35.49 283 GLY B O 1
ATOM 11474 N N . ASP B 2 284 ? 113.006 191.731 113.813 1.00 37.03 284 ASP B N 1
ATOM 11475 C CA . ASP B 2 284 ? 112.520 191.195 112.555 1.00 37.03 284 ASP B CA 1
ATOM 11476 C C . ASP B 2 284 ? 111.808 189.866 112.765 1.00 37.03 284 ASP B C 1
ATOM 11477 O O . ASP B 2 284 ? 112.082 189.118 113.704 1.00 37.03 284 ASP B O 1
ATOM 11482 N N . ASP B 2 285 ? 110.895 189.576 111.855 1.00 37.74 285 ASP B N 1
ATOM 11483 C CA . ASP B 2 285 ? 110.031 188.414 111.923 1.00 37.74 285 ASP B CA 1
ATOM 11484 C C . ASP B 2 285 ? 110.806 187.162 111.523 1.00 37.74 285 ASP B C 1
ATOM 11485 O O . ASP B 2 285 ? 111.840 187.228 110.857 1.00 37.74 285 ASP B O 1
ATOM 11490 N N . TYR B 2 286 ? 110.299 186.010 111.962 1.00 33.10 286 TYR B N 1
ATOM 11491 C CA . TYR B 2 286 ? 110.914 184.735 111.618 1.00 33.10 286 TYR B CA 1
ATOM 11492 C C . TYR B 2 286 ? 110.741 184.400 110.144 1.00 33.10 286 TYR B C 1
ATOM 11493 O O . TYR B 2 286 ? 111.613 183.757 109.553 1.00 33.10 286 TYR B O 1
ATOM 11502 N N . LEU B 2 287 ? 109.637 184.825 109.532 1.00 33.54 287 LEU B N 1
ATOM 11503 C CA . LEU B 2 287 ? 109.406 184.510 108.129 1.00 33.54 287 LEU B CA 1
ATOM 11504 C C . LEU B 2 287 ? 110.175 185.418 107.186 1.00 33.54 287 LEU B C 1
ATOM 11505 O O . LEU B 2 287 ? 110.392 185.042 106.031 1.00 33.54 287 LEU B O 1
ATOM 11510 N N . LYS B 2 288 ? 110.563 186.604 107.637 1.00 36.05 288 LYS B N 1
ATOM 11511 C CA . LYS B 2 288 ? 111.514 187.410 106.891 1.00 36.05 288 LYS B CA 1
ATOM 11512 C C . LYS B 2 288 ? 112.863 186.708 106.865 1.00 36.05 288 LYS B C 1
ATOM 11513 O O . LYS B 2 288 ? 113.370 186.296 107.914 1.00 36.05 288 LYS B O 1
ATOM 11519 N N . GLU B 2 289 ? 113.420 186.558 105.657 1.00 32.74 289 GLU B N 1
ATOM 11520 C CA . GLU B 2 289 ? 114.698 185.878 105.403 1.00 32.74 289 GLU B CA 1
ATOM 11521 C C . GLU B 2 289 ? 114.692 184.442 105.925 1.00 32.74 289 GLU B C 1
ATOM 11522 O O . GLU B 2 289 ? 115.694 183.954 106.447 1.00 32.74 289 GLU B O 1
ATOM 11528 N N . TYR B 2 290 ? 113.554 183.761 105.759 1.00 31.00 290 TYR B N 1
ATOM 11529 C CA . TYR B 2 290 ? 113.383 182.408 106.280 1.00 31.00 290 TYR B CA 1
ATOM 11530 C C . TYR B 2 290 ? 114.281 181.402 105.580 1.00 31.00 290 TYR B C 1
ATOM 11531 O O . TYR B 2 290 ? 114.800 180.481 106.219 1.00 31.00 290 TYR B O 1
ATOM 11540 N N . LYS B 2 291 ? 114.459 181.545 104.268 1.00 30.59 291 LYS B N 1
ATOM 11541 C CA . LYS B 2 291 ? 115.152 180.516 103.505 1.00 30.59 291 LYS B CA 1
ATOM 11542 C C . LYS B 2 291 ? 116.647 180.512 103.794 1.00 30.59 291 LYS B C 1
ATOM 11543 O O . LYS B 2 291 ? 117.265 179.444 103.813 1.00 30.59 291 LYS B O 1
ATOM 11549 N N . LYS B 2 292 ? 117.234 181.681 104.060 1.00 30.36 292 LYS B N 1
ATOM 11550 C CA . LYS B 2 292 ? 118.637 181.738 104.456 1.00 30.36 292 LYS B CA 1
ATOM 11551 C C . LYS B 2 292 ? 118.852 181.106 105.823 1.00 30.36 292 LYS B C 1
ATOM 11552 O O . LYS B 2 292 ? 119.856 180.416 106.043 1.00 30.36 292 LYS B O 1
ATOM 11558 N N . LEU B 2 293 ? 117.917 181.333 106.750 1.00 28.38 293 LEU B N 1
ATOM 11559 C CA . LEU B 2 293 ? 117.976 180.691 108.058 1.00 28.38 293 LEU B CA 1
ATOM 11560 C C . LEU B 2 293 ? 117.845 179.182 107.936 1.00 28.38 293 LEU B C 1
ATOM 11561 O O . LEU B 2 293 ? 118.540 178.436 108.631 1.00 28.38 293 LEU B O 1
ATOM 11566 N N . LEU B 2 294 ? 116.939 178.720 107.074 1.00 28.97 294 LEU B N 1
ATOM 11567 C CA . LEU B 2 294 ? 116.759 177.290 106.856 1.00 28.97 294 LEU B CA 1
ATOM 11568 C C . LEU B 2 294 ? 117.990 176.659 106.224 1.00 28.97 294 LEU B C 1
ATOM 11569 O O . LEU B 2 294 ? 118.389 175.552 106.598 1.00 28.97 294 LEU B O 1
ATOM 11574 N N . PHE B 2 295 ? 118.617 177.350 105.276 1.00 28.51 295 PHE B N 1
ATOM 11575 C CA . PHE B 2 295 ? 119.766 176.767 104.604 1.00 28.51 295 PHE B CA 1
ATOM 11576 C C . PHE B 2 295 ? 121.038 176.860 105.429 1.00 28.51 295 PHE B C 1
ATOM 11577 O O . PHE B 2 295 ? 121.971 176.095 105.177 1.00 28.51 295 PHE B O 1
ATOM 11585 N N . TYR B 2 296 ? 121.112 177.768 106.407 1.00 27.14 296 TYR B N 1
ATOM 11586 C CA . TYR B 2 296 ? 122.379 177.994 107.092 1.00 27.14 296 TYR B CA 1
ATOM 11587 C C . TYR B 2 296 ? 122.296 178.035 108.615 1.00 27.14 296 TYR B C 1
ATOM 11588 O O . TYR B 2 296 ? 123.265 178.456 109.249 1.00 27.14 296 TYR B O 1
ATOM 11597 N N . GLY B 2 297 ? 121.207 177.583 109.227 1.00 25.04 297 GLY B N 1
ATOM 11598 C CA . GLY B 2 297 ? 121.027 177.705 110.661 1.00 25.04 297 GLY B CA 1
ATOM 11599 C C . GLY B 2 297 ? 120.909 176.365 111.361 1.00 25.04 297 GLY B C 1
ATOM 11600 O O . GLY B 2 297 ? 120.487 175.374 110.767 1.00 25.04 297 GLY B O 1
ATOM 11601 N N . VAL B 2 298 ? 121.298 176.346 112.638 1.00 25.17 298 VAL B N 1
ATOM 11602 C CA . VAL B 2 298 ? 121.150 175.194 113.528 1.00 25.17 298 VAL B CA 1
ATOM 11603 C C . VAL B 2 298 ? 120.709 175.717 114.889 1.00 25.17 298 VAL B C 1
ATOM 11604 O O . VAL B 2 298 ? 121.385 176.568 115.475 1.00 25.17 298 VAL B O 1
ATOM 11608 N N . ILE B 2 299 ? 119.593 175.211 115.400 1.00 26.01 299 ILE B N 1
ATOM 11609 C CA . ILE B 2 299 ? 119.128 175.572 116.735 1.00 26.01 299 ILE B CA 1
ATOM 11610 C C . ILE B 2 299 ? 119.884 174.759 117.776 1.00 26.01 299 ILE B C 1
ATOM 11611 O O . ILE B 2 299 ? 119.964 173.530 117.688 1.00 26.01 299 ILE B O 1
ATOM 11616 N N . THR B 2 300 ? 120.442 175.447 118.772 1.00 25.84 300 THR B N 1
ATOM 11617 C CA . THR B 2 300 ? 121.304 174.836 119.771 1.00 25.84 300 THR B CA 1
ATOM 11618 C C . THR B 2 300 ? 120.559 174.444 121.042 1.00 25.84 300 THR B C 1
ATOM 11619 O O . THR B 2 300 ? 121.176 174.348 122.105 1.00 25.84 300 THR B O 1
ATOM 11623 N N . ASP B 2 301 ? 119.257 174.214 120.960 1.00 27.31 301 ASP B N 1
ATOM 11624 C CA . ASP B 2 301 ? 118.446 173.883 122.120 1.00 27.31 301 ASP B CA 1
ATOM 11625 C C . ASP B 2 301 ? 117.909 172.465 122.008 1.00 27.31 301 ASP B C 1
ATOM 11626 O O . ASP B 2 301 ? 118.013 171.813 120.968 1.00 27.31 301 ASP B O 1
ATOM 11631 N N . ALA B 2 302 ? 117.320 171.998 123.103 1.00 26.79 302 ALA B N 1
ATOM 11632 C CA . ALA B 2 302 ? 116.727 170.674 123.122 1.00 26.79 302 ALA B CA 1
ATOM 11633 C C . ALA B 2 302 ? 115.436 170.657 122.319 1.00 26.79 302 ALA B C 1
ATOM 11634 O O . ALA B 2 302 ? 114.770 171.677 122.150 1.00 26.79 302 ALA B O 1
ATOM 11636 N N . ILE B 2 303 ? 115.083 169.480 121.820 1.00 27.05 303 ILE B N 1
ATOM 11637 C CA . ILE B 2 303 ? 113.815 169.319 121.121 1.00 27.05 303 ILE B CA 1
ATOM 11638 C C . ILE B 2 303 ? 112.759 168.886 122.133 1.00 27.05 303 ILE B C 1
ATOM 11639 O O . ILE B 2 303 ? 113.020 168.014 122.974 1.00 27.05 303 ILE B O 1
ATOM 11644 N N . PRO B 2 304 ? 111.567 169.499 122.133 1.00 28.18 304 PRO B N 1
ATOM 11645 C CA . PRO B 2 304 ? 111.119 170.596 121.269 1.00 28.18 304 PRO B CA 1
ATOM 11646 C C . PRO B 2 304 ? 111.588 171.980 121.712 1.00 28.18 304 PRO B C 1
ATOM 11647 O O . PRO B 2 304 ? 111.451 172.353 122.868 1.00 28.18 304 PRO B O 1
ATOM 11651 N N . SER B 2 305 ? 112.171 172.725 120.783 1.00 28.68 305 SER B N 1
ATOM 11652 C CA . SER B 2 305 ? 112.475 174.132 120.993 1.00 28.68 305 SER B CA 1
ATOM 11653 C C . SER B 2 305 ? 111.372 174.958 120.357 1.00 28.68 305 SER B C 1
ATOM 11654 O O . SER B 2 305 ? 111.174 174.894 119.144 1.00 28.68 305 SER B O 1
ATOM 11657 N N . GLY B 2 306 ? 110.677 175.755 121.158 1.00 27.65 306 GLY B N 1
ATOM 11658 C CA . GLY B 2 306 ? 109.458 176.387 120.686 1.00 27.65 306 GLY B CA 1
ATOM 11659 C C . GLY B 2 306 ? 109.603 177.557 119.736 1.00 27.65 306 GLY B C 1
ATOM 11660 O O . GLY B 2 306 ? 108.959 178.590 119.923 1.00 27.65 306 GLY B O 1
ATOM 11661 N N . ILE B 2 307 ? 110.440 177.409 118.709 1.00 28.44 307 ILE B N 1
ATOM 11662 C CA . ILE B 2 307 ? 110.506 178.391 117.640 1.00 28.44 307 ILE B CA 1
ATOM 11663 C C . ILE B 2 307 ? 109.245 178.261 116.791 1.00 28.44 307 ILE B C 1
ATOM 11664 O O . ILE B 2 307 ? 108.651 177.180 116.678 1.00 28.44 307 ILE B O 1
ATOM 11669 N N . SER B 2 308 ? 108.780 179.381 116.249 1.00 30.96 308 SER B N 1
ATOM 11670 C CA . SER B 2 308 ? 107.534 179.388 115.499 1.00 30.96 308 SER B CA 1
ATOM 11671 C C . SER B 2 308 ? 107.563 180.548 114.520 1.00 30.96 308 SER B C 1
ATOM 11672 O O . SER B 2 308 ? 108.534 181.302 114.451 1.00 30.96 308 SER B O 1
ATOM 11675 N N . ALA B 2 309 ? 106.477 180.696 113.763 1.00 33.29 309 ALA B N 1
ATOM 11676 C CA . ALA B 2 309 ? 106.371 181.784 112.802 1.00 33.29 309 ALA B CA 1
ATOM 11677 C C . ALA B 2 309 ? 106.171 183.137 113.467 1.00 33.29 309 ALA B C 1
ATOM 11678 O O . ALA B 2 309 ? 106.324 184.164 112.799 1.00 33.29 309 ALA B O 1
ATOM 11680 N N . ARG B 2 310 ? 105.845 183.162 114.756 1.00 35.20 310 ARG B N 1
ATOM 11681 C CA . ARG B 2 310 ? 105.623 184.388 115.503 1.00 35.20 310 ARG B CA 1
ATOM 11682 C C . ARG B 2 310 ? 106.865 184.845 116.251 1.00 35.20 310 ARG B C 1
ATOM 11683 O O . ARG B 2 310 ? 106.779 185.764 117.068 1.00 35.20 310 ARG B O 1
ATOM 11691 N N . SER B 2 311 ? 108.012 184.229 115.990 1.00 30.28 311 SER B N 1
ATOM 11692 C CA . SER B 2 311 ? 109.238 184.570 116.691 1.00 30.28 311 SER B CA 1
ATOM 11693 C C . SER B 2 311 ? 109.861 185.829 116.113 1.00 30.28 311 SER B C 1
ATOM 11694 O O . SER B 2 311 ? 109.877 186.030 114.898 1.00 30.28 311 SER B O 1
ATOM 11697 N N . THR B 2 312 ? 110.371 186.681 116.994 1.00 29.47 312 THR B N 1
ATOM 11698 C CA . THR B 2 312 ? 111.107 187.878 116.620 1.00 29.47 312 THR B CA 1
ATOM 11699 C C . THR B 2 312 ? 112.506 187.808 117.212 1.00 29.47 312 THR B C 1
ATOM 11700 O O . THR B 2 312 ? 112.788 186.995 118.091 1.00 29.47 312 THR B O 1
ATOM 11704 N N . ILE B 2 313 ? 113.387 188.670 116.727 1.00 29.74 313 ILE B N 1
ATOM 11705 C CA . ILE B 2 313 ? 114.788 188.646 117.125 1.00 29.74 313 ILE B CA 1
ATOM 11706 C C . ILE B 2 313 ? 114.980 189.508 118.363 1.00 29.74 313 ILE B C 1
ATOM 11707 O O . ILE B 2 313 ? 114.589 190.678 118.383 1.00 29.74 313 ILE B O 1
ATOM 11712 N N . MET B 2 314 ? 115.591 188.930 119.396 1.00 28.52 314 MET B N 1
ATOM 11713 C CA . MET B 2 314 ? 115.971 189.682 120.582 1.00 28.52 314 MET B CA 1
ATOM 11714 C C . MET B 2 314 ? 117.375 190.255 120.486 1.00 28.52 314 MET B C 1
ATOM 11715 O O . MET B 2 314 ? 117.616 191.350 121.003 1.00 28.52 314 MET B O 1
ATOM 11720 N N . LYS B 2 315 ? 118.303 189.552 119.833 1.00 28.23 315 LYS B N 1
ATOM 11721 C CA . LYS B 2 315 ? 119.706 189.944 119.797 1.00 28.23 315 LYS B CA 1
ATOM 11722 C C . LYS B 2 315 ? 120.419 189.182 118.685 1.00 28.23 315 LYS B C 1
ATOM 11723 O O . LYS B 2 315 ? 120.184 187.987 118.510 1.00 28.23 315 LYS B O 1
ATOM 11729 N N . ILE B 2 316 ? 121.277 189.880 117.934 1.00 28.60 316 ILE B N 1
ATOM 11730 C CA . ILE B 2 316 ? 122.179 189.267 116.959 1.00 28.60 316 ILE B CA 1
ATOM 11731 C C . ILE B 2 316 ? 123.594 189.750 117.238 1.00 28.60 316 ILE B C 1
ATOM 11732 O O . ILE B 2 316 ? 123.844 190.958 117.276 1.00 28.60 316 ILE B O 1
ATOM 11737 N N . SER B 2 317 ? 124.517 188.813 117.415 1.00 27.97 317 SER B N 1
ATOM 11738 C CA . SER B 2 317 ? 125.926 189.107 117.591 1.00 27.97 317 SER B CA 1
ATOM 11739 C C . SER B 2 317 ? 126.742 188.299 116.596 1.00 27.97 317 SER B C 1
ATOM 11740 O O . SER B 2 317 ? 126.297 187.240 116.144 1.00 27.97 317 SER B O 1
ATOM 11743 N N . PRO B 2 318 ? 127.924 188.782 116.212 1.00 27.95 318 PRO B N 1
ATOM 11744 C CA . PRO B 2 318 ? 128.826 187.946 115.413 1.00 27.95 318 PRO B CA 1
ATOM 11745 C C . PRO B 2 318 ? 129.364 186.784 116.229 1.00 27.95 318 PRO B C 1
ATOM 11746 O O . PRO B 2 318 ? 129.680 186.925 117.412 1.00 27.95 318 PRO B O 1
ATOM 11750 N N . HIS B 2 319 ? 129.458 185.625 115.589 1.00 28.04 319 HIS B N 1
ATOM 11751 C CA . HIS B 2 319 ? 129.851 184.410 116.280 1.00 28.04 319 HIS B CA 1
ATOM 11752 C C . HIS B 2 319 ? 130.672 183.576 115.311 1.00 28.04 319 HIS B C 1
ATOM 11753 O O . HIS B 2 319 ? 130.674 183.829 114.109 1.00 28.04 319 HIS B O 1
ATOM 11760 N N . LYS B 2 320 ? 131.401 182.601 115.843 1.00 29.32 320 LYS B N 1
ATOM 11761 C CA . LYS B 2 320 ? 132.215 181.723 115.014 1.00 29.32 320 LYS B CA 1
ATOM 11762 C C . LYS B 2 320 ? 131.344 180.808 114.158 1.00 29.32 320 LYS B C 1
ATOM 11763 O O . LYS B 2 320 ? 130.287 180.349 114.595 1.00 29.32 320 LYS B O 1
ATOM 11769 N N . MET B 2 321 ? 131.779 180.565 112.922 1.00 30.40 321 MET B N 1
ATOM 11770 C CA . MET B 2 321 ? 131.082 179.631 112.049 1.00 30.40 321 MET B CA 1
ATOM 11771 C C . MET B 2 321 ? 131.215 178.193 112.521 1.00 30.40 321 MET B C 1
ATOM 11772 O O . MET B 2 321 ? 132.265 177.769 113.004 1.00 30.40 321 MET B O 1
ATOM 11777 N N . MET B 2 322 ? 130.135 177.440 112.350 1.00 29.05 322 MET B N 1
ATOM 11778 C CA . MET B 2 322 ? 130.118 176.018 112.642 1.00 29.05 322 MET B CA 1
ATOM 11779 C C . MET B 2 322 ? 130.942 175.241 111.626 1.00 29.05 322 MET B C 1
ATOM 11780 O O . MET B 2 322 ? 131.034 175.606 110.453 1.00 29.05 322 MET B O 1
ATOM 11785 N N . ASN B 2 323 ? 131.530 174.162 112.083 1.00 29.37 323 ASN B N 1
ATOM 11786 C CA . ASN B 2 323 ? 132.218 173.257 111.195 1.00 29.37 323 ASN B CA 1
ATOM 11787 C C . ASN B 2 323 ? 131.374 172.011 110.986 1.00 29.37 323 ASN B C 1
ATOM 11788 O O . ASN B 2 323 ? 130.749 171.529 111.934 1.00 29.37 323 ASN B O 1
ATOM 11793 N N . PRO B 2 324 ? 131.308 171.489 109.765 1.00 28.07 324 PRO B N 1
ATOM 11794 C CA . PRO B 2 324 ? 130.488 170.299 109.521 1.00 28.07 324 PRO B CA 1
ATOM 11795 C C . PRO B 2 324 ? 131.080 169.043 110.140 1.00 28.07 324 PRO B C 1
ATOM 11796 O O . PRO B 2 324 ? 132.289 168.927 110.342 1.00 28.07 324 PRO B O 1
ATOM 11800 N N . SER B 2 325 ? 130.197 168.098 110.448 1.00 28.30 325 SER B N 1
ATOM 11801 C CA . SER B 2 325 ? 130.588 166.842 111.066 1.00 28.30 325 SER B CA 1
ATOM 11802 C C . SER B 2 325 ? 131.350 165.961 110.082 1.00 28.30 325 SER B C 1
ATOM 11803 O O . SER B 2 325 ? 131.197 166.062 108.866 1.00 28.30 325 SER B O 1
ATOM 11806 N N . GLY B 2 326 ? 132.173 165.077 110.628 1.00 28.95 326 GLY B N 1
ATOM 11807 C CA . GLY B 2 326 ? 132.975 164.201 109.804 1.00 28.95 326 GLY B CA 1
ATOM 11808 C C . GLY B 2 326 ? 132.192 163.055 109.207 1.00 28.95 326 GLY B C 1
ATOM 11809 O O . GLY B 2 326 ? 132.392 162.709 108.038 1.00 28.95 326 GLY B O 1
ATOM 11810 N N . GLY B 2 327 ? 131.294 162.458 109.992 1.00 27.66 327 GLY B N 1
ATOM 11811 C CA . GLY B 2 327 ? 130.499 161.355 109.483 1.00 27.66 327 GLY B CA 1
ATOM 11812 C C . GLY B 2 327 ? 129.466 161.787 108.470 1.00 27.66 327 GLY B C 1
ATOM 11813 O O . GLY B 2 327 ? 129.177 161.050 107.521 1.00 27.66 327 GLY B O 1
ATOM 11814 N N . ALA B 2 328 ? 128.909 162.986 108.651 1.00 25.68 328 ALA B N 1
ATOM 11815 C CA . ALA B 2 328 ? 127.963 163.537 107.692 1.00 25.68 328 ALA B CA 1
ATOM 11816 C C . ALA B 2 328 ? 128.622 163.755 106.341 1.00 25.68 328 ALA B C 1
ATOM 11817 O O . ALA B 2 328 ? 128.118 163.288 105.313 1.00 25.68 328 ALA B O 1
ATOM 11819 N N . LEU B 2 329 ? 129.772 164.438 106.333 1.00 25.68 329 LEU B N 1
ATOM 11820 C CA . LEU B 2 329 ? 130.523 164.645 105.100 1.00 25.68 329 LEU B CA 1
ATOM 11821 C C . LEU B 2 329 ? 131.014 163.336 104.510 1.00 25.68 329 LEU B C 1
ATOM 11822 O O . LEU B 2 329 ? 131.111 163.217 103.289 1.00 25.68 329 LEU B O 1
ATOM 11827 N N . ALA B 2 330 ? 131.291 162.342 105.354 1.00 25.75 330 ALA B N 1
ATOM 11828 C CA . ALA B 2 330 ? 131.713 161.031 104.877 1.00 25.75 330 ALA B CA 1
ATOM 11829 C C . ALA B 2 330 ? 130.609 160.333 104.091 1.00 25.75 330 ALA B C 1
ATOM 11830 O O . ALA B 2 330 ? 130.840 159.841 102.981 1.00 25.75 330 ALA B O 1
ATOM 11832 N N . VAL B 2 331 ? 129.395 160.298 104.644 1.00 25.76 331 VAL B N 1
ATOM 11833 C CA . VAL B 2 331 ? 128.293 159.621 103.963 1.00 25.76 331 VAL B CA 1
ATOM 11834 C C . VAL B 2 331 ? 127.861 160.406 102.723 1.00 25.76 331 VAL B C 1
ATOM 11835 O O . VAL B 2 331 ? 127.553 159.824 101.670 1.00 25.76 331 VAL B O 1
ATOM 11839 N N . LEU B 2 332 ? 127.906 161.737 102.798 1.00 25.91 332 LEU B N 1
ATOM 11840 C CA . LEU B 2 332 ? 127.559 162.548 101.636 1.00 25.91 332 LEU B CA 1
ATOM 11841 C C . LEU B 2 332 ? 128.601 162.433 100.525 1.00 25.91 332 LEU B C 1
ATOM 11842 O O . LEU B 2 332 ? 128.250 162.411 99.341 1.00 25.91 332 LEU B O 1
ATOM 11847 N N . SER B 2 333 ? 129.883 162.326 100.875 1.00 27.26 333 SER B N 1
ATOM 11848 C CA . SER B 2 333 ? 130.899 162.130 99.850 1.00 27.26 333 SER B CA 1
ATOM 11849 C C . SER B 2 333 ? 130.867 160.716 99.291 1.00 27.26 333 SER B C 1
ATOM 11850 O O . SER B 2 333 ? 131.278 160.499 98.149 1.00 27.26 333 SER B O 1
ATOM 11853 N N . LYS B 2 334 ? 130.392 159.748 100.076 1.00 27.48 334 LYS B N 1
ATOM 11854 C CA . LYS B 2 334 ? 130.121 158.415 99.546 1.00 27.48 334 LYS B CA 1
ATOM 11855 C C . LYS B 2 334 ? 129.041 158.472 98.471 1.00 27.48 334 LYS B C 1
ATOM 11856 O O . LYS B 2 334 ? 129.168 157.849 97.404 1.00 27.48 334 LYS B O 1
ATOM 11862 N N . PHE B 2 335 ? 127.996 159.267 98.714 1.00 26.30 335 PHE B N 1
ATOM 11863 C CA . PHE B 2 335 ? 126.979 159.483 97.687 1.00 26.30 335 PHE B CA 1
ATOM 11864 C C . PHE B 2 335 ? 127.533 160.211 96.467 1.00 26.30 335 PHE B C 1
ATOM 11865 O O . PHE B 2 335 ? 127.167 159.887 95.335 1.00 26.30 335 PHE B O 1
ATOM 11873 N N . LEU B 2 336 ? 128.415 161.190 96.669 1.00 28.49 336 LEU B N 1
ATOM 11874 C CA . LEU B 2 336 ? 128.954 161.916 95.519 1.00 28.49 336 LEU B CA 1
ATOM 11875 C C . LEU B 2 336 ? 129.904 161.057 94.696 1.00 28.49 336 LEU B C 1
ATOM 11876 O O . LEU B 2 336 ? 129.975 161.213 93.469 1.00 28.49 336 LEU B O 1
ATOM 11881 N N . GLU B 2 337 ? 130.630 160.149 95.351 1.00 31.20 337 GLU B N 1
ATOM 11882 C CA . GLU B 2 337 ? 131.417 159.150 94.638 1.00 31.20 337 GLU B CA 1
ATOM 11883 C C . GLU B 2 337 ? 130.525 158.227 93.819 1.00 31.20 337 GLU B C 1
ATOM 11884 O O . GLU B 2 337 ? 130.887 157.834 92.705 1.00 31.20 337 GLU B O 1
ATOM 11890 N N . ALA B 2 338 ? 129.348 157.880 94.345 1.00 29.62 338 ALA B N 1
ATOM 11891 C CA . ALA B 2 338 ? 128.413 157.094 93.538 1.00 29.62 338 ALA B CA 1
ATOM 11892 C C . ALA B 2 338 ? 127.827 157.901 92.381 1.00 29.62 338 ALA B C 1
ATOM 11893 O O . ALA B 2 338 ? 127.509 157.333 91.334 1.00 29.62 338 ALA B O 1
ATOM 11895 N N . VAL B 2 339 ? 127.668 159.213 92.556 1.00 29.61 339 VAL B N 1
ATOM 11896 C CA . VAL B 2 339 ? 127.158 160.069 91.485 1.00 29.61 339 VAL B CA 1
ATOM 11897 C C . VAL B 2 339 ? 128.166 160.176 90.348 1.00 29.61 339 VAL B C 1
ATOM 11898 O O . VAL B 2 339 ? 127.802 160.105 89.169 1.00 29.61 339 VAL B O 1
ATOM 11902 N N . VAL B 2 340 ? 129.448 160.310 90.680 1.00 31.83 340 VAL B N 1
ATOM 11903 C CA . VAL B 2 340 ? 130.462 160.530 89.654 1.00 31.83 340 VAL B CA 1
ATOM 11904 C C . VAL B 2 340 ? 130.762 159.254 88.870 1.00 31.83 340 VAL B C 1
ATOM 11905 O O . VAL B 2 340 ? 130.850 159.289 87.638 1.00 31.83 340 VAL B O 1
ATOM 11909 N N . SER B 2 341 ? 130.867 158.112 89.548 1.00 33.91 341 SER B N 1
ATOM 11910 C CA . SER B 2 341 ? 131.533 156.945 88.976 1.00 33.91 341 SER B CA 1
ATOM 11911 C C . SER B 2 341 ? 130.709 156.281 87.878 1.00 33.91 341 SER B C 1
ATOM 11912 O O . SER B 2 341 ? 129.481 156.199 87.957 1.00 33.91 341 SER B O 1
ATOM 11915 N N . THR B 2 342 ? 131.406 155.797 86.852 1.00 37.12 342 THR B N 1
ATOM 11916 C CA . THR B 2 342 ? 130.803 155.148 85.696 1.00 37.12 342 THR B CA 1
ATOM 11917 C C . THR B 2 342 ? 130.532 153.668 85.909 1.00 37.12 342 THR B C 1
ATOM 11918 O O . THR B 2 342 ? 129.928 153.034 85.039 1.00 37.12 342 THR B O 1
ATOM 11922 N N . ASN B 2 343 ? 130.966 153.102 87.028 1.00 38.70 343 ASN B N 1
ATOM 11923 C CA . ASN B 2 343 ? 130.720 151.703 87.331 1.00 38.70 343 ASN B CA 1
ATOM 11924 C C . ASN B 2 343 ? 129.371 151.495 88.002 1.00 38.70 343 ASN B C 1
ATOM 11925 O O . ASN B 2 343 ? 128.918 150.355 88.129 1.00 38.70 343 ASN B O 1
ATOM 11930 N N . VAL B 2 344 ? 128.719 152.568 88.423 1.00 35.19 344 VAL B N 1
ATOM 11931 C CA . VAL B 2 344 ? 127.431 152.509 89.096 1.00 35.19 344 VAL B CA 1
ATOM 11932 C C . VAL B 2 344 ? 126.357 152.908 88.100 1.00 35.19 344 VAL B C 1
ATOM 11933 O O . VAL B 2 344 ? 126.442 153.975 87.481 1.00 35.19 344 VAL B O 1
ATOM 11937 N N . ILE B 2 345 ? 125.350 152.053 87.929 1.00 35.21 345 ILE B N 1
ATOM 11938 C CA . ILE B 2 345 ? 124.295 152.359 86.969 1.00 35.21 345 ILE B CA 1
ATOM 11939 C C . ILE B 2 345 ? 123.304 153.359 87.549 1.00 35.21 345 ILE B C 1
ATOM 11940 O O . ILE B 2 345 ? 122.997 154.373 86.918 1.00 35.21 345 ILE B O 1
ATOM 11945 N N . ASN B 2 346 ? 122.799 153.111 88.756 1.00 35.73 346 ASN B N 1
ATOM 11946 C CA . ASN B 2 346 ? 121.860 154.019 89.407 1.00 35.73 346 ASN B CA 1
ATOM 11947 C C . ASN B 2 346 ? 122.376 154.410 90.783 1.00 35.73 346 ASN B C 1
ATOM 11948 O O . ASN B 2 346 ? 122.798 153.547 91.557 1.00 35.73 346 ASN B O 1
ATOM 11953 N N . ALA B 2 347 ? 122.324 155.705 91.090 1.00 31.84 347 ALA B N 1
ATOM 11954 C CA . ALA B 2 347 ? 122.747 156.237 92.379 1.00 31.84 347 ALA B CA 1
ATOM 11955 C C . ALA B 2 347 ? 121.575 156.952 93.031 1.00 31.84 347 ALA B C 1
ATOM 11956 O O . ALA B 2 347 ? 120.912 157.770 92.391 1.00 31.84 347 ALA B O 1
ATOM 11958 N N . THR B 2 348 ? 121.321 156.646 94.299 1.00 29.96 348 THR B N 1
ATOM 11959 C CA . THR B 2 348 ? 120.148 157.166 94.988 1.00 29.96 348 THR B CA 1
ATOM 11960 C C . THR B 2 348 ? 120.532 157.570 96.403 1.00 29.96 348 THR B C 1
ATOM 11961 O O . THR B 2 348 ? 121.261 156.842 97.079 1.00 29.96 348 THR B O 1
ATOM 11965 N N . LEU B 2 349 ? 120.066 158.738 96.837 1.00 26.87 349 LEU B N 1
ATOM 11966 C CA . LEU B 2 349 ? 120.225 159.199 98.210 1.00 26.87 349 LEU B CA 1
ATOM 11967 C C . LEU B 2 349 ? 118.864 159.196 98.884 1.00 26.87 349 LEU B C 1
ATOM 11968 O O . LEU B 2 349 ? 117.945 159.878 98.427 1.00 26.87 349 LEU B O 1
ATOM 11973 N N . VAL B 2 350 ? 118.738 158.442 99.970 1.00 26.36 350 VAL B N 1
ATOM 11974 C CA . VAL B 2 350 ? 117.518 158.428 100.767 1.00 26.36 350 VAL B CA 1
ATOM 11975 C C . VAL B 2 350 ? 117.696 159.396 101.925 1.00 26.36 350 VAL B C 1
ATOM 11976 O O . VAL B 2 350 ? 118.656 159.286 102.695 1.00 26.36 350 VAL B O 1
ATOM 11980 N N . VAL B 2 351 ? 116.775 160.348 102.049 1.00 25.24 351 VAL B N 1
ATOM 11981 C CA . VAL B 2 351 ? 116.830 161.381 103.075 1.00 25.24 351 VAL B CA 1
ATOM 11982 C C . VAL B 2 351 ? 115.584 161.258 103.937 1.00 25.24 351 VAL B C 1
ATOM 11983 O O . VAL B 2 351 ? 114.468 161.481 103.457 1.00 25.24 351 VAL B O 1
ATOM 11987 N N . TYR B 2 352 ? 115.767 160.912 105.206 1.00 26.04 352 TYR B N 1
ATOM 11988 C CA . TYR B 2 352 ? 114.671 160.874 106.160 1.00 26.04 352 TYR B CA 1
ATOM 11989 C C . TYR B 2 352 ? 114.601 162.176 106.941 1.00 26.04 352 TYR B C 1
ATOM 11990 O O . TYR B 2 352 ? 115.622 162.792 107.249 1.00 26.04 352 TYR B O 1
ATOM 11999 N N . ALA B 2 353 ? 113.381 162.578 107.271 1.00 26.65 353 ALA B N 1
ATOM 12000 C CA . ALA B 2 353 ? 113.159 163.794 108.035 1.00 26.65 353 ALA B CA 1
ATOM 12001 C C . ALA B 2 353 ? 111.818 163.688 108.735 1.00 26.65 353 ALA B C 1
ATOM 12002 O O . ALA B 2 353 ? 110.948 162.915 108.330 1.00 26.65 353 ALA B O 1
ATOM 12004 N N . GLU B 2 354 ? 111.663 164.475 109.794 1.00 31.79 354 GLU B N 1
ATOM 12005 C CA . GLU B 2 354 ? 110.370 164.557 110.448 1.00 31.79 354 GLU B CA 1
ATOM 12006 C C . GLU B 2 354 ? 109.392 165.341 109.588 1.00 31.79 354 GLU B C 1
ATOM 12007 O O . GLU B 2 354 ? 109.763 166.251 108.846 1.00 31.79 354 GLU B O 1
ATOM 12013 N N . LYS B 2 355 ? 108.131 164.962 109.695 1.00 32.98 355 LYS B N 1
ATOM 12014 C CA . LYS B 2 355 ? 107.052 165.556 108.923 1.00 32.98 355 LYS B CA 1
ATOM 12015 C C . LYS B 2 355 ? 106.792 166.956 109.455 1.00 32.98 355 LYS B C 1
ATOM 12016 O O . LYS B 2 355 ? 106.166 167.130 110.501 1.00 32.98 355 LYS B O 1
ATOM 12022 N N . GLY B 2 356 ? 107.291 167.963 108.748 1.00 32.40 356 GLY B N 1
ATOM 12023 C CA . GLY B 2 356 ? 107.142 169.333 109.189 1.00 32.40 356 GLY B CA 1
ATOM 12024 C C . GLY B 2 356 ? 108.443 170.099 109.176 1.00 32.40 356 GLY B C 1
ATOM 12025 O O . GLY B 2 356 ? 108.494 171.255 109.598 1.00 32.40 356 GLY B O 1
ATOM 12026 N N . ALA B 2 357 ? 109.500 169.467 108.669 1.00 31.94 357 ALA B N 1
ATOM 12027 C CA . ALA B 2 357 ? 110.838 170.037 108.707 1.00 31.94 357 ALA B CA 1
ATOM 12028 C C . ALA B 2 357 ? 111.132 170.967 107.541 1.00 31.94 357 ALA B C 1
ATOM 12029 O O . ALA B 2 357 ? 112.141 171.675 107.581 1.00 31.94 357 ALA B O 1
ATOM 12031 N N . GLY B 2 358 ? 110.285 170.995 106.519 1.00 31.21 358 GLY B N 1
ATOM 12032 C CA . GLY B 2 358 ? 110.544 171.814 105.354 1.00 31.21 358 GLY B CA 1
ATOM 12033 C C . GLY B 2 358 ? 111.655 171.234 104.508 1.00 31.21 358 GLY B C 1
ATOM 12034 O O . GLY B 2 358 ? 112.542 171.958 104.052 1.00 31.21 358 GLY B O 1
ATOM 12035 N N . LYS B 2 359 ? 111.612 169.923 104.291 1.00 31.86 359 LYS B N 1
ATOM 12036 C CA . LYS B 2 359 ? 112.703 169.222 103.633 1.00 31.86 359 LYS B CA 1
ATOM 12037 C C . LYS B 2 359 ? 112.604 169.226 102.115 1.00 31.86 359 LYS B C 1
ATOM 12038 O O . LYS B 2 359 ? 113.637 169.101 101.446 1.00 31.86 359 LYS B O 1
ATOM 12044 N N . THR B 2 360 ? 111.405 169.391 101.551 1.00 33.06 360 THR B N 1
ATOM 12045 C CA . THR B 2 360 ? 111.288 169.466 100.099 1.00 33.06 360 THR B CA 1
ATOM 12046 C C . THR B 2 360 ? 111.859 170.772 99.571 1.00 33.06 360 THR B C 1
ATOM 12047 O O . THR B 2 360 ? 112.495 170.792 98.509 1.00 33.06 360 THR B O 1
ATOM 12051 N N . SER B 2 361 ? 111.663 171.861 100.316 1.00 31.32 361 SER B N 1
ATOM 12052 C CA . SER B 2 361 ? 112.170 173.164 99.905 1.00 31.32 361 SER B CA 1
ATOM 12053 C C . SER B 2 361 ? 113.694 173.197 99.891 1.00 31.32 361 SER B C 1
ATOM 12054 O O . SER B 2 361 ? 114.297 173.858 99.039 1.00 31.32 361 SER B O 1
ATOM 12057 N N . PHE B 2 362 ? 114.337 172.491 100.818 1.00 27.73 362 PHE B N 1
ATOM 12058 C CA . PHE B 2 362 ? 115.789 172.407 100.747 1.00 27.73 362 PHE B CA 1
ATOM 12059 C C . PHE B 2 362 ? 116.249 171.436 99.673 1.00 27.73 362 PHE B C 1
ATOM 12060 O O . PHE B 2 362 ? 117.187 171.741 98.930 1.00 27.73 362 PHE B O 1
ATOM 12068 N N . LEU B 2 363 ? 115.627 170.258 99.589 1.00 29.80 363 LEU B N 1
ATOM 12069 C CA . LEU B 2 363 ? 116.146 169.237 98.689 1.00 29.80 363 LEU B CA 1
ATOM 12070 C C . LEU B 2 363 ? 115.897 169.554 97.219 1.00 29.80 363 LEU B C 1
ATOM 12071 O O . LEU B 2 363 ? 116.627 169.037 96.368 1.00 29.80 363 LEU B O 1
ATOM 12076 N N . SER B 2 364 ? 114.949 170.441 96.905 1.00 30.83 364 SER B N 1
ATOM 12077 C CA . SER B 2 364 ? 114.827 170.933 95.536 1.00 30.83 364 SER B CA 1
ATOM 12078 C C . SER B 2 364 ? 116.044 171.764 95.134 1.00 30.83 364 SER B C 1
ATOM 12079 O O . SER B 2 364 ? 116.618 171.568 94.054 1.00 30.83 364 SER B O 1
ATOM 12082 N N . THR B 2 365 ? 116.464 172.683 96.004 1.00 31.06 365 THR B N 1
ATOM 12083 C CA . THR B 2 365 ? 117.654 173.487 95.744 1.00 31.06 365 THR B CA 1
ATOM 12084 C C . THR B 2 365 ? 118.912 172.627 95.752 1.00 31.06 365 THR B C 1
ATOM 12085 O O . THR B 2 365 ? 119.839 172.864 94.968 1.00 31.06 365 THR B O 1
ATOM 12089 N N . TYR B 2 366 ? 118.945 171.611 96.616 1.00 29.12 366 TYR B N 1
ATOM 12090 C CA . TYR B 2 366 ? 120.059 170.669 96.636 1.00 29.12 366 TYR B CA 1
ATOM 12091 C C . TYR B 2 366 ? 120.166 169.907 95.320 1.00 29.12 366 TYR B C 1
ATOM 12092 O O . TYR B 2 366 ? 121.268 169.723 94.789 1.00 29.12 366 TYR B O 1
ATOM 12101 N N . ALA B 2 367 ? 119.025 169.482 94.766 1.00 31.16 367 ALA B N 1
ATOM 12102 C CA . ALA B 2 367 ? 119.029 168.772 93.493 1.00 31.16 367 ALA B CA 1
ATOM 12103 C C . ALA B 2 367 ? 119.454 169.682 92.348 1.00 31.16 367 ALA B C 1
ATOM 12104 O O . ALA B 2 367 ? 120.182 169.248 91.444 1.00 31.16 367 ALA B O 1
ATOM 12106 N N . GLU B 2 368 ? 119.036 170.953 92.387 1.00 34.21 368 GLU B N 1
ATOM 12107 C CA . GLU B 2 368 ? 119.474 171.912 91.373 1.00 34.21 368 GLU B CA 1
ATOM 12108 C C . GLU B 2 368 ? 120.979 172.147 91.429 1.00 34.21 368 GLU B C 1
ATOM 12109 O O . GLU B 2 368 ? 121.652 172.161 90.390 1.00 34.21 368 GLU B O 1
ATOM 12115 N N . GLN B 2 369 ? 121.526 172.322 92.635 1.00 33.82 369 GLN B N 1
ATOM 12116 C CA . GLN B 2 369 ? 122.959 172.562 92.775 1.00 33.82 369 GLN B CA 1
ATOM 12117 C C . GLN B 2 369 ? 123.774 171.337 92.405 1.00 33.82 369 GLN B C 1
ATOM 12118 O O . GLN B 2 369 ? 124.884 171.471 91.883 1.00 33.82 369 GLN B O 1
ATOM 12124 N N . LEU B 2 370 ? 123.232 170.144 92.636 1.00 31.96 370 LEU B N 1
ATOM 12125 C CA . LEU B 2 370 ? 123.944 168.935 92.249 1.00 31.96 370 LEU B CA 1
ATOM 12126 C C . LEU B 2 370 ? 123.925 168.749 90.739 1.00 31.96 370 LEU B C 1
ATOM 12127 O O . LEU B 2 370 ? 124.909 168.279 90.157 1.00 31.96 370 LEU B O 1
ATOM 12132 N N . SER B 2 371 ? 122.818 169.124 90.086 1.00 33.76 371 SER B N 1
ATOM 12133 C CA . SER B 2 371 ? 122.778 169.112 88.626 1.00 33.76 371 SER B CA 1
ATOM 12134 C C . SER B 2 371 ? 123.762 170.110 88.032 1.00 33.76 371 SER B C 1
ATOM 12135 O O . SER B 2 371 ? 124.401 169.829 87.013 1.00 33.76 371 SER B O 1
ATOM 12138 N N . LEU B 2 372 ? 123.895 171.284 88.650 1.00 34.61 372 LEU B N 1
ATOM 12139 C CA . LEU B 2 372 ? 124.798 172.289 88.099 1.00 34.61 372 LEU B CA 1
ATOM 12140 C C . LEU B 2 372 ? 126.259 171.924 88.329 1.00 34.61 372 LEU B C 1
ATOM 12141 O O . LEU B 2 372 ? 127.091 172.095 87.433 1.00 34.61 372 LEU B O 1
ATOM 12146 N N . ALA B 2 373 ? 126.595 171.422 89.515 1.00 35.18 373 ALA B N 1
ATOM 12147 C CA . ALA B 2 373 ? 127.975 171.048 89.788 1.00 35.18 373 ALA B CA 1
ATOM 12148 C C . ALA B 2 373 ? 128.363 169.726 89.149 1.00 35.18 373 ALA B C 1
ATOM 12149 O O . ALA B 2 373 ? 129.557 169.458 88.987 1.00 35.18 373 ALA B O 1
ATOM 12151 N N . SER B 2 374 ? 127.389 168.901 88.780 1.00 34.39 374 SER B N 1
ATOM 12152 C CA . SER B 2 374 ? 127.640 167.575 88.239 1.00 34.39 374 SER B CA 1
ATOM 12153 C C . SER B 2 374 ? 127.507 167.506 86.726 1.00 34.39 374 SER B C 1
ATOM 12154 O O . SER B 2 374 ? 128.268 166.784 86.077 1.00 34.39 374 SER B O 1
ATOM 12157 N N . GLY B 2 375 ? 126.556 168.229 86.150 1.00 34.46 375 GLY B N 1
ATOM 12158 C CA . GLY B 2 375 ? 126.303 168.141 84.734 1.00 34.46 375 GLY B CA 1
ATOM 12159 C C . GLY B 2 375 ? 125.326 167.066 84.328 1.00 34.46 375 GLY B C 1
ATOM 12160 O O . GLY B 2 375 ? 125.180 166.807 83.130 1.00 34.46 375 GLY B O 1
ATOM 12161 N N . GLN B 2 376 ? 124.655 166.433 85.280 1.00 34.55 376 GLN B N 1
ATOM 12162 C CA . GLN B 2 376 ? 123.716 165.361 85.006 1.00 34.55 376 GLN B CA 1
ATOM 12163 C C . GLN B 2 376 ? 122.325 165.776 85.463 1.00 34.55 376 GLN B C 1
ATOM 12164 O O . GLN B 2 376 ? 122.141 166.796 86.129 1.00 34.55 376 GLN B O 1
ATOM 12170 N N . VAL B 2 377 ? 121.342 164.973 85.093 1.00 33.57 377 VAL B N 1
ATOM 12171 C CA . VAL B 2 377 ? 119.956 165.203 85.480 1.00 33.57 377 VAL B CA 1
ATOM 12172 C C . VAL B 2 377 ? 119.705 164.518 86.815 1.00 33.57 377 VAL B C 1
ATOM 12173 O O . VAL B 2 377 ? 119.979 163.323 86.969 1.00 33.57 377 VAL B O 1
ATOM 12177 N N . VAL B 2 378 ? 119.183 165.269 87.781 1.00 31.79 378 VAL B N 1
ATOM 12178 C CA . VAL B 2 378 ? 118.885 164.754 89.112 1.00 31.79 378 VAL B CA 1
ATOM 12179 C C . VAL B 2 378 ? 117.375 164.720 89.282 1.00 31.79 378 VAL B C 1
ATOM 12180 O O . VAL B 2 378 ? 116.702 165.742 89.113 1.00 31.79 378 VAL B O 1
ATOM 12184 N N . GLY B 2 379 ? 116.843 163.551 89.619 1.00 32.48 379 GLY B N 1
ATOM 12185 C CA . GLY B 2 379 ? 115.439 163.428 89.947 1.00 32.48 379 GLY B CA 1
ATOM 12186 C C . GLY B 2 379 ? 115.183 163.562 91.438 1.00 32.48 379 GLY B C 1
ATOM 12187 O O . GLY B 2 379 ? 116.022 163.226 92.265 1.00 32.48 379 GLY B O 1
ATOM 12188 N N . HIS B 2 380 ? 113.995 164.058 91.777 1.00 32.72 380 HIS B N 1
ATOM 12189 C CA . HIS B 2 380 ? 113.655 164.312 93.175 1.00 32.72 380 HIS B CA 1
ATOM 12190 C C . HIS B 2 380 ? 112.192 163.949 93.402 1.00 32.72 380 HIS B C 1
ATOM 12191 O O . HIS B 2 380 ? 111.297 164.707 93.024 1.00 32.72 380 HIS B O 1
ATOM 12198 N N . LEU B 2 381 ? 111.963 162.796 94.023 1.00 33.37 381 LEU B N 1
ATOM 12199 C CA . LEU B 2 381 ? 110.635 162.410 94.472 1.00 33.37 381 LEU B CA 1
ATOM 12200 C C . LEU B 2 381 ? 110.382 162.964 95.864 1.00 33.37 381 LEU B C 1
ATOM 12201 O O . LEU B 2 381 ? 111.276 162.973 96.712 1.00 33.37 381 LEU B O 1
ATOM 12206 N N . SER B 2 382 ? 109.155 163.417 96.099 1.00 34.20 382 SER B N 1
ATOM 12207 C CA . SER B 2 382 ? 108.766 163.895 97.414 1.00 34.20 382 SER B CA 1
ATOM 12208 C C . SER B 2 382 ? 108.558 162.725 98.366 1.00 34.20 382 SER B C 1
ATOM 12209 O O . SER B 2 382 ? 108.656 161.554 97.997 1.00 34.20 382 SER B O 1
ATOM 12212 N N . SER B 2 383 ? 108.257 163.049 99.617 1.00 33.98 383 SER B N 1
ATOM 12213 C CA . SER B 2 383 ? 108.027 162.010 100.604 1.00 33.98 383 SER B CA 1
ATOM 12214 C C . SER B 2 383 ? 106.604 161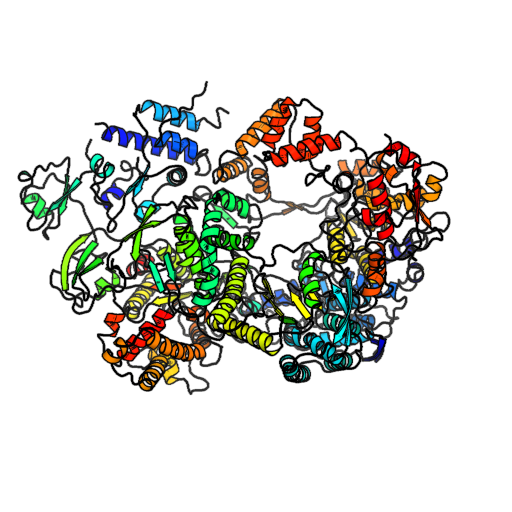.483 100.540 1.00 33.98 383 SER B C 1
ATOM 12215 O O . SER B 2 383 ? 106.344 160.373 101.012 1.00 33.98 383 SER B O 1
ATOM 12218 N N . ASP B 2 384 ? 105.686 162.250 99.957 1.00 37.64 384 ASP B N 1
ATOM 12219 C CA . ASP B 2 384 ? 104.310 161.819 99.730 1.00 37.64 384 ASP B CA 1
ATOM 12220 C C . ASP B 2 384 ? 104.099 161.350 98.300 1.00 37.64 384 ASP B C 1
ATOM 12221 O O . ASP B 2 384 ? 103.011 161.508 97.754 1.00 37.64 384 ASP B O 1
ATOM 12226 N N . ALA B 2 385 ? 105.114 160.764 97.667 1.00 36.94 385 ALA B N 1
ATOM 12227 C CA . ALA B 2 385 ? 104.987 160.383 96.265 1.00 36.94 385 ALA B CA 1
ATOM 12228 C C . ALA B 2 385 ? 104.137 159.132 96.096 1.00 36.94 385 ALA B C 1
ATOM 12229 O O . ALA B 2 385 ? 103.212 159.106 95.276 1.00 36.94 385 ALA B O 1
ATOM 12231 N N . TYR B 2 386 ? 104.441 158.089 96.868 1.00 36.34 386 TYR B N 1
ATOM 12232 C CA . TYR B 2 386 ? 103.668 156.856 96.816 1.00 36.34 386 TYR B CA 1
ATOM 12233 C C . TYR B 2 386 ? 102.246 157.057 97.311 1.00 36.34 386 TYR B C 1
ATOM 12234 O O . TYR B 2 386 ? 101.323 156.426 96.789 1.00 36.34 386 TYR B O 1
ATOM 12243 N N . GLY B 2 387 ? 102.048 157.944 98.287 1.00 38.59 387 GLY B N 1
ATOM 12244 C CA . GLY B 2 387 ? 100.704 158.204 98.772 1.00 38.59 387 GLY B CA 1
ATOM 12245 C C . GLY B 2 387 ? 99.837 158.910 97.749 1.00 38.59 387 GLY B C 1
ATOM 12246 O O . GLY B 2 387 ? 98.688 158.519 97.523 1.00 38.59 387 GLY B O 1
ATOM 12247 N N . ARG B 2 388 ? 100.381 159.937 97.095 1.00 40.80 388 ARG B N 1
ATOM 12248 C CA . ARG B 2 388 ? 99.626 160.636 96.066 1.00 40.80 388 ARG B CA 1
ATOM 12249 C C . ARG B 2 388 ? 99.492 159.816 94.791 1.00 40.80 388 ARG B C 1
ATOM 12250 O O . ARG B 2 388 ? 98.594 160.083 93.991 1.00 40.80 388 ARG B O 1
ATOM 12258 N N . TRP B 2 389 ? 100.362 158.829 94.585 1.00 38.74 389 TRP B N 1
ATOM 12259 C CA . TRP B 2 389 ? 100.171 157.884 93.492 1.00 38.74 389 TRP B CA 1
ATOM 12260 C C . TRP B 2 389 ? 99.037 156.914 93.797 1.00 38.74 389 TRP B C 1
ATOM 12261 O O . TRP B 2 389 ? 98.144 156.699 92.970 1.00 38.74 389 TRP B O 1
ATOM 12272 N N . LEU B 2 390 ? 99.067 156.312 94.987 1.00 38.56 390 LEU B N 1
ATOM 12273 C CA . LEU B 2 390 ? 98.108 155.288 95.366 1.00 38.56 390 LEU B CA 1
ATOM 12274 C C . LEU B 2 390 ? 96.726 155.865 95.628 1.00 38.56 390 LEU B C 1
ATOM 12275 O O . LEU B 2 390 ? 95.738 155.133 95.541 1.00 38.56 390 LEU B O 1
ATOM 12280 N N . ALA B 2 391 ? 96.624 157.164 95.914 1.00 40.94 391 ALA B N 1
ATOM 12281 C CA . ALA B 2 391 ? 95.305 157.770 96.033 1.00 40.94 391 ALA B CA 1
ATOM 12282 C C . ALA B 2 391 ? 94.593 157.884 94.692 1.00 40.94 391 ALA B C 1
ATOM 12283 O O . ALA B 2 391 ? 93.368 158.038 94.666 1.00 40.94 391 ALA B O 1
ATOM 12285 N N . LYS B 2 392 ? 95.326 157.815 93.584 1.00 42.39 392 LYS B N 1
ATOM 12286 C CA . LYS B 2 392 ? 94.744 157.781 92.251 1.00 42.39 392 LYS B CA 1
ATOM 12287 C C . LYS B 2 392 ? 94.652 156.377 91.675 1.00 42.39 392 LYS B C 1
ATOM 12288 O O . LYS B 2 392 ? 93.636 156.028 91.072 1.00 42.39 392 LYS B O 1
ATOM 12294 N N . ASN B 2 393 ? 95.681 155.553 91.862 1.00 43.48 393 ASN B N 1
ATOM 12295 C CA . ASN B 2 393 ? 95.856 154.339 91.075 1.00 43.48 393 ASN B CA 1
ATOM 12296 C C . ASN B 2 393 ? 95.626 153.053 91.862 1.00 43.48 393 ASN B C 1
ATOM 12297 O O . ASN B 2 393 ? 96.111 151.998 91.457 1.00 43.48 393 ASN B O 1
ATOM 12302 N N . LYS B 2 394 ? 94.877 153.100 92.962 1.00 44.77 394 LYS B N 1
ATOM 12303 C CA . LYS B 2 394 ? 94.677 151.882 93.744 1.00 44.77 394 LYS B CA 1
ATOM 12304 C C . LYS B 2 394 ? 93.614 150.965 93.162 1.00 44.77 394 LYS B C 1
ATOM 12305 O O . LYS B 2 394 ? 93.423 149.863 93.681 1.00 44.77 394 LYS B O 1
ATOM 12311 N N . ASP B 2 395 ? 92.925 151.384 92.104 1.00 49.86 395 ASP B N 1
ATOM 12312 C CA . ASP B 2 395 ? 91.925 150.554 91.458 1.00 49.86 395 ASP B CA 1
ATOM 12313 C C . ASP B 2 395 ? 92.312 150.101 90.062 1.00 49.86 395 ASP B C 1
ATOM 12314 O O . ASP B 2 395 ? 91.754 149.110 89.581 1.00 49.86 395 ASP B O 1
ATOM 12319 N N . VAL B 2 396 ? 93.241 150.790 89.401 1.00 47.49 396 VAL B N 1
ATOM 12320 C CA . VAL B 2 396 ? 93.698 150.374 88.084 1.00 47.49 396 VAL B CA 1
ATOM 12321 C C . VAL B 2 396 ? 94.543 149.116 88.227 1.00 47.49 396 VAL B C 1
ATOM 12322 O O . VAL B 2 396 ? 95.443 149.050 89.074 1.00 47.49 396 VAL B O 1
ATOM 12326 N N . GLU B 2 397 ? 94.239 148.099 87.414 1.00 51.90 397 GLU B N 1
ATOM 12327 C CA . GLU B 2 397 ? 94.945 146.825 87.509 1.00 51.90 397 GLU B CA 1
ATOM 12328 C C . GLU B 2 397 ? 96.386 146.945 87.030 1.00 51.90 397 GLU B C 1
ATOM 12329 O O . GLU B 2 397 ? 97.300 146.396 87.654 1.00 51.90 397 GLU B O 1
ATOM 12335 N N . GLU B 2 398 ? 96.612 147.652 85.922 1.00 50.83 398 GLU B N 1
ATOM 12336 C CA . GLU B 2 398 ? 97.958 147.939 85.428 1.00 50.83 398 GLU B CA 1
ATOM 12337 C C . GLU B 2 398 ? 98.146 149.448 85.376 1.00 50.83 398 GLU B C 1
ATOM 12338 O O . GLU B 2 398 ? 97.916 150.074 84.330 1.00 50.83 398 GLU B O 1
ATOM 12344 N N . PRO B 2 399 ? 98.555 150.073 86.473 1.00 45.33 399 PRO B N 1
ATOM 12345 C CA . PRO B 2 399 ? 98.752 151.521 86.471 1.00 45.33 399 PRO B CA 1
ATOM 12346 C C . PRO B 2 399 ? 100.122 151.883 85.917 1.00 45.33 399 PRO B C 1
ATOM 12347 O O . PRO B 2 399 ? 101.011 151.045 85.775 1.00 45.33 399 PRO B O 1
ATOM 12351 N N . SER B 2 400 ? 100.280 153.164 85.613 1.00 41.35 400 SER B N 1
ATOM 12352 C CA . SER B 2 400 ? 101.515 153.659 85.031 1.00 41.35 400 SER B CA 1
ATOM 12353 C C . SER B 2 400 ? 102.560 153.883 86.115 1.00 41.35 400 SER B C 1
ATOM 12354 O O . SER B 2 400 ? 102.230 154.184 87.264 1.00 41.35 400 SER B O 1
ATOM 12357 N N . PHE B 2 401 ? 103.825 153.716 85.741 1.00 39.12 401 PHE B N 1
ATOM 12358 C CA . PHE B 2 401 ? 104.955 153.976 86.623 1.00 39.12 401 PHE B CA 1
ATOM 12359 C C . PHE B 2 401 ? 105.947 154.928 85.974 1.00 39.12 401 PHE B C 1
ATOM 12360 O O . PHE B 2 401 ? 107.129 154.919 86.326 1.00 39.12 401 PHE B O 1
ATOM 12368 N N . ALA B 2 402 ? 105.493 155.728 85.013 1.00 40.22 402 ALA B N 1
ATOM 12369 C CA . ALA B 2 402 ? 106.380 156.647 84.318 1.00 40.22 402 ALA B CA 1
ATOM 12370 C C . ALA B 2 402 ? 106.782 157.787 85.238 1.00 40.22 402 ALA B C 1
ATOM 12371 O O . ALA B 2 402 ? 105.993 158.234 86.071 1.00 40.22 402 ALA B O 1
ATOM 12373 N N . TYR B 2 403 ? 108.025 158.250 85.087 1.00 39.72 403 TYR B N 1
ATOM 12374 C CA . TYR B 2 403 ? 108.576 159.231 86.017 1.00 39.72 403 TYR B CA 1
ATOM 12375 C C . TYR B 2 403 ? 107.898 160.588 85.886 1.00 39.72 403 TYR B C 1
ATOM 12376 O O . TYR B 2 403 ? 107.731 161.295 86.883 1.00 39.72 403 TYR B O 1
ATOM 12385 N N . ASP B 2 404 ? 107.483 160.964 84.676 1.00 43.01 404 ASP B N 1
ATOM 12386 C CA . ASP B 2 404 ? 106.818 162.251 84.514 1.00 43.01 404 ASP B CA 1
ATOM 12387 C C . ASP B 2 404 ? 105.399 162.233 85.073 1.00 43.01 404 ASP B C 1
ATOM 12388 O O . ASP B 2 404 ? 104.936 163.247 85.600 1.00 43.01 404 ASP B O 1
ATOM 12393 N N . TYR B 2 405 ? 104.721 161.085 85.026 1.00 40.77 405 TYR B N 1
ATOM 12394 C CA . TYR B 2 405 ? 103.382 160.977 85.602 1.00 40.77 405 TYR B CA 1
ATOM 12395 C C . TYR B 2 405 ? 103.423 161.014 87.126 1.00 40.77 405 TYR B C 1
ATOM 12396 O O . TYR B 2 405 ? 102.651 161.745 87.765 1.00 40.77 405 TYR B O 1
ATOM 12405 N N . VAL B 2 406 ? 104.327 160.232 87.721 1.00 40.83 406 VAL B N 1
ATOM 12406 C CA . VAL B 2 406 ? 104.521 160.234 89.167 1.00 40.83 406 VAL B CA 1
ATOM 12407 C C . VAL B 2 406 ? 105.016 161.597 89.636 1.00 40.83 406 VAL B C 1
ATOM 12408 O O . VAL B 2 406 ? 104.620 162.088 90.699 1.00 40.83 406 VAL B O 1
ATOM 12412 N N . LEU B 2 407 ? 105.840 162.252 88.823 1.00 40.50 407 LEU B N 1
ATOM 12413 C CA . LEU B 2 407 ? 106.327 163.583 89.155 1.00 40.50 407 LEU B CA 1
ATOM 12414 C C . LEU B 2 407 ? 105.223 164.626 89.039 1.00 40.50 407 LEU B C 1
ATOM 12415 O O . LEU B 2 407 ? 105.229 165.620 89.771 1.00 40.50 407 LEU B O 1
ATOM 12420 N N . SER B 2 408 ? 104.270 164.415 88.129 1.00 41.79 408 SER B N 1
ATOM 12421 C CA . SER B 2 408 ? 103.113 165.293 88.032 1.00 41.79 408 SER B CA 1
ATOM 12422 C C . SER B 2 408 ? 102.146 165.078 89.183 1.00 41.79 408 SER B C 1
ATOM 12423 O O . SER B 2 408 ? 101.373 165.982 89.517 1.00 41.79 408 SER B O 1
ATOM 12426 N N . LEU B 2 409 ? 102.153 163.891 89.787 1.00 43.11 409 LEU B N 1
ATOM 12427 C CA . LEU B 2 409 ? 101.304 163.665 90.950 1.00 43.11 409 LEU B CA 1
ATOM 12428 C C . LEU B 2 409 ? 101.909 164.161 92.257 1.00 43.11 409 LEU B C 1
ATOM 12429 O O . LEU B 2 409 ? 101.252 164.048 93.292 1.00 43.11 409 LEU B O 1
ATOM 12434 N N . ASP B 2 410 ? 103.123 164.710 92.249 1.00 45.49 410 ASP B N 1
ATOM 12435 C CA . ASP B 2 410 ? 103.767 165.186 93.469 1.00 45.49 410 ASP B CA 1
ATOM 12436 C C . ASP B 2 410 ? 103.397 166.603 93.842 1.00 45.49 410 ASP B C 1
ATOM 12437 O O . ASP B 2 410 ? 104.158 167.240 94.578 1.00 45.49 410 ASP B O 1
ATOM 12442 N N . THR B 2 411 ? 102.281 167.133 93.372 1.00 48.59 411 THR B N 1
ATOM 12443 C CA . THR B 2 411 ? 101.956 168.507 93.697 1.00 48.59 411 THR B CA 1
ATOM 12444 C C . THR B 2 411 ? 101.271 168.581 95.058 1.00 48.59 411 THR B C 1
ATOM 12445 O O . THR B 2 411 ? 100.871 167.575 95.642 1.00 48.59 411 THR B O 1
ATOM 12449 N N . ASP B 2 412 ? 101.148 169.807 95.562 1.00 52.75 412 ASP B N 1
ATOM 12450 C CA . ASP B 2 412 ? 100.591 170.036 96.888 1.00 52.75 412 ASP B CA 1
ATOM 12451 C C . ASP B 2 412 ? 99.083 169.820 96.915 1.00 52.75 412 ASP B C 1
ATOM 12452 O O . ASP B 2 412 ? 98.529 169.464 97.959 1.00 52.75 412 ASP B O 1
ATOM 12457 N N . ASP B 2 413 ? 98.406 170.012 95.786 1.00 52.60 413 ASP B N 1
ATOM 12458 C CA . ASP B 2 413 ? 96.952 169.918 95.753 1.00 52.60 413 ASP B CA 1
ATOM 12459 C C . ASP B 2 413 ? 96.437 168.509 95.488 1.00 52.60 413 ASP B C 1
ATOM 12460 O O . ASP B 2 413 ? 95.267 168.357 95.129 1.00 52.60 413 ASP B O 1
ATOM 12465 N N . ASN B 2 414 ? 97.269 167.486 95.641 1.00 47.99 414 ASN B N 1
ATOM 12466 C CA . ASN B 2 414 ? 96.815 166.106 95.574 1.00 47.99 414 ASN B CA 1
ATOM 12467 C C . ASN B 2 414 ? 96.806 165.515 96.976 1.00 47.99 414 ASN B C 1
ATOM 12468 O O . ASN B 2 414 ? 97.782 165.650 97.718 1.00 47.99 414 ASN B O 1
ATOM 12473 N N . GLU B 2 415 ? 95.711 164.857 97.334 1.00 46.62 415 GLU B N 1
ATOM 12474 C CA . GLU B 2 415 ? 95.594 164.261 98.653 1.00 46.62 415 GLU B CA 1
ATOM 12475 C C . GLU B 2 415 ? 96.256 162.888 98.657 1.00 46.62 415 GLU B C 1
ATOM 12476 O O . GLU B 2 415 ? 96.265 162.180 97.650 1.00 46.62 415 GLU B O 1
ATOM 12482 N N . SER B 2 416 ? 96.837 162.528 99.793 1.00 42.72 416 SER B N 1
ATOM 12483 C CA . SER B 2 416 ? 97.551 161.272 99.942 1.00 42.72 416 SER B CA 1
ATOM 12484 C C . SER B 2 416 ? 96.629 160.185 100.479 1.00 42.72 416 SER B C 1
ATOM 12485 O O . SER B 2 416 ? 95.591 160.458 101.081 1.00 42.72 416 SER B O 1
ATOM 12488 N N . TYR B 2 417 ? 97.028 158.934 100.244 1.00 39.86 417 TYR B N 1
ATOM 12489 C CA . TYR B 2 417 ? 96.236 157.786 100.676 1.00 39.86 417 TYR B CA 1
ATOM 12490 C C . TYR B 2 417 ? 96.278 157.617 102.189 1.00 39.86 417 TYR B C 1
ATOM 12491 O O . TYR B 2 417 ? 95.244 157.362 102.826 1.00 39.86 417 TYR B O 1
ATOM 12500 N N . TYR B 2 418 ? 97.465 157.772 102.780 1.00 38.37 418 TYR B N 1
ATOM 12501 C CA . TYR B 2 418 ? 97.602 157.613 104.221 1.00 38.37 418 TYR B CA 1
ATOM 12502 C C . TYR B 2 418 ? 96.916 158.738 104.979 1.00 38.37 418 TYR B C 1
ATOM 12503 O O . TYR B 2 418 ? 96.456 158.528 106.105 1.00 38.37 418 TYR B O 1
ATOM 12512 N N . GLU B 2 419 ? 96.819 159.923 104.374 1.00 42.45 419 GLU B N 1
ATOM 12513 C CA . GLU B 2 419 ? 96.096 161.024 104.999 1.00 42.45 419 GLU B CA 1
ATOM 12514 C C . GLU B 2 419 ? 94.606 160.727 105.068 1.00 42.45 419 GLU B C 1
ATOM 12515 O O . GLU B 2 419 ? 93.953 161.030 106.072 1.00 42.45 419 GLU B O 1
ATOM 12521 N N . GLN B 2 420 ? 94.065 160.099 104.024 1.00 42.10 420 GLN B N 1
ATOM 12522 C CA . GLN B 2 420 ? 92.665 159.690 104.017 1.00 42.10 420 GLN B CA 1
ATOM 12523 C C . GLN B 2 420 ? 92.399 158.602 105.048 1.00 42.10 420 GLN B C 1
ATOM 12524 O O . GLN B 2 420 ? 91.395 158.661 105.773 1.00 42.10 420 GLN B O 1
ATOM 12530 N N . LYS B 2 421 ? 93.298 157.616 105.142 1.00 41.25 421 LYS B N 1
ATOM 12531 C CA . LYS B 2 421 ? 93.108 156.549 106.122 1.00 41.25 421 LYS B CA 1
ATOM 12532 C C . LYS B 2 421 ? 93.232 157.071 107.551 1.00 41.25 421 LYS B C 1
ATOM 12533 O O . LYS B 2 421 ? 92.447 156.686 108.427 1.00 41.25 421 LYS B O 1
ATOM 12539 N N . ALA B 2 422 ? 94.172 157.989 107.794 1.00 40.74 422 ALA B N 1
ATOM 12540 C CA . ALA B 2 422 ? 94.323 158.560 109.127 1.00 40.74 422 ALA B CA 1
ATOM 12541 C C . ALA B 2 422 ? 93.161 159.479 109.476 1.00 40.74 422 ALA B C 1
ATOM 12542 O O . ALA B 2 422 ? 92.749 159.540 110.637 1.00 40.74 422 ALA B O 1
ATOM 12544 N N . SER B 2 423 ? 92.599 160.180 108.486 1.00 41.04 423 SER B N 1
ATOM 12545 C CA . SER B 2 423 ? 91.451 161.039 108.756 1.00 41.04 423 SER B CA 1
ATOM 12546 C C . SER B 2 423 ? 90.211 160.218 109.088 1.00 41.04 423 SER B C 1
ATOM 12547 O O . SER B 2 423 ? 89.446 160.578 109.992 1.00 41.04 423 SER B O 1
ATOM 12550 N N . GLU B 2 424 ? 90.009 159.099 108.384 1.00 43.52 424 GLU B N 1
ATOM 12551 C CA . GLU B 2 424 ? 88.914 158.197 108.734 1.00 43.52 424 GLU B CA 1
ATOM 12552 C C . GLU B 2 424 ? 89.124 157.575 110.108 1.00 43.52 424 GLU B C 1
ATOM 12553 O O . GLU B 2 424 ? 88.165 157.389 110.870 1.00 43.52 424 GLU B O 1
ATOM 12559 N N . LEU B 2 425 ? 90.379 157.273 110.443 1.00 40.46 425 LEU B N 1
ATOM 12560 C CA . LEU B 2 425 ? 90.700 156.712 111.748 1.00 40.46 425 LEU B CA 1
ATOM 12561 C C . LEU B 2 425 ? 90.455 157.720 112.865 1.00 40.46 425 LEU B C 1
ATOM 12562 O O . LEU B 2 425 ? 90.064 157.343 113.973 1.00 40.46 425 LEU B O 1
ATOM 12567 N N . LEU B 2 426 ? 90.683 159.006 112.594 1.00 41.25 426 LEU B N 1
ATOM 12568 C CA . LEU B 2 426 ? 90.416 160.034 113.597 1.00 41.25 426 LEU B CA 1
ATOM 12569 C C . LEU B 2 426 ? 88.925 160.293 113.750 1.00 41.25 426 LEU B C 1
ATOM 12570 O O . LEU B 2 426 ? 88.455 160.563 114.860 1.00 41.25 426 LEU B O 1
ATOM 12575 N N . ILE B 2 427 ? 88.170 160.243 112.647 1.00 43.61 427 ILE B N 1
ATOM 12576 C CA . ILE B 2 427 ? 86.717 160.388 112.727 1.00 43.61 427 ILE B CA 1
ATOM 12577 C C . ILE B 2 427 ? 86.098 159.229 113.507 1.00 43.61 427 ILE B C 1
ATOM 12578 O O . ILE B 2 427 ? 85.152 159.423 114.282 1.00 43.61 427 ILE B O 1
ATOM 12583 N N . SER B 2 428 ? 86.666 158.024 113.379 1.00 43.03 428 SER B N 1
ATOM 12584 C CA . SER B 2 428 ? 86.131 156.867 114.097 1.00 43.03 428 SER B CA 1
ATOM 12585 C C . SER B 2 428 ? 86.302 156.957 115.614 1.00 43.03 428 SER B C 1
ATOM 12586 O O . SER B 2 428 ? 85.631 156.216 116.339 1.00 43.03 428 SER B O 1
ATOM 12589 N N . HIS B 2 429 ? 87.183 157.823 116.111 1.00 42.44 429 HIS B N 1
ATOM 12590 C CA . HIS B 2 429 ? 87.314 158.074 117.540 1.00 42.44 429 HIS B CA 1
ATOM 12591 C C . HIS B 2 429 ? 86.729 159.414 117.958 1.00 42.44 429 HIS B C 1
ATOM 12592 O O . HIS B 2 429 ? 86.960 159.853 119.087 1.00 42.44 429 HIS B O 1
ATOM 12599 N N . GLY B 2 430 ? 85.988 160.078 117.077 1.00 43.88 430 GLY B N 1
ATOM 12600 C CA . GLY B 2 430 ? 85.407 161.355 117.426 1.00 43.88 430 GLY B CA 1
ATOM 12601 C C . GLY B 2 430 ? 86.383 162.502 117.486 1.00 43.88 430 GLY B C 1
ATOM 12602 O O . GLY B 2 430 ? 86.068 163.537 118.075 1.00 43.88 430 GLY B O 1
ATOM 12603 N N . ILE B 2 431 ? 87.562 162.352 116.890 1.00 43.29 431 ILE B N 1
ATOM 12604 C CA . ILE B 2 431 ? 88.575 163.398 116.859 1.00 43.29 431 ILE B CA 1
ATOM 12605 C C . ILE B 2 431 ? 88.353 164.238 115.613 1.00 43.29 431 ILE B C 1
ATOM 12606 O O . ILE B 2 431 ? 88.280 163.706 114.500 1.00 43.29 431 ILE B O 1
ATOM 12611 N N . SER B 2 432 ? 88.228 165.545 115.797 1.00 46.61 432 SER B N 1
ATOM 12612 C CA . SER B 2 432 ? 88.100 166.470 114.682 1.00 46.61 432 SER B CA 1
ATOM 12613 C C . SER B 2 432 ? 88.982 167.697 114.804 1.00 46.61 432 SER B C 1
ATOM 12614 O O . SER B 2 432 ? 89.184 168.386 113.798 1.00 46.61 432 SER B O 1
ATOM 12617 N N . GLU B 2 433 ? 89.508 167.995 115.987 1.00 48.42 433 GLU B N 1
ATOM 12618 C CA . GLU B 2 433 ? 90.176 169.255 116.258 1.00 48.42 433 GLU B CA 1
ATOM 12619 C C . GLU B 2 433 ? 91.540 169.000 116.874 1.00 48.42 433 GLU B C 1
ATOM 12620 O O . GLU B 2 433 ? 91.819 167.921 117.399 1.00 48.42 433 GLU B O 1
ATOM 12626 N N . VAL B 2 434 ? 92.393 170.020 116.794 1.00 46.96 434 VAL B N 1
ATOM 12627 C CA . VAL B 2 434 ? 93.707 169.948 117.419 1.00 46.96 434 VAL B CA 1
ATOM 12628 C C . VAL B 2 434 ? 93.568 170.004 118.935 1.00 46.96 434 VAL B C 1
ATOM 12629 O O . VAL B 2 434 ? 94.308 169.337 119.668 1.00 46.96 434 VAL B O 1
ATOM 12633 N N . ALA B 2 435 ? 92.598 170.781 119.426 1.00 46.24 435 ALA B N 1
ATOM 12634 C CA . ALA B 2 435 ? 92.351 170.859 120.861 1.00 46.24 435 ALA B CA 1
ATOM 12635 C C . ALA B 2 435 ? 91.812 169.548 121.411 1.00 46.24 435 ALA B C 1
ATOM 12636 O O . ALA B 2 435 ? 92.057 169.222 122.575 1.00 46.24 435 ALA B O 1
ATOM 12638 N N . GLN B 2 436 ? 91.088 168.784 120.593 1.00 45.18 436 GLN B N 1
ATOM 12639 C CA . GLN B 2 436 ? 90.638 167.465 121.019 1.00 45.18 436 GLN B CA 1
ATOM 12640 C C . GLN B 2 436 ? 91.796 166.481 121.056 1.00 45.18 436 GLN B C 1
ATOM 12641 O O . GLN B 2 436 ? 91.878 165.642 121.960 1.00 45.18 436 GLN B O 1
ATOM 12647 N N . TYR B 2 437 ? 92.700 166.569 120.079 1.00 41.43 437 TYR B N 1
ATOM 12648 C CA . TYR B 2 437 ? 93.783 165.599 119.970 1.00 41.43 437 TYR B CA 1
ATOM 12649 C C . TYR B 2 437 ? 94.853 165.833 121.023 1.00 41.43 437 TYR B C 1
ATOM 12650 O O . TYR B 2 437 ? 95.374 164.876 121.605 1.00 41.43 437 TYR B O 1
ATOM 12659 N N . GLU B 2 438 ? 95.195 167.097 121.282 1.00 45.88 438 GLU B N 1
ATOM 12660 C CA . GLU B 2 438 ? 96.184 167.434 122.301 1.00 45.88 438 GLU B CA 1
ATOM 12661 C C . GLU B 2 438 ? 95.723 167.091 123.711 1.00 45.88 438 GLU B C 1
ATOM 12662 O O . GLU B 2 438 ? 96.561 166.940 124.604 1.00 45.88 438 GLU B O 1
ATOM 12668 N N . LEU B 2 439 ? 94.420 166.958 123.929 1.00 43.65 439 LEU B N 1
ATOM 12669 C CA . LEU B 2 439 ? 93.860 166.756 125.255 1.00 43.65 439 LEU B CA 1
ATOM 12670 C C . LEU B 2 439 ? 93.867 165.288 125.673 1.00 43.65 439 LEU B C 1
ATOM 12671 O O . LEU B 2 439 ? 93.486 164.975 126.805 1.00 43.65 439 LEU B O 1
ATOM 12676 N N . LEU B 2 440 ? 94.314 164.385 124.808 1.00 42.03 440 LEU B N 1
ATOM 12677 C CA . LEU B 2 440 ? 94.339 162.971 125.138 1.00 42.03 440 LEU B CA 1
ATOM 12678 C C . LEU B 2 440 ? 95.562 162.632 125.979 1.00 42.03 440 LEU B C 1
ATOM 12679 O O . LEU B 2 440 ? 96.522 163.400 126.071 1.00 42.03 440 LEU B O 1
ATOM 12684 N N . SER B 2 441 ? 95.518 161.457 126.597 1.00 40.45 441 SER B N 1
ATOM 12685 C CA . SER B 2 441 ? 96.678 160.932 127.292 1.00 40.45 441 SER B CA 1
ATOM 12686 C C . SER B 2 441 ? 97.597 160.243 126.290 1.00 40.45 441 SER B C 1
ATOM 12687 O O . SER B 2 441 ? 97.289 160.132 125.104 1.00 40.45 441 SER B O 1
ATOM 12690 N N . VAL B 2 442 ? 98.743 159.764 126.769 1.00 38.78 442 VAL B N 1
ATOM 12691 C CA . VAL B 2 442 ? 99.728 159.166 125.876 1.00 38.78 442 VAL B CA 1
ATOM 12692 C C . VAL B 2 442 ? 99.290 157.772 125.441 1.00 38.78 442 VAL B C 1
ATOM 12693 O O . VAL B 2 442 ? 99.462 157.392 124.276 1.00 38.78 442 VAL B O 1
ATOM 12697 N N . ARG B 2 443 ? 98.699 157.004 126.363 1.00 40.92 443 ARG B N 1
ATOM 12698 C CA . ARG B 2 443 ? 98.214 155.663 126.046 1.00 40.92 443 ARG B CA 1
ATOM 12699 C C . ARG B 2 443 ? 97.070 155.709 125.044 1.00 40.92 443 ARG B C 1
ATOM 12700 O O . ARG B 2 443 ? 96.977 154.852 124.154 1.00 40.92 443 ARG B O 1
ATOM 12708 N N . LYS B 2 444 ? 96.211 156.722 125.160 1.00 40.69 444 LYS B N 1
ATOM 12709 C CA . LYS B 2 444 ? 95.116 156.908 124.219 1.00 40.69 444 LYS B CA 1
ATOM 12710 C C . LYS B 2 444 ? 95.625 157.232 122.821 1.00 40.69 444 LYS B C 1
ATOM 12711 O O . LYS B 2 444 ? 95.015 156.821 121.829 1.00 40.69 444 LYS B O 1
ATOM 12717 N N . LYS B 2 445 ? 96.746 157.948 122.722 1.00 37.37 445 LYS B N 1
ATOM 12718 C CA . LYS B 2 445 ? 97.323 158.255 121.418 1.00 37.37 445 LYS B CA 1
ATOM 12719 C C . LYS B 2 445 ? 98.010 157.038 120.817 1.00 37.37 445 LYS B C 1
ATOM 12720 O O . LYS B 2 445 ? 97.876 156.776 119.617 1.00 37.37 445 LYS B O 1
ATOM 12726 N N . ILE B 2 446 ? 98.758 156.294 121.637 1.00 35.77 446 ILE B N 1
ATOM 12727 C CA . ILE B 2 446 ? 99.476 155.109 121.173 1.00 35.77 446 ILE B CA 1
ATOM 12728 C C . ILE B 2 446 ? 98.510 154.011 120.730 1.00 35.77 446 ILE B C 1
ATOM 12729 O O . ILE B 2 446 ? 98.795 153.271 119.774 1.00 35.77 446 ILE B O 1
ATOM 12734 N N . LYS B 2 447 ? 97.329 153.936 121.353 1.00 38.69 447 LYS B N 1
ATOM 12735 C CA . LYS B 2 447 ? 96.315 152.972 120.935 1.00 38.69 447 LYS B CA 1
ATOM 12736 C C . LYS B 2 447 ? 95.801 153.259 119.524 1.00 38.69 447 LYS B C 1
ATOM 12737 O O . LYS B 2 447 ? 95.431 152.331 118.799 1.00 38.69 447 LYS B O 1
ATOM 12743 N N . MET B 2 448 ? 95.815 154.522 119.103 1.00 37.16 448 MET B N 1
ATOM 12744 C CA . MET B 2 448 ? 95.436 154.898 117.748 1.00 37.16 448 MET B CA 1
ATOM 12745 C C . MET B 2 448 ? 96.595 154.788 116.767 1.00 37.16 448 MET B C 1
ATOM 12746 O O . MET B 2 448 ? 96.390 154.451 115.591 1.00 37.16 448 MET B O 1
ATOM 12751 N N . MET B 2 449 ? 97.814 155.058 117.231 1.00 34.28 449 MET B N 1
ATOM 12752 C CA . MET B 2 449 ? 98.981 154.898 116.376 1.00 34.28 449 MET B CA 1
ATOM 12753 C C . MET B 2 449 ? 99.265 153.439 116.059 1.00 34.28 449 MET B C 1
ATOM 12754 O O . MET B 2 449 ? 99.876 153.156 115.028 1.00 34.28 449 MET B O 1
ATOM 12759 N N . ASP B 2 450 ? 98.834 152.509 116.913 1.00 35.50 450 ASP B N 1
ATOM 12760 C CA . ASP B 2 450 ? 98.946 151.095 116.565 1.00 35.50 450 ASP B CA 1
ATOM 12761 C C . ASP B 2 450 ? 98.026 150.735 115.403 1.00 35.50 450 ASP B C 1
ATOM 12762 O O . ASP B 2 450 ? 98.401 149.948 114.526 1.00 35.50 450 ASP B O 1
ATOM 12767 N N . GLU B 2 451 ? 96.834 151.327 115.360 1.00 37.60 451 GLU B N 1
ATOM 12768 C CA . GLU B 2 451 ? 95.939 151.129 114.225 1.00 37.60 451 GLU B CA 1
ATOM 12769 C C . GLU B 2 451 ? 96.489 151.781 112.961 1.00 37.60 451 GLU B C 1
ATOM 12770 O O . GLU B 2 451 ? 96.345 151.236 111.855 1.00 37.60 451 GLU B O 1
ATOM 12776 N N . MET B 2 452 ? 97.149 152.928 113.112 1.00 35.71 452 MET B N 1
ATOM 12777 C CA . MET B 2 452 ? 97.834 153.530 111.974 1.00 35.71 452 MET B CA 1
ATOM 12778 C C . MET B 2 452 ? 99.008 152.674 111.498 1.00 35.71 452 MET B C 1
ATOM 12779 O O . MET B 2 452 ? 99.272 152.605 110.296 1.00 35.71 452 MET B O 1
ATOM 12784 N N . ASN B 2 453 ? 99.706 151.991 112.408 1.00 34.14 453 ASN B N 1
ATOM 12785 C CA . ASN B 2 453 ? 100.746 151.059 111.975 1.00 34.14 453 ASN B CA 1
ATOM 12786 C C . ASN B 2 453 ? 100.153 149.844 111.276 1.00 34.14 453 ASN B C 1
ATOM 12787 O O . ASN B 2 453 ? 100.782 149.287 110.370 1.00 34.14 453 ASN B O 1
ATOM 12792 N N . GLU B 2 454 ? 98.947 149.433 111.673 1.00 37.10 454 GLU B N 1
ATOM 12793 C CA . GLU B 2 454 ? 98.247 148.368 110.957 1.00 37.10 454 GLU B CA 1
ATOM 12794 C C . GLU B 2 454 ? 97.850 148.789 109.549 1.00 37.10 454 GLU B C 1
ATOM 12795 O O . GLU B 2 454 ? 97.809 147.950 108.644 1.00 37.10 454 GLU B O 1
ATOM 12801 N N . VAL B 2 455 ? 97.531 150.064 109.338 1.00 35.55 455 VAL B N 1
ATOM 12802 C CA . VAL B 2 455 ? 97.225 150.455 107.962 1.00 35.55 455 VAL B CA 1
ATOM 12803 C C . VAL B 2 455 ? 98.505 150.770 107.185 1.00 35.55 455 VAL B C 1
ATOM 12804 O O . VAL B 2 455 ? 98.494 150.758 105.949 1.00 35.55 455 VAL B O 1
ATOM 12808 N N . LEU B 2 456 ? 99.626 151.003 107.872 1.00 33.97 456 LEU B N 1
ATOM 12809 C CA . LEU B 2 456 ? 100.898 151.176 107.173 1.00 33.97 456 LEU B CA 1
ATOM 12810 C C . LEU B 2 456 ? 101.514 149.850 106.742 1.00 33.97 456 LEU B C 1
ATOM 12811 O O . LEU B 2 456 ? 102.147 149.784 105.687 1.00 33.97 456 LEU B O 1
ATOM 12816 N N . ILE B 2 457 ? 101.355 148.796 107.548 1.00 34.54 457 ILE B N 1
ATOM 12817 C CA . ILE B 2 457 ? 102.060 147.536 107.308 1.00 34.54 457 ILE B CA 1
ATOM 12818 C C . ILE B 2 457 ? 101.574 146.823 106.049 1.00 34.54 457 ILE B C 1
ATOM 12819 O O . ILE B 2 457 ? 102.346 146.091 105.424 1.00 34.54 457 ILE B O 1
ATOM 12824 N N . ALA B 2 458 ? 100.338 147.078 105.610 1.00 36.98 458 ALA B N 1
ATOM 12825 C CA . ALA B 2 458 ? 99.782 146.398 104.447 1.00 36.98 458 ALA B CA 1
ATOM 12826 C C . ALA B 2 458 ? 100.441 146.811 103.143 1.00 36.98 458 ALA B C 1
ATOM 12827 O O . ALA B 2 458 ? 100.321 146.086 102.151 1.00 36.98 458 ALA B O 1
ATOM 12829 N N . GLN B 2 459 ? 101.142 147.939 103.126 1.00 37.53 459 GLN B N 1
ATOM 12830 C CA . GLN B 2 459 ? 101.762 148.461 101.924 1.00 37.53 459 GLN B CA 1
ATOM 12831 C C . GLN B 2 459 ? 103.258 148.211 101.881 1.00 37.53 459 GLN B C 1
ATOM 12832 O O . GLN B 2 459 ? 103.909 148.597 100.907 1.00 37.53 459 GLN B O 1
ATOM 12838 N N . LEU B 2 460 ? 103.819 147.579 102.907 1.00 36.69 460 LEU B N 1
ATOM 12839 C CA . LEU B 2 460 ? 105.240 147.284 102.970 1.00 36.69 460 LEU B CA 1
ATOM 12840 C C . LEU B 2 460 ? 105.516 145.800 103.125 1.00 36.69 460 LEU B C 1
ATOM 12841 O O . LEU B 2 460 ? 106.683 145.400 103.149 1.00 36.69 460 LEU B O 1
ATOM 12846 N N . GLU B 2 461 ? 104.480 144.975 103.217 1.00 40.61 461 GLU B N 1
ATOM 12847 C CA . GLU B 2 461 ? 104.621 143.597 103.659 1.00 40.61 461 GLU B CA 1
ATOM 12848 C C . GLU B 2 461 ? 104.974 142.650 102.524 1.00 40.61 461 GLU B C 1
ATOM 12849 O O . GLU B 2 461 ? 105.631 141.629 102.755 1.00 40.61 461 GLU B O 1
ATOM 12855 N N . ASN B 2 462 ? 104.566 142.976 101.301 1.00 41.03 462 ASN B N 1
ATOM 12856 C CA . ASN B 2 462 ? 104.738 142.082 100.165 1.00 41.03 462 ASN B CA 1
ATOM 12857 C C . ASN B 2 462 ? 105.220 142.822 98.926 1.00 41.03 462 ASN B C 1
ATOM 12858 O O . ASN B 2 462 ? 105.582 143.998 99.002 1.00 41.03 462 ASN B O 1
ATOM 12863 N N . ALA B 2 463 ? 105.233 142.141 97.782 1.00 42.42 463 ALA B N 1
ATOM 12864 C CA . ALA B 2 463 ? 105.537 142.768 96.496 1.00 42.42 463 ALA B CA 1
ATOM 12865 C C . ALA B 2 463 ? 104.376 142.467 95.556 1.00 42.42 463 ALA B C 1
ATOM 12866 O O . ALA B 2 463 ? 104.430 141.544 94.744 1.00 42.42 463 ALA B O 1
ATOM 12868 N N . ASP B 2 464 ? 103.325 143.265 95.664 1.00 43.26 464 ASP B N 1
ATOM 12869 C CA . ASP B 2 464 ? 102.217 143.236 94.731 1.00 43.26 464 ASP B CA 1
ATOM 12870 C C . ASP B 2 464 ? 102.395 144.390 93.757 1.00 43.26 464 ASP B C 1
ATOM 12871 O O . ASP B 2 464 ? 103.363 145.140 93.835 1.00 43.26 464 ASP B O 1
ATOM 12876 N N . THR B 2 465 ? 101.458 144.536 92.823 1.00 42.02 465 THR B N 1
ATOM 12877 C CA . THR B 2 465 ? 101.611 145.591 91.829 1.00 42.02 465 THR B CA 1
ATOM 12878 C C . THR B 2 465 ? 101.356 146.980 92.401 1.00 42.02 465 THR B C 1
ATOM 12879 O O . THR B 2 465 ? 101.885 147.958 91.866 1.00 42.02 465 THR B O 1
ATOM 12883 N N . HIS B 2 466 ? 100.598 147.093 93.485 1.00 40.56 466 HIS B N 1
ATOM 12884 C CA . HIS B 2 466 ? 100.381 148.375 94.136 1.00 40.56 466 HIS B CA 1
ATOM 12885 C C . HIS B 2 466 ? 101.217 148.524 95.390 1.00 40.56 466 HIS B C 1
ATOM 12886 O O . HIS B 2 466 ? 101.009 149.469 96.154 1.00 40.56 466 HIS B O 1
ATOM 12893 N N . SER B 2 467 ? 102.147 147.604 95.619 1.00 38.77 467 SER B N 1
ATOM 12894 C CA . SER B 2 467 ? 103.023 147.665 96.771 1.00 38.77 467 SER B CA 1
ATOM 12895 C C . SER B 2 467 ? 103.994 148.827 96.640 1.00 38.77 467 SER B C 1
ATOM 12896 O O . SER B 2 467 ? 104.254 149.338 95.549 1.00 38.77 467 SER B O 1
ATOM 12899 N N . GLU B 2 468 ? 104.533 149.248 97.777 1.00 36.13 468 GLU B N 1
ATOM 12900 C CA . GLU B 2 468 ? 105.448 150.378 97.772 1.00 36.13 468 GLU B CA 1
ATOM 12901 C C . GLU B 2 468 ? 106.833 149.962 97.304 1.00 36.13 468 GLU B C 1
ATOM 12902 O O . GLU B 2 468 ? 107.519 150.743 96.630 1.00 36.13 468 GLU B O 1
ATOM 12908 N N . ARG B 2 469 ? 107.227 148.727 97.621 1.00 34.33 469 ARG B N 1
ATOM 12909 C CA . ARG B 2 469 ? 108.492 148.176 97.151 1.00 34.33 469 ARG B CA 1
ATOM 12910 C C . ARG B 2 469 ? 108.505 148.061 95.631 1.00 34.33 469 ARG B C 1
ATOM 12911 O O . ARG B 2 469 ? 109.477 148.462 94.978 1.00 34.33 469 ARG B O 1
ATOM 12919 N N . ASN B 2 470 ? 107.401 147.591 95.048 1.00 36.35 470 ASN B N 1
ATOM 12920 C CA . ASN B 2 470 ? 107.288 147.549 93.596 1.00 36.35 470 ASN B CA 1
ATOM 12921 C C . ASN B 2 470 ? 107.177 148.940 92.992 1.00 36.35 470 ASN B C 1
ATOM 12922 O O . ASN B 2 470 ? 107.615 149.148 91.860 1.00 36.35 470 ASN B O 1
ATOM 12927 N N . PHE B 2 471 ? 106.567 149.885 93.711 1.00 34.69 471 PHE B N 1
ATOM 12928 C CA . PHE B 2 471 ? 106.482 151.262 93.234 1.00 34.69 471 PHE B CA 1
ATOM 12929 C C . PHE B 2 471 ? 107.863 151.870 93.050 1.00 34.69 471 PHE B C 1
ATOM 12930 O O . PHE B 2 471 ? 108.182 152.398 91.979 1.00 34.69 471 PHE B O 1
ATOM 12938 N N . TYR B 2 472 ? 108.710 151.775 94.070 1.00 34.64 472 TYR B N 1
ATOM 12939 C CA . TYR B 2 472 ? 110.051 152.320 93.918 1.00 34.64 472 TYR B CA 1
ATOM 12940 C C . TYR B 2 472 ? 110.924 151.471 93.005 1.00 34.64 472 TYR B C 1
ATOM 12941 O O . TYR B 2 472 ? 111.860 152.006 92.404 1.00 34.64 472 TYR B O 1
ATOM 12950 N N . TYR B 2 473 ? 110.609 150.183 92.838 1.00 35.91 473 TYR B N 1
ATOM 12951 C CA . TYR B 2 473 ? 111.303 149.372 91.841 1.00 35.91 473 TYR B CA 1
ATOM 12952 C C . TYR B 2 473 ? 110.981 149.825 90.421 1.00 35.91 473 TYR B C 1
ATOM 12953 O O . TYR B 2 473 ? 111.882 149.992 89.593 1.00 35.91 473 TYR B O 1
ATOM 12962 N N . MET B 2 474 ? 109.700 150.002 90.112 1.00 36.45 474 MET B N 1
ATOM 12963 C CA . MET B 2 474 ? 109.291 150.369 88.766 1.00 36.45 474 MET B CA 1
ATOM 12964 C C . MET B 2 474 ? 109.529 151.837 88.455 1.00 36.45 474 MET B C 1
ATOM 12965 O O . MET B 2 474 ? 109.502 152.216 87.282 1.00 36.45 474 MET B O 1
ATOM 12970 N N . VAL B 2 475 ? 109.739 152.676 89.466 1.00 35.34 475 VAL B N 1
ATOM 12971 C CA . VAL B 2 475 ? 110.181 154.036 89.179 1.00 35.34 475 VAL B CA 1
ATOM 12972 C C . VAL B 2 475 ? 111.696 154.087 89.019 1.00 35.34 475 VAL B C 1
ATOM 12973 O O . VAL B 2 475 ? 112.208 154.733 88.100 1.00 35.34 475 VAL B O 1
ATOM 12977 N N . SER B 2 476 ? 112.436 153.365 89.864 1.00 37.10 476 SER B N 1
ATOM 12978 C CA . SER B 2 476 ? 113.891 153.462 89.848 1.00 37.10 476 SER B CA 1
ATOM 12979 C C . SER B 2 476 ? 114.506 152.783 88.631 1.00 37.10 476 SER B C 1
ATOM 12980 O O . SER B 2 476 ? 115.520 153.255 88.109 1.00 37.10 476 SER B O 1
ATOM 12983 N N . THR B 2 477 ? 113.925 151.677 88.173 1.00 38.43 477 THR B N 1
ATOM 12984 C CA . THR B 2 477 ? 114.467 150.934 87.045 1.00 38.43 477 THR B CA 1
ATOM 12985 C C . THR B 2 477 ? 113.688 151.186 85.761 1.00 38.43 477 THR B C 1
ATOM 12986 O O . THR B 2 477 ? 113.601 150.303 84.906 1.00 38.43 477 THR B O 1
ATOM 12990 N N . GLY B 2 478 ? 113.128 152.379 85.605 1.00 40.41 478 GLY B N 1
ATOM 12991 C CA . GLY B 2 478 ? 112.430 152.733 84.392 1.00 40.41 478 GLY B CA 1
ATOM 12992 C C . GLY B 2 478 ? 113.375 153.098 83.266 1.00 40.41 478 GLY B C 1
ATOM 12993 O O . GLY B 2 478 ? 114.596 153.121 83.409 1.00 40.41 478 GLY B O 1
ATOM 12994 N N . LYS B 2 479 ? 112.778 153.380 82.107 1.00 41.88 479 LYS B N 1
ATOM 12995 C CA . LYS B 2 479 ? 113.544 153.817 80.944 1.00 41.88 479 LYS B CA 1
ATOM 12996 C C . LYS B 2 479 ? 113.863 155.304 81.012 1.00 41.88 479 LYS B C 1
ATOM 12997 O O . LYS B 2 479 ? 115.022 155.706 80.876 1.00 41.88 479 LYS B O 1
ATOM 13003 N N . THR B 2 480 ? 112.845 156.136 81.214 1.00 40.15 480 THR B N 1
ATOM 13004 C CA . THR B 2 480 ? 112.991 157.580 81.143 1.00 40.15 480 THR B CA 1
ATOM 13005 C C . THR B 2 480 ? 113.290 158.211 82.494 1.00 40.15 480 THR B C 1
ATOM 13006 O O . THR B 2 480 ? 113.313 159.441 82.600 1.00 40.15 480 THR B O 1
ATOM 13010 N N . THR B 2 481 ? 113.506 157.408 83.524 1.00 36.70 481 THR B N 1
ATOM 13011 C CA . THR B 2 481 ? 113.824 157.975 84.820 1.00 36.70 481 THR B CA 1
ATOM 13012 C C . THR B 2 481 ? 115.289 158.416 84.853 1.00 36.70 481 THR B C 1
ATOM 13013 O O . THR B 2 481 ? 116.133 157.840 84.162 1.00 36.70 481 THR B O 1
ATOM 13017 N N . PRO B 2 482 ? 115.600 159.491 85.574 1.00 33.98 482 PRO B N 1
ATOM 13018 C CA . PRO B 2 482 ? 116.984 159.963 85.624 1.00 33.98 482 PRO B CA 1
ATOM 13019 C C . PRO B 2 482 ? 117.882 159.014 86.399 1.00 33.98 482 PRO B C 1
ATOM 13020 O O . PRO B 2 482 ? 117.431 158.177 87.181 1.00 33.98 482 PRO B O 1
ATOM 13024 N N . ARG B 2 483 ? 119.181 159.155 86.148 1.00 33.07 483 ARG B N 1
ATOM 13025 C CA . ARG B 2 483 ? 120.163 158.244 86.725 1.00 33.07 483 ARG B CA 1
ATOM 13026 C C . ARG B 2 483 ? 120.324 158.469 88.224 1.00 33.07 483 ARG B C 1
ATOM 13027 O O . ARG B 2 483 ? 120.374 157.511 89.004 1.00 33.07 483 ARG B O 1
ATOM 13035 N N . THR B 2 484 ? 120.414 159.725 88.645 1.00 32.21 484 THR B N 1
ATOM 13036 C CA . THR B 2 484 ? 120.600 160.066 90.047 1.00 32.21 484 THR B CA 1
ATOM 13037 C C . THR B 2 484 ? 119.272 160.535 90.622 1.00 32.21 484 THR B C 1
ATOM 13038 O O . THR B 2 484 ? 118.716 161.537 90.168 1.00 32.21 484 THR B O 1
ATOM 13042 N N . LEU B 2 485 ? 118.769 159.809 91.616 1.00 30.46 485 LEU B N 1
ATOM 13043 C CA . LEU B 2 485 ? 117.530 160.144 92.300 1.00 30.46 485 LEU B CA 1
ATOM 13044 C C . LEU B 2 485 ? 117.796 160.583 93.731 1.00 30.46 485 LEU B C 1
ATOM 13045 O O . LEU B 2 485 ? 118.761 160.154 94.367 1.00 30.46 485 LEU B O 1
ATOM 13050 N N . ILE B 2 486 ? 116.916 161.444 94.229 1.00 30.14 486 ILE B N 1
ATOM 13051 C CA . ILE B 2 486 ? 116.879 161.830 95.631 1.00 30.14 486 ILE B CA 1
ATOM 13052 C C . ILE B 2 486 ? 115.469 161.549 96.118 1.00 30.14 486 ILE B C 1
ATOM 13053 O O . ILE B 2 486 ? 114.514 162.201 95.679 1.00 30.14 486 ILE B O 1
ATOM 13058 N N . VAL B 2 487 ? 115.332 160.575 97.008 1.00 29.64 487 VAL B N 1
ATOM 13059 C CA . VAL B 2 487 ? 114.036 160.093 97.463 1.00 29.64 487 VAL B CA 1
ATOM 13060 C C . VAL B 2 487 ? 113.899 160.415 98.943 1.00 29.64 487 VAL B C 1
ATOM 13061 O O . VAL B 2 487 ? 114.832 160.187 99.720 1.00 29.64 487 VAL B O 1
ATOM 13065 N N . GLU B 2 488 ? 112.754 160.959 99.329 1.00 31.28 488 GLU B N 1
ATOM 13066 C CA . GLU B 2 488 ? 112.464 161.276 100.716 1.00 31.28 488 GLU B CA 1
ATOM 13067 C C . GLU B 2 488 ? 111.607 160.179 101.337 1.00 31.28 488 GLU B C 1
ATOM 13068 O O . GLU B 2 488 ? 110.832 159.504 100.660 1.00 31.28 488 GLU B O 1
ATOM 13074 N N . GLY B 2 489 ? 111.755 160.006 102.650 1.00 27.82 489 GLY B N 1
ATOM 13075 C CA . GLY B 2 489 ? 110.995 159.007 103.367 1.00 27.82 489 GLY B CA 1
ATOM 13076 C C . GLY B 2 489 ? 110.514 159.545 104.699 1.00 27.82 489 GLY B C 1
ATOM 13077 O O . GLY B 2 489 ? 110.963 160.591 105.162 1.00 27.82 489 GLY B O 1
ATOM 13078 N N . HIS B 2 490 ? 109.583 158.816 105.308 1.00 27.67 490 HIS B N 1
ATOM 13079 C CA . HIS B 2 490 ? 109.061 159.223 106.603 1.00 27.67 490 HIS B CA 1
ATOM 13080 C C . HIS B 2 490 ? 109.573 158.411 107.779 1.00 27.67 490 HIS B C 1
ATOM 13081 O O . HIS B 2 490 ? 109.602 158.940 108.889 1.00 27.67 490 HIS B O 1
ATOM 13088 N N . PHE B 2 491 ? 109.974 157.158 107.581 1.00 27.38 491 PHE B N 1
ATOM 13089 C CA . PHE B 2 491 ? 110.351 156.322 108.713 1.00 27.38 491 PHE B CA 1
ATOM 13090 C C . PHE B 2 491 ? 111.250 155.186 108.256 1.00 27.38 491 PHE B C 1
ATOM 13091 O O . PHE B 2 491 ? 111.271 154.822 107.081 1.00 27.38 491 PHE B O 1
ATOM 13099 N N . ASN B 2 492 ? 111.983 154.621 109.218 1.00 28.04 492 ASN B N 1
ATOM 13100 C CA . ASN B 2 492 ? 113.074 153.702 108.917 1.00 28.04 492 ASN B CA 1
ATOM 13101 C C . ASN B 2 492 ? 112.621 152.340 108.417 1.00 28.04 492 ASN B C 1
ATOM 13102 O O . ASN B 2 492 ? 113.466 151.570 107.957 1.00 28.04 492 ASN B O 1
ATOM 13107 N N . ALA B 2 493 ? 111.335 152.006 108.502 1.00 29.25 493 ALA B N 1
ATOM 13108 C CA . ALA B 2 493 ? 110.896 150.721 107.975 1.00 29.25 493 ALA B CA 1
ATOM 13109 C C . ALA B 2 493 ? 110.829 150.718 106.457 1.00 29.25 493 ALA B C 1
ATOM 13110 O O . ALA B 2 493 ? 110.694 149.650 105.858 1.00 29.25 493 ALA B O 1
ATOM 13112 N N . GLN B 2 494 ? 110.926 151.880 105.827 1.00 30.26 494 GLN B N 1
ATOM 13113 C CA . GLN B 2 494 ? 111.015 151.985 104.383 1.00 30.26 494 GLN B CA 1
ATOM 13114 C C . GLN B 2 494 ? 112.410 151.694 103.852 1.00 30.26 494 GLN B C 1
ATOM 13115 O O . GLN B 2 494 ? 112.607 151.746 102.639 1.00 30.26 494 GLN B O 1
ATOM 13121 N N . ASP B 2 495 ? 113.370 151.370 104.720 1.00 32.06 495 ASP B N 1
ATOM 13122 C CA . ASP B 2 495 ? 114.696 150.964 104.269 1.00 32.06 495 ASP B CA 1
ATOM 13123 C C . ASP B 2 495 ? 114.658 149.657 103.497 1.00 32.06 495 ASP B C 1
ATOM 13124 O O . ASP B 2 495 ? 115.504 149.426 102.629 1.00 32.06 495 ASP B O 1
ATOM 13129 N N . ALA B 2 496 ? 113.700 148.791 103.802 1.00 32.96 496 ALA B N 1
ATOM 13130 C CA . ALA B 2 496 ? 113.488 147.568 103.045 1.00 32.96 496 ALA B CA 1
ATOM 13131 C C . ALA B 2 496 ? 112.666 147.794 101.785 1.00 32.96 496 ALA B C 1
ATOM 13132 O O . ALA B 2 496 ? 112.434 146.843 101.034 1.00 32.96 496 ALA B O 1
ATOM 13134 N N . THR B 2 497 ? 112.242 149.009 101.534 1.00 33.73 497 THR B N 1
ATOM 13135 C CA . THR B 2 497 ? 111.240 149.297 100.521 1.00 33.73 497 THR B CA 1
ATOM 13136 C C . THR B 2 497 ? 111.689 150.317 99.484 1.00 33.73 497 THR B C 1
ATOM 13137 O O . THR B 2 497 ? 111.462 150.102 98.290 1.00 33.73 497 THR B O 1
ATOM 13141 N N . ILE B 2 498 ? 112.341 151.408 99.905 1.00 32.45 498 ILE B N 1
ATOM 13142 C CA . ILE B 2 498 ? 112.956 152.338 98.962 1.00 32.45 498 ILE B CA 1
ATOM 13143 C C . ILE B 2 498 ? 114.100 151.605 98.268 1.00 32.45 498 ILE B C 1
ATOM 13144 O O . ILE B 2 498 ? 114.666 150.649 98.815 1.00 32.45 498 ILE B O 1
ATOM 13149 N N . ALA B 2 499 ? 114.425 152.035 97.047 1.00 33.17 499 ALA B N 1
ATOM 13150 C CA . ALA B 2 499 ? 115.367 151.359 96.168 1.00 33.17 499 ALA B CA 1
ATOM 13151 C C . ALA B 2 499 ? 116.756 151.245 96.797 1.00 33.17 499 ALA B C 1
ATOM 13152 O O . ALA B 2 499 ? 117.094 151.918 97.769 1.00 33.17 499 ALA B O 1
ATOM 13154 N N . ARG B 2 500 ? 117.551 150.358 96.213 1.00 34.71 500 ARG B N 1
ATOM 13155 C CA . ARG B 2 500 ? 118.787 149.895 96.823 1.00 34.71 500 ARG B CA 1
ATOM 13156 C C . ARG B 2 500 ? 119.870 150.969 96.798 1.00 34.71 500 ARG B C 1
ATOM 13157 O O . ARG B 2 500 ? 120.319 151.404 95.735 1.00 34.71 500 ARG B O 1
ATOM 13165 N N . THR B 2 501 ? 120.260 151.416 97.989 1.00 33.49 501 THR B N 1
ATOM 13166 C CA . THR B 2 501 ? 121.230 152.480 98.189 1.00 33.49 501 THR B CA 1
ATOM 13167 C C . THR B 2 501 ? 122.350 151.980 99.080 1.00 33.49 501 THR B C 1
ATOM 13168 O O . THR B 2 501 ? 122.321 150.866 99.600 1.00 33.49 501 THR B O 1
ATOM 13172 N N . ASP B 2 502 ? 123.328 152.844 99.288 1.00 32.79 502 ASP B N 1
ATOM 13173 C CA . ASP B 2 502 ? 124.342 152.623 100.295 1.00 32.79 502 ASP B CA 1
ATOM 13174 C C . ASP B 2 502 ? 124.475 153.837 101.192 1.00 32.79 502 ASP B C 1
ATOM 13175 O O . ASP B 2 502 ? 125.272 153.814 102.132 1.00 32.79 502 ASP B O 1
ATOM 13180 N N . THR B 2 503 ? 123.735 154.904 100.912 1.00 28.67 503 THR B N 1
ATOM 13181 C CA . THR B 2 503 ? 123.835 156.166 101.632 1.00 28.67 503 THR B CA 1
ATOM 13182 C C . THR B 2 503 ? 122.437 156.626 102.011 1.00 28.67 503 THR B C 1
ATOM 13183 O O . THR B 2 503 ? 121.688 157.106 101.157 1.00 28.67 503 THR B O 1
ATOM 13187 N N . THR B 2 504 ? 122.090 156.488 103.283 1.00 26.64 504 THR B N 1
ATOM 13188 C CA . THR B 2 504 ? 120.866 157.061 103.819 1.00 26.64 504 THR B CA 1
ATOM 13189 C C . THR B 2 504 ? 121.194 157.913 105.035 1.00 26.64 504 THR B C 1
ATOM 13190 O O . THR B 2 504 ? 121.906 157.473 105.942 1.00 26.64 504 THR B O 1
ATOM 13194 N N . VAL B 2 505 ? 120.710 159.151 105.017 1.00 24.13 505 VAL B N 1
ATOM 13195 C CA . VAL B 2 505 ? 120.977 160.128 106.057 1.00 24.13 505 VAL B CA 1
ATOM 13196 C C . VAL B 2 505 ? 119.656 160.536 106.683 1.00 24.13 505 VAL B C 1
ATOM 13197 O O . VAL B 2 505 ? 118.580 160.233 106.174 1.00 24.13 505 VAL B O 1
ATOM 13201 N N . LEU B 2 506 ? 119.752 161.249 107.798 1.00 24.53 506 LEU B N 1
ATOM 13202 C CA . LEU B 2 506 ? 118.594 161.837 108.447 1.00 24.53 506 LEU B CA 1
ATOM 13203 C C . LEU B 2 506 ? 118.802 163.340 108.522 1.00 24.53 506 LEU B C 1
ATOM 13204 O O . LEU B 2 506 ? 119.872 163.802 108.924 1.00 24.53 506 LEU B O 1
ATOM 13209 N N . LEU B 2 507 ? 117.776 164.089 108.147 1.00 25.90 507 LEU B N 1
ATOM 13210 C CA . LEU B 2 507 ? 117.840 165.538 108.059 1.00 25.90 507 LEU B CA 1
ATOM 13211 C C . LEU B 2 507 ? 117.179 166.187 109.267 1.00 25.90 507 LEU B C 1
ATOM 13212 O O . LEU B 2 507 ? 116.088 165.791 109.680 1.00 25.90 507 LEU B O 1
ATOM 13217 N N . ARG B 2 508 ? 117.850 167.191 109.828 1.00 26.52 508 ARG B N 1
ATOM 13218 C CA . ARG B 2 508 ? 117.277 168.057 110.846 1.00 26.52 508 ARG B CA 1
ATOM 13219 C C . ARG B 2 508 ? 117.346 169.494 110.360 1.00 26.52 508 ARG B C 1
ATOM 13220 O O . ARG B 2 508 ? 118.318 169.886 109.714 1.00 26.52 508 ARG B O 1
ATOM 13228 N N . THR B 2 509 ? 116.316 170.279 110.662 1.00 29.01 509 THR B N 1
ATOM 13229 C CA . THR B 2 509 ? 116.267 171.688 110.293 1.00 29.01 509 THR B CA 1
ATOM 13230 C C . THR B 2 509 ? 115.974 172.541 111.518 1.00 29.01 509 THR B C 1
ATOM 13231 O O . THR B 2 509 ? 115.901 172.050 112.646 1.00 29.01 509 THR B O 1
ATOM 13235 N N . ILE B 2 510 ? 115.810 173.840 111.285 1.00 28.46 510 ILE B N 1
ATOM 13236 C CA . ILE B 2 510 ? 115.384 174.756 112.331 1.00 28.46 510 ILE B CA 1
ATOM 13237 C C . ILE B 2 510 ? 113.860 174.836 112.354 1.00 28.46 510 ILE B C 1
ATOM 13238 O O . ILE B 2 510 ? 113.257 175.882 112.090 1.00 28.46 510 ILE B O 1
ATOM 13243 N N . ASN B 2 511 ? 113.214 173.779 112.805 1.00 31.69 511 ASN B N 1
ATOM 13244 C CA . ASN B 2 511 ? 111.760 173.752 112.747 1.00 31.69 511 ASN B CA 1
ATOM 13245 C C . ASN B 2 511 ? 111.247 172.910 113.891 1.00 31.69 511 ASN B C 1
ATOM 13246 O O . ASN B 2 511 ? 111.597 171.734 114.006 1.00 31.69 511 ASN B O 1
ATOM 13251 N N . ASP B 2 512 ? 110.430 173.517 114.733 1.00 35.20 512 ASP B N 1
ATOM 13252 C CA . ASP B 2 512 ? 109.672 172.761 115.710 1.00 35.20 512 ASP B CA 1
ATOM 13253 C C . ASP B 2 512 ? 108.534 172.135 114.919 1.00 35.20 512 ASP B C 1
ATOM 13254 O O . ASP B 2 512 ? 107.579 172.817 114.544 1.00 35.20 512 ASP B O 1
ATOM 13259 N N . THR B 2 513 ? 108.672 170.839 114.622 1.00 35.66 513 THR B N 1
ATOM 13260 C CA . THR B 2 513 ? 107.777 170.165 113.688 1.00 35.66 513 THR B CA 1
ATOM 13261 C C . THR B 2 513 ? 106.360 170.076 114.232 1.00 35.66 513 THR B C 1
ATOM 13262 O O . THR B 2 513 ? 105.388 170.241 113.486 1.00 35.66 513 THR B O 1
ATOM 13266 N N . THR B 2 514 ? 106.227 169.869 115.539 1.00 38.64 514 THR B N 1
ATOM 13267 C CA . THR B 2 514 ? 104.918 169.855 116.169 1.00 38.64 514 THR B CA 1
ATOM 13268 C C . THR B 2 514 ? 104.306 171.243 116.291 1.00 38.64 514 THR B C 1
ATOM 13269 O O . THR B 2 514 ? 103.108 171.346 116.564 1.00 38.64 514 THR B O 1
ATOM 13273 N N . GLN B 2 515 ? 105.086 172.303 116.097 1.00 39.62 515 GLN B N 1
ATOM 13274 C CA . GLN B 2 515 ? 104.567 173.664 116.077 1.00 39.62 515 GLN B CA 1
ATOM 13275 C C . GLN B 2 515 ? 104.266 174.127 114.665 1.00 39.62 515 GLN B C 1
ATOM 13276 O O . GLN B 2 515 ? 103.336 174.906 114.453 1.00 39.62 515 GLN B O 1
ATOM 13282 N N . ALA B 2 516 ? 105.044 173.646 113.697 1.00 41.01 516 ALA B N 1
ATOM 13283 C CA . ALA B 2 516 ? 104.717 173.864 112.297 1.00 41.01 516 ALA B CA 1
ATOM 13284 C C . ALA B 2 516 ? 103.446 173.132 111.904 1.00 41.01 516 ALA B C 1
ATOM 13285 O O . ALA B 2 516 ? 102.689 173.620 111.060 1.00 41.01 516 ALA B O 1
ATOM 13287 N N . MET B 2 517 ? 103.185 171.968 112.504 1.00 43.69 517 MET B N 1
ATOM 13288 C CA . MET B 2 517 ? 101.969 171.246 112.153 1.00 43.69 517 MET B CA 1
ATOM 13289 C C . MET B 2 517 ? 100.721 171.838 112.790 1.00 43.69 517 MET B C 1
ATOM 13290 O O . MET B 2 517 ? 99.643 171.768 112.192 1.00 43.69 517 MET B O 1
ATOM 13295 N N . ARG B 2 518 ? 100.821 172.420 113.981 1.00 45.28 518 ARG B N 1
ATOM 13296 C CA . ARG B 2 518 ? 99.635 173.017 114.576 1.00 45.28 518 ARG B CA 1
ATOM 13297 C C . ARG B 2 518 ? 99.359 174.424 114.071 1.00 45.28 518 ARG B C 1
ATOM 13298 O O . ARG B 2 518 ? 98.303 174.980 114.383 1.00 45.28 518 ARG B O 1
ATOM 13306 N N . ASP B 2 519 ? 100.270 175.010 113.301 1.00 49.45 519 ASP B N 1
ATOM 13307 C CA . ASP B 2 519 ? 100.096 176.359 112.769 1.00 49.45 519 ASP B CA 1
ATOM 13308 C C . ASP B 2 519 ? 99.809 176.347 111.278 1.00 49.45 519 ASP B C 1
ATOM 13309 O O . ASP B 2 519 ? 100.283 177.216 110.542 1.00 49.45 519 ASP B O 1
ATOM 13314 N N . ARG B 2 520 ? 99.044 175.371 110.798 1.00 55.45 520 ARG B N 1
ATOM 13315 C CA . ARG B 2 520 ? 98.718 175.286 109.385 1.00 55.45 520 ARG B CA 1
ATOM 13316 C C . ARG B 2 520 ? 97.307 174.734 109.231 1.00 55.45 520 ARG B C 1
ATOM 13317 O O . ARG B 2 520 ? 96.663 174.327 110.202 1.00 55.45 520 ARG B O 1
ATOM 13325 N N . GLN B 2 521 ? 96.837 174.716 107.991 1.00 61.77 521 GLN B N 1
ATOM 13326 C CA . GLN B 2 521 ? 95.462 174.388 107.644 1.00 61.77 521 GLN B CA 1
ATOM 13327 C C . GLN B 2 521 ? 95.448 173.147 106.753 1.00 61.77 521 GLN B C 1
ATOM 13328 O O . GLN B 2 521 ? 96.464 172.458 106.605 1.00 61.77 521 GLN B O 1
ATOM 13334 N N . ARG B 2 522 ? 94.272 172.875 106.176 1.00 63.96 522 ARG B N 1
ATOM 13335 C CA . ARG B 2 522 ? 93.975 171.700 105.348 1.00 63.96 522 ARG B CA 1
ATOM 13336 C C . ARG B 2 522 ? 94.236 170.416 106.147 1.00 63.96 522 ARG B C 1
ATOM 13337 O O . ARG B 2 522 ? 95.139 169.622 105.870 1.00 63.96 522 ARG B O 1
ATOM 13345 N N . GLY B 2 523 ? 93.426 170.268 107.194 1.00 54.34 523 GLY B N 1
ATOM 13346 C CA . GLY B 2 523 ? 93.477 169.107 108.058 1.00 54.34 523 GLY B CA 1
ATOM 13347 C C . GLY B 2 523 ? 94.727 169.033 108.904 1.00 54.34 523 GLY B C 1
ATOM 13348 O O . GLY B 2 523 ? 95.510 168.090 108.771 1.00 54.34 523 GLY B O 1
ATOM 13349 N N . GLY B 2 524 ? 94.925 170.019 109.782 1.00 47.86 524 GLY B N 1
ATOM 13350 C CA . GLY B 2 524 ? 96.097 170.039 110.640 1.00 47.86 524 GLY B CA 1
ATOM 13351 C C . GLY B 2 524 ? 96.095 168.977 111.716 1.00 47.86 524 GLY B C 1
ATOM 13352 O O . GLY B 2 524 ? 97.161 168.646 112.246 1.00 47.86 524 GLY B O 1
ATOM 13353 N N . VAL B 2 525 ? 94.923 168.432 112.045 1.00 42.92 525 VAL B N 1
ATOM 13354 C CA . VAL B 2 525 ? 94.842 167.357 113.026 1.00 42.92 525 VAL B CA 1
ATOM 13355 C C . VAL B 2 525 ? 95.462 166.091 112.462 1.00 42.92 525 VAL B C 1
ATOM 13356 O O . VAL B 2 525 ? 96.222 165.391 113.140 1.00 42.92 525 VAL B O 1
ATOM 13360 N N . VAL B 2 526 ? 95.133 165.785 111.207 1.00 40.59 526 VAL B N 1
ATOM 13361 C CA . VAL B 2 526 ? 95.688 164.631 110.516 1.00 40.59 526 VAL B CA 1
ATOM 13362 C C . VAL B 2 526 ? 97.187 164.799 110.337 1.00 40.59 526 VAL B C 1
ATOM 13363 O O . VAL B 2 526 ? 97.955 163.841 110.465 1.00 40.59 526 VAL B O 1
ATOM 13367 N N . GLN B 2 527 ? 97.625 166.032 110.087 1.00 41.21 527 GLN B N 1
ATOM 13368 C CA . GLN B 2 527 ? 99.042 166.318 109.909 1.00 41.21 527 GLN B CA 1
ATOM 13369 C C . GLN B 2 527 ? 99.819 166.124 111.203 1.00 41.21 527 GLN B C 1
ATOM 13370 O O . GLN B 2 527 ? 100.903 165.529 111.197 1.00 41.21 527 GLN B O 1
ATOM 13376 N N . LEU B 2 528 ? 99.267 166.591 112.325 1.00 36.67 528 LEU B N 1
ATOM 13377 C CA . LEU B 2 528 ? 99.921 166.393 113.615 1.00 36.67 528 LEU B CA 1
ATOM 13378 C C . LEU B 2 528 ? 99.912 164.924 114.026 1.00 36.67 528 LEU B C 1
ATOM 13379 O O . LEU B 2 528 ? 100.895 164.423 114.594 1.00 36.67 528 LEU B O 1
ATOM 13384 N N . PHE B 2 529 ? 98.824 164.214 113.714 1.00 34.28 529 PHE B N 1
ATOM 13385 C CA . PHE B 2 529 ? 98.730 162.790 114.016 1.00 34.28 529 PHE B CA 1
ATOM 13386 C C . PHE B 2 529 ? 99.745 161.983 113.217 1.00 34.28 529 PHE B C 1
ATOM 13387 O O . PHE B 2 529 ? 100.403 161.085 113.761 1.00 34.28 529 PHE B O 1
ATOM 13395 N N . LEU B 2 530 ? 99.915 162.314 111.935 1.00 31.20 530 LEU B N 1
ATOM 13396 C CA . LEU B 2 530 ? 100.901 161.618 111.121 1.00 31.20 530 LEU B CA 1
ATOM 13397 C C . LEU B 2 530 ? 102.322 161.978 111.514 1.00 31.20 530 LEU B C 1
ATOM 13398 O O . LEU B 2 530 ? 103.203 161.118 111.432 1.00 31.20 530 LEU B O 1
ATOM 13403 N N . ARG B 2 531 ? 102.560 163.226 111.939 1.00 30.01 531 ARG B N 1
ATOM 13404 C CA . ARG B 2 531 ? 103.861 163.600 112.485 1.00 30.01 531 ARG B CA 1
ATOM 13405 C C . ARG B 2 531 ? 104.214 162.740 113.689 1.00 30.01 531 ARG B C 1
ATOM 13406 O O . ARG B 2 531 ? 105.340 162.244 113.796 1.00 30.01 531 ARG B O 1
ATOM 13414 N N . ASP B 2 532 ? 103.265 162.557 114.609 1.00 30.87 532 ASP B N 1
ATOM 13415 C CA . ASP B 2 532 ? 103.575 161.799 115.818 1.00 30.87 532 ASP B CA 1
ATOM 13416 C C . ASP B 2 532 ? 103.727 160.307 115.533 1.00 30.87 532 ASP B C 1
ATOM 13417 O O . ASP B 2 532 ? 104.585 159.645 116.130 1.00 30.87 532 ASP B O 1
ATOM 13422 N N . THR B 2 533 ? 102.940 159.773 114.592 1.00 28.68 533 THR B N 1
ATOM 13423 C CA . THR B 2 533 ? 103.094 158.377 114.179 1.00 28.68 533 THR B CA 1
ATOM 13424 C C . THR B 2 533 ? 104.453 158.134 113.526 1.00 28.68 533 THR B C 1
ATOM 13425 O O . THR B 2 533 ? 105.162 157.170 113.861 1.00 28.68 533 THR B O 1
ATOM 13429 N N . TYR B 2 534 ? 104.842 159.014 112.599 1.00 27.00 534 TYR B N 1
ATOM 13430 C CA . TYR B 2 534 ? 106.117 158.858 111.914 1.00 27.00 534 TYR B CA 1
ATOM 13431 C C . TYR B 2 534 ? 107.288 159.079 112.855 1.00 27.00 534 TYR B C 1
ATOM 13432 O O . TYR B 2 534 ? 108.322 158.426 112.699 1.00 27.00 534 TYR B O 1
ATOM 13441 N N . TYR B 2 535 ? 107.140 159.978 113.835 1.00 26.44 535 TYR B N 1
ATOM 13442 C CA . TYR B 2 535 ? 108.152 160.132 114.874 1.00 26.44 535 TYR B CA 1
ATOM 13443 C C . TYR B 2 535 ? 108.294 158.862 115.696 1.00 26.44 535 TYR B C 1
ATOM 13444 O O . TYR B 2 535 ? 109.411 158.455 116.032 1.00 26.44 535 TYR B O 1
ATOM 13453 N N . ARG B 2 536 ? 107.172 158.216 116.016 1.00 27.22 536 ARG B N 1
ATOM 13454 C CA . ARG B 2 536 ? 107.212 156.949 116.733 1.00 27.22 536 ARG B CA 1
ATOM 13455 C C . ARG B 2 536 ? 107.829 155.836 115.891 1.00 27.22 536 ARG B C 1
ATOM 13456 O O . ARG B 2 536 ? 108.310 154.845 116.443 1.00 27.22 536 ARG B O 1
ATOM 13464 N N . LEU B 2 537 ? 107.872 155.988 114.572 1.00 25.93 537 LEU B N 1
ATOM 13465 C CA . LEU B 2 537 ? 108.546 155.000 113.743 1.00 25.93 537 LEU B CA 1
ATOM 13466 C C . LEU B 2 537 ? 109.929 155.422 113.249 1.00 25.93 537 LEU B C 1
ATOM 13467 O O . LEU B 2 537 ? 110.579 154.634 112.562 1.00 25.93 537 LEU B O 1
ATOM 13472 N N . LEU B 2 538 ? 110.400 156.625 113.571 1.00 24.25 538 LEU B N 1
ATOM 13473 C CA . LEU B 2 538 ? 111.685 157.121 113.073 1.00 24.25 538 LEU B CA 1
ATOM 13474 C C . LEU B 2 538 ? 112.586 157.558 114.220 1.00 24.25 538 LEU B C 1
ATOM 13475 O O . LEU B 2 538 ? 112.463 158.691 114.715 1.00 24.25 538 LEU B O 1
ATOM 13480 N N . PRO B 2 539 ? 113.495 156.708 114.670 1.00 24.72 539 PRO B N 1
ATOM 13481 C CA . PRO B 2 539 ? 114.567 157.149 115.562 1.00 24.72 539 PRO B CA 1
ATOM 13482 C C . PRO B 2 539 ? 115.669 157.841 114.769 1.00 24.72 539 PRO B C 1
ATOM 13483 O O . PRO B 2 539 ? 115.594 157.999 113.555 1.00 24.72 539 PRO B O 1
ATOM 13487 N N . ALA B 2 540 ? 116.709 158.245 115.483 1.00 26.61 540 ALA B N 1
ATOM 13488 C CA . ALA B 2 540 ? 117.896 158.823 114.858 1.00 26.61 540 ALA B CA 1
ATOM 13489 C C . ALA B 2 540 ? 118.997 157.775 114.738 1.00 26.61 540 ALA B C 1
ATOM 13490 O O . ALA B 2 540 ? 120.072 157.897 115.315 1.00 26.61 540 ALA B O 1
ATOM 13492 N N . LEU B 2 541 ? 118.719 156.732 113.965 1.00 25.48 541 LEU B N 1
ATOM 13493 C CA . LEU B 2 541 ? 119.636 155.611 113.835 1.00 25.48 541 LEU B CA 1
ATOM 13494 C C . LEU B 2 541 ? 120.480 155.671 112.572 1.00 25.48 541 LEU B C 1
ATOM 13495 O O . LEU B 2 541 ? 121.360 154.828 112.398 1.00 25.48 541 LEU B O 1
ATOM 13500 N N . HIS B 2 542 ? 120.248 156.643 111.698 1.00 26.79 542 HIS B N 1
ATOM 13501 C CA . HIS B 2 542 ? 121.156 156.942 110.603 1.00 26.79 542 HIS B CA 1
ATOM 13502 C C . HIS B 2 542 ? 121.894 158.238 110.897 1.00 26.79 542 HIS B C 1
ATOM 13503 O O . HIS B 2 542 ? 121.607 158.922 111.882 1.00 26.79 542 HIS B O 1
ATOM 13510 N N . THR B 2 543 ? 122.867 158.561 110.047 1.00 24.55 543 THR B N 1
ATOM 13511 C CA . THR B 2 543 ? 123.739 159.698 110.313 1.00 24.55 543 THR B CA 1
ATOM 13512 C C . THR B 2 543 ? 122.972 161.001 110.136 1.00 24.55 543 THR B C 1
ATOM 13513 O O . THR B 2 543 ? 122.270 161.191 109.142 1.00 24.55 543 THR B O 1
ATOM 13517 N N . THR B 2 544 ? 123.092 161.889 111.113 1.00 24.93 544 THR B N 1
ATOM 13518 C CA . THR B 2 544 ? 122.331 163.127 111.129 1.00 24.93 544 THR B CA 1
ATOM 13519 C C . THR B 2 544 ? 123.083 164.202 110.359 1.00 24.93 544 THR B C 1
ATOM 13520 O O . THR B 2 544 ? 124.266 164.441 110.609 1.00 24.93 544 THR B O 1
ATOM 13524 N N . VAL B 2 545 ? 122.398 164.830 109.406 1.00 24.59 545 VAL B N 1
ATOM 13525 C CA . VAL B 2 545 ? 122.992 165.812 108.510 1.00 24.59 545 VAL B CA 1
ATOM 13526 C C . VAL B 2 545 ? 122.122 167.063 108.540 1.00 24.59 545 VAL B C 1
ATOM 13527 O O . VAL B 2 545 ? 120.893 166.965 108.488 1.00 24.59 545 VAL B O 1
ATOM 13531 N N . TYR B 2 546 ? 122.753 168.235 108.646 1.00 24.47 546 TYR B N 1
ATOM 13532 C CA . TYR B 2 546 ? 122.096 169.527 108.529 1.00 24.47 546 TYR B CA 1
ATOM 13533 C C . TYR B 2 546 ? 122.185 170.036 107.095 1.00 24.47 546 TYR B C 1
ATOM 13534 O O . TYR B 2 546 ? 122.998 169.541 106.312 1.00 24.47 546 TYR B O 1
ATOM 13543 N N . PRO B 2 547 ? 121.333 171.000 106.700 1.00 24.60 547 PRO B N 1
ATOM 13544 C CA . PRO B 2 547 ? 121.403 171.519 105.320 1.00 24.60 547 PRO B CA 1
ATOM 13545 C C . PRO B 2 547 ? 122.715 172.181 104.921 1.00 24.60 547 PRO B C 1
ATOM 13546 O O . PRO B 2 547 ? 123.141 172.020 103.766 1.00 24.60 547 PRO B O 1
ATOM 13550 N N . PHE B 2 548 ? 123.375 172.916 105.822 1.00 24.68 548 PHE B N 1
ATOM 13551 C CA . PHE B 2 548 ? 124.632 173.553 105.435 1.00 24.68 548 PHE B CA 1
ATOM 13552 C C . PHE B 2 548 ? 125.724 172.515 105.232 1.00 24.68 548 PHE B C 1
ATOM 13553 O O . PHE B 2 548 ? 126.647 172.735 104.446 1.00 24.68 548 PHE B O 1
ATOM 13561 N N . GLU B 2 549 ? 125.597 171.361 105.888 1.00 25.81 549 GLU B N 1
ATOM 13562 C CA . GLU B 2 549 ? 126.517 170.255 105.656 1.00 25.81 549 GLU B CA 1
ATOM 13563 C C . GLU B 2 549 ? 126.316 169.644 104.273 1.00 25.81 549 GLU B C 1
ATOM 13564 O O . GLU B 2 549 ? 127.290 169.297 103.596 1.00 25.81 549 GLU B O 1
ATOM 13570 N N . MET B 2 550 ? 125.063 169.522 103.829 1.00 26.40 550 MET B N 1
ATOM 13571 C CA . MET B 2 550 ? 124.796 169.037 102.479 1.00 26.40 550 MET B CA 1
ATOM 13572 C C . MET B 2 550 ? 125.217 170.030 101.410 1.00 26.40 550 MET B C 1
ATOM 13573 O O . MET B 2 550 ? 125.518 169.622 100.286 1.00 26.40 550 MET B O 1
ATOM 13578 N N . LEU B 2 551 ? 125.239 171.324 101.717 1.00 26.79 551 LEU B N 1
ATOM 13579 C CA . LEU B 2 551 ? 125.784 172.251 100.731 1.00 26.79 551 LEU B CA 1
ATOM 13580 C C . LEU B 2 551 ? 127.311 172.239 100.732 1.00 26.79 551 LEU B C 1
ATOM 13581 O O . LEU B 2 551 ? 127.945 172.338 99.668 1.00 26.79 551 LEU B O 1
ATOM 13586 N N . GLU B 2 552 ? 127.912 172.105 101.916 1.00 29.83 552 GLU B N 1
ATOM 13587 C CA . GLU B 2 552 ? 129.362 172.058 102.034 1.00 29.83 552 GLU B CA 1
ATOM 13588 C C . GLU B 2 552 ? 129.929 170.804 101.388 1.00 29.83 552 GLU B C 1
ATOM 13589 O O . GLU B 2 552 ? 131.060 170.822 100.892 1.00 29.83 552 GLU B O 1
ATOM 13595 N N . SER B 2 553 ? 129.144 169.725 101.366 1.00 28.53 553 SER B N 1
ATOM 13596 C CA . SER B 2 553 ? 129.542 168.508 100.670 1.00 28.53 553 SER B CA 1
ATOM 13597 C C . SER B 2 553 ? 129.708 168.737 99.173 1.00 28.53 553 SER B C 1
ATOM 13598 O O . SER B 2 553 ? 130.656 168.227 98.567 1.00 28.53 553 SER B O 1
ATOM 13601 N N . ILE B 2 554 ? 128.796 169.493 98.557 1.00 29.42 554 ILE B N 1
ATOM 13602 C CA . ILE B 2 554 ? 128.923 169.790 97.134 1.00 29.42 554 ILE B CA 1
ATOM 13603 C C . ILE B 2 554 ? 130.078 170.752 96.893 1.00 29.42 554 ILE B C 1
ATOM 13604 O O . ILE B 2 554 ? 130.834 170.600 95.926 1.00 29.42 554 ILE B O 1
ATOM 13609 N N . ARG B 2 555 ? 130.264 171.729 97.787 1.00 30.51 555 ARG B N 1
ATOM 13610 C CA . ARG B 2 555 ? 131.350 172.687 97.578 1.00 30.51 555 ARG B CA 1
ATOM 13611 C C . ARG B 2 555 ? 132.734 172.075 97.775 1.00 30.51 555 ARG B C 1
ATOM 13612 O O . ARG B 2 555 ? 133.700 172.548 97.171 1.00 30.51 555 ARG B O 1
ATOM 13620 N N . ARG B 2 556 ? 132.865 171.036 98.594 1.00 30.46 556 ARG B N 1
ATOM 13621 C CA . ARG B 2 556 ? 134.192 170.484 98.838 1.00 30.46 556 ARG B CA 1
ATOM 13622 C C . ARG B 2 556 ? 134.599 169.395 97.858 1.00 30.46 556 ARG B C 1
ATOM 13623 O O . ARG B 2 556 ? 135.782 169.049 97.800 1.00 30.46 556 ARG B O 1
ATOM 13631 N N . TRP B 2 557 ? 133.660 168.842 97.101 1.00 31.76 557 TRP B N 1
ATOM 13632 C CA . TRP B 2 557 ? 133.973 167.779 96.159 1.00 31.76 557 TRP B CA 1
ATOM 13633 C C . TRP B 2 557 ? 134.662 168.373 94.941 1.00 31.76 557 TRP B C 1
ATOM 13634 O O . TRP B 2 557 ? 134.146 169.311 94.329 1.00 31.76 557 TRP B O 1
ATOM 13645 N N . LYS B 2 558 ? 135.835 167.851 94.601 1.00 35.92 558 LYS B N 1
ATOM 13646 C CA . LYS B 2 558 ? 136.532 168.319 93.411 1.00 35.92 558 LYS B CA 1
ATOM 13647 C C . LYS B 2 558 ? 135.906 167.672 92.179 1.00 35.92 558 LYS B C 1
ATOM 13648 O O . LYS B 2 558 ? 135.840 166.444 92.066 1.00 35.92 558 LYS B O 1
ATOM 13654 N N . TRP B 2 559 ? 135.389 168.499 91.280 1.00 36.80 559 TRP B N 1
ATOM 13655 C CA . TRP B 2 559 ? 134.616 167.991 90.164 1.00 36.80 559 TRP B CA 1
ATOM 13656 C C . TRP B 2 559 ? 135.504 167.806 88.939 1.00 36.80 559 TRP B C 1
ATOM 13657 O O . TRP B 2 559 ? 136.702 168.095 88.961 1.00 36.80 559 TRP B O 1
ATOM 13668 N N . VAL B 2 560 ? 134.880 167.326 87.859 1.00 43.31 560 VAL B N 1
ATOM 13669 C CA . VAL B 2 560 ? 135.496 166.935 86.583 1.00 43.31 560 VAL B CA 1
ATOM 13670 C C . VAL B 2 560 ? 136.571 165.862 86.787 1.00 43.31 560 VAL B C 1
ATOM 13671 O O . VAL B 2 560 ? 137.704 166.140 87.181 1.00 43.31 560 VAL B O 1
#